Protein 2ABY (pdb70)

Radius of gyration: 14.49 Å; Cα contacts (8 Å, |Δi|>4): 159; chains: 1; bounding box: 36×33×37 Å

CATH classification: 3.30.70.1980

InterPro domains:
  IPR018546 Domain of unknown function DUF2004 [PF09406] (1-122)

Nearest PDB structures (foldseek):
  2aby-assembly1_A  TM=9.372E-01  e=1.321E-19  Thermoplasma acidophilum
  3mcs-assembly1_A  TM=3.144E-01  e=1.150E+00  Fusobacterium nucleatum subsp. nucleatum ATCC 25586
  6wmt-assembly1_A  TM=3.530E-01  e=1.477E+00  Francisella tularensis subsp. holarctica LVS
  5xyi-assembly1_D  TM=4.775E-01  e=3.336E+00  Trichomonas vaginalis
  2bvf-assembly2_B  TM=4.088E-01  e=6.242E+00  Paenarthrobacter nicotinovorans

Structure (mmCIF, N/CA/C/O backbone):
data_2ABY
#
_entry.id   2ABY
#
loop_
_atom_site.group_PDB
_atom_site.id
_atom_site.type_symbol
_atom_site.label_atom_id
_atom_site.label_alt_id
_atom_site.label_comp_id
_atom_site.label_asym_id
_atom_site.label_entity_id
_atom_site.label_seq_id
_atom_site.pdbx_PDB_ins_code
_atom_site.Cartn_x
_atom_site.Cartn_y
_atom_site.Cartn_z
_atom_site.occupancy
_atom_site.B_iso_or_equiv
_atom_site.auth_seq_id
_atom_site.auth_comp_id
_atom_site.auth_asym_id
_atom_site.auth_atom_id
_atom_site.pdbx_PDB_model_num
ATOM 1 N N . MET A 1 23 ? 1.329 0.000 0.000 1.00 0.00 1 MET A N 1
ATOM 2 C CA . MET A 1 23 ? 2.093 -0.001 -1.242 1.00 52.33 1 MET A CA 1
ATOM 3 C C . MET A 1 23 ? 1.710 -1.191 -2.115 1.00 72.53 1 MET A C 1
ATOM 4 O O . MET A 1 23 ? 1.535 -2.304 -1.620 1.00 22.34 1 MET A O 1
ATOM 18 N N . GLN A 1 24 ? 1.581 -0.949 -3.416 1.00 31.13 2 GLN A N 1
ATOM 19 C CA . GLN A 1 24 ? 1.217 -2.002 -4.356 1.00 64.33 2 GLN A CA 1
ATOM 20 C C . GLN A 1 24 ? 1.410 -1.537 -5.796 1.00 13.22 2 GLN A C 1
ATOM 21 O O . GLN A 1 24 ? 1.384 -0.339 -6.081 1.00 72.43 2 GLN A O 1
ATOM 35 N N . LYS A 1 25 ? 1.603 -2.491 -6.700 1.00 43.10 3 LYS A N 1
ATOM 36 C CA . LYS A 1 25 ? 1.799 -2.180 -8.111 1.00 64.10 3 LYS A CA 1
ATOM 37 C C . LYS A 1 25 ? 1.884 -3.456 -8.943 1.00 35.14 3 LYS A C 1
ATOM 38 O O . LYS A 1 25 ? 1.726 -4.559 -8.422 1.00 32.41 3 LYS A O 1
ATOM 57 N N . GLY A 1 26 ? 2.135 -3.297 -10.239 1.00 33.13 4 GLY A N 1
ATOM 58 C CA . GLY A 1 26 ? 2.237 -4.445 -11.121 1.00 31.03 4 GLY A CA 1
ATOM 59 C C . GLY A 1 26 ? 0.881 -4.958 -11.565 1.00 2.44 4 GLY A C 1
ATOM 60 O O . GLY A 1 26 ? 0.765 -6.080 -12.059 1.00 13.13 4 GLY A O 1
ATOM 64 N N . LEU A 1 27 ? -0.147 -4.136 -11.387 1.00 52.44 5 LEU A N 1
ATOM 65 C CA . LEU A 1 27 ? -1.503 -4.512 -11.772 1.00 30.51 5 LEU A CA 1
ATOM 66 C C . LEU A 1 27 ? -2.234 -3.337 -12.412 1.00 52.21 5 LEU A C 1
ATOM 67 O O . LEU A 1 27 ? -1.858 -2.181 -12.220 1.00 21.21 5 LEU A O 1
ATOM 83 N N . GLU A 1 28 ? -3.282 -3.641 -13.172 1.00 1.22 6 GLU A N 1
ATOM 84 C CA . GLU A 1 28 ? -4.066 -2.608 -13.839 1.00 33.33 6 GLU A CA 1
ATOM 85 C C . GLU A 1 28 ? -5.370 -2.347 -13.090 1.00 0.41 6 GLU A C 1
ATOM 86 O O . GLU A 1 28 ? -6.153 -3.265 -12.846 1.00 71.15 6 GLU A O 1
ATOM 98 N N . ILE A 1 29 ? -5.595 -1.088 -12.727 1.00 63.33 7 ILE A N 1
ATOM 99 C CA . ILE A 1 29 ? -6.803 -0.705 -12.007 1.00 23.50 7 ILE A CA 1
ATOM 100 C C . ILE A 1 29 ? -7.317 0.651 -12.477 1.00 44.02 7 ILE A C 1
ATOM 101 O O . ILE A 1 29 ? -6.536 1.529 -12.843 1.00 1.22 7 ILE A O 1
ATOM 117 N N . ALA A 1 30 ? -8.635 0.815 -12.463 1.00 53.24 8 ALA A N 1
ATOM 118 C CA . ALA A 1 30 ? -9.254 2.066 -12.885 1.00 2.14 8 ALA A CA 1
ATOM 119 C C . ALA A 1 30 ? -10.178 2.614 -11.802 1.00 24.41 8 ALA A C 1
ATOM 120 O O . ALA A 1 30 ? -10.821 1.854 -11.078 1.00 74.54 8 ALA A O 1
ATOM 127 N N . PHE A 1 31 ? -10.238 3.937 -11.696 1.00 24.15 9 PHE A N 1
ATOM 128 C CA . PHE A 1 31 ? -11.082 4.586 -10.699 1.00 42.34 9 PHE A CA 1
ATOM 129 C C . PHE A 1 31 ? -12.038 5.576 -11.359 1.00 4.35 9 PHE A C 1
ATOM 130 O O . PHE A 1 31 ? -11.652 6.319 -12.261 1.00 74.54 9 PHE A O 1
ATOM 147 N N . GLN A 1 32 ? -13.285 5.580 -10.900 1.00 72.22 10 GLN A N 1
ATOM 148 C CA . GLN A 1 32 ? -14.297 6.477 -11.446 1.00 45.21 10 GLN A CA 1
ATOM 149 C C . GLN A 1 32 ? -14.666 7.559 -10.437 1.00 34.25 10 GLN A C 1
ATOM 150 O O . GLN A 1 32 ? -14.672 7.320 -9.228 1.00 41.53 10 GLN A O 1
ATOM 164 N N . THR A 1 33 ? -14.975 8.750 -10.939 1.00 52.23 11 THR A N 1
ATOM 165 C CA . THR A 1 33 ? -15.345 9.869 -10.082 1.00 1.21 11 THR A CA 1
ATOM 166 C C . THR A 1 33 ? -16.269 10.838 -10.810 1.00 51.23 11 THR A C 1
ATOM 167 O O . THR A 1 33 ? -15.891 11.428 -11.823 1.00 53.01 11 THR A O 1
ATOM 178 N N . ILE A 1 34 ? -17.480 10.998 -10.289 1.00 15.44 12 ILE A N 1
ATOM 179 C CA . ILE A 1 34 ? -18.458 11.898 -10.889 1.00 65.12 12 ILE A CA 1
ATOM 180 C C . ILE A 1 34 ? -18.911 12.961 -9.894 1.00 62.21 12 ILE A C 1
ATOM 181 O O . ILE A 1 34 ? -19.489 13.977 -10.277 1.00 11.15 12 ILE A O 1
ATOM 197 N N . ASN A 1 35 ? -18.642 12.719 -8.615 1.00 51.11 13 ASN A N 1
ATOM 198 C CA . ASN A 1 35 ? -19.021 13.656 -7.564 1.00 52.51 13 ASN A CA 1
ATOM 199 C C . ASN A 1 35 ? -18.619 13.126 -6.191 1.00 51.23 13 ASN A C 1
ATOM 200 O O . ASN A 1 35 ? -17.873 12.154 -6.084 1.00 1.01 13 ASN A O 1
ATOM 211 N N . GLY A 1 36 ? -19.120 13.773 -5.143 1.00 32.31 14 GLY A N 1
ATOM 212 C CA . GLY A 1 36 ? -18.803 13.352 -3.791 1.00 22.12 14 GLY A CA 1
ATOM 213 C C . GLY A 1 36 ? -17.403 13.756 -3.371 1.00 54.12 14 GLY A C 1
ATOM 214 O O . GLY A 1 36 ? -16.716 13.009 -2.673 1.00 14.42 14 GLY A O 1
ATOM 218 N N . LEU A 1 37 ? -16.978 14.940 -3.799 1.00 32.24 15 LEU A N 1
ATOM 219 C CA . LEU A 1 37 ? -15.650 15.442 -3.464 1.00 50.03 15 LEU A CA 1
ATOM 220 C C . LEU A 1 37 ? -14.579 14.406 -3.788 1.00 23.43 15 LEU A C 1
ATOM 221 O O . LEU A 1 37 ? -13.534 14.354 -3.138 1.00 12.31 15 LEU A O 1
ATOM 237 N N . ASP A 1 38 ? -14.844 13.583 -4.797 1.00 11.15 16 ASP A N 1
ATOM 238 C CA . ASP A 1 38 ? -13.901 12.550 -5.209 1.00 34.31 16 ASP A CA 1
ATOM 239 C C . ASP A 1 38 ? -12.599 13.169 -5.705 1.00 42.34 16 ASP A C 1
ATOM 240 O O . ASP A 1 38 ? -11.539 12.548 -5.634 1.00 40.24 16 ASP A O 1
ATOM 249 N N . GLU A 1 39 ? -12.687 14.397 -6.209 1.00 32.52 17 GLU A N 1
ATOM 250 C CA . GLU A 1 39 ? -11.515 15.098 -6.719 1.00 12.41 17 GLU A CA 1
ATOM 251 C C . GLU A 1 39 ? -10.372 15.053 -5.710 1.00 24.33 17 GLU A C 1
ATOM 252 O O . GLU A 1 39 ? -9.202 14.976 -6.084 1.00 45.14 17 GLU A O 1
ATOM 264 N N . SER A 1 40 ? -10.719 15.101 -4.428 1.00 32.23 18 SER A N 1
ATOM 265 C CA . SER A 1 40 ? -9.723 15.069 -3.364 1.00 4.43 18 SER A CA 1
ATOM 266 C C . SER A 1 40 ? -8.977 13.739 -3.357 1.00 65.43 18 SER A C 1
ATOM 267 O O . SER A 1 40 ? -7.752 13.701 -3.233 1.00 64.44 18 SER A O 1
ATOM 275 N N . LEU A 1 41 ? -9.723 12.648 -3.492 1.00 15.44 19 LEU A N 1
ATOM 276 C CA . LEU A 1 41 ? -9.134 11.314 -3.502 1.00 35.24 19 LEU A CA 1
ATOM 277 C C . LEU A 1 41 ? -8.248 11.119 -4.728 1.00 35.22 19 LEU A C 1
ATOM 278 O O . LEU A 1 41 ? -7.155 10.560 -4.634 1.00 53.45 19 LEU A O 1
ATOM 294 N N . VAL A 1 42 ? -8.727 11.585 -5.877 1.00 63.33 20 VAL A N 1
ATOM 295 C CA . VAL A 1 42 ? -7.977 11.465 -7.122 1.00 21.20 20 VAL A CA 1
ATOM 296 C C . VAL A 1 42 ? -6.642 12.195 -7.032 1.00 24.13 20 VAL A C 1
ATOM 297 O O . VAL A 1 42 ? -5.593 11.630 -7.341 1.00 41.32 20 VAL A O 1
ATOM 310 N N . GLN A 1 43 ? -6.689 13.453 -6.605 1.00 61.22 21 GLN A N 1
ATOM 311 C CA . GLN A 1 43 ? -5.482 14.260 -6.474 1.00 40.53 21 GLN A CA 1
ATOM 312 C C . GLN A 1 43 ? -4.593 13.733 -5.353 1.00 12.33 21 GLN A C 1
ATOM 313 O O . GLN A 1 43 ? -3.373 13.661 -5.496 1.00 52.13 21 GLN A O 1
ATOM 327 N N . ALA A 1 44 ? -5.213 13.367 -4.236 1.00 33.42 22 ALA A N 1
ATOM 328 C CA . ALA A 1 44 ? -4.479 12.845 -3.090 1.00 65.43 22 ALA A CA 1
ATOM 329 C C . ALA A 1 44 ? -3.781 11.534 -3.437 1.00 23.34 22 ALA A C 1
ATOM 330 O O . ALA A 1 44 ? -2.576 11.385 -3.227 1.00 11.43 22 ALA A O 1
ATOM 337 N N . LEU A 1 45 ? -4.544 10.585 -3.967 1.00 71.13 23 LEU A N 1
ATOM 338 C CA . LEU A 1 45 ? -3.999 9.285 -4.342 1.00 61.15 23 LEU A CA 1
ATOM 339 C C . LEU A 1 45 ? -2.942 9.432 -5.433 1.00 32.43 23 LEU A C 1
ATOM 340 O O . LEU A 1 45 ? -1.965 8.685 -5.468 1.00 4.13 23 LEU A O 1
ATOM 356 N N . ALA A 1 46 ? -3.145 10.400 -6.320 1.00 11.34 24 ALA A N 1
ATOM 357 C CA . ALA A 1 46 ? -2.208 10.648 -7.408 1.00 61.02 24 ALA A CA 1
ATOM 358 C C . ALA A 1 46 ? -0.893 11.213 -6.882 1.00 42.24 24 ALA A C 1
ATOM 359 O O . ALA A 1 46 ? 0.177 10.922 -7.416 1.00 72.10 24 ALA A O 1
ATOM 366 N N . GLY A 1 47 ? -0.980 12.024 -5.832 1.00 50.34 25 GLY A N 1
ATOM 367 C CA . GLY A 1 47 ? 0.211 12.618 -5.253 1.00 14.12 25 GLY A CA 1
ATOM 368 C C . GLY A 1 47 ? 1.030 11.619 -4.460 1.00 14.12 25 GLY A C 1
ATOM 369 O O . GLY A 1 47 ? 2.257 11.600 -4.551 1.00 61.11 25 GLY A O 1
ATOM 373 N N . VAL A 1 48 ? 0.349 10.787 -3.677 1.00 45.13 26 VAL A N 1
ATOM 374 C CA . VAL A 1 48 ? 1.022 9.781 -2.864 1.00 72.00 26 VAL A CA 1
ATOM 375 C C . VAL A 1 48 ? 1.655 8.703 -3.736 1.00 44.03 26 VAL A C 1
ATOM 376 O O . VAL A 1 48 ? 2.778 8.264 -3.484 1.00 31.22 26 VAL A O 1
ATOM 389 N N . THR A 1 49 ? 0.929 8.280 -4.766 1.00 33.41 27 THR A N 1
ATOM 390 C CA . THR A 1 49 ? 1.419 7.252 -5.676 1.00 53.42 27 THR A CA 1
ATOM 391 C C . THR A 1 49 ? 2.588 7.767 -6.508 1.00 54.23 27 THR A C 1
ATOM 392 O O . THR A 1 49 ? 3.580 7.066 -6.701 1.00 45.44 27 THR A O 1
ATOM 403 N N . ALA A 1 50 ? 2.463 8.996 -6.998 1.00 40.34 28 ALA A N 1
ATOM 404 C CA . ALA A 1 50 ? 3.511 9.606 -7.808 1.00 30.24 28 ALA A CA 1
ATOM 405 C C . ALA A 1 50 ? 4.773 9.842 -6.985 1.00 30.53 28 ALA A C 1
ATOM 406 O O . ALA A 1 50 ? 5.887 9.637 -7.467 1.00 10.03 28 ALA A O 1
ATOM 413 N N . SER A 1 51 ? 4.591 10.273 -5.741 1.00 12.41 29 SER A N 1
ATOM 414 C CA . SER A 1 51 ? 5.715 10.541 -4.852 1.00 45.43 29 SER A CA 1
ATOM 415 C C . SER A 1 51 ? 6.317 9.240 -4.330 1.00 43.31 29 SER A C 1
ATOM 416 O O . SER A 1 51 ? 7.527 9.142 -4.123 1.00 71.04 29 SER A O 1
ATOM 424 N N . ASP A 1 52 ? 5.464 8.244 -4.119 1.00 40.30 30 ASP A N 1
ATOM 425 C CA . ASP A 1 52 ? 5.910 6.948 -3.622 1.00 30.11 30 ASP A CA 1
ATOM 426 C C . ASP A 1 52 ? 6.611 6.156 -4.721 1.00 44.33 30 ASP A C 1
ATOM 427 O O . ASP A 1 52 ? 7.402 5.255 -4.443 1.00 63.43 30 ASP A O 1
ATOM 436 N N . PHE A 1 53 ? 6.315 6.499 -5.971 1.00 24.23 31 PHE A N 1
ATOM 437 C CA . PHE A 1 53 ? 6.916 5.819 -7.112 1.00 71.15 31 PHE A CA 1
ATOM 438 C C . PHE A 1 53 ? 7.848 6.756 -7.875 1.00 52.01 31 PHE A C 1
ATOM 439 O O . PHE A 1 53 ? 7.532 7.236 -8.964 1.00 70.31 31 PHE A O 1
ATOM 456 N N . PRO A 1 54 ? 9.025 7.024 -7.290 1.00 55.41 32 PRO A N 1
ATOM 457 C CA . PRO A 1 54 ? 10.027 7.906 -7.896 1.00 20.21 32 PRO A CA 1
ATOM 458 C C . PRO A 1 54 ? 10.671 7.288 -9.132 1.00 23.40 32 PRO A C 1
ATOM 459 O O . PRO A 1 54 ? 11.282 7.987 -9.941 1.00 32.32 32 PRO A O 1
ATOM 470 N N . ASP A 1 55 ? 10.531 5.974 -9.272 1.00 51.12 33 ASP A N 1
ATOM 471 C CA . ASP A 1 55 ? 11.098 5.262 -10.411 1.00 62.22 33 ASP A CA 1
ATOM 472 C C . ASP A 1 55 ? 10.403 5.667 -11.707 1.00 14.30 33 ASP A C 1
ATOM 473 O O . ASP A 1 55 ? 10.881 5.366 -12.801 1.00 75.44 33 ASP A O 1
ATOM 482 N N . LEU A 1 56 ? 9.272 6.352 -11.576 1.00 74.40 34 LEU A N 1
ATOM 483 C CA . LEU A 1 56 ? 8.509 6.798 -12.737 1.00 13.14 34 LEU A CA 1
ATOM 484 C C . LEU A 1 56 ? 7.967 5.608 -13.522 1.00 54.44 34 LEU A C 1
ATOM 485 O O . LEU A 1 56 ? 7.552 5.749 -14.673 1.00 61.21 34 LEU A O 1
ATOM 501 N N . ASP A 1 57 ? 7.971 4.439 -12.893 1.00 32.23 35 ASP A N 1
ATOM 502 C CA . ASP A 1 57 ? 7.476 3.225 -13.531 1.00 63.35 35 ASP A CA 1
ATOM 503 C C . ASP A 1 57 ? 5.951 3.190 -13.526 1.00 2.22 35 ASP A C 1
ATOM 504 O O . ASP A 1 57 ? 5.338 2.312 -14.133 1.00 64.24 35 ASP A O 1
ATOM 513 N N . ILE A 1 58 ? 5.345 4.150 -12.835 1.00 44.23 36 ILE A N 1
ATOM 514 C CA . ILE A 1 58 ? 3.892 4.229 -12.751 1.00 4.11 36 ILE A CA 1
ATOM 515 C C . ILE A 1 58 ? 3.293 4.740 -14.057 1.00 32.24 36 ILE A C 1
ATOM 516 O O . ILE A 1 58 ? 3.581 5.855 -14.491 1.00 64.13 36 ILE A O 1
ATOM 532 N N . LYS A 1 59 ? 2.455 3.917 -14.678 1.00 14.11 37 LYS A N 1
ATOM 533 C CA . LYS A 1 59 ? 1.810 4.285 -15.933 1.00 42.01 37 LYS A CA 1
ATOM 534 C C . LYS A 1 59 ? 0.338 4.618 -15.712 1.00 21.41 37 LYS A C 1
ATOM 535 O O . LYS A 1 59 ? -0.546 3.858 -16.109 1.00 52.52 37 LYS A O 1
ATOM 554 N N . TYR A 1 60 ? 0.082 5.756 -15.077 1.00 45.25 38 TYR A N 1
ATOM 555 C CA . TYR A 1 60 ? -1.283 6.188 -14.803 1.00 2.40 38 TYR A CA 1
ATOM 556 C C . TYR A 1 60 ? -1.554 7.559 -15.416 1.00 2.14 38 TYR A C 1
ATOM 557 O O . TYR A 1 60 ? -0.658 8.189 -15.976 1.00 70.34 38 TYR A O 1
ATOM 575 N N . ASN A 1 61 ? -2.797 8.015 -15.303 1.00 32.02 39 ASN A N 1
ATOM 576 C CA . ASN A 1 61 ? -3.188 9.311 -15.845 1.00 12.10 39 ASN A CA 1
ATOM 577 C C . ASN A 1 61 ? -4.656 9.604 -15.550 1.00 73.44 39 ASN A C 1
ATOM 578 O O . ASN A 1 61 ? -5.421 8.703 -15.203 1.00 53.23 39 ASN A O 1
ATOM 589 N N . ILE A 1 62 ? -5.042 10.867 -15.692 1.00 11.11 40 ILE A N 1
ATOM 590 C CA . ILE A 1 62 ? -6.418 11.278 -15.443 1.00 34.52 40 ILE A CA 1
ATOM 591 C C . ILE A 1 62 ? -6.997 12.017 -16.644 1.00 55.11 40 ILE A C 1
ATOM 592 O O . ILE A 1 62 ? -6.414 12.987 -17.130 1.00 35.41 40 ILE A O 1
ATOM 608 N N . PHE A 1 63 ? -8.149 11.554 -17.118 1.00 14.20 41 PHE A N 1
ATOM 609 C CA . PHE A 1 63 ? -8.809 12.172 -18.262 1.00 41.14 41 PHE A CA 1
ATOM 610 C C . PHE A 1 63 ? -10.272 12.472 -17.950 1.00 51.22 41 PHE A C 1
ATOM 611 O O . PHE A 1 63 ? -10.907 11.771 -17.162 1.00 32.24 41 PHE A O 1
ATOM 628 N N . LEU A 1 64 ? -10.801 13.519 -18.574 1.00 1.45 42 LEU A N 1
ATOM 629 C CA . LEU A 1 64 ? -12.189 13.914 -18.363 1.00 14.21 42 LEU A CA 1
ATOM 630 C C . LEU A 1 64 ? -13.031 13.629 -19.603 1.00 22.44 42 LEU A C 1
ATOM 631 O O . LEU A 1 64 ? -12.698 14.062 -20.706 1.00 5.24 42 LEU A O 1
ATOM 647 N N . VAL A 1 65 ? -14.125 12.898 -19.414 1.00 22.55 43 VAL A N 1
ATOM 648 C CA . VAL A 1 65 ? -15.016 12.557 -20.516 1.00 35.34 43 VAL A CA 1
ATOM 649 C C . VAL A 1 65 ? -16.305 13.368 -20.451 1.00 15.13 43 VAL A C 1
ATOM 650 O O . VAL A 1 65 ? -16.861 13.585 -19.374 1.00 32.23 43 VAL A O 1
ATOM 663 N N . ASP A 1 66 ? -16.776 13.814 -21.610 1.00 51.11 44 ASP A N 1
ATOM 664 C CA . ASP A 1 66 ? -18.002 14.601 -21.686 1.00 64.01 44 ASP A CA 1
ATOM 665 C C . ASP A 1 66 ? -18.900 14.101 -22.813 1.00 63.41 44 ASP A C 1
ATOM 666 O O . ASP A 1 66 ? -18.638 14.355 -23.989 1.00 51.35 44 ASP A O 1
ATOM 675 N N . LEU A 1 67 ? -19.958 13.387 -22.446 1.00 73.32 45 LEU A N 1
ATOM 676 C CA . LEU A 1 67 ? -20.896 12.849 -23.426 1.00 45.04 45 LEU A CA 1
ATOM 677 C C . LEU A 1 67 ? -22.286 12.691 -22.820 1.00 73.13 45 LEU A C 1
ATOM 678 O O . LEU A 1 67 ? -22.434 12.570 -21.604 1.00 74.40 45 LEU A O 1
ATOM 694 N N . TYR A 1 68 ? -23.302 12.691 -23.676 1.00 72.10 46 TYR A N 1
ATOM 695 C CA . TYR A 1 68 ? -24.681 12.548 -23.225 1.00 74.31 46 TYR A CA 1
ATOM 696 C C . TYR A 1 68 ? -25.085 13.714 -22.328 1.00 72.21 46 TYR A C 1
ATOM 697 O O . TYR A 1 68 ? -25.886 13.556 -21.408 1.00 22.45 46 TYR A O 1
ATOM 715 N N . GLY A 1 69 ? -24.524 14.887 -22.605 1.00 52.11 47 GLY A N 1
ATOM 716 C CA . GLY A 1 69 ? -24.837 16.064 -21.816 1.00 33.12 47 GLY A CA 1
ATOM 717 C C . GLY A 1 69 ? -24.314 15.966 -20.397 1.00 11.24 47 GLY A C 1
ATOM 718 O O . GLY A 1 69 ? -24.617 16.814 -19.558 1.00 2.14 47 GLY A O 1
ATOM 722 N N . GLN A 1 70 ? -23.528 14.929 -20.127 1.00 73.43 48 GLN A N 1
ATOM 723 C CA . GLN A 1 70 ? -22.964 14.723 -18.799 1.00 33.44 48 GLN A CA 1
ATOM 724 C C . GLN A 1 70 ? -21.469 14.436 -18.880 1.00 63.45 48 GLN A C 1
ATOM 725 O O . GLN A 1 70 ? -21.025 13.623 -19.692 1.00 41.44 48 GLN A O 1
ATOM 739 N N . LYS A 1 71 ? -20.695 15.108 -18.035 1.00 32.34 49 LYS A N 1
ATOM 740 C CA . LYS A 1 71 ? -19.249 14.925 -18.010 1.00 2.14 49 LYS A CA 1
ATOM 741 C C . LYS A 1 71 ? -18.817 14.176 -16.753 1.00 64.34 49 LYS A C 1
ATOM 742 O O . LYS A 1 71 ? -19.216 14.525 -15.642 1.00 70.23 49 LYS A O 1
ATOM 761 N N . TYR A 1 72 ? -17.998 13.146 -16.937 1.00 30.22 50 TYR A N 1
ATOM 762 C CA . TYR A 1 72 ? -17.512 12.347 -15.818 1.00 75.30 50 TYR A CA 1
ATOM 763 C C . TYR A 1 72 ? -15.991 12.242 -15.843 1.00 44.31 50 TYR A C 1
ATOM 764 O O . TYR A 1 72 ? -15.370 12.293 -16.905 1.00 75.05 50 TYR A O 1
ATOM 782 N N . PHE A 1 73 ? -15.395 12.096 -14.664 1.00 63.43 51 PHE A N 1
ATOM 783 C CA . PHE A 1 73 ? -13.945 11.984 -14.549 1.00 53.10 51 PHE A CA 1
ATOM 784 C C . PHE A 1 73 ? -13.525 10.529 -14.360 1.00 11.42 51 PHE A C 1
ATOM 785 O O . PHE A 1 73 ? -14.071 9.819 -13.515 1.00 50.32 51 PHE A O 1
ATOM 802 N N . ARG A 1 74 ? -12.552 10.093 -15.153 1.00 3.14 52 ARG A N 1
ATOM 803 C CA . ARG A 1 74 ? -12.059 8.723 -15.074 1.00 50.24 52 ARG A CA 1
ATOM 804 C C . ARG A 1 74 ? -10.534 8.696 -15.027 1.00 31.24 52 ARG A C 1
ATOM 805 O O . ARG A 1 74 ? -9.867 9.442 -15.745 1.00 35.34 52 ARG A O 1
ATOM 826 N N . ILE A 1 75 ? -9.989 7.832 -14.176 1.00 54.23 53 ILE A N 1
ATOM 827 C CA . ILE A 1 75 ? -8.544 7.708 -14.036 1.00 20.23 53 ILE A CA 1
ATOM 828 C C . ILE A 1 75 ? -8.080 6.291 -14.357 1.00 53.25 53 ILE A C 1
ATOM 829 O O . ILE A 1 75 ? -8.695 5.313 -13.931 1.00 32.22 53 ILE A O 1
ATOM 845 N N . LEU A 1 76 ? -6.991 6.188 -15.111 1.00 52.01 54 LEU A N 1
ATOM 846 C CA . LEU A 1 76 ? -6.443 4.890 -15.489 1.00 45.32 54 LEU A CA 1
ATOM 847 C C . LEU A 1 76 ? -5.040 4.705 -14.918 1.00 35.51 54 LEU A C 1
ATOM 848 O O . LEU A 1 76 ? -4.157 5.536 -15.129 1.00 74.03 54 LEU A O 1
ATOM 864 N N . PHE A 1 77 ? -4.842 3.607 -14.195 1.00 14.44 55 PHE A N 1
ATOM 865 C CA . PHE A 1 77 ? -3.547 3.311 -13.594 1.00 11.43 55 PHE A CA 1
ATOM 866 C C . PHE A 1 77 ? -3.051 1.934 -14.023 1.00 25.22 55 PHE A C 1
ATOM 867 O O . PHE A 1 77 ? -3.715 0.924 -13.791 1.00 42.13 55 PHE A O 1
ATOM 884 N N . GLN A 1 78 ? -1.879 1.903 -14.650 1.00 21.44 56 GLN A N 1
ATOM 885 C CA . GLN A 1 78 ? -1.294 0.650 -15.112 1.00 61.33 56 GLN A CA 1
ATOM 886 C C . GLN A 1 78 ? 0.186 0.573 -14.750 1.00 53.45 56 GLN A C 1
ATOM 887 O O . GLN A 1 78 ? 0.859 1.597 -14.632 1.00 65.33 56 GLN A O 1
ATOM 901 N N . SER A 1 79 ? 0.685 -0.646 -14.575 1.00 71.04 57 SER A N 1
ATOM 902 C CA . SER A 1 79 ? 2.084 -0.856 -14.223 1.00 2.33 57 SER A CA 1
ATOM 903 C C . SER A 1 79 ? 2.896 -1.273 -15.445 1.00 71.42 57 SER A C 1
ATOM 904 O O . SER A 1 79 ? 2.358 -1.414 -16.544 1.00 23.42 57 SER A O 1
ATOM 912 N N . LYS A 1 80 ? 4.195 -1.470 -15.246 1.00 52.10 58 LYS A N 1
ATOM 913 C CA . LYS A 1 80 ? 5.083 -1.873 -16.330 1.00 2.32 58 LYS A CA 1
ATOM 914 C C . LYS A 1 80 ? 5.270 -3.386 -16.346 1.00 22.41 58 LYS A C 1
ATOM 915 O O . LYS A 1 80 ? 5.146 -4.027 -17.390 1.00 53.21 58 LYS A O 1
ATOM 934 N N . LYS A 1 81 ? 5.568 -3.954 -15.182 1.00 4.41 59 LYS A N 1
ATOM 935 C CA . LYS A 1 81 ? 5.770 -5.393 -15.061 1.00 11.53 59 LYS A CA 1
ATOM 936 C C . LYS A 1 81 ? 4.435 -6.130 -15.050 1.00 53.13 59 LYS A C 1
ATOM 937 O O . LYS A 1 81 ? 4.394 -7.361 -15.022 1.00 13.35 59 LYS A O 1
ATOM 956 N N . LEU A 1 82 ? 3.345 -5.371 -15.075 1.00 52.13 60 LEU A N 1
ATOM 957 C CA . LEU A 1 82 ? 2.007 -5.953 -15.070 1.00 50.43 60 LEU A CA 1
ATOM 958 C C . LEU A 1 82 ? 1.930 -7.149 -16.013 1.00 21.41 60 LEU A C 1
ATOM 959 O O . LEU A 1 82 ? 2.246 -7.040 -17.198 1.00 22.44 60 LEU A O 1
ATOM 975 N N . SER A 1 83 ? 1.506 -8.290 -15.479 1.00 61.40 61 SER A N 1
ATOM 976 C CA . SER A 1 83 ? 1.389 -9.508 -16.272 1.00 71.41 61 SER A CA 1
ATOM 977 C C . SER A 1 83 ? -0.076 -9.875 -16.492 1.00 42.42 61 SER A C 1
ATOM 978 O O . SER A 1 83 ? -0.932 -9.580 -15.658 1.00 65.44 61 SER A O 1
ATOM 986 N N . GLU A 1 84 ? -0.355 -10.518 -17.621 1.00 72.32 62 GLU A N 1
ATOM 987 C CA . GLU A 1 84 ? -1.716 -10.924 -17.952 1.00 33.03 62 GLU A CA 1
ATOM 988 C C . GLU A 1 84 ? -2.178 -12.066 -17.051 1.00 4.25 62 GLU A C 1
ATOM 989 O O . GLU A 1 84 ? -3.371 -12.222 -16.789 1.00 31.11 62 GLU A O 1
ATOM 1001 N N . LEU A 1 85 ? -1.224 -12.862 -16.579 1.00 51.33 63 LEU A N 1
ATOM 1002 C CA . LEU A 1 85 ? -1.531 -13.990 -15.707 1.00 71.34 63 LEU A CA 1
ATOM 1003 C C . LEU A 1 85 ? -1.527 -13.564 -14.243 1.00 14.11 63 LEU A C 1
ATOM 1004 O O . LEU A 1 85 ? -1.478 -12.373 -13.932 1.00 75.31 63 LEU A O 1
ATOM 1020 N N . HIS A 1 86 ? -1.577 -14.544 -13.346 1.00 75.14 64 HIS A N 1
ATOM 1021 C CA . HIS A 1 86 ? -1.577 -14.270 -11.914 1.00 30.43 64 HIS A CA 1
ATOM 1022 C C . HIS A 1 86 ? -2.825 -13.492 -11.509 1.00 35.52 64 HIS A C 1
ATOM 1023 O O . HIS A 1 86 ? -2.769 -12.307 -11.182 1.00 41.32 64 HIS A O 1
ATOM 1037 N N . PRO A 1 87 ? -3.981 -14.173 -11.531 1.00 22.54 65 PRO A N 1
ATOM 1038 C CA . PRO A 1 87 ? -5.265 -13.566 -11.169 1.00 1.21 65 PRO A CA 1
ATOM 1039 C C . PRO A 1 87 ? -5.361 -13.258 -9.679 1.00 12.04 65 PRO A C 1
ATOM 1040 O O . PRO A 1 87 ? -6.038 -12.313 -9.274 1.00 25.23 65 PRO A O 1
ATOM 1051 N N . GLU A 1 88 ? -4.680 -14.062 -8.868 1.00 0.53 66 GLU A N 1
ATOM 1052 C CA . GLU A 1 88 ? -4.690 -13.874 -7.422 1.00 12.33 66 GLU A CA 1
ATOM 1053 C C . GLU A 1 88 ? -4.231 -12.466 -7.053 1.00 23.03 66 GLU A C 1
ATOM 1054 O O . GLU A 1 88 ? -4.660 -11.907 -6.044 1.00 24.21 66 GLU A O 1
ATOM 1066 N N . GLU A 1 89 ? -3.355 -11.900 -7.878 1.00 32.33 67 GLU A N 1
ATOM 1067 C CA . GLU A 1 89 ? -2.836 -10.559 -7.637 1.00 55.11 67 GLU A CA 1
ATOM 1068 C C . GLU A 1 89 ? -3.886 -9.502 -7.968 1.00 73.15 67 GLU A C 1
ATOM 1069 O O . GLU A 1 89 ? -3.977 -8.472 -7.301 1.00 13.21 67 GLU A O 1
ATOM 1081 N N . ARG A 1 90 ? -4.676 -9.766 -9.004 1.00 52.42 68 ARG A N 1
ATOM 1082 C CA . ARG A 1 90 ? -5.718 -8.837 -9.426 1.00 33.41 68 ARG A CA 1
ATOM 1083 C C . ARG A 1 90 ? -6.657 -8.511 -8.268 1.00 71.40 68 ARG A C 1
ATOM 1084 O O . ARG A 1 90 ? -6.932 -7.345 -7.986 1.00 42.34 68 ARG A O 1
ATOM 1105 N N . LYS A 1 91 ? -7.147 -9.550 -7.600 1.00 72.31 69 LYS A N 1
ATOM 1106 C CA . LYS A 1 91 ? -8.055 -9.376 -6.472 1.00 64.22 69 LYS A CA 1
ATOM 1107 C C . LYS A 1 91 ? -7.351 -8.683 -5.310 1.00 12.02 69 LYS A C 1
ATOM 1108 O O . LYS A 1 91 ? -7.939 -7.846 -4.624 1.00 74.24 69 LYS A O 1
ATOM 1127 N N . LYS A 1 92 ? -6.088 -9.035 -5.094 1.00 33.13 70 LYS A N 1
ATOM 1128 C CA . LYS A 1 92 ? -5.303 -8.445 -4.016 1.00 63.22 70 LYS A CA 1
ATOM 1129 C C . LYS A 1 92 ? -5.247 -6.927 -4.152 1.00 1.03 70 LYS A C 1
ATOM 1130 O O . LYS A 1 92 ? -5.555 -6.198 -3.209 1.00 10.21 70 LYS A O 1
ATOM 1149 N N . VAL A 1 93 ? -4.853 -6.457 -5.331 1.00 53.41 71 VAL A N 1
ATOM 1150 C CA . VAL A 1 93 ? -4.760 -5.025 -5.591 1.00 1.03 71 VAL A CA 1
ATOM 1151 C C . VAL A 1 93 ? -6.141 -4.379 -5.609 1.00 45.43 71 VAL A C 1
ATOM 1152 O O . VAL A 1 93 ? -6.302 -3.225 -5.211 1.00 55.02 71 VAL A O 1
ATOM 1165 N N . ARG A 1 94 ? -7.133 -5.130 -6.074 1.00 34.11 72 ARG A N 1
ATOM 1166 C CA . ARG A 1 94 ? -8.501 -4.630 -6.145 1.00 71.21 72 ARG A CA 1
ATOM 1167 C C . ARG A 1 94 ? -8.998 -4.209 -4.766 1.00 15.35 72 ARG A C 1
ATOM 1168 O O . ARG A 1 94 ? -9.457 -3.082 -4.579 1.00 33.44 72 ARG A O 1
ATOM 1189 N N . GLU A 1 95 ? -8.904 -5.122 -3.804 1.00 11.43 73 GLU A N 1
ATOM 1190 C CA . GLU A 1 95 ? -9.346 -4.844 -2.442 1.00 70.01 73 GLU A CA 1
ATOM 1191 C C . GLU A 1 95 ? -8.413 -3.848 -1.760 1.00 11.32 73 GLU A C 1
ATOM 1192 O O . GLU A 1 95 ? -8.856 -2.976 -1.012 1.00 34.03 73 GLU A O 1
ATOM 1204 N N . LYS A 1 96 ? -7.118 -3.984 -2.023 1.00 3.44 74 LYS A N 1
ATOM 1205 C CA . LYS A 1 96 ? -6.120 -3.096 -1.436 1.00 33.51 74 LYS A CA 1
ATOM 1206 C C . LYS A 1 96 ? -6.392 -1.645 -1.816 1.00 55.43 74 LYS A C 1
ATOM 1207 O O . LYS A 1 96 ? -6.477 -0.772 -0.952 1.00 53.43 74 LYS A O 1
ATOM 1226 N N . PHE A 1 97 ? -6.530 -1.393 -3.114 1.00 22.40 75 PHE A N 1
ATOM 1227 C CA . PHE A 1 97 ? -6.793 -0.047 -3.608 1.00 71.14 75 PHE A CA 1
ATOM 1228 C C . PHE A 1 97 ? -8.191 0.416 -3.207 1.00 64.04 75 PHE A C 1
ATOM 1229 O O . PHE A 1 97 ? -8.413 1.598 -2.944 1.00 61.11 75 PHE A O 1
ATOM 1246 N N . ASP A 1 98 ? -9.129 -0.524 -3.164 1.00 3.41 76 ASP A N 1
ATOM 1247 C CA . ASP A 1 98 ? -10.505 -0.213 -2.795 1.00 20.52 76 ASP A CA 1
ATOM 1248 C C . ASP A 1 98 ? -10.569 0.389 -1.395 1.00 15.31 76 ASP A C 1
ATOM 1249 O O . ASP A 1 98 ? -11.210 1.418 -1.181 1.00 43.24 76 ASP A O 1
ATOM 1258 N N . GLU A 1 99 ? -9.903 -0.260 -0.445 1.00 42.43 77 GLU A N 1
ATOM 1259 C CA . GLU A 1 99 ? -9.887 0.212 0.934 1.00 2.33 77 GLU A CA 1
ATOM 1260 C C . GLU A 1 99 ? -9.073 1.497 1.061 1.00 62.15 77 GLU A C 1
ATOM 1261 O O . GLU A 1 99 ? -9.520 2.471 1.665 1.00 71.33 77 GLU A O 1
ATOM 1273 N N . ASN A 1 100 ? -7.874 1.490 0.486 1.00 73.20 78 ASN A N 1
ATOM 1274 C CA . ASN A 1 100 ? -6.996 2.653 0.535 1.00 55.53 78 ASN A CA 1
ATOM 1275 C C . ASN A 1 100 ? -7.726 3.906 0.058 1.00 32.31 78 ASN A C 1
ATOM 1276 O O . ASN A 1 100 ? -7.552 4.989 0.617 1.00 62.44 78 ASN A O 1
ATOM 1287 N N . SER A 1 101 ? -8.544 3.749 -0.978 1.00 14.03 79 SER A N 1
ATOM 1288 C CA . SER A 1 101 ? -9.299 4.867 -1.532 1.00 4.20 79 SER A CA 1
ATOM 1289 C C . SER A 1 101 ? -10.483 5.220 -0.637 1.00 42.44 79 SER A C 1
ATOM 1290 O O . SER A 1 101 ? -10.746 6.393 -0.372 1.00 12.31 79 SER A O 1
ATOM 1298 N N . ARG A 1 102 ? -11.194 4.197 -0.176 1.00 25.43 80 ARG A N 1
ATOM 1299 C CA . ARG A 1 102 ? -12.351 4.398 0.688 1.00 23.41 80 ARG A CA 1
ATOM 1300 C C . ARG A 1 102 ? -11.919 4.867 2.074 1.00 13.43 80 ARG A C 1
ATOM 1301 O O . ARG A 1 102 ? -12.751 5.246 2.899 1.00 61.23 80 ARG A O 1
ATOM 1322 N N . MET A 1 103 ? -10.614 4.839 2.323 1.00 12.43 81 MET A N 1
ATOM 1323 C CA . MET A 1 103 ? -10.073 5.263 3.609 1.00 3.04 81 MET A CA 1
ATOM 1324 C C . MET A 1 103 ? -10.763 6.532 4.099 1.00 75.03 81 MET A C 1
ATOM 1325 O O . MET A 1 103 ? -11.148 7.386 3.301 1.00 51.23 81 MET A O 1
ATOM 1339 N N . GLN A 1 104 ? -10.917 6.647 5.414 1.00 52.21 82 GLN A N 1
ATOM 1340 C CA . GLN A 1 104 ? -11.563 7.812 6.008 1.00 62.12 82 GLN A CA 1
ATOM 1341 C C . GLN A 1 104 ? -10.917 9.103 5.515 1.00 74.34 82 GLN A C 1
ATOM 1342 O O . GLN A 1 104 ? -9.769 9.104 5.071 1.00 41.12 82 GLN A O 1
ATOM 1356 N N . TYR A 1 105 ? -11.663 10.199 5.595 1.00 41.12 83 TYR A N 1
ATOM 1357 C CA . TYR A 1 105 ? -11.164 11.496 5.154 1.00 53.41 83 TYR A CA 1
ATOM 1358 C C . TYR A 1 105 ? -9.929 11.905 5.950 1.00 23.53 83 TYR A C 1
ATOM 1359 O O . TYR A 1 105 ? -9.018 12.542 5.421 1.00 21.44 83 TYR A O 1
ATOM 1377 N N . SER A 1 106 ? -9.905 11.532 7.226 1.00 72.31 84 SER A N 1
ATOM 1378 C CA . SER A 1 106 ? -8.784 11.861 8.098 1.00 63.31 84 SER A CA 1
ATOM 1379 C C . SER A 1 106 ? -7.466 11.395 7.487 1.00 64.01 84 SER A C 1
ATOM 1380 O O . SER A 1 106 ? -6.516 12.169 7.371 1.00 61.21 84 SER A O 1
ATOM 1388 N N . GLU A 1 107 ? -7.417 10.125 7.098 1.00 21.41 85 GLU A N 1
ATOM 1389 C CA . GLU A 1 107 ? -6.215 9.555 6.500 1.00 53.12 85 GLU A CA 1
ATOM 1390 C C . GLU A 1 107 ? -6.041 10.039 5.063 1.00 11.11 85 GLU A C 1
ATOM 1391 O O . GLU A 1 107 ? -4.923 10.296 4.614 1.00 54.33 85 GLU A O 1
ATOM 1403 N N . LEU A 1 108 ? -7.153 10.160 4.347 1.00 14.31 86 LEU A N 1
ATOM 1404 C CA . LEU A 1 108 ? -7.125 10.613 2.961 1.00 74.25 86 LEU A CA 1
ATOM 1405 C C . LEU A 1 108 ? -6.533 12.015 2.857 1.00 20.41 86 LEU A C 1
ATOM 1406 O O . LEU A 1 108 ? -5.796 12.320 1.920 1.00 21.21 86 LEU A O 1
ATOM 1422 N N . MET A 1 109 ? -6.859 12.862 3.827 1.00 10.24 87 MET A N 1
ATOM 1423 C CA . MET A 1 109 ? -6.356 14.231 3.847 1.00 70.11 87 MET A CA 1
ATOM 1424 C C . MET A 1 109 ? -4.961 14.289 4.462 1.00 72.25 87 MET A C 1
ATOM 1425 O O . MET A 1 109 ? -4.107 15.058 4.019 1.00 14.21 87 MET A O 1
ATOM 1439 N N . THR A 1 110 ? -4.736 13.470 5.485 1.00 44.43 88 THR A N 1
ATOM 1440 C CA . THR A 1 110 ? -3.445 13.430 6.161 1.00 71.22 88 THR A CA 1
ATOM 1441 C C . THR A 1 110 ? -2.351 12.924 5.227 1.00 11.25 88 THR A C 1
ATOM 1442 O O . THR A 1 110 ? -1.289 13.535 5.111 1.00 44.23 88 THR A O 1
ATOM 1453 N N . LYS A 1 111 ? -2.617 11.805 4.563 1.00 32.33 89 LYS A N 1
ATOM 1454 C CA . LYS A 1 111 ? -1.656 11.217 3.638 1.00 73.25 89 LYS A CA 1
ATOM 1455 C C . LYS A 1 111 ? -1.483 12.095 2.402 1.00 12.15 89 LYS A C 1
ATOM 1456 O O . LYS A 1 111 ? -0.606 11.851 1.573 1.00 35.12 89 LYS A O 1
ATOM 1475 N N . TYR A 1 112 ? -2.323 13.118 2.287 1.00 30.32 90 TYR A N 1
ATOM 1476 C CA . TYR A 1 112 ? -2.263 14.032 1.153 1.00 72.33 90 TYR A CA 1
ATOM 1477 C C . TYR A 1 112 ? -1.524 15.313 1.524 1.00 5.41 90 TYR A C 1
ATOM 1478 O O . TYR A 1 112 ? -0.663 15.786 0.780 1.00 32.52 90 TYR A O 1
ATOM 1496 N N . HIS A 1 113 ? -1.865 15.872 2.681 1.00 22.32 91 HIS A N 1
ATOM 1497 C CA . HIS A 1 113 ? -1.233 17.098 3.154 1.00 51.51 91 HIS A CA 1
ATOM 1498 C C . HIS A 1 113 ? -0.044 16.784 4.057 1.00 13.22 91 HIS A C 1
ATOM 1499 O O . HIS A 1 113 ? 1.077 17.221 3.798 1.00 63.43 91 HIS A O 1
ATOM 1513 N N . ASP A 1 114 ? -0.298 16.026 5.118 1.00 61.11 92 ASP A N 1
ATOM 1514 C CA . ASP A 1 114 ? 0.751 15.653 6.060 1.00 43.03 92 ASP A CA 1
ATOM 1515 C C . ASP A 1 114 ? 1.918 14.987 5.337 1.00 3.14 92 ASP A C 1
ATOM 1516 O O . ASP A 1 114 ? 3.033 14.927 5.859 1.00 15.21 92 ASP A O 1
ATOM 1525 N N . LEU A 1 115 ? 1.655 14.487 4.135 1.00 23.01 93 LEU A N 1
ATOM 1526 C CA . LEU A 1 115 ? 2.684 13.824 3.341 1.00 75.23 93 LEU A CA 1
ATOM 1527 C C . LEU A 1 115 ? 3.739 14.821 2.874 1.00 51.40 93 LEU A C 1
ATOM 1528 O O . LEU A 1 115 ? 4.775 14.437 2.332 1.00 43.35 93 LEU A O 1
ATOM 1544 N N . LYS A 1 116 ? 3.469 16.104 3.090 1.00 4.33 94 LYS A N 1
ATOM 1545 C CA . LYS A 1 116 ? 4.396 17.158 2.696 1.00 43.43 94 LYS A CA 1
ATOM 1546 C C . LYS A 1 116 ? 5.745 16.985 3.388 1.00 74.54 94 LYS A C 1
ATOM 1547 O O . LYS A 1 116 ? 6.753 17.543 2.955 1.00 71.12 94 LYS A O 1
ATOM 1566 N N . LYS A 1 117 ? 5.756 16.206 4.464 1.00 31.30 95 LYS A N 1
ATOM 1567 C CA . LYS A 1 117 ? 6.980 15.955 5.215 1.00 44.30 95 LYS A CA 1
ATOM 1568 C C . LYS A 1 117 ? 8.113 15.533 4.284 1.00 13.32 95 LYS A C 1
ATOM 1569 O O . LYS A 1 117 ? 9.126 16.223 4.173 1.00 12.03 95 LYS A O 1
ATOM 1588 N N . GLN A 1 118 ? 7.932 14.398 3.617 1.00 24.11 96 GLN A N 1
ATOM 1589 C CA . GLN A 1 118 ? 8.940 13.886 2.695 1.00 34.25 96 GLN A CA 1
ATOM 1590 C C . GLN A 1 118 ? 8.353 13.693 1.301 1.00 63.21 96 GLN A C 1
ATOM 1591 O O . GLN A 1 118 ? 9.057 13.810 0.299 1.00 64.11 96 GLN A O 1
ATOM 1605 N N . GLY A 1 119 ? 7.058 13.396 1.244 1.00 24.43 97 GLY A N 1
ATOM 1606 C CA . GLY A 1 119 ? 6.399 13.190 -0.032 1.00 45.53 97 GLY A CA 1
ATOM 1607 C C . GLY A 1 119 ? 5.835 14.475 -0.606 1.00 60.24 97 GLY A C 1
ATOM 1608 O O . GLY A 1 119 ? 5.912 15.531 0.021 1.00 3.32 97 GLY A O 1
ATOM 1612 N N . LYS A 1 120 ? 5.267 14.386 -1.804 1.00 53.01 98 LYS A N 1
ATOM 1613 C CA . LYS A 1 120 ? 4.687 15.550 -2.465 1.00 31.54 98 LYS A CA 1
ATOM 1614 C C . LYS A 1 120 ? 3.534 15.140 -3.375 1.00 73.11 98 LYS A C 1
ATOM 1615 O O . LYS A 1 120 ? 3.185 13.962 -3.458 1.00 60.15 98 LYS A O 1
ATOM 1634 N N . ILE A 1 121 ? 2.947 16.119 -4.056 1.00 63.51 99 ILE A N 1
ATOM 1635 C CA . ILE A 1 121 ? 1.836 15.858 -4.962 1.00 55.31 99 ILE A CA 1
ATOM 1636 C C . ILE A 1 121 ? 1.882 16.788 -6.170 1.00 74.10 99 ILE A C 1
ATOM 1637 O O . ILE A 1 121 ? 2.270 17.951 -6.058 1.00 73.02 99 ILE A O 1
ATOM 1653 N N . LYS A 1 122 ? 1.481 16.268 -7.325 1.00 61.03 100 LYS A N 1
ATOM 1654 C CA . LYS A 1 122 ? 1.473 17.051 -8.555 1.00 70.13 100 LYS A CA 1
ATOM 1655 C C . LYS A 1 122 ? 0.082 17.066 -9.181 1.00 50.52 100 LYS A C 1
ATOM 1656 O O . LYS A 1 122 ? -0.694 16.125 -9.015 1.00 52.43 100 LYS A O 1
ATOM 1675 N N . ASP A 1 123 ? -0.226 18.140 -9.901 1.00 64.53 101 ASP A N 1
ATOM 1676 C CA . ASP A 1 123 ? -1.522 18.276 -10.554 1.00 54.04 101 ASP A CA 1
ATOM 1677 C C . ASP A 1 123 ? -1.360 18.393 -12.067 1.00 4.14 101 ASP A C 1
ATOM 1678 O O . ASP A 1 123 ? -1.358 19.494 -12.617 1.00 54.23 101 ASP A O 1
ATOM 1687 N N . ARG A 1 124 ? -1.221 17.251 -12.732 1.00 34.11 102 ARG A N 1
ATOM 1688 C CA . ARG A 1 124 ? -1.055 17.226 -14.180 1.00 75.42 102 ARG A CA 1
ATOM 1689 C C . ARG A 1 124 ? -2.365 17.570 -14.884 1.00 11.15 102 ARG A C 1
ATOM 1690 O O . ARG A 1 124 ? -3.450 17.478 -14.309 1.00 1.03 102 ARG A O 1
ATOM 1711 N N . PRO A 1 125 ? -2.264 17.977 -16.158 1.00 5.04 103 PRO A N 1
ATOM 1712 C CA . PRO A 1 125 ? -3.430 18.343 -16.967 1.00 4.52 103 PRO A CA 1
ATOM 1713 C C . PRO A 1 125 ? -4.293 17.137 -17.318 1.00 55.13 103 PRO A C 1
ATOM 1714 O O . PRO A 1 125 ? -3.780 16.061 -17.623 1.00 62.32 103 PRO A O 1
ATOM 1725 N N . VAL A 1 126 ? -5.609 17.324 -17.274 1.00 61.02 104 VAL A N 1
ATOM 1726 C CA . VAL A 1 126 ? -6.544 16.251 -17.590 1.00 14.13 104 VAL A CA 1
ATOM 1727 C C . VAL A 1 126 ? -6.702 16.085 -19.097 1.00 12.11 104 VAL A C 1
ATOM 1728 O O . VAL A 1 126 ? -6.823 17.066 -19.832 1.00 31.43 104 VAL A O 1
ATOM 1741 N N . LYS A 1 127 ? -6.701 14.837 -19.552 1.00 61.14 105 LYS A N 1
ATOM 1742 C CA . LYS A 1 127 ? -6.846 14.540 -20.973 1.00 2.14 105 LYS A CA 1
ATOM 1743 C C . LYS A 1 127 ? -8.317 14.429 -21.358 1.00 34.42 105 LYS A C 1
ATOM 1744 O O . LYS A 1 127 ? -9.118 13.849 -20.624 1.00 44.32 105 LYS A O 1
ATOM 1763 N N . GLU A 1 128 ? -8.666 14.986 -22.513 1.00 60.13 106 GLU A N 1
ATOM 1764 C CA . GLU A 1 128 ? -10.042 14.948 -22.995 1.00 22.51 106 GLU A CA 1
ATOM 1765 C C . GLU A 1 128 ? -10.390 13.565 -23.539 1.00 24.23 106 GLU A C 1
ATOM 1766 O O . GLU A 1 128 ? -9.588 12.938 -24.232 1.00 51.52 106 GLU A O 1
ATOM 1778 N N . VAL A 1 129 ? -11.591 13.094 -23.218 1.00 43.11 107 VAL A N 1
ATOM 1779 C CA . VAL A 1 129 ? -12.046 11.786 -23.674 1.00 40.21 107 VAL A CA 1
ATOM 1780 C C . VAL A 1 129 ? -13.145 11.921 -24.722 1.00 42.51 107 VAL A C 1
ATOM 1781 O O . VAL A 1 129 ? -14.018 12.783 -24.614 1.00 43.45 107 VAL A O 1
ATOM 1794 N N . HIS A 1 130 ? -13.096 11.064 -25.736 1.00 74.35 108 HIS A N 1
ATOM 1795 C CA . HIS A 1 130 ? -14.089 11.086 -26.805 1.00 11.41 108 HIS A CA 1
ATOM 1796 C C . HIS A 1 130 ? -14.785 9.734 -26.928 1.00 53.45 108 HIS A C 1
ATOM 1797 O O . HIS A 1 130 ? -14.440 8.782 -26.230 1.00 2.43 108 HIS A O 1
ATOM 1811 N N . GLU A 1 131 ? -15.767 9.659 -27.821 1.00 54.23 109 GLU A N 1
ATOM 1812 C CA . GLU A 1 131 ? -16.512 8.424 -28.034 1.00 74.11 109 GLU A CA 1
ATOM 1813 C C . GLU A 1 131 ? -15.719 7.453 -28.904 1.00 21.13 109 GLU A C 1
ATOM 1814 O O . GLU A 1 131 ? -15.391 7.757 -30.050 1.00 2.00 109 GLU A O 1
ATOM 1826 N N . GLU A 1 132 ? -15.414 6.284 -28.349 1.00 10.03 110 GLU A N 1
ATOM 1827 C CA . GLU A 1 132 ? -14.658 5.269 -29.073 1.00 41.31 110 GLU A CA 1
ATOM 1828 C C . GLU A 1 132 ? -14.250 4.129 -28.145 1.00 24.02 110 GLU A C 1
ATOM 1829 O O . GLU A 1 132 ? -14.727 4.034 -27.014 1.00 21.51 110 GLU A O 1
ATOM 1841 N N . TYR A 1 133 ? -13.364 3.266 -28.631 1.00 53.42 111 TYR A N 1
ATOM 1842 C CA . TYR A 1 133 ? -12.894 2.131 -27.847 1.00 65.44 111 TYR A CA 1
ATOM 1843 C C . TYR A 1 133 ? -11.386 2.208 -27.627 1.00 1.30 111 TYR A C 1
ATOM 1844 O O . TYR A 1 133 ? -10.602 1.714 -28.438 1.00 34.55 111 TYR A O 1
ATOM 1862 N N . ASP A 1 134 ? -10.987 2.832 -26.524 1.00 55.41 112 ASP A N 1
ATOM 1863 C CA . ASP A 1 134 ? -9.574 2.974 -26.194 1.00 51.41 112 ASP A CA 1
ATOM 1864 C C . ASP A 1 134 ? -9.311 2.575 -24.746 1.00 34.44 112 ASP A C 1
ATOM 1865 O O . ASP A 1 134 ? -8.677 1.553 -24.477 1.00 55.14 112 ASP A O 1
ATOM 1874 N N . LEU A 1 135 ? -9.802 3.386 -23.815 1.00 45.21 113 LEU A N 1
ATOM 1875 C CA . LEU A 1 135 ? -9.619 3.118 -22.393 1.00 31.02 113 LEU A CA 1
ATOM 1876 C C . LEU A 1 135 ? -10.238 1.778 -22.008 1.00 2.04 113 LEU A C 1
ATOM 1877 O O . LEU A 1 135 ? -10.616 0.987 -22.871 1.00 61.25 113 LEU A O 1
ATOM 1893 N N . TRP A 1 136 ? -10.339 1.532 -20.707 1.00 35.34 114 TRP A N 1
ATOM 1894 C CA . TRP A 1 136 ? -10.915 0.288 -20.207 1.00 42.01 114 TRP A CA 1
ATOM 1895 C C . TRP A 1 136 ? -12.383 0.170 -20.601 1.00 41.42 114 TRP A C 1
ATOM 1896 O O . TRP A 1 136 ? -12.845 -0.901 -20.993 1.00 40.40 114 TRP A O 1
ATOM 1917 N N . GLU A 1 137 ? -13.110 1.278 -20.495 1.00 35.01 115 GLU A N 1
ATOM 1918 C CA . GLU A 1 137 ? -14.527 1.297 -20.840 1.00 70.34 115 GLU A CA 1
ATOM 1919 C C . GLU A 1 137 ? -15.206 -0.004 -20.423 1.00 31.53 115 GLU A C 1
ATOM 1920 O O . GLU A 1 137 ? -15.572 -0.824 -21.265 1.00 74.21 115 GLU A O 1
ATOM 1932 N N . ASP A 1 138 ? -15.370 -0.187 -19.117 1.00 41.41 116 ASP A N 1
ATOM 1933 C CA . ASP A 1 138 ? -16.005 -1.387 -18.586 1.00 71.34 116 ASP A CA 1
ATOM 1934 C C . ASP A 1 138 ? -16.081 -1.334 -17.064 1.00 13.23 116 ASP A C 1
ATOM 1935 O O . ASP A 1 138 ? -17.160 -1.365 -16.470 1.00 65.42 116 ASP A O 1
ATOM 1944 N N . PRO A 1 139 ? -14.910 -1.252 -16.415 1.00 33.13 117 PRO A N 1
ATOM 1945 C CA . PRO A 1 139 ? -14.818 -1.193 -14.953 1.00 22.21 117 PRO A CA 1
ATOM 1946 C C . PRO A 1 139 ? -15.333 0.128 -14.392 1.00 44.12 117 PRO A C 1
ATOM 1947 O O . PRO A 1 139 ? -16.170 0.146 -13.489 1.00 65.41 117 PRO A O 1
ATOM 1958 N N . ILE A 1 140 ? -14.828 1.232 -14.933 1.00 61.31 118 ILE A N 1
ATOM 1959 C CA . ILE A 1 140 ? -15.239 2.557 -14.487 1.00 44.22 118 ILE A CA 1
ATOM 1960 C C . ILE A 1 140 ? -16.639 2.896 -14.987 1.00 43.24 118 ILE A C 1
ATOM 1961 O O . ILE A 1 140 ? -17.342 3.712 -14.390 1.00 65.43 118 ILE A O 1
ATOM 1977 N N . TRP A 1 141 ? -17.038 2.264 -16.085 1.00 23.21 119 TRP A N 1
ATOM 1978 C CA . TRP A 1 141 ? -18.356 2.497 -16.665 1.00 4.03 119 TRP A CA 1
ATOM 1979 C C . TRP A 1 141 ? -19.447 1.870 -15.805 1.00 34.21 119 TRP A C 1
ATOM 1980 O O . TRP A 1 141 ? -20.578 2.356 -15.771 1.00 24.41 119 TRP A O 1
ATOM 2001 N N . GLN A 1 142 ? -19.102 0.789 -15.112 1.00 42.43 120 GLN A N 1
ATOM 2002 C CA . GLN A 1 142 ? -20.054 0.097 -14.253 1.00 33.51 120 GLN A CA 1
ATOM 2003 C C . GLN A 1 142 ? -19.845 0.477 -12.791 1.00 14.21 120 GLN A C 1
ATOM 2004 O O . GLN A 1 142 ? -20.628 1.236 -12.219 1.00 12.04 120 GLN A O 1
ATOM 2018 N N . TYR A 1 143 ? -18.786 -0.055 -12.192 1.00 43.50 121 TYR A N 1
ATOM 2019 C CA . TYR A 1 143 ? -18.475 0.227 -10.795 1.00 55.35 121 TYR A CA 1
ATOM 2020 C C . TYR A 1 143 ? -17.023 -0.118 -10.480 1.00 13.14 121 TYR A C 1
ATOM 2021 O O . TYR A 1 143 ? -16.414 -0.956 -11.145 1.00 50.34 121 TYR A O 1
ATOM 2039 N N . ILE A 1 144 ? -16.476 0.533 -9.459 1.00 41.51 122 ILE A N 1
ATOM 2040 C CA . ILE A 1 144 ? -15.096 0.295 -9.053 1.00 14.00 122 ILE A CA 1
ATOM 2041 C C . ILE A 1 144 ? -14.841 -1.190 -8.821 1.00 23.23 122 ILE A C 1
ATOM 2042 O O . ILE A 1 144 ? -14.191 -1.853 -9.629 1.00 64.11 122 ILE A O 1
ATOM 2058 N N . MET A 1 23 ? 3.977 0.202 -4.229 1.00 34.24 1 MET A N 2
ATOM 2059 C CA . MET A 1 23 ? 5.351 -0.060 -4.640 1.00 71.11 1 MET A CA 2
ATOM 2060 C C . MET A 1 23 ? 5.388 -0.971 -5.863 1.00 51.34 1 MET A C 2
ATOM 2061 O O . MET A 1 23 ? 5.703 -2.156 -5.756 1.00 54.51 1 MET A O 2
ATOM 2075 N N . GLN A 1 24 ? 5.064 -0.409 -7.024 1.00 4.13 2 GLN A N 2
ATOM 2076 C CA . GLN A 1 24 ? 5.060 -1.172 -8.266 1.00 41.13 2 GLN A CA 2
ATOM 2077 C C . GLN A 1 24 ? 4.237 -2.447 -8.119 1.00 75.03 2 GLN A C 2
ATOM 2078 O O . GLN A 1 24 ? 4.758 -3.555 -8.252 1.00 12.51 2 GLN A O 2
ATOM 2092 N N . LYS A 1 25 ? 2.947 -2.284 -7.844 1.00 71.01 3 LYS A N 2
ATOM 2093 C CA . LYS A 1 25 ? 2.049 -3.421 -7.680 1.00 24.33 3 LYS A CA 2
ATOM 2094 C C . LYS A 1 25 ? 2.154 -4.373 -8.867 1.00 71.01 3 LYS A C 2
ATOM 2095 O O . LYS A 1 25 ? 2.183 -5.591 -8.698 1.00 22.21 3 LYS A O 2
ATOM 2114 N N . GLY A 1 26 ? 2.211 -3.808 -10.069 1.00 63.25 4 GLY A N 2
ATOM 2115 C CA . GLY A 1 26 ? 2.313 -4.622 -11.267 1.00 45.50 4 GLY A CA 2
ATOM 2116 C C . GLY A 1 26 ? 0.957 -5.005 -11.825 1.00 42.52 4 GLY A C 2
ATOM 2117 O O . GLY A 1 26 ? 0.831 -5.998 -12.543 1.00 14.15 4 GLY A O 2
ATOM 2121 N N . LEU A 1 27 ? -0.060 -4.217 -11.495 1.00 53.01 5 LEU A N 2
ATOM 2122 C CA . LEU A 1 27 ? -1.415 -4.480 -11.967 1.00 55.51 5 LEU A CA 2
ATOM 2123 C C . LEU A 1 27 ? -2.059 -3.208 -12.510 1.00 41.33 5 LEU A C 2
ATOM 2124 O O . LEU A 1 27 ? -1.633 -2.099 -12.188 1.00 20.33 5 LEU A O 2
ATOM 2140 N N . GLU A 1 28 ? -3.088 -3.377 -13.335 1.00 11.24 6 GLU A N 2
ATOM 2141 C CA . GLU A 1 28 ? -3.791 -2.242 -13.921 1.00 2.51 6 GLU A CA 2
ATOM 2142 C C . GLU A 1 28 ? -5.153 -2.045 -13.261 1.00 44.20 6 GLU A C 2
ATOM 2143 O O . GLU A 1 28 ? -5.927 -2.992 -13.117 1.00 5.33 6 GLU A O 2
ATOM 2155 N N . ILE A 1 29 ? -5.437 -0.810 -12.862 1.00 53.22 7 ILE A N 2
ATOM 2156 C CA . ILE A 1 29 ? -6.705 -0.489 -12.218 1.00 41.53 7 ILE A CA 2
ATOM 2157 C C . ILE A 1 29 ? -7.218 0.876 -12.665 1.00 1.31 7 ILE A C 2
ATOM 2158 O O . ILE A 1 29 ? -6.436 1.788 -12.932 1.00 24.14 7 ILE A O 2
ATOM 2174 N N . ALA A 1 30 ? -8.538 1.010 -12.742 1.00 60.34 8 ALA A N 2
ATOM 2175 C CA . ALA A 1 30 ? -9.156 2.264 -13.153 1.00 12.44 8 ALA A CA 2
ATOM 2176 C C . ALA A 1 30 ? -10.125 2.772 -12.090 1.00 5.51 8 ALA A C 2
ATOM 2177 O O . ALA A 1 30 ? -10.797 1.987 -11.422 1.00 32.20 8 ALA A O 2
ATOM 2184 N N . PHE A 1 31 ? -10.190 4.091 -11.938 1.00 30.04 9 PHE A N 2
ATOM 2185 C CA . PHE A 1 31 ? -11.075 4.704 -10.954 1.00 73.02 9 PHE A CA 2
ATOM 2186 C C . PHE A 1 31 ? -11.832 5.881 -11.563 1.00 1.24 9 PHE A C 2
ATOM 2187 O O . PHE A 1 31 ? -11.258 6.692 -12.289 1.00 63.42 9 PHE A O 2
ATOM 2204 N N . GLN A 1 32 ? -13.123 5.967 -11.260 1.00 73.21 10 GLN A N 2
ATOM 2205 C CA . GLN A 1 32 ? -13.959 7.044 -11.778 1.00 61.40 10 GLN A CA 2
ATOM 2206 C C . GLN A 1 32 ? -14.276 8.060 -10.686 1.00 30.10 10 GLN A C 2
ATOM 2207 O O . GLN A 1 32 ? -14.163 7.765 -9.496 1.00 24.23 10 GLN A O 2
ATOM 2221 N N . THR A 1 33 ? -14.674 9.260 -11.098 1.00 60.42 11 THR A N 2
ATOM 2222 C CA . THR A 1 33 ? -15.006 10.320 -10.156 1.00 10.34 11 THR A CA 2
ATOM 2223 C C . THR A 1 33 ? -15.877 11.386 -10.811 1.00 71.23 11 THR A C 2
ATOM 2224 O O . THR A 1 33 ? -15.707 11.701 -11.989 1.00 71.25 11 THR A O 2
ATOM 2235 N N . ILE A 1 34 ? -16.809 11.938 -10.041 1.00 61.54 12 ILE A N 2
ATOM 2236 C CA . ILE A 1 34 ? -17.705 12.969 -10.548 1.00 51.32 12 ILE A CA 2
ATOM 2237 C C . ILE A 1 34 ? -17.934 14.059 -9.506 1.00 73.30 12 ILE A C 2
ATOM 2238 O O . ILE A 1 34 ? -17.825 15.248 -9.802 1.00 71.31 12 ILE A O 2
ATOM 2254 N N . ASN A 1 35 ? -18.251 13.644 -8.284 1.00 21.52 13 ASN A N 2
ATOM 2255 C CA . ASN A 1 35 ? -18.494 14.584 -7.196 1.00 52.22 13 ASN A CA 2
ATOM 2256 C C . ASN A 1 35 ? -17.181 15.147 -6.660 1.00 35.35 13 ASN A C 2
ATOM 2257 O O . ASN A 1 35 ? -16.142 14.492 -6.723 1.00 3.25 13 ASN A O 2
ATOM 2268 N N . GLY A 1 36 ? -17.238 16.365 -6.131 1.00 12.35 14 GLY A N 2
ATOM 2269 C CA . GLY A 1 36 ? -16.048 16.995 -5.590 1.00 41.50 14 GLY A CA 2
ATOM 2270 C C . GLY A 1 36 ? -15.421 16.187 -4.472 1.00 21.04 14 GLY A C 2
ATOM 2271 O O . GLY A 1 36 ? -14.248 16.372 -4.144 1.00 11.24 14 GLY A O 2
ATOM 2275 N N . LEU A 1 37 ? -16.203 15.289 -3.883 1.00 22.11 15 LEU A N 2
ATOM 2276 C CA . LEU A 1 37 ? -15.718 14.449 -2.793 1.00 2.52 15 LEU A CA 2
ATOM 2277 C C . LEU A 1 37 ? -14.722 13.413 -3.305 1.00 15.32 15 LEU A C 2
ATOM 2278 O O . LEU A 1 37 ? -13.846 12.962 -2.567 1.00 35.21 15 LEU A O 2
ATOM 2294 N N . ASP A 1 38 ? -14.862 13.043 -4.573 1.00 32.53 16 ASP A N 2
ATOM 2295 C CA . ASP A 1 38 ? -13.973 12.062 -5.185 1.00 32.10 16 ASP A CA 2
ATOM 2296 C C . ASP A 1 38 ? -12.679 12.720 -5.654 1.00 72.21 16 ASP A C 2
ATOM 2297 O O . ASP A 1 38 ? -11.619 12.096 -5.652 1.00 23.34 16 ASP A O 2
ATOM 2306 N N . GLU A 1 39 ? -12.776 13.983 -6.057 1.00 4.12 17 GLU A N 2
ATOM 2307 C CA . GLU A 1 39 ? -11.612 14.724 -6.530 1.00 74.05 17 GLU A CA 2
ATOM 2308 C C . GLU A 1 39 ? -10.466 14.636 -5.528 1.00 23.44 17 GLU A C 2
ATOM 2309 O O . GLU A 1 39 ? -9.321 14.379 -5.899 1.00 25.10 17 GLU A O 2
ATOM 2321 N N . SER A 1 40 ? -10.783 14.851 -4.255 1.00 25.12 18 SER A N 2
ATOM 2322 C CA . SER A 1 40 ? -9.779 14.800 -3.198 1.00 41.21 18 SER A CA 2
ATOM 2323 C C . SER A 1 40 ? -9.016 13.479 -3.236 1.00 51.53 18 SER A C 2
ATOM 2324 O O . SER A 1 40 ? -7.809 13.439 -2.994 1.00 70.22 18 SER A O 2
ATOM 2332 N N . LEU A 1 41 ? -9.729 12.401 -3.542 1.00 64.21 19 LEU A N 2
ATOM 2333 C CA . LEU A 1 41 ? -9.120 11.077 -3.613 1.00 33.34 19 LEU A CA 2
ATOM 2334 C C . LEU A 1 41 ? -8.230 10.951 -4.845 1.00 53.40 19 LEU A C 2
ATOM 2335 O O . LEU A 1 41 ? -7.149 10.365 -4.786 1.00 52.31 19 LEU A O 2
ATOM 2351 N N . VAL A 1 42 ? -8.691 11.508 -5.961 1.00 33.23 20 VAL A N 2
ATOM 2352 C CA . VAL A 1 42 ? -7.936 11.461 -7.207 1.00 2.51 20 VAL A CA 2
ATOM 2353 C C . VAL A 1 42 ? -6.572 12.125 -7.048 1.00 33.21 20 VAL A C 2
ATOM 2354 O O . VAL A 1 42 ? -5.543 11.535 -7.376 1.00 51.40 20 VAL A O 2
ATOM 2367 N N . GLN A 1 43 ? -6.574 13.354 -6.542 1.00 62.12 21 GLN A N 2
ATOM 2368 C CA . GLN A 1 43 ? -5.336 14.098 -6.340 1.00 20.41 21 GLN A CA 2
ATOM 2369 C C . GLN A 1 43 ? -4.493 13.463 -5.239 1.00 32.43 21 GLN A C 2
ATOM 2370 O O . GLN A 1 43 ? -3.290 13.263 -5.402 1.00 1.12 21 GLN A O 2
ATOM 2384 N N . ALA A 1 44 ? -5.133 13.148 -4.118 1.00 35.35 22 ALA A N 2
ATOM 2385 C CA . ALA A 1 44 ? -4.443 12.534 -2.990 1.00 61.11 22 ALA A CA 2
ATOM 2386 C C . ALA A 1 44 ? -3.762 11.234 -3.405 1.00 41.21 22 ALA A C 2
ATOM 2387 O O . ALA A 1 44 ? -2.568 11.045 -3.171 1.00 25.23 22 ALA A O 2
ATOM 2394 N N . LEU A 1 45 ? -4.528 10.341 -4.022 1.00 1.23 23 LEU A N 2
ATOM 2395 C CA . LEU A 1 45 ? -3.998 9.058 -4.469 1.00 72.32 23 LEU A CA 2
ATOM 2396 C C . LEU A 1 45 ? -2.941 9.252 -5.551 1.00 4.40 23 LEU A C 2
ATOM 2397 O O . LEU A 1 45 ? -1.976 8.492 -5.634 1.00 55.32 23 LEU A O 2
ATOM 2413 N N . ALA A 1 46 ? -3.128 10.277 -6.376 1.00 44.14 24 ALA A N 2
ATOM 2414 C CA . ALA A 1 46 ? -2.188 10.574 -7.450 1.00 43.41 24 ALA A CA 2
ATOM 2415 C C . ALA A 1 46 ? -0.828 10.981 -6.892 1.00 62.44 24 ALA A C 2
ATOM 2416 O O . ALA A 1 46 ? 0.210 10.505 -7.352 1.00 54.21 24 ALA A O 2
ATOM 2423 N N . GLY A 1 47 ? -0.840 11.864 -5.899 1.00 14.03 25 GLY A N 2
ATOM 2424 C CA . GLY A 1 47 ? 0.398 12.320 -5.296 1.00 23.24 25 GLY A CA 2
ATOM 2425 C C . GLY A 1 47 ? 1.112 11.220 -4.535 1.00 62.34 25 GLY A C 2
ATOM 2426 O O . GLY A 1 47 ? 2.307 10.995 -4.730 1.00 10.34 25 GLY A O 2
ATOM 2430 N N . VAL A 1 48 ? 0.379 10.532 -3.665 1.00 63.15 26 VAL A N 2
ATOM 2431 C CA . VAL A 1 48 ? 0.950 9.449 -2.873 1.00 12.44 26 VAL A CA 2
ATOM 2432 C C . VAL A 1 48 ? 1.457 8.322 -3.765 1.00 54.43 26 VAL A C 2
ATOM 2433 O O . VAL A 1 48 ? 2.476 7.695 -3.475 1.00 50.21 26 VAL A O 2
ATOM 2446 N N . THR A 1 49 ? 0.738 8.069 -4.855 1.00 43.20 27 THR A N 2
ATOM 2447 C CA . THR A 1 49 ? 1.114 7.017 -5.791 1.00 2.20 27 THR A CA 2
ATOM 2448 C C . THR A 1 49 ? 2.423 7.351 -6.497 1.00 4.23 27 THR A C 2
ATOM 2449 O O . THR A 1 49 ? 3.344 6.536 -6.535 1.00 25.14 27 THR A O 2
ATOM 2460 N N . ALA A 1 50 ? 2.499 8.555 -7.054 1.00 44.20 28 ALA A N 2
ATOM 2461 C CA . ALA A 1 50 ? 3.698 8.998 -7.756 1.00 73.32 28 ALA A CA 2
ATOM 2462 C C . ALA A 1 50 ? 4.910 8.989 -6.832 1.00 24.02 28 ALA A C 2
ATOM 2463 O O . ALA A 1 50 ? 6.008 8.604 -7.236 1.00 11.54 28 ALA A O 2
ATOM 2470 N N . SER A 1 51 ? 4.705 9.416 -5.590 1.00 22.22 29 SER A N 2
ATOM 2471 C CA . SER A 1 51 ? 5.783 9.461 -4.609 1.00 45.32 29 SER A CA 2
ATOM 2472 C C . SER A 1 51 ? 6.121 8.061 -4.107 1.00 74.52 29 SER A C 2
ATOM 2473 O O . SER A 1 51 ? 7.269 7.769 -3.773 1.00 61.42 29 SER A O 2
ATOM 2481 N N . ASP A 1 52 ? 5.111 7.198 -4.057 1.00 3.31 30 ASP A N 2
ATOM 2482 C CA . ASP A 1 52 ? 5.299 5.827 -3.597 1.00 2.31 30 ASP A CA 2
ATOM 2483 C C . ASP A 1 52 ? 5.857 4.951 -4.714 1.00 23.11 30 ASP A C 2
ATOM 2484 O O . ASP A 1 52 ? 6.348 3.849 -4.466 1.00 41.34 30 ASP A O 2
ATOM 2493 N N . PHE A 1 53 ? 5.778 5.447 -5.944 1.00 53.21 31 PHE A N 2
ATOM 2494 C CA . PHE A 1 53 ? 6.273 4.709 -7.100 1.00 31.31 31 PHE A CA 2
ATOM 2495 C C . PHE A 1 53 ? 7.495 5.396 -7.702 1.00 53.41 31 PHE A C 2
ATOM 2496 O O . PHE A 1 53 ? 7.431 6.011 -8.767 1.00 33.10 31 PHE A O 2
ATOM 2513 N N . PRO A 1 54 ? 8.636 5.292 -7.005 1.00 34.14 32 PRO A N 2
ATOM 2514 C CA . PRO A 1 54 ? 9.894 5.897 -7.450 1.00 62.13 32 PRO A CA 2
ATOM 2515 C C . PRO A 1 54 ? 10.468 5.202 -8.680 1.00 72.04 32 PRO A C 2
ATOM 2516 O O . PRO A 1 54 ? 11.334 5.747 -9.366 1.00 33.55 32 PRO A O 2
ATOM 2527 N N . ASP A 1 55 ? 9.980 3.997 -8.955 1.00 13.40 33 ASP A N 2
ATOM 2528 C CA . ASP A 1 55 ? 10.443 3.228 -10.104 1.00 40.42 33 ASP A CA 2
ATOM 2529 C C . ASP A 1 55 ? 10.199 3.991 -11.403 1.00 11.14 33 ASP A C 2
ATOM 2530 O O . ASP A 1 55 ? 10.810 3.698 -12.431 1.00 51.43 33 ASP A O 2
ATOM 2539 N N . LEU A 1 56 ? 9.302 4.969 -11.348 1.00 51.42 34 LEU A N 2
ATOM 2540 C CA . LEU A 1 56 ? 8.976 5.774 -12.520 1.00 54.33 34 LEU A CA 2
ATOM 2541 C C . LEU A 1 56 ? 8.441 4.900 -13.650 1.00 33.33 34 LEU A C 2
ATOM 2542 O O . LEU A 1 56 ? 8.438 5.303 -14.813 1.00 3.31 34 LEU A O 2
ATOM 2558 N N . ASP A 1 57 ? 7.986 3.702 -13.299 1.00 24.22 35 ASP A N 2
ATOM 2559 C CA . ASP A 1 57 ? 7.445 2.771 -14.282 1.00 63.14 35 ASP A CA 2
ATOM 2560 C C . ASP A 1 57 ? 5.920 2.810 -14.286 1.00 43.23 35 ASP A C 2
ATOM 2561 O O . ASP A 1 57 ? 5.272 2.033 -14.988 1.00 13.33 35 ASP A O 2
ATOM 2570 N N . ILE A 1 58 ? 5.355 3.718 -13.498 1.00 50.43 36 ILE A N 2
ATOM 2571 C CA . ILE A 1 58 ? 3.907 3.858 -13.411 1.00 53.34 36 ILE A CA 2
ATOM 2572 C C . ILE A 1 58 ? 3.338 4.485 -14.680 1.00 11.43 36 ILE A C 2
ATOM 2573 O O . ILE A 1 58 ? 3.852 5.489 -15.174 1.00 14.43 36 ILE A O 2
ATOM 2589 N N . LYS A 1 59 ? 2.272 3.888 -15.202 1.00 63.21 37 LYS A N 2
ATOM 2590 C CA . LYS A 1 59 ? 1.630 4.388 -16.411 1.00 52.35 37 LYS A CA 2
ATOM 2591 C C . LYS A 1 59 ? 0.175 4.758 -16.142 1.00 33.45 37 LYS A C 2
ATOM 2592 O O . LYS A 1 59 ? -0.743 4.060 -16.573 1.00 73.31 37 LYS A O 2
ATOM 2611 N N . TYR A 1 60 ? -0.029 5.859 -15.427 1.00 25.31 38 TYR A N 2
ATOM 2612 C CA . TYR A 1 60 ? -1.372 6.320 -15.099 1.00 73.10 38 TYR A CA 2
ATOM 2613 C C . TYR A 1 60 ? -1.602 7.738 -15.613 1.00 11.04 38 TYR A C 2
ATOM 2614 O O . TYR A 1 60 ? -0.690 8.375 -16.138 1.00 73.13 38 TYR A O 2
ATOM 2632 N N . ASN A 1 61 ? -2.828 8.226 -15.455 1.00 73.12 39 ASN A N 2
ATOM 2633 C CA . ASN A 1 61 ? -3.180 9.569 -15.902 1.00 61.24 39 ASN A CA 2
ATOM 2634 C C . ASN A 1 61 ? -4.644 9.875 -15.604 1.00 54.53 39 ASN A C 2
ATOM 2635 O O . ASN A 1 61 ? -5.417 8.983 -15.252 1.00 45.24 39 ASN A O 2
ATOM 2646 N N . ILE A 1 62 ? -5.019 11.142 -15.748 1.00 40.13 40 ILE A N 2
ATOM 2647 C CA . ILE A 1 62 ? -6.391 11.566 -15.496 1.00 63.22 40 ILE A CA 2
ATOM 2648 C C . ILE A 1 62 ? -6.959 12.326 -16.690 1.00 34.42 40 ILE A C 2
ATOM 2649 O O . ILE A 1 62 ? -6.383 13.316 -17.141 1.00 32.30 40 ILE A O 2
ATOM 2665 N N . PHE A 1 63 ? -8.095 11.857 -17.196 1.00 60.42 41 PHE A N 2
ATOM 2666 C CA . PHE A 1 63 ? -8.743 12.492 -18.337 1.00 53.24 41 PHE A CA 2
ATOM 2667 C C . PHE A 1 63 ? -10.219 12.751 -18.050 1.00 12.34 41 PHE A C 2
ATOM 2668 O O . PHE A 1 63 ? -10.863 11.997 -17.318 1.00 42.35 41 PHE A O 2
ATOM 2685 N N . LEU A 1 64 ? -10.749 13.823 -18.629 1.00 33.20 42 LEU A N 2
ATOM 2686 C CA . LEU A 1 64 ? -12.150 14.183 -18.435 1.00 45.33 42 LEU A CA 2
ATOM 2687 C C . LEU A 1 64 ? -12.974 13.848 -19.674 1.00 14.21 42 LEU A C 2
ATOM 2688 O O . LEU A 1 64 ? -12.608 14.208 -20.793 1.00 13.43 42 LEU A O 2
ATOM 2704 N N . VAL A 1 65 ? -14.091 13.158 -19.466 1.00 13.11 43 VAL A N 2
ATOM 2705 C CA . VAL A 1 65 ? -14.970 12.777 -20.565 1.00 15.22 43 VAL A CA 2
ATOM 2706 C C . VAL A 1 65 ? -16.287 13.545 -20.507 1.00 65.40 43 VAL A C 2
ATOM 2707 O O . VAL A 1 65 ? -16.843 13.763 -19.431 1.00 31.33 43 VAL A O 2
ATOM 2720 N N . ASP A 1 66 ? -16.779 13.951 -21.672 1.00 12.43 44 ASP A N 2
ATOM 2721 C CA . ASP A 1 66 ? -18.032 14.694 -21.755 1.00 23.24 44 ASP A CA 2
ATOM 2722 C C . ASP A 1 66 ? -18.930 14.123 -22.847 1.00 74.12 44 ASP A C 2
ATOM 2723 O O . ASP A 1 66 ? -18.591 14.166 -24.031 1.00 13.44 44 ASP A O 2
ATOM 2732 N N . LEU A 1 67 ? -20.077 13.587 -22.443 1.00 42.10 45 LEU A N 2
ATOM 2733 C CA . LEU A 1 67 ? -21.025 13.006 -23.387 1.00 42.15 45 LEU A CA 2
ATOM 2734 C C . LEU A 1 67 ? -22.451 13.099 -22.854 1.00 61.03 45 LEU A C 2
ATOM 2735 O O . LEU A 1 67 ? -22.692 12.910 -21.662 1.00 32.51 45 LEU A O 2
ATOM 2751 N N . TYR A 1 68 ? -23.392 13.389 -23.745 1.00 51.54 46 TYR A N 2
ATOM 2752 C CA . TYR A 1 68 ? -24.795 13.507 -23.365 1.00 3.53 46 TYR A CA 2
ATOM 2753 C C . TYR A 1 68 ? -25.007 14.693 -22.428 1.00 20.44 46 TYR A C 2
ATOM 2754 O O . TYR A 1 68 ? -25.766 14.608 -21.463 1.00 61.01 46 TYR A O 2
ATOM 2772 N N . GLY A 1 69 ? -24.330 15.799 -22.720 1.00 62.13 47 GLY A N 2
ATOM 2773 C CA . GLY A 1 69 ? -24.457 16.987 -21.896 1.00 72.50 47 GLY A CA 2
ATOM 2774 C C . GLY A 1 69 ? -23.950 16.769 -20.484 1.00 53.41 47 GLY A C 2
ATOM 2775 O O . GLY A 1 69 ? -24.169 17.602 -19.605 1.00 13.30 47 GLY A O 2
ATOM 2779 N N . GLN A 1 70 ? -23.273 15.647 -20.266 1.00 62.13 48 GLN A N 2
ATOM 2780 C CA . GLN A 1 70 ? -22.736 15.322 -18.950 1.00 1.40 48 GLN A CA 2
ATOM 2781 C C . GLN A 1 70 ? -21.242 15.026 -19.029 1.00 71.44 48 GLN A C 2
ATOM 2782 O O . GLN A 1 70 ? -20.794 14.266 -19.888 1.00 62.13 48 GLN A O 2
ATOM 2796 N N . LYS A 1 71 ? -20.475 15.630 -18.128 1.00 52.03 49 LYS A N 2
ATOM 2797 C CA . LYS A 1 71 ? -19.031 15.431 -18.095 1.00 32.44 49 LYS A CA 2
ATOM 2798 C C . LYS A 1 71 ? -18.595 14.838 -16.759 1.00 22.14 49 LYS A C 2
ATOM 2799 O O . LYS A 1 71 ? -18.975 15.330 -15.696 1.00 53.32 49 LYS A O 2
ATOM 2818 N N . TYR A 1 72 ? -17.794 13.780 -16.820 1.00 21.15 50 TYR A N 2
ATOM 2819 C CA . TYR A 1 72 ? -17.307 13.120 -15.614 1.00 64.12 50 TYR A CA 2
ATOM 2820 C C . TYR A 1 72 ? -15.792 12.946 -15.663 1.00 63.41 50 TYR A C 2
ATOM 2821 O O . TYR A 1 72 ? -15.174 13.073 -16.721 1.00 11.25 50 TYR A O 2
ATOM 2839 N N . PHE A 1 73 ? -15.199 12.652 -14.510 1.00 40.54 51 PHE A N 2
ATOM 2840 C CA . PHE A 1 73 ? -13.756 12.460 -14.420 1.00 13.53 51 PHE A CA 2
ATOM 2841 C C . PHE A 1 73 ? -13.408 10.976 -14.352 1.00 53.30 51 PHE A C 2
ATOM 2842 O O . PHE A 1 73 ? -13.993 10.226 -13.570 1.00 63.25 51 PHE A O 2
ATOM 2859 N N . ARG A 1 74 ? -12.453 10.561 -15.177 1.00 70.51 52 ARG A N 2
ATOM 2860 C CA . ARG A 1 74 ? -12.028 9.166 -15.213 1.00 1.40 52 ARG A CA 2
ATOM 2861 C C . ARG A 1 74 ? -10.506 9.061 -15.171 1.00 72.23 52 ARG A C 2
ATOM 2862 O O . ARG A 1 74 ? -9.808 9.712 -15.948 1.00 43.43 52 ARG A O 2
ATOM 2883 N N . ILE A 1 75 ? -10.000 8.237 -14.260 1.00 13.12 53 ILE A N 2
ATOM 2884 C CA . ILE A 1 75 ? -8.562 8.046 -14.118 1.00 12.23 53 ILE A CA 2
ATOM 2885 C C . ILE A 1 75 ? -8.156 6.627 -14.499 1.00 64.14 53 ILE A C 2
ATOM 2886 O O . ILE A 1 75 ? -8.807 5.657 -14.110 1.00 22.33 53 ILE A O 2
ATOM 2902 N N . LEU A 1 76 ? -7.074 6.512 -15.262 1.00 53.34 54 LEU A N 2
ATOM 2903 C CA . LEU A 1 76 ? -6.578 5.211 -15.696 1.00 32.30 54 LEU A CA 2
ATOM 2904 C C . LEU A 1 76 ? -5.161 4.970 -15.185 1.00 52.32 54 LEU A C 2
ATOM 2905 O O . LEU A 1 76 ? -4.264 5.785 -15.405 1.00 34.42 54 LEU A O 2
ATOM 2921 N N . PHE A 1 77 ? -4.966 3.846 -14.504 1.00 71.24 55 PHE A N 2
ATOM 2922 C CA . PHE A 1 77 ? -3.658 3.497 -13.963 1.00 64.03 55 PHE A CA 2
ATOM 2923 C C . PHE A 1 77 ? -3.266 2.077 -14.360 1.00 61.34 55 PHE A C 2
ATOM 2924 O O . PHE A 1 77 ? -3.958 1.115 -14.027 1.00 52.41 55 PHE A O 2
ATOM 2941 N N . GLN A 1 78 ? -2.152 1.954 -15.075 1.00 2.42 56 GLN A N 2
ATOM 2942 C CA . GLN A 1 78 ? -1.669 0.652 -15.519 1.00 3.23 56 GLN A CA 2
ATOM 2943 C C . GLN A 1 78 ? -0.169 0.516 -15.276 1.00 11.31 56 GLN A C 2
ATOM 2944 O O . GLN A 1 78 ? 0.560 1.508 -15.261 1.00 15.34 56 GLN A O 2
ATOM 2958 N N . SER A 1 79 ? 0.285 -0.718 -15.086 1.00 62.30 57 SER A N 2
ATOM 2959 C CA . SER A 1 79 ? 1.698 -0.984 -14.840 1.00 13.44 57 SER A CA 2
ATOM 2960 C C . SER A 1 79 ? 2.318 -1.749 -16.005 1.00 10.04 57 SER A C 2
ATOM 2961 O O . SER A 1 79 ? 1.626 -2.143 -16.944 1.00 13.54 57 SER A O 2
ATOM 2969 N N . LYS A 1 80 ? 3.629 -1.957 -15.937 1.00 14.42 58 LYS A N 2
ATOM 2970 C CA . LYS A 1 80 ? 4.345 -2.676 -16.984 1.00 0.53 58 LYS A CA 2
ATOM 2971 C C . LYS A 1 80 ? 4.516 -4.146 -16.615 1.00 12.31 58 LYS A C 2
ATOM 2972 O O . LYS A 1 80 ? 4.681 -5.000 -17.486 1.00 4.00 58 LYS A O 2
ATOM 2991 N N . LYS A 1 81 ? 4.473 -4.435 -15.319 1.00 1.33 59 LYS A N 2
ATOM 2992 C CA . LYS A 1 81 ? 4.620 -5.802 -14.834 1.00 2.12 59 LYS A CA 2
ATOM 2993 C C . LYS A 1 81 ? 3.314 -6.576 -14.983 1.00 1.50 59 LYS A C 2
ATOM 2994 O O . LYS A 1 81 ? 3.248 -7.767 -14.679 1.00 23.33 59 LYS A O 2
ATOM 3013 N N . LEU A 1 82 ? 2.277 -5.892 -15.454 1.00 2.40 60 LEU A N 2
ATOM 3014 C CA . LEU A 1 82 ? 0.972 -6.515 -15.645 1.00 64.32 60 LEU A CA 2
ATOM 3015 C C . LEU A 1 82 ? 1.113 -7.875 -16.322 1.00 31.35 60 LEU A C 2
ATOM 3016 O O . LEU A 1 82 ? 1.399 -7.959 -17.516 1.00 33.21 60 LEU A O 2
ATOM 3032 N N . SER A 1 83 ? 0.908 -8.938 -15.550 1.00 71.10 61 SER A N 2
ATOM 3033 C CA . SER A 1 83 ? 1.013 -10.295 -16.074 1.00 41.21 61 SER A CA 2
ATOM 3034 C C . SER A 1 83 ? -0.362 -10.949 -16.169 1.00 0.14 61 SER A C 2
ATOM 3035 O O . SER A 1 83 ? -1.262 -10.641 -15.388 1.00 22.22 61 SER A O 2
ATOM 3043 N N . GLU A 1 84 ? -0.515 -11.853 -17.131 1.00 55.22 62 GLU A N 2
ATOM 3044 C CA . GLU A 1 84 ? -1.781 -12.550 -17.329 1.00 1.12 62 GLU A CA 2
ATOM 3045 C C . GLU A 1 84 ? -2.039 -13.540 -16.197 1.00 20.31 62 GLU A C 2
ATOM 3046 O O . GLU A 1 84 ? -3.182 -13.748 -15.787 1.00 3.14 62 GLU A O 2
ATOM 3058 N N . LEU A 1 85 ? -0.970 -14.150 -15.697 1.00 3.42 63 LEU A N 2
ATOM 3059 C CA . LEU A 1 85 ? -1.079 -15.119 -14.612 1.00 61.34 63 LEU A CA 2
ATOM 3060 C C . LEU A 1 85 ? -0.955 -14.434 -13.255 1.00 74.40 63 LEU A C 2
ATOM 3061 O O . LEU A 1 85 ? -0.969 -13.206 -13.164 1.00 34.41 63 LEU A O 2
ATOM 3077 N N . HIS A 1 86 ? -0.832 -15.237 -12.202 1.00 55.52 64 HIS A N 2
ATOM 3078 C CA . HIS A 1 86 ? -0.703 -14.708 -10.849 1.00 53.50 64 HIS A CA 2
ATOM 3079 C C . HIS A 1 86 ? -1.966 -13.957 -10.436 1.00 71.32 64 HIS A C 2
ATOM 3080 O O . HIS A 1 86 ? -1.961 -12.740 -10.249 1.00 31.54 64 HIS A O 2
ATOM 3094 N N . PRO A 1 87 ? -3.075 -14.698 -10.292 1.00 22.23 65 PRO A N 2
ATOM 3095 C CA . PRO A 1 87 ? -4.365 -14.124 -9.900 1.00 13.20 65 PRO A CA 2
ATOM 3096 C C . PRO A 1 87 ? -4.374 -13.652 -8.450 1.00 4.20 65 PRO A C 2
ATOM 3097 O O . PRO A 1 87 ? -5.310 -12.986 -8.010 1.00 53.14 65 PRO A O 2
ATOM 3108 N N . GLU A 1 88 ? -3.324 -14.001 -7.713 1.00 20.13 66 GLU A N 2
ATOM 3109 C CA . GLU A 1 88 ? -3.212 -13.612 -6.312 1.00 32.53 66 GLU A CA 2
ATOM 3110 C C . GLU A 1 88 ? -2.954 -12.114 -6.182 1.00 22.24 66 GLU A C 2
ATOM 3111 O O . GLU A 1 88 ? -3.618 -11.425 -5.409 1.00 13.40 66 GLU A O 2
ATOM 3123 N N . GLU A 1 89 ? -1.983 -11.619 -6.943 1.00 12.30 67 GLU A N 2
ATOM 3124 C CA . GLU A 1 89 ? -1.636 -10.203 -6.912 1.00 0.24 67 GLU A CA 2
ATOM 3125 C C . GLU A 1 89 ? -2.802 -9.346 -7.396 1.00 42.25 67 GLU A C 2
ATOM 3126 O O . GLU A 1 89 ? -2.978 -8.211 -6.953 1.00 74.10 67 GLU A O 2
ATOM 3138 N N . ARG A 1 90 ? -3.594 -9.897 -8.310 1.00 60.41 68 ARG A N 2
ATOM 3139 C CA . ARG A 1 90 ? -4.742 -9.184 -8.857 1.00 43.20 68 ARG A CA 2
ATOM 3140 C C . ARG A 1 90 ? -5.743 -8.840 -7.758 1.00 24.32 68 ARG A C 2
ATOM 3141 O O . ARG A 1 90 ? -6.136 -7.684 -7.600 1.00 23.32 68 ARG A O 2
ATOM 3162 N N . LYS A 1 91 ? -6.152 -9.852 -7.000 1.00 60.32 69 LYS A N 2
ATOM 3163 C CA . LYS A 1 91 ? -7.106 -9.659 -5.915 1.00 34.00 69 LYS A CA 2
ATOM 3164 C C . LYS A 1 91 ? -6.494 -8.826 -4.794 1.00 1.33 69 LYS A C 2
ATOM 3165 O O . LYS A 1 91 ? -7.186 -8.050 -4.133 1.00 63.52 69 LYS A O 2
ATOM 3184 N N . LYS A 1 92 ? -5.192 -8.989 -4.585 1.00 30.23 70 LYS A N 2
ATOM 3185 C CA . LYS A 1 92 ? -4.485 -8.250 -3.545 1.00 62.45 70 LYS A CA 2
ATOM 3186 C C . LYS A 1 92 ? -4.579 -6.747 -3.786 1.00 74.24 70 LYS A C 2
ATOM 3187 O O . LYS A 1 92 ? -4.973 -5.990 -2.899 1.00 40.33 70 LYS A O 2
ATOM 3206 N N . VAL A 1 93 ? -4.217 -6.322 -4.993 1.00 13.34 71 VAL A N 2
ATOM 3207 C CA . VAL A 1 93 ? -4.264 -4.909 -5.351 1.00 21.21 71 VAL A CA 2
ATOM 3208 C C . VAL A 1 93 ? -5.703 -4.414 -5.447 1.00 44.13 71 VAL A C 2
ATOM 3209 O O . VAL A 1 93 ? -5.996 -3.262 -5.128 1.00 1.23 71 VAL A O 2
ATOM 3222 N N . ARG A 1 94 ? -6.597 -5.292 -5.890 1.00 25.34 72 ARG A N 2
ATOM 3223 C CA . ARG A 1 94 ? -8.005 -4.944 -6.029 1.00 34.21 72 ARG A CA 2
ATOM 3224 C C . ARG A 1 94 ? -8.591 -4.502 -4.691 1.00 30.00 72 ARG A C 2
ATOM 3225 O O . ARG A 1 94 ? -9.174 -3.424 -4.584 1.00 41.44 72 ARG A O 2
ATOM 3246 N N . GLU A 1 95 ? -8.432 -5.343 -3.674 1.00 63.20 73 GLU A N 2
ATOM 3247 C CA . GLU A 1 95 ? -8.946 -5.039 -2.344 1.00 11.10 73 GLU A CA 2
ATOM 3248 C C . GLU A 1 95 ? -8.128 -3.932 -1.684 1.00 70.43 73 GLU A C 2
ATOM 3249 O O . GLU A 1 95 ? -8.666 -3.092 -0.963 1.00 52.02 73 GLU A O 2
ATOM 3261 N N . LYS A 1 96 ? -6.823 -3.939 -1.936 1.00 34.21 74 LYS A N 2
ATOM 3262 C CA . LYS A 1 96 ? -5.929 -2.937 -1.368 1.00 60.24 74 LYS A CA 2
ATOM 3263 C C . LYS A 1 96 ? -6.308 -1.538 -1.843 1.00 61.25 74 LYS A C 2
ATOM 3264 O O . LYS A 1 96 ? -6.492 -0.626 -1.037 1.00 23.42 74 LYS A O 2
ATOM 3283 N N . PHE A 1 97 ? -6.425 -1.376 -3.157 1.00 44.32 75 PHE A N 2
ATOM 3284 C CA . PHE A 1 97 ? -6.782 -0.087 -3.739 1.00 74.54 75 PHE A CA 2
ATOM 3285 C C . PHE A 1 97 ? -8.233 0.268 -3.425 1.00 23.43 75 PHE A C 2
ATOM 3286 O O . PHE A 1 97 ? -8.568 1.435 -3.223 1.00 45.01 75 PHE A O 2
ATOM 3303 N N . ASP A 1 98 ? -9.089 -0.748 -3.385 1.00 44.53 76 ASP A N 2
ATOM 3304 C CA . ASP A 1 98 ? -10.503 -0.544 -3.095 1.00 32.11 76 ASP A CA 2
ATOM 3305 C C . ASP A 1 98 ? -10.690 0.097 -1.723 1.00 64.21 76 ASP A C 2
ATOM 3306 O O . ASP A 1 98 ? -11.415 1.081 -1.581 1.00 62.32 76 ASP A O 2
ATOM 3315 N N . GLU A 1 99 ? -10.031 -0.469 -0.717 1.00 22.04 77 GLU A N 2
ATOM 3316 C CA . GLU A 1 99 ? -10.126 0.047 0.644 1.00 73.21 77 GLU A CA 2
ATOM 3317 C C . GLU A 1 99 ? -9.420 1.394 0.766 1.00 61.12 77 GLU A C 2
ATOM 3318 O O . GLU A 1 99 ? -9.975 2.351 1.303 1.00 10.22 77 GLU A O 2
ATOM 3330 N N . ASN A 1 100 ? -8.191 1.459 0.263 1.00 33.21 78 ASN A N 2
ATOM 3331 C CA . ASN A 1 100 ? -7.408 2.688 0.316 1.00 24.43 78 ASN A CA 2
ATOM 3332 C C . ASN A 1 100 ? -8.199 3.863 -0.249 1.00 73.34 78 ASN A C 2
ATOM 3333 O O . ASN A 1 100 ? -8.133 4.977 0.270 1.00 33.43 78 ASN A O 2
ATOM 3344 N N . SER A 1 101 ? -8.948 3.605 -1.317 1.00 51.51 79 SER A N 2
ATOM 3345 C CA . SER A 1 101 ? -9.750 4.642 -1.956 1.00 15.23 79 SER A CA 2
ATOM 3346 C C . SER A 1 101 ? -11.008 4.933 -1.143 1.00 54.40 79 SER A C 2
ATOM 3347 O O . SER A 1 101 ? -11.385 6.090 -0.955 1.00 53.33 79 SER A O 2
ATOM 3355 N N . ARG A 1 102 ? -11.653 3.875 -0.663 1.00 54.13 80 ARG A N 2
ATOM 3356 C CA . ARG A 1 102 ? -12.870 4.016 0.128 1.00 24.23 80 ARG A CA 2
ATOM 3357 C C . ARG A 1 102 ? -12.556 4.580 1.511 1.00 52.31 80 ARG A C 2
ATOM 3358 O O . ARG A 1 102 ? -13.460 4.934 2.267 1.00 33.43 80 ARG A O 2
ATOM 3379 N N . MET A 1 103 ? -11.270 4.661 1.833 1.00 5.35 81 MET A N 2
ATOM 3380 C CA . MET A 1 103 ? -10.837 5.183 3.125 1.00 52.43 81 MET A CA 2
ATOM 3381 C C . MET A 1 103 ? -11.600 6.456 3.479 1.00 22.15 81 MET A C 2
ATOM 3382 O O . MET A 1 103 ? -12.133 7.135 2.602 1.00 32.34 81 MET A O 2
ATOM 3396 N N . GLN A 1 104 ? -11.647 6.772 4.770 1.00 70.04 82 GLN A N 2
ATOM 3397 C CA . GLN A 1 104 ? -12.346 7.963 5.239 1.00 63.32 82 GLN A CA 2
ATOM 3398 C C . GLN A 1 104 ? -11.572 9.226 4.876 1.00 54.13 82 GLN A C 2
ATOM 3399 O O . GLN A 1 104 ? -10.370 9.177 4.616 1.00 61.33 82 GLN A O 2
ATOM 3413 N N . TYR A 1 105 ? -12.270 10.356 4.860 1.00 41.44 83 TYR A N 2
ATOM 3414 C CA . TYR A 1 105 ? -11.649 11.633 4.525 1.00 33.25 83 TYR A CA 2
ATOM 3415 C C . TYR A 1 105 ? -10.479 11.930 5.458 1.00 11.31 83 TYR A C 2
ATOM 3416 O O . TYR A 1 105 ? -9.478 12.518 5.048 1.00 31.14 83 TYR A O 2
ATOM 3434 N N . SER A 1 106 ? -10.613 11.519 6.715 1.00 53.11 84 SER A N 2
ATOM 3435 C CA . SER A 1 106 ? -9.570 11.744 7.708 1.00 25.52 84 SER A CA 2
ATOM 3436 C C . SER A 1 106 ? -8.245 11.140 7.250 1.00 12.03 84 SER A C 2
ATOM 3437 O O . SER A 1 106 ? -7.214 11.811 7.246 1.00 11.50 84 SER A O 2
ATOM 3445 N N . GLU A 1 107 ? -8.283 9.868 6.866 1.00 52.14 85 GLU A N 2
ATOM 3446 C CA . GLU A 1 107 ? -7.086 9.173 6.407 1.00 51.43 85 GLU A CA 2
ATOM 3447 C C . GLU A 1 107 ? -6.697 9.629 5.003 1.00 2.33 85 GLU A C 2
ATOM 3448 O O . GLU A 1 107 ? -5.513 9.738 4.680 1.00 54.55 85 GLU A O 2
ATOM 3460 N N . LEU A 1 108 ? -7.700 9.894 4.174 1.00 34.51 86 LEU A N 2
ATOM 3461 C CA . LEU A 1 108 ? -7.465 10.337 2.805 1.00 44.35 86 LEU A CA 2
ATOM 3462 C C . LEU A 1 108 ? -6.768 11.694 2.784 1.00 24.11 86 LEU A C 2
ATOM 3463 O O . LEU A 1 108 ? -5.890 11.939 1.957 1.00 2.12 86 LEU A O 2
ATOM 3479 N N . MET A 1 109 ? -7.163 12.571 3.701 1.00 34.30 87 MET A N 2
ATOM 3480 C CA . MET A 1 109 ? -6.574 13.902 3.790 1.00 22.51 87 MET A CA 2
ATOM 3481 C C . MET A 1 109 ? -5.247 13.859 4.541 1.00 43.00 87 MET A C 2
ATOM 3482 O O . MET A 1 109 ? -4.316 14.600 4.222 1.00 55.31 87 MET A O 2
ATOM 3496 N N . THR A 1 110 ? -5.165 12.987 5.541 1.00 32.11 88 THR A N 2
ATOM 3497 C CA . THR A 1 110 ? -3.953 12.849 6.338 1.00 1.12 88 THR A CA 2
ATOM 3498 C C . THR A 1 110 ? -2.797 12.326 5.494 1.00 25.51 88 THR A C 2
ATOM 3499 O O . THR A 1 110 ? -1.695 12.875 5.522 1.00 30.10 88 THR A O 2
ATOM 3510 N N . LYS A 1 111 ? -3.053 11.260 4.743 1.00 55.22 89 LYS A N 2
ATOM 3511 C CA . LYS A 1 111 ? -2.035 10.662 3.888 1.00 43.51 89 LYS A CA 2
ATOM 3512 C C . LYS A 1 111 ? -1.689 11.588 2.726 1.00 64.54 89 LYS A C 2
ATOM 3513 O O . LYS A 1 111 ? -0.726 11.350 1.996 1.00 63.20 89 LYS A O 2
ATOM 3532 N N . TYR A 1 112 ? -2.478 12.643 2.560 1.00 73.30 90 TYR A N 2
ATOM 3533 C CA . TYR A 1 112 ? -2.256 13.603 1.486 1.00 64.14 90 TYR A CA 2
ATOM 3534 C C . TYR A 1 112 ? -1.494 14.823 1.994 1.00 22.25 90 TYR A C 2
ATOM 3535 O O . TYR A 1 112 ? -0.543 15.284 1.362 1.00 21.02 90 TYR A O 2
ATOM 3553 N N . HIS A 1 113 ? -1.918 15.341 3.143 1.00 74.04 91 HIS A N 2
ATOM 3554 C CA . HIS A 1 113 ? -1.276 16.507 3.739 1.00 54.00 91 HIS A CA 2
ATOM 3555 C C . HIS A 1 113 ? -0.192 16.085 4.725 1.00 25.12 91 HIS A C 2
ATOM 3556 O O . HIS A 1 113 ? 0.972 16.462 4.582 1.00 32.30 91 HIS A O 2
ATOM 3570 N N . ASP A 1 114 ? -0.580 15.302 5.725 1.00 34.04 92 ASP A N 2
ATOM 3571 C CA . ASP A 1 114 ? 0.359 14.828 6.735 1.00 0.44 92 ASP A CA 2
ATOM 3572 C C . ASP A 1 114 ? 1.502 14.049 6.092 1.00 52.42 92 ASP A C 2
ATOM 3573 O O . ASP A 1 114 ? 2.606 13.984 6.634 1.00 33.35 92 ASP A O 2
ATOM 3582 N N . LEU A 1 115 ? 1.230 13.459 4.933 1.00 11.50 93 LEU A N 2
ATOM 3583 C CA . LEU A 1 115 ? 2.235 12.683 4.215 1.00 1.31 93 LEU A CA 2
ATOM 3584 C C . LEU A 1 115 ? 2.889 13.520 3.119 1.00 34.55 93 LEU A C 2
ATOM 3585 O O . LEU A 1 115 ? 3.933 13.151 2.582 1.00 50.14 93 LEU A O 2
ATOM 3601 N N . LYS A 1 116 ? 2.268 14.649 2.795 1.00 71.55 94 LYS A N 2
ATOM 3602 C CA . LYS A 1 116 ? 2.790 15.540 1.766 1.00 52.32 94 LYS A CA 2
ATOM 3603 C C . LYS A 1 116 ? 4.225 15.951 2.079 1.00 51.50 94 LYS A C 2
ATOM 3604 O O . LYS A 1 116 ? 4.991 16.303 1.182 1.00 51.43 94 LYS A O 2
ATOM 3623 N N . LYS A 1 117 ? 4.584 15.903 3.357 1.00 14.54 95 LYS A N 2
ATOM 3624 C CA . LYS A 1 117 ? 5.928 16.268 3.790 1.00 55.13 95 LYS A CA 2
ATOM 3625 C C . LYS A 1 117 ? 6.981 15.600 2.912 1.00 23.24 95 LYS A C 2
ATOM 3626 O O . LYS A 1 117 ? 7.809 16.274 2.300 1.00 22.41 95 LYS A O 2
ATOM 3645 N N . GLN A 1 118 ? 6.943 14.272 2.856 1.00 54.51 96 GLN A N 2
ATOM 3646 C CA . GLN A 1 118 ? 7.894 13.515 2.052 1.00 24.54 96 GLN A CA 2
ATOM 3647 C C . GLN A 1 118 ? 7.265 13.072 0.736 1.00 54.44 96 GLN A C 2
ATOM 3648 O O . GLN A 1 118 ? 7.952 12.922 -0.273 1.00 62.23 96 GLN A O 2
ATOM 3662 N N . GLY A 1 119 ? 5.951 12.865 0.753 1.00 2.53 97 GLY A N 2
ATOM 3663 C CA . GLY A 1 119 ? 5.251 12.442 -0.445 1.00 52.01 97 GLY A CA 2
ATOM 3664 C C . GLY A 1 119 ? 4.647 13.606 -1.206 1.00 3.03 97 GLY A C 2
ATOM 3665 O O . GLY A 1 119 ? 3.447 13.864 -1.112 1.00 20.13 97 GLY A O 2
ATOM 3669 N N . LYS A 1 120 ? 5.481 14.313 -1.961 1.00 50.01 98 LYS A N 2
ATOM 3670 C CA . LYS A 1 120 ? 5.024 15.457 -2.741 1.00 61.13 98 LYS A CA 2
ATOM 3671 C C . LYS A 1 120 ? 3.894 15.056 -3.684 1.00 51.10 98 LYS A C 2
ATOM 3672 O O . LYS A 1 120 ? 3.632 13.870 -3.885 1.00 24.30 98 LYS A O 2
ATOM 3691 N N . ILE A 1 121 ? 3.229 16.052 -4.260 1.00 32.21 99 ILE A N 2
ATOM 3692 C CA . ILE A 1 121 ? 2.129 15.802 -5.183 1.00 70.22 99 ILE A CA 2
ATOM 3693 C C . ILE A 1 121 ? 2.090 16.851 -6.289 1.00 11.43 99 ILE A C 2
ATOM 3694 O O . ILE A 1 121 ? 2.362 18.029 -6.053 1.00 21.34 99 ILE A O 2
ATOM 3710 N N . LYS A 1 122 ? 1.748 16.417 -7.497 1.00 53.41 100 LYS A N 2
ATOM 3711 C CA . LYS A 1 122 ? 1.669 17.319 -8.640 1.00 61.14 100 LYS A CA 2
ATOM 3712 C C . LYS A 1 122 ? 0.301 17.231 -9.310 1.00 22.24 100 LYS A C 2
ATOM 3713 O O . LYS A 1 122 ? -0.345 16.183 -9.287 1.00 40.12 100 LYS A O 2
ATOM 3732 N N . ASP A 1 123 ? -0.133 18.336 -9.905 1.00 71.02 101 ASP A N 2
ATOM 3733 C CA . ASP A 1 123 ? -1.423 18.383 -10.583 1.00 73.53 101 ASP A CA 2
ATOM 3734 C C . ASP A 1 123 ? -1.240 18.485 -12.094 1.00 64.43 101 ASP A C 2
ATOM 3735 O O . ASP A 1 123 ? -1.150 19.582 -12.646 1.00 25.42 101 ASP A O 2
ATOM 3744 N N . ARG A 1 124 ? -1.184 17.334 -12.758 1.00 1.35 102 ARG A N 2
ATOM 3745 C CA . ARG A 1 124 ? -1.008 17.294 -14.204 1.00 55.33 102 ARG A CA 2
ATOM 3746 C C . ARG A 1 124 ? -2.297 17.690 -14.919 1.00 51.03 102 ARG A C 2
ATOM 3747 O O . ARG A 1 124 ? -3.391 17.627 -14.359 1.00 15.42 102 ARG A O 2
ATOM 3768 N N . PRO A 1 125 ? -2.166 18.108 -16.187 1.00 53.11 103 PRO A N 2
ATOM 3769 C CA . PRO A 1 125 ? -3.309 18.522 -17.006 1.00 54.20 103 PRO A CA 2
ATOM 3770 C C . PRO A 1 125 ? -4.208 17.349 -17.382 1.00 52.33 103 PRO A C 2
ATOM 3771 O O . PRO A 1 125 ? -3.726 16.278 -17.752 1.00 12.33 103 PRO A O 2
ATOM 3782 N N . VAL A 1 126 ? -5.517 17.558 -17.287 1.00 14.35 104 VAL A N 2
ATOM 3783 C CA . VAL A 1 126 ? -6.484 16.518 -17.619 1.00 1.44 104 VAL A CA 2
ATOM 3784 C C . VAL A 1 126 ? -6.651 16.385 -19.128 1.00 62.10 104 VAL A C 2
ATOM 3785 O O . VAL A 1 126 ? -6.751 17.382 -19.844 1.00 31.24 104 VAL A O 2
ATOM 3798 N N . LYS A 1 127 ? -6.680 15.146 -19.607 1.00 72.11 105 LYS A N 2
ATOM 3799 C CA . LYS A 1 127 ? -6.837 14.880 -21.032 1.00 62.41 105 LYS A CA 2
ATOM 3800 C C . LYS A 1 127 ? -8.312 14.784 -21.409 1.00 22.22 105 LYS A C 2
ATOM 3801 O O . LYS A 1 127 ? -9.109 14.191 -20.683 1.00 13.31 105 LYS A O 2
ATOM 3820 N N . GLU A 1 128 ? -8.666 15.369 -22.548 1.00 52.45 106 GLU A N 2
ATOM 3821 C CA . GLU A 1 128 ? -10.046 15.348 -23.021 1.00 3.45 106 GLU A CA 2
ATOM 3822 C C . GLU A 1 128 ? -10.404 13.981 -23.595 1.00 24.55 106 GLU A C 2
ATOM 3823 O O . GLU A 1 128 ? -9.631 13.390 -24.350 1.00 11.32 106 GLU A O 2
ATOM 3835 N N . VAL A 1 129 ? -11.581 13.482 -23.230 1.00 24.21 107 VAL A N 2
ATOM 3836 C CA . VAL A 1 129 ? -12.042 12.184 -23.708 1.00 53.12 107 VAL A CA 2
ATOM 3837 C C . VAL A 1 129 ? -13.215 12.338 -24.670 1.00 41.42 107 VAL A C 2
ATOM 3838 O O . VAL A 1 129 ? -14.092 13.178 -24.467 1.00 52.52 107 VAL A O 2
ATOM 3851 N N . HIS A 1 130 ? -13.224 11.522 -25.719 1.00 33.52 108 HIS A N 2
ATOM 3852 C CA . HIS A 1 130 ? -14.291 11.566 -26.713 1.00 44.21 108 HIS A CA 2
ATOM 3853 C C . HIS A 1 130 ? -15.038 10.237 -26.768 1.00 50.23 108 HIS A C 2
ATOM 3854 O O . HIS A 1 130 ? -14.707 9.299 -26.045 1.00 33.44 108 HIS A O 2
ATOM 3868 N N . GLU A 1 131 ? -16.047 10.166 -27.631 1.00 10.41 109 GLU A N 2
ATOM 3869 C CA . GLU A 1 131 ? -16.842 8.953 -27.778 1.00 64.42 109 GLU A CA 2
ATOM 3870 C C . GLU A 1 131 ? -16.097 7.913 -28.611 1.00 31.23 109 GLU A C 2
ATOM 3871 O O . GLU A 1 131 ? -15.738 8.165 -29.760 1.00 43.31 109 GLU A O 2
ATOM 3883 N N . GLU A 1 132 ? -15.869 6.743 -28.021 1.00 14.53 110 GLU A N 2
ATOM 3884 C CA . GLU A 1 132 ? -15.167 5.666 -28.707 1.00 44.14 110 GLU A CA 2
ATOM 3885 C C . GLU A 1 132 ? -14.919 4.491 -27.766 1.00 33.11 110 GLU A C 2
ATOM 3886 O O . GLU A 1 132 ? -15.478 4.431 -26.670 1.00 42.03 110 GLU A O 2
ATOM 3898 N N . TYR A 1 133 ? -14.079 3.559 -28.201 1.00 72.43 111 TYR A N 2
ATOM 3899 C CA . TYR A 1 133 ? -13.760 2.383 -27.400 1.00 4.33 111 TYR A CA 2
ATOM 3900 C C . TYR A 1 133 ? -12.251 2.169 -27.325 1.00 30.22 111 TYR A C 2
ATOM 3901 O O . TYR A 1 133 ? -11.687 1.376 -28.079 1.00 72.03 111 TYR A O 2
ATOM 3919 N N . ASP A 1 134 ? -11.604 2.881 -26.409 1.00 22.20 112 ASP A N 2
ATOM 3920 C CA . ASP A 1 134 ? -10.161 2.768 -26.233 1.00 5.45 112 ASP A CA 2
ATOM 3921 C C . ASP A 1 134 ? -9.813 2.465 -24.778 1.00 42.34 112 ASP A C 2
ATOM 3922 O O . ASP A 1 134 ? -9.049 1.542 -24.491 1.00 14.52 112 ASP A O 2
ATOM 3931 N N . LEU A 1 135 ? -10.377 3.248 -23.865 1.00 45.33 113 LEU A N 2
ATOM 3932 C CA . LEU A 1 135 ? -10.126 3.065 -22.440 1.00 24.30 113 LEU A CA 2
ATOM 3933 C C . LEU A 1 135 ? -10.549 1.671 -21.988 1.00 25.33 113 LEU A C 2
ATOM 3934 O O . LEU A 1 135 ? -10.877 0.814 -22.809 1.00 0.33 113 LEU A O 2
ATOM 3950 N N . TRP A 1 136 ? -10.540 1.452 -20.678 1.00 22.31 114 TRP A N 2
ATOM 3951 C CA . TRP A 1 136 ? -10.925 0.162 -20.116 1.00 62.24 114 TRP A CA 2
ATOM 3952 C C . TRP A 1 136 ? -12.376 -0.165 -20.449 1.00 34.31 114 TRP A C 2
ATOM 3953 O O . TRP A 1 136 ? -12.701 -1.298 -20.802 1.00 63.51 114 TRP A O 2
ATOM 3974 N N . GLU A 1 137 ? -13.245 0.834 -20.334 1.00 13.33 115 GLU A N 2
ATOM 3975 C CA . GLU A 1 137 ? -14.663 0.650 -20.622 1.00 43.42 115 GLU A CA 2
ATOM 3976 C C . GLU A 1 137 ? -15.202 -0.598 -19.929 1.00 3.41 115 GLU A C 2
ATOM 3977 O O . GLU A 1 137 ? -15.545 -1.584 -20.581 1.00 51.42 115 GLU A O 2
ATOM 3989 N N . ASP A 1 138 ? -15.272 -0.547 -18.603 1.00 40.23 116 ASP A N 2
ATOM 3990 C CA . ASP A 1 138 ? -15.769 -1.672 -17.820 1.00 72.24 116 ASP A CA 2
ATOM 3991 C C . ASP A 1 138 ? -15.766 -1.341 -16.331 1.00 75.42 116 ASP A C 2
ATOM 3992 O O . ASP A 1 138 ? -16.807 -1.319 -15.673 1.00 50.44 116 ASP A O 2
ATOM 4001 N N . PRO A 1 139 ? -14.570 -1.080 -15.785 1.00 3.21 117 PRO A N 2
ATOM 4002 C CA . PRO A 1 139 ? -14.402 -0.746 -14.367 1.00 75.23 117 PRO A CA 2
ATOM 4003 C C . PRO A 1 139 ? -14.969 0.627 -14.024 1.00 42.43 117 PRO A C 2
ATOM 4004 O O . PRO A 1 139 ? -15.758 0.768 -13.090 1.00 34.31 117 PRO A O 2
ATOM 4015 N N . ILE A 1 140 ? -14.561 1.637 -14.786 1.00 10.35 118 ILE A N 2
ATOM 4016 C CA . ILE A 1 140 ? -15.030 2.999 -14.562 1.00 43.32 118 ILE A CA 2
ATOM 4017 C C . ILE A 1 140 ? -16.426 3.202 -15.141 1.00 30.15 118 ILE A C 2
ATOM 4018 O O . ILE A 1 140 ? -17.112 4.169 -14.809 1.00 23.01 118 ILE A O 2
ATOM 4034 N N . TRP A 1 141 ? -16.841 2.283 -16.005 1.00 11.21 119 TRP A N 2
ATOM 4035 C CA . TRP A 1 141 ? -18.157 2.360 -16.628 1.00 75.04 119 TRP A CA 2
ATOM 4036 C C . TRP A 1 141 ? -19.241 1.867 -15.675 1.00 42.34 119 TRP A C 2
ATOM 4037 O O . TRP A 1 141 ? -20.393 2.290 -15.761 1.00 12.32 119 TRP A O 2
ATOM 4058 N N . GLN A 1 142 ? -18.863 0.972 -14.769 1.00 21.22 120 GLN A N 2
ATOM 4059 C CA . GLN A 1 142 ? -19.804 0.422 -13.800 1.00 51.13 120 GLN A CA 2
ATOM 4060 C C . GLN A 1 142 ? -19.912 1.323 -12.575 1.00 14.14 120 GLN A C 2
ATOM 4061 O O . GLN A 1 142 ? -20.901 2.036 -12.401 1.00 51.14 120 GLN A O 2
ATOM 4075 N N . TYR A 1 143 ? -18.890 1.286 -11.727 1.00 34.41 121 TYR A N 2
ATOM 4076 C CA . TYR A 1 143 ? -18.872 2.097 -10.515 1.00 71.25 121 TYR A CA 2
ATOM 4077 C C . TYR A 1 143 ? -17.440 2.390 -10.078 1.00 33.14 121 TYR A C 2
ATOM 4078 O O . TYR A 1 143 ? -16.484 2.031 -10.765 1.00 43.20 121 TYR A O 2
ATOM 4096 N N . ILE A 1 144 ? -17.302 3.043 -8.929 1.00 40.41 122 ILE A N 2
ATOM 4097 C CA . ILE A 1 144 ? -15.988 3.383 -8.398 1.00 0.53 122 ILE A CA 2
ATOM 4098 C C . ILE A 1 144 ? -15.138 2.134 -8.191 1.00 53.24 122 ILE A C 2
ATOM 4099 O O . ILE A 1 144 ? -13.949 2.120 -8.509 1.00 21.21 122 ILE A O 2
ATOM 4115 N N . MET A 1 23 ? 2.410 -5.393 -1.490 1.00 64.20 1 MET A N 3
ATOM 4116 C CA . MET A 1 23 ? 2.909 -4.813 -2.732 1.00 33.12 1 MET A CA 3
ATOM 4117 C C . MET A 1 23 ? 1.786 -4.673 -3.755 1.00 43.02 1 MET A C 3
ATOM 4118 O O . MET A 1 23 ? 1.174 -5.662 -4.156 1.00 35.10 1 MET A O 3
ATOM 4132 N N . GLN A 1 24 ? 1.523 -3.439 -4.173 1.00 11.02 2 GLN A N 3
ATOM 4133 C CA . GLN A 1 24 ? 0.473 -3.171 -5.149 1.00 22.03 2 GLN A CA 3
ATOM 4134 C C . GLN A 1 24 ? 1.068 -2.895 -6.526 1.00 12.23 2 GLN A C 3
ATOM 4135 O O . GLN A 1 24 ? 0.403 -3.070 -7.547 1.00 65.44 2 GLN A O 3
ATOM 4149 N N . LYS A 1 25 ? 2.323 -2.461 -6.546 1.00 65.03 3 LYS A N 3
ATOM 4150 C CA . LYS A 1 25 ? 3.009 -2.161 -7.797 1.00 44.14 3 LYS A CA 3
ATOM 4151 C C . LYS A 1 25 ? 3.066 -3.392 -8.696 1.00 23.33 3 LYS A C 3
ATOM 4152 O O . LYS A 1 25 ? 3.409 -4.485 -8.246 1.00 72.14 3 LYS A O 3
ATOM 4171 N N . GLY A 1 26 ? 2.729 -3.207 -9.969 1.00 24.14 4 GLY A N 3
ATOM 4172 C CA . GLY A 1 26 ? 2.750 -4.312 -10.910 1.00 3.52 4 GLY A CA 3
ATOM 4173 C C . GLY A 1 26 ? 1.358 -4.767 -11.300 1.00 43.02 4 GLY A C 3
ATOM 4174 O O . GLY A 1 26 ? 1.177 -5.882 -11.792 1.00 14.24 4 GLY A O 3
ATOM 4178 N N . LEU A 1 27 ? 0.372 -3.905 -11.080 1.00 41.44 5 LEU A N 3
ATOM 4179 C CA . LEU A 1 27 ? -1.012 -4.225 -11.411 1.00 52.33 5 LEU A CA 3
ATOM 4180 C C . LEU A 1 27 ? -1.712 -3.026 -12.043 1.00 53.12 5 LEU A C 3
ATOM 4181 O O . LEU A 1 27 ? -1.275 -1.886 -11.885 1.00 74.44 5 LEU A O 3
ATOM 4197 N N . GLU A 1 28 ? -2.802 -3.292 -12.757 1.00 42.21 6 GLU A N 3
ATOM 4198 C CA . GLU A 1 28 ? -3.563 -2.234 -13.411 1.00 43.22 6 GLU A CA 3
ATOM 4199 C C . GLU A 1 28 ? -4.953 -2.104 -12.796 1.00 53.04 6 GLU A C 3
ATOM 4200 O O . GLU A 1 28 ? -5.698 -3.081 -12.708 1.00 40.33 6 GLU A O 3
ATOM 4212 N N . ILE A 1 29 ? -5.295 -0.892 -12.373 1.00 35.13 7 ILE A N 3
ATOM 4213 C CA . ILE A 1 29 ? -6.596 -0.634 -11.767 1.00 21.12 7 ILE A CA 3
ATOM 4214 C C . ILE A 1 29 ? -7.137 0.729 -12.185 1.00 63.23 7 ILE A C 3
ATOM 4215 O O . ILE A 1 29 ? -6.376 1.677 -12.380 1.00 73.52 7 ILE A O 3
ATOM 4231 N N . ALA A 1 30 ? -8.456 0.820 -12.320 1.00 63.00 8 ALA A N 3
ATOM 4232 C CA . ALA A 1 30 ? -9.099 2.068 -12.711 1.00 72.14 8 ALA A CA 3
ATOM 4233 C C . ALA A 1 30 ? -10.032 2.572 -11.615 1.00 43.13 8 ALA A C 3
ATOM 4234 O O . ALA A 1 30 ? -10.670 1.783 -10.918 1.00 4.34 8 ALA A O 3
ATOM 4241 N N . PHE A 1 31 ? -10.106 3.891 -11.468 1.00 61.32 9 PHE A N 3
ATOM 4242 C CA . PHE A 1 31 ? -10.960 4.500 -10.455 1.00 44.21 9 PHE A CA 3
ATOM 4243 C C . PHE A 1 31 ? -11.905 5.520 -11.083 1.00 13.03 9 PHE A C 3
ATOM 4244 O O . PHE A 1 31 ? -11.505 6.307 -11.940 1.00 21.02 9 PHE A O 3
ATOM 4261 N N . GLN A 1 32 ? -13.162 5.498 -10.649 1.00 45.30 10 GLN A N 3
ATOM 4262 C CA . GLN A 1 32 ? -14.165 6.420 -11.169 1.00 63.11 10 GLN A CA 3
ATOM 4263 C C . GLN A 1 32 ? -14.453 7.533 -10.167 1.00 45.24 10 GLN A C 3
ATOM 4264 O O . GLN A 1 32 ? -14.348 7.336 -8.956 1.00 43.32 10 GLN A O 3
ATOM 4278 N N . THR A 1 33 ? -14.816 8.705 -10.680 1.00 62.21 11 THR A N 3
ATOM 4279 C CA . THR A 1 33 ? -15.117 9.850 -9.831 1.00 52.30 11 THR A CA 3
ATOM 4280 C C . THR A 1 33 ? -16.111 10.789 -10.506 1.00 62.21 11 THR A C 3
ATOM 4281 O O . THR A 1 33 ? -16.083 10.965 -11.725 1.00 31.24 11 THR A O 3
ATOM 4292 N N . ILE A 1 34 ? -16.987 11.389 -9.708 1.00 3.34 12 ILE A N 3
ATOM 4293 C CA . ILE A 1 34 ? -17.988 12.311 -10.229 1.00 41.50 12 ILE A CA 3
ATOM 4294 C C . ILE A 1 34 ? -18.181 13.500 -9.293 1.00 61.12 12 ILE A C 3
ATOM 4295 O O . ILE A 1 34 ? -17.831 14.630 -9.629 1.00 2.42 12 ILE A O 3
ATOM 4311 N N . ASN A 1 35 ? -18.739 13.235 -8.116 1.00 72.25 13 ASN A N 3
ATOM 4312 C CA . ASN A 1 35 ? -18.978 14.283 -7.130 1.00 62.54 13 ASN A CA 3
ATOM 4313 C C . ASN A 1 35 ? -17.710 15.093 -6.880 1.00 42.13 13 ASN A C 3
ATOM 4314 O O . ASN A 1 35 ? -16.601 14.561 -6.925 1.00 54.22 13 ASN A O 3
ATOM 4325 N N . GLY A 1 36 ? -17.882 16.385 -6.616 1.00 21.22 14 GLY A N 3
ATOM 4326 C CA . GLY A 1 36 ? -16.743 17.248 -6.362 1.00 15.22 14 GLY A CA 3
ATOM 4327 C C . GLY A 1 36 ? -15.841 16.712 -5.268 1.00 74.53 14 GLY A C 3
ATOM 4328 O O . GLY A 1 36 ? -14.646 17.008 -5.237 1.00 53.44 14 GLY A O 3
ATOM 4332 N N . LEU A 1 37 ? -16.413 15.920 -4.367 1.00 51.52 15 LEU A N 3
ATOM 4333 C CA . LEU A 1 37 ? -15.653 15.342 -3.265 1.00 22.13 15 LEU A CA 3
ATOM 4334 C C . LEU A 1 37 ? -14.650 14.312 -3.776 1.00 14.10 15 LEU A C 3
ATOM 4335 O O . LEU A 1 37 ? -13.519 14.242 -3.296 1.00 64.55 15 LEU A O 3
ATOM 4351 N N . ASP A 1 38 ? -15.073 13.517 -4.753 1.00 0.23 16 ASP A N 3
ATOM 4352 C CA . ASP A 1 38 ? -14.211 12.493 -5.332 1.00 13.11 16 ASP A CA 3
ATOM 4353 C C . ASP A 1 38 ? -12.889 13.095 -5.796 1.00 64.31 16 ASP A C 3
ATOM 4354 O O . ASP A 1 38 ? -11.845 12.446 -5.733 1.00 72.42 16 ASP A O 3
ATOM 4363 N N . GLU A 1 39 ? -12.941 14.338 -6.263 1.00 12.42 17 GLU A N 3
ATOM 4364 C CA . GLU A 1 39 ? -11.747 15.026 -6.739 1.00 62.13 17 GLU A CA 3
ATOM 4365 C C . GLU A 1 39 ? -10.624 14.944 -5.709 1.00 32.21 17 GLU A C 3
ATOM 4366 O O . GLU A 1 39 ? -9.476 14.656 -6.047 1.00 73.14 17 GLU A O 3
ATOM 4378 N N . SER A 1 40 ? -10.965 15.200 -4.450 1.00 22.32 18 SER A N 3
ATOM 4379 C CA . SER A 1 40 ? -9.986 15.159 -3.370 1.00 2.32 18 SER A CA 3
ATOM 4380 C C . SER A 1 40 ? -9.255 13.820 -3.349 1.00 44.42 18 SER A C 3
ATOM 4381 O O . SER A 1 40 ? -8.047 13.763 -3.115 1.00 64.21 18 SER A O 3
ATOM 4389 N N . LEU A 1 41 ? -9.995 12.745 -3.595 1.00 52.55 19 LEU A N 3
ATOM 4390 C CA . LEU A 1 41 ? -9.419 11.405 -3.606 1.00 1.33 19 LEU A CA 3
ATOM 4391 C C . LEU A 1 41 ? -8.515 11.210 -4.819 1.00 13.30 19 LEU A C 3
ATOM 4392 O O . LEU A 1 41 ? -7.459 10.586 -4.725 1.00 65.13 19 LEU A O 3
ATOM 4408 N N . VAL A 1 42 ? -8.937 11.751 -5.958 1.00 34.23 20 VAL A N 3
ATOM 4409 C CA . VAL A 1 42 ? -8.165 11.639 -7.189 1.00 40.33 20 VAL A CA 3
ATOM 4410 C C . VAL A 1 42 ? -6.790 12.280 -7.036 1.00 31.14 20 VAL A C 3
ATOM 4411 O O . VAL A 1 42 ? -5.768 11.650 -7.305 1.00 20.30 20 VAL A O 3
ATOM 4424 N N . GLN A 1 43 ? -6.774 13.536 -6.600 1.00 63.44 21 GLN A N 3
ATOM 4425 C CA . GLN A 1 43 ? -5.524 14.262 -6.411 1.00 25.30 21 GLN A CA 3
ATOM 4426 C C . GLN A 1 43 ? -4.713 13.660 -5.268 1.00 3.43 21 GLN A C 3
ATOM 4427 O O . GLN A 1 43 ? -3.495 13.516 -5.367 1.00 4.45 21 GLN A O 3
ATOM 4441 N N . ALA A 1 44 ? -5.397 13.312 -4.183 1.00 61.31 22 ALA A N 3
ATOM 4442 C CA . ALA A 1 44 ? -4.740 12.725 -3.022 1.00 34.53 22 ALA A CA 3
ATOM 4443 C C . ALA A 1 44 ? -4.088 11.392 -3.375 1.00 13.11 22 ALA A C 3
ATOM 4444 O O . ALA A 1 44 ? -2.902 11.183 -3.119 1.00 63.24 22 ALA A O 3
ATOM 4451 N N . LEU A 1 45 ? -4.871 10.494 -3.963 1.00 25.53 23 LEU A N 3
ATOM 4452 C CA . LEU A 1 45 ? -4.369 9.180 -4.351 1.00 30.33 23 LEU A CA 3
ATOM 4453 C C . LEU A 1 45 ? -3.264 9.305 -5.395 1.00 10.23 23 LEU A C 3
ATOM 4454 O O . LEU A 1 45 ? -2.323 8.513 -5.415 1.00 61.40 23 LEU A O 3
ATOM 4470 N N . ALA A 1 46 ? -3.385 10.308 -6.259 1.00 24.32 24 ALA A N 3
ATOM 4471 C CA . ALA A 1 46 ? -2.394 10.540 -7.303 1.00 30.33 24 ALA A CA 3
ATOM 4472 C C . ALA A 1 46 ? -1.048 10.935 -6.704 1.00 54.34 24 ALA A C 3
ATOM 4473 O O . ALA A 1 46 ? -0.002 10.442 -7.124 1.00 53.31 24 ALA A O 3
ATOM 4480 N N . GLY A 1 47 ? -1.083 11.830 -5.721 1.00 61.30 25 GLY A N 3
ATOM 4481 C CA . GLY A 1 47 ? 0.141 12.277 -5.082 1.00 32.12 25 GLY A CA 3
ATOM 4482 C C . GLY A 1 47 ? 0.763 11.206 -4.208 1.00 2.21 25 GLY A C 3
ATOM 4483 O O . GLY A 1 47 ? 1.986 11.118 -4.097 1.00 41.03 25 GLY A O 3
ATOM 4487 N N . VAL A 1 48 ? -0.080 10.390 -3.583 1.00 51.22 26 VAL A N 3
ATOM 4488 C CA . VAL A 1 48 ? 0.394 9.320 -2.714 1.00 2.22 26 VAL A CA 3
ATOM 4489 C C . VAL A 1 48 ? 1.112 8.239 -3.514 1.00 54.02 26 VAL A C 3
ATOM 4490 O O . VAL A 1 48 ? 2.234 7.851 -3.189 1.00 5.40 26 VAL A O 3
ATOM 4503 N N . THR A 1 49 ? 0.456 7.755 -4.564 1.00 61.45 27 THR A N 3
ATOM 4504 C CA . THR A 1 49 ? 1.030 6.717 -5.412 1.00 4.30 27 THR A CA 3
ATOM 4505 C C . THR A 1 49 ? 2.290 7.214 -6.112 1.00 52.44 27 THR A C 3
ATOM 4506 O O . THR A 1 49 ? 3.296 6.509 -6.174 1.00 43.04 27 THR A O 3
ATOM 4517 N N . ALA A 1 50 ? 2.227 8.433 -6.638 1.00 51.32 28 ALA A N 3
ATOM 4518 C CA . ALA A 1 50 ? 3.364 9.026 -7.332 1.00 32.41 28 ALA A CA 3
ATOM 4519 C C . ALA A 1 50 ? 4.528 9.263 -6.376 1.00 33.34 28 ALA A C 3
ATOM 4520 O O . ALA A 1 50 ? 5.690 9.086 -6.741 1.00 52.43 28 ALA A O 3
ATOM 4527 N N . SER A 1 51 ? 4.208 9.664 -5.149 1.00 72.05 29 SER A N 3
ATOM 4528 C CA . SER A 1 51 ? 5.228 9.930 -4.142 1.00 33.23 29 SER A CA 3
ATOM 4529 C C . SER A 1 51 ? 5.799 8.627 -3.590 1.00 60.03 29 SER A C 3
ATOM 4530 O O . SER A 1 51 ? 6.982 8.546 -3.258 1.00 52.33 29 SER A O 3
ATOM 4538 N N . ASP A 1 52 ? 4.950 7.610 -3.496 1.00 21.44 30 ASP A N 3
ATOM 4539 C CA . ASP A 1 52 ? 5.369 6.309 -2.985 1.00 41.25 30 ASP A CA 3
ATOM 4540 C C . ASP A 1 52 ? 6.089 5.508 -4.066 1.00 1.03 30 ASP A C 3
ATOM 4541 O O . ASP A 1 52 ? 6.796 4.544 -3.771 1.00 4.41 30 ASP A O 3
ATOM 4550 N N . PHE A 1 53 ? 5.903 5.912 -5.318 1.00 2.41 31 PHE A N 3
ATOM 4551 C CA . PHE A 1 53 ? 6.533 5.231 -6.443 1.00 2.02 31 PHE A CA 3
ATOM 4552 C C . PHE A 1 53 ? 7.582 6.123 -7.101 1.00 11.02 31 PHE A C 3
ATOM 4553 O O . PHE A 1 53 ? 7.376 6.670 -8.184 1.00 44.34 31 PHE A O 3
ATOM 4570 N N . PRO A 1 54 ? 8.734 6.274 -6.431 1.00 11.23 32 PRO A N 3
ATOM 4571 C CA . PRO A 1 54 ? 9.838 7.099 -6.931 1.00 21.34 32 PRO A CA 3
ATOM 4572 C C . PRO A 1 54 ? 10.515 6.483 -8.151 1.00 12.33 32 PRO A C 3
ATOM 4573 O O . PRO A 1 54 ? 11.242 7.161 -8.877 1.00 10.31 32 PRO A O 3
ATOM 4584 N N . ASP A 1 55 ? 10.271 5.196 -8.370 1.00 52.23 33 ASP A N 3
ATOM 4585 C CA . ASP A 1 55 ? 10.856 4.490 -9.504 1.00 73.41 33 ASP A CA 3
ATOM 4586 C C . ASP A 1 55 ? 10.337 5.054 -10.823 1.00 13.42 33 ASP A C 3
ATOM 4587 O O . ASP A 1 55 ? 10.892 4.783 -11.888 1.00 71.42 33 ASP A O 3
ATOM 4596 N N . LEU A 1 56 ? 9.269 5.840 -10.744 1.00 53.41 34 LEU A N 3
ATOM 4597 C CA . LEU A 1 56 ? 8.673 6.443 -11.932 1.00 2.13 34 LEU A CA 3
ATOM 4598 C C . LEU A 1 56 ? 8.085 5.375 -12.848 1.00 63.11 34 LEU A C 3
ATOM 4599 O O . LEU A 1 56 ? 7.779 5.640 -14.011 1.00 3.13 34 LEU A O 3
ATOM 4615 N N . ASP A 1 57 ? 7.928 4.168 -12.316 1.00 63.21 35 ASP A N 3
ATOM 4616 C CA . ASP A 1 57 ? 7.374 3.060 -13.085 1.00 35.31 35 ASP A CA 3
ATOM 4617 C C . ASP A 1 57 ? 5.849 3.122 -13.106 1.00 4.10 35 ASP A C 3
ATOM 4618 O O . ASP A 1 57 ? 5.194 2.298 -13.744 1.00 14.00 35 ASP A O 3
ATOM 4627 N N . ILE A 1 58 ? 5.293 4.103 -12.404 1.00 11.41 36 ILE A N 3
ATOM 4628 C CA . ILE A 1 58 ? 3.846 4.273 -12.342 1.00 65.34 36 ILE A CA 3
ATOM 4629 C C . ILE A 1 58 ? 3.300 4.814 -13.659 1.00 71.21 36 ILE A C 3
ATOM 4630 O O . ILE A 1 58 ? 3.684 5.894 -14.107 1.00 2.53 36 ILE A O 3
ATOM 4646 N N . LYS A 1 59 ? 2.399 4.056 -14.275 1.00 51.13 37 LYS A N 3
ATOM 4647 C CA . LYS A 1 59 ? 1.795 4.460 -15.540 1.00 24.52 37 LYS A CA 3
ATOM 4648 C C . LYS A 1 59 ? 0.306 4.740 -15.367 1.00 30.31 37 LYS A C 3
ATOM 4649 O O . LYS A 1 59 ? -0.536 3.922 -15.739 1.00 15.42 37 LYS A O 3
ATOM 4668 N N . TYR A 1 60 ? -0.011 5.899 -14.802 1.00 54.33 38 TYR A N 3
ATOM 4669 C CA . TYR A 1 60 ? -1.399 6.286 -14.580 1.00 14.54 38 TYR A CA 3
ATOM 4670 C C . TYR A 1 60 ? -1.718 7.601 -15.286 1.00 34.41 38 TYR A C 3
ATOM 4671 O O . TYR A 1 60 ? -0.840 8.233 -15.871 1.00 31.22 38 TYR A O 3
ATOM 4689 N N . ASN A 1 61 ? -2.983 8.005 -15.226 1.00 0.34 39 ASN A N 3
ATOM 4690 C CA . ASN A 1 61 ? -3.420 9.244 -15.859 1.00 0.31 39 ASN A CA 3
ATOM 4691 C C . ASN A 1 61 ? -4.860 9.572 -15.477 1.00 74.43 39 ASN A C 3
ATOM 4692 O O . ASN A 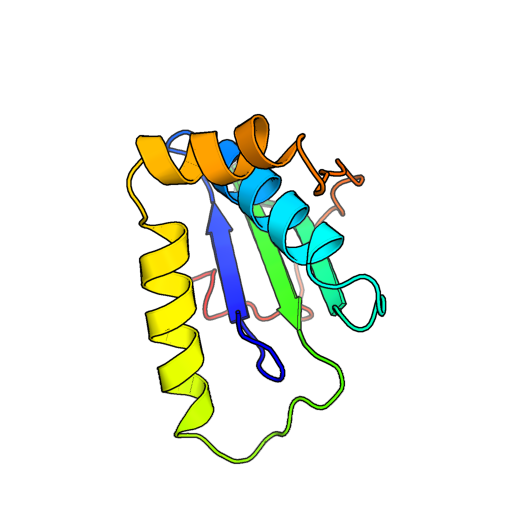1 61 ? -5.618 8.694 -15.062 1.00 3.01 39 ASN A O 3
ATOM 4703 N N . ILE A 1 62 ? -5.231 10.839 -15.622 1.00 14.32 40 ILE A N 3
ATOM 4704 C CA . ILE A 1 62 ? -6.581 11.282 -15.294 1.00 60.21 40 ILE A CA 3
ATOM 4705 C C . ILE A 1 62 ? -7.228 11.995 -16.476 1.00 41.14 40 ILE A C 3
ATOM 4706 O O . ILE A 1 62 ? -6.748 13.036 -16.926 1.00 65.20 40 ILE A O 3
ATOM 4722 N N . PHE A 1 63 ? -8.322 11.429 -16.975 1.00 50.31 41 PHE A N 3
ATOM 4723 C CA . PHE A 1 63 ? -9.036 12.011 -18.105 1.00 55.43 41 PHE A CA 3
ATOM 4724 C C . PHE A 1 63 ? -10.523 12.157 -17.792 1.00 42.52 41 PHE A C 3
ATOM 4725 O O . PHE A 1 63 ? -11.081 11.392 -17.005 1.00 75.14 41 PHE A O 3
ATOM 4742 N N . LEU A 1 64 ? -11.157 13.146 -18.413 1.00 34.22 42 LEU A N 3
ATOM 4743 C CA . LEU A 1 64 ? -12.579 13.394 -18.201 1.00 53.11 42 LEU A CA 3
ATOM 4744 C C . LEU A 1 64 ? -13.378 13.100 -19.467 1.00 22.00 42 LEU A C 3
ATOM 4745 O O . LEU A 1 64 ? -13.002 13.518 -20.562 1.00 43.01 42 LEU A O 3
ATOM 4761 N N . VAL A 1 65 ? -14.484 12.379 -19.309 1.00 4.31 43 VAL A N 3
ATOM 4762 C CA . VAL A 1 65 ? -15.338 12.032 -20.438 1.00 43.04 43 VAL A CA 3
ATOM 4763 C C . VAL A 1 65 ? -16.655 12.799 -20.388 1.00 24.53 43 VAL A C 3
ATOM 4764 O O . VAL A 1 65 ? -17.239 12.978 -19.319 1.00 53.33 43 VAL A O 3
ATOM 4777 N N . ASP A 1 66 ? -17.116 13.248 -21.549 1.00 72.35 44 ASP A N 3
ATOM 4778 C CA . ASP A 1 66 ? -18.366 13.994 -21.639 1.00 2.24 44 ASP A CA 3
ATOM 4779 C C . ASP A 1 66 ? -19.224 13.481 -22.791 1.00 12.24 44 ASP A C 3
ATOM 4780 O O . ASP A 1 66 ? -18.944 13.756 -23.958 1.00 52.51 44 ASP A O 3
ATOM 4789 N N . LEU A 1 67 ? -20.270 12.733 -22.455 1.00 43.41 45 LEU A N 3
ATOM 4790 C CA . LEU A 1 67 ? -21.169 12.180 -23.462 1.00 13.45 45 LEU A CA 3
ATOM 4791 C C . LEU A 1 67 ? -22.581 12.029 -22.905 1.00 75.13 45 LEU A C 3
ATOM 4792 O O . LEU A 1 67 ? -22.775 11.927 -21.694 1.00 23.44 45 LEU A O 3
ATOM 4808 N N . TYR A 1 68 ? -23.565 12.013 -23.798 1.00 43.23 46 TYR A N 3
ATOM 4809 C CA . TYR A 1 68 ? -24.960 11.874 -23.397 1.00 4.11 46 TYR A CA 3
ATOM 4810 C C . TYR A 1 68 ? -25.393 13.043 -22.517 1.00 45.24 46 TYR A C 3
ATOM 4811 O O . TYR A 1 68 ? -26.222 12.888 -21.622 1.00 23.40 46 TYR A O 3
ATOM 4829 N N . GLY A 1 69 ? -24.824 14.216 -22.781 1.00 71.00 47 GLY A N 3
ATOM 4830 C CA . GLY A 1 69 ? -25.163 15.395 -22.006 1.00 50.44 47 GLY A CA 3
ATOM 4831 C C . GLY A 1 69 ? -24.689 15.302 -20.570 1.00 21.53 47 GLY A C 3
ATOM 4832 O O . GLY A 1 69 ? -25.050 16.131 -19.735 1.00 70.05 47 GLY A O 3
ATOM 4836 N N . GLN A 1 70 ? -23.879 14.288 -20.280 1.00 73.15 48 GLN A N 3
ATOM 4837 C CA . GLN A 1 70 ? -23.358 14.088 -18.934 1.00 24.14 48 GLN A CA 3
ATOM 4838 C C . GLN A 1 70 ? -21.851 13.854 -18.963 1.00 3.53 48 GLN A C 3
ATOM 4839 O O . GLN A 1 70 ? -21.348 13.071 -19.769 1.00 12.22 48 GLN A O 3
ATOM 4853 N N . LYS A 1 71 ? -21.134 14.540 -18.078 1.00 62.43 49 LYS A N 3
ATOM 4854 C CA . LYS A 1 71 ? -19.684 14.407 -18.001 1.00 2.11 49 LYS A CA 3
ATOM 4855 C C . LYS A 1 71 ? -19.261 13.831 -16.653 1.00 73.54 49 LYS A C 3
ATOM 4856 O O . LYS A 1 71 ? -19.851 14.146 -15.620 1.00 0.52 49 LYS A O 3
ATOM 4875 N N . TYR A 1 72 ? -18.237 12.985 -16.672 1.00 2.30 50 TYR A N 3
ATOM 4876 C CA . TYR A 1 72 ? -17.736 12.364 -15.451 1.00 52.25 50 TYR A CA 3
ATOM 4877 C C . TYR A 1 72 ? -16.213 12.281 -15.468 1.00 21.41 50 TYR A C 3
ATOM 4878 O O . TYR A 1 72 ? -15.579 12.491 -16.502 1.00 70.23 50 TYR A O 3
ATOM 4896 N N . PHE A 1 73 ? -15.631 11.971 -14.314 1.00 14.43 51 PHE A N 3
ATOM 4897 C CA . PHE A 1 73 ? -14.182 11.860 -14.193 1.00 74.24 51 PHE A CA 3
ATOM 4898 C C . PHE A 1 73 ? -13.751 10.397 -14.156 1.00 61.41 51 PHE A C 3
ATOM 4899 O O . PHE A 1 73 ? -14.305 9.594 -13.405 1.00 2.14 51 PHE A O 3
ATOM 4916 N N . ARG A 1 74 ? -12.759 10.057 -14.973 1.00 50.50 52 ARG A N 3
ATOM 4917 C CA . ARG A 1 74 ? -12.254 8.691 -15.035 1.00 41.34 52 ARG A CA 3
ATOM 4918 C C . ARG A 1 74 ? -10.728 8.675 -15.019 1.00 71.55 52 ARG A C 3
ATOM 4919 O O . ARG A 1 74 ? -10.082 9.373 -15.801 1.00 1.44 52 ARG A O 3
ATOM 4940 N N . ILE A 1 75 ? -10.160 7.873 -14.125 1.00 62.01 53 ILE A N 3
ATOM 4941 C CA . ILE A 1 75 ? -8.711 7.765 -14.008 1.00 41.32 53 ILE A CA 3
ATOM 4942 C C . ILE A 1 75 ? -8.242 6.340 -14.279 1.00 30.30 53 ILE A C 3
ATOM 4943 O O . ILE A 1 75 ? -8.849 5.375 -13.812 1.00 14.31 53 ILE A O 3
ATOM 4959 N N . LEU A 1 76 ? -7.157 6.213 -15.035 1.00 1.42 54 LEU A N 3
ATOM 4960 C CA . LEU A 1 76 ? -6.604 4.905 -15.367 1.00 21.12 54 LEU A CA 3
ATOM 4961 C C . LEU A 1 76 ? -5.196 4.749 -14.800 1.00 74.22 54 LEU A C 3
ATOM 4962 O O . LEU A 1 76 ? -4.300 5.534 -15.111 1.00 32.21 54 LEU A O 3
ATOM 4978 N N . PHE A 1 77 ? -5.008 3.729 -13.969 1.00 15.32 55 PHE A N 3
ATOM 4979 C CA . PHE A 1 77 ? -3.709 3.469 -13.360 1.00 14.05 55 PHE A CA 3
ATOM 4980 C C . PHE A 1 77 ? -3.186 2.093 -13.761 1.00 34.23 55 PHE A C 3
ATOM 4981 O O . PHE A 1 77 ? -3.821 1.074 -13.489 1.00 64.20 55 PHE A O 3
ATOM 4998 N N . GLN A 1 78 ? -2.026 2.073 -14.409 1.00 13.20 56 GLN A N 3
ATOM 4999 C CA . GLN A 1 78 ? -1.419 0.823 -14.849 1.00 23.22 56 GLN A CA 3
ATOM 5000 C C . GLN A 1 78 ? 0.070 0.796 -14.519 1.00 61.51 56 GLN A C 3
ATOM 5001 O O . GLN A 1 78 ? 0.720 1.839 -14.452 1.00 21.35 56 GLN A O 3
ATOM 5015 N N . SER A 1 79 ? 0.604 -0.404 -14.314 1.00 70.44 57 SER A N 3
ATOM 5016 C CA . SER A 1 79 ? 2.016 -0.567 -13.987 1.00 73.35 57 SER A CA 3
ATOM 5017 C C . SER A 1 79 ? 2.831 -0.874 -15.240 1.00 5.13 57 SER A C 3
ATOM 5018 O O . SER A 1 79 ? 2.290 -0.961 -16.342 1.00 43.32 57 SER A O 3
ATOM 5026 N N . LYS A 1 80 ? 4.138 -1.037 -15.062 1.00 1.13 58 LYS A N 3
ATOM 5027 C CA . LYS A 1 80 ? 5.031 -1.335 -16.175 1.00 61.10 58 LYS A CA 3
ATOM 5028 C C . LYS A 1 80 ? 5.291 -2.835 -16.277 1.00 41.44 58 LYS A C 3
ATOM 5029 O O . LYS A 1 80 ? 5.134 -3.431 -17.343 1.00 32.42 58 LYS A O 3
ATOM 5048 N N . LYS A 1 81 ? 5.689 -3.439 -15.163 1.00 35.01 59 LYS A N 3
ATOM 5049 C CA . LYS A 1 81 ? 5.968 -4.870 -15.126 1.00 13.35 59 LYS A CA 3
ATOM 5050 C C . LYS A 1 81 ? 4.675 -5.674 -15.032 1.00 1.05 59 LYS A C 3
ATOM 5051 O O . LYS A 1 81 ? 4.695 -6.905 -15.054 1.00 61.42 59 LYS A O 3
ATOM 5070 N N . LEU A 1 82 ? 3.553 -4.971 -14.927 1.00 73.15 60 LEU A N 3
ATOM 5071 C CA . LEU A 1 82 ? 2.250 -5.620 -14.832 1.00 34.12 60 LEU A CA 3
ATOM 5072 C C . LEU A 1 82 ? 2.135 -6.761 -15.837 1.00 74.33 60 LEU A C 3
ATOM 5073 O O . LEU A 1 82 ? 2.339 -6.569 -17.036 1.00 11.12 60 LEU A O 3
ATOM 5089 N N . SER A 1 83 ? 1.804 -7.949 -15.341 1.00 70.31 61 SER A N 3
ATOM 5090 C CA . SER A 1 83 ? 1.663 -9.122 -16.196 1.00 31.32 61 SER A CA 3
ATOM 5091 C C . SER A 1 83 ? 0.198 -9.528 -16.324 1.00 53.34 61 SER A C 3
ATOM 5092 O O . SER A 1 83 ? -0.598 -9.317 -15.409 1.00 65.43 61 SER A O 3
ATOM 5100 N N . GLU A 1 84 ? -0.151 -10.110 -17.467 1.00 65.25 62 GLU A N 3
ATOM 5101 C CA . GLU A 1 84 ? -1.520 -10.544 -17.717 1.00 31.55 62 GLU A CA 3
ATOM 5102 C C . GLU A 1 84 ? -1.872 -11.754 -16.855 1.00 55.13 62 GLU A C 3
ATOM 5103 O O . GLU A 1 84 ? -3.016 -11.912 -16.425 1.00 23.11 62 GLU A O 3
ATOM 5115 N N . LEU A 1 85 ? -0.883 -12.605 -16.608 1.00 70.24 63 LEU A N 3
ATOM 5116 C CA . LEU A 1 85 ? -1.087 -13.802 -15.799 1.00 11.40 63 LEU A CA 3
ATOM 5117 C C . LEU A 1 85 ? -1.176 -13.448 -14.318 1.00 20.42 63 LEU A C 3
ATOM 5118 O O . LEU A 1 85 ? -1.114 -12.277 -13.943 1.00 44.12 63 LEU A O 3
ATOM 5134 N N . HIS A 1 86 ? -1.320 -14.469 -13.479 1.00 21.42 64 HIS A N 3
ATOM 5135 C CA . HIS A 1 86 ? -1.414 -14.267 -12.037 1.00 53.14 64 HIS A CA 3
ATOM 5136 C C . HIS A 1 86 ? -2.628 -13.411 -11.687 1.00 71.42 64 HIS A C 3
ATOM 5137 O O . HIS A 1 86 ? -2.506 -12.274 -11.232 1.00 41.03 64 HIS A O 3
ATOM 5151 N N . PRO A 1 87 ? -3.828 -13.969 -11.904 1.00 75.33 65 PRO A N 3
ATOM 5152 C CA . PRO A 1 87 ? -5.087 -13.275 -11.619 1.00 14.23 65 PRO A CA 3
ATOM 5153 C C . PRO A 1 87 ? -5.329 -13.103 -10.123 1.00 24.31 65 PRO A C 3
ATOM 5154 O O . PRO A 1 87 ? -6.148 -12.285 -9.707 1.00 72.04 65 PRO A O 3
ATOM 5165 N N . GLU A 1 88 ? -4.609 -13.880 -9.319 1.00 61.11 66 GLU A N 3
ATOM 5166 C CA . GLU A 1 88 ? -4.746 -13.813 -7.869 1.00 32.00 66 GLU A CA 3
ATOM 5167 C C . GLU A 1 88 ? -4.347 -12.436 -7.348 1.00 1.52 66 GLU A C 3
ATOM 5168 O O . GLU A 1 88 ? -4.898 -11.951 -6.360 1.00 22.32 66 GLU A O 3
ATOM 5180 N N . GLU A 1 89 ? -3.385 -11.811 -8.020 1.00 23.12 67 GLU A N 3
ATOM 5181 C CA . GLU A 1 89 ? -2.911 -10.490 -7.624 1.00 24.35 67 GLU A CA 3
ATOM 5182 C C . GLU A 1 89 ? -3.927 -9.414 -7.994 1.00 43.31 67 GLU A C 3
ATOM 5183 O O . GLU A 1 89 ? -4.054 -8.402 -7.305 1.00 2.42 67 GLU A O 3
ATOM 5195 N N . ARG A 1 90 ? -4.647 -9.640 -9.088 1.00 12.12 68 ARG A N 3
ATOM 5196 C CA . ARG A 1 90 ? -5.651 -8.689 -9.552 1.00 24.33 68 ARG A CA 3
ATOM 5197 C C . ARG A 1 90 ? -6.630 -8.344 -8.434 1.00 0.32 68 ARG A C 3
ATOM 5198 O O . ARG A 1 90 ? -6.866 -7.171 -8.140 1.00 63.43 68 ARG A O 3
ATOM 5219 N N . LYS A 1 91 ? -7.198 -9.372 -7.813 1.00 54.03 69 LYS A N 3
ATOM 5220 C CA . LYS A 1 91 ? -8.152 -9.179 -6.727 1.00 42.12 69 LYS A CA 3
ATOM 5221 C C . LYS A 1 91 ? -7.479 -8.529 -5.522 1.00 74.11 69 LYS A C 3
ATOM 5222 O O . LYS A 1 91 ? -8.076 -7.697 -4.838 1.00 74.34 69 LYS A O 3
ATOM 5241 N N . LYS A 1 92 ? -6.233 -8.913 -5.268 1.00 10.25 70 LYS A N 3
ATOM 5242 C CA . LYS A 1 92 ? -5.477 -8.366 -4.147 1.00 34.22 70 LYS A CA 3
ATOM 5243 C C . LYS A 1 92 ? -5.373 -6.848 -4.250 1.00 44.11 70 LYS A C 3
ATOM 5244 O O . LYS A 1 92 ? -5.703 -6.127 -3.308 1.00 62.32 70 LYS A O 3
ATOM 5263 N N . VAL A 1 93 ? -4.912 -6.368 -5.401 1.00 52.01 71 VAL A N 3
ATOM 5264 C CA . VAL A 1 93 ? -4.767 -4.935 -5.628 1.00 64.24 71 VAL A CA 3
ATOM 5265 C C . VAL A 1 93 ? -6.126 -4.251 -5.711 1.00 14.24 71 VAL A C 3
ATOM 5266 O O . VAL A 1 93 ? -6.281 -3.103 -5.293 1.00 53.05 71 VAL A O 3
ATOM 5279 N N . ARG A 1 94 ? -7.110 -4.963 -6.251 1.00 24.41 72 ARG A N 3
ATOM 5280 C CA . ARG A 1 94 ? -8.457 -4.425 -6.389 1.00 12.54 72 ARG A CA 3
ATOM 5281 C C . ARG A 1 94 ? -9.017 -4.007 -5.032 1.00 32.10 72 ARG A C 3
ATOM 5282 O O . ARG A 1 94 ? -9.453 -2.870 -4.853 1.00 72.45 72 ARG A O 3
ATOM 5303 N N . GLU A 1 95 ? -9.002 -4.935 -4.080 1.00 64.01 73 GLU A N 3
ATOM 5304 C CA . GLU A 1 95 ? -9.509 -4.663 -2.741 1.00 13.25 73 GLU A CA 3
ATOM 5305 C C . GLU A 1 95 ? -8.584 -3.708 -1.992 1.00 22.24 73 GLU A C 3
ATOM 5306 O O . GLU A 1 95 ? -9.039 -2.835 -1.252 1.00 74.34 73 GLU A O 3
ATOM 5318 N N . LYS A 1 96 ? -7.281 -3.881 -2.188 1.00 11.03 74 LYS A N 3
ATOM 5319 C CA . LYS A 1 96 ? -6.290 -3.036 -1.533 1.00 25.12 74 LYS A CA 3
ATOM 5320 C C . LYS A 1 96 ? -6.488 -1.572 -1.910 1.00 52.52 74 LYS A C 3
ATOM 5321 O O . LYS A 1 96 ? -6.588 -0.704 -1.042 1.00 20.42 74 LYS A O 3
ATOM 5340 N N . PHE A 1 97 ? -6.546 -1.303 -3.210 1.00 53.23 75 PHE A N 3
ATOM 5341 C CA . PHE A 1 97 ? -6.734 0.057 -3.702 1.00 42.13 75 PHE A CA 3
ATOM 5342 C C . PHE A 1 97 ? -8.131 0.570 -3.365 1.00 23.24 75 PHE A C 3
ATOM 5343 O O . PHE A 1 97 ? -8.318 1.754 -3.084 1.00 71.13 75 PHE A O 3
ATOM 5360 N N . ASP A 1 98 ? -9.108 -0.330 -3.394 1.00 44.12 76 ASP A N 3
ATOM 5361 C CA . ASP A 1 98 ? -10.488 0.030 -3.091 1.00 61.00 76 ASP A CA 3
ATOM 5362 C C . ASP A 1 98 ? -10.601 0.613 -1.686 1.00 35.22 76 ASP A C 3
ATOM 5363 O O . ASP A 1 98 ? -11.198 1.671 -1.489 1.00 42.15 76 ASP A O 3
ATOM 5372 N N . GLU A 1 99 ? -10.026 -0.086 -0.712 1.00 70.14 77 GLU A N 3
ATOM 5373 C CA . GLU A 1 99 ? -10.065 0.362 0.675 1.00 40.13 77 GLU A CA 3
ATOM 5374 C C . GLU A 1 99 ? -9.214 1.614 0.866 1.00 3.01 77 GLU A C 3
ATOM 5375 O O . GLU A 1 99 ? -9.652 2.588 1.476 1.00 30.04 77 GLU A O 3
ATOM 5387 N N . ASN A 1 100 ? -7.994 1.579 0.340 1.00 63.01 78 ASN A N 3
ATOM 5388 C CA . ASN A 1 100 ? -7.080 2.710 0.453 1.00 24.33 78 ASN A CA 3
ATOM 5389 C C . ASN A 1 100 ? -7.745 3.997 -0.023 1.00 52.22 78 ASN A C 3
ATOM 5390 O O . ASN A 1 100 ? -7.551 5.062 0.563 1.00 42.24 78 ASN A O 3
ATOM 5401 N N . SER A 1 101 ? -8.531 3.891 -1.090 1.00 35.24 79 SER A N 3
ATOM 5402 C CA . SER A 1 101 ? -9.224 5.047 -1.647 1.00 63.33 79 SER A CA 3
ATOM 5403 C C . SER A 1 101 ? -10.430 5.422 -0.792 1.00 51.11 79 SER A C 3
ATOM 5404 O O . SER A 1 101 ? -10.676 6.599 -0.529 1.00 2.34 79 SER A O 3
ATOM 5412 N N . ARG A 1 102 ? -11.180 4.412 -0.362 1.00 4.41 80 ARG A N 3
ATOM 5413 C CA . ARG A 1 102 ? -12.361 4.635 0.462 1.00 14.24 80 ARG A CA 3
ATOM 5414 C C . ARG A 1 102 ? -11.967 5.057 1.875 1.00 73.11 80 ARG A C 3
ATOM 5415 O O . ARG A 1 102 ? -12.817 5.443 2.677 1.00 4.24 80 ARG A O 3
ATOM 5436 N N . MET A 1 103 ? -10.674 4.979 2.171 1.00 51.30 81 MET A N 3
ATOM 5437 C CA . MET A 1 103 ? -10.168 5.354 3.486 1.00 22.44 81 MET A CA 3
ATOM 5438 C C . MET A 1 103 ? -10.850 6.621 3.991 1.00 43.43 81 MET A C 3
ATOM 5439 O O . MET A 1 103 ? -11.259 7.472 3.201 1.00 0.12 81 MET A O 3
ATOM 5453 N N . GLN A 1 104 ? -10.968 6.740 5.309 1.00 33.22 82 GLN A N 3
ATOM 5454 C CA . GLN A 1 104 ? -11.602 7.904 5.917 1.00 21.13 82 GLN A CA 3
ATOM 5455 C C . GLN A 1 104 ? -10.970 9.195 5.408 1.00 11.45 82 GLN A C 3
ATOM 5456 O O . GLN A 1 104 ? -9.826 9.201 4.953 1.00 12.21 82 GLN A O 3
ATOM 5470 N N . TYR A 1 105 ? -11.722 10.287 5.489 1.00 52.44 83 TYR A N 3
ATOM 5471 C CA . TYR A 1 105 ? -11.237 11.585 5.034 1.00 63.24 83 TYR A CA 3
ATOM 5472 C C . TYR A 1 105 ? -9.969 11.985 5.782 1.00 12.32 83 TYR A C 3
ATOM 5473 O O . TYR A 1 105 ? -9.027 12.513 5.192 1.00 43.11 83 TYR A O 3
ATOM 5491 N N . SER A 1 106 ? -9.954 11.730 7.086 1.00 33.44 84 SER A N 3
ATOM 5492 C CA . SER A 1 106 ? -8.805 12.066 7.918 1.00 23.42 84 SER A CA 3
ATOM 5493 C C . SER A 1 106 ? -7.522 11.482 7.334 1.00 70.03 84 SER A C 3
ATOM 5494 O O . SER A 1 106 ? -6.529 12.188 7.160 1.00 14.24 84 SER A O 3
ATOM 5502 N N . GLU A 1 107 ? -7.552 10.188 7.032 1.00 20.40 85 GLU A N 3
ATOM 5503 C CA . GLU A 1 107 ? -6.392 9.508 6.468 1.00 44.32 85 GLU A CA 3
ATOM 5504 C C . GLU A 1 107 ? -6.167 9.928 5.018 1.00 53.11 85 GLU A C 3
ATOM 5505 O O . GLU A 1 107 ? -5.029 10.027 4.557 1.00 32.40 85 GLU A O 3
ATOM 5517 N N . LEU A 1 108 ? -7.260 10.174 4.304 1.00 70.44 86 LEU A N 3
ATOM 5518 C CA . LEU A 1 108 ? -7.184 10.582 2.905 1.00 13.43 86 LEU A CA 3
ATOM 5519 C C . LEU A 1 108 ? -6.468 11.922 2.768 1.00 61.04 86 LEU A C 3
ATOM 5520 O O . LEU A 1 108 ? -5.628 12.100 1.886 1.00 71.01 86 LEU A O 3
ATOM 5536 N N . MET A 1 109 ? -6.804 12.860 3.647 1.00 53.13 87 MET A N 3
ATOM 5537 C CA . MET A 1 109 ? -6.190 14.183 3.625 1.00 33.30 87 MET A CA 3
ATOM 5538 C C . MET A 1 109 ? -4.799 14.147 4.250 1.00 33.41 87 MET A C 3
ATOM 5539 O O . MET A 1 109 ? -3.931 14.950 3.907 1.00 55.13 87 MET A O 3
ATOM 5553 N N . THR A 1 110 ? -4.593 13.210 5.170 1.00 21.54 88 THR A N 3
ATOM 5554 C CA . THR A 1 110 ? -3.308 13.070 5.844 1.00 32.12 88 THR A CA 3
ATOM 5555 C C . THR A 1 110 ? -2.264 12.459 4.917 1.00 74.44 88 THR A C 3
ATOM 5556 O O . THR A 1 110 ? -1.153 12.973 4.791 1.00 24.52 88 THR A O 3
ATOM 5567 N N . LYS A 1 111 ? -2.629 11.358 4.267 1.00 1.30 89 LYS A N 3
ATOM 5568 C CA . LYS A 1 111 ? -1.725 10.677 3.348 1.00 22.32 89 LYS A CA 3
ATOM 5569 C C . LYS A 1 111 ? -1.358 11.581 2.176 1.00 64.53 89 LYS A C 3
ATOM 5570 O O . LYS A 1 111 ? -0.449 11.274 1.404 1.00 62.42 89 LYS A O 3
ATOM 5589 N N . TYR A 1 112 ? -2.068 12.696 2.049 1.00 33.40 90 TYR A N 3
ATOM 5590 C CA . TYR A 1 112 ? -1.817 13.643 0.970 1.00 53.51 90 TYR A CA 3
ATOM 5591 C C . TYR A 1 112 ? -1.103 14.886 1.492 1.00 43.33 90 TYR A C 3
ATOM 5592 O O . TYR A 1 112 ? -0.140 15.363 0.889 1.00 72.40 90 TYR A O 3
ATOM 5610 N N . HIS A 1 113 ? -1.581 15.407 2.618 1.00 63.14 91 HIS A N 3
ATOM 5611 C CA . HIS A 1 113 ? -0.988 16.594 3.223 1.00 23.01 91 HIS A CA 3
ATOM 5612 C C . HIS A 1 113 ? 0.218 16.222 4.080 1.00 24.12 91 HIS A C 3
ATOM 5613 O O . HIS A 1 113 ? 0.985 17.089 4.500 1.00 30.01 91 HIS A O 3
ATOM 5627 N N . ASP A 1 114 ? 0.380 14.928 4.336 1.00 15.42 92 ASP A N 3
ATOM 5628 C CA . ASP A 1 114 ? 1.492 14.441 5.143 1.00 5.50 92 ASP A CA 3
ATOM 5629 C C . ASP A 1 114 ? 2.607 13.893 4.257 1.00 12.11 92 ASP A C 3
ATOM 5630 O O . ASP A 1 114 ? 3.778 14.230 4.435 1.00 42.15 92 ASP A O 3
ATOM 5639 N N . LEU A 1 115 ? 2.235 13.046 3.304 1.00 31.20 93 LEU A N 3
ATOM 5640 C CA . LEU A 1 115 ? 3.203 12.449 2.390 1.00 0.23 93 LEU A CA 3
ATOM 5641 C C . LEU A 1 115 ? 3.921 13.524 1.580 1.00 74.33 93 LEU A C 3
ATOM 5642 O O . LEU A 1 115 ? 4.997 13.287 1.030 1.00 11.53 93 LEU A O 3
ATOM 5658 N N . LYS A 1 116 ? 3.319 14.706 1.511 1.00 54.24 94 LYS A N 3
ATOM 5659 C CA . LYS A 1 116 ? 3.901 15.820 0.771 1.00 73.44 94 LYS A CA 3
ATOM 5660 C C . LYS A 1 116 ? 5.164 16.328 1.457 1.00 1.14 94 LYS A C 3
ATOM 5661 O O . LYS A 1 116 ? 5.919 17.116 0.887 1.00 23.21 94 LYS A O 3
ATOM 5680 N N . LYS A 1 117 ? 5.389 15.872 2.685 1.00 63.12 95 LYS A N 3
ATOM 5681 C CA . LYS A 1 117 ? 6.563 16.278 3.449 1.00 32.12 95 LYS A CA 3
ATOM 5682 C C . LYS A 1 117 ? 7.784 15.457 3.048 1.00 43.45 95 LYS A C 3
ATOM 5683 O O . LYS A 1 117 ? 8.856 16.007 2.794 1.00 54.31 95 LYS A O 3
ATOM 5702 N N . GLN A 1 118 ? 7.614 14.140 2.991 1.00 44.42 96 GLN A N 3
ATOM 5703 C CA . GLN A 1 118 ? 8.704 13.245 2.619 1.00 52.51 96 GLN A CA 3
ATOM 5704 C C . GLN A 1 118 ? 8.790 13.092 1.104 1.00 55.40 96 GLN A C 3
ATOM 5705 O O . GLN A 1 118 ? 9.845 12.767 0.562 1.00 74.44 96 GLN A O 3
ATOM 5719 N N . GLY A 1 119 ? 7.671 13.330 0.426 1.00 73.43 97 GLY A N 3
ATOM 5720 C CA . GLY A 1 119 ? 7.641 13.212 -1.021 1.00 10.45 97 GLY A CA 3
ATOM 5721 C C . GLY A 1 119 ? 7.134 14.472 -1.694 1.00 2.30 97 GLY A C 3
ATOM 5722 O O . GLY A 1 119 ? 7.547 15.580 -1.348 1.00 35.41 97 GLY A O 3
ATOM 5726 N N . LYS A 1 120 ? 6.238 14.305 -2.661 1.00 21.04 98 LYS A N 3
ATOM 5727 C CA . LYS A 1 120 ? 5.674 15.437 -3.386 1.00 12.12 98 LYS A CA 3
ATOM 5728 C C . LYS A 1 120 ? 4.463 15.007 -4.209 1.00 3.54 98 LYS A C 3
ATOM 5729 O O . LYS A 1 120 ? 4.201 13.815 -4.368 1.00 21.14 98 LYS A O 3
ATOM 5748 N N . ILE A 1 121 ? 3.731 15.986 -4.730 1.00 33.32 99 ILE A N 3
ATOM 5749 C CA . ILE A 1 121 ? 2.550 15.708 -5.538 1.00 60.42 99 ILE A CA 3
ATOM 5750 C C . ILE A 1 121 ? 2.404 16.724 -6.665 1.00 53.14 99 ILE A C 3
ATOM 5751 O O . ILE A 1 121 ? 2.692 17.908 -6.490 1.00 54.22 99 ILE A O 3
ATOM 5767 N N . LYS A 1 122 ? 1.952 16.254 -7.823 1.00 43.24 100 LYS A N 3
ATOM 5768 C CA . LYS A 1 122 ? 1.764 17.121 -8.980 1.00 53.42 100 LYS A CA 3
ATOM 5769 C C . LYS A 1 122 ? 0.339 17.013 -9.515 1.00 2.21 100 LYS A C 3
ATOM 5770 O O . LYS A 1 122 ? -0.249 15.932 -9.526 1.00 70.24 100 LYS A O 3
ATOM 5789 N N . ASP A 1 123 ? -0.209 18.139 -9.958 1.00 3.53 101 ASP A N 3
ATOM 5790 C CA . ASP A 1 123 ? -1.564 18.170 -10.496 1.00 45.53 101 ASP A CA 3
ATOM 5791 C C . ASP A 1 123 ? -1.543 18.367 -12.009 1.00 24.11 101 ASP A C 3
ATOM 5792 O O . ASP A 1 123 ? -1.621 19.493 -12.500 1.00 14.24 101 ASP A O 3
ATOM 5801 N N . ARG A 1 124 ? -1.435 17.264 -12.742 1.00 62.23 102 ARG A N 3
ATOM 5802 C CA . ARG A 1 124 ? -1.401 17.315 -14.199 1.00 11.01 102 ARG A CA 3
ATOM 5803 C C . ARG A 1 124 ? -2.788 17.608 -14.765 1.00 25.11 102 ARG A C 3
ATOM 5804 O O . ARG A 1 124 ? -3.808 17.423 -14.101 1.00 62.31 102 ARG A O 3
ATOM 5825 N N . PRO A 1 125 ? -2.827 18.077 -16.021 1.00 33.11 103 PRO A N 3
ATOM 5826 C CA . PRO A 1 125 ? -4.082 18.405 -16.704 1.00 10.51 103 PRO A CA 3
ATOM 5827 C C . PRO A 1 125 ? -4.903 17.164 -17.037 1.00 42.31 103 PRO A C 3
ATOM 5828 O O . PRO A 1 125 ? -4.357 16.075 -17.212 1.00 44.14 103 PRO A O 3
ATOM 5839 N N . VAL A 1 126 ? -6.218 17.336 -17.124 1.00 32.02 104 VAL A N 3
ATOM 5840 C CA . VAL A 1 126 ? -7.114 16.230 -17.438 1.00 34.32 104 VAL A CA 3
ATOM 5841 C C . VAL A 1 126 ? -7.239 16.034 -18.945 1.00 12.24 104 VAL A C 3
ATOM 5842 O O . VAL A 1 126 ? -7.388 16.998 -19.697 1.00 25.51 104 VAL A O 3
ATOM 5855 N N . LYS A 1 127 ? -7.179 14.780 -19.380 1.00 2.30 105 LYS A N 3
ATOM 5856 C CA . LYS A 1 127 ? -7.287 14.456 -20.797 1.00 63.04 105 LYS A CA 3
ATOM 5857 C C . LYS A 1 127 ? -8.745 14.273 -21.204 1.00 74.01 105 LYS A C 3
ATOM 5858 O O . LYS A 1 127 ? -9.535 13.684 -20.467 1.00 10.24 105 LYS A O 3
ATOM 5877 N N . GLU A 1 128 ? -9.095 14.780 -22.382 1.00 42.13 106 GLU A N 3
ATOM 5878 C CA . GLU A 1 128 ? -10.459 14.671 -22.886 1.00 21.01 106 GLU A CA 3
ATOM 5879 C C . GLU A 1 128 ? -10.730 13.269 -23.424 1.00 22.24 106 GLU A C 3
ATOM 5880 O O . GLU A 1 128 ? -9.893 12.682 -24.110 1.00 4.25 106 GLU A O 3
ATOM 5892 N N . VAL A 1 129 ? -11.906 12.737 -23.106 1.00 60.33 107 VAL A N 3
ATOM 5893 C CA . VAL A 1 129 ? -12.289 11.404 -23.557 1.00 43.01 107 VAL A CA 3
ATOM 5894 C C . VAL A 1 129 ? -13.386 11.475 -24.613 1.00 42.24 107 VAL A C 3
ATOM 5895 O O . VAL A 1 129 ? -14.305 12.289 -24.516 1.00 20.24 107 VAL A O 3
ATOM 5908 N N . HIS A 1 130 ? -13.284 10.617 -25.624 1.00 5.34 108 HIS A N 3
ATOM 5909 C CA . HIS A 1 130 ? -14.268 10.582 -26.699 1.00 73.20 108 HIS A CA 3
ATOM 5910 C C . HIS A 1 130 ? -14.917 9.204 -26.797 1.00 5.12 108 HIS A C 3
ATOM 5911 O O . HIS A 1 130 ? -14.552 8.284 -26.066 1.00 63.43 108 HIS A O 3
ATOM 5925 N N . GLU A 1 131 ? -15.880 9.071 -27.703 1.00 43.44 109 GLU A N 3
ATOM 5926 C CA . GLU A 1 131 ? -16.579 7.806 -27.894 1.00 51.23 109 GLU A CA 3
ATOM 5927 C C . GLU A 1 131 ? -15.738 6.840 -28.724 1.00 35.34 109 GLU A C 3
ATOM 5928 O O . GLU A 1 131 ? -15.386 7.131 -29.866 1.00 74.11 109 GLU A O 3
ATOM 5940 N N . GLU A 1 132 ? -15.421 5.689 -28.139 1.00 3.04 110 GLU A N 3
ATOM 5941 C CA . GLU A 1 132 ? -14.620 4.680 -28.823 1.00 13.40 110 GLU A CA 3
ATOM 5942 C C . GLU A 1 132 ? -14.235 3.553 -27.870 1.00 23.14 110 GLU A C 3
ATOM 5943 O O . GLU A 1 132 ? -14.759 3.457 -26.760 1.00 13.12 110 GLU A O 3
ATOM 5955 N N . TYR A 1 133 ? -13.315 2.702 -28.311 1.00 35.31 111 TYR A N 3
ATOM 5956 C CA . TYR A 1 133 ? -12.861 1.579 -27.499 1.00 72.22 111 TYR A CA 3
ATOM 5957 C C . TYR A 1 133 ? -11.376 1.707 -27.174 1.00 13.53 111 TYR A C 3
ATOM 5958 O O . TYR A 1 133 ? -10.537 1.040 -27.778 1.00 44.01 111 TYR A O 3
ATOM 5976 N N . ASP A 1 134 ? -11.060 2.570 -26.214 1.00 35.10 112 ASP A N 3
ATOM 5977 C CA . ASP A 1 134 ? -9.677 2.786 -25.805 1.00 55.31 112 ASP A CA 3
ATOM 5978 C C . ASP A 1 134 ? -9.475 2.397 -24.344 1.00 75.11 112 ASP A C 3
ATOM 5979 O O . ASP A 1 134 ? -8.883 1.360 -24.043 1.00 62.10 112 ASP A O 3
ATOM 5988 N N . LEU A 1 135 ? -9.971 3.235 -23.440 1.00 64.10 113 LEU A N 3
ATOM 5989 C CA . LEU A 1 135 ? -9.844 2.979 -22.009 1.00 42.24 113 LEU A CA 3
ATOM 5990 C C . LEU A 1 135 ? -10.463 1.635 -21.639 1.00 43.15 113 LEU A C 3
ATOM 5991 O O . LEU A 1 135 ? -10.905 0.884 -22.509 1.00 11.21 113 LEU A O 3
ATOM 6007 N N . TRP A 1 136 ? -10.492 1.340 -20.345 1.00 70.41 114 TRP A N 3
ATOM 6008 C CA . TRP A 1 136 ? -11.059 0.086 -19.860 1.00 52.40 114 TRP A CA 3
ATOM 6009 C C . TRP A 1 136 ? -12.534 -0.024 -20.232 1.00 44.12 114 TRP A C 3
ATOM 6010 O O . TRP A 1 136 ? -13.000 -1.085 -20.646 1.00 11.24 114 TRP A O 3
ATOM 6031 N N . GLU A 1 137 ? -13.262 1.078 -20.083 1.00 5.42 115 GLU A N 3
ATOM 6032 C CA . GLU A 1 137 ? -14.684 1.103 -20.403 1.00 42.14 115 GLU A CA 3
ATOM 6033 C C . GLU A 1 137 ? -15.400 -0.100 -19.795 1.00 44.42 115 GLU A C 3
ATOM 6034 O O . GLU A 1 137 ? -15.847 -0.996 -20.511 1.00 33.05 115 GLU A O 3
ATOM 6046 N N . ASP A 1 138 ? -15.503 -0.111 -18.471 1.00 24.42 116 ASP A N 3
ATOM 6047 C CA . ASP A 1 138 ? -16.164 -1.203 -17.765 1.00 40.11 116 ASP A CA 3
ATOM 6048 C C . ASP A 1 138 ? -16.129 -0.975 -16.257 1.00 64.31 116 ASP A C 3
ATOM 6049 O O . ASP A 1 138 ? -17.162 -0.877 -15.595 1.00 60.10 116 ASP A O 3
ATOM 6058 N N . PRO A 1 139 ? -14.912 -0.890 -15.700 1.00 23.45 117 PRO A N 3
ATOM 6059 C CA . PRO A 1 139 ? -14.712 -0.674 -14.263 1.00 73.14 117 PRO A CA 3
ATOM 6060 C C . PRO A 1 139 ? -15.118 0.729 -13.827 1.00 1.53 117 PRO A C 3
ATOM 6061 O O . PRO A 1 139 ? -15.863 0.898 -12.861 1.00 22.12 117 PRO A O 3
ATOM 6072 N N . ILE A 1 140 ? -14.624 1.733 -14.544 1.00 11.11 118 ILE A N 3
ATOM 6073 C CA . ILE A 1 140 ? -14.937 3.122 -14.231 1.00 31.35 118 ILE A CA 3
ATOM 6074 C C . ILE A 1 140 ? -16.327 3.499 -14.732 1.00 30.41 118 ILE A C 3
ATOM 6075 O O . ILE A 1 140 ? -16.875 4.534 -14.354 1.00 4.15 118 ILE A O 3
ATOM 6091 N N . TRP A 1 141 ? -16.892 2.651 -15.583 1.00 74.25 119 TRP A N 3
ATOM 6092 C CA . TRP A 1 141 ? -18.220 2.894 -16.136 1.00 33.04 119 TRP A CA 3
ATOM 6093 C C . TRP A 1 141 ? -19.303 2.353 -15.208 1.00 61.34 119 TRP A C 3
ATOM 6094 O O . TRP A 1 141 ? -20.435 2.834 -15.216 1.00 14.11 119 TRP A O 3
ATOM 6115 N N . GLN A 1 142 ? -18.947 1.350 -14.412 1.00 2.34 120 GLN A N 3
ATOM 6116 C CA . GLN A 1 142 ? -19.890 0.744 -13.479 1.00 42.40 120 GLN A CA 3
ATOM 6117 C C . GLN A 1 142 ? -19.884 1.481 -12.144 1.00 15.23 120 GLN A C 3
ATOM 6118 O O . GLN A 1 142 ? -20.811 2.230 -11.833 1.00 32.33 120 GLN A O 3
ATOM 6132 N N . TYR A 1 143 ? -18.836 1.264 -11.358 1.00 64.02 121 TYR A N 3
ATOM 6133 C CA . TYR A 1 143 ? -18.711 1.905 -10.055 1.00 11.33 121 TYR A CA 3
ATOM 6134 C C . TYR A 1 143 ? -17.247 2.168 -9.714 1.00 53.13 121 TYR A C 3
ATOM 6135 O O . TYR A 1 143 ? -16.348 1.819 -10.480 1.00 33.42 121 TYR A O 3
ATOM 6153 N N . ILE A 1 144 ? -17.017 2.785 -8.561 1.00 3.54 122 ILE A N 3
ATOM 6154 C CA . ILE A 1 144 ? -15.663 3.094 -8.117 1.00 61.11 122 ILE A CA 3
ATOM 6155 C C . ILE A 1 144 ? -14.779 1.852 -8.145 1.00 61.30 122 ILE A C 3
ATOM 6156 O O . ILE A 1 144 ? -13.578 1.925 -7.884 1.00 50.11 122 ILE A O 3
ATOM 6172 N N . MET A 1 23 ? 1.089 0.201 -2.643 1.00 24.14 1 MET A N 4
ATOM 6173 C CA . MET A 1 23 ? 1.121 -1.257 -2.630 1.00 12.01 1 MET A CA 4
ATOM 6174 C C . MET A 1 23 ? 0.676 -1.822 -3.975 1.00 33.10 1 MET A C 4
ATOM 6175 O O . MET A 1 23 ? 1.110 -2.900 -4.379 1.00 65.21 1 MET A O 4
ATOM 6189 N N . GLN A 1 24 ? -0.193 -1.087 -4.662 1.00 62.53 2 GLN A N 4
ATOM 6190 C CA . GLN A 1 24 ? -0.697 -1.517 -5.961 1.00 63.43 2 GLN A CA 4
ATOM 6191 C C . GLN A 1 24 ? 0.383 -1.394 -7.032 1.00 34.22 2 GLN A C 4
ATOM 6192 O O . GLN A 1 24 ? 0.416 -0.422 -7.786 1.00 3.51 2 GLN A O 4
ATOM 6206 N N . LYS A 1 25 ? 1.264 -2.386 -7.093 1.00 23.42 3 LYS A N 4
ATOM 6207 C CA . LYS A 1 25 ? 2.345 -2.391 -8.071 1.00 43.22 3 LYS A CA 4
ATOM 6208 C C . LYS A 1 25 ? 2.367 -3.701 -8.852 1.00 50.11 3 LYS A C 4
ATOM 6209 O O . LYS A 1 25 ? 2.586 -4.770 -8.284 1.00 42.11 3 LYS A O 4
ATOM 6228 N N . GLY A 1 26 ? 2.139 -3.610 -10.159 1.00 43.30 4 GLY A N 4
ATOM 6229 C CA . GLY A 1 26 ? 2.139 -4.795 -10.996 1.00 55.04 4 GLY A CA 4
ATOM 6230 C C . GLY A 1 26 ? 0.756 -5.139 -11.513 1.00 53.22 4 GLY A C 4
ATOM 6231 O O . GLY A 1 26 ? 0.499 -6.276 -11.912 1.00 54.51 4 GLY A O 4
ATOM 6235 N N . LEU A 1 27 ? -0.138 -4.156 -11.505 1.00 72.25 5 LEU A N 4
ATOM 6236 C CA . LEU A 1 27 ? -1.504 -4.360 -11.976 1.00 21.52 5 LEU A CA 4
ATOM 6237 C C . LEU A 1 27 ? -2.135 -3.040 -12.406 1.00 31.15 5 LEU A C 4
ATOM 6238 O O . LEU A 1 27 ? -1.866 -1.993 -11.818 1.00 41.13 5 LEU A O 4
ATOM 6254 N N . GLU A 1 28 ? -2.977 -3.099 -13.432 1.00 73.14 6 GLU A N 4
ATOM 6255 C CA . GLU A 1 28 ? -3.648 -1.907 -13.939 1.00 63.41 6 GLU A CA 4
ATOM 6256 C C . GLU A 1 28 ? -5.046 -1.774 -13.342 1.00 5.14 6 GLU A C 4
ATOM 6257 O O . GLU A 1 28 ? -5.861 -2.692 -13.433 1.00 11.00 6 GLU A O 4
ATOM 6269 N N . ILE A 1 29 ? -5.314 -0.625 -12.730 1.00 62.31 7 ILE A N 4
ATOM 6270 C CA . ILE A 1 29 ? -6.612 -0.371 -12.118 1.00 71.31 7 ILE A CA 4
ATOM 6271 C C . ILE A 1 29 ? -7.196 0.953 -12.598 1.00 74.01 7 ILE A C 4
ATOM 6272 O O . ILE A 1 29 ? -6.465 1.908 -12.856 1.00 52.52 7 ILE A O 4
ATOM 6288 N N . ALA A 1 30 ? -8.519 1.002 -12.714 1.00 15.44 8 ALA A N 4
ATOM 6289 C CA . ALA A 1 30 ? -9.203 2.211 -13.159 1.00 22.45 8 ALA A CA 4
ATOM 6290 C C . ALA A 1 30 ? -10.129 2.749 -12.073 1.00 71.33 8 ALA A C 4
ATOM 6291 O O . ALA A 1 30 ? -10.724 1.983 -11.315 1.00 31.41 8 ALA A O 4
ATOM 6298 N N . PHE A 1 31 ? -10.246 4.071 -12.004 1.00 33.42 9 PHE A N 4
ATOM 6299 C CA . PHE A 1 31 ? -11.099 4.711 -11.010 1.00 13.34 9 PHE A CA 4
ATOM 6300 C C . PHE A 1 31 ? -11.867 5.879 -11.623 1.00 22.12 9 PHE A C 4
ATOM 6301 O O . PHE A 1 31 ? -11.310 6.668 -12.386 1.00 73.41 9 PHE A O 4
ATOM 6318 N N . GLN A 1 32 ? -13.148 5.981 -11.283 1.00 23.11 10 GLN A N 4
ATOM 6319 C CA . GLN A 1 32 ? -13.992 7.051 -11.801 1.00 30.11 10 GLN A CA 4
ATOM 6320 C C . GLN A 1 32 ? -14.513 7.930 -10.669 1.00 22.15 10 GLN A C 4
ATOM 6321 O O . GLN A 1 32 ? -14.527 7.522 -9.507 1.00 20.43 10 GLN A O 4
ATOM 6335 N N . THR A 1 33 ? -14.940 9.140 -11.014 1.00 53.42 11 THR A N 4
ATOM 6336 C CA . THR A 1 33 ? -15.460 10.078 -10.027 1.00 54.01 11 THR A CA 4
ATOM 6337 C C . THR A 1 33 ? -16.393 11.096 -10.674 1.00 4.23 11 THR A C 4
ATOM 6338 O O . THR A 1 33 ? -16.041 11.729 -11.670 1.00 23.21 11 THR A O 4
ATOM 6349 N N . ILE A 1 34 ? -17.582 11.250 -10.101 1.00 44.10 12 ILE A N 4
ATOM 6350 C CA . ILE A 1 34 ? -18.563 12.194 -10.621 1.00 73.45 12 ILE A CA 4
ATOM 6351 C C . ILE A 1 34 ? -19.120 13.077 -9.510 1.00 20.20 12 ILE A C 4
ATOM 6352 O O . ILE A 1 34 ? -19.335 14.273 -9.703 1.00 22.44 12 ILE A O 4
ATOM 6368 N N . ASN A 1 35 ? -19.350 12.479 -8.346 1.00 22.35 13 ASN A N 4
ATOM 6369 C CA . ASN A 1 35 ? -19.880 13.211 -7.202 1.00 14.44 13 ASN A CA 4
ATOM 6370 C C . ASN A 1 35 ? -19.055 14.465 -6.929 1.00 14.45 13 ASN A C 4
ATOM 6371 O O . ASN A 1 35 ? -19.565 15.455 -6.404 1.00 31.51 13 ASN A O 4
ATOM 6382 N N . GLY A 1 36 ? -17.777 14.416 -7.289 1.00 45.23 14 GLY A N 4
ATOM 6383 C CA . GLY A 1 36 ? -16.901 15.554 -7.076 1.00 33.10 14 GLY A CA 4
ATOM 6384 C C . GLY A 1 36 ? -16.159 15.475 -5.756 1.00 54.35 14 GLY A C 4
ATOM 6385 O O . GLY A 1 36 ? -15.099 16.080 -5.595 1.00 4.21 14 GLY A O 4
ATOM 6389 N N . LEU A 1 37 ? -16.718 14.730 -4.809 1.00 63.33 15 LEU A N 4
ATOM 6390 C CA . LEU A 1 37 ? -16.103 14.575 -3.495 1.00 41.24 15 LEU A CA 4
ATOM 6391 C C . LEU A 1 37 ? -14.908 13.629 -3.561 1.00 53.01 15 LEU A C 4
ATOM 6392 O O . LEU A 1 37 ? -14.184 13.459 -2.580 1.00 44.35 15 LEU A O 4
ATOM 6408 N N . ASP A 1 38 ? -14.708 13.017 -4.723 1.00 51.21 16 ASP A N 4
ATOM 6409 C CA . ASP A 1 38 ? -13.599 12.091 -4.918 1.00 72.52 16 ASP A CA 4
ATOM 6410 C C . ASP A 1 38 ? -12.382 12.812 -5.489 1.00 31.14 16 ASP A C 4
ATOM 6411 O O . ASP A 1 38 ? -11.310 12.224 -5.628 1.00 1.53 16 ASP A O 4
ATOM 6420 N N . GLU A 1 39 ? -12.557 14.088 -5.818 1.00 32.02 17 GLU A N 4
ATOM 6421 C CA . GLU A 1 39 ? -11.473 14.888 -6.375 1.00 40.20 17 GLU A CA 4
ATOM 6422 C C . GLU A 1 39 ? -10.209 14.755 -5.530 1.00 40.15 17 GLU A C 4
ATOM 6423 O O . GLU A 1 39 ? -9.113 14.570 -6.059 1.00 41.03 17 GLU A O 4
ATOM 6435 N N . SER A 1 40 ? -10.371 14.851 -4.215 1.00 4.33 18 SER A N 4
ATOM 6436 C CA . SER A 1 40 ? -9.243 14.746 -3.296 1.00 41.32 18 SER A CA 4
ATOM 6437 C C . SER A 1 40 ? -8.545 13.398 -3.445 1.00 21.20 18 SER A C 4
ATOM 6438 O O . SER A 1 40 ? -7.317 13.314 -3.408 1.00 24.31 18 SER A O 4
ATOM 6446 N N . LEU A 1 41 ? -9.337 12.345 -3.613 1.00 62.53 19 LEU A N 4
ATOM 6447 C CA . LEU A 1 41 ? -8.797 10.998 -3.768 1.00 4.21 19 LEU A CA 4
ATOM 6448 C C . LEU A 1 41 ? -7.983 10.882 -5.053 1.00 4.33 19 LEU A C 4
ATOM 6449 O O . LEU A 1 41 ? -6.933 10.240 -5.079 1.00 60.42 19 LEU A O 4
ATOM 6465 N N . VAL A 1 42 ? -8.473 11.511 -6.117 1.00 21.34 20 VAL A N 4
ATOM 6466 C CA . VAL A 1 42 ? -7.790 11.481 -7.404 1.00 44.12 20 VAL A CA 4
ATOM 6467 C C . VAL A 1 42 ? -6.434 12.175 -7.323 1.00 74.12 20 VAL A C 4
ATOM 6468 O O . VAL A 1 42 ? -5.414 11.613 -7.721 1.00 55.14 20 VAL A O 4
ATOM 6481 N N . GLN A 1 43 ? -6.432 13.399 -6.805 1.00 33.44 21 GLN A N 4
ATOM 6482 C CA . GLN A 1 43 ? -5.202 14.169 -6.672 1.00 3.33 21 GLN A CA 4
ATOM 6483 C C . GLN A 1 43 ? -4.274 13.540 -5.637 1.00 73.13 21 GLN A C 4
ATOM 6484 O O . GLN A 1 43 ? -3.053 13.563 -5.789 1.00 33.32 21 GLN A O 4
ATOM 6498 N N . ALA A 1 44 ? -4.863 12.979 -4.586 1.00 23.01 22 ALA A N 4
ATOM 6499 C CA . ALA A 1 44 ? -4.089 12.342 -3.527 1.00 72.04 22 ALA A CA 4
ATOM 6500 C C . ALA A 1 44 ? -3.461 11.040 -4.014 1.00 0.43 22 ALA A C 4
ATOM 6501 O O . ALA A 1 44 ? -2.254 10.834 -3.880 1.00 60.24 22 ALA A O 4
ATOM 6508 N N . LEU A 1 45 ? -4.286 10.165 -4.577 1.00 52.11 23 LEU A N 4
ATOM 6509 C CA . LEU A 1 45 ? -3.811 8.882 -5.083 1.00 72.12 23 LEU A CA 4
ATOM 6510 C C . LEU A 1 45 ? -2.781 9.081 -6.191 1.00 35.23 23 LEU A C 4
ATOM 6511 O O . LEU A 1 45 ? -1.828 8.312 -6.311 1.00 0.24 23 LEU A O 4
ATOM 6527 N N . ALA A 1 46 ? -2.980 10.119 -6.997 1.00 20.32 24 ALA A N 4
ATOM 6528 C CA . ALA A 1 46 ? -2.067 10.421 -8.092 1.00 4.34 24 ALA A CA 4
ATOM 6529 C C . ALA A 1 46 ? -0.698 10.840 -7.565 1.00 12.50 24 ALA A C 4
ATOM 6530 O O . ALA A 1 46 ? 0.334 10.424 -8.089 1.00 72.40 24 ALA A O 4
ATOM 6537 N N . GLY A 1 47 ? -0.698 11.669 -6.525 1.00 24.01 25 GLY A N 4
ATOM 6538 C CA . GLY A 1 47 ? 0.550 12.131 -5.946 1.00 0.34 25 GLY A CA 4
ATOM 6539 C C . GLY A 1 47 ? 1.326 11.016 -5.273 1.00 74.13 25 GLY A C 4
ATOM 6540 O O . GLY A 1 47 ? 2.527 10.864 -5.495 1.00 1.44 25 GLY A O 4
ATOM 6544 N N . VAL A 1 48 ? 0.638 10.233 -4.448 1.00 70.10 26 VAL A N 4
ATOM 6545 C CA . VAL A 1 48 ? 1.270 9.126 -3.740 1.00 71.24 26 VAL A CA 4
ATOM 6546 C C . VAL A 1 48 ? 1.810 8.087 -4.716 1.00 70.44 26 VAL A C 4
ATOM 6547 O O . VAL A 1 48 ? 2.881 7.517 -4.505 1.00 62.12 26 VAL A O 4
ATOM 6560 N N . THR A 1 49 ? 1.061 7.844 -5.788 1.00 24.51 27 THR A N 4
ATOM 6561 C CA . THR A 1 49 ? 1.464 6.872 -6.797 1.00 50.43 27 THR A CA 4
ATOM 6562 C C . THR A 1 49 ? 2.729 7.322 -7.520 1.00 12.24 27 THR A C 4
ATOM 6563 O O . THR A 1 49 ? 3.711 6.584 -7.589 1.00 1.22 27 THR A O 4
ATOM 6574 N N . ALA A 1 50 ? 2.698 8.538 -8.056 1.00 32.13 28 ALA A N 4
ATOM 6575 C CA . ALA A 1 50 ? 3.843 9.087 -8.771 1.00 23.14 28 ALA A CA 4
ATOM 6576 C C . ALA A 1 50 ? 5.078 9.133 -7.876 1.00 73.04 28 ALA A C 4
ATOM 6577 O O . ALA A 1 50 ? 6.191 8.858 -8.324 1.00 72.12 28 ALA A O 4
ATOM 6584 N N . SER A 1 51 ? 4.873 9.483 -6.611 1.00 1.14 29 SER A N 4
ATOM 6585 C CA . SER A 1 51 ? 5.971 9.570 -5.654 1.00 73.45 29 SER A CA 4
ATOM 6586 C C . SER A 1 51 ? 6.433 8.179 -5.231 1.00 64.23 29 SER A C 4
ATOM 6587 O O . SER A 1 51 ? 7.611 7.966 -4.941 1.00 33.14 29 SER A O 4
ATOM 6595 N N . ASP A 1 52 ? 5.499 7.236 -5.199 1.00 75.42 30 ASP A N 4
ATOM 6596 C CA . ASP A 1 52 ? 5.809 5.864 -4.813 1.00 11.12 30 ASP A CA 4
ATOM 6597 C C . ASP A 1 52 ? 6.458 5.108 -5.968 1.00 5.04 30 ASP A C 4
ATOM 6598 O O . ASP A 1 52 ? 7.082 4.065 -5.768 1.00 2.41 30 ASP A O 4
ATOM 6607 N N . PHE A 1 53 ? 6.307 5.640 -7.176 1.00 20.20 31 PHE A N 4
ATOM 6608 C CA . PHE A 1 53 ? 6.877 5.014 -8.363 1.00 40.25 31 PHE A CA 4
ATOM 6609 C C . PHE A 1 53 ? 7.975 5.887 -8.964 1.00 41.11 31 PHE A C 4
ATOM 6610 O O . PHE A 1 53 ? 7.812 6.493 -10.023 1.00 53.13 31 PHE A O 4
ATOM 6627 N N . PRO A 1 54 ? 9.122 5.954 -8.272 1.00 10.11 32 PRO A N 4
ATOM 6628 C CA . PRO A 1 54 ? 10.270 6.750 -8.717 1.00 71.40 32 PRO A CA 4
ATOM 6629 C C . PRO A 1 54 ? 10.938 6.162 -9.955 1.00 74.44 32 PRO A C 4
ATOM 6630 O O . PRO A 1 54 ? 11.692 6.844 -10.649 1.00 22.04 32 PRO A O 4
ATOM 6641 N N . ASP A 1 55 ? 10.655 4.893 -10.228 1.00 32.52 33 ASP A N 4
ATOM 6642 C CA . ASP A 1 55 ? 11.227 4.213 -11.384 1.00 60.13 33 ASP A CA 4
ATOM 6643 C C . ASP A 1 55 ? 10.714 4.826 -12.684 1.00 30.24 33 ASP A C 4
ATOM 6644 O O . ASP A 1 55 ? 11.252 4.565 -13.761 1.00 32.24 33 ASP A O 4
ATOM 6653 N N . LEU A 1 56 ? 9.670 5.641 -12.576 1.00 25.24 34 LEU A N 4
ATOM 6654 C CA . LEU A 1 56 ? 9.083 6.291 -13.742 1.00 62.32 34 LEU A CA 4
ATOM 6655 C C . LEU A 1 56 ? 8.457 5.264 -14.680 1.00 32.40 34 LEU A C 4
ATOM 6656 O O . LEU A 1 56 ? 8.144 5.569 -15.831 1.00 34.22 34 LEU A O 4
ATOM 6672 N N . ASP A 1 57 ? 8.275 4.047 -14.179 1.00 62.44 35 ASP A N 4
ATOM 6673 C CA . ASP A 1 57 ? 7.683 2.975 -14.971 1.00 72.22 35 ASP A CA 4
ATOM 6674 C C . ASP A 1 57 ? 6.166 2.952 -14.807 1.00 43.52 35 ASP A C 4
ATOM 6675 O O . ASP A 1 57 ? 5.476 2.148 -15.434 1.00 43.02 35 ASP A O 4
ATOM 6684 N N . ILE A 1 58 ? 5.655 3.839 -13.960 1.00 51.43 36 ILE A N 4
ATOM 6685 C CA . ILE A 1 58 ? 4.221 3.921 -13.714 1.00 75.03 36 ILE A CA 4
ATOM 6686 C C . ILE A 1 58 ? 3.500 4.591 -14.880 1.00 21.44 36 ILE A C 4
ATOM 6687 O O . ILE A 1 58 ? 3.882 5.675 -15.320 1.00 64.22 36 ILE A O 4
ATOM 6703 N N . LYS A 1 59 ? 2.454 3.938 -15.374 1.00 55.33 37 LYS A N 4
ATOM 6704 C CA . LYS A 1 59 ? 1.676 4.471 -16.487 1.00 33.42 37 LYS A CA 4
ATOM 6705 C C . LYS A 1 59 ? 0.281 4.882 -16.028 1.00 35.13 37 LYS A C 4
ATOM 6706 O O . LYS A 1 59 ? -0.697 4.174 -16.271 1.00 53.42 37 LYS A O 4
ATOM 6725 N N . TYR A 1 60 ? 0.196 6.029 -15.364 1.00 55.52 38 TYR A N 4
ATOM 6726 C CA . TYR A 1 60 ? -1.080 6.534 -14.870 1.00 52.24 38 TYR A CA 4
ATOM 6727 C C . TYR A 1 60 ? -1.384 7.911 -15.453 1.00 45.21 38 TYR A C 4
ATOM 6728 O O . TYR A 1 60 ? -0.475 8.683 -15.756 1.00 1.12 38 TYR A O 4
ATOM 6746 N N . ASN A 1 61 ? -2.669 8.211 -15.607 1.00 12.34 39 ASN A N 4
ATOM 6747 C CA . ASN A 1 61 ? -3.094 9.495 -16.153 1.00 34.03 39 ASN A CA 4
ATOM 6748 C C . ASN A 1 61 ? -4.553 9.777 -15.806 1.00 53.15 39 ASN A C 4
ATOM 6749 O O . ASN A 1 61 ? -5.291 8.877 -15.403 1.00 1.53 39 ASN A O 4
ATOM 6760 N N . ILE A 1 62 ? -4.962 11.031 -15.968 1.00 31.11 40 ILE A N 4
ATOM 6761 C CA . ILE A 1 62 ? -6.333 11.431 -15.674 1.00 63.21 40 ILE A CA 4
ATOM 6762 C C . ILE A 1 62 ? -6.948 12.187 -16.847 1.00 2.55 40 ILE A C 4
ATOM 6763 O O . ILE A 1 62 ? -6.344 13.115 -17.386 1.00 14.32 40 ILE A O 4
ATOM 6779 N N . PHE A 1 63 ? -8.153 11.786 -17.235 1.00 74.05 41 PHE A N 4
ATOM 6780 C CA . PHE A 1 63 ? -8.852 12.427 -18.344 1.00 22.42 41 PHE A CA 4
ATOM 6781 C C . PHE A 1 63 ? -10.274 12.807 -17.943 1.00 73.34 41 PHE A C 4
ATOM 6782 O O . PHE A 1 63 ? -10.878 12.172 -17.077 1.00 54.34 41 PHE A O 4
ATOM 6799 N N . LEU A 1 64 ? -10.804 13.846 -18.579 1.00 45.20 42 LEU A N 4
ATOM 6800 C CA . LEU A 1 64 ? -12.155 14.313 -18.290 1.00 32.32 42 LEU A CA 4
ATOM 6801 C C . LEU A 1 64 ? -13.085 14.054 -19.471 1.00 41.01 42 LEU A C 4
ATOM 6802 O O . LEU A 1 64 ? -12.810 14.475 -20.595 1.00 13.53 42 LEU A O 4
ATOM 6818 N N . VAL A 1 65 ? -14.188 13.360 -19.209 1.00 23.24 43 VAL A N 4
ATOM 6819 C CA . VAL A 1 65 ? -15.160 13.048 -20.249 1.00 73.21 43 VAL A CA 4
ATOM 6820 C C . VAL A 1 65 ? -16.404 13.919 -20.118 1.00 13.23 43 VAL A C 4
ATOM 6821 O O . VAL A 1 65 ? -16.877 14.182 -19.012 1.00 4.25 43 VAL A O 4
ATOM 6834 N N . ASP A 1 66 ? -16.931 14.364 -21.253 1.00 43.13 44 ASP A N 4
ATOM 6835 C CA . ASP A 1 66 ? -18.122 15.205 -21.266 1.00 42.30 44 ASP A CA 4
ATOM 6836 C C . ASP A 1 66 ? -19.113 14.728 -22.323 1.00 10.02 44 ASP A C 4
ATOM 6837 O O . ASP A 1 66 ? -18.911 14.940 -23.519 1.00 54.33 44 ASP A O 4
ATOM 6846 N N . LEU A 1 67 ? -20.183 14.082 -21.874 1.00 31.43 45 LEU A N 4
ATOM 6847 C CA . LEU A 1 67 ? -21.206 13.573 -22.781 1.00 31.43 45 LEU A CA 4
ATOM 6848 C C . LEU A 1 67 ? -22.559 13.487 -22.082 1.00 53.02 45 LEU A C 4
ATOM 6849 O O . LEU A 1 67 ? -22.631 13.357 -20.860 1.00 14.11 45 LEU A O 4
ATOM 6865 N N . TYR A 1 68 ? -23.629 13.559 -22.866 1.00 73.31 46 TYR A N 4
ATOM 6866 C CA . TYR A 1 68 ? -24.981 13.490 -22.323 1.00 23.40 46 TYR A CA 4
ATOM 6867 C C . TYR A 1 68 ? -25.263 14.680 -21.411 1.00 23.53 46 TYR A C 4
ATOM 6868 O O . TYR A 1 68 ? -25.984 14.561 -20.421 1.00 63.51 46 TYR A O 4
ATOM 6886 N N . GLY A 1 69 ? -24.688 15.829 -21.753 1.00 20.30 47 GLY A N 4
ATOM 6887 C CA . GLY A 1 69 ? -24.889 17.025 -20.956 1.00 61.21 47 GLY A CA 4
ATOM 6888 C C . GLY A 1 69 ? -24.251 16.922 -19.585 1.00 32.12 47 GLY A C 4
ATOM 6889 O O . GLY A 1 69 ? -24.441 17.795 -18.739 1.00 3.32 47 GLY A O 4
ATOM 6893 N N . GLN A 1 70 ? -23.495 15.851 -19.364 1.00 51.34 48 GLN A N 4
ATOM 6894 C CA . GLN A 1 70 ? -22.830 15.637 -18.085 1.00 22.12 48 GLN A CA 4
ATOM 6895 C C . GLN A 1 70 ? -21.363 15.273 -18.288 1.00 44.42 48 GLN A C 4
ATOM 6896 O O . GLN A 1 70 ? -21.012 14.565 -19.233 1.00 13.53 48 GLN A O 4
ATOM 6910 N N . LYS A 1 71 ? -20.508 15.763 -17.396 1.00 61.24 49 LYS A N 4
ATOM 6911 C CA . LYS A 1 71 ? -19.078 15.490 -17.476 1.00 61.53 49 LYS A CA 4
ATOM 6912 C C . LYS A 1 71 ? -18.610 14.682 -16.270 1.00 30.21 49 LYS A C 4
ATOM 6913 O O . LYS A 1 71 ? -18.914 15.023 -15.127 1.00 30.04 49 LYS A O 4
ATOM 6932 N N . TYR A 1 72 ? -17.869 13.611 -16.532 1.00 45.41 50 TYR A N 4
ATOM 6933 C CA . TYR A 1 72 ? -17.359 12.755 -15.468 1.00 35.14 50 TYR A CA 4
ATOM 6934 C C . TYR A 1 72 ? -15.841 12.629 -15.549 1.00 32.12 50 TYR A C 4
ATOM 6935 O O . TYR A 1 72 ? -15.258 12.694 -16.631 1.00 71.32 50 TYR A O 4
ATOM 6953 N N . PHE A 1 73 ? -15.207 12.448 -14.395 1.00 64.33 51 PHE A N 4
ATOM 6954 C CA . PHE A 1 73 ? -13.756 12.313 -14.334 1.00 20.51 51 PHE A CA 4
ATOM 6955 C C . PHE A 1 73 ? -13.352 10.848 -14.194 1.00 24.14 51 PHE A C 4
ATOM 6956 O O . PHE A 1 73 ? -13.878 10.126 -13.346 1.00 45.21 51 PHE A O 4
ATOM 6973 N N . ARG A 1 74 ? -12.414 10.416 -15.031 1.00 55.22 52 ARG A N 4
ATOM 6974 C CA . ARG A 1 74 ? -11.940 9.038 -15.003 1.00 34.25 52 ARG A CA 4
ATOM 6975 C C . ARG A 1 74 ? -10.415 8.987 -15.001 1.00 53.34 52 ARG A C 4
ATOM 6976 O O . ARG A 1 74 ? -9.757 9.805 -15.645 1.00 11.11 52 ARG A O 4
ATOM 6997 N N . ILE A 1 75 ? -9.861 8.023 -14.275 1.00 30.14 53 ILE A N 4
ATOM 6998 C CA . ILE A 1 75 ? -8.414 7.866 -14.191 1.00 13.05 53 ILE A CA 4
ATOM 6999 C C . ILE A 1 75 ? -7.989 6.461 -14.604 1.00 2.22 53 ILE A C 4
ATOM 7000 O O . ILE A 1 75 ? -8.617 5.473 -14.222 1.00 22.31 53 ILE A O 4
ATOM 7016 N N . LEU A 1 76 ? -6.918 6.379 -15.385 1.00 45.50 54 LEU A N 4
ATOM 7017 C CA . LEU A 1 76 ? -6.405 5.095 -15.849 1.00 74.24 54 LEU A CA 4
ATOM 7018 C C . LEU A 1 76 ? -5.005 4.838 -15.304 1.00 24.55 54 LEU A C 4
ATOM 7019 O O . LEU A 1 76 ? -4.077 5.607 -15.557 1.00 33.14 54 LEU A O 4
ATOM 7035 N N . PHE A 1 77 ? -4.858 3.749 -14.555 1.00 45.30 55 PHE A N 4
ATOM 7036 C CA . PHE A 1 77 ? -3.569 3.389 -13.974 1.00 52.33 55 PHE A CA 4
ATOM 7037 C C . PHE A 1 77 ? -3.132 2.003 -14.439 1.00 5.33 55 PHE A C 4
ATOM 7038 O O . PHE A 1 77 ? -3.832 1.015 -14.220 1.00 44.13 55 PHE A O 4
ATOM 7055 N N . GLN A 1 78 ? -1.969 1.941 -15.081 1.00 34.44 56 GLN A N 4
ATOM 7056 C CA . GLN A 1 78 ? -1.439 0.676 -15.577 1.00 42.52 56 GLN A CA 4
ATOM 7057 C C . GLN A 1 78 ? 0.055 0.564 -15.292 1.00 62.32 56 GLN A C 4
ATOM 7058 O O . GLN A 1 78 ? 0.757 1.571 -15.199 1.00 61.43 56 GLN A O 4
ATOM 7072 N N . SER A 1 79 ? 0.535 -0.668 -15.154 1.00 71.20 57 SER A N 4
ATOM 7073 C CA . SER A 1 79 ? 1.945 -0.913 -14.875 1.00 42.52 57 SER A CA 4
ATOM 7074 C C . SER A 1 79 ? 2.581 -1.749 -15.982 1.00 12.22 57 SER A C 4
ATOM 7075 O O . SER A 1 79 ? 1.887 -2.422 -16.744 1.00 51.45 57 SER A O 4
ATOM 7083 N N . LYS A 1 80 ? 3.906 -1.701 -16.063 1.00 61.33 58 LYS A N 4
ATOM 7084 C CA . LYS A 1 80 ? 4.638 -2.454 -17.075 1.00 24.33 58 LYS A CA 4
ATOM 7085 C C . LYS A 1 80 ? 5.130 -3.784 -16.513 1.00 23.33 58 LYS A C 4
ATOM 7086 O O . LYS A 1 80 ? 5.641 -4.630 -17.247 1.00 43.24 58 LYS A O 4
ATOM 7105 N N . LYS A 1 81 ? 4.972 -3.964 -15.206 1.00 11.03 59 LYS A N 4
ATOM 7106 C CA . LYS A 1 81 ? 5.397 -5.192 -14.545 1.00 20.13 59 LYS A CA 4
ATOM 7107 C C . LYS A 1 81 ? 4.245 -6.188 -14.454 1.00 63.01 59 LYS A C 4
ATOM 7108 O O . LYS A 1 81 ? 4.422 -7.317 -13.994 1.00 11.10 59 LYS A O 4
ATOM 7127 N N . LEU A 1 82 ? 3.067 -5.764 -14.897 1.00 33.23 60 LEU A N 4
ATOM 7128 C CA . LEU A 1 82 ? 1.886 -6.620 -14.867 1.00 55.11 60 LEU A CA 4
ATOM 7129 C C . LEU A 1 82 ? 2.197 -7.998 -15.441 1.00 23.54 60 LEU A C 4
ATOM 7130 O O . LEU A 1 82 ? 2.628 -8.122 -16.587 1.00 52.01 60 LEU A O 4
ATOM 7146 N N . SER A 1 83 ? 1.975 -9.033 -14.636 1.00 0.33 61 SER A N 4
ATOM 7147 C CA . SER A 1 83 ? 2.234 -10.403 -15.062 1.00 53.24 61 SER A CA 4
ATOM 7148 C C . SER A 1 83 ? 0.930 -11.183 -15.203 1.00 23.30 61 SER A C 4
ATOM 7149 O O . SER A 1 83 ? -0.028 -10.947 -14.469 1.00 34.33 61 SER A O 4
ATOM 7157 N N . GLU A 1 84 ? 0.904 -12.114 -16.152 1.00 44.21 62 GLU A N 4
ATOM 7158 C CA . GLU A 1 84 ? -0.281 -12.929 -16.390 1.00 12.32 62 GLU A CA 4
ATOM 7159 C C . GLU A 1 84 ? -0.462 -13.962 -15.282 1.00 32.23 62 GLU A C 4
ATOM 7160 O O . GLU A 1 84 ? -1.580 -14.219 -14.833 1.00 13.42 62 GLU A O 4
ATOM 7172 N N . LEU A 1 85 ? 0.645 -14.553 -14.846 1.00 13.05 63 LEU A N 4
ATOM 7173 C CA . LEU A 1 85 ? 0.610 -15.559 -13.790 1.00 72.51 63 LEU A CA 4
ATOM 7174 C C . LEU A 1 85 ? 0.397 -14.911 -12.426 1.00 3.00 63 LEU A C 4
ATOM 7175 O O . LEU A 1 85 ? 0.296 -13.689 -12.317 1.00 11.50 63 LEU A O 4
ATOM 7191 N N . HIS A 1 86 ? 0.333 -15.738 -11.387 1.00 11.40 64 HIS A N 4
ATOM 7192 C CA . HIS A 1 86 ? 0.136 -15.244 -10.029 1.00 35.34 64 HIS A CA 4
ATOM 7193 C C . HIS A 1 86 ? -1.064 -14.303 -9.961 1.00 63.42 64 HIS A C 4
ATOM 7194 O O . HIS A 1 86 ? -0.924 -13.091 -9.799 1.00 22.03 64 HIS A O 4
ATOM 7208 N N . PRO A 1 87 ? -2.271 -14.873 -10.090 1.00 13.25 65 PRO A N 4
ATOM 7209 C CA . PRO A 1 87 ? -3.518 -14.103 -10.047 1.00 30.04 65 PRO A CA 4
ATOM 7210 C C . PRO A 1 87 ? -3.815 -13.557 -8.654 1.00 61.50 65 PRO A C 4
ATOM 7211 O O . PRO A 1 87 ? -4.722 -12.746 -8.477 1.00 14.34 65 PRO A O 4
ATOM 7222 N N . GLU A 1 88 ? -3.044 -14.009 -7.670 1.00 4.32 66 GLU A N 4
ATOM 7223 C CA . GLU A 1 88 ? -3.226 -13.565 -6.293 1.00 4.12 66 GLU A CA 4
ATOM 7224 C C . GLU A 1 88 ? -3.006 -12.060 -6.173 1.00 5.43 66 GLU A C 4
ATOM 7225 O O . GLU A 1 88 ? -3.580 -11.406 -5.303 1.00 24.05 66 GLU A O 4
ATOM 7237 N N . GLU A 1 89 ? -2.170 -11.518 -7.053 1.00 5.41 67 GLU A N 4
ATOM 7238 C CA . GLU A 1 89 ? -1.872 -10.090 -7.044 1.00 75.04 67 GLU A CA 4
ATOM 7239 C C . GLU A 1 89 ? -3.085 -9.279 -7.492 1.00 34.22 67 GLU A C 4
ATOM 7240 O O . GLU A 1 89 ? -3.373 -8.217 -6.940 1.00 40.10 67 GLU A O 4
ATOM 7252 N N . ARG A 1 90 ? -3.792 -9.788 -8.495 1.00 74.24 68 ARG A N 4
ATOM 7253 C CA . ARG A 1 90 ? -4.973 -9.111 -9.019 1.00 21.33 68 ARG A CA 4
ATOM 7254 C C . ARG A 1 90 ? -5.957 -8.790 -7.898 1.00 32.43 68 ARG A C 4
ATOM 7255 O O . ARG A 1 90 ? -6.363 -7.641 -7.723 1.00 21.22 68 ARG A O 4
ATOM 7276 N N . LYS A 1 91 ? -6.338 -9.814 -7.141 1.00 0.23 69 LYS A N 4
ATOM 7277 C CA . LYS A 1 91 ? -7.274 -9.642 -6.036 1.00 21.41 69 LYS A CA 4
ATOM 7278 C C . LYS A 1 91 ? -6.648 -8.818 -4.915 1.00 62.53 69 LYS A C 4
ATOM 7279 O O . LYS A 1 91 ? -7.320 -8.009 -4.276 1.00 44.41 69 LYS A O 4
ATOM 7298 N N . LYS A 1 92 ? -5.357 -9.029 -4.683 1.00 23.13 70 LYS A N 4
ATOM 7299 C CA . LYS A 1 92 ? -4.638 -8.304 -3.641 1.00 72.33 70 LYS A CA 4
ATOM 7300 C C . LYS A 1 92 ? -4.703 -6.800 -3.882 1.00 12.50 70 LYS A C 4
ATOM 7301 O O . LYS A 1 92 ? -5.101 -6.037 -3.002 1.00 13.54 70 LYS A O 4
ATOM 7320 N N . VAL A 1 93 ? -4.311 -6.379 -5.080 1.00 42.24 71 VAL A N 4
ATOM 7321 C CA . VAL A 1 93 ? -4.327 -4.965 -5.438 1.00 32.44 71 VAL A CA 4
ATOM 7322 C C . VAL A 1 93 ? -5.754 -4.436 -5.521 1.00 75.24 71 VAL A C 4
ATOM 7323 O O . VAL A 1 93 ? -6.015 -3.273 -5.213 1.00 72.14 71 VAL A O 4
ATOM 7336 N N . ARG A 1 94 ? -6.676 -5.298 -5.940 1.00 4.02 72 ARG A N 4
ATOM 7337 C CA . ARG A 1 94 ? -8.077 -4.917 -6.065 1.00 33.21 72 ARG A CA 4
ATOM 7338 C C . ARG A 1 94 ? -8.637 -4.455 -4.723 1.00 30.02 72 ARG A C 4
ATOM 7339 O O . ARG A 1 94 ? -9.249 -3.392 -4.628 1.00 40.33 72 ARG A O 4
ATOM 7360 N N . GLU A 1 95 ? -8.423 -5.262 -3.688 1.00 62.24 73 GLU A N 4
ATOM 7361 C CA . GLU A 1 95 ? -8.907 -4.936 -2.352 1.00 54.34 73 GLU A CA 4
ATOM 7362 C C . GLU A 1 95 ? -8.101 -3.791 -1.746 1.00 30.03 73 GLU A C 4
ATOM 7363 O O . GLU A 1 95 ? -8.645 -2.932 -1.051 1.00 73.51 73 GLU A O 4
ATOM 7375 N N . LYS A 1 96 ? -6.799 -3.786 -2.013 1.00 15.33 74 LYS A N 4
ATOM 7376 C CA . LYS A 1 96 ? -5.916 -2.748 -1.495 1.00 40.31 74 LYS A CA 4
ATOM 7377 C C . LYS A 1 96 ? -6.350 -1.370 -1.985 1.00 12.25 74 LYS A C 4
ATOM 7378 O O . LYS A 1 96 ? -6.533 -0.447 -1.190 1.00 72.12 74 LYS A O 4
ATOM 7397 N N . PHE A 1 97 ? -6.515 -1.238 -3.297 1.00 3.34 75 PHE A N 4
ATOM 7398 C CA . PHE A 1 97 ? -6.928 0.028 -3.892 1.00 32.24 75 PHE A CA 4
ATOM 7399 C C . PHE A 1 97 ? -8.385 0.335 -3.559 1.00 34.21 75 PHE A C 4
ATOM 7400 O O . PHE A 1 97 ? -8.760 1.493 -3.373 1.00 72.31 75 PHE A O 4
ATOM 7417 N N . ASP A 1 98 ? -9.202 -0.710 -3.486 1.00 71.31 76 ASP A N 4
ATOM 7418 C CA . ASP A 1 98 ? -10.618 -0.554 -3.176 1.00 13.15 76 ASP A CA 4
ATOM 7419 C C . ASP A 1 98 ? -10.806 0.078 -1.800 1.00 54.40 76 ASP A C 4
ATOM 7420 O O . ASP A 1 98 ? -11.554 1.044 -1.648 1.00 32.53 76 ASP A O 4
ATOM 7429 N N . GLU A 1 99 ? -10.123 -0.474 -0.802 1.00 52.41 77 GLU A N 4
ATOM 7430 C CA . GLU A 1 99 ? -10.217 0.036 0.561 1.00 73.01 77 GLU A CA 4
ATOM 7431 C C . GLU A 1 99 ? -9.544 1.400 0.679 1.00 11.34 77 GLU A C 4
ATOM 7432 O O . GLU A 1 99 ? -10.123 2.345 1.214 1.00 4.20 77 GLU A O 4
ATOM 7444 N N . ASN A 1 100 ? -8.317 1.494 0.177 1.00 73.23 78 ASN A N 4
ATOM 7445 C CA . ASN A 1 100 ? -7.564 2.742 0.227 1.00 62.52 78 ASN A CA 4
ATOM 7446 C C . ASN A 1 100 ? -8.350 3.878 -0.420 1.00 62.01 78 ASN A C 4
ATOM 7447 O O . ASN A 1 100 ? -8.245 5.033 -0.006 1.00 75.35 78 ASN A O 4
ATOM 7458 N N . SER A 1 101 ? -9.137 3.542 -1.437 1.00 20.10 79 SER A N 4
ATOM 7459 C CA . SER A 1 101 ? -9.939 4.534 -2.144 1.00 4.15 79 SER A CA 4
ATOM 7460 C C . SER A 1 101 ? -11.178 4.907 -1.335 1.00 62.23 79 SER A C 4
ATOM 7461 O O . SER A 1 101 ? -11.524 6.082 -1.216 1.00 51.20 79 SER A O 4
ATOM 7469 N N . ARG A 1 102 ? -11.842 3.897 -0.782 1.00 45.02 80 ARG A N 4
ATOM 7470 C CA . ARG A 1 102 ? -13.043 4.117 0.014 1.00 41.21 80 ARG A CA 4
ATOM 7471 C C . ARG A 1 102 ? -12.689 4.671 1.391 1.00 43.53 80 ARG A C 4
ATOM 7472 O O . ARG A 1 102 ? -13.567 5.075 2.153 1.00 42.34 80 ARG A O 4
ATOM 7493 N N . MET A 1 103 ? -11.397 4.687 1.702 1.00 21.34 81 MET A N 4
ATOM 7494 C CA . MET A 1 103 ? -10.927 5.192 2.987 1.00 30.12 81 MET A CA 4
ATOM 7495 C C . MET A 1 103 ? -11.643 6.487 3.357 1.00 43.45 81 MET A C 4
ATOM 7496 O O . MET A 1 103 ? -12.123 7.211 2.485 1.00 71.02 81 MET A O 4
ATOM 7510 N N . GLN A 1 104 ? -11.709 6.772 4.653 1.00 55.40 82 GLN A N 4
ATOM 7511 C CA . GLN A 1 104 ? -12.368 7.981 5.136 1.00 23.50 82 GLN A CA 4
ATOM 7512 C C . GLN A 1 104 ? -11.592 9.226 4.721 1.00 50.22 82 GLN A C 4
ATOM 7513 O O . GLN A 1 104 ? -10.374 9.182 4.547 1.00 2.15 82 GLN A O 4
ATOM 7527 N N . TYR A 1 105 ? -12.305 10.336 4.562 1.00 32.44 83 TYR A N 4
ATOM 7528 C CA . TYR A 1 105 ? -11.684 11.593 4.165 1.00 51.34 83 TYR A CA 4
ATOM 7529 C C . TYR A 1 105 ? -10.498 11.924 5.065 1.00 11.14 83 TYR A C 4
ATOM 7530 O O . TYR A 1 105 ? -9.500 12.487 4.615 1.00 13.34 83 TYR A O 4
ATOM 7548 N N . SER A 1 106 ? -10.615 11.569 6.341 1.00 52.10 84 SER A N 4
ATOM 7549 C CA . SER A 1 106 ? -9.555 11.830 7.308 1.00 50.35 84 SER A CA 4
ATOM 7550 C C . SER A 1 106 ? -8.259 11.140 6.892 1.00 33.05 84 SER A C 4
ATOM 7551 O O . SER A 1 106 ? -7.207 11.772 6.810 1.00 64.33 84 SER A O 4
ATOM 7559 N N . GLU A 1 107 ? -8.346 9.839 6.633 1.00 50.11 85 GLU A N 4
ATOM 7560 C CA . GLU A 1 107 ? -7.180 9.062 6.227 1.00 15.43 85 GLU A CA 4
ATOM 7561 C C . GLU A 1 107 ? -6.683 9.504 4.854 1.00 52.40 85 GLU A C 4
ATOM 7562 O O . GLU A 1 107 ? -5.481 9.505 4.587 1.00 23.20 85 GLU A O 4
ATOM 7574 N N . LEU A 1 108 ? -7.616 9.879 3.986 1.00 14.51 86 LEU A N 4
ATOM 7575 C CA . LEU A 1 108 ? -7.274 10.324 2.639 1.00 34.43 86 LEU A CA 4
ATOM 7576 C C . LEU A 1 108 ? -6.516 11.647 2.678 1.00 31.52 86 LEU A C 4
ATOM 7577 O O . LEU A 1 108 ? -5.585 11.863 1.903 1.00 74.43 86 LEU A O 4
ATOM 7593 N N . MET A 1 109 ? -6.920 12.527 3.588 1.00 43.41 87 MET A N 4
ATOM 7594 C CA . MET A 1 109 ? -6.276 13.828 3.730 1.00 24.01 87 MET A CA 4
ATOM 7595 C C . MET A 1 109 ? -5.018 13.721 4.587 1.00 13.13 87 MET A C 4
ATOM 7596 O O . MET A 1 109 ? -4.080 14.503 4.432 1.00 2.42 87 MET A O 4
ATOM 7610 N N . THR A 1 110 ? -5.006 12.748 5.493 1.00 64.11 88 THR A N 4
ATOM 7611 C CA . THR A 1 110 ? -3.865 12.540 6.375 1.00 24.05 88 THR A CA 4
ATOM 7612 C C . THR A 1 110 ? -2.656 12.028 5.600 1.00 31.23 88 THR A C 4
ATOM 7613 O O . THR A 1 110 ? -1.551 12.554 5.734 1.00 50.23 88 THR A O 4
ATOM 7624 N N . LYS A 1 111 ? -2.873 10.998 4.789 1.00 45.32 89 LYS A N 4
ATOM 7625 C CA . LYS A 1 111 ? -1.802 10.415 3.989 1.00 5.14 89 LYS A CA 4
ATOM 7626 C C . LYS A 1 111 ? -1.345 11.383 2.902 1.00 31.04 89 LYS A C 4
ATOM 7627 O O . LYS A 1 111 ? -0.321 11.165 2.254 1.00 53.30 89 LYS A O 4
ATOM 7646 N N . TYR A 1 112 ? -2.110 12.452 2.709 1.00 23.15 90 TYR A N 4
ATOM 7647 C CA . TYR A 1 112 ? -1.784 13.453 1.700 1.00 20.52 90 TYR A CA 4
ATOM 7648 C C . TYR A 1 112 ? -1.080 14.651 2.329 1.00 50.21 90 TYR A C 4
ATOM 7649 O O . TYR A 1 112 ? -0.086 15.150 1.800 1.00 51.11 90 TYR A O 4
ATOM 7667 N N . HIS A 1 113 ? -1.603 15.109 3.462 1.00 23.43 91 HIS A N 4
ATOM 7668 C CA . HIS A 1 113 ? -1.025 16.248 4.166 1.00 44.35 91 HIS A CA 4
ATOM 7669 C C . HIS A 1 113 ? -0.021 15.785 5.217 1.00 0.54 91 HIS A C 4
ATOM 7670 O O . HIS A 1 113 ? 1.154 16.150 5.171 1.00 61.33 91 HIS A O 4
ATOM 7684 N N . ASP A 1 114 ? -0.492 14.982 6.165 1.00 52.24 92 ASP A N 4
ATOM 7685 C CA . ASP A 1 114 ? 0.364 14.469 7.228 1.00 51.40 92 ASP A CA 4
ATOM 7686 C C . ASP A 1 114 ? 1.567 13.732 6.649 1.00 43.12 92 ASP A C 4
ATOM 7687 O O . ASP A 1 114 ? 2.618 13.640 7.285 1.00 32.24 92 ASP A O 4
ATOM 7696 N N . LEU A 1 115 ? 1.407 13.208 5.439 1.00 61.22 93 LEU A N 4
ATOM 7697 C CA . LEU A 1 115 ? 2.480 12.477 4.773 1.00 1.13 93 LEU A CA 4
ATOM 7698 C C . LEU A 1 115 ? 3.227 13.378 3.794 1.00 35.33 93 LEU A C 4
ATOM 7699 O O . LEU A 1 115 ? 4.341 13.066 3.373 1.00 13.40 93 LEU A O 4
ATOM 7715 N N . LYS A 1 116 ? 2.606 14.497 3.437 1.00 1.14 94 LYS A N 4
ATOM 7716 C CA . LYS A 1 116 ? 3.212 15.446 2.511 1.00 51.11 94 LYS A CA 4
ATOM 7717 C C . LYS A 1 116 ? 4.587 15.885 3.003 1.00 24.32 94 LYS A C 4
ATOM 7718 O O . LYS A 1 116 ? 5.462 16.230 2.208 1.00 11.12 94 LYS A O 4
ATOM 7737 N N . LYS A 1 117 ? 4.773 15.867 4.319 1.00 42.33 95 LYS A N 4
ATOM 7738 C CA . LYS A 1 117 ? 6.043 16.260 4.918 1.00 40.32 95 LYS A CA 4
ATOM 7739 C C . LYS A 1 117 ? 7.173 15.353 4.441 1.00 2.44 95 LYS A C 4
ATOM 7740 O O . LYS A 1 117 ? 8.334 15.760 4.409 1.00 63.33 95 LYS A O 4
ATOM 7759 N N . GLN A 1 118 ? 6.825 14.125 4.072 1.00 15.11 96 GLN A N 4
ATOM 7760 C CA . GLN A 1 118 ? 7.811 13.162 3.597 1.00 53.02 96 GLN A CA 4
ATOM 7761 C C . GLN A 1 118 ? 7.563 12.806 2.134 1.00 4.44 96 GLN A C 4
ATOM 7762 O O . GLN A 1 118 ? 7.871 11.700 1.694 1.00 62.14 96 GLN A O 4
ATOM 7776 N N . GLY A 1 119 ? 7.005 13.753 1.386 1.00 14.24 97 GLY A N 4
ATOM 7777 C CA . GLY A 1 119 ? 6.725 13.520 -0.018 1.00 71.04 97 GLY A CA 4
ATOM 7778 C C . GLY A 1 119 ? 6.040 14.701 -0.677 1.00 33.11 97 GLY A C 4
ATOM 7779 O O . GLY A 1 119 ? 6.206 15.843 -0.248 1.00 52.25 97 GLY A O 4
ATOM 7783 N N . LYS A 1 120 ? 5.268 14.427 -1.723 1.00 71.02 98 LYS A N 4
ATOM 7784 C CA . LYS A 1 120 ? 4.555 15.475 -2.444 1.00 33.03 98 LYS A CA 4
ATOM 7785 C C . LYS A 1 120 ? 3.581 14.875 -3.454 1.00 5.34 98 LYS A C 4
ATOM 7786 O O . LYS A 1 120 ? 3.353 13.665 -3.466 1.00 50.42 98 LYS A O 4
ATOM 7805 N N . ILE A 1 121 ? 3.013 15.728 -4.299 1.00 12.42 99 ILE A N 4
ATOM 7806 C CA . ILE A 1 121 ? 2.067 15.281 -5.314 1.00 13.35 99 ILE A CA 4
ATOM 7807 C C . ILE A 1 121 ? 2.341 15.953 -6.655 1.00 11.23 99 ILE A C 4
ATOM 7808 O O . ILE A 1 121 ? 3.127 16.897 -6.740 1.00 61.31 99 ILE A O 4
ATOM 7824 N N . LYS A 1 122 ? 1.686 15.462 -7.701 1.00 73.11 100 LYS A N 4
ATOM 7825 C CA . LYS A 1 122 ? 1.855 16.016 -9.039 1.00 62.43 100 LYS A CA 4
ATOM 7826 C C . LYS A 1 122 ? 0.511 16.422 -9.634 1.00 53.02 100 LYS A C 4
ATOM 7827 O O . LYS A 1 122 ? -0.500 15.752 -9.423 1.00 33.11 100 LYS A O 4
ATOM 7846 N N . ASP A 1 123 ? 0.507 17.522 -10.379 1.00 71.22 101 ASP A N 4
ATOM 7847 C CA . ASP A 1 123 ? -0.713 18.016 -11.007 1.00 31.10 101 ASP A CA 4
ATOM 7848 C C . ASP A 1 123 ? -0.584 18.009 -12.527 1.00 25.41 101 ASP A C 4
ATOM 7849 O O . ASP A 1 123 ? -0.423 19.058 -13.151 1.00 61.51 101 ASP A O 4
ATOM 7858 N N . ARG A 1 124 ? -0.653 16.819 -13.116 1.00 12.31 102 ARG A N 4
ATOM 7859 C CA . ARG A 1 124 ? -0.541 16.675 -14.562 1.00 53.44 102 ARG A CA 4
ATOM 7860 C C . ARG A 1 124 ? -1.813 17.155 -15.257 1.00 4.35 102 ARG A C 4
ATOM 7861 O O . ARG A 1 124 ? -2.878 17.265 -14.648 1.00 45.35 102 ARG A O 4
ATOM 7882 N N . PRO A 1 125 ? -1.700 17.449 -16.560 1.00 74.15 103 PRO A N 4
ATOM 7883 C CA . PRO A 1 125 ? -2.831 17.922 -17.366 1.00 25.25 103 PRO A CA 4
ATOM 7884 C C . PRO A 1 125 ? -3.871 16.832 -17.600 1.00 14.41 103 PRO A C 4
ATOM 7885 O O . PRO A 1 125 ? -3.542 15.648 -17.662 1.00 62.13 103 PRO A O 4
ATOM 7896 N N . VAL A 1 126 ? -5.130 17.241 -17.730 1.00 22.44 104 VAL A N 4
ATOM 7897 C CA . VAL A 1 126 ? -6.219 16.299 -17.959 1.00 12.11 104 VAL A CA 4
ATOM 7898 C C . VAL A 1 126 ? -6.489 16.123 -19.449 1.00 40.10 104 VAL A C 4
ATOM 7899 O O . VAL A 1 126 ? -6.529 17.095 -20.203 1.00 40.34 104 VAL A O 4
ATOM 7912 N N . LYS A 1 127 ? -6.674 14.876 -19.868 1.00 32.22 105 LYS A N 4
ATOM 7913 C CA . LYS A 1 127 ? -6.942 14.570 -21.268 1.00 54.20 105 LYS A CA 4
ATOM 7914 C C . LYS A 1 127 ? -8.443 14.541 -21.541 1.00 1.31 105 LYS A C 4
ATOM 7915 O O . LYS A 1 127 ? -9.225 14.085 -20.708 1.00 11.23 105 LYS A O 4
ATOM 7934 N N . GLU A 1 128 ? -8.836 15.030 -22.713 1.00 73.20 106 GLU A N 4
ATOM 7935 C CA . GLU A 1 128 ? -10.243 15.059 -23.094 1.00 74.54 106 GLU A CA 4
ATOM 7936 C C . GLU A 1 128 ? -10.701 13.690 -23.590 1.00 63.24 106 GLU A C 4
ATOM 7937 O O . GLU A 1 128 ? -9.984 13.012 -24.327 1.00 4.42 106 GLU A O 4
ATOM 7949 N N . VAL A 1 129 ? -11.900 13.289 -23.181 1.00 30.34 107 VAL A N 4
ATOM 7950 C CA . VAL A 1 129 ? -12.454 12.002 -23.583 1.00 34.42 107 VAL A CA 4
ATOM 7951 C C . VAL A 1 129 ? -13.599 12.182 -24.574 1.00 22.21 107 VAL A C 4
ATOM 7952 O O . VAL A 1 129 ? -14.420 13.088 -24.432 1.00 52.34 107 VAL A O 4
ATOM 7965 N N . HIS A 1 130 ? -13.647 11.312 -25.578 1.00 33.11 108 HIS A N 4
ATOM 7966 C CA . HIS A 1 130 ? -14.693 11.374 -26.593 1.00 45.04 108 HIS A CA 4
ATOM 7967 C C . HIS A 1 130 ? -15.507 10.084 -26.614 1.00 15.33 108 HIS A C 4
ATOM 7968 O O . HIS A 1 130 ? -15.200 9.134 -25.895 1.00 64.15 108 HIS A O 4
ATOM 7982 N N . GLU A 1 131 ? -16.548 10.060 -27.441 1.00 11.43 109 GLU A N 4
ATOM 7983 C CA . GLU A 1 131 ? -17.407 8.888 -27.552 1.00 75.32 109 GLU A CA 4
ATOM 7984 C C . GLU A 1 131 ? -16.781 7.839 -28.466 1.00 63.24 109 GLU A C 4
ATOM 7985 O O . GLU A 1 131 ? -15.813 8.117 -29.174 1.00 73.22 109 GLU A O 4
ATOM 7997 N N . GLU A 1 132 ? -17.340 6.633 -28.444 1.00 63.12 110 GLU A N 4
ATOM 7998 C CA . GLU A 1 132 ? -16.835 5.542 -29.270 1.00 4.22 110 GLU A CA 4
ATOM 7999 C C . GLU A 1 132 ? -15.367 5.261 -28.961 1.00 42.03 110 GLU A C 4
ATOM 8000 O O . GLU A 1 132 ? -14.547 5.118 -29.869 1.00 2.14 110 GLU A O 4
ATOM 8012 N N . TYR A 1 133 ? -15.043 5.184 -27.675 1.00 72.33 111 TYR A N 4
ATOM 8013 C CA . TYR A 1 133 ? -13.674 4.923 -27.246 1.00 34.10 111 TYR A CA 4
ATOM 8014 C C . TYR A 1 133 ? -13.599 4.766 -25.730 1.00 54.32 111 TYR A C 4
ATOM 8015 O O . TYR A 1 133 ? -13.015 5.599 -25.037 1.00 42.10 111 TYR A O 4
ATOM 8033 N N . ASP A 1 134 ? -14.195 3.693 -25.223 1.00 21.30 112 ASP A N 4
ATOM 8034 C CA . ASP A 1 134 ? -14.195 3.424 -23.790 1.00 12.04 112 ASP A CA 4
ATOM 8035 C C . ASP A 1 134 ? -12.788 3.101 -23.297 1.00 41.30 112 ASP A C 4
ATOM 8036 O O . ASP A 1 134 ? -11.934 2.661 -24.068 1.00 53.23 112 ASP A O 4
ATOM 8045 N N . LEU A 1 135 ? -12.552 3.324 -22.009 1.00 32.43 113 LEU A N 4
ATOM 8046 C CA . LEU A 1 135 ? -11.248 3.057 -21.413 1.00 3.55 113 LEU A CA 4
ATOM 8047 C C . LEU A 1 135 ? -11.031 1.560 -21.223 1.00 62.53 113 LEU A C 4
ATOM 8048 O O . LEU A 1 135 ? -10.593 0.865 -22.141 1.00 12.12 113 LEU A O 4
ATOM 8064 N N . TRP A 1 136 ? -11.342 1.069 -20.029 1.00 64.52 114 TRP A N 4
ATOM 8065 C CA . TRP A 1 136 ? -11.183 -0.348 -19.721 1.00 24.14 114 TRP A CA 4
ATOM 8066 C C . TRP A 1 136 ? -12.446 -1.127 -20.071 1.00 43.34 114 TRP A C 4
ATOM 8067 O O . TRP A 1 136 ? -12.389 -2.324 -20.350 1.00 15.04 114 TRP A O 4
ATOM 8088 N N . GLU A 1 137 ? -13.583 -0.439 -20.056 1.00 53.03 115 GLU A N 4
ATOM 8089 C CA . GLU A 1 137 ? -14.860 -1.068 -20.373 1.00 20.43 115 GLU A CA 4
ATOM 8090 C C . GLU A 1 137 ? -15.233 -2.104 -19.316 1.00 24.21 115 GLU A C 4
ATOM 8091 O O . GLU A 1 137 ? -15.494 -3.265 -19.634 1.00 1.44 115 GLU A O 4
ATOM 8103 N N . ASP A 1 138 ? -15.254 -1.676 -18.058 1.00 71.35 116 ASP A N 4
ATOM 8104 C CA . ASP A 1 138 ? -15.595 -2.565 -16.954 1.00 21.31 116 ASP A CA 4
ATOM 8105 C C . ASP A 1 138 ? -15.548 -1.821 -15.623 1.00 72.11 116 ASP A C 4
ATOM 8106 O O . ASP A 1 138 ? -16.553 -1.683 -14.926 1.00 13.43 116 ASP A O 4
ATOM 8115 N N . PRO A 1 139 ? -14.353 -1.331 -15.260 1.00 55.04 117 PRO A N 4
ATOM 8116 C CA . PRO A 1 139 ? -14.147 -0.593 -14.011 1.00 22.23 117 PRO A CA 4
ATOM 8117 C C . PRO A 1 139 ? -14.813 0.778 -14.030 1.00 51.21 117 PRO A C 4
ATOM 8118 O O . PRO A 1 139 ? -15.713 1.053 -13.235 1.00 61.45 117 PRO A O 4
ATOM 8129 N N . ILE A 1 140 ? -14.366 1.635 -14.942 1.00 54.11 118 ILE A N 4
ATOM 8130 C CA . ILE A 1 140 ? -14.921 2.977 -15.065 1.00 53.30 118 ILE A CA 4
ATOM 8131 C C . ILE A 1 140 ? -16.230 2.961 -15.847 1.00 52.52 118 ILE A C 4
ATOM 8132 O O . ILE A 1 140 ? -16.971 3.945 -15.857 1.00 64.15 118 ILE A O 4
ATOM 8148 N N . TRP A 1 141 ? -16.509 1.839 -16.499 1.00 75.22 119 TRP A N 4
ATOM 8149 C CA . TRP A 1 141 ? -17.731 1.694 -17.283 1.00 40.11 119 TRP A CA 4
ATOM 8150 C C . TRP A 1 141 ? -18.959 1.683 -16.380 1.00 33.21 119 TRP A C 4
ATOM 8151 O O . TRP A 1 141 ? -19.972 2.311 -16.688 1.00 3.24 119 TRP A O 4
ATOM 8172 N N . GLN A 1 142 ? -18.862 0.965 -15.265 1.00 54.33 120 GLN A N 4
ATOM 8173 C CA . GLN A 1 142 ? -19.967 0.873 -14.318 1.00 53.13 120 GLN A CA 4
ATOM 8174 C C . GLN A 1 142 ? -19.683 1.698 -13.068 1.00 3.33 120 GLN A C 4
ATOM 8175 O O . GLN A 1 142 ? -20.255 2.772 -12.877 1.00 21.45 120 GLN A O 4
ATOM 8189 N N . TYR A 1 143 ? -18.796 1.190 -12.219 1.00 50.31 121 TYR A N 4
ATOM 8190 C CA . TYR A 1 143 ? -18.438 1.879 -10.985 1.00 4.00 121 TYR A CA 4
ATOM 8191 C C . TYR A 1 143 ? -17.249 1.202 -10.309 1.00 11.22 121 TYR A C 4
ATOM 8192 O O . TYR A 1 143 ? -16.717 0.212 -10.811 1.00 22.23 121 TYR A O 4
ATOM 8210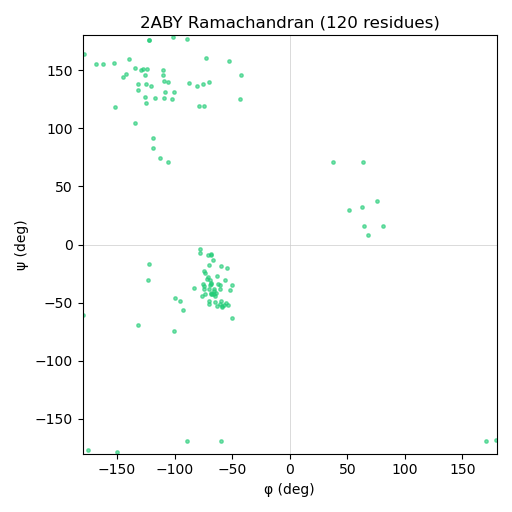 N N . ILE A 1 144 ? -16.839 1.744 -9.167 1.00 34.01 122 ILE A N 4
ATOM 8211 C CA . ILE A 1 144 ? -15.716 1.192 -8.420 1.00 44.42 122 ILE A CA 4
ATOM 8212 C C . ILE A 1 144 ? -15.950 -0.275 -8.078 1.00 61.03 122 ILE A C 4
ATOM 8213 O O . ILE A 1 144 ? -16.068 -0.640 -6.908 1.00 42.15 122 ILE A O 4
ATOM 8229 N N . MET A 1 23 ? 10.221 -0.782 -8.222 1.00 40.15 1 MET A N 5
ATOM 8230 C CA . MET A 1 23 ? 9.071 -0.743 -7.327 1.00 31.13 1 MET A CA 5
ATOM 8231 C C . MET A 1 23 ? 7.773 -0.593 -8.114 1.00 43.33 1 MET A C 5
ATOM 8232 O O . MET A 1 23 ? 7.104 0.437 -8.033 1.00 60.11 1 MET A O 5
ATOM 8246 N N . GLN A 1 24 ? 7.425 -1.625 -8.875 1.00 61.24 2 GLN A N 5
ATOM 8247 C CA . GLN A 1 24 ? 6.208 -1.606 -9.678 1.00 11.20 2 GLN A CA 5
ATOM 8248 C C . GLN A 1 24 ? 5.151 -2.533 -9.086 1.00 40.25 2 GLN A C 5
ATOM 8249 O O . GLN A 1 24 ? 5.465 -3.435 -8.310 1.00 4.23 2 GLN A O 5
ATOM 8263 N N . LYS A 1 25 ? 3.896 -2.305 -9.459 1.00 1.44 3 LYS A N 5
ATOM 8264 C CA . LYS A 1 25 ? 2.791 -3.119 -8.966 1.00 64.13 3 LYS A CA 5
ATOM 8265 C C . LYS A 1 25 ? 2.574 -4.337 -9.858 1.00 61.41 3 LYS A C 5
ATOM 8266 O O . LYS A 1 25 ? 2.755 -5.475 -9.426 1.00 71.13 3 LYS A O 5
ATOM 8285 N N . GLY A 1 26 ? 2.186 -4.090 -11.106 1.00 22.52 4 GLY A N 5
ATOM 8286 C CA . GLY A 1 26 ? 1.952 -5.177 -12.039 1.00 23.23 4 GLY A CA 5
ATOM 8287 C C . GLY A 1 26 ? 0.477 -5.449 -12.254 1.00 33.23 4 GLY A C 5
ATOM 8288 O O . GLY A 1 26 ? 0.096 -6.533 -12.698 1.00 53.15 4 GLY A O 5
ATOM 8292 N N . LEU A 1 27 ? -0.357 -4.465 -11.936 1.00 40.12 5 LEU A N 5
ATOM 8293 C CA . LEU A 1 27 ? -1.800 -4.603 -12.096 1.00 34.44 5 LEU A CA 5
ATOM 8294 C C . LEU A 1 27 ? -2.413 -3.320 -12.648 1.00 61.43 5 LEU A C 5
ATOM 8295 O O . LEU A 1 27 ? -1.820 -2.247 -12.551 1.00 45.24 5 LEU A O 5
ATOM 8311 N N . GLU A 1 28 ? -3.604 -3.440 -13.226 1.00 33.32 6 GLU A N 5
ATOM 8312 C CA . GLU A 1 28 ? -4.297 -2.289 -13.792 1.00 72.12 6 GLU A CA 5
ATOM 8313 C C . GLU A 1 28 ? -5.642 -2.071 -13.105 1.00 1.04 6 GLU A C 5
ATOM 8314 O O . GLU A 1 28 ? -6.426 -3.006 -12.941 1.00 71.21 6 GLU A O 5
ATOM 8326 N N . ILE A 1 29 ? -5.900 -0.831 -12.704 1.00 15.21 7 ILE A N 5
ATOM 8327 C CA . ILE A 1 29 ? -7.150 -0.490 -12.035 1.00 4.53 7 ILE A CA 5
ATOM 8328 C C . ILE A 1 29 ? -7.642 0.889 -12.460 1.00 53.43 7 ILE A C 5
ATOM 8329 O O . ILE A 1 29 ? -6.846 1.788 -12.731 1.00 33.12 7 ILE A O 5
ATOM 8345 N N . ALA A 1 30 ? -8.960 1.050 -12.515 1.00 75.45 8 ALA A N 5
ATOM 8346 C CA . ALA A 1 30 ? -9.560 2.320 -12.904 1.00 41.11 8 ALA A CA 5
ATOM 8347 C C . ALA A 1 30 ? -10.535 2.815 -11.841 1.00 42.11 8 ALA A C 5
ATOM 8348 O O . ALA A 1 30 ? -11.214 2.021 -11.190 1.00 12.43 8 ALA A O 5
ATOM 8355 N N . PHE A 1 31 ? -10.598 4.131 -11.670 1.00 13.40 9 PHE A N 5
ATOM 8356 C CA . PHE A 1 31 ? -11.489 4.732 -10.684 1.00 53.22 9 PHE A CA 5
ATOM 8357 C C . PHE A 1 31 ? -12.236 5.922 -11.280 1.00 1.23 9 PHE A C 5
ATOM 8358 O O . PHE A 1 31 ? -11.655 6.736 -11.998 1.00 31.53 9 PHE A O 5
ATOM 8375 N N . GLN A 1 32 ? -13.527 6.015 -10.976 1.00 45.41 10 GLN A N 5
ATOM 8376 C CA . GLN A 1 32 ? -14.353 7.105 -11.482 1.00 71.22 10 GLN A CA 5
ATOM 8377 C C . GLN A 1 32 ? -14.423 8.248 -10.475 1.00 41.35 10 GLN A C 5
ATOM 8378 O O . GLN A 1 32 ? -14.142 8.065 -9.290 1.00 42.15 10 GLN A O 5
ATOM 8392 N N . THR A 1 33 ? -14.799 9.430 -10.954 1.00 72.05 11 THR A N 5
ATOM 8393 C CA . THR A 1 33 ? -14.904 10.604 -10.097 1.00 74.12 11 THR A CA 5
ATOM 8394 C C . THR A 1 33 ? -15.567 11.764 -10.832 1.00 23.30 11 THR A C 5
ATOM 8395 O O . THR A 1 33 ? -15.642 11.770 -12.061 1.00 34.30 11 THR A O 5
ATOM 8406 N N . ILE A 1 34 ? -16.044 12.744 -10.072 1.00 72.33 12 ILE A N 5
ATOM 8407 C CA . ILE A 1 34 ? -16.699 13.910 -10.653 1.00 25.23 12 ILE A CA 5
ATOM 8408 C C . ILE A 1 34 ? -16.715 15.076 -9.671 1.00 14.24 12 ILE A C 5
ATOM 8409 O O . ILE A 1 34 ? -16.266 14.949 -8.532 1.00 75.14 12 ILE A O 5
ATOM 8425 N N . ASN A 1 35 ? -17.238 16.213 -10.119 1.00 72.23 13 ASN A N 5
ATOM 8426 C CA . ASN A 1 35 ? -17.315 17.403 -9.279 1.00 72.34 13 ASN A CA 5
ATOM 8427 C C . ASN A 1 35 ? -18.001 17.089 -7.953 1.00 72.03 13 ASN A C 5
ATOM 8428 O O . ASN A 1 35 ? -19.225 16.986 -7.885 1.00 32.33 13 ASN A O 5
ATOM 8439 N N . GLY A 1 36 ? -17.203 16.939 -6.901 1.00 5.12 14 GLY A N 5
ATOM 8440 C CA . GLY A 1 36 ? -17.750 16.639 -5.591 1.00 12.33 14 GLY A CA 5
ATOM 8441 C C . GLY A 1 36 ? -16.674 16.474 -4.536 1.00 62.34 14 GLY A C 5
ATOM 8442 O O . GLY A 1 36 ? -15.997 17.436 -4.173 1.00 3.40 14 GLY A O 5
ATOM 8446 N N . LEU A 1 37 ? -16.515 15.251 -4.042 1.00 73.12 15 LEU A N 5
ATOM 8447 C CA . LEU A 1 37 ? -15.514 14.962 -3.021 1.00 51.12 15 LEU A CA 5
ATOM 8448 C C . LEU A 1 37 ? -14.472 13.978 -3.543 1.00 42.44 15 LEU A C 5
ATOM 8449 O O . LEU A 1 37 ? -13.338 13.949 -3.066 1.00 24.44 15 LEU A O 5
ATOM 8465 N N . ASP A 1 38 ? -14.863 13.177 -4.528 1.00 35.34 16 ASP A N 5
ATOM 8466 C CA . ASP A 1 38 ? -13.962 12.194 -5.118 1.00 32.35 16 ASP A CA 5
ATOM 8467 C C . ASP A 1 38 ? -12.653 12.847 -5.550 1.00 53.20 16 ASP A C 5
ATOM 8468 O O . ASP A 1 38 ? -11.601 12.209 -5.550 1.00 51.34 16 ASP A O 5
ATOM 8477 N N . GLU A 1 39 ? -12.728 14.122 -5.919 1.00 2.35 17 GLU A N 5
ATOM 8478 C CA . GLU A 1 39 ? -11.549 14.861 -6.355 1.00 64.31 17 GLU A CA 5
ATOM 8479 C C . GLU A 1 39 ? -10.407 14.703 -5.355 1.00 63.22 17 GLU A C 5
ATOM 8480 O O . GLU A 1 39 ? -9.262 14.459 -5.737 1.00 72.41 17 GLU A O 5
ATOM 8492 N N . SER A 1 40 ? -10.727 14.845 -4.073 1.00 21.31 18 SER A N 5
ATOM 8493 C CA . SER A 1 40 ? -9.728 14.723 -3.018 1.00 31.54 18 SER A CA 5
ATOM 8494 C C . SER A 1 40 ? -9.060 13.352 -3.058 1.00 60.51 18 SER A C 5
ATOM 8495 O O . SER A 1 40 ? -7.848 13.232 -2.871 1.00 53.53 18 SER A O 5
ATOM 8503 N N . LEU A 1 41 ? -9.858 12.319 -3.303 1.00 74.52 19 LEU A N 5
ATOM 8504 C CA . LEU A 1 41 ? -9.346 10.954 -3.369 1.00 11.23 19 LEU A CA 5
ATOM 8505 C C . LEU A 1 41 ? -8.404 10.783 -4.556 1.00 70.30 19 LEU A C 5
ATOM 8506 O O . LEU A 1 41 ? -7.391 10.089 -4.463 1.00 74.34 19 LEU A O 5
ATOM 8522 N N . VAL A 1 42 ? -8.743 11.422 -5.671 1.00 73.42 20 VAL A N 5
ATOM 8523 C CA . VAL A 1 42 ? -7.926 11.343 -6.876 1.00 73.33 20 VAL A CA 5
ATOM 8524 C C . VAL A 1 42 ? -6.559 11.981 -6.656 1.00 73.21 20 VAL A C 5
ATOM 8525 O O . VAL A 1 42 ? -5.527 11.371 -6.935 1.00 34.15 20 VAL A O 5
ATOM 8538 N N . GLN A 1 43 ? -6.561 13.212 -6.154 1.00 62.53 21 GLN A N 5
ATOM 8539 C CA . GLN A 1 43 ? -5.320 13.932 -5.897 1.00 2.51 21 GLN A CA 5
ATOM 8540 C C . GLN A 1 43 ? -4.541 13.286 -4.756 1.00 15.24 21 GLN A C 5
ATOM 8541 O O . GLN A 1 43 ? -3.314 13.361 -4.708 1.00 71.21 21 GLN A O 5
ATOM 8555 N N . ALA A 1 44 ? -5.264 12.652 -3.838 1.00 1.33 22 ALA A N 5
ATOM 8556 C CA . ALA A 1 44 ? -4.641 11.992 -2.698 1.00 21.34 22 ALA A CA 5
ATOM 8557 C C . ALA A 1 44 ? -3.987 10.679 -3.114 1.00 63.30 22 ALA A C 5
ATOM 8558 O O . ALA A 1 44 ? -2.809 10.445 -2.839 1.00 10.14 22 ALA A O 5
ATOM 8565 N N . LEU A 1 45 ? -4.757 9.824 -3.778 1.00 42.12 23 LEU A N 5
ATOM 8566 C CA . LEU A 1 45 ? -4.252 8.533 -4.233 1.00 21.04 23 LEU A CA 5
ATOM 8567 C C . LEU A 1 45 ? -3.122 8.714 -5.241 1.00 3.43 23 LEU A C 5
ATOM 8568 O O . LEU A 1 45 ? -2.166 7.939 -5.263 1.00 10.54 23 LEU A O 5
ATOM 8584 N N . ALA A 1 46 ? -3.237 9.744 -6.072 1.00 54.45 24 ALA A N 5
ATOM 8585 C CA . ALA A 1 46 ? -2.223 10.030 -7.080 1.00 15.31 24 ALA A CA 5
ATOM 8586 C C . ALA A 1 46 ? -0.885 10.367 -6.432 1.00 0.24 24 ALA A C 5
ATOM 8587 O O . ALA A 1 46 ? 0.165 9.902 -6.874 1.00 14.30 24 ALA A O 5
ATOM 8594 N N . GLY A 1 47 ? -0.930 11.180 -5.380 1.00 24.20 25 GLY A N 5
ATOM 8595 C CA . GLY A 1 47 ? 0.287 11.566 -4.689 1.00 35.45 25 GLY A CA 5
ATOM 8596 C C . GLY A 1 47 ? 0.886 10.425 -3.890 1.00 0.31 25 GLY A C 5
ATOM 8597 O O . GLY A 1 47 ? 2.107 10.292 -3.805 1.00 31.41 25 GLY A O 5
ATOM 8601 N N . VAL A 1 48 ? 0.026 9.601 -3.301 1.00 34.23 26 VAL A N 5
ATOM 8602 C CA . VAL A 1 48 ? 0.477 8.466 -2.504 1.00 41.31 26 VAL A CA 5
ATOM 8603 C C . VAL A 1 48 ? 1.192 7.436 -3.371 1.00 34.30 26 VAL A C 5
ATOM 8604 O O . VAL A 1 48 ? 2.311 7.021 -3.067 1.00 73.55 26 VAL A O 5
ATOM 8617 N N . THR A 1 49 ? 0.538 7.026 -4.454 1.00 31.55 27 THR A N 5
ATOM 8618 C CA . THR A 1 49 ? 1.110 6.043 -5.365 1.00 73.31 27 THR A CA 5
ATOM 8619 C C . THR A 1 49 ? 2.372 6.579 -6.031 1.00 0.05 27 THR A C 5
ATOM 8620 O O . THR A 1 49 ? 3.376 5.876 -6.136 1.00 62.50 27 THR A O 5
ATOM 8631 N N . ALA A 1 50 ? 2.314 7.829 -6.477 1.00 43.33 28 ALA A N 5
ATOM 8632 C CA . ALA A 1 50 ? 3.454 8.461 -7.130 1.00 64.31 28 ALA A CA 5
ATOM 8633 C C . ALA A 1 50 ? 4.629 8.601 -6.168 1.00 65.54 28 ALA A C 5
ATOM 8634 O O . ALA A 1 50 ? 5.787 8.467 -6.564 1.00 63.33 28 ALA A O 5
ATOM 8641 N N . SER A 1 51 ? 4.324 8.871 -4.903 1.00 51.14 29 SER A N 5
ATOM 8642 C CA . SER A 1 51 ? 5.356 9.034 -3.886 1.00 34.32 29 SER A CA 5
ATOM 8643 C C . SER A 1 51 ? 5.942 7.683 -3.486 1.00 11.11 29 SER A C 5
ATOM 8644 O O . SER A 1 51 ? 7.122 7.581 -3.151 1.00 1.04 29 SER A O 5
ATOM 8652 N N . ASP A 1 52 ? 5.109 6.649 -3.524 1.00 53.21 30 ASP A N 5
ATOM 8653 C CA . ASP A 1 52 ? 5.543 5.304 -3.167 1.00 61.41 30 ASP A CA 5
ATOM 8654 C C . ASP A 1 52 ? 6.226 4.622 -4.349 1.00 32.55 30 ASP A C 5
ATOM 8655 O O . ASP A 1 52 ? 6.934 3.629 -4.181 1.00 23.30 30 ASP A O 5
ATOM 8664 N N . PHE A 1 53 ? 6.007 5.160 -5.543 1.00 51.34 31 PHE A N 5
ATOM 8665 C CA . PHE A 1 53 ? 6.599 4.603 -6.754 1.00 22.54 31 PHE A CA 5
ATOM 8666 C C . PHE A 1 53 ? 7.642 5.552 -7.336 1.00 23.20 31 PHE A C 5
ATOM 8667 O O . PHE A 1 53 ? 7.408 6.236 -8.332 1.00 44.04 31 PHE A O 5
ATOM 8684 N N . PRO A 1 54 ? 8.822 5.596 -6.700 1.00 23.34 32 PRO A N 5
ATOM 8685 C CA . PRO A 1 54 ? 9.925 6.457 -7.136 1.00 24.00 32 PRO A CA 5
ATOM 8686 C C . PRO A 1 54 ? 10.541 5.990 -8.451 1.00 33.45 32 PRO A C 5
ATOM 8687 O O . PRO A 1 54 ? 11.246 6.745 -9.120 1.00 21.42 32 PRO A O 5
ATOM 8698 N N . ASP A 1 55 ? 10.269 4.741 -8.815 1.00 11.33 33 ASP A N 5
ATOM 8699 C CA . ASP A 1 55 ? 10.795 4.174 -10.051 1.00 32.32 33 ASP A CA 5
ATOM 8700 C C . ASP A 1 55 ? 10.241 4.911 -11.266 1.00 45.30 33 ASP A C 5
ATOM 8701 O O . ASP A 1 55 ? 10.770 4.791 -12.372 1.00 75.23 33 ASP A O 5
ATOM 8710 N N . LEU A 1 56 ? 9.175 5.674 -11.054 1.00 32.15 34 LEU A N 5
ATOM 8711 C CA . LEU A 1 56 ? 8.548 6.431 -12.132 1.00 24.11 34 LEU A CA 5
ATOM 8712 C C . LEU A 1 56 ? 8.015 5.498 -13.214 1.00 64.51 34 LEU A C 5
ATOM 8713 O O . LEU A 1 56 ? 7.749 5.923 -14.339 1.00 24.54 34 LEU A O 5
ATOM 8729 N N . ASP A 1 57 ? 7.860 4.225 -12.866 1.00 72.03 35 ASP A N 5
ATOM 8730 C CA . ASP A 1 57 ? 7.355 3.231 -13.807 1.00 0.40 35 ASP A CA 5
ATOM 8731 C C . ASP A 1 57 ? 5.830 3.199 -13.797 1.00 51.42 35 ASP A C 5
ATOM 8732 O O . ASP A 1 57 ? 5.212 2.403 -14.504 1.00 73.01 35 ASP A O 5
ATOM 8741 N N . ILE A 1 58 ? 5.230 4.069 -12.991 1.00 42.13 36 ILE A N 5
ATOM 8742 C CA . ILE A 1 58 ? 3.778 4.140 -12.890 1.00 32.11 36 ILE A CA 5
ATOM 8743 C C . ILE A 1 58 ? 3.169 4.762 -14.142 1.00 0.32 36 ILE A C 5
ATOM 8744 O O . ILE A 1 58 ? 3.532 5.870 -14.538 1.00 25.10 36 ILE A O 5
ATOM 8760 N N . LYS A 1 59 ? 2.239 4.043 -14.761 1.00 13.32 37 LYS A N 5
ATOM 8761 C CA . LYS A 1 59 ? 1.575 4.525 -15.967 1.00 24.23 37 LYS A CA 5
ATOM 8762 C C . LYS A 1 59 ? 0.116 4.866 -15.685 1.00 53.52 37 LYS A C 5
ATOM 8763 O O . LYS A 1 59 ? -0.794 4.185 -16.159 1.00 2.02 37 LYS A O 5
ATOM 8782 N N . TYR A 1 60 ? -0.101 5.926 -14.913 1.00 62.44 38 TYR A N 5
ATOM 8783 C CA . TYR A 1 60 ? -1.450 6.357 -14.568 1.00 73.15 38 TYR A CA 5
ATOM 8784 C C . TYR A 1 60 ? -1.689 7.800 -15.002 1.00 45.12 38 TYR A C 5
ATOM 8785 O O . TYR A 1 60 ? -0.760 8.502 -15.400 1.00 24.31 38 TYR A O 5
ATOM 8803 N N . ASN A 1 61 ? -2.941 8.236 -14.922 1.00 15.15 39 ASN A N 5
ATOM 8804 C CA . ASN A 1 61 ? -3.304 9.596 -15.305 1.00 61.43 39 ASN A CA 5
ATOM 8805 C C . ASN A 1 61 ? -4.803 9.826 -15.142 1.00 73.53 39 ASN A C 5
ATOM 8806 O O . ASN A 1 61 ? -5.547 8.910 -14.788 1.00 42.03 39 ASN A O 5
ATOM 8817 N N . ILE A 1 62 ? -5.240 11.053 -15.403 1.00 42.03 40 ILE A N 5
ATOM 8818 C CA . ILE A 1 62 ? -6.650 11.402 -15.287 1.00 51.52 40 ILE A CA 5
ATOM 8819 C C . ILE A 1 62 ? -7.152 12.091 -16.552 1.00 61.42 40 ILE A C 5
ATOM 8820 O O . ILE A 1 62 ? -6.512 13.006 -17.069 1.00 42.43 40 ILE A O 5
ATOM 8836 N N . PHE A 1 63 ? -8.302 11.644 -17.045 1.00 55.42 41 PHE A N 5
ATOM 8837 C CA . PHE A 1 63 ? -8.892 12.218 -18.250 1.00 23.33 41 PHE A CA 5
ATOM 8838 C C . PHE A 1 63 ? -10.361 12.563 -18.025 1.00 2.30 41 PHE A C 5
ATOM 8839 O O . PHE A 1 63 ? -11.059 11.892 -17.264 1.00 72.13 41 PHE A O 5
ATOM 8856 N N . LEU A 1 64 ? -10.823 13.615 -18.691 1.00 53.34 42 LEU A N 5
ATOM 8857 C CA . LEU A 1 64 ? -12.209 14.052 -18.565 1.00 55.01 42 LEU A CA 5
ATOM 8858 C C . LEU A 1 64 ? -13.012 13.684 -19.809 1.00 42.11 42 LEU A C 5
ATOM 8859 O O . LEU A 1 64 ? -12.722 14.155 -20.909 1.00 54.01 42 LEU A O 5
ATOM 8875 N N . VAL A 1 65 ? -14.023 12.841 -19.627 1.00 30.21 43 VAL A N 5
ATOM 8876 C CA . VAL A 1 65 ? -14.870 12.412 -20.734 1.00 1.14 43 VAL A CA 5
ATOM 8877 C C . VAL A 1 65 ? -16.177 13.196 -20.761 1.00 32.11 43 VAL A C 5
ATOM 8878 O O . VAL A 1 65 ? -16.758 13.491 -19.716 1.00 72.42 43 VAL A O 5
ATOM 8891 N N . ASP A 1 66 ? -16.635 13.530 -21.962 1.00 41.43 44 ASP A N 5
ATOM 8892 C CA . ASP A 1 66 ? -17.875 14.279 -22.127 1.00 14.24 44 ASP A CA 5
ATOM 8893 C C . ASP A 1 66 ? -18.757 13.642 -23.196 1.00 35.34 44 ASP A C 5
ATOM 8894 O O . ASP A 1 66 ? -18.358 13.521 -24.354 1.00 62.25 44 ASP A O 5
ATOM 8903 N N . LEU A 1 67 ? -19.958 13.234 -22.799 1.00 10.41 45 LEU A N 5
ATOM 8904 C CA . LEU A 1 67 ? -20.897 12.608 -23.723 1.00 33.23 45 LEU A CA 5
ATOM 8905 C C . LEU A 1 67 ? -22.337 12.831 -23.271 1.00 2.43 45 LEU A C 5
ATOM 8906 O O . LEU A 1 67 ? -22.637 12.792 -22.077 1.00 44.31 45 LEU A O 5
ATOM 8922 N N . TYR A 1 68 ? -23.224 13.064 -24.232 1.00 23.31 46 TYR A N 5
ATOM 8923 C CA . TYR A 1 68 ? -24.632 13.294 -23.933 1.00 32.31 46 TYR A CA 5
ATOM 8924 C C . TYR A 1 68 ? -24.814 14.564 -23.107 1.00 64.25 46 TYR A C 5
ATOM 8925 O O . TYR A 1 68 ? -25.775 14.694 -22.351 1.00 3.13 46 TYR A O 5
ATOM 8943 N N . GLY A 1 69 ? -23.881 15.499 -23.260 1.00 52.53 47 GLY A N 5
ATOM 8944 C CA . GLY A 1 69 ? -23.955 16.748 -22.524 1.00 34.20 47 GLY A CA 5
ATOM 8945 C C . GLY A 1 69 ? -23.404 16.625 -21.117 1.00 42.05 47 GLY A C 5
ATOM 8946 O O . GLY A 1 69 ? -23.178 17.630 -20.443 1.00 70.53 47 GLY A O 5
ATOM 8950 N N . GLN A 1 70 ? -23.188 15.391 -20.674 1.00 32.13 48 GLN A N 5
ATOM 8951 C CA . GLN A 1 70 ? -22.662 15.141 -19.337 1.00 0.41 48 GLN A CA 5
ATOM 8952 C C . GLN A 1 70 ? -21.194 14.732 -19.397 1.00 50.33 48 GLN A C 5
ATOM 8953 O O . GLN A 1 70 ? -20.811 13.867 -20.185 1.00 73.02 48 GLN A O 5
ATOM 8967 N N . LYS A 1 71 ? -20.375 15.360 -18.560 1.00 51.24 49 LYS A N 5
ATOM 8968 C CA . LYS A 1 71 ? -18.949 15.062 -18.517 1.00 25.21 49 LYS A CA 5
ATOM 8969 C C . LYS A 1 71 ? -18.551 14.504 -17.154 1.00 44.20 49 LYS A C 5
ATOM 8970 O O . LYS A 1 71 ? -18.928 15.048 -16.116 1.00 3.21 49 LYS A O 5
ATOM 8989 N N . TYR A 1 72 ? -17.786 13.418 -17.165 1.00 31.02 50 TYR A N 5
ATOM 8990 C CA . TYR A 1 72 ? -17.338 12.787 -15.929 1.00 61.43 50 TYR A CA 5
ATOM 8991 C C . TYR A 1 72 ? -15.823 12.609 -15.927 1.00 24.10 50 TYR A C 5
ATOM 8992 O O . TYR A 1 72 ? -15.189 12.568 -16.982 1.00 21.23 50 TYR A O 5
ATOM 9010 N N . PHE A 1 73 ? -15.248 12.503 -14.733 1.00 42.35 51 PHE A N 5
ATOM 9011 C CA . PHE A 1 73 ? -13.807 12.330 -14.592 1.00 2.14 51 PHE A CA 5
ATOM 9012 C C . PHE A 1 73 ? -13.461 10.875 -14.291 1.00 61.40 51 PHE A C 5
ATOM 9013 O O . PHE A 1 73 ? -14.049 10.256 -13.404 1.00 54.01 51 PHE A O 5
ATOM 9030 N N . ARG A 1 74 ? -12.503 10.334 -15.037 1.00 2.22 52 ARG A N 5
ATOM 9031 C CA . ARG A 1 74 ? -12.079 8.951 -14.852 1.00 52.52 52 ARG A CA 5
ATOM 9032 C C . ARG A 1 74 ? -10.558 8.853 -14.784 1.00 50.34 52 ARG A C 5
ATOM 9033 O O . ARG A 1 74 ? -9.850 9.487 -15.568 1.00 21.41 52 ARG A O 5
ATOM 9054 N N . ILE A 1 75 ? -10.063 8.056 -13.843 1.00 52.53 53 ILE A N 5
ATOM 9055 C CA . ILE A 1 75 ? -8.627 7.875 -13.674 1.00 42.50 53 ILE A CA 5
ATOM 9056 C C . ILE A 1 75 ? -8.205 6.456 -14.037 1.00 31.44 53 ILE A C 5
ATOM 9057 O O . ILE A 1 75 ? -8.856 5.485 -13.648 1.00 23.51 53 ILE A O 5
ATOM 9073 N N . LEU A 1 76 ? -7.112 6.341 -14.782 1.00 43.42 54 LEU A N 5
ATOM 9074 C CA . LEU A 1 76 ? -6.601 5.039 -15.196 1.00 44.34 54 LEU A CA 5
ATOM 9075 C C . LEU A 1 76 ? -5.182 4.822 -14.681 1.00 4.13 54 LEU A C 5
ATOM 9076 O O . LEU A 1 76 ? -4.315 5.684 -14.834 1.00 74.52 54 LEU A O 5
ATOM 9092 N N . PHE A 1 77 ? -4.950 3.665 -14.070 1.00 71.44 55 PHE A N 5
ATOM 9093 C CA . PHE A 1 77 ? -3.636 3.333 -13.533 1.00 44.20 55 PHE A CA 5
ATOM 9094 C C . PHE A 1 77 ? -3.163 1.977 -14.049 1.00 34.13 55 PHE A C 5
ATOM 9095 O O . PHE A 1 77 ? -3.812 0.956 -13.822 1.00 22.21 55 PHE A O 5
ATOM 9112 N N . GLN A 1 78 ? -2.030 1.976 -14.744 1.00 15.54 56 GLN A N 5
ATOM 9113 C CA . GLN A 1 78 ? -1.472 0.746 -15.293 1.00 11.54 56 GLN A CA 5
ATOM 9114 C C . GLN A 1 78 ? 0.026 0.660 -15.021 1.00 41.11 56 GLN A C 5
ATOM 9115 O O . GLN A 1 78 ? 0.703 1.680 -14.889 1.00 32.12 56 GLN A O 5
ATOM 9129 N N . SER A 1 79 ? 0.538 -0.564 -14.939 1.00 1.21 57 SER A N 5
ATOM 9130 C CA . SER A 1 79 ? 1.956 -0.783 -14.679 1.00 20.42 57 SER A CA 5
ATOM 9131 C C . SER A 1 79 ? 2.633 -1.440 -15.878 1.00 70.01 57 SER A C 5
ATOM 9132 O O . SER A 1 79 ? 1.970 -2.004 -16.749 1.00 31.44 57 SER A O 5
ATOM 9140 N N . LYS A 1 80 ? 3.959 -1.362 -15.917 1.00 32.11 58 LYS A N 5
ATOM 9141 C CA . LYS A 1 80 ? 4.729 -1.949 -17.007 1.00 54.14 58 LYS A CA 5
ATOM 9142 C C . LYS A 1 80 ? 4.939 -3.443 -16.782 1.00 45.32 58 LYS A C 5
ATOM 9143 O O . LYS A 1 80 ? 4.945 -4.229 -17.729 1.00 60.33 58 LYS A O 5
ATOM 9162 N N . LYS A 1 81 ? 5.111 -3.828 -15.522 1.00 44.12 59 LYS A N 5
ATOM 9163 C CA . LYS A 1 81 ? 5.320 -5.228 -15.171 1.00 52.33 59 LYS A CA 5
ATOM 9164 C C . LYS A 1 81 ? 4.007 -6.003 -15.223 1.00 42.04 59 LYS A C 5
ATOM 9165 O O . LYS A 1 81 ? 3.984 -7.218 -15.025 1.00 71.51 59 LYS A O 5
ATOM 9184 N N . LEU A 1 82 ? 2.917 -5.294 -15.493 1.00 12.54 60 LEU A N 5
ATOM 9185 C CA . LEU A 1 82 ? 1.600 -5.916 -15.573 1.00 13.44 60 LEU A CA 5
ATOM 9186 C C . LEU A 1 82 ? 1.653 -7.201 -16.392 1.00 44.12 60 LEU A C 5
ATOM 9187 O O . LEU A 1 82 ? 1.752 -7.163 -17.619 1.00 22.34 60 LEU A O 5
ATOM 9203 N N . SER A 1 83 ? 1.586 -8.337 -15.706 1.00 74.42 61 SER A N 5
ATOM 9204 C CA . SER A 1 83 ? 1.628 -9.635 -16.370 1.00 41.13 61 SER A CA 5
ATOM 9205 C C . SER A 1 83 ? 0.264 -10.317 -16.318 1.00 44.21 61 SER A C 5
ATOM 9206 O O . SER A 1 83 ? -0.507 -10.113 -15.381 1.00 70.52 61 SER A O 5
ATOM 9214 N N . GLU A 1 84 ? -0.025 -11.127 -17.332 1.00 4.31 62 GLU A N 5
ATOM 9215 C CA . GLU A 1 84 ? -1.295 -11.838 -17.402 1.00 75.21 62 GLU A CA 5
ATOM 9216 C C . GLU A 1 84 ? -1.364 -12.935 -16.343 1.00 15.51 62 GLU A C 5
ATOM 9217 O O . GLU A 1 84 ? -2.448 -13.314 -15.896 1.00 25.34 62 GLU A O 5
ATOM 9229 N N . LEU A 1 85 ? -0.202 -13.440 -15.946 1.00 44.44 63 LEU A N 5
ATOM 9230 C CA . LEU A 1 85 ? -0.128 -14.493 -14.940 1.00 34.10 63 LEU A CA 5
ATOM 9231 C C . LEU A 1 85 ? -0.317 -13.921 -13.539 1.00 34.55 63 LEU A C 5
ATOM 9232 O O . LEU A 1 85 ? -0.477 -12.713 -13.366 1.00 5.41 63 LEU A O 5
ATOM 9248 N N . HIS A 1 86 ? -0.297 -14.798 -12.540 1.00 21.25 64 HIS A N 5
ATOM 9249 C CA . HIS A 1 86 ? -0.463 -14.380 -11.152 1.00 72.30 64 HIS A CA 5
ATOM 9250 C C . HIS A 1 86 ? -1.844 -13.769 -10.930 1.00 64.34 64 HIS A C 5
ATOM 9251 O O . HIS A 1 86 ? -1.997 -12.555 -10.795 1.00 74.24 64 HIS A O 5
ATOM 9265 N N . PRO A 1 87 ? -2.873 -14.629 -10.893 1.00 4.24 65 PRO A N 5
ATOM 9266 C CA . PRO A 1 87 ? -4.258 -14.196 -10.688 1.00 32.11 65 PRO A CA 5
ATOM 9267 C C . PRO A 1 87 ? -4.504 -13.688 -9.271 1.00 45.34 65 PRO A C 5
ATOM 9268 O O . PRO A 1 87 ? -5.411 -12.891 -9.037 1.00 54.24 65 PRO A O 5
ATOM 9279 N N . GLU A 1 88 ? -3.688 -14.154 -8.331 1.00 10.23 66 GLU A N 5
ATOM 9280 C CA . GLU A 1 88 ? -3.818 -13.745 -6.937 1.00 32.41 66 GLU A CA 5
ATOM 9281 C C . GLU A 1 88 ? -3.536 -12.254 -6.778 1.00 61.13 66 GLU A C 5
ATOM 9282 O O . GLU A 1 88 ? -4.052 -11.608 -5.867 1.00 21.31 66 GLU A O 5
ATOM 9294 N N . GLU A 1 89 ? -2.713 -11.715 -7.672 1.00 64.33 67 GLU A N 5
ATOM 9295 C CA . GLU A 1 89 ? -2.361 -10.301 -7.630 1.00 45.15 67 GLU A CA 5
ATOM 9296 C C . GLU A 1 89 ? -3.576 -9.429 -7.930 1.00 52.51 67 GLU A C 5
ATOM 9297 O O . GLU A 1 89 ? -3.754 -8.366 -7.333 1.00 64.43 67 GLU A O 5
ATOM 9309 N N . ARG A 1 90 ? -4.410 -9.885 -8.859 1.00 10.20 68 ARG A N 5
ATOM 9310 C CA . ARG A 1 90 ? -5.608 -9.146 -9.240 1.00 21.03 68 ARG A CA 5
ATOM 9311 C C . ARG A 1 90 ? -6.450 -8.807 -8.013 1.00 74.14 68 ARG A C 5
ATOM 9312 O O . ARG A 1 90 ? -6.765 -7.643 -7.765 1.00 71.01 68 ARG A O 5
ATOM 9333 N N . LYS A 1 91 ? -6.813 -9.832 -7.250 1.00 31.14 69 LYS A N 5
ATOM 9334 C CA . LYS A 1 91 ? -7.618 -9.645 -6.049 1.00 14.44 69 LYS A CA 5
ATOM 9335 C C . LYS A 1 91 ? -6.844 -8.865 -4.991 1.00 13.42 69 LYS A C 5
ATOM 9336 O O . LYS A 1 91 ? -7.416 -8.057 -4.258 1.00 45.53 69 LYS A O 5
ATOM 9355 N N . LYS A 1 92 ? -5.541 -9.110 -4.917 1.00 24.50 70 LYS A N 5
ATOM 9356 C CA . LYS A 1 92 ? -4.687 -8.430 -3.951 1.00 4.40 70 LYS A CA 5
ATOM 9357 C C . LYS A 1 92 ? -4.749 -6.917 -4.140 1.00 70.35 70 LYS A C 5
ATOM 9358 O O . LYS A 1 92 ? -5.018 -6.174 -3.197 1.00 15.02 70 LYS A O 5
ATOM 9377 N N . VAL A 1 93 ? -4.500 -6.468 -5.366 1.00 64.25 71 VAL A N 5
ATOM 9378 C CA . VAL A 1 93 ? -4.530 -5.045 -5.680 1.00 52.31 71 VAL A CA 5
ATOM 9379 C C . VAL A 1 93 ? -5.951 -4.496 -5.606 1.00 63.15 71 VAL A C 5
ATOM 9380 O O . VAL A 1 93 ? -6.161 -3.336 -5.251 1.00 74.40 71 VAL A O 5
ATOM 9393 N N . ARG A 1 94 ? -6.922 -5.337 -5.944 1.00 73.53 72 ARG A N 5
ATOM 9394 C CA . ARG A 1 94 ? -8.324 -4.937 -5.917 1.00 42.32 72 ARG A CA 5
ATOM 9395 C C . ARG A 1 94 ? -8.731 -4.479 -4.520 1.00 14.12 72 ARG A C 5
ATOM 9396 O O . ARG A 1 94 ? -9.263 -3.383 -4.346 1.00 51.14 72 ARG A O 5
ATOM 9417 N N . GLU A 1 95 ? -8.479 -5.327 -3.528 1.00 5.35 73 GLU A N 5
ATOM 9418 C CA . GLU A 1 95 ? -8.821 -5.009 -2.146 1.00 42.12 73 GLU A CA 5
ATOM 9419 C C . GLU A 1 95 ? -7.913 -3.911 -1.600 1.00 2.14 73 GLU A C 5
ATOM 9420 O O . GLU A 1 95 ? -8.339 -3.079 -0.798 1.00 44.55 73 GLU A O 5
ATOM 9432 N N . LYS A 1 96 ? -6.659 -3.916 -2.038 1.00 5.20 74 LYS A N 5
ATOM 9433 C CA . LYS A 1 96 ? -5.689 -2.921 -1.595 1.00 23.31 74 LYS A CA 5
ATOM 9434 C C . LYS A 1 96 ? -6.149 -1.513 -1.958 1.00 62.11 74 LYS A C 5
ATOM 9435 O O . LYS A 1 96 ? -6.231 -0.635 -1.099 1.00 35.32 74 LYS A O 5
ATOM 9454 N N . PHE A 1 97 ? -6.449 -1.305 -3.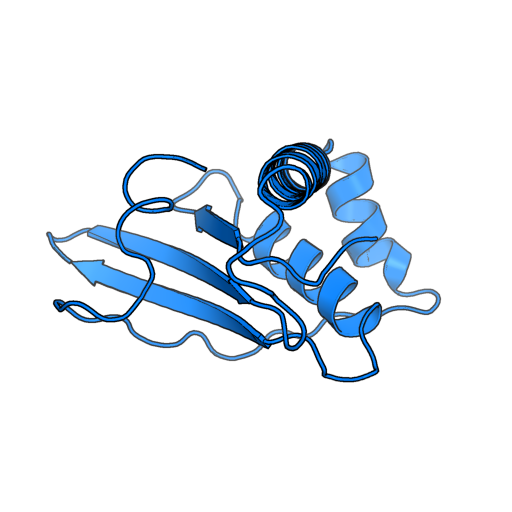236 1.00 4.41 75 PHE A N 5
ATOM 9455 C CA . PHE A 1 97 ? -6.901 -0.003 -3.712 1.00 51.24 75 PHE A CA 5
ATOM 9456 C C . PHE A 1 97 ? -8.321 0.287 -3.236 1.00 13.35 75 PHE A C 5
ATOM 9457 O O . PHE A 1 97 ? -8.672 1.434 -2.959 1.00 15.43 75 PHE A O 5
ATOM 9474 N N . ASP A 1 98 ? -9.133 -0.760 -3.143 1.00 31.02 76 ASP A N 5
ATOM 9475 C CA . ASP A 1 98 ? -10.515 -0.619 -2.699 1.00 72.23 76 ASP A CA 5
ATOM 9476 C C . ASP A 1 98 ? -10.576 -0.064 -1.280 1.00 14.42 76 ASP A C 5
ATOM 9477 O O . ASP A 1 98 ? -11.303 0.892 -1.008 1.00 64.15 76 ASP A O 5
ATOM 9486 N N . GLU A 1 99 ? -9.810 -0.670 -0.379 1.00 21.13 77 GLU A N 5
ATOM 9487 C CA . GLU A 1 99 ? -9.779 -0.236 1.013 1.00 33.41 77 GLU A CA 5
ATOM 9488 C C . GLU A 1 99 ? -9.074 1.110 1.148 1.00 1.10 77 GLU A C 5
ATOM 9489 O O . GLU A 1 99 ? -9.583 2.027 1.791 1.00 43.42 77 GLU A O 5
ATOM 9501 N N . ASN A 1 100 ? -7.899 1.220 0.537 1.00 24.53 78 ASN A N 5
ATOM 9502 C CA . ASN A 1 100 ? -7.122 2.453 0.590 1.00 61.23 78 ASN A CA 5
ATOM 9503 C C . ASN A 1 100 ? -7.970 3.648 0.165 1.00 64.03 78 ASN A C 5
ATOM 9504 O O . ASN A 1 100 ? -7.842 4.740 0.718 1.00 53.44 78 ASN A O 5
ATOM 9515 N N . SER A 1 101 ? -8.835 3.432 -0.821 1.00 12.13 79 SER A N 5
ATOM 9516 C CA . SER A 1 101 ? -9.702 4.492 -1.323 1.00 30.15 79 SER A CA 5
ATOM 9517 C C . SER A 1 101 ? -10.867 4.738 -0.368 1.00 42.44 79 SER A C 5
ATOM 9518 O O . SER A 1 101 ? -11.215 5.883 -0.079 1.00 50.34 79 SER A O 5
ATOM 9526 N N . ARG A 1 102 ? -11.465 3.656 0.117 1.00 21.52 80 ARG A N 5
ATOM 9527 C CA . ARG A 1 102 ? -12.591 3.753 1.038 1.00 73.13 80 ARG A CA 5
ATOM 9528 C C . ARG A 1 102 ? -12.130 4.223 2.414 1.00 24.51 80 ARG A C 5
ATOM 9529 O O . ARG A 1 102 ? -12.946 4.520 3.286 1.00 72.55 80 ARG A O 5
ATOM 9550 N N . MET A 1 103 ? -10.815 4.286 2.602 1.00 55.32 81 MET A N 5
ATOM 9551 C CA . MET A 1 103 ? -10.245 4.720 3.872 1.00 15.40 81 MET A CA 5
ATOM 9552 C C . MET A 1 103 ? -10.991 5.935 4.416 1.00 72.13 81 MET A C 5
ATOM 9553 O O . MET A 1 103 ? -11.582 6.702 3.656 1.00 34.32 81 MET A O 5
ATOM 9567 N N . GLN A 1 104 ? -10.959 6.103 5.734 1.00 64.52 82 GLN A N 5
ATOM 9568 C CA . GLN A 1 104 ? -11.633 7.224 6.378 1.00 62.34 82 GLN A CA 5
ATOM 9569 C C . GLN A 1 104 ? -11.202 8.548 5.755 1.00 35.12 82 GLN A C 5
ATOM 9570 O O . GLN A 1 104 ? -10.117 8.653 5.183 1.00 33.31 82 GLN A O 5
ATOM 9584 N N . TYR A 1 105 ? -12.060 9.556 5.870 1.00 3.02 83 TYR A N 5
ATOM 9585 C CA . TYR A 1 105 ? -11.769 10.873 5.316 1.00 13.12 83 TYR A CA 5
ATOM 9586 C C . TYR A 1 105 ? -10.558 11.497 6.002 1.00 43.44 83 TYR A C 5
ATOM 9587 O O . TYR A 1 105 ? -9.763 12.194 5.370 1.00 71.53 83 TYR A O 5
ATOM 9605 N N . SER A 1 106 ? -10.423 11.242 7.299 1.00 13.11 84 SER A N 5
ATOM 9606 C CA . SER A 1 106 ? -9.311 11.781 8.073 1.00 61.21 84 SER A CA 5
ATOM 9607 C C . SER A 1 106 ? -7.975 11.327 7.492 1.00 10.20 84 SER A C 5
ATOM 9608 O O . SER A 1 106 ? -7.093 12.143 7.226 1.00 13.31 84 SER A O 5
ATOM 9616 N N . GLU A 1 107 ? -7.834 10.020 7.298 1.00 35.43 85 GLU A N 5
ATOM 9617 C CA . GLU A 1 107 ? -6.606 9.457 6.750 1.00 71.02 85 GLU A CA 5
ATOM 9618 C C . GLU A 1 107 ? -6.418 9.877 5.295 1.00 63.32 85 GLU A C 5
ATOM 9619 O O . GLU A 1 107 ? -5.298 10.134 4.851 1.00 62.32 85 GLU A O 5
ATOM 9631 N N . LEU A 1 108 ? -7.520 9.943 4.557 1.00 15.41 86 LEU A N 5
ATOM 9632 C CA . LEU A 1 108 ? -7.478 10.331 3.151 1.00 14.34 86 LEU A CA 5
ATOM 9633 C C . LEU A 1 108 ? -6.912 11.739 2.992 1.00 72.44 86 LEU A C 5
ATOM 9634 O O . LEU A 1 108 ? -6.106 11.996 2.098 1.00 23.14 86 LEU A O 5
ATOM 9650 N N . MET A 1 109 ? -7.339 12.645 3.865 1.00 42.23 87 MET A N 5
ATOM 9651 C CA . MET A 1 109 ? -6.871 14.026 3.822 1.00 33.22 87 MET A CA 5
ATOM 9652 C C . MET A 1 109 ? -5.558 14.179 4.582 1.00 25.41 87 MET A C 5
ATOM 9653 O O . MET A 1 109 ? -4.726 15.021 4.243 1.00 63.14 87 MET A O 5
ATOM 9667 N N . THR A 1 110 ? -5.376 13.359 5.613 1.00 33.10 88 THR A N 5
ATOM 9668 C CA . THR A 1 110 ? -4.165 13.404 6.422 1.00 42.12 88 THR A CA 5
ATOM 9669 C C . THR A 1 110 ? -2.957 12.914 5.631 1.00 72.10 88 THR A C 5
ATOM 9670 O O . THR A 1 110 ? -1.914 13.567 5.602 1.00 51.44 88 THR A O 5
ATOM 9681 N N . LYS A 1 111 ? -3.105 11.760 4.990 1.00 62.43 89 LYS A N 5
ATOM 9682 C CA . LYS A 1 111 ? -2.027 11.182 4.196 1.00 61.41 89 LYS A CA 5
ATOM 9683 C C . LYS A 1 111 ? -1.759 12.020 2.950 1.00 72.42 89 LYS A C 5
ATOM 9684 O O . LYS A 1 111 ? -0.786 11.789 2.232 1.00 23.22 89 LYS A O 5
ATOM 9703 N N . TYR A 1 112 ? -2.628 12.993 2.700 1.00 45.15 90 TYR A N 5
ATOM 9704 C CA . TYR A 1 112 ? -2.485 13.865 1.540 1.00 61.15 90 TYR A CA 5
ATOM 9705 C C . TYR A 1 112 ? -1.902 15.216 1.942 1.00 64.02 90 TYR A C 5
ATOM 9706 O O . TYR A 1 112 ? -1.020 15.750 1.268 1.00 11.40 90 TYR A O 5
ATOM 9724 N N . HIS A 1 113 ? -2.400 15.763 3.046 1.00 2.20 91 HIS A N 5
ATOM 9725 C CA . HIS A 1 113 ? -1.928 17.052 3.541 1.00 71.33 91 HIS A CA 5
ATOM 9726 C C . HIS A 1 113 ? -0.796 16.866 4.547 1.00 40.25 91 HIS A C 5
ATOM 9727 O O . HIS A 1 113 ? 0.301 17.396 4.366 1.00 15.23 91 HIS A O 5
ATOM 9741 N N . ASP A 1 114 ? -1.070 16.112 5.605 1.00 24.31 92 ASP A N 5
ATOM 9742 C CA . ASP A 1 114 ? -0.074 15.856 6.640 1.00 50.14 92 ASP A CA 5
ATOM 9743 C C . ASP A 1 114 ? 1.200 15.273 6.036 1.00 51.23 92 ASP A C 5
ATOM 9744 O O . ASP A 1 114 ? 2.266 15.314 6.651 1.00 44.44 92 ASP A O 5
ATOM 9753 N N . LEU A 1 115 ? 1.082 14.730 4.829 1.00 34.13 93 LEU A N 5
ATOM 9754 C CA . LEU A 1 115 ? 2.224 14.137 4.142 1.00 54.12 93 LEU A CA 5
ATOM 9755 C C . LEU A 1 115 ? 3.113 15.216 3.533 1.00 1.43 93 LEU A C 5
ATOM 9756 O O . LEU A 1 115 ? 4.163 14.922 2.962 1.00 61.12 93 LEU A O 5
ATOM 9772 N N . LYS A 1 116 ? 2.687 16.468 3.662 1.00 43.54 94 LYS A N 5
ATOM 9773 C CA . LYS A 1 116 ? 3.446 17.594 3.128 1.00 32.40 94 LYS A CA 5
ATOM 9774 C C . LYS A 1 116 ? 4.929 17.453 3.453 1.00 24.23 94 LYS A C 5
ATOM 9775 O O . LYS A 1 116 ? 5.787 17.916 2.702 1.00 42.44 94 LYS A O 5
ATOM 9794 N N . LYS A 1 117 ? 5.225 16.809 4.577 1.00 24.12 95 LYS A N 5
ATOM 9795 C CA . LYS A 1 117 ? 6.605 16.604 5.001 1.00 23.14 95 LYS A CA 5
ATOM 9796 C C . LYS A 1 117 ? 7.453 16.064 3.854 1.00 73.22 95 LYS A C 5
ATOM 9797 O O . LYS A 1 117 ? 8.443 16.679 3.460 1.00 60.24 95 LYS A O 5
ATOM 9816 N N . GLN A 1 118 ? 7.056 14.912 3.322 1.00 13.11 96 GLN A N 5
ATOM 9817 C CA . GLN A 1 118 ? 7.779 14.291 2.219 1.00 23.12 96 GLN A CA 5
ATOM 9818 C C . GLN A 1 118 ? 6.848 14.017 1.043 1.00 60.11 96 GLN A C 5
ATOM 9819 O O . GLN A 1 118 ? 7.043 13.061 0.294 1.00 73.24 96 GLN A O 5
ATOM 9833 N N . GLY A 1 119 ? 5.834 14.863 0.887 1.00 3.21 97 GLY A N 5
ATOM 9834 C CA . GLY A 1 119 ? 4.888 14.695 -0.200 1.00 34.33 97 GLY A CA 5
ATOM 9835 C C . GLY A 1 119 ? 5.551 14.754 -1.561 1.00 42.52 97 GLY A C 5
ATOM 9836 O O . GLY A 1 119 ? 5.930 13.726 -2.122 1.00 21.23 97 GLY A O 5
ATOM 9840 N N . LYS A 1 120 ? 5.692 15.962 -2.097 1.00 15.43 98 LYS A N 5
ATOM 9841 C CA . LYS A 1 120 ? 6.313 16.154 -3.402 1.00 24.15 98 LYS A CA 5
ATOM 9842 C C . LYS A 1 120 ? 5.523 15.437 -4.491 1.00 53.45 98 LYS A C 5
ATOM 9843 O O . LYS A 1 120 ? 5.975 14.432 -5.040 1.00 30.22 98 LYS A O 5
ATOM 9862 N N . ILE A 1 121 ? 4.342 15.962 -4.801 1.00 71.23 99 ILE A N 5
ATOM 9863 C CA . ILE A 1 121 ? 3.491 15.373 -5.828 1.00 14.04 99 ILE A CA 5
ATOM 9864 C C . ILE A 1 121 ? 3.402 16.276 -7.053 1.00 41.20 99 ILE A C 5
ATOM 9865 O O . ILE A 1 121 ? 3.832 17.430 -7.021 1.00 30.53 99 ILE A O 5
ATOM 9881 N N . LYS A 1 122 ? 2.840 15.745 -8.133 1.00 72.03 100 LYS A N 5
ATOM 9882 C CA . LYS A 1 122 ? 2.691 16.503 -9.370 1.00 73.20 100 LYS A CA 5
ATOM 9883 C C . LYS A 1 122 ? 1.242 16.487 -9.846 1.00 53.33 100 LYS A C 5
ATOM 9884 O O . LYS A 1 122 ? 0.563 15.463 -9.767 1.00 3.00 100 LYS A O 5
ATOM 9903 N N . ASP A 1 123 ? 0.775 17.628 -10.342 1.00 74.30 101 ASP A N 5
ATOM 9904 C CA . ASP A 1 123 ? -0.593 17.744 -10.834 1.00 14.32 101 ASP A CA 5
ATOM 9905 C C . ASP A 1 123 ? -0.615 17.878 -12.353 1.00 71.23 101 ASP A C 5
ATOM 9906 O O . ASP A 1 123 ? -0.632 18.986 -12.889 1.00 4.34 101 ASP A O 5
ATOM 9915 N N . ARG A 1 124 ? -0.614 16.741 -13.042 1.00 41.21 102 ARG A N 5
ATOM 9916 C CA . ARG A 1 124 ? -0.631 16.731 -14.500 1.00 10.41 102 ARG A CA 5
ATOM 9917 C C . ARG A 1 124 ? -2.000 17.146 -15.030 1.00 74.13 102 ARG A C 5
ATOM 9918 O O . ARG A 1 124 ? -3.020 17.024 -14.350 1.00 44.34 102 ARG A O 5
ATOM 9939 N N . PRO A 1 125 ? -2.026 17.648 -16.274 1.00 14.12 103 PRO A N 5
ATOM 9940 C CA . PRO A 1 125 ? -3.264 18.091 -16.923 1.00 20.20 103 PRO A CA 5
ATOM 9941 C C . PRO A 1 125 ? -4.186 16.926 -17.269 1.00 2.53 103 PRO A C 5
ATOM 9942 O O . PRO A 1 125 ? -3.732 15.799 -17.464 1.00 61.11 103 PRO A O 5
ATOM 9953 N N . VAL A 1 126 ? -5.483 17.207 -17.343 1.00 72.41 104 VAL A N 5
ATOM 9954 C CA . VAL A 1 126 ? -6.469 16.182 -17.667 1.00 11.50 104 VAL A CA 5
ATOM 9955 C C . VAL A 1 126 ? -6.595 15.998 -19.175 1.00 41.21 104 VAL A C 5
ATOM 9956 O O . VAL A 1 126 ? -6.646 16.970 -19.929 1.00 1.53 104 VAL A O 5
ATOM 9969 N N . LYS A 1 127 ? -6.645 14.744 -19.610 1.00 70.31 105 LYS A N 5
ATOM 9970 C CA . LYS A 1 127 ? -6.767 14.430 -21.029 1.00 22.43 105 LYS A CA 5
ATOM 9971 C C . LYS A 1 127 ? -8.232 14.325 -21.439 1.00 13.21 105 LYS A C 5
ATOM 9972 O O . LYS A 1 127 ? -9.054 13.779 -20.704 1.00 10.34 105 LYS A O 5
ATOM 9991 N N . GLU A 1 128 ? -8.551 14.851 -22.618 1.00 32.14 106 GLU A N 5
ATOM 9992 C CA . GLU A 1 128 ? -9.918 14.815 -23.124 1.00 41.35 106 GLU A CA 5
ATOM 9993 C C . GLU A 1 128 ? -10.270 13.424 -23.642 1.00 71.33 106 GLU A C 5
ATOM 9994 O O . GLU A 1 128 ? -9.468 12.779 -24.318 1.00 50.01 106 GLU A O 5
ATOM 10006 N N . VAL A 1 129 ? -11.476 12.966 -23.319 1.00 42.25 107 VAL A N 5
ATOM 10007 C CA . VAL A 1 129 ? -11.936 11.652 -23.752 1.00 24.24 107 VAL A CA 5
ATOM 10008 C C . VAL A 1 129 ? -13.119 11.770 -24.706 1.00 21.25 107 VAL A C 5
ATOM 10009 O O . VAL A 1 129 ? -13.997 12.614 -24.522 1.00 21.44 107 VAL A O 5
ATOM 10022 N N . HIS A 1 130 ? -13.137 10.918 -25.726 1.00 21.12 108 HIS A N 5
ATOM 10023 C CA . HIS A 1 130 ? -14.214 10.926 -26.709 1.00 61.44 108 HIS A CA 5
ATOM 10024 C C . HIS A 1 130 ? -14.929 9.578 -26.742 1.00 15.50 108 HIS A C 5
ATOM 10025 O O . HIS A 1 130 ? -14.559 8.652 -26.022 1.00 72.54 108 HIS A O 5
ATOM 10039 N N . GLU A 1 131 ? -15.956 9.479 -27.581 1.00 10.12 109 GLU A N 5
ATOM 10040 C CA . GLU A 1 131 ? -16.724 8.246 -27.705 1.00 23.41 109 GLU A CA 5
ATOM 10041 C C . GLU A 1 131 ? -15.971 7.219 -28.546 1.00 70.31 109 GLU A C 5
ATOM 10042 O O . GLU A 1 131 ? -15.640 7.473 -29.704 1.00 30.23 109 GLU A O 5
ATOM 10054 N N . GLU A 1 132 ? -15.704 6.059 -27.954 1.00 71.42 110 GLU A N 5
ATOM 10055 C CA . GLU A 1 132 ? -14.989 4.994 -28.649 1.00 14.14 110 GLU A CA 5
ATOM 10056 C C . GLU A 1 132 ? -14.692 3.833 -27.704 1.00 64.14 110 GLU A C 5
ATOM 10057 O O . GLU A 1 132 ? -15.225 3.767 -26.597 1.00 32.42 110 GLU A O 5
ATOM 10069 N N . TYR A 1 133 ? -13.837 2.920 -28.151 1.00 62.50 111 TYR A N 5
ATOM 10070 C CA . TYR A 1 133 ? -13.470 1.759 -27.348 1.00 63.03 111 TYR A CA 5
ATOM 10071 C C . TYR A 1 133 ? -11.957 1.680 -27.165 1.00 32.22 111 TYR A C 5
ATOM 10072 O O . TYR A 1 133 ? -11.255 1.063 -27.966 1.00 42.42 111 TYR A O 5
ATOM 10090 N N . ASP A 1 134 ? -11.463 2.308 -26.104 1.00 32.25 112 ASP A N 5
ATOM 10091 C CA . ASP A 1 134 ? -10.034 2.308 -25.812 1.00 13.11 112 ASP A CA 5
ATOM 10092 C C . ASP A 1 134 ? -9.783 2.083 -24.324 1.00 54.10 112 ASP A C 5
ATOM 10093 O O . ASP A 1 134 ? -9.148 1.104 -23.932 1.00 22.42 112 ASP A O 5
ATOM 10102 N N . LEU A 1 135 ? -10.285 2.996 -23.500 1.00 53.31 113 LEU A N 5
ATOM 10103 C CA . LEU A 1 135 ? -10.115 2.899 -22.055 1.00 21.45 113 LEU A CA 5
ATOM 10104 C C . LEU A 1 135 ? -10.748 1.619 -21.517 1.00 12.42 113 LEU A C 5
ATOM 10105 O O . LEU A 1 135 ? -11.115 0.728 -22.282 1.00 75.11 113 LEU A O 5
ATOM 10121 N N . TRP A 1 136 ? -10.875 1.538 -20.197 1.00 64.34 114 TRP A N 5
ATOM 10122 C CA . TRP A 1 136 ? -11.466 0.368 -19.557 1.00 51.04 114 TRP A CA 5
ATOM 10123 C C . TRP A 1 136 ? -12.913 0.179 -19.999 1.00 61.05 114 TRP A C 5
ATOM 10124 O O . TRP A 1 136 ? -13.326 -0.928 -20.345 1.00 5.34 114 TRP A O 5
ATOM 10145 N N . GLU A 1 137 ? -13.678 1.266 -19.987 1.00 32.04 115 GLU A N 5
ATOM 10146 C CA . GLU A 1 137 ? -15.080 1.217 -20.386 1.00 43.42 115 GLU A CA 5
ATOM 10147 C C . GLU A 1 137 ? -15.716 -0.108 -19.978 1.00 14.24 115 GLU A C 5
ATOM 10148 O O . GLU A 1 137 ? -15.990 -0.963 -20.820 1.00 30.12 115 GLU A O 5
ATOM 10160 N N . ASP A 1 138 ? -15.949 -0.270 -18.680 1.00 23.32 116 ASP A N 5
ATOM 10161 C CA . ASP A 1 138 ? -16.553 -1.490 -18.158 1.00 74.51 116 ASP A CA 5
ATOM 10162 C C . ASP A 1 138 ? -16.665 -1.435 -16.638 1.00 10.43 116 ASP A C 5
ATOM 10163 O O . ASP A 1 138 ? -17.756 -1.480 -16.069 1.00 21.32 116 ASP A O 5
ATOM 10172 N N . PRO A 1 139 ? -15.510 -1.334 -15.963 1.00 34.54 117 PRO A N 5
ATOM 10173 C CA . PRO A 1 139 ? -15.452 -1.271 -14.499 1.00 50.12 117 PRO A CA 5
ATOM 10174 C C . PRO A 1 139 ? -15.998 0.044 -13.954 1.00 13.12 117 PRO A C 5
ATOM 10175 O O . PRO A 1 139 ? -16.965 0.057 -13.192 1.00 33.45 117 PRO A O 5
ATOM 10186 N N . ILE A 1 140 ? -15.374 1.148 -14.349 1.00 43.22 118 ILE A N 5
ATOM 10187 C CA . ILE A 1 140 ? -15.799 2.468 -13.901 1.00 12.23 118 ILE A CA 5
ATOM 10188 C C . ILE A 1 140 ? -16.996 2.963 -14.705 1.00 74.23 118 ILE A C 5
ATOM 10189 O O . ILE A 1 140 ? -17.681 3.904 -14.303 1.00 70.35 118 ILE A O 5
ATOM 10205 N N . TRP A 1 141 ? -17.244 2.321 -15.842 1.00 2.54 119 TRP A N 5
ATOM 10206 C CA . TRP A 1 141 ? -18.360 2.695 -16.702 1.00 54.14 119 TRP A CA 5
ATOM 10207 C C . TRP A 1 141 ? -19.686 2.567 -15.961 1.00 33.43 119 TRP A C 5
ATOM 10208 O O . TRP A 1 141 ? -20.664 3.232 -16.301 1.00 71.20 119 TRP A O 5
ATOM 10229 N N . GLN A 1 142 ? -19.711 1.708 -14.947 1.00 34.15 120 GLN A N 5
ATOM 10230 C CA . GLN A 1 142 ? -20.919 1.493 -14.158 1.00 2.23 120 GLN A CA 5
ATOM 10231 C C . GLN A 1 142 ? -20.618 1.590 -12.666 1.00 35.44 120 GLN A C 5
ATOM 10232 O O . GLN A 1 142 ? -21.067 2.517 -11.991 1.00 25.13 120 GLN A O 5
ATOM 10246 N N . TYR A 1 143 ? -19.858 0.626 -12.157 1.00 14.42 121 TYR A N 5
ATOM 10247 C CA . TYR A 1 143 ? -19.501 0.601 -10.744 1.00 3.35 121 TYR A CA 5
ATOM 10248 C C . TYR A 1 143 ? -18.360 1.572 -10.453 1.00 21.20 121 TYR A C 5
ATOM 10249 O O . TYR A 1 143 ? -17.816 2.198 -11.363 1.00 53.21 121 TYR A O 5
ATOM 10267 N N . ILE A 1 144 ? -18.003 1.690 -9.179 1.00 24.13 122 ILE A N 5
ATOM 10268 C CA . ILE A 1 144 ? -16.926 2.582 -8.767 1.00 42.03 122 ILE A CA 5
ATOM 10269 C C . ILE A 1 144 ? -15.654 2.313 -9.565 1.00 31.13 122 ILE A C 5
ATOM 10270 O O . ILE A 1 144 ? -15.016 1.273 -9.403 1.00 25.11 122 ILE A O 5
ATOM 10286 N N . MET A 1 23 ? 2.944 -6.680 -2.208 1.00 64.22 1 MET A N 6
ATOM 10287 C CA . MET A 1 23 ? 2.320 -7.148 -3.441 1.00 3.24 1 MET A CA 6
ATOM 10288 C C . MET A 1 23 ? 1.140 -6.260 -3.823 1.00 63.12 1 MET A C 6
ATOM 10289 O O . MET A 1 23 ? 0.029 -6.746 -4.032 1.00 22.32 1 MET A O 6
ATOM 10303 N N . GLN A 1 24 ? 1.390 -4.958 -3.913 1.00 12.32 2 GLN A N 6
ATOM 10304 C CA . GLN A 1 24 ? 0.347 -4.003 -4.269 1.00 73.33 2 GLN A CA 6
ATOM 10305 C C . GLN A 1 24 ? 0.586 -3.430 -5.662 1.00 63.01 2 GLN A C 6
ATOM 10306 O O . GLN A 1 24 ? -0.292 -3.477 -6.524 1.00 45.12 2 GLN A O 6
ATOM 10320 N N . LYS A 1 25 ? 1.781 -2.888 -5.876 1.00 74.41 3 LYS A N 6
ATOM 10321 C CA . LYS A 1 25 ? 2.137 -2.306 -7.164 1.00 65.24 3 LYS A CA 6
ATOM 10322 C C . LYS A 1 25 ? 2.397 -3.395 -8.200 1.00 62.14 3 LYS A C 6
ATOM 10323 O O . LYS A 1 25 ? 2.560 -4.565 -7.858 1.00 23.34 3 LYS A O 6
ATOM 10342 N N . GLY A 1 26 ? 2.436 -3.001 -9.470 1.00 32.22 4 GLY A N 6
ATOM 10343 C CA . GLY A 1 26 ? 2.678 -3.956 -10.536 1.00 13.13 4 GLY A CA 6
ATOM 10344 C C . GLY A 1 26 ? 1.394 -4.517 -11.114 1.00 53.43 4 GLY A C 6
ATOM 10345 O O . GLY A 1 26 ? 1.398 -5.576 -11.743 1.00 53.20 4 GLY A O 6
ATOM 10349 N N . LEU A 1 27 ? 0.291 -3.807 -10.901 1.00 43.21 5 LEU A N 6
ATOM 10350 C CA . LEU A 1 27 ? -1.007 -4.240 -11.405 1.00 33.52 5 LEU A CA 6
ATOM 10351 C C . LEU A 1 27 ? -1.775 -3.070 -12.010 1.00 15.34 5 LEU A C 6
ATOM 10352 O O . LEU A 1 27 ? -1.497 -1.910 -11.707 1.00 65.11 5 LEU A O 6
ATOM 10368 N N . GLU A 1 28 ? -2.745 -3.383 -12.864 1.00 1.43 6 GLU A N 6
ATOM 10369 C CA . GLU A 1 28 ? -3.554 -2.356 -13.509 1.00 51.44 6 GLU A CA 6
ATOM 10370 C C . GLU A 1 28 ? -4.874 -2.157 -12.769 1.00 24.20 6 GLU A C 6
ATOM 10371 O O . GLU A 1 28 ? -5.626 -3.108 -12.554 1.00 61.13 6 GLU A O 6
ATOM 10383 N N . ILE A 1 29 ? -5.147 -0.916 -12.381 1.00 64.01 7 ILE A N 6
ATOM 10384 C CA . ILE A 1 29 ? -6.375 -0.593 -11.665 1.00 45.55 7 ILE A CA 6
ATOM 10385 C C . ILE A 1 29 ? -6.974 0.717 -12.167 1.00 75.41 7 ILE A C 6
ATOM 10386 O O . ILE A 1 29 ? -6.252 1.638 -12.546 1.00 25.34 7 ILE A O 6
ATOM 10402 N N . ALA A 1 30 ? -8.301 0.792 -12.165 1.00 53.12 8 ALA A N 6
ATOM 10403 C CA . ALA A 1 30 ? -8.999 1.990 -12.616 1.00 60.23 8 ALA A CA 6
ATOM 10404 C C . ALA A 1 30 ? -9.959 2.501 -11.547 1.00 44.44 8 ALA A C 6
ATOM 10405 O O . ALA A 1 30 ? -10.533 1.720 -10.789 1.00 75.24 8 ALA A O 6
ATOM 10412 N N . PHE A 1 31 ? -10.127 3.818 -11.492 1.00 10.45 9 PHE A N 6
ATOM 10413 C CA . PHE A 1 31 ? -11.016 4.435 -10.514 1.00 32.33 9 PHE A CA 6
ATOM 10414 C C . PHE A 1 31 ? -11.826 5.561 -11.149 1.00 2.42 9 PHE A C 6
ATOM 10415 O O . PHE A 1 31 ? -11.296 6.362 -11.919 1.00 23.30 9 PHE A O 6
ATOM 10432 N N . GLN A 1 32 ? -13.112 5.616 -10.820 1.00 34.31 10 GLN A N 6
ATOM 10433 C CA . GLN A 1 32 ? -13.995 6.643 -11.359 1.00 55.10 10 GLN A CA 6
ATOM 10434 C C . GLN A 1 32 ? -14.462 7.592 -10.260 1.00 24.13 10 GLN A C 6
ATOM 10435 O O . GLN A 1 32 ? -14.404 7.263 -9.074 1.00 73.44 10 GLN A O 6
ATOM 10449 N N . THR A 1 33 ? -14.923 8.773 -10.660 1.00 72.41 11 THR A N 6
ATOM 10450 C CA . THR A 1 33 ? -15.398 9.770 -9.709 1.00 42.14 11 THR A CA 6
ATOM 10451 C C . THR A 1 33 ? -16.531 10.599 -10.302 1.00 52.33 11 THR A C 6
ATOM 10452 O O . THR A 1 33 ? -16.347 11.295 -11.302 1.00 21.42 11 THR A O 6
ATOM 10463 N N . ILE A 1 34 ? -17.703 10.522 -9.680 1.00 62.23 12 ILE A N 6
ATOM 10464 C CA . ILE A 1 34 ? -18.865 11.267 -10.146 1.00 54.34 12 ILE A CA 6
ATOM 10465 C C . ILE A 1 34 ? -19.690 11.788 -8.974 1.00 54.15 12 ILE A C 6
ATOM 10466 O O . ILE A 1 34 ? -19.675 11.213 -7.887 1.00 60.22 12 ILE A O 6
ATOM 10482 N N . ASN A 1 35 ? -20.412 12.880 -9.205 1.00 2.41 13 ASN A N 6
ATOM 10483 C CA . ASN A 1 35 ? -21.245 13.479 -8.168 1.00 71.33 13 ASN A CA 6
ATOM 10484 C C . ASN A 1 35 ? -20.402 13.903 -6.970 1.00 23.02 13 ASN A C 6
ATOM 10485 O O . ASN A 1 35 ? -19.948 13.067 -6.189 1.00 74.03 13 ASN A O 6
ATOM 10496 N N . GLY A 1 36 ? -20.196 15.209 -6.830 1.00 41.24 14 GLY A N 6
ATOM 10497 C CA . GLY A 1 36 ? -19.408 15.722 -5.725 1.00 11.12 14 GLY A CA 6
ATOM 10498 C C . GLY A 1 36 ? -18.040 16.206 -6.163 1.00 52.31 14 GLY A C 6
ATOM 10499 O O . GLY A 1 36 ? -17.873 16.687 -7.285 1.00 14.12 14 GLY A O 6
ATOM 10503 N N . LEU A 1 37 ? -17.058 16.081 -5.277 1.00 54.40 15 LEU A N 6
ATOM 10504 C CA . LEU A 1 37 ? -15.697 16.512 -5.578 1.00 32.44 15 LEU A CA 6
ATOM 10505 C C . LEU A 1 37 ? -14.683 15.467 -5.123 1.00 71.35 15 LEU A C 6
ATOM 10506 O O . LEU A 1 37 ? -13.993 15.651 -4.121 1.00 12.44 15 LEU A O 6
ATOM 10522 N N . ASP A 1 38 ? -14.597 14.371 -5.869 1.00 23.40 16 ASP A N 6
ATOM 10523 C CA . ASP A 1 38 ? -13.664 13.297 -5.545 1.00 53.12 16 ASP A CA 6
ATOM 10524 C C . ASP A 1 38 ? -12.232 13.702 -5.879 1.00 40.41 16 ASP A C 6
ATOM 10525 O O . ASP A 1 38 ? -11.289 12.958 -5.614 1.00 21.21 16 ASP A O 6
ATOM 10534 N N . GLU A 1 39 ? -12.078 14.887 -6.463 1.00 72.31 17 GLU A N 6
ATOM 10535 C CA . GLU A 1 39 ? -10.761 15.389 -6.835 1.00 4.03 17 GLU A CA 6
ATOM 10536 C C . GLU A 1 39 ? -9.776 15.242 -5.678 1.00 72.00 17 GLU A C 6
ATOM 10537 O O . GLU A 1 39 ? -8.578 15.054 -5.889 1.00 31.23 17 GLU A O 6
ATOM 10549 N N . SER A 1 40 ? -10.291 15.330 -4.456 1.00 20.23 18 SER A N 6
ATOM 10550 C CA . SER A 1 40 ? -9.458 15.211 -3.265 1.00 3.10 18 SER A CA 6
ATOM 10551 C C . SER A 1 40 ? -8.768 13.851 -3.218 1.00 43.21 18 SER A C 6
ATOM 10552 O O . SER A 1 40 ? -7.569 13.759 -2.948 1.00 74.34 18 SER A O 6
ATOM 10560 N N . LEU A 1 41 ? -9.533 12.798 -3.482 1.00 64.33 19 LEU A N 6
ATOM 10561 C CA . LEU A 1 41 ? -8.997 11.441 -3.471 1.00 25.12 19 LEU A CA 6
ATOM 10562 C C . LEU A 1 41 ? -8.110 11.195 -4.688 1.00 14.23 19 LEU A C 6
ATOM 10563 O O . LEU A 1 41 ? -7.026 10.624 -4.574 1.00 20.50 19 LEU A O 6
ATOM 10579 N N . VAL A 1 42 ? -8.578 11.633 -5.852 1.00 75.13 20 VAL A N 6
ATOM 10580 C CA . VAL A 1 42 ? -7.827 11.464 -7.090 1.00 73.44 20 VAL A CA 6
ATOM 10581 C C . VAL A 1 42 ? -6.478 12.170 -7.016 1.00 32.44 20 VAL A C 6
ATOM 10582 O O . VAL A 1 42 ? -5.450 11.604 -7.385 1.00 62.24 20 VAL A O 6
ATOM 10595 N N . GLN A 1 43 ? -6.491 13.408 -6.534 1.00 43.42 21 GLN A N 6
ATOM 10596 C CA . GLN A 1 43 ? -5.267 14.192 -6.411 1.00 72.01 21 GLN A CA 6
ATOM 10597 C C . GLN A 1 43 ? -4.379 13.644 -5.299 1.00 32.40 21 GLN A C 6
ATOM 10598 O O . GLN A 1 43 ? -3.158 13.579 -5.441 1.00 15.41 21 GLN A O 6
ATOM 10612 N N . ALA A 1 44 ? -5.001 13.250 -4.192 1.00 64.32 22 ALA A N 6
ATOM 10613 C CA . ALA A 1 44 ? -4.267 12.705 -3.057 1.00 2.34 22 ALA A CA 6
ATOM 10614 C C . ALA A 1 44 ? -3.580 11.395 -3.424 1.00 65.33 22 ALA A C 6
ATOM 10615 O O . ALA A 1 44 ? -2.376 11.233 -3.217 1.00 11.20 22 ALA A O 6
ATOM 10622 N N . LEU A 1 45 ? -4.351 10.461 -3.970 1.00 64.23 23 LEU A N 6
ATOM 10623 C CA . LEU A 1 45 ? -3.816 9.163 -4.367 1.00 22.34 23 LEU A CA 6
ATOM 10624 C C . LEU A 1 45 ? -2.793 9.314 -5.488 1.00 2.52 23 LEU A C 6
ATOM 10625 O O . LEU A 1 45 ? -1.798 8.592 -5.536 1.00 31.50 23 LEU A O 6
ATOM 10641 N N . ALA A 1 46 ? -3.044 10.261 -6.386 1.00 64.15 24 ALA A N 6
ATOM 10642 C CA . ALA A 1 46 ? -2.142 10.511 -7.505 1.00 35.34 24 ALA A CA 6
ATOM 10643 C C . ALA A 1 46 ? -0.790 11.019 -7.017 1.00 11.32 24 ALA A C 6
ATOM 10644 O O . ALA A 1 46 ? 0.256 10.599 -7.509 1.00 3.14 24 ALA A O 6
ATOM 10651 N N . GLY A 1 47 ? -0.820 11.928 -6.046 1.00 65.23 25 GLY A N 6
ATOM 10652 C CA . GLY A 1 47 ? 0.411 12.479 -5.509 1.00 54.41 25 GLY A CA 6
ATOM 10653 C C . GLY A 1 47 ? 1.216 11.454 -4.736 1.00 5.50 25 GLY A C 6
ATOM 10654 O O . GLY A 1 47 ? 2.418 11.302 -4.959 1.00 34.12 25 GLY A O 6
ATOM 10658 N N . VAL A 1 48 ? 0.555 10.750 -3.823 1.00 3.33 26 VAL A N 6
ATOM 10659 C CA . VAL A 1 48 ? 1.218 9.735 -3.013 1.00 71.21 26 VAL A CA 6
ATOM 10660 C C . VAL A 1 48 ? 1.807 8.634 -3.887 1.00 63.42 26 VAL A C 6
ATOM 10661 O O . VAL A 1 48 ? 2.896 8.125 -3.616 1.00 34.02 26 VAL A O 6
ATOM 10674 N N . THR A 1 49 ? 1.082 8.269 -4.940 1.00 35.44 27 THR A N 6
ATOM 10675 C CA . THR A 1 49 ? 1.531 7.227 -5.854 1.00 65.12 27 THR A CA 6
ATOM 10676 C C . THR A 1 49 ? 2.775 7.666 -6.619 1.00 53.31 27 THR A C 6
ATOM 10677 O O . THR A 1 49 ? 3.791 6.973 -6.620 1.00 44.04 27 THR A O 6
ATOM 10688 N N . ALA A 1 50 ? 2.687 8.823 -7.268 1.00 74.32 28 ALA A N 6
ATOM 10689 C CA . ALA A 1 50 ? 3.806 9.356 -8.035 1.00 30.33 28 ALA A CA 6
ATOM 10690 C C . ALA A 1 50 ? 5.030 9.561 -7.149 1.00 20.44 28 ALA A C 6
ATOM 10691 O O . ALA A 1 50 ? 6.166 9.416 -7.600 1.00 1.00 28 ALA A O 6
ATOM 10698 N N . SER A 1 51 ? 4.791 9.899 -5.886 1.00 33.24 29 SER A N 6
ATOM 10699 C CA . SER A 1 51 ? 5.874 10.128 -4.937 1.00 43.12 29 SER A CA 6
ATOM 10700 C C . SER A 1 51 ? 6.507 8.809 -4.505 1.00 74.43 29 SER A C 6
ATOM 10701 O O . SER A 1 51 ? 7.727 8.702 -4.386 1.00 3.35 29 SER A O 6
ATOM 10709 N N . ASP A 1 52 ? 5.667 7.806 -4.273 1.00 31.21 30 ASP A N 6
ATOM 10710 C CA . ASP A 1 52 ? 6.142 6.492 -3.855 1.00 61.11 30 ASP A CA 6
ATOM 10711 C C . ASP A 1 52 ? 6.779 5.747 -5.024 1.00 52.24 30 ASP A C 6
ATOM 10712 O O . ASP A 1 52 ? 7.510 4.775 -4.831 1.00 55.30 30 ASP A O 6
ATOM 10721 N N . PHE A 1 53 ? 6.496 6.209 -6.238 1.00 34.11 31 PHE A N 6
ATOM 10722 C CA . PHE A 1 53 ? 7.039 5.585 -7.439 1.00 51.40 31 PHE A CA 6
ATOM 10723 C C . PHE A 1 53 ? 8.010 6.525 -8.148 1.00 24.24 31 PHE A C 6
ATOM 10724 O O . PHE A 1 53 ? 7.721 7.071 -9.212 1.00 74.34 31 PHE A O 6
ATOM 10741 N N . PRO A 1 54 ? 9.192 6.719 -7.543 1.00 51.01 32 PRO A N 6
ATOM 10742 C CA . PRO A 1 54 ? 10.231 7.592 -8.098 1.00 13.14 32 PRO A CA 6
ATOM 10743 C C . PRO A 1 54 ? 10.861 7.014 -9.360 1.00 52.01 32 PRO A C 6
ATOM 10744 O O . PRO A 1 54 ? 11.511 7.728 -10.124 1.00 14.11 32 PRO A O 6
ATOM 10755 N N . ASP A 1 55 ? 10.664 5.718 -9.573 1.00 62.34 33 ASP A N 6
ATOM 10756 C CA . ASP A 1 55 ? 11.212 5.044 -10.745 1.00 23.22 33 ASP A CA 6
ATOM 10757 C C . ASP A 1 55 ? 10.671 5.662 -12.030 1.00 43.31 33 ASP A C 6
ATOM 10758 O O . ASP A 1 55 ? 11.238 5.476 -13.108 1.00 32.21 33 ASP A O 6
ATOM 10767 N N . LEU A 1 56 ? 9.572 6.398 -11.909 1.00 73.24 34 LEU A N 6
ATOM 10768 C CA . LEU A 1 56 ? 8.953 7.043 -13.062 1.00 13.52 34 LEU A CA 6
ATOM 10769 C C . LEU A 1 56 ? 8.415 6.007 -14.043 1.00 71.20 34 LEU A C 6
ATOM 10770 O O . LEU A 1 56 ? 8.093 6.329 -15.187 1.00 21.40 34 LEU A O 6
ATOM 10786 N N . ASP A 1 57 ? 8.318 4.763 -13.587 1.00 63.22 35 ASP A N 6
ATOM 10787 C CA . ASP A 1 57 ? 7.816 3.679 -14.424 1.00 30.14 35 ASP A CA 6
ATOM 10788 C C . ASP A 1 57 ? 6.304 3.535 -14.277 1.00 4.12 35 ASP A C 6
ATOM 10789 O O . ASP A 1 57 ? 5.686 2.687 -14.921 1.00 65.11 35 ASP A O 6
ATOM 10798 N N . ILE A 1 58 ? 5.716 4.368 -13.425 1.00 51.02 36 ILE A N 6
ATOM 10799 C CA . ILE A 1 58 ? 4.277 4.333 -13.194 1.00 41.23 36 ILE A CA 6
ATOM 10800 C C . ILE A 1 58 ? 3.515 4.891 -14.391 1.00 54.31 36 ILE A C 6
ATOM 10801 O O . ILE A 1 58 ? 3.837 5.964 -14.902 1.00 2.22 36 ILE A O 6
ATOM 10817 N N . LYS A 1 59 ? 2.500 4.157 -14.834 1.00 15.04 37 LYS A N 6
ATOM 10818 C CA . LYS A 1 59 ? 1.687 4.579 -15.969 1.00 22.43 37 LYS A CA 6
ATOM 10819 C C . LYS A 1 59 ? 0.280 4.958 -15.519 1.00 73.04 37 LYS A C 6
ATOM 10820 O O . LYS A 1 59 ? -0.675 4.212 -15.740 1.00 41.44 37 LYS A O 6
ATOM 10839 N N . TYR A 1 60 ? 0.158 6.121 -14.890 1.00 2.24 38 TYR A N 6
ATOM 10840 C CA . TYR A 1 60 ? -1.133 6.599 -14.409 1.00 22.32 38 TYR A CA 6
ATOM 10841 C C . TYR A 1 60 ? -1.477 7.951 -15.025 1.00 14.10 38 TYR A C 6
ATOM 10842 O O . TYR A 1 60 ? -0.593 8.746 -15.339 1.00 3.24 38 TYR A O 6
ATOM 10860 N N . ASN A 1 61 ? -2.771 8.204 -15.195 1.00 11.34 39 ASN A N 6
ATOM 10861 C CA . ASN A 1 61 ? -3.235 9.460 -15.773 1.00 43.31 39 ASN A CA 6
ATOM 10862 C C . ASN A 1 61 ? -4.693 9.721 -15.410 1.00 75.31 39 ASN A C 6
ATOM 10863 O O . ASN A 1 61 ? -5.449 8.790 -15.128 1.00 50.14 39 ASN A O 6
ATOM 10874 N N . ILE A 1 62 ? -5.082 10.991 -15.420 1.00 10.33 40 ILE A N 6
ATOM 10875 C CA . ILE A 1 62 ? -6.450 11.374 -15.093 1.00 72.34 40 ILE A CA 6
ATOM 10876 C C . ILE A 1 62 ? -7.099 12.131 -16.247 1.00 33.11 40 ILE A C 6
ATOM 10877 O O . ILE A 1 62 ? -6.618 13.186 -16.660 1.00 64.35 40 ILE A O 6
ATOM 10893 N N . PHE A 1 63 ? -8.197 11.586 -16.762 1.00 1.45 41 PHE A N 6
ATOM 10894 C CA . PHE A 1 63 ? -8.914 12.211 -17.867 1.00 62.23 41 PHE A CA 6
ATOM 10895 C C . PHE A 1 63 ? -10.400 12.340 -17.548 1.00 33.01 41 PHE A C 6
ATOM 10896 O O . PHE A 1 63 ? -10.967 11.513 -16.832 1.00 55.33 41 PHE A O 6
ATOM 10913 N N . LEU A 1 64 ? -11.026 13.383 -18.083 1.00 25.22 42 LEU A N 6
ATOM 10914 C CA . LEU A 1 64 ? -12.446 13.622 -17.855 1.00 55.23 42 LEU A CA 6
ATOM 10915 C C . LEU A 1 64 ? -13.255 13.341 -19.118 1.00 31.23 42 LEU A C 6
ATOM 10916 O O . LEU A 1 64 ? -12.944 13.852 -20.194 1.00 14.45 42 LEU A O 6
ATOM 10932 N N . VAL A 1 65 ? -14.296 12.525 -18.978 1.00 44.54 43 VAL A N 6
ATOM 10933 C CA . VAL A 1 65 ? -15.151 12.179 -20.107 1.00 35.43 43 VAL A CA 6
ATOM 10934 C C . VAL A 1 65 ? -16.454 12.969 -20.072 1.00 15.34 43 VAL A C 6
ATOM 10935 O O . VAL A 1 65 ? -17.058 13.145 -19.013 1.00 22.52 43 VAL A O 6
ATOM 10948 N N . ASP A 1 66 ? -16.883 13.444 -21.236 1.00 12.23 44 ASP A N 6
ATOM 10949 C CA . ASP A 1 66 ? -18.116 14.216 -21.339 1.00 75.43 44 ASP A CA 6
ATOM 10950 C C . ASP A 1 66 ? -18.984 13.703 -22.485 1.00 24.22 44 ASP A C 6
ATOM 10951 O O . ASP A 1 66 ? -18.632 13.847 -23.657 1.00 13.55 44 ASP A O 6
ATOM 10960 N N . LEU A 1 67 ? -20.117 13.102 -22.139 1.00 10.40 45 LEU A N 6
ATOM 10961 C CA . LEU A 1 67 ? -21.035 12.567 -23.138 1.00 62.53 45 LEU A CA 6
ATOM 10962 C C . LEU A 1 67 ? -22.471 12.583 -22.624 1.00 5.15 45 LEU A C 6
ATOM 10963 O O . LEU A 1 67 ? -22.708 12.538 -21.416 1.00 55.33 45 LEU A O 6
ATOM 10979 N N . TYR A 1 68 ? -23.424 12.646 -23.547 1.00 23.44 46 TYR A N 6
ATOM 10980 C CA . TYR A 1 68 ? -24.836 12.668 -23.186 1.00 53.03 46 TYR A CA 6
ATOM 10981 C C . TYR A 1 68 ? -25.176 13.926 -22.393 1.00 53.10 46 TYR A C 6
ATOM 10982 O O . TYR A 1 68 ? -26.050 13.911 -21.527 1.00 74.15 46 TYR A O 6
ATOM 11000 N N . GLY A 1 69 ? -24.478 15.016 -22.696 1.00 43.14 47 GLY A N 6
ATOM 11001 C CA . GLY A 1 69 ? -24.719 16.269 -22.004 1.00 73.52 47 GLY A CA 6
ATOM 11002 C C . GLY A 1 69 ? -24.365 16.195 -20.532 1.00 50.12 47 GLY A C 6
ATOM 11003 O O . GLY A 1 69 ? -24.867 16.979 -19.727 1.00 71.13 47 GLY A O 6
ATOM 11007 N N . GLN A 1 70 ? -23.499 15.250 -20.180 1.00 14.11 48 GLN A N 6
ATOM 11008 C CA . GLN A 1 70 ? -23.081 15.076 -18.794 1.00 10.30 48 GLN A CA 6
ATOM 11009 C C . GLN A 1 70 ? -21.562 14.979 -18.692 1.00 15.12 48 GLN A C 6
ATOM 11010 O O . GLN A 1 70 ? -20.885 14.636 -19.661 1.00 22.43 48 GLN A O 6
ATOM 11024 N N . LYS A 1 71 ? -21.033 15.284 -17.512 1.00 11.31 49 LYS A N 6
ATOM 11025 C CA . LYS A 1 71 ? -19.594 15.231 -17.281 1.00 74.14 49 LYS A CA 6
ATOM 11026 C C . LYS A 1 71 ? -19.253 14.204 -16.207 1.00 33.33 49 LYS A C 6
ATOM 11027 O O . LYS A 1 71 ? -19.986 14.047 -15.230 1.00 21.34 49 LYS A O 6
ATOM 11046 N N . TYR A 1 72 ? -18.137 13.508 -16.393 1.00 11.02 50 TYR A N 6
ATOM 11047 C CA . TYR A 1 72 ? -17.700 12.495 -15.439 1.00 42.24 50 TYR A CA 6
ATOM 11048 C C . TYR A 1 72 ? -16.177 12.440 -15.363 1.00 50.41 50 TYR A C 6
ATOM 11049 O O . TYR A 1 72 ? -15.485 12.685 -16.352 1.00 21.34 50 TYR A O 6
ATOM 11067 N N . PHE A 1 73 ? -15.662 12.117 -14.182 1.00 3.14 51 PHE A N 6
ATOM 11068 C CA . PHE A 1 73 ? -14.221 12.030 -13.974 1.00 20.21 51 PHE A CA 6
ATOM 11069 C C . PHE A 1 73 ? -13.762 10.575 -13.949 1.00 72.32 51 PHE A C 6
ATOM 11070 O O . PHE A 1 73 ? -14.341 9.742 -13.251 1.00 3.12 51 PHE A O 6
ATOM 11087 N N . ARG A 1 74 ? -12.719 10.276 -14.717 1.00 12.31 52 ARG A N 6
ATOM 11088 C CA . ARG A 1 74 ? -12.183 8.922 -14.785 1.00 54.11 52 ARG A CA 6
ATOM 11089 C C . ARG A 1 74 ? -10.661 8.934 -14.675 1.00 75.53 52 ARG A C 6
ATOM 11090 O O . ARG A 1 74 ? -9.999 9.834 -15.191 1.00 50.22 52 ARG A O 6
ATOM 11111 N N . ILE A 1 75 ? -10.115 7.928 -14.000 1.00 3.30 53 ILE A N 6
ATOM 11112 C CA . ILE A 1 75 ? -8.672 7.823 -13.823 1.00 63.13 53 ILE A CA 6
ATOM 11113 C C . ILE A 1 75 ? -8.176 6.423 -14.172 1.00 10.53 53 ILE A C 6
ATOM 11114 O O . ILE A 1 75 ? -8.771 5.424 -13.768 1.00 31.54 53 ILE A O 6
ATOM 11130 N N . LEU A 1 76 ? -7.082 6.359 -14.922 1.00 50.35 54 LEU A N 6
ATOM 11131 C CA . LEU A 1 76 ? -6.504 5.082 -15.324 1.00 63.33 54 LEU A CA 6
ATOM 11132 C C . LEU A 1 76 ? -5.092 4.924 -14.769 1.00 0.15 54 LEU A C 6
ATOM 11133 O O . LEU A 1 76 ? -4.194 5.700 -15.097 1.00 31.03 54 LEU A O 6
ATOM 11149 N N . PHE A 1 77 ? -4.903 3.913 -13.927 1.00 5.53 55 PHE A N 6
ATOM 11150 C CA . PHE A 1 77 ? -3.600 3.653 -13.326 1.00 25.10 55 PHE A CA 6
ATOM 11151 C C . PHE A 1 77 ? -3.125 2.239 -13.648 1.00 71.13 55 PHE A C 6
ATOM 11152 O O . PHE A 1 77 ? -3.769 1.258 -13.278 1.00 13.03 55 PHE A O 6
ATOM 11169 N N . GLN A 1 78 ? -1.995 2.144 -14.341 1.00 61.02 56 GLN A N 6
ATOM 11170 C CA . GLN A 1 78 ? -1.435 0.851 -14.715 1.00 22.42 56 GLN A CA 6
ATOM 11171 C C . GLN A 1 78 ? 0.073 0.823 -14.485 1.00 14.24 56 GLN A C 6
ATOM 11172 O O . GLN A 1 78 ? 0.739 1.856 -14.547 1.00 12.52 56 GLN A O 6
ATOM 11186 N N . SER A 1 79 ? 0.604 -0.366 -14.218 1.00 42.42 57 SER A N 6
ATOM 11187 C CA . SER A 1 79 ? 2.033 -0.527 -13.974 1.00 52.14 57 SER A CA 6
ATOM 11188 C C . SER A 1 79 ? 2.707 -1.238 -15.144 1.00 75.10 57 SER A C 6
ATOM 11189 O O . SER A 1 79 ? 2.051 -1.628 -16.110 1.00 73.13 57 SER A O 6
ATOM 11197 N N . LYS A 1 80 ? 4.021 -1.404 -15.049 1.00 45.33 58 LYS A N 6
ATOM 11198 C CA . LYS A 1 80 ? 4.787 -2.069 -16.097 1.00 52.42 58 LYS A CA 6
ATOM 11199 C C . LYS A 1 80 ? 5.001 -3.542 -15.763 1.00 55.44 58 LYS A C 6
ATOM 11200 O O . LYS A 1 80 ? 5.422 -4.327 -16.613 1.00 53.21 58 LYS A O 6
ATOM 11219 N N . LYS A 1 81 ? 4.706 -3.911 -14.521 1.00 43.24 59 LYS A N 6
ATOM 11220 C CA . LYS A 1 81 ? 4.863 -5.290 -14.075 1.00 62.13 59 LYS A CA 6
ATOM 11221 C C . LYS A 1 81 ? 3.556 -6.062 -14.225 1.00 64.53 59 LYS A C 6
ATOM 11222 O O . LYS A 1 81 ? 3.502 -7.266 -13.968 1.00 53.13 59 LYS A O 6
ATOM 11241 N N . LEU A 1 82 ? 2.507 -5.364 -14.644 1.00 33.31 60 LEU A N 6
ATOM 11242 C CA . LEU A 1 82 ? 1.200 -5.985 -14.830 1.00 72.20 60 LEU A CA 6
ATOM 11243 C C . LEU A 1 82 ? 1.320 -7.278 -15.631 1.00 21.05 60 LEU A C 6
ATOM 11244 O O . LEU A 1 82 ? 1.804 -7.276 -16.762 1.00 60.34 60 LEU A O 6
ATOM 11260 N N . SER A 1 83 ? 0.875 -8.380 -15.036 1.00 33.04 61 SER A N 6
ATOM 11261 C CA . SER A 1 83 ? 0.934 -9.681 -15.692 1.00 51.45 61 SER A CA 6
ATOM 11262 C C . SER A 1 83 ? -0.463 -10.159 -16.077 1.00 21.24 61 SER A C 6
ATOM 11263 O O . SER A 1 83 ? -1.445 -9.842 -15.407 1.00 1.44 61 SER A O 6
ATOM 11271 N N . GLU A 1 84 ? -0.542 -10.925 -17.160 1.00 70.22 62 GLU A N 6
ATOM 11272 C CA . GLU A 1 84 ? -1.818 -11.447 -17.634 1.00 74.14 62 GLU A CA 6
ATOM 11273 C C . GLU A 1 84 ? -2.342 -12.535 -16.701 1.00 63.11 62 GLU A C 6
ATOM 11274 O O . GLU A 1 84 ? -3.539 -12.606 -16.421 1.00 72.05 62 GLU A O 6
ATOM 11286 N N . LEU A 1 85 ? -1.436 -13.382 -16.223 1.00 14.52 63 LEU A N 6
ATOM 11287 C CA . LEU A 1 85 ? -1.805 -14.467 -15.321 1.00 74.31 63 LEU A CA 6
ATOM 11288 C C . LEU A 1 85 ? -1.936 -13.964 -13.887 1.00 51.32 63 LEU A C 6
ATOM 11289 O O . LEU A 1 85 ? -1.948 -12.757 -13.640 1.00 64.34 63 LEU A O 6
ATOM 11305 N N . HIS A 1 86 ? -2.032 -14.896 -12.944 1.00 53.14 64 HIS A N 6
ATOM 11306 C CA . HIS A 1 86 ? -2.159 -14.546 -11.534 1.00 32.50 64 HIS A CA 6
ATOM 11307 C C . HIS A 1 86 ? -3.471 -13.813 -11.272 1.00 32.32 64 HIS A C 6
ATOM 11308 O O . HIS A 1 86 ? -3.504 -12.597 -11.085 1.00 11.12 64 HIS A O 6
ATOM 11322 N N . PRO A 1 87 ? -4.579 -14.569 -11.258 1.00 55.22 65 PRO A N 6
ATOM 11323 C CA . PRO A 1 87 ? -5.914 -14.012 -11.020 1.00 54.32 65 PRO A CA 6
ATOM 11324 C C . PRO A 1 87 ? -6.099 -13.542 -9.581 1.00 65.31 65 PRO A C 6
ATOM 11325 O O . PRO A 1 87 ? -6.669 -12.481 -9.334 1.00 14.32 65 PRO A O 6
ATOM 11336 N N . GLU A 1 88 ? -5.611 -14.340 -8.636 1.00 70.22 66 GLU A N 6
ATOM 11337 C CA . GLU A 1 88 ? -5.723 -14.005 -7.222 1.00 11.25 66 GLU A CA 6
ATOM 11338 C C . GLU A 1 88 ? -5.079 -12.653 -6.930 1.00 42.52 66 GLU A C 6
ATOM 11339 O O . GLU A 1 88 ? -5.471 -11.956 -5.995 1.00 52.30 66 GLU A O 6
ATOM 11351 N N . GLU A 1 89 ? -4.087 -12.290 -7.738 1.00 54.41 67 GLU A N 6
ATOM 11352 C CA . GLU A 1 89 ? -3.388 -11.022 -7.566 1.00 42.20 67 GLU A CA 6
ATOM 11353 C C . GLU A 1 89 ? -4.267 -9.852 -7.998 1.00 74.01 67 GLU A C 6
ATOM 11354 O O . GLU A 1 89 ? -4.304 -8.813 -7.339 1.00 41.32 67 GLU A O 6
ATOM 11366 N N . ARG A 1 90 ? -4.974 -10.030 -9.110 1.00 1.44 68 ARG A N 6
ATOM 11367 C CA . ARG A 1 90 ? -5.852 -8.989 -9.631 1.00 61.12 68 ARG A CA 6
ATOM 11368 C C . ARG A 1 90 ? -6.849 -8.536 -8.569 1.00 4.44 68 ARG A C 6
ATOM 11369 O O . ARG A 1 90 ? -6.958 -7.346 -8.272 1.00 10.33 68 ARG A O 6
ATOM 11390 N N . LYS A 1 91 ? -7.574 -9.492 -7.999 1.00 53.21 69 LYS A N 6
ATOM 11391 C CA . LYS A 1 91 ? -8.562 -9.193 -6.969 1.00 41.40 69 LYS A CA 6
ATOM 11392 C C . LYS A 1 91 ? -7.893 -8.616 -5.725 1.00 72.31 69 LYS A C 6
ATOM 11393 O O . LYS A 1 91 ? -8.461 -7.766 -5.040 1.00 13.15 69 LYS A O 6
ATOM 11412 N N . LYS A 1 92 ? -6.682 -9.083 -5.440 1.00 34.22 70 LYS A N 6
ATOM 11413 C CA . LYS A 1 92 ? -5.934 -8.613 -4.280 1.00 51.22 70 LYS A CA 6
ATOM 11414 C C . LYS A 1 92 ? -5.659 -7.116 -4.381 1.00 43.11 70 LYS A C 6
ATOM 11415 O O . LYS A 1 92 ? -5.970 -6.354 -3.465 1.00 70.15 70 LYS A O 6
ATOM 11434 N N . VAL A 1 93 ? -5.074 -6.700 -5.500 1.00 73.34 71 VAL A N 6
ATOM 11435 C CA . VAL A 1 93 ? -4.760 -5.294 -5.722 1.00 24.01 71 VAL A CA 6
ATOM 11436 C C . VAL A 1 93 ? -6.029 -4.460 -5.846 1.00 55.33 71 VAL A C 6
ATOM 11437 O O . VAL A 1 93 ? -6.062 -3.296 -5.445 1.00 63.22 71 VAL A O 6
ATOM 11450 N N . ARG A 1 94 ? -7.074 -5.062 -6.404 1.00 75.23 72 ARG A N 6
ATOM 11451 C CA . ARG A 1 94 ? -8.348 -4.374 -6.582 1.00 64.43 72 ARG A CA 6
ATOM 11452 C C . ARG A 1 94 ? -8.930 -3.951 -5.237 1.00 22.53 72 ARG A C 6
ATOM 11453 O O . ARG A 1 94 ? -9.329 -2.801 -5.057 1.00 23.52 72 ARG A O 6
ATOM 11474 N N . GLU A 1 95 ? -8.975 -4.890 -4.296 1.00 53.21 73 GLU A N 6
ATOM 11475 C CA . GLU A 1 95 ? -9.510 -4.614 -2.968 1.00 11.31 73 GLU A CA 6
ATOM 11476 C C . GLU A 1 95 ? -8.559 -3.724 -2.173 1.00 31.05 73 GLU A C 6
ATOM 11477 O O . GLU A 1 95 ? -8.991 -2.881 -1.386 1.00 43.43 73 GLU A O 6
ATOM 11489 N N . LYS A 1 96 ? -7.262 -3.919 -2.382 1.00 64.02 74 LYS A N 6
ATOM 11490 C CA . LYS A 1 96 ? -6.247 -3.136 -1.687 1.00 14.52 74 LYS A CA 6
ATOM 11491 C C . LYS A 1 96 ? -6.386 -1.652 -2.015 1.00 61.41 74 LYS A C 6
ATOM 11492 O O . LYS A 1 96 ? -6.473 -0.813 -1.118 1.00 63.33 74 LYS A O 6
ATOM 11511 N N . PHE A 1 97 ? -6.407 -1.336 -3.306 1.00 32.24 75 PHE A N 6
ATOM 11512 C CA . PHE A 1 97 ? -6.536 0.046 -3.752 1.00 41.10 75 PHE A CA 6
ATOM 11513 C C . PHE A 1 97 ? -7.939 0.578 -3.476 1.00 51.43 75 PHE A C 6
ATOM 11514 O O . PHE A 1 97 ? -8.118 1.756 -3.164 1.00 22.32 75 PHE A O 6
ATOM 11531 N N . ASP A 1 98 ? -8.931 -0.297 -3.595 1.00 31.22 76 ASP A N 6
ATOM 11532 C CA . ASP A 1 98 ? -10.319 0.083 -3.358 1.00 41.21 76 ASP A CA 6
ATOM 11533 C C . ASP A 1 98 ? -10.506 0.598 -1.934 1.00 71.43 76 ASP A C 6
ATOM 11534 O O . ASP A 1 98 ? -11.088 1.661 -1.720 1.00 61.53 76 ASP A O 6
ATOM 11543 N N . GLU A 1 99 ? -10.010 -0.165 -0.965 1.00 1.22 77 GLU A N 6
ATOM 11544 C CA . GLU A 1 99 ? -10.125 0.214 0.439 1.00 42.04 77 GLU A CA 6
ATOM 11545 C C . GLU A 1 99 ? -9.244 1.421 0.750 1.00 30.43 77 GLU A C 6
ATOM 11546 O O . GLU A 1 99 ? -9.692 2.386 1.367 1.00 41.44 77 GLU A O 6
ATOM 11558 N N . ASN A 1 100 ? -7.988 1.356 0.320 1.00 72.11 78 ASN A N 6
ATOM 11559 C CA . ASN A 1 100 ? -7.043 2.442 0.554 1.00 53.03 78 ASN A CA 6
ATOM 11560 C C . ASN A 1 100 ? -7.623 3.776 0.092 1.00 24.22 78 ASN A C 6
ATOM 11561 O O . ASN A 1 100 ? -7.429 4.805 0.738 1.00 3.44 78 ASN A O 6
ATOM 11572 N N . SER A 1 101 ? -8.335 3.749 -1.030 1.00 30.13 79 SER A N 6
ATOM 11573 C CA . SER A 1 101 ? -8.940 4.956 -1.580 1.00 13.00 79 SER A CA 6
ATOM 11574 C C . SER A 1 101 ? -10.190 5.343 -0.795 1.00 53.15 79 SER A C 6
ATOM 11575 O O . SER A 1 101 ? -10.411 6.517 -0.497 1.00 44.14 79 SER A O 6
ATOM 11583 N N . ARG A 1 102 ? -11.005 4.347 -0.464 1.00 55.05 80 ARG A N 6
ATOM 11584 C CA . ARG A 1 102 ? -12.234 4.582 0.284 1.00 13.11 80 ARG A CA 6
ATOM 11585 C C . ARG A 1 102 ? -11.927 4.929 1.738 1.00 52.11 80 ARG A C 6
ATOM 11586 O O . ARG A 1 102 ? -12.817 5.315 2.495 1.00 32.54 80 ARG A O 6
ATOM 11607 N N . MET A 1 103 ? -10.662 4.789 2.120 1.00 71.21 81 MET A N 6
ATOM 11608 C CA . MET A 1 103 ? -10.238 5.088 3.483 1.00 40.23 81 MET A CA 6
ATOM 11609 C C . MET A 1 103 ? -10.884 6.376 3.983 1.00 54.24 81 MET A C 6
ATOM 11610 O O . MET A 1 103 ? -11.246 7.247 3.191 1.00 23.34 81 MET A O 6
ATOM 11624 N N . GLN A 1 104 ? -11.027 6.489 5.299 1.00 4.33 82 GLN A N 6
ATOM 11625 C CA . GLN A 1 104 ? -11.631 7.671 5.903 1.00 3.11 82 GLN A CA 6
ATOM 11626 C C . GLN A 1 104 ? -10.971 8.945 5.385 1.00 24.22 82 GLN A C 6
ATOM 11627 O O . GLN A 1 104 ? -9.806 8.934 4.985 1.00 73.22 82 GLN A O 6
ATOM 11641 N N . TYR A 1 105 ? -11.721 10.040 5.396 1.00 54.44 83 TYR A N 6
ATOM 11642 C CA . TYR A 1 105 ? -11.210 11.322 4.924 1.00 30.12 83 TYR A CA 6
ATOM 11643 C C . TYR A 1 105 ? -10.000 11.760 5.743 1.00 25.10 83 TYR A C 6
ATOM 11644 O O . TYR A 1 105 ? -9.036 12.305 5.205 1.00 62.54 83 TYR A O 6
ATOM 11662 N N . SER A 1 106 ? -10.057 11.517 7.049 1.00 71.14 84 SER A N 6
ATOM 11663 C CA . SER A 1 106 ? -8.968 11.888 7.944 1.00 2.40 84 SER A CA 6
ATOM 11664 C C . SER A 1 106 ? -7.642 11.315 7.453 1.00 2.42 84 SER A C 6
ATOM 11665 O O . SER A 1 106 ? -6.652 12.035 7.328 1.00 43.15 84 SER A O 6
ATOM 11673 N N . GLU A 1 107 ? -7.632 10.015 7.178 1.00 60.13 85 GLU A N 6
ATOM 11674 C CA . GLU A 1 107 ? -6.428 9.345 6.701 1.00 24.35 85 GLU A CA 6
ATOM 11675 C C . GLU A 1 107 ? -6.127 9.729 5.256 1.00 44.23 85 GLU A C 6
ATOM 11676 O O . GLU A 1 107 ? -4.966 9.818 4.854 1.00 63.44 85 GLU A O 6
ATOM 11688 N N . LEU A 1 108 ? -7.180 9.956 4.479 1.00 61.03 86 LEU A N 6
ATOM 11689 C CA . LEU A 1 108 ? -7.030 10.331 3.077 1.00 61.42 86 LEU A CA 6
ATOM 11690 C C . LEU A 1 108 ? -6.338 11.684 2.946 1.00 72.33 86 LEU A C 6
ATOM 11691 O O . LEU A 1 108 ? -5.464 11.865 2.099 1.00 53.45 86 LEU A O 6
ATOM 11707 N N . MET A 1 109 ? -6.734 12.629 3.791 1.00 11.35 87 MET A N 6
ATOM 11708 C CA . MET A 1 109 ? -6.149 13.965 3.772 1.00 13.10 87 MET A CA 6
ATOM 11709 C C . MET A 1 109 ? -4.802 13.979 4.486 1.00 25.12 87 MET A C 6
ATOM 11710 O O . MET A 1 109 ? -3.948 14.822 4.209 1.00 53.54 87 MET A O 6
ATOM 11724 N N . THR A 1 110 ? -4.615 13.039 5.408 1.00 15.32 88 THR A N 6
ATOM 11725 C CA . THR A 1 110 ? -3.372 12.945 6.163 1.00 34.30 88 THR A CA 6
ATOM 11726 C C . THR A 1 110 ? -2.269 12.305 5.328 1.00 53.03 88 THR A C 6
ATOM 11727 O O . THR A 1 110 ? -1.153 12.819 5.257 1.00 64.32 88 THR A O 6
ATOM 11738 N N . LYS A 1 111 ? -2.589 11.181 4.695 1.00 2.03 89 LYS A N 6
ATOM 11739 C CA . LYS A 1 111 ? -1.626 10.471 3.862 1.00 4.01 89 LYS A CA 6
ATOM 11740 C C . LYS A 1 111 ? -1.218 11.317 2.660 1.00 75.22 89 LYS A C 6
ATOM 11741 O O . LYS A 1 111 ? -0.278 10.979 1.941 1.00 72.55 89 LYS A O 6
ATOM 11760 N N . TYR A 1 112 ? -1.931 12.418 2.449 1.00 63.14 90 TYR A N 6
ATOM 11761 C CA . TYR A 1 112 ? -1.644 13.312 1.333 1.00 63.42 90 TYR A CA 6
ATOM 11762 C C . TYR A 1 112 ? -1.026 14.617 1.825 1.00 23.31 90 TYR A C 6
ATOM 11763 O O . TYR A 1 112 ? -0.033 15.094 1.274 1.00 31.13 90 TYR A O 6
ATOM 11781 N N . HIS A 1 113 ? -1.620 15.189 2.867 1.00 11.22 91 HIS A N 6
ATOM 11782 C CA . HIS A 1 113 ? -1.128 16.439 3.436 1.00 34.02 91 HIS A CA 6
ATOM 11783 C C . HIS A 1 113 ? 0.067 16.187 4.350 1.00 33.55 91 HIS A C 6
ATOM 11784 O O . HIS A 1 113 ? 0.828 17.103 4.661 1.00 15.31 91 HIS A O 6
ATOM 11798 N N . ASP A 1 114 ? 0.225 14.939 4.778 1.00 32.14 92 ASP A N 6
ATOM 11799 C CA . ASP A 1 114 ? 1.327 14.566 5.657 1.00 64.21 92 ASP A CA 6
ATOM 11800 C C . ASP A 1 114 ? 2.494 13.999 4.854 1.00 1.00 92 ASP A C 6
ATOM 11801 O O . ASP A 1 114 ? 3.641 14.415 5.026 1.00 14.24 92 ASP A O 6
ATOM 11810 N N . LEU A 1 115 ? 2.195 13.047 3.977 1.00 31.13 93 LEU A N 6
ATOM 11811 C CA . LEU A 1 115 ? 3.219 12.422 3.148 1.00 61.53 93 LEU A CA 6
ATOM 11812 C C . LEU A 1 115 ? 3.975 13.468 2.335 1.00 24.42 93 LEU A C 6
ATOM 11813 O O . LEU A 1 115 ? 5.138 13.272 1.979 1.00 14.00 93 LEU A O 6
ATOM 11829 N N . LYS A 1 116 ? 3.309 14.580 2.047 1.00 40.34 94 LYS A N 6
ATOM 11830 C CA . LYS A 1 116 ? 3.918 15.660 1.279 1.00 1.22 94 LYS A CA 6
ATOM 11831 C C . LYS A 1 116 ? 5.033 16.331 2.075 1.00 44.04 94 LYS A C 6
ATOM 11832 O O . LYS A 1 116 ? 5.804 17.126 1.535 1.00 34.31 94 LYS A O 6
ATOM 11851 N N . LYS A 1 117 ? 5.116 16.005 3.360 1.00 14.11 95 LYS A N 6
ATOM 11852 C CA . LYS A 1 117 ? 6.138 16.573 4.230 1.00 3.42 95 LYS A CA 6
ATOM 11853 C C . LYS A 1 117 ? 7.525 16.415 3.615 1.00 2.11 95 LYS A C 6
ATOM 11854 O O . LYS A 1 117 ? 8.300 17.369 3.558 1.00 45.11 95 LYS A O 6
ATOM 11873 N N . GLN A 1 118 ? 7.829 15.206 3.156 1.00 62.43 96 GLN A N 6
ATOM 11874 C CA . GLN A 1 118 ? 9.123 14.924 2.544 1.00 13.13 96 GLN A CA 6
ATOM 11875 C C . GLN A 1 118 ? 8.948 14.341 1.146 1.00 44.12 96 GLN A C 6
ATOM 11876 O O . GLN A 1 118 ? 9.779 13.562 0.679 1.00 14.31 96 GLN A O 6
ATOM 11890 N N . GLY A 1 119 ? 7.862 14.724 0.481 1.00 31.35 97 GLY A N 6
ATOM 11891 C CA . GLY A 1 119 ? 7.598 14.229 -0.857 1.00 22.40 97 GLY A CA 6
ATOM 11892 C C . GLY A 1 119 ? 6.479 14.985 -1.545 1.00 2.11 97 GLY A C 6
ATOM 11893 O O . GLY A 1 119 ? 5.334 14.533 -1.565 1.00 62.00 97 GLY A O 6
ATOM 11897 N N . LYS A 1 120 ? 6.809 16.142 -2.109 1.00 60.25 98 LYS A N 6
ATOM 11898 C CA . LYS A 1 120 ? 5.824 16.964 -2.802 1.00 11.34 98 LYS A CA 6
ATOM 11899 C C . LYS A 1 120 ? 5.169 16.187 -3.939 1.00 12.11 98 LYS A C 6
ATOM 11900 O O . LYS A 1 120 ? 5.524 15.038 -4.203 1.00 43.23 98 LYS A O 6
ATOM 11919 N N . ILE A 1 121 ? 4.212 16.821 -4.609 1.00 4.33 99 ILE A N 6
ATOM 11920 C CA . ILE A 1 121 ? 3.510 16.189 -5.719 1.00 44.50 99 ILE A CA 6
ATOM 11921 C C . ILE A 1 121 ? 3.249 17.186 -6.843 1.00 10.52 99 ILE A C 6
ATOM 11922 O O . ILE A 1 121 ? 3.458 18.389 -6.682 1.00 42.13 99 ILE A O 6
ATOM 11938 N N . LYS A 1 122 ? 2.788 16.679 -7.981 1.00 42.11 100 LYS A N 6
ATOM 11939 C CA . LYS A 1 122 ? 2.494 17.524 -9.132 1.00 41.14 100 LYS A CA 6
ATOM 11940 C C . LYS A 1 122 ? 1.051 17.337 -9.590 1.00 1.21 100 LYS A C 6
ATOM 11941 O O . LYS A 1 122 ? 0.524 16.225 -9.573 1.00 34.03 100 LYS A O 6
ATOM 11960 N N . ASP A 1 123 ? 0.419 18.431 -10.000 1.00 11.33 101 ASP A N 6
ATOM 11961 C CA . ASP A 1 123 ? -0.963 18.387 -10.465 1.00 4.34 101 ASP A CA 6
ATOM 11962 C C . ASP A 1 123 ? -1.033 18.567 -11.978 1.00 2.52 101 ASP A C 6
ATOM 11963 O O . ASP A 1 123 ? -1.171 19.686 -12.474 1.00 23.31 101 ASP A O 6
ATOM 11972 N N . ARG A 1 124 ? -0.936 17.460 -12.706 1.00 22.34 102 ARG A N 6
ATOM 11973 C CA . ARG A 1 124 ? -0.986 17.496 -14.162 1.00 62.32 102 ARG A CA 6
ATOM 11974 C C . ARG A 1 124 ? -2.402 17.784 -14.651 1.00 14.35 102 ARG A C 6
ATOM 11975 O O . ARG A 1 124 ? -3.386 17.572 -13.941 1.00 25.35 102 ARG A O 6
ATOM 11996 N N . PRO A 1 125 ? -2.511 18.281 -15.892 1.00 30.03 103 PRO A N 6
ATOM 11997 C CA . PRO A 1 125 ? -3.802 18.609 -16.503 1.00 14.43 103 PRO A CA 6
ATOM 11998 C C . PRO A 1 125 ? -4.625 17.366 -16.823 1.00 13.23 103 PRO A C 6
ATOM 11999 O O . PRO A 1 125 ? -4.078 16.283 -17.030 1.00 44.45 103 PRO A O 6
ATOM 12010 N N . VAL A 1 126 ? -5.944 17.529 -16.861 1.00 71.33 104 VAL A N 6
ATOM 12011 C CA . VAL A 1 126 ? -6.843 16.419 -17.158 1.00 3.53 104 VAL A CA 6
ATOM 12012 C C . VAL A 1 126 ? -7.023 16.245 -18.661 1.00 65.35 104 VAL A C 6
ATOM 12013 O O . VAL A 1 126 ? -7.197 17.218 -19.395 1.00 14.34 104 VAL A O 6
ATOM 12026 N N . LYS A 1 127 ? -6.979 14.997 -19.116 1.00 20.12 105 LYS A N 6
ATOM 12027 C CA . LYS A 1 127 ? -7.139 14.692 -20.533 1.00 2.03 105 LYS A CA 6
ATOM 12028 C C . LYS A 1 127 ? -8.612 14.519 -20.889 1.00 42.02 105 LYS A C 6
ATOM 12029 O O . LYS A 1 127 ? -9.392 13.987 -20.100 1.00 63.43 105 LYS A O 6
ATOM 12048 N N . GLU A 1 128 ? -8.984 14.971 -22.083 1.00 14.25 106 GLU A N 6
ATOM 12049 C CA . GLU A 1 128 ? -10.364 14.865 -22.542 1.00 71.02 106 GLU A CA 6
ATOM 12050 C C . GLU A 1 128 ? -10.642 13.477 -23.113 1.00 12.25 106 GLU A C 6
ATOM 12051 O O . GLU A 1 128 ? -9.830 12.924 -23.853 1.00 65.24 106 GLU A O 6
ATOM 12063 N N . VAL A 1 129 ? -11.797 12.920 -22.761 1.00 63.21 107 VAL A N 6
ATOM 12064 C CA . VAL A 1 129 ? -12.184 11.597 -23.237 1.00 45.24 107 VAL A CA 6
ATOM 12065 C C . VAL A 1 129 ? -13.319 11.688 -24.250 1.00 53.43 107 VAL A C 6
ATOM 12066 O O . VAL A 1 129 ? -14.238 12.494 -24.098 1.00 34.30 107 VAL A O 6
ATOM 12079 N N . HIS A 1 130 ? -13.250 10.857 -25.285 1.00 73.11 108 HIS A N 6
ATOM 12080 C CA . HIS A 1 130 ? -14.274 10.843 -26.324 1.00 30.50 108 HIS A CA 6
ATOM 12081 C C . HIS A 1 130 ? -14.911 9.461 -26.440 1.00 14.14 108 HIS A C 6
ATOM 12082 O O . HIS A 1 130 ? -14.511 8.524 -25.751 1.00 21.43 108 HIS A O 6
ATOM 12096 N N . GLU A 1 131 ? -15.905 9.345 -27.315 1.00 35.45 109 GLU A N 6
ATOM 12097 C CA . GLU A 1 131 ? -16.598 8.078 -27.518 1.00 74.21 109 GLU A CA 6
ATOM 12098 C C . GLU A 1 131 ? -15.780 7.146 -28.407 1.00 44.53 109 GLU A C 6
ATOM 12099 O O . GLU A 1 131 ? -15.453 7.486 -29.544 1.00 73.01 109 GLU A O 6
ATOM 12111 N N . GLU A 1 132 ? -15.451 5.971 -27.880 1.00 11.33 110 GLU A N 6
ATOM 12112 C CA . GLU A 1 132 ? -14.669 4.992 -28.625 1.00 72.20 110 GLU A CA 6
ATOM 12113 C C . GLU A 1 132 ? -14.358 3.773 -27.761 1.00 45.21 110 GLU A C 6
ATOM 12114 O O . GLU A 1 132 ? -14.940 3.592 -26.692 1.00 21.45 110 GLU A O 6
ATOM 12126 N N . TYR A 1 133 ? -13.436 2.941 -28.233 1.00 1.20 111 TYR A N 6
ATOM 12127 C CA . TYR A 1 133 ? -13.048 1.738 -27.506 1.00 54.02 111 TYR A CA 6
ATOM 12128 C C . TYR A 1 133 ? -11.531 1.648 -27.371 1.00 14.32 111 TYR A C 6
ATOM 12129 O O . TYR A 1 133 ? -10.860 1.023 -28.191 1.00 64.32 111 TYR A O 6
ATOM 12147 N N . ASP A 1 134 ? -10.999 2.277 -26.329 1.00 41.50 112 ASP A N 6
ATOM 12148 C CA . ASP A 1 134 ? -9.562 2.268 -26.083 1.00 45.42 112 ASP A CA 6
ATOM 12149 C C . ASP A 1 134 ? -9.264 1.996 -24.612 1.00 65.42 112 ASP A C 6
ATOM 12150 O O . ASP A 1 134 ? -8.507 1.082 -24.280 1.00 1.21 112 ASP A O 6
ATOM 12159 N N . LEU A 1 135 ? -9.862 2.794 -23.735 1.00 21.31 113 LEU A N 6
ATOM 12160 C CA . LEU A 1 135 ? -9.660 2.639 -22.298 1.00 51.54 113 LEU A CA 6
ATOM 12161 C C . LEU A 1 135 ? -10.120 1.263 -21.829 1.00 24.13 113 LEU A C 6
ATOM 12162 O O . LEU A 1 135 ? -10.394 0.379 -22.640 1.00 54.24 113 LEU A O 6
ATOM 12178 N N . TRP A 1 136 ? -10.202 1.089 -20.515 1.00 15.54 114 TRP A N 6
ATOM 12179 C CA . TRP A 1 136 ? -10.631 -0.179 -19.937 1.00 33.31 114 TRP A CA 6
ATOM 12180 C C . TRP A 1 136 ? -12.081 -0.480 -20.300 1.00 33.15 114 TRP A C 6
ATOM 12181 O O . TRP A 1 136 ? -12.435 -1.625 -20.580 1.00 0.12 114 TRP A O 6
ATOM 12202 N N . GLU A 1 137 ? -12.916 0.555 -20.292 1.00 62.31 115 GLU A N 6
ATOM 12203 C CA . GLU A 1 137 ? -14.328 0.399 -20.620 1.00 70.20 115 GLU A CA 6
ATOM 12204 C C . GLU A 1 137 ? -14.876 -0.909 -20.057 1.00 70.51 115 GLU A C 6
ATOM 12205 O O . GLU A 1 137 ? -15.144 -1.853 -20.801 1.00 33.45 115 GLU A O 6
ATOM 12217 N N . ASP A 1 138 ? -15.039 -0.957 -18.740 1.00 21.44 116 ASP A N 6
ATOM 12218 C CA . ASP A 1 138 ? -15.555 -2.149 -18.076 1.00 11.22 116 ASP A CA 6
ATOM 12219 C C . ASP A 1 138 ? -15.641 -1.936 -16.568 1.00 31.44 116 ASP A C 6
ATOM 12220 O O . ASP A 1 138 ? -16.715 -1.995 -15.968 1.00 22.51 116 ASP A O 6
ATOM 12229 N N . PRO A 1 139 ? -14.484 -1.684 -15.938 1.00 62.13 117 PRO A N 6
ATOM 12230 C CA . PRO A 1 139 ? -14.402 -1.458 -14.492 1.00 60.42 117 PRO A CA 6
ATOM 12231 C C . PRO A 1 139 ? -15.031 -0.133 -14.076 1.00 5.02 117 PRO A C 6
ATOM 12232 O O . PRO A 1 139 ? -15.864 -0.088 -13.170 1.00 61.04 117 PRO A O 6
ATOM 12243 N N . ILE A 1 140 ? -14.626 0.943 -14.742 1.00 14.30 118 ILE A N 6
ATOM 12244 C CA . ILE A 1 140 ? -15.152 2.269 -14.441 1.00 41.23 118 ILE A CA 6
ATOM 12245 C C . ILE A 1 140 ? -16.535 2.464 -15.053 1.00 11.00 118 ILE A C 6
ATOM 12246 O O . ILE A 1 140 ? -17.236 3.425 -14.735 1.00 45.11 118 ILE A O 6
ATOM 12262 N N . TRP A 1 141 ? -16.922 1.545 -15.930 1.00 54.21 119 TRP A N 6
ATOM 12263 C CA . TRP A 1 141 ? -18.224 1.615 -16.585 1.00 63.04 119 TRP A CA 6
ATOM 12264 C C . TRP A 1 141 ? -19.312 1.019 -15.699 1.00 50.41 119 TRP A C 6
ATOM 12265 O O . TRP A 1 141 ? -20.488 1.353 -15.838 1.00 74.22 119 TRP A O 6
ATOM 12286 N N . GLN A 1 142 ? -18.911 0.138 -14.789 1.00 35.31 120 GLN A N 6
ATOM 12287 C CA . GLN A 1 142 ? -19.855 -0.504 -13.881 1.00 4.14 120 GLN A CA 6
ATOM 12288 C C . GLN A 1 142 ? -19.754 0.093 -12.481 1.00 21.23 120 GLN A C 6
ATOM 12289 O O . GLN A 1 142 ? -20.700 0.707 -11.987 1.00 40.34 120 GLN A O 6
ATOM 12303 N N . TYR A 1 143 ? -18.602 -0.093 -11.846 1.00 11.44 121 TYR A N 6
ATOM 12304 C CA . TYR A 1 143 ? -18.379 0.425 -10.501 1.00 22.01 121 TYR A CA 6
ATOM 12305 C C . TYR A 1 143 ? -16.887 0.520 -10.194 1.00 53.35 121 TYR A C 6
ATOM 12306 O O . TYR A 1 143 ? -16.106 -0.350 -10.581 1.00 13.24 121 TYR A O 6
ATOM 12324 N N . ILE A 1 144 ? -16.500 1.583 -9.498 1.00 11.24 122 ILE A N 6
ATOM 12325 C CA . ILE A 1 144 ? -15.103 1.792 -9.137 1.00 53.42 122 ILE A CA 6
ATOM 12326 C C . ILE A 1 144 ? -14.214 1.822 -10.376 1.00 35.31 122 ILE A C 6
ATOM 12327 O O . ILE A 1 144 ? -13.770 0.780 -10.859 1.00 4.32 122 ILE A O 6
ATOM 12343 N N . MET A 1 23 ? 2.891 -2.518 -1.128 1.00 34.24 1 MET A N 7
ATOM 12344 C CA . MET A 1 23 ? 3.782 -1.464 -1.598 1.00 53.10 1 MET A CA 7
ATOM 12345 C C . MET A 1 23 ? 3.612 -1.238 -3.097 1.00 4.40 1 MET A C 7
ATOM 12346 O O . MET A 1 23 ? 3.156 -0.178 -3.525 1.00 70.04 1 MET A O 7
ATOM 12360 N N . GLN A 1 24 ? 3.983 -2.239 -3.888 1.00 21.31 2 GLN A N 7
ATOM 12361 C CA . GLN A 1 24 ? 3.873 -2.148 -5.339 1.00 14.51 2 GLN A CA 7
ATOM 12362 C C . GLN A 1 24 ? 2.516 -2.657 -5.815 1.00 23.52 2 GLN A C 7
ATOM 12363 O O . GLN A 1 24 ? 1.806 -3.344 -5.080 1.00 11.54 2 GLN A O 7
ATOM 12377 N N . LYS A 1 25 ? 2.162 -2.318 -7.050 1.00 2.34 3 LYS A N 7
ATOM 12378 C CA . LYS A 1 25 ? 0.891 -2.741 -7.625 1.00 64.25 3 LYS A CA 7
ATOM 12379 C C . LYS A 1 25 ? 1.113 -3.740 -8.757 1.00 32.23 3 LYS A C 7
ATOM 12380 O O . LYS A 1 25 ? 0.761 -4.913 -8.640 1.00 34.11 3 LYS A O 7
ATOM 12399 N N . GLY A 1 26 ? 1.700 -3.267 -9.852 1.00 22.02 4 GLY A N 7
ATOM 12400 C CA . GLY A 1 26 ? 1.960 -4.133 -10.987 1.00 54.44 4 GLY A CA 7
ATOM 12401 C C . GLY A 1 26 ? 0.687 -4.571 -11.685 1.00 21.03 4 GLY A C 7
ATOM 12402 O O . GLY A 1 26 ? 0.690 -5.537 -12.449 1.00 22.33 4 GLY A O 7
ATOM 12406 N N . LEU A 1 27 ? -0.404 -3.861 -11.421 1.00 75.43 5 LEU A N 7
ATOM 12407 C CA . LEU A 1 27 ? -1.691 -4.184 -12.028 1.00 54.51 5 LEU A CA 7
ATOM 12408 C C . LEU A 1 27 ? -2.391 -2.922 -12.523 1.00 41.24 5 LEU A C 7
ATOM 12409 O O . LEU A 1 27 ? -2.085 -1.816 -12.078 1.00 71.21 5 LEU A O 7
ATOM 12425 N N . GLU A 1 28 ? -3.332 -3.096 -13.446 1.00 34.44 6 GLU A N 7
ATOM 12426 C CA . GLU A 1 28 ? -4.076 -1.971 -14.000 1.00 31.23 6 GLU A CA 7
ATOM 12427 C C . GLU A 1 28 ? -5.444 -1.843 -13.336 1.00 32.41 6 GLU A C 7
ATOM 12428 O O . GLU A 1 28 ? -6.180 -2.823 -13.214 1.00 54.12 6 GLU A O 7
ATOM 12440 N N . ILE A 1 29 ? -5.777 -0.630 -12.908 1.00 64.12 7 ILE A N 7
ATOM 12441 C CA . ILE A 1 29 ? -7.055 -0.374 -12.257 1.00 54.14 7 ILE A CA 7
ATOM 12442 C C . ILE A 1 29 ? -7.614 0.987 -12.660 1.00 30.25 7 ILE A C 7
ATOM 12443 O O . ILE A 1 29 ? -6.863 1.933 -12.894 1.00 23.12 7 ILE A O 7
ATOM 12459 N N . ALA A 1 30 ? -8.938 1.078 -12.736 1.00 23.13 8 ALA A N 7
ATOM 12460 C CA . ALA A 1 30 ? -9.598 2.324 -13.106 1.00 23.25 8 ALA A CA 7
ATOM 12461 C C . ALA A 1 30 ? -10.418 2.876 -11.945 1.00 1.14 8 ALA A C 7
ATOM 12462 O O . ALA A 1 30 ? -10.990 2.119 -11.160 1.00 51.22 8 ALA A O 7
ATOM 12469 N N . PHE A 1 31 ? -10.470 4.200 -11.840 1.00 74.14 9 PHE A N 7
ATOM 12470 C CA . PHE A 1 31 ? -11.220 4.854 -10.774 1.00 25.43 9 PHE A CA 7
ATOM 12471 C C . PHE A 1 31 ? -12.226 5.848 -11.346 1.00 65.00 9 PHE A C 7
ATOM 12472 O O . PHE A 1 31 ? -11.919 6.586 -12.282 1.00 14.43 9 PHE A O 7
ATOM 12489 N N . GLN A 1 32 ? -13.427 5.859 -10.777 1.00 5.42 10 GLN A N 7
ATOM 12490 C CA . GLN A 1 32 ? -14.478 6.762 -11.231 1.00 71.41 10 GLN A CA 7
ATOM 12491 C C . GLN A 1 32 ? -14.643 7.933 -10.269 1.00 13.31 10 GLN A C 7
ATOM 12492 O O . GLN A 1 32 ? -14.432 7.796 -9.063 1.00 62.14 10 GLN A O 7
ATOM 12506 N N . THR A 1 33 ? -15.023 9.087 -10.809 1.00 4.40 11 THR A N 7
ATOM 12507 C CA . THR A 1 33 ? -15.215 10.284 -9.999 1.00 63.30 11 THR A CA 7
ATOM 12508 C C . THR A 1 33 ? -16.097 11.298 -10.718 1.00 4.44 11 THR A C 7
ATOM 12509 O O . THR A 1 33 ? -15.829 11.666 -11.862 1.00 14.50 11 THR A O 7
ATOM 12520 N N . ILE A 1 34 ? -17.147 11.747 -10.039 1.00 53.45 12 ILE A N 7
ATOM 12521 C CA . ILE A 1 34 ? -18.067 12.721 -10.614 1.00 11.53 12 ILE A CA 7
ATOM 12522 C C . ILE A 1 34 ? -18.444 13.790 -9.593 1.00 43.01 12 ILE A C 7
ATOM 12523 O O . ILE A 1 34 ? -18.398 14.984 -9.884 1.00 51.34 12 ILE A O 7
ATOM 12539 N N . ASN A 1 35 ? -18.814 13.351 -8.394 1.00 53.35 13 ASN A N 7
ATOM 12540 C CA . ASN A 1 35 ? -19.198 14.270 -7.329 1.00 42.41 13 ASN A CA 7
ATOM 12541 C C . ASN A 1 35 ? -18.764 13.736 -5.967 1.00 41.24 13 ASN A C 7
ATOM 12542 O O . ASN A 1 35 ? -18.342 12.587 -5.845 1.00 40.14 13 ASN A O 7
ATOM 12553 N N . GLY A 1 36 ? -18.872 14.580 -4.945 1.00 63.40 14 GLY A N 7
ATOM 12554 C CA . GLY A 1 36 ? -18.487 14.174 -3.606 1.00 13.44 14 GLY A CA 7
ATOM 12555 C C . GLY A 1 36 ? -17.027 14.453 -3.312 1.00 44.32 14 GLY A C 7
ATOM 12556 O O . GLY A 1 36 ? -16.453 15.412 -3.831 1.00 53.13 14 GLY A O 7
ATOM 12560 N N . LEU A 1 37 ? -16.422 13.616 -2.477 1.00 32.40 15 LEU A N 7
ATOM 12561 C CA . LEU A 1 37 ? -15.019 13.777 -2.113 1.00 43.34 15 LEU A CA 7
ATOM 12562 C C . LEU A 1 37 ? -14.116 13.006 -3.071 1.00 21.23 15 LEU A C 7
ATOM 12563 O O . LEU A 1 37 ? -12.925 12.832 -2.812 1.00 62.01 15 LEU A O 7
ATOM 12579 N N . ASP A 1 38 ? -14.690 12.547 -4.177 1.00 53.53 16 ASP A N 7
ATOM 12580 C CA . ASP A 1 38 ? -13.937 11.797 -5.175 1.00 41.45 16 ASP A CA 7
ATOM 12581 C C . ASP A 1 38 ? -12.712 12.582 -5.635 1.00 12.31 16 ASP A C 7
ATOM 12582 O O . ASP A 1 38 ? -11.598 12.061 -5.646 1.00 22.21 16 ASP A O 7
ATOM 12591 N N . GLU A 1 39 ? -12.928 13.838 -6.014 1.00 53.01 17 GLU A N 7
ATOM 12592 C CA . GLU A 1 39 ? -11.842 14.693 -6.476 1.00 44.53 17 GLU A CA 7
ATOM 12593 C C . GLU A 1 39 ? -10.678 14.677 -5.489 1.00 33.31 17 GLU A C 7
ATOM 12594 O O . GLU A 1 39 ? -9.516 14.580 -5.884 1.00 14.33 17 GLU A O 7
ATOM 12606 N N . SER A 1 40 ? -11.000 14.772 -4.203 1.00 31.13 18 SER A N 7
ATOM 12607 C CA . SER A 1 40 ? -9.983 14.772 -3.158 1.00 44.22 18 SER A CA 7
ATOM 12608 C C . SER A 1 40 ? -9.169 13.482 -3.192 1.00 32.12 18 SER A C 7
ATOM 12609 O O . SER A 1 40 ? -7.946 13.501 -3.051 1.00 4.51 18 SER A O 7
ATOM 12617 N N . LEU A 1 41 ? -9.857 12.361 -3.379 1.00 53.13 19 LEU A N 7
ATOM 12618 C CA . LEU A 1 41 ? -9.200 11.060 -3.432 1.00 33.32 19 LEU A CA 7
ATOM 12619 C C . LEU A 1 41 ? -8.328 10.940 -4.677 1.00 61.13 19 LEU A C 7
ATOM 12620 O O . LEU A 1 41 ? -7.236 10.373 -4.631 1.00 72.33 19 LEU A O 7
ATOM 12636 N N . VAL A 1 42 ? -8.816 11.480 -5.790 1.00 21.04 20 VAL A N 7
ATOM 12637 C CA . VAL A 1 42 ? -8.080 11.437 -7.047 1.00 64.23 20 VAL A CA 7
ATOM 12638 C C . VAL A 1 42 ? -6.753 12.179 -6.933 1.00 62.00 20 VAL A C 7
ATOM 12639 O O . VAL A 1 42 ? -5.696 11.631 -7.244 1.00 23.23 20 VAL A O 7
ATOM 12652 N N . GLN A 1 43 ? -6.817 13.429 -6.485 1.00 22.40 21 GLN A N 7
ATOM 12653 C CA . GLN A 1 43 ? -5.619 14.246 -6.330 1.00 15.31 21 GLN A CA 7
ATOM 12654 C C . GLN A 1 43 ? -4.726 13.699 -5.222 1.00 31.33 21 GLN A C 7
ATOM 12655 O O . GLN A 1 43 ? -3.502 13.685 -5.348 1.00 31.31 21 GLN A O 7
ATOM 12669 N N . ALA A 1 44 ? -5.347 13.249 -4.136 1.00 62.10 22 ALA A N 7
ATOM 12670 C CA . ALA A 1 44 ? -4.608 12.699 -3.006 1.00 60.14 22 ALA A CA 7
ATOM 12671 C C . ALA A 1 44 ? -3.881 11.417 -3.398 1.00 3.01 22 ALA A C 7
ATOM 12672 O O . ALA A 1 44 ? -2.675 11.284 -3.182 1.00 12.20 22 ALA A O 7
ATOM 12679 N N . LEU A 1 45 ? -4.620 10.475 -3.974 1.00 2.33 23 LEU A N 7
ATOM 12680 C CA . LEU A 1 45 ? -4.045 9.202 -4.395 1.00 50.51 23 LEU A CA 7
ATOM 12681 C C . LEU A 1 45 ? -3.006 9.411 -5.492 1.00 72.24 23 LEU A C 7
ATOM 12682 O O . LEU A 1 45 ? -2.011 8.690 -5.563 1.00 50.45 23 LEU A O 7
ATOM 12698 N N . ALA A 1 46 ? -3.244 10.402 -6.345 1.00 11.33 24 ALA A N 7
ATOM 12699 C CA . ALA A 1 46 ? -2.327 10.708 -7.436 1.00 12.43 24 ALA A CA 7
ATOM 12700 C C . ALA A 1 46 ? -0.930 11.018 -6.908 1.00 72.43 24 ALA A C 7
ATOM 12701 O O . ALA A 1 46 ? 0.052 10.409 -7.330 1.00 20.50 24 ALA A O 7
ATOM 12708 N N . GLY A 1 47 ? -0.849 11.969 -5.983 1.00 42.32 25 GLY A N 7
ATOM 12709 C CA . GLY A 1 47 ? 0.433 12.343 -5.414 1.00 52.13 25 GLY A CA 7
ATOM 12710 C C . GLY A 1 47 ? 1.039 11.237 -4.574 1.00 31.22 25 GLY A C 7
ATOM 12711 O O . GLY A 1 47 ? 2.218 10.913 -4.717 1.00 41.40 25 GLY A O 7
ATOM 12715 N N . VAL A 1 48 ? 0.231 10.655 -3.692 1.00 44.25 26 VAL A N 7
ATOM 12716 C CA . VAL A 1 48 ? 0.695 9.579 -2.825 1.00 0.01 26 VAL A CA 7
ATOM 12717 C C . VAL A 1 48 ? 1.270 8.426 -3.639 1.00 70.43 26 VAL A C 7
ATOM 12718 O O . VAL A 1 48 ? 2.383 7.965 -3.385 1.00 23.34 26 VAL A O 7
ATOM 12731 N N . THR A 1 49 ? 0.504 7.962 -4.622 1.00 13.30 27 THR A N 7
ATOM 12732 C CA . THR A 1 49 ? 0.936 6.862 -5.474 1.00 71.03 27 THR A CA 7
ATOM 12733 C C . THR A 1 49 ? 2.228 7.207 -6.205 1.00 44.50 27 THR A C 7
ATOM 12734 O O . THR A 1 49 ? 3.209 6.467 -6.135 1.00 52.04 27 THR A O 7
ATOM 12745 N N . ALA A 1 50 ? 2.223 8.337 -6.905 1.00 40.11 28 ALA A N 7
ATOM 12746 C CA . ALA A 1 50 ? 3.397 8.782 -7.647 1.00 34.24 28 ALA A CA 7
ATOM 12747 C C . ALA A 1 50 ? 4.616 8.881 -6.736 1.00 61.54 28 ALA A C 7
ATOM 12748 O O . ALA A 1 50 ? 5.736 8.581 -7.149 1.00 64.31 28 ALA A O 7
ATOM 12755 N N . SER A 1 51 ? 4.391 9.303 -5.497 1.00 13.35 29 SER A N 7
ATOM 12756 C CA . SER A 1 51 ? 5.472 9.446 -4.529 1.00 65.11 29 SER A CA 7
ATOM 12757 C C . SER A 1 51 ? 5.921 8.083 -4.011 1.00 33.15 29 SER A C 7
ATOM 12758 O O . SER A 1 51 ? 7.092 7.884 -3.687 1.00 72.23 29 SER A O 7
ATOM 12766 N N . ASP A 1 52 ? 4.980 7.148 -3.934 1.00 62.20 30 ASP A N 7
ATOM 12767 C CA . ASP A 1 52 ? 5.277 5.802 -3.456 1.00 12.41 30 ASP A CA 7
ATOM 12768 C C . ASP A 1 52 ? 5.921 4.964 -4.556 1.00 54.31 30 ASP A C 7
ATOM 12769 O O . ASP A 1 52 ? 6.528 3.928 -4.286 1.00 44.24 30 ASP A O 7
ATOM 12778 N N . PHE A 1 53 ? 5.782 5.419 -5.797 1.00 50.20 31 PHE A N 7
ATOM 12779 C CA . PHE A 1 53 ? 6.348 4.710 -6.939 1.00 1.32 31 PHE A CA 7
ATOM 12780 C C . PHE A 1 53 ? 7.481 5.514 -7.571 1.00 11.13 31 PHE A C 7
ATOM 12781 O O . PHE A 1 53 ? 7.333 6.109 -8.638 1.00 42.32 31 PHE A O 7
ATOM 12798 N N . PRO A 1 54 ? 8.640 5.533 -6.896 1.00 61.01 32 PRO A N 7
ATOM 12799 C CA . PRO A 1 54 ? 9.821 6.260 -7.372 1.00 20.42 32 PRO A CA 7
ATOM 12800 C C . PRO A 1 54 ? 10.438 5.616 -8.609 1.00 3.03 32 PRO A C 7
ATOM 12801 O O . PRO A 1 54 ? 11.241 6.235 -9.307 1.00 52.44 32 PRO A O 7
ATOM 12812 N N . ASP A 1 55 ? 10.059 4.371 -8.874 1.00 31.13 33 ASP A N 7
ATOM 12813 C CA . ASP A 1 55 ? 10.574 3.644 -10.028 1.00 24.30 33 ASP A CA 7
ATOM 12814 C C . ASP A 1 55 ? 10.261 4.387 -11.323 1.00 4.33 33 ASP A C 7
ATOM 12815 O O . ASP A 1 55 ? 10.890 4.149 -12.355 1.00 54.52 33 ASP A O 7
ATOM 12824 N N . LEU A 1 56 ? 9.286 5.287 -11.261 1.00 42.20 34 LEU A N 7
ATOM 12825 C CA . LEU A 1 56 ? 8.888 6.066 -12.429 1.00 64.40 34 LEU A CA 7
ATOM 12826 C C . LEU A 1 56 ? 8.257 5.171 -13.490 1.00 72.44 34 LEU A C 7
ATOM 12827 O O . LEU A 1 56 ? 8.073 5.583 -14.636 1.00 5.43 34 LEU A O 7
ATOM 12843 N N . ASP A 1 57 ? 7.924 3.945 -13.102 1.00 23.35 35 ASP A N 7
ATOM 12844 C CA . ASP A 1 57 ? 7.310 2.992 -14.019 1.00 33.14 35 ASP A CA 7
ATOM 12845 C C . ASP A 1 57 ? 5.788 3.042 -13.915 1.00 45.24 35 ASP A C 7
ATOM 12846 O O . ASP A 1 57 ? 5.085 2.308 -14.610 1.00 41.23 35 ASP A O 7
ATOM 12855 N N . ILE A 1 58 ? 5.288 3.911 -13.044 1.00 1.31 36 ILE A N 7
ATOM 12856 C CA . ILE A 1 58 ? 3.851 4.057 -12.850 1.00 72.22 36 ILE A CA 7
ATOM 12857 C C . ILE A 1 58 ? 3.205 4.761 -14.038 1.00 55.23 36 ILE A C 7
ATOM 12858 O O . ILE A 1 58 ? 3.606 5.862 -14.416 1.00 4.14 36 ILE A O 7
ATOM 12874 N N . LYS A 1 59 ? 2.199 4.120 -14.624 1.00 21.30 37 LYS A N 7
ATOM 12875 C CA . LYS A 1 59 ? 1.493 4.685 -15.768 1.00 22.32 37 LYS A CA 7
ATOM 12876 C C . LYS A 1 59 ? 0.067 5.073 -15.390 1.00 22.42 37 LYS A C 7
ATOM 12877 O O . LYS A 1 59 ? -0.885 4.358 -15.704 1.00 22.20 37 LYS A O 7
ATOM 12896 N N . TYR A 1 60 ? -0.073 6.209 -14.716 1.00 21.53 38 TYR A N 7
ATOM 12897 C CA . TYR A 1 60 ? -1.383 6.691 -14.294 1.00 61.43 38 TYR A CA 7
ATOM 12898 C C . TYR A 1 60 ? -1.662 8.078 -14.864 1.00 70.04 38 TYR A C 7
ATOM 12899 O O . TYR A 1 60 ? -0.746 8.873 -15.068 1.00 42.23 38 TYR A O 7
ATOM 12917 N N . ASN A 1 61 ? -2.936 8.361 -15.119 1.00 25.32 39 ASN A N 7
ATOM 12918 C CA . ASN A 1 61 ? -3.337 9.652 -15.665 1.00 74.33 39 ASN A CA 7
ATOM 12919 C C . ASN A 1 61 ? -4.814 9.922 -15.392 1.00 41.22 39 ASN A C 7
ATOM 12920 O O . ASN A 1 61 ? -5.591 8.997 -15.153 1.00 3.31 39 ASN A O 7
ATOM 12931 N N . ILE A 1 62 ? -5.193 11.195 -15.430 1.00 53.02 40 ILE A N 7
ATOM 12932 C CA . ILE A 1 62 ? -6.576 11.587 -15.189 1.00 33.14 40 ILE A CA 7
ATOM 12933 C C . ILE A 1 62 ? -7.155 12.328 -16.389 1.00 13.33 40 ILE A C 7
ATOM 12934 O O . ILE A 1 62 ? -6.600 13.330 -16.840 1.00 12.41 40 ILE A O 7
ATOM 12950 N N . PHE A 1 63 ? -8.276 11.830 -16.901 1.00 1.13 41 PHE A N 7
ATOM 12951 C CA . PHE A 1 63 ? -8.932 12.446 -18.049 1.00 23.34 41 PHE A CA 7
ATOM 12952 C C . PHE A 1 63 ? -10.416 12.669 -17.772 1.00 64.30 41 PHE A C 7
ATOM 12953 O O . PHE A 1 63 ? -11.019 11.971 -16.956 1.00 24.24 41 PHE A O 7
ATOM 12970 N N . LEU A 1 64 ? -10.998 13.646 -18.457 1.00 54.32 42 LEU A N 7
ATOM 12971 C CA . LEU A 1 64 ? -12.412 13.963 -18.286 1.00 51.12 42 LEU A CA 7
ATOM 12972 C C . LEU A 1 64 ? -13.198 13.649 -19.555 1.00 41.02 42 LEU A C 7
ATOM 12973 O O . LEU A 1 64 ? -12.876 14.143 -20.636 1.00 2.01 42 LEU A O 7
ATOM 12989 N N . VAL A 1 65 ? -14.232 12.826 -19.416 1.00 72.42 43 VAL A N 7
ATOM 12990 C CA . VAL A 1 65 ? -15.067 12.448 -20.551 1.00 3.15 43 VAL A CA 7
ATOM 12991 C C . VAL A 1 65 ? -16.403 13.180 -20.517 1.00 54.52 43 VAL A C 7
ATOM 12992 O O . VAL A 1 65 ? -17.043 13.278 -19.470 1.00 55.11 43 VAL A O 7
ATOM 13005 N N . ASP A 1 66 ? -16.819 13.693 -21.670 1.00 15.31 44 ASP A N 7
ATOM 13006 C CA . ASP A 1 66 ? -18.082 14.416 -21.774 1.00 2.12 44 ASP A CA 7
ATOM 13007 C C . ASP A 1 66 ? -18.862 13.973 -23.008 1.00 22.24 44 ASP A C 7
ATOM 13008 O O . ASP A 1 66 ? -18.542 14.363 -24.131 1.00 44.11 44 ASP A O 7
ATOM 13017 N N . LEU A 1 67 ? -19.886 13.155 -22.791 1.00 62.32 45 LEU A N 7
ATOM 13018 C CA . LEU A 1 67 ? -20.712 12.657 -23.886 1.00 22.22 45 LEU A CA 7
ATOM 13019 C C . LEU A 1 67 ? -22.159 12.480 -23.439 1.00 15.41 45 LEU A C 7
ATOM 13020 O O . LEU A 1 67 ? -22.441 12.353 -22.247 1.00 63.40 45 LEU A O 7
ATOM 13036 N N . TYR A 1 68 ? -23.074 12.472 -24.402 1.00 43.45 46 TYR A N 7
ATOM 13037 C CA . TYR A 1 68 ? -24.493 12.312 -24.108 1.00 63.44 46 TYR A CA 7
ATOM 13038 C C . TYR A 1 68 ? -25.007 13.469 -23.258 1.00 55.23 46 TYR A C 7
ATOM 13039 O O . TYR A 1 68 ? -26.026 13.351 -22.579 1.00 74.32 46 TYR A O 7
ATOM 13057 N N . GLY A 1 69 ? -24.294 14.590 -23.302 1.00 41.43 47 GLY A N 7
ATOM 13058 C CA . GLY A 1 69 ? -24.693 15.754 -22.533 1.00 10.40 47 GLY A CA 7
ATOM 13059 C C . GLY A 1 69 ? -24.183 15.709 -21.106 1.00 41.23 47 GLY A C 7
ATOM 13060 O O . GLY A 1 69 ? -24.254 16.703 -20.384 1.00 21.00 47 GLY A O 7
ATOM 13064 N N . GLN A 1 70 ? -23.669 14.553 -20.700 1.00 31.24 48 GLN A N 7
ATOM 13065 C CA . GLN A 1 70 ? -23.148 14.382 -19.349 1.00 3.34 48 GLN A CA 7
ATOM 13066 C C . GLN A 1 70 ? -21.625 14.293 -19.360 1.00 72.50 48 GLN A C 7
ATOM 13067 O O . GLN A 1 70 ? -21.032 13.739 -20.286 1.00 50.11 48 GLN A O 7
ATOM 13081 N N . LYS A 1 71 ? -20.997 14.841 -18.325 1.00 75.22 49 LYS A N 7
ATOM 13082 C CA . LYS A 1 71 ? -19.544 14.823 -18.214 1.00 63.55 49 LYS A CA 7
ATOM 13083 C C . LYS A 1 71 ? -19.106 14.174 -16.905 1.00 1.31 49 LYS A C 7
ATOM 13084 O O . LYS A 1 71 ? -19.602 14.522 -15.833 1.00 23.11 49 LYS A O 7
ATOM 13103 N N . TYR A 1 72 ? -18.174 13.232 -16.999 1.00 50.51 50 TYR A N 7
ATOM 13104 C CA . TYR A 1 72 ? -17.670 12.535 -15.822 1.00 13.33 50 TYR A CA 7
ATOM 13105 C C . TYR A 1 72 ? -16.148 12.443 -15.853 1.00 62.33 50 TYR A C 7
ATOM 13106 O O . TYR A 1 72 ? -15.535 12.468 -16.921 1.00 25.14 50 TYR A O 7
ATOM 13124 N N . PHE A 1 73 ? -15.544 12.335 -14.675 1.00 23.34 51 PHE A N 7
ATOM 13125 C CA . PHE A 1 73 ? -14.093 12.238 -14.565 1.00 43.42 51 PHE A CA 7
ATOM 13126 C C . PHE A 1 73 ? -13.664 10.806 -14.258 1.00 53.42 51 PHE A C 7
ATOM 13127 O O . PHE A 1 73 ? -14.214 10.161 -13.366 1.00 21.42 51 PHE A O 7
ATOM 13144 N N . ARG A 1 74 ? -12.680 10.317 -15.005 1.00 23.13 52 ARG A N 7
ATOM 13145 C CA . ARG A 1 74 ? -12.178 8.961 -14.814 1.00 53.24 52 ARG A CA 7
ATOM 13146 C C . ARG A 1 74 ? -10.653 8.939 -14.825 1.00 44.43 52 ARG A C 7
ATOM 13147 O O . ARG A 1 74 ? -10.016 9.743 -15.506 1.00 45.55 52 ARG A O 7
ATOM 13168 N N . ILE A 1 75 ? -10.074 8.015 -14.067 1.00 22.15 53 ILE A N 7
ATOM 13169 C CA . ILE A 1 75 ? -8.624 7.889 -13.990 1.00 23.53 53 ILE A CA 7
ATOM 13170 C C . ILE A 1 75 ? -8.170 6.495 -14.411 1.00 73.12 53 ILE A C 7
ATOM 13171 O O . ILE A 1 75 ? -8.775 5.492 -14.031 1.00 34.30 53 ILE A O 7
ATOM 13187 N N . LEU A 1 76 ? -7.101 6.439 -15.197 1.00 41.53 54 LEU A N 7
ATOM 13188 C CA . LEU A 1 76 ? -6.564 5.168 -15.670 1.00 3.14 54 LEU A CA 7
ATOM 13189 C C . LEU A 1 76 ? -5.163 4.929 -15.115 1.00 41.11 54 LEU A C 7
ATOM 13190 O O . LEU A 1 76 ? -4.237 5.692 -15.389 1.00 43.44 54 LEU A O 7
ATOM 13206 N N . PHE A 1 77 ? -5.015 3.863 -14.335 1.00 42.32 55 PHE A N 7
ATOM 13207 C CA . PHE A 1 77 ? -3.727 3.523 -13.743 1.00 25.40 55 PHE A CA 7
ATOM 13208 C C . PHE A 1 77 ? -3.282 2.128 -14.173 1.00 33.51 55 PHE A C 7
ATOM 13209 O O . PHE A 1 77 ? -3.976 1.141 -13.926 1.00 41.35 55 PHE A O 7
ATOM 13226 N N . GLN A 1 78 ? -2.122 2.055 -14.817 1.00 60.21 56 GLN A N 7
ATOM 13227 C CA . GLN A 1 78 ? -1.586 0.781 -15.283 1.00 3.35 56 GLN A CA 7
ATOM 13228 C C . GLN A 1 78 ? -0.103 0.659 -14.946 1.00 13.21 56 GLN A C 7
ATOM 13229 O O . GLN A 1 78 ? 0.602 1.662 -14.831 1.00 33.34 56 GLN A O 7
ATOM 13243 N N . SER A 1 79 ? 0.363 -0.575 -14.789 1.00 22.51 57 SER A N 7
ATOM 13244 C CA . SER A 1 79 ? 1.761 -0.829 -14.461 1.00 44.51 57 SER A CA 7
ATOM 13245 C C . SER A 1 79 ? 2.443 -1.627 -15.568 1.00 41.44 57 SER A C 7
ATOM 13246 O O . SER A 1 79 ? 1.811 -2.012 -16.552 1.00 33.32 57 SER A O 7
ATOM 13254 N N . LYS A 1 80 ? 3.738 -1.871 -15.401 1.00 44.22 58 LYS A N 7
ATOM 13255 C CA . LYS A 1 80 ? 4.509 -2.624 -16.384 1.00 54.30 58 LYS A CA 7
ATOM 13256 C C . LYS A 1 80 ? 4.592 -4.097 -15.998 1.00 14.04 58 LYS A C 7
ATOM 13257 O O . LYS A 1 80 ? 4.808 -4.961 -16.847 1.00 74.34 58 LYS A O 7
ATOM 13276 N N . LYS A 1 81 ? 4.417 -4.377 -14.711 1.00 23.05 59 LYS A N 7
ATOM 13277 C CA . LYS A 1 81 ? 4.470 -5.746 -14.211 1.00 15.11 59 LYS A CA 7
ATOM 13278 C C . LYS A 1 81 ? 3.168 -6.483 -14.508 1.00 32.41 59 LYS A C 7
ATOM 13279 O O . LYS A 1 81 ? 3.041 -7.677 -14.229 1.00 52.51 59 LYS A O 7
ATOM 13298 N N . LEU A 1 82 ? 2.204 -5.767 -15.076 1.00 71.40 60 LEU A N 7
ATOM 13299 C CA . LEU A 1 82 ? 0.912 -6.355 -15.413 1.00 14.33 60 LEU A CA 7
ATOM 13300 C C . LEU A 1 82 ? 1.090 -7.665 -16.172 1.00 64.33 60 LEU A C 7
ATOM 13301 O O . LEU A 1 82 ? 1.407 -7.667 -17.362 1.00 0.32 60 LEU A O 7
ATOM 13317 N N . SER A 1 83 ? 0.883 -8.779 -15.477 1.00 64.22 61 SER A N 7
ATOM 13318 C CA . SER A 1 83 ? 1.023 -10.097 -16.086 1.00 2.04 61 SER A CA 7
ATOM 13319 C C . SER A 1 83 ? -0.337 -10.769 -16.245 1.00 13.10 61 SER A C 7
ATOM 13320 O O . SER A 1 83 ? -1.251 -10.539 -15.453 1.00 62.22 61 SER A O 7
ATOM 13328 N N . GLU A 1 84 ? -0.463 -11.600 -17.275 1.00 1.10 62 GLU A N 7
ATOM 13329 C CA . GLU A 1 84 ? -1.712 -12.305 -17.539 1.00 42.31 62 GLU A CA 7
ATOM 13330 C C . GLU A 1 84 ? -1.955 -13.391 -16.495 1.00 11.51 62 GLU A C 7
ATOM 13331 O O . GLU A 1 84 ? -3.087 -13.606 -16.059 1.00 23.22 62 GLU A O 7
ATOM 13343 N N . LEU A 1 85 ? -0.886 -14.072 -16.099 1.00 2.25 63 LEU A N 7
ATOM 13344 C CA . LEU A 1 85 ? -0.982 -15.136 -15.106 1.00 25.43 63 LEU A CA 7
ATOM 13345 C C . LEU A 1 85 ? -1.032 -14.561 -13.694 1.00 32.41 63 LEU A C 7
ATOM 13346 O O . LEU A 1 85 ? -1.015 -13.344 -13.507 1.00 25.32 63 LEU A O 7
ATOM 13362 N N . HIS A 1 86 ? -1.093 -15.445 -12.702 1.00 53.34 64 HIS A N 7
ATOM 13363 C CA . HIS A 1 86 ? -1.143 -15.025 -11.306 1.00 55.14 64 HIS A CA 7
ATOM 13364 C C . HIS A 1 86 ? -2.416 -14.232 -11.023 1.00 21.21 64 HIS A C 7
ATOM 13365 O O . HIS A 1 86 ? -2.392 -13.013 -10.850 1.00 65.42 64 HIS A O 7
ATOM 13379 N N . PRO A 1 87 ? -3.555 -14.938 -10.974 1.00 72.42 65 PRO A N 7
ATOM 13380 C CA . PRO A 1 87 ? -4.859 -14.321 -10.712 1.00 43.12 65 PRO A CA 7
ATOM 13381 C C . PRO A 1 87 ? -4.988 -13.828 -9.275 1.00 51.42 65 PRO A C 7
ATOM 13382 O O . PRO A 1 87 ? -5.722 -12.880 -8.999 1.00 53.51 65 PRO A O 7
ATOM 13393 N N . GLU A 1 88 ? -4.270 -14.477 -8.364 1.00 62.13 66 GLU A N 7
ATOM 13394 C CA . GLU A 1 88 ? -4.306 -14.103 -6.955 1.00 61.24 66 GLU A CA 7
ATOM 13395 C C . GLU A 1 88 ? -3.893 -12.646 -6.768 1.00 53.04 66 GLU A C 7
ATOM 13396 O O . GLU A 1 88 ? -4.316 -11.988 -5.818 1.00 64.22 66 GLU A O 7
ATOM 13408 N N . GLU A 1 89 ? -3.065 -12.150 -7.682 1.00 41.31 67 GLU A N 7
ATOM 13409 C CA . GLU A 1 89 ? -2.594 -10.771 -7.617 1.00 31.11 67 GLU A CA 7
ATOM 13410 C C . GLU A 1 89 ? -3.722 -9.795 -7.940 1.00 22.20 67 GLU A C 7
ATOM 13411 O O . GLU A 1 89 ? -3.829 -8.731 -7.331 1.00 12.31 67 GLU A O 7
ATOM 13423 N N . ARG A 1 90 ? -4.560 -10.166 -8.903 1.00 24.03 68 ARG A N 7
ATOM 13424 C CA . ARG A 1 90 ? -5.678 -9.323 -9.309 1.00 30.54 68 ARG A CA 7
ATOM 13425 C C . ARG A 1 90 ? -6.531 -8.934 -8.104 1.00 63.44 68 ARG A C 7
ATOM 13426 O O . ARG A 1 90 ? -6.801 -7.755 -7.876 1.00 23.21 68 ARG A O 7
ATOM 13447 N N . LYS A 1 91 ? -6.952 -9.934 -7.337 1.00 55.21 69 LYS A N 7
ATOM 13448 C CA . LYS A 1 91 ? -7.774 -9.698 -6.156 1.00 1.03 69 LYS A CA 7
ATOM 13449 C C . LYS A 1 91 ? -6.996 -8.920 -5.099 1.00 14.10 69 LYS A C 7
ATOM 13450 O O . LYS A 1 91 ? -7.553 -8.070 -4.404 1.00 33.03 69 LYS A O 7
ATOM 13469 N N . LYS A 1 92 ? -5.706 -9.215 -4.984 1.00 41.40 70 LYS A N 7
ATOM 13470 C CA . LYS A 1 92 ? -4.850 -8.541 -4.014 1.00 72.23 70 LYS A CA 7
ATOM 13471 C C . LYS A 1 92 ? -4.828 -7.036 -4.261 1.00 20.11 70 LYS A C 7
ATOM 13472 O O . LYS A 1 92 ? -5.091 -6.245 -3.355 1.00 45.43 70 LYS A O 7
ATOM 13491 N N . VAL A 1 93 ? -4.514 -6.647 -5.493 1.00 34.32 71 VAL A N 7
ATOM 13492 C CA . VAL A 1 93 ? -4.461 -5.237 -5.859 1.00 63.10 71 VAL A CA 7
ATOM 13493 C C . VAL A 1 93 ? -5.844 -4.600 -5.795 1.00 11.43 71 VAL A C 7
ATOM 13494 O O . VAL A 1 93 ? -5.981 -3.422 -5.462 1.00 33.30 71 VAL A O 7
ATOM 13507 N N . ARG A 1 94 ? -6.867 -5.385 -6.115 1.00 31.32 72 ARG A N 7
ATOM 13508 C CA . ARG A 1 94 ? -8.241 -4.897 -6.094 1.00 62.41 72 ARG A CA 7
ATOM 13509 C C . ARG A 1 94 ? -8.627 -4.419 -4.698 1.00 3.44 72 ARG A C 7
ATOM 13510 O O . ARG A 1 94 ? -9.156 -3.320 -4.532 1.00 43.04 72 ARG A O 7
ATOM 13531 N N . GLU A 1 95 ? -8.358 -5.251 -3.697 1.00 33.43 73 GLU A N 7
ATOM 13532 C CA . GLU A 1 95 ? -8.679 -4.913 -2.315 1.00 50.22 73 GLU A CA 7
ATOM 13533 C C . GLU A 1 95 ? -7.733 -3.839 -1.784 1.00 70.44 73 GLU A C 7
ATOM 13534 O O . GLU A 1 95 ? -8.128 -2.985 -0.991 1.00 43.41 73 GLU A O 7
ATOM 13546 N N . LYS A 1 96 ? -6.481 -3.891 -2.227 1.00 55.25 74 LYS A N 7
ATOM 13547 C CA . LYS A 1 96 ? -5.477 -2.924 -1.799 1.00 74.03 74 LYS A CA 7
ATOM 13548 C C . LYS A 1 96 ? -5.894 -1.505 -2.173 1.00 70.13 74 LYS A C 7
ATOM 13549 O O . LYS A 1 96 ? -5.940 -0.616 -1.323 1.00 23.35 74 LYS A O 7
ATOM 13568 N N . PHE A 1 97 ? -6.198 -1.300 -3.450 1.00 54.14 75 PHE A N 7
ATOM 13569 C CA . PHE A 1 97 ? -6.612 0.011 -3.937 1.00 1.33 75 PHE A CA 7
ATOM 13570 C C . PHE A 1 97 ? -8.017 0.354 -3.449 1.00 64.11 75 PHE A C 7
ATOM 13571 O O . PHE A 1 97 ? -8.326 1.515 -3.181 1.00 32.24 75 PHE A O 7
ATOM 13588 N N . ASP A 1 98 ? -8.862 -0.664 -3.338 1.00 34.42 76 ASP A N 7
ATOM 13589 C CA . ASP A 1 98 ? -10.234 -0.473 -2.882 1.00 54.43 76 ASP A CA 7
ATOM 13590 C C . ASP A 1 98 ? -10.263 0.089 -1.464 1.00 43.23 76 ASP A C 7
ATOM 13591 O O . ASP A 1 98 ? -10.953 1.070 -1.189 1.00 74.42 76 ASP A O 7
ATOM 13600 N N . GLU A 1 99 ? -9.508 -0.540 -0.569 1.00 11.13 77 GLU A N 7
ATOM 13601 C CA . GLU A 1 99 ? -9.449 -0.103 0.821 1.00 31.13 77 GLU A CA 7
ATOM 13602 C C . GLU A 1 99 ? -8.722 1.233 0.941 1.00 14.41 77 GLU A C 7
ATOM 13603 O O . GLU A 1 99 ? -9.211 2.162 1.584 1.00 63.21 77 GLU A O 7
ATOM 13615 N N . ASN A 1 100 ? -7.552 1.322 0.317 1.00 30.15 78 ASN A N 7
ATOM 13616 C CA . ASN A 1 100 ? -6.757 2.544 0.355 1.00 64.23 78 ASN A CA 7
ATOM 13617 C C . ASN A 1 100 ? -7.594 3.751 -0.056 1.00 72.14 78 ASN A C 7
ATOM 13618 O O . ASN A 1 100 ? -7.454 4.837 0.505 1.00 1.14 78 ASN A O 7
ATOM 13629 N N . SER A 1 101 ? -8.466 3.552 -1.040 1.00 42.11 79 SER A N 7
ATOM 13630 C CA . SER A 1 101 ? -9.324 4.625 -1.529 1.00 72.31 79 SER A CA 7
ATOM 13631 C C . SER A 1 101 ? -10.460 4.901 -0.549 1.00 1.44 79 SER A C 7
ATOM 13632 O O . SER A 1 101 ? -10.775 6.055 -0.256 1.00 4.02 79 SER A O 7
ATOM 13640 N N . ARG A 1 102 ? -11.071 3.834 -0.045 1.00 13.33 80 ARG A N 7
ATOM 13641 C CA . ARG A 1 102 ? -12.173 3.961 0.902 1.00 61.11 80 ARG A CA 7
ATOM 13642 C C . ARG A 1 102 ? -11.670 4.439 2.261 1.00 63.41 80 ARG A C 7
ATOM 13643 O O . ARG A 1 102 ? -12.460 4.761 3.148 1.00 64.12 80 ARG A O 7
ATOM 13664 N N . MET A 1 103 ? -10.350 4.481 2.416 1.00 35.33 81 MET A N 7
ATOM 13665 C CA . MET A 1 103 ? -9.742 4.920 3.667 1.00 73.40 81 MET A CA 7
ATOM 13666 C C . MET A 1 103 ? -10.484 6.124 4.239 1.00 63.03 81 MET A C 7
ATOM 13667 O O . MET A 1 103 ? -11.059 6.919 3.496 1.00 4.20 81 MET A O 7
ATOM 13681 N N . GLN A 1 104 ? -10.466 6.251 5.562 1.00 61.24 82 GLN A N 7
ATOM 13682 C CA . GLN A 1 104 ? -11.138 7.358 6.231 1.00 2.04 82 GLN A CA 7
ATOM 13683 C C . GLN A 1 104 ? -10.665 8.698 5.677 1.00 65.41 82 GLN A C 7
ATOM 13684 O O . GLN A 1 104 ? -9.644 8.772 4.993 1.00 64.34 82 GLN A O 7
ATOM 13698 N N . TYR A 1 105 ? -11.413 9.754 5.976 1.00 22.50 83 TYR A N 7
ATOM 13699 C CA . TYR A 1 105 ? -11.071 11.090 5.505 1.00 52.51 83 TYR A CA 7
ATOM 13700 C C . TYR A 1 105 ? -9.756 11.564 6.117 1.00 52.25 83 TYR A C 7
ATOM 13701 O O . TYR A 1 105 ? -8.974 12.262 5.471 1.00 71.21 83 TYR A O 7
ATOM 13719 N N . SER A 1 106 ? -9.520 11.179 7.366 1.00 22.15 84 SER A N 7
ATOM 13720 C CA . SER A 1 106 ? -8.302 11.566 8.068 1.00 25.22 84 SER A CA 7
ATOM 13721 C C . SER A 1 106 ? -7.065 11.065 7.327 1.00 55.50 84 SER A C 7
ATOM 13722 O O . SER A 1 106 ? -6.151 11.835 7.033 1.00 15.24 84 SER A O 7
ATOM 13730 N N . GLU A 1 107 ? -7.046 9.770 7.028 1.00 52.30 85 GLU A N 7
ATOM 13731 C CA . GLU A 1 107 ? -5.922 9.167 6.322 1.00 73.42 85 GLU A CA 7
ATOM 13732 C C . GLU A 1 107 ? -5.826 9.700 4.895 1.00 32.03 85 GLU A C 7
ATOM 13733 O O . GLU A 1 107 ? -4.732 9.921 4.376 1.00 44.54 85 GLU A O 7
ATOM 13745 N N . LEU A 1 108 ? -6.979 9.904 4.267 1.00 20.54 86 LEU A N 7
ATOM 13746 C CA . LEU A 1 108 ? -7.026 10.410 2.900 1.00 14.53 86 LEU A CA 7
ATOM 13747 C C . LEU A 1 108 ? -6.352 11.775 2.802 1.00 52.21 86 LEU A C 7
ATOM 13748 O O . LEU A 1 108 ? -5.582 12.032 1.878 1.00 44.34 86 LEU A O 7
ATOM 13764 N N . MET A 1 109 ? -6.647 12.645 3.762 1.00 5.42 87 MET A N 7
ATOM 13765 C CA . MET A 1 109 ? -6.066 13.983 3.785 1.00 22.12 87 MET A CA 7
ATOM 13766 C C . MET A 1 109 ? -4.688 13.966 4.439 1.00 3.01 87 MET A C 7
ATOM 13767 O O . MET A 1 109 ? -3.824 14.781 4.113 1.00 62.12 87 MET A O 7
ATOM 13781 N N . THR A 1 110 ? -4.488 13.033 5.365 1.00 61.34 88 THR A N 7
ATOM 13782 C CA . THR A 1 110 ? -3.216 12.911 6.065 1.00 23.01 88 THR A CA 7
ATOM 13783 C C . THR A 1 110 ? -2.112 12.443 5.123 1.00 11.14 88 THR A C 7
ATOM 13784 O O . THR A 1 110 ? -1.029 13.027 5.080 1.00 11.23 88 THR A O 7
ATOM 13795 N N . LYS A 1 111 ? -2.393 11.386 4.369 1.00 52.10 89 LYS A N 7
ATOM 13796 C CA . LYS A 1 111 ? -1.425 10.840 3.425 1.00 32.23 89 LYS A CA 7
ATOM 13797 C C . LYS A 1 111 ? -1.173 11.814 2.279 1.00 1.43 89 LYS A C 7
ATOM 13798 O O . LYS A 1 111 ? -0.237 11.640 1.498 1.00 12.32 89 LYS A O 7
ATOM 13817 N N . TYR A 1 112 ? -2.012 12.840 2.186 1.00 62.04 90 TYR A N 7
ATOM 13818 C CA . TYR A 1 112 ? -1.880 13.842 1.134 1.00 22.34 90 TYR A CA 7
ATOM 13819 C C . TYR A 1 112 ? -1.152 15.080 1.650 1.00 60.43 90 TYR A C 7
ATOM 13820 O O . TYR A 1 112 ? -0.273 15.622 0.979 1.00 72.13 90 TYR A O 7
ATOM 13838 N N . HIS A 1 113 ? -1.524 15.521 2.847 1.00 0.21 91 HIS A N 7
ATOM 13839 C CA . HIS A 1 113 ? -0.906 16.695 3.455 1.00 75.41 91 HIS A CA 7
ATOM 13840 C C . HIS A 1 113 ? 0.268 16.292 4.341 1.00 4.43 91 HIS A C 7
ATOM 13841 O O . HIS A 1 113 ? 1.403 16.711 4.112 1.00 63.22 91 HIS A O 7
ATOM 13855 N N . ASP A 1 114 ? -0.012 15.480 5.354 1.00 61.31 92 ASP A N 7
ATOM 13856 C CA . ASP A 1 114 ? 1.022 15.021 6.275 1.00 74.12 92 ASP A CA 7
ATOM 13857 C C . ASP A 1 114 ? 2.173 14.366 5.517 1.00 14.23 92 ASP A C 7
ATOM 13858 O O . ASP A 1 114 ? 3.311 14.352 5.987 1.00 1.34 92 ASP A O 7
ATOM 13867 N N . LEU A 1 115 ? 1.869 13.824 4.343 1.00 33.14 93 LEU A N 7
ATOM 13868 C CA . LEU A 1 115 ? 2.878 13.166 3.520 1.00 13.03 93 LEU A CA 7
ATOM 13869 C C . LEU A 1 115 ? 3.427 14.121 2.465 1.00 31.12 93 LEU A C 7
ATOM 13870 O O . LEU A 1 115 ? 4.511 13.907 1.923 1.00 43.23 93 LEU A O 7
ATOM 13886 N N . LYS A 1 116 ? 2.672 15.177 2.180 1.00 22.40 94 LYS A N 7
ATOM 13887 C CA . LYS A 1 116 ? 3.084 16.168 1.193 1.00 74.43 94 LYS A CA 7
ATOM 13888 C C . LYS A 1 116 ? 4.473 16.710 1.512 1.00 31.05 94 LYS A C 7
ATOM 13889 O O . LYS A 1 116 ? 5.210 17.126 0.618 1.00 73.21 94 LYS A O 7
ATOM 13908 N N . LYS A 1 117 ? 4.826 16.702 2.793 1.00 31.24 95 LYS A N 7
ATOM 13909 C CA . LYS A 1 117 ? 6.128 17.190 3.232 1.00 51.10 95 LYS A CA 7
ATOM 13910 C C . LYS A 1 117 ? 7.213 16.149 2.977 1.00 3.15 95 LYS A C 7
ATOM 13911 O O . LYS A 1 117 ? 8.266 16.461 2.422 1.00 3.22 95 LYS A O 7
ATOM 13930 N N . GLN A 1 118 ? 6.948 14.912 3.386 1.00 42.32 96 GLN A N 7
ATOM 13931 C CA . GLN A 1 118 ? 7.903 13.826 3.201 1.00 41.15 96 GLN A CA 7
ATOM 13932 C C . GLN A 1 118 ? 8.131 13.548 1.718 1.00 11.43 96 GLN A C 7
ATOM 13933 O O . GLN A 1 118 ? 9.181 13.042 1.326 1.00 42.35 96 GLN A O 7
ATOM 13947 N N . GLY A 1 119 ? 7.139 13.883 0.899 1.00 15.00 97 GLY A N 7
ATOM 13948 C CA . GLY A 1 119 ? 7.250 13.662 -0.531 1.00 24.41 97 GLY A CA 7
ATOM 13949 C C . GLY A 1 119 ? 6.842 14.877 -1.339 1.00 43.04 97 GLY A C 7
ATOM 13950 O O . GLY A 1 119 ? 7.015 16.013 -0.897 1.00 51.14 97 GLY A O 7
ATOM 13954 N N . LYS A 1 120 ? 6.301 14.640 -2.529 1.00 74.52 98 LYS A N 7
ATOM 13955 C CA . LYS A 1 120 ? 5.867 15.723 -3.403 1.00 52.10 98 LYS A CA 7
ATOM 13956 C C . LYS A 1 120 ? 4.702 15.280 -4.282 1.00 72.12 98 LYS A C 7
ATOM 13957 O O . LYS A 1 120 ? 4.514 14.087 -4.525 1.00 43.31 98 LYS A O 7
ATOM 13976 N N . ILE A 1 121 ? 3.924 16.247 -4.757 1.00 73.51 99 ILE A N 7
ATOM 13977 C CA . ILE A 1 121 ? 2.779 15.955 -5.611 1.00 62.04 99 ILE A CA 7
ATOM 13978 C C . ILE A 1 121 ? 2.610 17.023 -6.687 1.00 35.14 99 ILE A C 7
ATOM 13979 O O . ILE A 1 121 ? 2.842 18.207 -6.443 1.00 54.33 99 ILE A O 7
ATOM 13995 N N . LYS A 1 122 ? 2.201 16.597 -7.877 1.00 23.41 100 LYS A N 7
ATOM 13996 C CA . LYS A 1 122 ? 1.996 17.515 -8.990 1.00 45.44 100 LYS A CA 7
ATOM 13997 C C . LYS A 1 122 ? 0.586 17.380 -9.555 1.00 12.52 100 LYS A C 7
ATOM 13998 O O . LYS A 1 122 ? 0.058 16.275 -9.674 1.00 31.31 100 LYS A O 7
ATOM 14017 N N . ASP A 1 123 ? -0.018 18.512 -9.902 1.00 32.43 101 ASP A N 7
ATOM 14018 C CA . ASP A 1 123 ? -1.367 18.519 -10.456 1.00 40.22 101 ASP A CA 7
ATOM 14019 C C . ASP A 1 123 ? -1.335 18.780 -11.959 1.00 32.10 101 ASP A C 7
ATOM 14020 O O . ASP A 1 123 ? -1.399 19.927 -12.401 1.00 44.13 101 ASP A O 7
ATOM 14029 N N . ARG A 1 124 ? -1.235 17.708 -12.738 1.00 54.14 102 ARG A N 7
ATOM 14030 C CA . ARG A 1 124 ? -1.193 17.821 -14.191 1.00 42.32 102 ARG A CA 7
ATOM 14031 C C . ARG A 1 124 ? -2.580 18.115 -14.755 1.00 0.53 102 ARG A C 7
ATOM 14032 O O . ARG A 1 124 ? -3.602 17.881 -14.109 1.00 3.21 102 ARG A O 7
ATOM 14053 N N . PRO A 1 125 ? -2.619 18.642 -15.988 1.00 23.23 103 PRO A N 7
ATOM 14054 C CA . PRO A 1 125 ? -3.874 18.979 -16.665 1.00 51.43 103 PRO A CA 7
ATOM 14055 C C . PRO A 1 125 ? -4.670 17.741 -17.063 1.00 25.21 103 PRO A C 7
ATOM 14056 O O . PRO A 1 125 ? -4.102 16.742 -17.507 1.00 53.50 103 PRO A O 7
ATOM 14067 N N . VAL A 1 126 ? -5.987 17.812 -16.901 1.00 30.10 104 VAL A N 7
ATOM 14068 C CA . VAL A 1 126 ? -6.861 16.697 -17.245 1.00 22.53 104 VAL A CA 7
ATOM 14069 C C . VAL A 1 126 ? -6.959 16.521 -18.756 1.00 13.01 104 VAL A C 7
ATOM 14070 O O . VAL A 1 126 ? -7.103 17.493 -19.497 1.00 52.42 104 VAL A O 7
ATOM 14083 N N . LYS A 1 127 ? -6.881 15.274 -19.207 1.00 72.24 105 LYS A N 7
ATOM 14084 C CA . LYS A 1 127 ? -6.963 14.968 -20.631 1.00 12.33 105 LYS A CA 7
ATOM 14085 C C . LYS A 1 127 ? -8.414 14.787 -21.066 1.00 1.24 105 LYS A C 7
ATOM 14086 O O . LYS A 1 127 ? -9.206 14.156 -20.367 1.00 10.01 105 LYS A O 7
ATOM 14105 N N . GLU A 1 128 ? -8.754 15.344 -22.224 1.00 63.11 106 GLU A N 7
ATOM 14106 C CA . GLU A 1 128 ? -10.110 15.242 -22.751 1.00 45.21 106 GLU A CA 7
ATOM 14107 C C . GLU A 1 128 ? -10.360 13.859 -23.345 1.00 41.24 106 GLU A C 7
ATOM 14108 O O . GLU A 1 128 ? -9.505 13.303 -24.034 1.00 64.04 106 GLU A O 7
ATOM 14120 N N . VAL A 1 129 ? -11.539 13.309 -23.073 1.00 50.11 107 VAL A N 7
ATOM 14121 C CA . VAL A 1 129 ? -11.904 11.992 -23.580 1.00 65.35 107 VAL A CA 7
ATOM 14122 C C . VAL A 1 129 ? -12.968 12.096 -24.667 1.00 11.53 107 VAL A C 7
ATOM 14123 O O . VAL A 1 129 ? -13.894 12.902 -24.568 1.00 40.42 107 VAL A O 7
ATOM 14136 N N . HIS A 1 130 ? -12.831 11.276 -25.703 1.00 63.15 108 HIS A N 7
ATOM 14137 C CA . HIS A 1 130 ? -13.782 11.275 -26.809 1.00 41.12 108 HIS A CA 7
ATOM 14138 C C . HIS A 1 130 ? -14.354 9.878 -27.033 1.00 1.43 108 HIS A C 7
ATOM 14139 O O . HIS A 1 130 ? -13.956 8.922 -26.369 1.00 63.44 108 HIS A O 7
ATOM 14153 N N . GLU A 1 131 ? -15.290 9.771 -27.971 1.00 20.45 109 GLU A N 7
ATOM 14154 C CA . GLU A 1 131 ? -15.917 8.491 -28.279 1.00 71.13 109 GLU A CA 7
ATOM 14155 C C . GLU A 1 131 ? -15.011 7.641 -29.166 1.00 34.24 109 GLU A C 7
ATOM 14156 O O . GLU A 1 131 ? -14.627 8.058 -30.258 1.00 23.34 109 GLU A O 7
ATOM 14168 N N . GLU A 1 132 ? -14.675 6.447 -28.686 1.00 41.41 110 GLU A N 7
ATOM 14169 C CA . GLU A 1 132 ? -13.813 5.540 -29.434 1.00 73.43 110 GLU A CA 7
ATOM 14170 C C . GLU A 1 132 ? -13.494 4.293 -28.614 1.00 73.34 110 GLU A C 7
ATOM 14171 O O . GLU A 1 132 ? -14.117 4.038 -27.583 1.00 53.44 110 GLU A O 7
ATOM 14183 N N . TYR A 1 133 ? -12.520 3.519 -29.080 1.00 75.24 111 TYR A N 7
ATOM 14184 C CA . TYR A 1 133 ? -12.120 2.297 -28.393 1.00 71.10 111 TYR A CA 7
ATOM 14185 C C . TYR A 1 133 ? -10.649 2.353 -27.994 1.00 44.40 111 TYR A C 7
ATOM 14186 O O . TYR A 1 133 ? -9.766 2.027 -28.788 1.00 3.34 111 TYR A O 7
ATOM 14204 N N . ASP A 1 134 ? -10.393 2.769 -26.758 1.00 53.25 112 ASP A N 7
ATOM 14205 C CA . ASP A 1 134 ? -9.029 2.867 -26.251 1.00 55.43 112 ASP A CA 7
ATOM 14206 C C . ASP A 1 134 ? -8.982 2.563 -24.757 1.00 51.42 112 ASP A C 7
ATOM 14207 O O . ASP A 1 134 ? -8.411 1.557 -24.335 1.00 44.04 112 ASP A O 7
ATOM 14216 N N . LEU A 1 135 ? -9.585 3.439 -23.961 1.00 41.41 113 LEU A N 7
ATOM 14217 C CA . LEU A 1 135 ? -9.611 3.266 -22.513 1.00 21.41 113 LEU A CA 7
ATOM 14218 C C . LEU A 1 135 ? -10.237 1.927 -22.136 1.00 71.33 113 LEU A C 7
ATOM 14219 O O . LEU A 1 135 ? -10.584 1.127 -23.005 1.00 74.30 113 LEU A O 7
ATOM 14235 N N . TRP A 1 136 ? -10.380 1.691 -20.837 1.00 42.12 114 TRP A N 7
ATOM 14236 C CA . TRP A 1 136 ? -10.967 0.450 -20.346 1.00 23.53 114 TRP A CA 7
ATOM 14237 C C . TRP A 1 136 ? -12.431 0.339 -20.757 1.00 2.54 114 TRP A C 7
ATOM 14238 O O . TRP A 1 136 ? -12.905 -0.739 -21.110 1.00 73.42 114 TRP A O 7
ATOM 14259 N N . GLU A 1 137 ? -13.141 1.462 -20.708 1.00 1.24 115 GLU A N 7
ATOM 14260 C CA . GLU A 1 137 ? -14.552 1.489 -21.075 1.00 1.52 115 GLU A CA 7
ATOM 14261 C C . GLU A 1 137 ? -15.260 0.220 -20.610 1.00 3.13 115 GLU A C 7
ATOM 14262 O O . GLU A 1 137 ? -15.639 -0.625 -21.421 1.00 3.21 115 GLU A O 7
ATOM 14274 N N . ASP A 1 138 ? -15.434 0.094 -19.299 1.00 23.42 116 ASP A N 7
ATOM 14275 C CA . ASP A 1 138 ? -16.096 -1.072 -18.724 1.00 51.34 116 ASP A CA 7
ATOM 14276 C C . ASP A 1 138 ? -16.171 -0.960 -17.205 1.00 21.22 116 ASP A C 7
ATOM 14277 O O . ASP A 1 138 ? -17.250 -0.932 -16.612 1.00 42.23 116 ASP A O 7
ATOM 14286 N N . PRO A 1 139 ? -14.998 -0.897 -16.557 1.00 40.54 117 PRO A N 7
ATOM 14287 C CA . PRO A 1 139 ? -14.904 -0.788 -15.099 1.00 1.25 117 PRO A CA 7
ATOM 14288 C C . PRO A 1 139 ? -15.372 0.570 -14.587 1.00 44.41 117 PRO A C 7
ATOM 14289 O O . PRO A 1 139 ? -16.269 0.653 -13.748 1.00 75.44 117 PRO A O 7
ATOM 14300 N N . ILE A 1 140 ? -14.758 1.633 -15.097 1.00 70.23 118 ILE A N 7
ATOM 14301 C CA . ILE A 1 140 ? -15.113 2.987 -14.693 1.00 15.34 118 ILE A CA 7
ATOM 14302 C C . ILE A 1 140 ? -16.310 3.502 -15.486 1.00 31.34 118 ILE A C 7
ATOM 14303 O O . ILE A 1 140 ? -16.884 4.541 -15.159 1.00 24.22 118 ILE A O 7
ATOM 14319 N N . TRP A 1 141 ? -16.682 2.767 -16.527 1.00 74.12 119 TRP A N 7
ATOM 14320 C CA . TRP A 1 141 ? -17.813 3.148 -17.366 1.00 41.03 119 TRP A CA 7
ATOM 14321 C C . TRP A 1 141 ? -19.100 3.206 -16.551 1.00 52.55 119 TRP A C 7
ATOM 14322 O O . TRP A 1 141 ? -20.030 3.935 -16.896 1.00 51.14 119 TRP A O 7
ATOM 14343 N N . GLN A 1 142 ? -19.147 2.435 -15.470 1.00 4.30 120 GLN A N 7
ATOM 14344 C CA . GLN A 1 142 ? -20.321 2.400 -14.607 1.00 55.41 120 GLN A CA 7
ATOM 14345 C C . GLN A 1 142 ? -20.039 3.087 -13.275 1.00 11.20 120 GLN A C 7
ATOM 14346 O O . GLN A 1 142 ? -20.556 4.171 -13.002 1.00 42.02 120 GLN A O 7
ATOM 14360 N N . TYR A 1 143 ? -19.217 2.450 -12.449 1.00 61.21 121 TYR A N 7
ATOM 14361 C CA . TYR A 1 143 ? -18.868 2.998 -11.144 1.00 11.11 121 TYR A CA 7
ATOM 14362 C C . TYR A 1 143 ? -17.395 2.759 -10.829 1.00 5.41 121 TYR A C 7
ATOM 14363 O O . TYR A 1 143 ? -16.651 2.226 -11.653 1.00 2.32 121 TYR A O 7
ATOM 14381 N N . ILE A 1 144 ? -16.981 3.158 -9.631 1.00 25.53 122 ILE A N 7
ATOM 14382 C CA . ILE A 1 144 ? -15.597 2.986 -9.205 1.00 71.21 122 ILE A CA 7
ATOM 14383 C C . ILE A 1 144 ? -15.154 1.533 -9.347 1.00 15.51 122 ILE A C 7
ATOM 14384 O O . ILE A 1 144 ? -15.977 0.618 -9.331 1.00 55.13 122 ILE A O 7
ATOM 14400 N N . MET A 1 23 ? 7.485 -1.469 -7.358 1.00 32.33 1 MET A N 8
ATOM 14401 C CA . MET A 1 23 ? 7.700 -2.778 -7.964 1.00 40.25 1 MET A CA 8
ATOM 14402 C C . MET A 1 23 ? 6.544 -3.145 -8.890 1.00 44.41 1 MET A C 8
ATOM 14403 O O . MET A 1 23 ? 5.417 -2.688 -8.700 1.00 64.32 1 MET A O 8
ATOM 14417 N N . GLN A 1 24 ? 6.833 -3.970 -9.891 1.00 33.32 2 GLN A N 8
ATOM 14418 C CA . GLN A 1 24 ? 5.817 -4.397 -10.846 1.00 14.52 2 GLN A CA 8
ATOM 14419 C C . GLN A 1 24 ? 4.610 -4.991 -10.127 1.00 54.35 2 GLN A C 8
ATOM 14420 O O . GLN A 1 24 ? 4.682 -5.332 -8.947 1.00 22.32 2 GLN A O 8
ATOM 14434 N N . LYS A 1 25 ? 3.499 -5.111 -10.847 1.00 63.23 3 LYS A N 8
ATOM 14435 C CA . LYS A 1 25 ? 2.275 -5.665 -10.280 1.00 45.11 3 LYS A CA 8
ATOM 14436 C C . LYS A 1 25 ? 1.756 -6.820 -11.130 1.00 52.22 3 LYS A C 8
ATOM 14437 O O . LYS A 1 25 ? 1.775 -7.974 -10.705 1.00 63.11 3 LYS A O 8
ATOM 14456 N N . GLY A 1 26 ? 1.292 -6.500 -12.335 1.00 23.51 4 GLY A N 8
ATOM 14457 C CA . GLY A 1 26 ? 0.775 -7.523 -13.226 1.00 5.22 4 GLY A CA 8
ATOM 14458 C C . GLY A 1 26 ? -0.723 -7.415 -13.424 1.00 75.21 4 GLY A C 8
ATOM 14459 O O . GLY A 1 26 ? -1.374 -8.378 -13.834 1.00 1.32 4 GLY A O 8
ATOM 14463 N N . LEU A 1 27 ? -1.274 -6.242 -13.132 1.00 35.31 5 LEU A N 8
ATOM 14464 C CA . LEU A 1 27 ? -2.708 -6.012 -13.279 1.00 25.42 5 LEU A CA 8
ATOM 14465 C C . LEU A 1 27 ? -3.004 -4.529 -13.475 1.00 3.00 5 LEU A C 8
ATOM 14466 O O . LEU A 1 27 ? -2.174 -3.675 -13.164 1.00 54.22 5 LEU A O 8
ATOM 14482 N N . GLU A 1 28 ? -4.192 -4.231 -13.991 1.00 33.24 6 GLU A N 8
ATOM 14483 C CA . GLU A 1 28 ? -4.598 -2.850 -14.226 1.00 63.53 6 GLU A CA 8
ATOM 14484 C C . GLU A 1 28 ? -5.868 -2.516 -13.450 1.00 73.40 6 GLU A C 8
ATOM 14485 O O . GLU A 1 28 ? -6.798 -3.322 -13.384 1.00 44.41 6 GLU A O 8
ATOM 14497 N N . ILE A 1 29 ? -5.900 -1.324 -12.864 1.00 31.41 7 ILE A N 8
ATOM 14498 C CA . ILE A 1 29 ? -7.056 -0.883 -12.093 1.00 22.42 7 ILE A CA 8
ATOM 14499 C C . ILE A 1 29 ? -7.556 0.472 -12.579 1.00 53.40 7 ILE A C 8
ATOM 14500 O O . ILE A 1 29 ? -6.771 1.320 -13.002 1.00 2.23 7 ILE A O 8
ATOM 14516 N N . ALA A 1 30 ? -8.869 0.670 -12.514 1.00 41.53 8 ALA A N 8
ATOM 14517 C CA . ALA A 1 30 ? -9.474 1.925 -12.944 1.00 73.22 8 ALA A CA 8
ATOM 14518 C C . ALA A 1 30 ? -10.374 2.501 -11.856 1.00 43.52 8 ALA A C 8
ATOM 14519 O O . ALA A 1 30 ? -11.027 1.762 -11.120 1.00 73.23 8 ALA A O 8
ATOM 14526 N N . PHE A 1 31 ? -10.402 3.827 -11.759 1.00 71.52 9 PHE A N 8
ATOM 14527 C CA . PHE A 1 31 ? -11.220 4.503 -10.759 1.00 75.43 9 PHE A CA 8
ATOM 14528 C C . PHE A 1 31 ? -11.974 5.677 -11.377 1.00 2.12 9 PHE A C 8
ATOM 14529 O O . PHE A 1 31 ? -11.416 6.438 -12.167 1.00 53.10 9 PHE A O 8
ATOM 14546 N N . GLN A 1 32 ? -13.244 5.816 -11.010 1.00 42.23 10 GLN A N 8
ATOM 14547 C CA . GLN A 1 32 ? -14.074 6.897 -11.529 1.00 71.30 10 GLN A CA 8
ATOM 14548 C C . GLN A 1 32 ? -14.257 7.993 -10.484 1.00 62.42 10 GLN A C 8
ATOM 14549 O O . GLN A 1 32 ? -14.063 7.765 -9.289 1.00 51.34 10 GLN A O 8
ATOM 14563 N N . THR A 1 33 ? -14.631 9.183 -10.942 1.00 1.53 11 THR A N 8
ATOM 14564 C CA . THR A 1 33 ? -14.838 10.315 -10.047 1.00 53.23 11 THR A CA 8
ATOM 14565 C C . THR A 1 33 ? -15.738 11.366 -10.689 1.00 23.51 11 THR A C 8
ATOM 14566 O O . THR A 1 33 ? -15.831 11.452 -11.914 1.00 22.33 11 THR A O 8
ATOM 14577 N N . ILE A 1 34 ? -16.397 12.162 -9.855 1.00 12.22 12 ILE A N 8
ATOM 14578 C CA . ILE A 1 34 ? -17.288 13.208 -10.342 1.00 42.20 12 ILE A CA 8
ATOM 14579 C C . ILE A 1 34 ? -17.038 14.525 -9.616 1.00 1.45 12 ILE A C 8
ATOM 14580 O O . ILE A 1 34 ? -16.710 15.536 -10.236 1.00 74.32 12 ILE A O 8
ATOM 14596 N N . ASN A 1 35 ? -17.193 14.506 -8.296 1.00 34.33 13 ASN A N 8
ATOM 14597 C CA . ASN A 1 35 ? -16.983 15.699 -7.483 1.00 73.34 13 ASN A CA 8
ATOM 14598 C C . ASN A 1 35 ? -17.038 15.361 -5.997 1.00 23.14 13 ASN A C 8
ATOM 14599 O O . ASN A 1 35 ? -17.676 14.390 -5.593 1.00 24.42 13 ASN A O 8
ATOM 14610 N N . GLY A 1 36 ? -16.364 16.171 -5.186 1.00 45.20 14 GLY A N 8
ATOM 14611 C CA . GLY A 1 36 ? -16.348 15.942 -3.753 1.00 52.31 14 GLY A CA 8
ATOM 14612 C C . GLY A 1 36 ? -15.200 15.052 -3.320 1.00 74.24 14 GLY A C 8
ATOM 14613 O O . GLY A 1 36 ? -14.039 15.332 -3.621 1.00 54.45 14 GLY A O 8
ATOM 14617 N N . LEU A 1 37 ? -15.523 13.976 -2.611 1.00 13.10 15 LEU A N 8
ATOM 14618 C CA . LEU A 1 37 ? -14.510 13.042 -2.134 1.00 63.51 15 LEU A CA 8
ATOM 14619 C C . LEU A 1 37 ? -13.830 12.333 -3.301 1.00 73.24 15 LEU A C 8
ATOM 14620 O O . LEU A 1 37 ? -12.705 11.848 -3.177 1.00 14.24 15 LEU A O 8
ATOM 14636 N N . ASP A 1 38 ? -14.520 12.278 -4.436 1.00 3.14 16 ASP A N 8
ATOM 14637 C CA . ASP A 1 38 ? -13.982 11.632 -5.627 1.00 23.40 16 ASP A CA 8
ATOM 14638 C C . ASP A 1 38 ? -12.771 12.392 -6.158 1.00 43.41 16 ASP A C 8
ATOM 14639 O O . ASP A 1 38 ? -11.659 11.866 -6.186 1.00 70.42 16 ASP A O 8
ATOM 14648 N N . GLU A 1 39 ? -12.995 13.633 -6.579 1.00 15.21 17 GLU A N 8
ATOM 14649 C CA . GLU A 1 39 ? -11.922 14.465 -7.111 1.00 34.21 17 GLU A CA 8
ATOM 14650 C C . GLU A 1 39 ? -10.727 14.484 -6.162 1.00 73.31 17 GLU A C 8
ATOM 14651 O O . GLU A 1 39 ? -9.586 14.292 -6.581 1.00 23.13 17 GLU A O 8
ATOM 14663 N N . SER A 1 40 ? -10.999 14.717 -4.882 1.00 72.01 18 SER A N 8
ATOM 14664 C CA . SER A 1 40 ? -9.947 14.766 -3.874 1.00 21.33 18 SER A CA 8
ATOM 14665 C C . SER A 1 40 ? -9.180 13.448 -3.825 1.00 21.31 18 SER A C 8
ATOM 14666 O O . SER A 1 40 ? -7.950 13.434 -3.760 1.00 61.40 18 SER A O 8
ATOM 14674 N N . LEU A 1 41 ? -9.915 12.342 -3.857 1.00 22.55 19 LEU A N 8
ATOM 14675 C CA . LEU A 1 41 ? -9.305 11.017 -3.816 1.00 73.30 19 LEU A CA 8
ATOM 14676 C C . LEU A 1 41 ? -8.408 10.793 -5.029 1.00 72.31 19 LEU A C 8
ATOM 14677 O O . LEU A 1 41 ? -7.386 10.113 -4.941 1.00 63.33 19 LEU A O 8
ATOM 14693 N N . VAL A 1 42 ? -8.797 11.371 -6.161 1.00 70.02 20 VAL A N 8
ATOM 14694 C CA . VAL A 1 42 ? -8.027 11.237 -7.392 1.00 5.53 20 VAL A CA 8
ATOM 14695 C C . VAL A 1 42 ? -6.696 11.974 -7.290 1.00 2.44 20 VAL A C 8
ATOM 14696 O O . VAL A 1 42 ? -5.634 11.390 -7.502 1.00 31.43 20 VAL A O 8
ATOM 14709 N N . GLN A 1 43 ? -6.762 13.261 -6.963 1.00 2.11 21 GLN A N 8
ATOM 14710 C CA . GLN A 1 43 ? -5.561 14.078 -6.833 1.00 12.22 21 GLN A CA 8
ATOM 14711 C C . GLN A 1 43 ? -4.698 13.596 -5.671 1.00 50.44 21 GLN A C 8
ATOM 14712 O O . GLN A 1 43 ? -3.484 13.798 -5.662 1.00 52.30 21 GLN A O 8
ATOM 14726 N N . ALA A 1 44 ? -5.333 12.959 -4.693 1.00 71.13 22 ALA A N 8
ATOM 14727 C CA . ALA A 1 44 ? -4.623 12.447 -3.528 1.00 21.01 22 ALA A CA 8
ATOM 14728 C C . ALA A 1 44 ? -3.932 11.124 -3.843 1.00 15.30 22 ALA A C 8
ATOM 14729 O O . ALA A 1 44 ? -2.735 10.964 -3.602 1.00 51.42 22 ALA A O 8
ATOM 14736 N N . LEU A 1 45 ? -4.694 10.179 -4.382 1.00 20.42 23 LEU A N 8
ATOM 14737 C CA . LEU A 1 45 ? -4.155 8.868 -4.730 1.00 12.34 23 LEU A CA 8
ATOM 14738 C C . LEU A 1 45 ? -3.039 8.995 -5.761 1.00 61.22 23 LEU A C 8
ATOM 14739 O O . LEU A 1 45 ? -2.079 8.225 -5.749 1.00 2.10 23 LEU A O 8
ATOM 14755 N N . ALA A 1 46 ? -3.171 9.972 -6.652 1.00 11.53 24 ALA A N 8
ATOM 14756 C CA . ALA A 1 46 ? -2.172 10.203 -7.687 1.00 62.35 24 ALA A CA 8
ATOM 14757 C C . ALA A 1 46 ? -0.806 10.499 -7.077 1.00 32.44 24 ALA A C 8
ATOM 14758 O O . ALA A 1 46 ? 0.185 9.848 -7.404 1.00 43.13 24 ALA A O 8
ATOM 14765 N N . GLY A 1 47 ? -0.762 11.486 -6.187 1.00 31.42 25 GLY A N 8
ATOM 14766 C CA . GLY A 1 47 ? 0.487 11.851 -5.545 1.00 63.32 25 GLY A CA 8
ATOM 14767 C C . GLY A 1 47 ? 1.026 10.748 -4.655 1.00 14.31 25 GLY A C 8
ATOM 14768 O O . GLY A 1 47 ? 2.227 10.478 -4.646 1.00 12.41 25 GLY A O 8
ATOM 14772 N N . VAL A 1 48 ? 0.135 10.110 -3.902 1.00 63.31 26 VAL A N 8
ATOM 14773 C CA . VAL A 1 48 ? 0.528 9.031 -3.003 1.00 74.24 26 VAL A CA 8
ATOM 14774 C C . VAL A 1 48 ? 1.100 7.850 -3.779 1.00 44.14 26 VAL A C 8
ATOM 14775 O O . VAL A 1 48 ? 2.108 7.262 -3.384 1.00 35.12 26 VAL A O 8
ATOM 14788 N N . THR A 1 49 ? 0.452 7.507 -4.888 1.00 42.23 27 THR A N 8
ATOM 14789 C CA . THR A 1 49 ? 0.896 6.396 -5.721 1.00 0.14 27 THR A CA 8
ATOM 14790 C C . THR A 1 49 ? 2.266 6.677 -6.327 1.00 62.40 27 THR A C 8
ATOM 14791 O O . THR A 1 49 ? 3.194 5.882 -6.181 1.00 5.02 27 THR A O 8
ATOM 14802 N N . ALA A 1 50 ? 2.386 7.812 -7.008 1.00 32.23 28 ALA A N 8
ATOM 14803 C CA . ALA A 1 50 ? 3.644 8.198 -7.634 1.00 0.01 28 ALA A CA 8
ATOM 14804 C C . ALA A 1 50 ? 4.765 8.289 -6.604 1.00 13.32 28 ALA A C 8
ATOM 14805 O O . ALA A 1 50 ? 5.910 7.937 -6.886 1.00 30.14 28 ALA A O 8
ATOM 14812 N N . SER A 1 51 ? 4.427 8.765 -5.410 1.00 1.15 29 SER A N 8
ATOM 14813 C CA . SER A 1 51 ? 5.407 8.907 -4.339 1.00 15.05 29 SER A CA 8
ATOM 14814 C C . SER A 1 51 ? 5.758 7.548 -3.740 1.00 52.31 29 SER A C 8
ATOM 14815 O O . SER A 1 51 ? 6.904 7.300 -3.367 1.00 23.24 29 SER A O 8
ATOM 14823 N N . ASP A 1 52 ? 4.763 6.673 -3.652 1.00 72.45 30 ASP A N 8
ATOM 14824 C CA . ASP A 1 52 ? 4.965 5.338 -3.101 1.00 21.03 30 ASP A CA 8
ATOM 14825 C C . ASP A 1 52 ? 5.637 4.424 -4.121 1.00 1.31 30 ASP A C 8
ATOM 14826 O O . ASP A 1 52 ? 6.171 3.371 -3.770 1.00 54.54 30 ASP A O 8
ATOM 14835 N N . PHE A 1 53 ? 5.606 4.834 -5.385 1.00 23.52 31 PHE A N 8
ATOM 14836 C CA . PHE A 1 53 ? 6.210 4.051 -6.457 1.00 24.13 31 PHE A CA 8
ATOM 14837 C C . PHE A 1 53 ? 7.411 4.781 -7.053 1.00 33.51 31 PHE A C 8
ATOM 14838 O O . PHE A 1 53 ? 7.360 5.307 -8.165 1.00 14.14 31 PHE A O 8
ATOM 14855 N N . PRO A 1 54 ? 8.518 4.814 -6.296 1.00 72.34 32 PRO A N 8
ATOM 14856 C CA . PRO A 1 54 ? 9.752 5.476 -6.729 1.00 23.44 32 PRO A CA 8
ATOM 14857 C C . PRO A 1 54 ? 10.437 4.735 -7.872 1.00 5.11 32 PRO A C 8
ATOM 14858 O O . PRO A 1 54 ? 11.289 5.294 -8.564 1.00 31.41 32 PRO A O 8
ATOM 14869 N N . ASP A 1 55 ? 10.061 3.476 -8.065 1.00 34.11 33 ASP A N 8
ATOM 14870 C CA . ASP A 1 55 ? 10.638 2.659 -9.126 1.00 40.10 33 ASP A CA 8
ATOM 14871 C C . ASP A 1 55 ? 10.184 3.150 -10.497 1.00 63.34 33 ASP A C 8
ATOM 14872 O O . ASP A 1 55 ? 10.705 2.718 -11.527 1.00 4.13 33 ASP A O 8
ATOM 14881 N N . LEU A 1 56 ? 9.210 4.053 -10.504 1.00 62.13 34 LEU A N 8
ATOM 14882 C CA . LEU A 1 56 ? 8.685 4.602 -11.750 1.00 11.15 34 LEU A CA 8
ATOM 14883 C C . LEU A 1 56 ? 7.996 3.520 -12.574 1.00 63.55 34 LEU A C 8
ATOM 14884 O O . LEU A 1 56 ? 7.907 3.621 -13.798 1.00 75.51 34 LEU A O 8
ATOM 14900 N N . ASP A 1 57 ? 7.510 2.486 -11.896 1.00 62.13 35 ASP A N 8
ATOM 14901 C CA . ASP A 1 57 ? 6.826 1.386 -12.566 1.00 22.31 35 ASP A CA 8
ATOM 14902 C C . ASP A 1 57 ? 5.313 1.569 -12.505 1.00 30.35 35 ASP A C 8
ATOM 14903 O O . ASP A 1 57 ? 4.555 0.618 -12.697 1.00 72.22 35 ASP A O 8
ATOM 14912 N N . ILE A 1 58 ? 4.881 2.796 -12.234 1.00 61.12 36 ILE A N 8
ATOM 14913 C CA . ILE A 1 58 ? 3.459 3.103 -12.147 1.00 71.25 36 ILE A CA 8
ATOM 14914 C C . ILE A 1 58 ? 3.006 3.948 -13.333 1.00 13.42 36 ILE A C 8
ATOM 14915 O O . ILE A 1 58 ? 3.540 5.030 -13.578 1.00 53.34 36 ILE A O 8
ATOM 14931 N N . LYS A 1 59 ? 2.016 3.449 -14.065 1.00 33.13 37 LYS A N 8
ATOM 14932 C CA . LYS A 1 59 ? 1.487 4.159 -15.223 1.00 73.43 37 LYS A CA 8
ATOM 14933 C C . LYS A 1 59 ? 0.031 4.555 -15.001 1.00 34.25 37 LYS A C 8
ATOM 14934 O O . LYS A 1 59 ? -0.880 3.751 -15.203 1.00 65.15 37 LYS A O 8
ATOM 14953 N N . TYR A 1 60 ? -0.182 5.798 -14.584 1.00 31.03 38 TYR A N 8
ATOM 14954 C CA . TYR A 1 60 ? -1.528 6.300 -14.333 1.00 2.23 38 TYR A CA 8
ATOM 14955 C C . TYR A 1 60 ? -1.820 7.527 -15.191 1.00 53.10 38 TYR A C 8
ATOM 14956 O O . TYR A 1 60 ? -0.906 8.184 -15.686 1.00 62.05 38 TYR A O 8
ATOM 14974 N N . ASN A 1 61 ? -3.103 7.830 -15.361 1.00 72.33 39 ASN A N 8
ATOM 14975 C CA . ASN A 1 61 ? -3.518 8.978 -16.159 1.00 73.44 39 ASN A CA 8
ATOM 14976 C C . ASN A 1 61 ? -4.951 9.383 -15.825 1.00 44.21 39 ASN A C 8
ATOM 14977 O O . ASN A 1 61 ? -5.814 8.531 -15.614 1.00 53.30 39 ASN A O 8
ATOM 14988 N N . ILE A 1 62 ? -5.195 10.689 -15.780 1.00 24.55 40 ILE A N 8
ATOM 14989 C CA . ILE A 1 62 ? -6.522 11.207 -15.473 1.00 31.31 40 ILE A CA 8
ATOM 14990 C C . ILE A 1 62 ? -7.099 11.975 -16.657 1.00 11.32 40 ILE A C 8
ATOM 14991 O O . ILE A 1 62 ? -6.511 12.951 -17.124 1.00 1.05 40 ILE A O 8
ATOM 15007 N N . PHE A 1 63 ? -8.255 11.530 -17.137 1.00 53.13 41 PHE A N 8
ATOM 15008 C CA . PHE A 1 63 ? -8.913 12.176 -18.267 1.00 15.42 41 PHE A CA 8
ATOM 15009 C C . PHE A 1 63 ? -10.371 12.490 -17.940 1.00 44.32 41 PHE A C 8
ATOM 15010 O O . PHE A 1 63 ? -11.029 11.748 -17.211 1.00 33.31 41 PHE A O 8
ATOM 15027 N N . LEU A 1 64 ? -10.868 13.596 -18.484 1.00 65.44 42 LEU A N 8
ATOM 15028 C CA . LEU A 1 64 ? -12.247 14.010 -18.251 1.00 62.34 42 LEU A CA 8
ATOM 15029 C C . LEU A 1 64 ? -13.120 13.700 -19.463 1.00 34.42 42 LEU A C 8
ATOM 15030 O O . LEU A 1 64 ? -12.879 14.202 -20.561 1.00 23.44 42 LEU A O 8
ATOM 15046 N N . VAL A 1 65 ? -14.139 12.871 -19.255 1.00 64.41 43 VAL A N 8
ATOM 15047 C CA . VAL A 1 65 ? -15.051 12.496 -20.329 1.00 2.10 43 VAL A CA 8
ATOM 15048 C C . VAL A 1 65 ? -16.385 13.222 -20.195 1.00 62.11 43 VAL A C 8
ATOM 15049 O O . VAL A 1 65 ? -16.956 13.297 -19.107 1.00 3.31 43 VAL A O 8
ATOM 15062 N N . ASP A 1 66 ? -16.877 13.754 -21.308 1.00 44.34 44 ASP A N 8
ATOM 15063 C CA . ASP A 1 66 ? -18.145 14.473 -21.316 1.00 52.44 44 ASP A CA 8
ATOM 15064 C C . ASP A 1 66 ? -19.007 14.043 -22.499 1.00 64.45 44 ASP A C 8
ATOM 15065 O O . ASP A 1 66 ? -18.756 14.436 -23.639 1.00 53.45 44 ASP A O 8
ATOM 15074 N N . LEU A 1 67 ? -20.021 13.231 -22.222 1.00 10.25 45 LEU A N 8
ATOM 15075 C CA . LEU A 1 67 ? -20.920 12.745 -23.263 1.00 3.41 45 LEU A CA 8
ATOM 15076 C C . LEU A 1 67 ? -22.319 12.505 -22.706 1.00 53.30 45 LEU A C 8
ATOM 15077 O O . LEU A 1 67 ? -22.496 12.323 -21.501 1.00 72.23 45 LEU A O 8
ATOM 15093 N N . TYR A 1 68 ? -23.310 12.505 -23.591 1.00 31.14 46 TYR A N 8
ATOM 15094 C CA . TYR A 1 68 ? -24.694 12.287 -23.188 1.00 14.24 46 TYR A CA 8
ATOM 15095 C C . TYR A 1 68 ? -25.187 13.423 -22.297 1.00 15.33 46 TYR A C 8
ATOM 15096 O O . TYR A 1 68 ? -26.012 13.217 -21.408 1.00 13.14 46 TYR A O 8
ATOM 15114 N N . GLY A 1 69 ? -24.675 14.625 -22.543 1.00 51.33 47 GLY A N 8
ATOM 15115 C CA . GLY A 1 69 ? -25.074 15.778 -21.757 1.00 33.44 47 GLY A CA 8
ATOM 15116 C C . GLY A 1 69 ? -24.654 15.662 -20.305 1.00 2.22 47 GLY A C 8
ATOM 15117 O O . GLY A 1 69 ? -25.137 16.406 -19.452 1.00 5.41 47 GLY A O 8
ATOM 15121 N N . GLN A 1 70 ? -23.753 14.726 -20.024 1.00 32.12 48 GLN A N 8
ATOM 15122 C CA . GLN A 1 70 ? -23.270 14.515 -18.664 1.00 74.33 48 GLN A CA 8
ATOM 15123 C C . GLN A 1 70 ? -21.747 14.450 -18.632 1.00 20.14 48 GLN A C 8
ATOM 15124 O O . GLN A 1 70 ? -21.125 13.786 -19.462 1.00 0.44 48 GLN A O 8
ATOM 15138 N N . LYS A 1 71 ? -21.151 15.143 -17.668 1.00 2.43 49 LYS A N 8
ATOM 15139 C CA . LYS A 1 71 ? -19.700 15.165 -17.525 1.00 61.31 49 LYS A CA 8
ATOM 15140 C C . LYS A 1 71 ? -19.255 14.293 -16.355 1.00 13.10 49 LYS A C 8
ATOM 15141 O O . LYS A 1 71 ? -19.861 14.319 -15.283 1.00 52.55 49 LYS A O 8
ATOM 15160 N N . TYR A 1 72 ? -18.194 13.523 -16.567 1.00 3.34 50 TYR A N 8
ATOM 15161 C CA . TYR A 1 72 ? -17.669 12.643 -15.529 1.00 42.24 50 TYR A CA 8
ATOM 15162 C C . TYR A 1 72 ? -16.154 12.502 -15.649 1.00 54.44 50 TYR A C 8
ATOM 15163 O O . TYR A 1 72 ? -15.595 12.600 -16.742 1.00 24.33 50 TYR A O 8
ATOM 15181 N N . PHE A 1 73 ? -15.497 12.272 -14.518 1.00 23.01 51 PHE A N 8
ATOM 15182 C CA . PHE A 1 73 ? -14.047 12.118 -14.494 1.00 62.32 51 PHE A CA 8
ATOM 15183 C C . PHE A 1 73 ? -13.658 10.647 -14.376 1.00 33.22 51 PHE A C 8
ATOM 15184 O O . PHE A 1 73 ? -14.183 9.921 -13.531 1.00 12.30 51 PHE A O 8
ATOM 15201 N N . ARG A 1 74 ? -12.736 10.214 -15.229 1.00 3.21 52 ARG A N 8
ATOM 15202 C CA . ARG A 1 74 ? -12.278 8.830 -15.222 1.00 4.22 52 ARG A CA 8
ATOM 15203 C C . ARG A 1 74 ? -10.754 8.762 -15.173 1.00 30.04 52 ARG A C 8
ATOM 15204 O O . ARG A 1 74 ? -10.067 9.516 -15.862 1.00 63.23 52 ARG A O 8
ATOM 15225 N N . ILE A 1 75 ? -10.234 7.855 -14.353 1.00 22.30 53 ILE A N 8
ATOM 15226 C CA . ILE A 1 75 ? -8.792 7.688 -14.215 1.00 14.34 53 ILE A CA 8
ATOM 15227 C C . ILE A 1 75 ? -8.371 6.258 -14.532 1.00 72.43 53 ILE A C 8
ATOM 15228 O O . ILE A 1 75 ? -9.015 5.299 -14.103 1.00 52.23 53 ILE A O 8
ATOM 15244 N N . LEU A 1 76 ? -7.285 6.120 -15.285 1.00 74.12 54 LEU A N 8
ATOM 15245 C CA . LEU A 1 76 ? -6.776 4.805 -15.660 1.00 3.34 54 LEU A CA 8
ATOM 15246 C C . LEU A 1 76 ? -5.389 4.571 -15.070 1.00 24.01 54 LEU A C 8
ATOM 15247 O O . LEU A 1 76 ? -4.456 5.331 -15.329 1.00 43.52 54 LEU A O 8
ATOM 15263 N N . PHE A 1 77 ? -5.260 3.512 -14.277 1.00 45.31 55 PHE A N 8
ATOM 15264 C CA . PHE A 1 77 ? -3.986 3.177 -13.651 1.00 62.44 55 PHE A CA 8
ATOM 15265 C C . PHE A 1 77 ? -3.590 1.736 -13.963 1.00 3.30 55 PHE A C 8
ATOM 15266 O O . PHE A 1 77 ? -4.318 0.798 -13.639 1.00 43.34 55 PHE A O 8
ATOM 15283 N N . GLN A 1 78 ? -2.432 1.571 -14.594 1.00 24.33 56 GLN A N 8
ATOM 15284 C CA . GLN A 1 78 ? -1.939 0.245 -14.950 1.00 53.44 56 GLN A CA 8
ATOM 15285 C C . GLN A 1 78 ? -0.481 0.077 -14.538 1.00 4.41 56 GLN A C 8
ATOM 15286 O O . GLN A 1 78 ? 0.272 1.049 -14.472 1.00 50.23 56 GLN A O 8
ATOM 15300 N N . SER A 1 79 ? -0.088 -1.162 -14.261 1.00 11.14 57 SER A N 8
ATOM 15301 C CA . SER A 1 79 ? 1.280 -1.457 -13.850 1.00 53.23 57 SER A CA 8
ATOM 15302 C C . SER A 1 79 ? 2.242 -1.318 -15.026 1.00 74.04 57 SER A C 8
ATOM 15303 O O . SER A 1 79 ? 1.835 -0.990 -16.141 1.00 71.44 57 SER A O 8
ATOM 15311 N N . LYS A 1 80 ? 3.521 -1.570 -14.769 1.00 54.23 58 LYS A N 8
ATOM 15312 C CA . LYS A 1 80 ? 4.543 -1.475 -15.805 1.00 33.02 58 LYS A CA 8
ATOM 15313 C C . LYS A 1 80 ? 4.448 -2.650 -16.772 1.00 75.35 58 LYS A C 8
ATOM 15314 O O . LYS A 1 80 ? 4.370 -2.463 -17.987 1.00 20.40 58 LYS A O 8
ATOM 15333 N N . LYS A 1 81 ? 4.452 -3.862 -16.227 1.00 4.20 59 LYS A N 8
ATOM 15334 C CA . LYS A 1 81 ? 4.364 -5.068 -17.041 1.00 33.30 59 LYS A CA 8
ATOM 15335 C C . LYS A 1 81 ? 2.917 -5.534 -17.167 1.00 72.50 59 LYS A C 8
ATOM 15336 O O . LYS A 1 81 ? 2.531 -6.128 -18.175 1.00 32.42 59 LYS A O 8
ATOM 15355 N N . LEU A 1 82 ? 2.120 -5.261 -16.140 1.00 4.23 60 LEU A N 8
ATOM 15356 C CA . LEU A 1 82 ? 0.715 -5.651 -16.136 1.00 53.03 60 LEU A CA 8
ATOM 15357 C C . LEU A 1 82 ? 0.517 -6.980 -16.858 1.00 73.01 60 LEU A C 8
ATOM 15358 O O . LEU A 1 82 ? -0.400 -7.128 -17.666 1.00 63.25 60 LEU A O 8
ATOM 15374 N N . SER A 1 83 ? 1.381 -7.945 -16.559 1.00 12.42 61 SER A N 8
ATOM 15375 C CA . SER A 1 83 ? 1.302 -9.261 -17.180 1.00 70.43 61 SER A CA 8
ATOM 15376 C C . SER A 1 83 ? 0.357 -10.173 -16.404 1.00 31.05 61 SER A C 8
ATOM 15377 O O . SER A 1 83 ? 0.143 -9.986 -15.206 1.00 74.33 61 SER A O 8
ATOM 15385 N N . GLU A 1 84 ? -0.205 -11.160 -17.095 1.00 11.40 62 GLU A N 8
ATOM 15386 C CA . GLU A 1 84 ? -1.128 -12.100 -16.470 1.00 70.04 62 GLU A CA 8
ATOM 15387 C C . GLU A 1 84 ? -0.518 -12.704 -15.208 1.00 54.25 62 GLU A C 8
ATOM 15388 O O . GLU A 1 84 ? -1.231 -13.051 -14.266 1.00 32.03 62 GLU A O 8
ATOM 15400 N N . LEU A 1 85 ? 0.804 -12.826 -15.198 1.00 63.50 63 LEU A N 8
ATOM 15401 C CA . LEU A 1 85 ? 1.511 -13.389 -14.053 1.00 5.33 63 LEU A CA 8
ATOM 15402 C C . LEU A 1 85 ? 1.101 -12.688 -12.762 1.00 4.54 63 LEU A C 8
ATOM 15403 O O . LEU A 1 85 ? 0.509 -11.608 -12.790 1.00 62.21 63 LEU A O 8
ATOM 15419 N N . HIS A 1 86 ? 1.422 -13.307 -11.630 1.00 60.11 64 HIS A N 8
ATOM 15420 C CA . HIS A 1 86 ? 1.089 -12.741 -10.328 1.00 4.23 64 HIS A CA 8
ATOM 15421 C C . HIS A 1 86 ? -0.423 -12.651 -10.145 1.00 4.15 64 HIS A C 8
ATOM 15422 O O . HIS A 1 86 ? -1.002 -11.566 -10.089 1.00 32.11 64 HIS A O 8
ATOM 15436 N N . PRO A 1 87 ? -1.078 -13.817 -10.049 1.00 72.32 65 PRO A N 8
ATOM 15437 C CA . PRO A 1 87 ? -2.531 -13.896 -9.871 1.00 71.53 65 PRO A CA 8
ATOM 15438 C C . PRO A 1 87 ? -2.973 -13.423 -8.491 1.00 23.24 65 PRO A C 8
ATOM 15439 O O . PRO A 1 87 ? -3.968 -12.712 -8.358 1.00 2.21 65 PRO A O 8
ATOM 15450 N N . GLU A 1 88 ? -2.226 -13.823 -7.466 1.00 44.31 66 GLU A N 8
ATOM 15451 C CA . GLU A 1 88 ? -2.542 -13.439 -6.095 1.00 41.34 66 GLU A CA 8
ATOM 15452 C C . GLU A 1 88 ? -2.355 -11.938 -5.894 1.00 53.42 66 GLU A C 8
ATOM 15453 O O . GLU A 1 88 ? -3.012 -11.328 -5.051 1.00 31.22 66 GLU A O 8
ATOM 15465 N N . GLU A 1 89 ? -1.455 -11.349 -6.675 1.00 64.10 67 GLU A N 8
ATOM 15466 C CA . GLU A 1 89 ? -1.181 -9.920 -6.581 1.00 44.04 67 GLU A CA 8
ATOM 15467 C C . GLU A 1 89 ? -2.388 -9.104 -7.034 1.00 42.23 67 GLU A C 8
ATOM 15468 O O . GLU A 1 89 ? -2.638 -8.011 -6.526 1.00 5.23 67 GLU A O 8
ATOM 15480 N N . ARG A 1 90 ? -3.133 -9.643 -7.994 1.00 45.41 68 ARG A N 8
ATOM 15481 C CA . ARG A 1 90 ? -4.312 -8.964 -8.517 1.00 72.44 68 ARG A CA 8
ATOM 15482 C C . ARG A 1 90 ? -5.297 -8.645 -7.397 1.00 13.31 68 ARG A C 8
ATOM 15483 O O . ARG A 1 90 ? -5.710 -7.497 -7.227 1.00 34.41 68 ARG A O 8
ATOM 15504 N N . LYS A 1 91 ? -5.671 -9.667 -6.635 1.00 23.12 69 LYS A N 8
ATOM 15505 C CA . LYS A 1 91 ? -6.607 -9.497 -5.530 1.00 5.32 69 LYS A CA 8
ATOM 15506 C C . LYS A 1 91 ? -6.000 -8.628 -4.432 1.00 53.35 69 LYS A C 8
ATOM 15507 O O . LYS A 1 91 ? -6.695 -7.829 -3.804 1.00 21.04 69 LYS A O 8
ATOM 15526 N N . LYS A 1 92 ? -4.700 -8.787 -4.208 1.00 74.31 70 LYS A N 8
ATOM 15527 C CA . LYS A 1 92 ? -3.999 -8.016 -3.189 1.00 11.21 70 LYS A CA 8
ATOM 15528 C C . LYS A 1 92 ? -4.180 -6.519 -3.419 1.00 12.20 70 LYS A C 8
ATOM 15529 O O . LYS A 1 92 ? -4.610 -5.790 -2.524 1.00 64.52 70 LYS A O 8
ATOM 15548 N N . VAL A 1 93 ? -3.851 -6.066 -4.625 1.00 14.13 71 VAL A N 8
ATOM 15549 C CA . VAL A 1 93 ? -3.980 -4.656 -4.973 1.00 74.12 71 VAL A CA 8
ATOM 15550 C C . VAL A 1 93 ? -5.445 -4.242 -5.054 1.00 53.21 71 VAL A C 8
ATOM 15551 O O . VAL A 1 93 ? -5.802 -3.114 -4.711 1.00 60.43 71 VAL A O 8
ATOM 15564 N N . ARG A 1 94 ? -6.290 -5.161 -5.509 1.00 72.13 72 ARG A N 8
ATOM 15565 C CA . ARG A 1 94 ? -7.717 -4.891 -5.636 1.00 73.20 72 ARG A CA 8
ATOM 15566 C C . ARG A 1 94 ? -8.301 -4.416 -4.309 1.00 3.24 72 ARG A C 8
ATOM 15567 O O . ARG A 1 94 ? -8.958 -3.377 -4.246 1.00 24.35 72 ARG A O 8
ATOM 15588 N N . GLU A 1 95 ? -8.056 -5.184 -3.251 1.00 41.35 73 GLU A N 8
ATOM 15589 C CA . GLU A 1 95 ? -8.558 -4.841 -1.926 1.00 55.13 73 GLU A CA 8
ATOM 15590 C C . GLU A 1 95 ? -7.817 -3.634 -1.359 1.00 11.13 73 GLU A C 8
ATOM 15591 O O . GLU A 1 95 ? -8.424 -2.736 -0.775 1.00 11.12 73 GLU A O 8
ATOM 15603 N N . LYS A 1 96 ? -6.500 -3.620 -1.534 1.00 51.11 74 LYS A N 8
ATOM 15604 C CA . LYS A 1 96 ? -5.674 -2.524 -1.041 1.00 63.51 74 LYS A CA 8
ATOM 15605 C C . LYS A 1 96 ? -6.157 -1.187 -1.593 1.00 71.20 74 LYS A C 8
ATOM 15606 O O . LYS A 1 96 ? -6.395 -0.243 -0.840 1.00 11.13 74 LYS A O 8
ATOM 15625 N N . PHE A 1 97 ? -6.302 -1.114 -2.912 1.00 63.10 75 PHE A N 8
ATOM 15626 C CA . PHE A 1 97 ? -6.758 0.108 -3.565 1.00 24.24 75 PHE A CA 8
ATOM 15627 C C . PHE A 1 97 ? -8.212 0.404 -3.209 1.00 44.21 75 PHE A C 8
ATOM 15628 O O . PHE A 1 97 ? -8.608 1.563 -3.088 1.00 12.44 75 PHE A O 8
ATOM 15645 N N . ASP A 1 98 ? -9.001 -0.651 -3.044 1.00 61.44 76 ASP A N 8
ATOM 15646 C CA . ASP A 1 98 ? -10.411 -0.506 -2.702 1.00 51.24 76 ASP A CA 8
ATOM 15647 C C . ASP A 1 98 ? -10.577 0.279 -1.405 1.00 53.30 76 ASP A C 8
ATOM 15648 O O . ASP A 1 98 ? -11.317 1.261 -1.354 1.00 1.33 76 ASP A O 8
ATOM 15657 N N . GLU A 1 99 ? -9.885 -0.162 -0.359 1.00 50.13 77 GLU A N 8
ATOM 15658 C CA . GLU A 1 99 ? -9.958 0.499 0.938 1.00 13.13 77 GLU A CA 8
ATOM 15659 C C . GLU A 1 99 ? -9.294 1.872 0.888 1.00 24.21 77 GLU A C 8
ATOM 15660 O O . GLU A 1 99 ? -9.849 2.860 1.365 1.00 34.05 77 GLU A O 8
ATOM 15672 N N . ASN A 1 100 ? -8.100 1.924 0.306 1.00 24.45 78 ASN A N 8
ATOM 15673 C CA . ASN A 1 100 ? -7.358 3.174 0.194 1.00 4.14 78 ASN A CA 8
ATOM 15674 C C . ASN A 1 100 ? -8.227 4.270 -0.414 1.00 73.02 78 ASN A C 8
ATOM 15675 O O . ASN A 1 100 ? -8.155 5.430 -0.010 1.00 2.40 78 ASN A O 8
ATOM 15686 N N . SER A 1 101 ? -9.050 3.893 -1.388 1.00 23.21 79 SER A N 8
ATOM 15687 C CA . SER A 1 101 ? -9.931 4.844 -2.055 1.00 35.41 79 SER A CA 8
ATOM 15688 C C . SER A 1 101 ? -11.146 5.159 -1.187 1.00 72.13 79 SER A C 8
ATOM 15689 O O . SER A 1 101 ? -11.599 6.302 -1.125 1.00 44.23 79 SER A O 8
ATOM 15697 N N . ARG A 1 102 ? -11.669 4.136 -0.519 1.00 13.32 80 ARG A N 8
ATOM 15698 C CA . ARG A 1 102 ? -12.832 4.303 0.345 1.00 72.34 80 ARG A CA 8
ATOM 15699 C C . ARG A 1 102 ? -12.452 5.021 1.636 1.00 12.10 80 ARG A C 8
ATOM 15700 O O . ARG A 1 102 ? -13.318 5.402 2.424 1.00 43.25 80 ARG A O 8
ATOM 15721 N N . MET A 1 103 ? -11.152 5.202 1.846 1.00 34.32 81 MET A N 8
ATOM 15722 C CA . MET A 1 103 ? -10.658 5.875 3.042 1.00 72.23 81 MET A CA 8
ATOM 15723 C C . MET A 1 103 ? -11.532 7.076 3.390 1.00 71.41 81 MET A C 8
ATOM 15724 O O . MET A 1 103 ? -12.113 7.708 2.508 1.00 22.30 81 MET A O 8
ATOM 15738 N N . GLN A 1 104 ? -11.620 7.383 4.680 1.00 54.41 82 GLN A N 8
ATOM 15739 C CA . GLN A 1 104 ? -12.425 8.508 5.143 1.00 23.01 82 GLN A CA 8
ATOM 15740 C C . GLN A 1 104 ? -11.824 9.832 4.684 1.00 1.50 82 GLN A C 8
ATOM 15741 O O . GLN A 1 104 ? -10.619 9.931 4.451 1.00 51.43 82 GLN A O 8
ATOM 15755 N N . TYR A 1 105 ? -12.671 10.848 4.556 1.00 20.41 83 TYR A N 8
ATOM 15756 C CA . TYR A 1 105 ? -12.224 12.166 4.122 1.00 30.11 83 TYR A CA 8
ATOM 15757 C C . TYR A 1 105 ? -11.097 12.680 5.013 1.00 34.12 83 TYR A C 8
ATOM 15758 O O . TYR A 1 105 ? -10.145 13.296 4.535 1.00 23.24 83 TYR A O 8
ATOM 15776 N N . SER A 1 106 ? -11.214 12.421 6.312 1.00 51.32 84 SER A N 8
ATOM 15777 C CA . SER A 1 106 ? -10.208 12.860 7.272 1.00 70.21 84 SER A CA 8
ATOM 15778 C C . SER A 1 106 ? -8.855 12.223 6.970 1.00 30.42 84 SER A C 8
ATOM 15779 O O . SER A 1 106 ? -7.842 12.913 6.862 1.00 15.44 84 SER A O 8
ATOM 15787 N N . GLU A 1 107 ? -8.848 10.900 6.835 1.00 4.03 85 GLU A N 8
ATOM 15788 C CA . GLU A 1 107 ? -7.619 10.169 6.547 1.00 53.10 85 GLU A CA 8
ATOM 15789 C C . GLU A 1 107 ? -7.098 10.509 5.154 1.00 53.15 85 GLU A C 8
ATOM 15790 O O . GLU A 1 107 ? -5.889 10.535 4.919 1.00 32.34 85 GLU A O 8
ATOM 15802 N N . LEU A 1 108 ? -8.019 10.769 4.232 1.00 64.05 86 LEU A N 8
ATOM 15803 C CA . LEU A 1 108 ? -7.654 11.107 2.860 1.00 3.12 86 LEU A CA 8
ATOM 15804 C C . LEU A 1 108 ? -6.962 12.465 2.800 1.00 43.11 86 LEU A C 8
ATOM 15805 O O . LEU A 1 108 ? -5.925 12.616 2.155 1.00 64.11 86 LEU A O 8
ATOM 15821 N N . MET A 1 109 ? -7.542 13.450 3.478 1.00 30.30 87 MET A N 8
ATOM 15822 C CA . MET A 1 109 ? -6.979 14.795 3.504 1.00 23.41 87 MET A CA 8
ATOM 15823 C C . MET A 1 109 ? -5.722 14.841 4.368 1.00 54.21 87 MET A C 8
ATOM 15824 O O . MET A 1 109 ? -4.858 15.698 4.180 1.00 13.43 87 MET A O 8
ATOM 15838 N N . THR A 1 110 ? -5.627 13.914 5.316 1.00 5.10 88 THR A N 8
ATOM 15839 C CA . THR A 1 110 ? -4.477 13.851 6.209 1.00 22.54 88 THR A CA 8
ATOM 15840 C C . THR A 1 110 ? -3.275 13.219 5.515 1.00 13.53 88 THR A C 8
ATOM 15841 O O . THR A 1 110 ? -2.137 13.646 5.711 1.00 30.24 88 THR A O 8
ATOM 15852 N N . LYS A 1 111 ? -3.535 12.201 4.702 1.00 12.32 89 LYS A N 8
ATOM 15853 C CA . LYS A 1 111 ? -2.475 11.512 3.976 1.00 34.52 89 LYS A CA 8
ATOM 15854 C C . LYS A 1 111 ? -1.995 12.345 2.793 1.00 50.24 89 LYS A C 8
ATOM 15855 O O . LYS A 1 111 ? -0.988 12.023 2.162 1.00 5.23 89 LYS A O 8
ATOM 15874 N N . TYR A 1 112 ? -2.721 13.418 2.497 1.00 22.31 90 TYR A N 8
ATOM 15875 C CA . TYR A 1 112 ? -2.369 14.297 1.389 1.00 42.14 90 TYR A CA 8
ATOM 15876 C C . TYR A 1 112 ? -1.863 15.642 1.900 1.00 42.51 90 TYR A C 8
ATOM 15877 O O . TYR A 1 112 ? -0.993 16.265 1.289 1.00 21.34 90 TYR A O 8
ATOM 15895 N N . HIS A 1 113 ? -2.414 16.086 3.025 1.00 21.34 91 HIS A N 8
ATOM 15896 C CA . HIS A 1 113 ? -2.018 17.357 3.621 1.00 35.14 91 HIS A CA 8
ATOM 15897 C C . HIS A 1 113 ? -0.950 17.147 4.690 1.00 34.15 91 HIS A C 8
ATOM 15898 O O . HIS A 1 113 ? -0.157 18.045 4.974 1.00 34.22 91 HIS A O 8
ATOM 15912 N N . ASP A 1 114 ? -0.937 15.957 5.280 1.00 23.41 92 ASP A N 8
ATOM 15913 C CA . ASP A 1 114 ? 0.034 15.629 6.318 1.00 60.42 92 ASP A CA 8
ATOM 15914 C C . ASP A 1 114 ? 1.193 14.821 5.742 1.00 20.10 92 ASP A C 8
ATOM 15915 O O . ASP A 1 114 ? 2.359 15.181 5.911 1.00 31.31 92 ASP A O 8
ATOM 15924 N N . LEU A 1 115 ? 0.865 13.728 5.062 1.00 23.44 93 LEU A N 8
ATOM 15925 C CA . LEU A 1 115 ? 1.879 12.867 4.462 1.00 41.41 93 LEU A CA 8
ATOM 15926 C C . LEU A 1 115 ? 2.730 13.644 3.463 1.00 42.43 93 LEU A C 8
ATOM 15927 O O . LEU A 1 115 ? 3.834 13.226 3.113 1.00 72.35 93 LEU A O 8
ATOM 15943 N N . LYS A 1 116 ? 2.211 14.780 3.008 1.00 31.22 94 LYS A N 8
ATOM 15944 C CA . LYS A 1 116 ? 2.923 15.619 2.052 1.00 64.21 94 LYS A CA 8
ATOM 15945 C C . LYS A 1 116 ? 4.206 16.174 2.664 1.00 34.52 94 LYS A C 8
ATOM 15946 O O . LYS A 1 116 ? 5.084 16.663 1.954 1.00 51.40 94 LYS A O 8
ATOM 15965 N N . LYS A 1 117 ? 4.308 16.092 3.986 1.00 14.35 95 LYS A N 8
ATOM 15966 C CA . LYS A 1 117 ? 5.483 16.583 4.695 1.00 5.32 95 LYS A CA 8
ATOM 15967 C C . LYS A 1 117 ? 6.757 15.959 4.134 1.00 41.21 95 LYS A C 8
ATOM 15968 O O . LYS A 1 117 ? 7.786 16.625 4.018 1.00 14.03 95 LYS A O 8
ATOM 15987 N N . GLN A 1 118 ? 6.680 14.679 3.786 1.00 33.20 96 GLN A N 8
ATOM 15988 C CA . GLN A 1 118 ? 7.827 13.966 3.236 1.00 10.51 96 GLN A CA 8
ATOM 15989 C C . GLN A 1 118 ? 7.534 13.470 1.824 1.00 34.43 96 GLN A C 8
ATOM 15990 O O . GLN A 1 118 ? 8.438 13.341 1.000 1.00 12.41 96 GLN A O 8
ATOM 16004 N N . GLY A 1 119 ? 6.262 13.191 1.552 1.00 22.35 97 GLY A N 8
ATOM 16005 C CA . GLY A 1 119 ? 5.872 12.710 0.240 1.00 44.43 97 GLY A CA 8
ATOM 16006 C C . GLY A 1 119 ? 5.762 13.829 -0.778 1.00 31.24 97 GLY A C 8
ATOM 16007 O O . GLY A 1 119 ? 6.088 14.979 -0.485 1.00 11.42 97 GLY A O 8
ATOM 16011 N N . LYS A 1 120 ? 5.302 13.491 -1.978 1.00 3.53 98 LYS A N 8
ATOM 16012 C CA . LYS A 1 120 ? 5.150 14.475 -3.043 1.00 73.03 98 LYS A CA 8
ATOM 16013 C C . LYS A 1 120 ? 3.935 14.155 -3.909 1.00 12.53 98 LYS A C 8
ATOM 16014 O O . LYS A 1 120 ? 3.516 13.002 -4.004 1.00 72.45 98 LYS A O 8
ATOM 16033 N N . ILE A 1 121 ? 3.375 15.184 -4.537 1.00 62.43 99 ILE A N 8
ATOM 16034 C CA . ILE A 1 121 ? 2.210 15.011 -5.397 1.00 25.35 99 ILE A CA 8
ATOM 16035 C C . ILE A 1 121 ? 2.258 15.964 -6.586 1.00 3.02 99 ILE A C 8
ATOM 16036 O O . ILE A 1 121 ? 2.710 17.103 -6.465 1.00 51.02 99 ILE A O 8
ATOM 16052 N N . LYS A 1 122 ? 1.788 15.491 -7.735 1.00 13.50 100 LYS A N 8
ATOM 16053 C CA . LYS A 1 122 ? 1.773 16.302 -8.947 1.00 60.42 100 LYS A CA 8
ATOM 16054 C C . LYS A 1 122 ? 0.361 16.405 -9.516 1.00 23.25 100 LYS A C 8
ATOM 16055 O O . LYS A 1 122 ? -0.391 15.430 -9.516 1.00 2.14 100 LYS A O 8
ATOM 16074 N N . ASP A 1 123 ? 0.009 17.590 -10.000 1.00 12.51 101 ASP A N 8
ATOM 16075 C CA . ASP A 1 123 ? -1.312 17.820 -10.574 1.00 30.01 101 ASP A CA 8
ATOM 16076 C C . ASP A 1 123 ? -1.215 18.083 -12.073 1.00 62.14 101 ASP A C 8
ATOM 16077 O O . ASP A 1 123 ? -1.263 19.230 -12.517 1.00 1.43 101 ASP A O 8
ATOM 16086 N N . ARG A 1 124 ? -1.077 17.013 -12.849 1.00 24.51 102 ARG A N 8
ATOM 16087 C CA . ARG A 1 124 ? -0.970 17.128 -14.298 1.00 71.23 102 ARG A CA 8
ATOM 16088 C C . ARG A 1 124 ? -2.317 17.493 -14.915 1.00 50.51 102 ARG A C 8
ATOM 16089 O O . ARG A 1 124 ? -3.373 17.322 -14.306 1.00 53.32 102 ARG A O 8
ATOM 16110 N N . PRO A 1 125 ? -2.281 18.010 -16.152 1.00 61.25 103 PRO A N 8
ATOM 16111 C CA . PRO A 1 125 ? -3.490 18.410 -16.879 1.00 3.53 103 PRO A CA 8
ATOM 16112 C C . PRO A 1 125 ? -4.338 17.214 -17.297 1.00 1.32 103 PRO A C 8
ATOM 16113 O O . PRO A 1 125 ? -3.821 16.224 -17.814 1.00 3.01 103 PRO A O 8
ATOM 16124 N N . VAL A 1 126 ? -5.644 17.313 -17.070 1.00 70.41 104 VAL A N 8
ATOM 16125 C CA . VAL A 1 126 ? -6.565 16.239 -17.425 1.00 5.01 104 VAL A CA 8
ATOM 16126 C C . VAL A 1 126 ? -6.756 16.156 -18.935 1.00 61.11 104 VAL A C 8
ATOM 16127 O O . VAL A 1 126 ? -6.912 17.174 -19.610 1.00 12.05 104 VAL A O 8
ATOM 16140 N N . LYS A 1 127 ? -6.743 14.936 -19.461 1.00 70.12 105 LYS A N 8
ATOM 16141 C CA . LYS A 1 127 ? -6.917 14.717 -20.892 1.00 41.43 105 LYS A CA 8
ATOM 16142 C C . LYS A 1 127 ? -8.395 14.585 -21.247 1.00 5.31 105 LYS A C 8
ATOM 16143 O O . LYS A 1 127 ? -9.160 13.947 -20.526 1.00 21.43 105 LYS A O 8
ATOM 16162 N N . GLU A 1 128 ? -8.787 15.192 -22.363 1.00 14.24 106 GLU A N 8
ATOM 16163 C CA . GLU A 1 128 ? -10.174 15.141 -22.812 1.00 23.31 106 GLU A CA 8
ATOM 16164 C C . GLU A 1 128 ? -10.500 13.777 -23.415 1.00 0.24 106 GLU A C 8
ATOM 16165 O O . GLU A 1 128 ? -9.698 13.203 -24.151 1.00 43.42 106 GLU A O 8
ATOM 16177 N N . VAL A 1 129 ? -11.684 13.264 -23.095 1.00 62.34 107 VAL A N 8
ATOM 16178 C CA . VAL A 1 129 ? -12.118 11.968 -23.605 1.00 3.32 107 VAL A CA 8
ATOM 16179 C C . VAL A 1 129 ? -13.234 12.127 -24.631 1.00 12.23 107 VAL A C 8
ATOM 16180 O O . VAL A 1 129 ? -14.134 12.951 -24.463 1.00 4.51 107 VAL A O 8
ATOM 16193 N N . HIS A 1 130 ? -13.171 11.332 -25.694 1.00 41.11 108 HIS A N 8
ATOM 16194 C CA . HIS A 1 130 ? -14.178 11.383 -26.748 1.00 41.40 108 HIS A CA 8
ATOM 16195 C C . HIS A 1 130 ? -14.831 10.018 -26.943 1.00 2.24 108 HIS A C 8
ATOM 16196 O O . HIS A 1 130 ? -14.459 9.044 -26.289 1.00 51.04 108 HIS A O 8
ATOM 16210 N N . GLU A 1 131 ? -15.806 9.957 -27.844 1.00 63.14 109 GLU A N 8
ATOM 16211 C CA . GLU A 1 131 ? -16.511 8.711 -28.123 1.00 4.13 109 GLU A CA 8
ATOM 16212 C C . GLU A 1 131 ? -15.673 7.800 -29.015 1.00 21.51 109 GLU A C 8
ATOM 16213 O O . GLU A 1 131 ? -15.316 8.167 -30.133 1.00 44.44 109 GLU A O 8
ATOM 16225 N N . GLU A 1 132 ? -15.363 6.609 -28.510 1.00 54.23 110 GLU A N 8
ATOM 16226 C CA . GLU A 1 132 ? -14.567 5.646 -29.261 1.00 24.20 110 GLU A CA 8
ATOM 16227 C C . GLU A 1 132 ? -14.210 4.442 -28.394 1.00 23.11 110 GLU A C 8
ATOM 16228 O O . GLU A 1 132 ? -14.761 4.260 -27.308 1.00 73.44 110 GLU A O 8
ATOM 16240 N N . TYR A 1 133 ? -13.284 3.623 -28.881 1.00 53.14 111 TYR A N 8
ATOM 16241 C CA . TYR A 1 133 ? -12.855 2.435 -28.153 1.00 73.25 111 TYR A CA 8
ATOM 16242 C C . TYR A 1 133 ? -11.389 2.544 -27.748 1.00 45.12 111 TYR A C 8
ATOM 16243 O O . TYR A 1 133 ? -10.516 1.926 -28.359 1.00 13.20 111 TYR A O 8
ATOM 16261 N N . ASP A 1 134 ? -11.125 3.334 -26.713 1.00 51.23 112 ASP A N 8
ATOM 16262 C CA . ASP A 1 134 ? -9.765 3.525 -26.223 1.00 63.55 112 ASP A CA 8
ATOM 16263 C C . ASP A 1 134 ? -9.622 3.001 -24.798 1.00 33.03 112 ASP A C 8
ATOM 16264 O O . ASP A 1 134 ? -9.075 1.920 -24.573 1.00 53.45 112 ASP A O 8
ATOM 16273 N N . LEU A 1 135 ? -10.117 3.774 -23.837 1.00 62.11 113 LEU A N 8
ATOM 16274 C CA . LEU A 1 135 ? -10.044 3.389 -22.432 1.00 20.01 113 LEU A CA 8
ATOM 16275 C C . LEU A 1 135 ? -10.748 2.056 -22.195 1.00 44.52 113 LEU A C 8
ATOM 16276 O O . LEU A 1 135 ? -11.211 1.412 -23.136 1.00 50.53 113 LEU A O 8
ATOM 16292 N N . TRP A 1 136 ? -10.825 1.651 -20.933 1.00 71.41 114 TRP A N 8
ATOM 16293 C CA . TRP A 1 136 ? -11.475 0.395 -20.573 1.00 4.44 114 TRP A CA 8
ATOM 16294 C C . TRP A 1 136 ? -12.946 0.410 -20.971 1.00 71.24 114 TRP A C 8
ATOM 16295 O O . TRP A 1 136 ? -13.471 -0.583 -21.475 1.00 1.31 114 TRP A O 8
ATOM 16316 N N . GLU A 1 137 ? -13.606 1.541 -20.743 1.00 41.10 115 GLU A N 8
ATOM 16317 C CA . GLU A 1 137 ? -15.018 1.682 -21.079 1.00 2.42 115 GLU A CA 8
ATOM 16318 C C . GLU A 1 137 ? -15.831 0.524 -20.509 1.00 71.54 115 GLU A C 8
ATOM 16319 O O . GLU A 1 137 ? -16.419 -0.261 -21.254 1.00 13.11 115 GLU A O 8
ATOM 16331 N N . ASP A 1 138 ? -15.859 0.423 -19.185 1.00 64.41 116 ASP A N 8
ATOM 16332 C CA . ASP A 1 138 ? -16.599 -0.640 -18.514 1.00 55.55 116 ASP A CA 8
ATOM 16333 C C . ASP A 1 138 ? -16.493 -0.503 -16.999 1.00 14.31 116 ASP A C 8
ATOM 16334 O O . ASP A 1 138 ? -17.487 -0.312 -16.297 1.00 41.32 116 ASP A O 8
ATOM 16343 N N . PRO A 1 139 ? -15.261 -0.603 -16.480 1.00 64.41 117 PRO A N 8
ATOM 16344 C CA . PRO A 1 139 ? -14.995 -0.494 -15.043 1.00 33.55 117 PRO A CA 8
ATOM 16345 C C . PRO A 1 139 ? -15.206 0.923 -14.520 1.00 24.50 117 PRO A C 8
ATOM 16346 O O . PRO A 1 139 ? -15.917 1.132 -13.537 1.00 4.23 117 PRO A O 8
ATOM 16357 N N . ILE A 1 140 ? -14.584 1.891 -15.184 1.00 2.24 118 ILE A N 8
ATOM 16358 C CA . ILE A 1 140 ? -14.705 3.288 -14.786 1.00 42.31 118 ILE A CA 8
ATOM 16359 C C . ILE A 1 140 ? -15.993 3.903 -15.323 1.00 60.00 118 ILE A C 8
ATOM 16360 O O . ILE A 1 140 ? -16.374 5.007 -14.935 1.00 51.44 118 ILE A O 8
ATOM 16376 N N . TRP A 1 141 ? -16.660 3.180 -16.215 1.00 63.32 119 TRP A N 8
ATOM 16377 C CA . TRP A 1 141 ? -17.907 3.653 -16.804 1.00 51.34 119 TRP A CA 8
ATOM 16378 C C . TRP A 1 141 ? -19.099 3.276 -15.932 1.00 0.14 119 TRP A C 8
ATOM 16379 O O . TRP A 1 141 ? -20.107 3.982 -15.905 1.00 70.50 119 TRP A O 8
ATOM 16400 N N . GLN A 1 142 ? -18.976 2.161 -15.219 1.00 71.34 120 GLN A N 8
ATOM 16401 C CA . GLN A 1 142 ? -20.045 1.691 -14.346 1.00 21.01 120 GLN A CA 8
ATOM 16402 C C . GLN A 1 142 ? -19.943 2.334 -12.967 1.00 15.40 120 GLN A C 8
ATOM 16403 O O . GLN A 1 142 ? -20.725 3.223 -12.627 1.00 3.14 120 GLN A O 8
ATOM 16417 N N . TYR A 1 143 ? -18.977 1.880 -12.177 1.00 62.14 121 TYR A N 8
ATOM 16418 C CA . TYR A 1 143 ? -18.775 2.409 -10.834 1.00 10.41 121 TYR A CA 8
ATOM 16419 C C . TYR A 1 143 ? -17.371 2.091 -10.328 1.00 35.31 121 TYR A C 8
ATOM 16420 O O . TYR A 1 143 ? -16.575 1.463 -11.027 1.00 13.20 121 TYR A O 8
ATOM 16438 N N . ILE A 1 144 ? -17.076 2.527 -9.108 1.00 53.11 122 ILE A N 8
ATOM 16439 C CA . ILE A 1 144 ? -15.770 2.287 -8.507 1.00 13.42 122 ILE A CA 8
ATOM 16440 C C . ILE A 1 144 ? -15.397 0.810 -8.573 1.00 15.31 122 ILE A C 8
ATOM 16441 O O . ILE A 1 144 ? -15.960 -0.016 -7.854 1.00 2.21 122 ILE A O 8
ATOM 16457 N N . MET A 1 23 ? 4.656 -6.424 -5.737 1.00 73.41 1 MET A N 9
ATOM 16458 C CA . MET A 1 23 ? 3.517 -6.690 -4.866 1.00 74.21 1 MET A CA 9
ATOM 16459 C C . MET A 1 23 ? 2.386 -5.701 -5.132 1.00 63.12 1 MET A C 9
ATOM 16460 O O . MET A 1 23 ? 1.302 -6.087 -5.567 1.00 70.44 1 MET A O 9
ATOM 16474 N N . GLN A 1 24 ? 2.648 -4.425 -4.867 1.00 71.24 2 GLN A N 9
ATOM 16475 C CA . GLN A 1 24 ? 1.651 -3.382 -5.078 1.00 2.12 2 GLN A CA 9
ATOM 16476 C C . GLN A 1 24 ? 1.662 -2.903 -6.526 1.00 1.33 2 GLN A C 9
ATOM 16477 O O . GLN A 1 24 ? 0.618 -2.580 -7.092 1.00 53.20 2 GLN A O 9
ATOM 16491 N N . LYS A 1 25 ? 2.850 -2.858 -7.120 1.00 74.30 3 LYS A N 9
ATOM 16492 C CA . LYS A 1 25 ? 2.998 -2.419 -8.503 1.00 32.45 3 LYS A CA 9
ATOM 16493 C C . LYS A 1 25 ? 2.960 -3.608 -9.458 1.00 25.03 3 LYS A C 9
ATOM 16494 O O . LYS A 1 25 ? 3.284 -4.733 -9.078 1.00 12.53 3 LYS A O 9
ATOM 16513 N N . GLY A 1 26 ? 2.565 -3.351 -10.701 1.00 11.42 4 GLY A N 9
ATOM 16514 C CA . GLY A 1 26 ? 2.494 -4.409 -11.691 1.00 62.11 4 GLY A CA 9
ATOM 16515 C C . GLY A 1 26 ? 1.068 -4.754 -12.070 1.00 53.25 4 GLY A C 9
ATOM 16516 O O . GLY A 1 26 ? 0.801 -5.835 -12.596 1.00 62.42 4 GLY A O 9
ATOM 16520 N N . LEU A 1 27 ? 0.147 -3.834 -11.803 1.00 24.03 5 LEU A N 9
ATOM 16521 C CA . LEU A 1 27 ? -1.261 -4.046 -12.118 1.00 60.41 5 LEU A CA 9
ATOM 16522 C C . LEU A 1 27 ? -1.901 -2.764 -12.641 1.00 33.43 5 LEU A C 9
ATOM 16523 O O . LEU A 1 27 ? -1.397 -1.667 -12.405 1.00 63.21 5 LEU A O 9
ATOM 16539 N N . GLU A 1 28 ? -3.016 -2.912 -13.349 1.00 74.12 6 GLU A N 9
ATOM 16540 C CA . GLU A 1 28 ? -3.726 -1.765 -13.903 1.00 60.15 6 GLU A CA 9
ATOM 16541 C C . GLU A 1 28 ? -5.127 -1.654 -13.310 1.00 14.41 6 GLU A C 9
ATOM 16542 O O . GLU A 1 28 ? -5.857 -2.642 -13.225 1.00 53.33 6 GLU A O 9
ATOM 16554 N N . ILE A 1 29 ? -5.495 -0.444 -12.900 1.00 73.41 7 ILE A N 9
ATOM 16555 C CA . ILE A 1 29 ? -6.808 -0.203 -12.315 1.00 75.42 7 ILE A CA 9
ATOM 16556 C C . ILE A 1 29 ? -7.353 1.159 -12.730 1.00 12.23 7 ILE A C 9
ATOM 16557 O O . ILE A 1 29 ? -6.596 2.112 -12.914 1.00 32.21 7 ILE A O 9
ATOM 16573 N N . ALA A 1 30 ? -8.672 1.245 -12.873 1.00 23.40 8 ALA A N 9
ATOM 16574 C CA . ALA A 1 30 ? -9.319 2.492 -13.262 1.00 23.53 8 ALA A CA 9
ATOM 16575 C C . ALA A 1 30 ? -10.266 2.981 -12.172 1.00 54.20 8 ALA A C 9
ATOM 16576 O O . ALA A 1 30 ? -10.889 2.182 -11.472 1.00 12.50 8 ALA A O 9
ATOM 16583 N N . PHE A 1 31 ? -10.371 4.299 -12.033 1.00 64.31 9 PHE A N 9
ATOM 16584 C CA . PHE A 1 31 ? -11.241 4.895 -11.027 1.00 35.12 9 PHE A CA 9
ATOM 16585 C C . PHE A 1 31 ? -12.020 6.071 -11.609 1.00 71.13 9 PHE A C 9
ATOM 16586 O O . PHE A 1 31 ? -11.471 6.885 -12.350 1.00 43.43 9 PHE A O 9
ATOM 16603 N N . GLN A 1 32 ? -13.302 6.151 -11.268 1.00 72.14 10 GLN A N 9
ATOM 16604 C CA . GLN A 1 32 ? -14.157 7.226 -11.758 1.00 62.04 10 GLN A CA 9
ATOM 16605 C C . GLN A 1 32 ? -14.252 8.354 -10.737 1.00 4.41 10 GLN A C 9
ATOM 16606 O O . GLN A 1 32 ? -14.159 8.124 -9.531 1.00 2.55 10 GLN A O 9
ATOM 16620 N N . THR A 1 33 ? -14.437 9.576 -11.227 1.00 40.23 11 THR A N 9
ATOM 16621 C CA . THR A 1 33 ? -14.543 10.741 -10.358 1.00 22.13 11 THR A CA 9
ATOM 16622 C C . THR A 1 33 ? -15.291 11.876 -11.048 1.00 5.13 11 THR A C 9
ATOM 16623 O O . THR A 1 33 ? -15.259 11.998 -12.273 1.00 33.13 11 THR A O 9
ATOM 16634 N N . ILE A 1 34 ? -15.961 12.705 -10.255 1.00 31.34 12 ILE A N 9
ATOM 16635 C CA . ILE A 1 34 ? -16.715 13.831 -10.790 1.00 52.32 12 ILE A CA 9
ATOM 16636 C C . ILE A 1 34 ? -16.413 15.112 -10.019 1.00 31.52 12 ILE A C 9
ATOM 16637 O O . ILE A 1 34 ? -15.942 16.095 -10.589 1.00 32.14 12 ILE A O 9
ATOM 16653 N N . ASN A 1 35 ? -16.686 15.091 -8.718 1.00 61.42 13 ASN A N 9
ATOM 16654 C CA . ASN A 1 35 ? -16.442 16.250 -7.867 1.00 71.34 13 ASN A CA 9
ATOM 16655 C C . ASN A 1 35 ? -16.840 15.958 -6.424 1.00 1.14 13 ASN A C 9
ATOM 16656 O O . ASN A 1 35 ? -17.494 14.956 -6.139 1.00 62.53 13 ASN A O 9
ATOM 16667 N N . GLY A 1 36 ? -16.441 16.843 -5.515 1.00 24.10 14 GLY A N 9
ATOM 16668 C CA . GLY A 1 36 ? -16.765 16.663 -4.112 1.00 2.21 14 GLY A CA 9
ATOM 16669 C C . GLY A 1 36 ? -15.816 15.708 -3.415 1.00 74.45 14 GLY A C 9
ATOM 16670 O O . GLY A 1 36 ? -14.645 16.026 -3.205 1.00 53.40 14 GLY A O 9
ATOM 16674 N N . LEU A 1 37 ? -16.322 14.533 -3.055 1.00 43.11 15 LEU A N 9
ATOM 16675 C CA . LEU A 1 37 ? -15.512 13.528 -2.376 1.00 64.42 15 LEU A CA 9
ATOM 16676 C C . LEU A 1 37 ? -14.622 12.785 -3.368 1.00 22.22 15 LEU A C 9
ATOM 16677 O O . LEU A 1 37 ? -13.669 12.110 -2.977 1.00 71.25 15 LEU A O 9
ATOM 16693 N N . ASP A 1 38 ? -14.938 12.916 -4.651 1.00 61.24 16 ASP A N 9
ATOM 16694 C CA . ASP A 1 38 ? -14.165 12.260 -5.700 1.00 33.21 16 ASP A CA 9
ATOM 16695 C C . ASP A 1 38 ? -12.900 13.050 -6.018 1.00 1.32 16 ASP A C 9
ATOM 16696 O O . ASP A 1 38 ? -11.796 12.507 -5.995 1.00 0.40 16 ASP A O 9
ATOM 16705 N N . GLU A 1 39 ? -13.070 14.335 -6.315 1.00 63.11 17 GLU A N 9
ATOM 16706 C CA . GLU A 1 39 ? -11.941 15.199 -6.640 1.00 23.24 17 GLU A CA 9
ATOM 16707 C C . GLU A 1 39 ? -10.835 15.063 -5.597 1.00 43.40 17 GLU A C 9
ATOM 16708 O O . GLU A 1 39 ? -9.652 15.006 -5.935 1.00 13.53 17 GLU A O 9
ATOM 16720 N N . SER A 1 40 ? -11.228 15.013 -4.328 1.00 53.04 18 SER A N 9
ATOM 16721 C CA . SER A 1 40 ? -10.271 14.889 -3.235 1.00 70.15 18 SER A CA 9
ATOM 16722 C C . SER A 1 40 ? -9.530 13.557 -3.311 1.00 0.41 18 SER A C 9
ATOM 16723 O O . SER A 1 40 ? -8.311 13.501 -3.140 1.00 35.14 18 SER A O 9
ATOM 16731 N N . LEU A 1 41 ? -10.274 12.487 -3.568 1.00 50.44 19 LEU A N 9
ATOM 16732 C CA . LEU A 1 41 ? -9.689 11.155 -3.667 1.00 72.41 19 LEU A CA 9
ATOM 16733 C C . LEU A 1 41 ? -8.731 11.067 -4.850 1.00 63.24 19 LEU A C 9
ATOM 16734 O O . LEU A 1 41 ? -7.702 10.393 -4.781 1.00 54.53 19 LEU A O 9
ATOM 16750 N N . VAL A 1 42 ? -9.074 11.753 -5.936 1.00 2.54 20 VAL A N 9
ATOM 16751 C CA . VAL A 1 42 ? -8.242 11.756 -7.133 1.00 54.04 20 VAL A CA 9
ATOM 16752 C C . VAL A 1 42 ? -6.923 12.479 -6.885 1.00 54.02 20 VAL A C 9
ATOM 16753 O O . VAL A 1 42 ? -5.850 11.945 -7.165 1.00 53.51 20 VAL A O 9
ATOM 16766 N N . GLN A 1 43 ? -7.012 13.696 -6.358 1.00 20.21 21 GLN A N 9
ATOM 16767 C CA . GLN A 1 43 ? -5.825 14.492 -6.072 1.00 45.32 21 GLN A CA 9
ATOM 16768 C C . GLN A 1 43 ? -5.020 13.879 -4.931 1.00 4.31 21 GLN A C 9
ATOM 16769 O O . GLN A 1 43 ? -3.804 14.055 -4.852 1.00 32.25 21 GLN A O 9
ATOM 16783 N N . ALA A 1 44 ? -5.706 13.160 -4.049 1.00 10.10 22 ALA A N 9
ATOM 16784 C CA . ALA A 1 44 ? -5.055 12.520 -2.913 1.00 64.20 22 ALA A CA 9
ATOM 16785 C C . ALA A 1 44 ? -4.371 11.222 -3.332 1.00 13.54 22 ALA A C 9
ATOM 16786 O O . ALA A 1 44 ? -3.185 11.021 -3.070 1.00 3.14 22 ALA A O 9
ATOM 16793 N N . LEU A 1 45 ? -5.127 10.345 -3.982 1.00 62.25 23 LEU A N 9
ATOM 16794 C CA . LEU A 1 45 ? -4.594 9.065 -4.437 1.00 42.22 23 LEU A CA 9
ATOM 16795 C C . LEU A 1 45 ? -3.502 9.271 -5.482 1.00 63.40 23 LEU A C 9
ATOM 16796 O O . LEU A 1 45 ? -2.549 8.496 -5.558 1.00 65.04 23 LEU A O 9
ATOM 16812 N N . ALA A 1 46 ? -3.647 10.321 -6.284 1.00 23.34 24 ALA A N 9
ATOM 16813 C CA . ALA A 1 46 ? -2.671 10.631 -7.321 1.00 23.51 24 ALA A CA 9
ATOM 16814 C C . ALA A 1 46 ? -1.296 10.900 -6.718 1.00 61.53 24 ALA A C 9
ATOM 16815 O O . ALA A 1 46 ? -0.305 10.282 -7.107 1.00 54.11 24 ALA A O 9
ATOM 16822 N N . GLY A 1 47 ? -1.243 11.826 -5.766 1.00 41.55 25 GLY A N 9
ATOM 16823 C CA . GLY A 1 47 ? 0.016 12.161 -5.126 1.00 53.44 25 GLY A CA 9
ATOM 16824 C C . GLY A 1 47 ? 0.571 11.015 -4.305 1.00 4.11 25 GLY A C 9
ATOM 16825 O O . GLY A 1 47 ? 1.774 10.754 -4.324 1.00 63.55 25 GLY A O 9
ATOM 16829 N N . VAL A 1 48 ? -0.306 10.330 -3.579 1.00 20.52 26 VAL A N 9
ATOM 16830 C CA . VAL A 1 48 ? 0.104 9.205 -2.746 1.00 14.11 26 VAL A CA 9
ATOM 16831 C C . VAL A 1 48 ? 0.694 8.082 -3.591 1.00 21.23 26 VAL A C 9
ATOM 16832 O O . VAL A 1 48 ? 1.693 7.467 -3.216 1.00 63.03 26 VAL A O 9
ATOM 16845 N N . THR A 1 49 ? 0.070 7.818 -4.735 1.00 11.05 27 THR A N 9
ATOM 16846 C CA . THR A 1 49 ? 0.533 6.768 -5.633 1.00 54.23 27 THR A CA 9
ATOM 16847 C C . THR A 1 49 ? 1.889 7.118 -6.235 1.00 31.31 27 THR A C 9
ATOM 16848 O O . THR A 1 49 ? 2.839 6.341 -6.141 1.00 73.24 27 THR A O 9
ATOM 16859 N N . ALA A 1 50 ? 1.973 8.292 -6.852 1.00 35.22 28 ALA A N 9
ATOM 16860 C CA . ALA A 1 50 ? 3.214 8.745 -7.466 1.00 41.13 28 ALA A CA 9
ATOM 16861 C C . ALA A 1 50 ? 4.334 8.839 -6.436 1.00 2.41 28 ALA A C 9
ATOM 16862 O O . ALA A 1 50 ? 5.489 8.533 -6.731 1.00 23.23 28 ALA A O 9
ATOM 16869 N N . SER A 1 51 ? 3.985 9.266 -5.226 1.00 40.24 29 SER A N 9
ATOM 16870 C CA . SER A 1 51 ? 4.962 9.405 -4.153 1.00 44.32 29 SER A CA 9
ATOM 16871 C C . SER A 1 51 ? 5.353 8.041 -3.594 1.00 30.40 29 SER A C 9
ATOM 16872 O O . SER A 1 51 ? 6.509 7.811 -3.239 1.00 62.40 29 SER A O 9
ATOM 16880 N N . ASP A 1 52 ? 4.380 7.139 -3.519 1.00 23.14 30 ASP A N 9
ATOM 16881 C CA . ASP A 1 52 ? 4.621 5.796 -3.004 1.00 31.12 30 ASP A CA 9
ATOM 16882 C C . ASP A 1 52 ? 5.330 4.934 -4.044 1.00 3.23 30 ASP A C 9
ATOM 16883 O O . ASP A 1 52 ? 5.897 3.891 -3.718 1.00 62.14 30 ASP A O 9
ATOM 16892 N N . PHE A 1 53 ? 5.294 5.377 -5.296 1.00 53.11 31 PHE A N 9
ATOM 16893 C CA . PHE A 1 53 ? 5.931 4.646 -6.385 1.00 22.54 31 PHE A CA 9
ATOM 16894 C C . PHE A 1 53 ? 7.124 5.421 -6.936 1.00 51.21 31 PHE A C 9
ATOM 16895 O O . PHE A 1 53 ? 7.066 6.015 -8.013 1.00 64.32 31 PHE A O 9
ATOM 16912 N N . PRO A 1 54 ? 8.232 5.418 -6.180 1.00 71.31 32 PRO A N 9
ATOM 16913 C CA . PRO A 1 54 ? 9.460 6.116 -6.572 1.00 52.01 32 PRO A CA 9
ATOM 16914 C C . PRO A 1 54 ? 10.150 5.453 -7.760 1.00 13.44 32 PRO A C 9
ATOM 16915 O O . PRO A 1 54 ? 11.018 6.049 -8.397 1.00 2.42 32 PRO A O 9
ATOM 16926 N N . ASP A 1 55 ? 9.757 4.218 -8.052 1.00 5.32 33 ASP A N 9
ATOM 16927 C CA . ASP A 1 55 ? 10.337 3.475 -9.164 1.00 64.04 33 ASP A CA 9
ATOM 16928 C C . ASP A 1 55 ? 10.123 4.213 -10.482 1.00 13.51 33 ASP A C 9
ATOM 16929 O O . ASP A 1 55 ? 10.803 3.947 -11.473 1.00 44.04 33 ASP A O 9
ATOM 16938 N N . LEU A 1 56 ? 9.172 5.141 -10.486 1.00 1.42 34 LEU A N 9
ATOM 16939 C CA . LEU A 1 56 ? 8.866 5.918 -11.682 1.00 44.41 34 LEU A CA 9
ATOM 16940 C C . LEU A 1 56 ? 8.280 5.029 -12.774 1.00 44.10 34 LEU A C 9
ATOM 16941 O O . LEU A 1 56 ? 8.188 5.432 -13.934 1.00 14.24 34 LEU A O 9
ATOM 16957 N N . ASP A 1 57 ? 7.885 3.819 -12.395 1.00 73.11 35 ASP A N 9
ATOM 16958 C CA . ASP A 1 57 ? 7.304 2.873 -13.341 1.00 41.22 35 ASP A CA 9
ATOM 16959 C C . ASP A 1 57 ? 5.787 3.023 -13.397 1.00 70.14 35 ASP A C 9
ATOM 16960 O O . ASP A 1 57 ? 5.107 2.288 -14.115 1.00 3.31 35 ASP A O 9
ATOM 16969 N N . ILE A 1 58 ? 5.263 3.977 -12.636 1.00 1.23 36 ILE A N 9
ATOM 16970 C CA . ILE A 1 58 ? 3.827 4.223 -12.599 1.00 72.52 36 ILE A CA 9
ATOM 16971 C C . ILE A 1 58 ? 3.350 4.888 -13.886 1.00 31.13 36 ILE A C 9
ATOM 16972 O O . ILE A 1 58 ? 3.775 5.994 -14.220 1.00 75.04 36 ILE A O 9
ATOM 16988 N N . LYS A 1 59 ? 2.463 4.207 -14.604 1.00 12.24 37 LYS A N 9
ATOM 16989 C CA . LYS A 1 59 ? 1.924 4.732 -15.853 1.00 1.23 37 LYS A CA 9
ATOM 16990 C C . LYS A 1 59 ? 0.437 5.044 -15.715 1.00 43.24 37 LYS A C 9
ATOM 16991 O O . LYS A 1 59 ? -0.409 4.335 -16.261 1.00 44.10 37 LYS A O 9
ATOM 17010 N N . TYR A 1 60 ? 0.126 6.109 -14.985 1.00 41.11 38 TYR A N 9
ATOM 17011 C CA . TYR A 1 60 ? -1.259 6.514 -14.776 1.00 1.12 38 TYR A CA 9
ATOM 17012 C C . TYR A 1 60 ? -1.491 7.938 -15.272 1.00 1.25 38 TYR A C 9
ATOM 17013 O O . TYR A 1 60 ? -0.548 8.648 -15.619 1.00 61.41 38 TYR A O 9
ATOM 17031 N N . ASN A 1 61 ? -2.755 8.349 -15.300 1.00 45.22 39 ASN A N 9
ATOM 17032 C CA . ASN A 1 61 ? -3.112 9.689 -15.753 1.00 75.40 39 ASN A CA 9
ATOM 17033 C C . ASN A 1 61 ? -4.603 9.949 -15.556 1.00 41.04 39 ASN A C 9
ATOM 17034 O O . ASN A 1 61 ? -5.370 9.032 -15.262 1.00 22.12 39 ASN A O 9
ATOM 17045 N N . ILE A 1 62 ? -5.005 11.204 -15.722 1.00 53.41 40 ILE A N 9
ATOM 17046 C CA . ILE A 1 62 ? -6.404 11.585 -15.565 1.00 25.04 40 ILE A CA 9
ATOM 17047 C C . ILE A 1 62 ? -6.900 12.367 -16.776 1.00 10.43 40 ILE A C 9
ATOM 17048 O O . ILE A 1 62 ? -6.280 13.346 -17.193 1.00 31.20 40 ILE A O 9
ATOM 17064 N N . PHE A 1 63 ? -8.023 11.931 -17.335 1.00 75.33 41 PHE A N 9
ATOM 17065 C CA . PHE A 1 63 ? -8.605 12.591 -18.499 1.00 22.54 41 PHE A CA 9
ATOM 17066 C C . PHE A 1 63 ? -10.097 12.835 -18.296 1.00 12.32 41 PHE A C 9
ATOM 17067 O O . PHE A 1 63 ? -10.774 12.076 -17.601 1.00 61.32 41 PHE A O 9
ATOM 17084 N N . LEU A 1 64 ? -10.604 13.901 -18.906 1.00 60.21 42 LEU A N 9
ATOM 17085 C CA . LEU A 1 64 ? -12.016 14.248 -18.793 1.00 75.41 42 LEU A CA 9
ATOM 17086 C C . LEU A 1 64 ? -12.779 13.841 -20.050 1.00 12.10 42 LEU A C 9
ATOM 17087 O O . LEU A 1 64 ? -12.541 14.375 -21.133 1.00 53.33 42 LEU A O 9
ATOM 17103 N N . VAL A 1 65 ? -13.699 12.894 -19.897 1.00 61.55 43 VAL A N 9
ATOM 17104 C CA . VAL A 1 65 ? -14.500 12.418 -21.019 1.00 65.42 43 VAL A CA 9
ATOM 17105 C C . VAL A 1 65 ? -15.891 13.040 -21.004 1.00 33.50 43 VAL A C 9
ATOM 17106 O O . VAL A 1 65 ? -16.496 13.207 -19.945 1.00 11.13 43 VAL A O 9
ATOM 17119 N N . ASP A 1 66 ? -16.394 13.380 -22.186 1.00 32.54 44 ASP A N 9
ATOM 17120 C CA . ASP A 1 66 ? -17.716 13.982 -22.309 1.00 75.01 44 ASP A CA 9
ATOM 17121 C C . ASP A 1 66 ? -18.533 13.283 -23.392 1.00 10.13 44 ASP A C 9
ATOM 17122 O O . ASP A 1 66 ? -18.306 13.488 -24.585 1.00 13.10 44 ASP A O 9
ATOM 17131 N N . LEU A 1 67 ? -19.483 12.457 -22.968 1.00 63.50 45 LEU A N 9
ATOM 17132 C CA . LEU A 1 67 ? -20.333 11.726 -23.901 1.00 72.32 45 LEU A CA 9
ATOM 17133 C C . LEU A 1 67 ? -21.807 11.917 -23.559 1.00 32.43 45 LEU A C 9
ATOM 17134 O O . LEU A 1 67 ? -22.168 12.077 -22.393 1.00 33.25 45 LEU A O 9
ATOM 17150 N N . TYR A 1 68 ? -22.654 11.896 -24.582 1.00 12.44 46 TYR A N 9
ATOM 17151 C CA . TYR A 1 68 ? -24.089 12.067 -24.389 1.00 54.41 46 TYR A CA 9
ATOM 17152 C C . TYR A 1 68 ? -24.392 13.390 -23.692 1.00 3.14 46 TYR A C 9
ATOM 17153 O O . TYR A 1 68 ? -25.408 13.529 -23.013 1.00 13.11 46 TYR A O 9
ATOM 17171 N N . GLY A 1 69 ? -23.500 14.361 -23.865 1.00 64.22 47 GLY A N 9
ATOM 17172 C CA . GLY A 1 69 ? -23.688 15.660 -23.248 1.00 2.45 47 GLY A CA 9
ATOM 17173 C C . GLY A 1 69 ? -23.202 15.696 -21.812 1.00 72.20 47 GLY A C 9
ATOM 17174 O O . GLY A 1 69 ? -23.096 16.766 -21.213 1.00 63.41 47 GLY A O 9
ATOM 17178 N N . GLN A 1 70 ? -22.909 14.523 -21.259 1.00 40.31 48 GLN A N 9
ATOM 17179 C CA . GLN A 1 70 ? -22.435 14.425 -19.884 1.00 4.22 48 GLN A CA 9
ATOM 17180 C C . GLN A 1 70 ? -20.916 14.294 -19.840 1.00 2.32 48 GLN A C 9
ATOM 17181 O O . GLN A 1 70 ? -20.327 13.512 -20.587 1.00 13.13 48 GLN A O 9
ATOM 17195 N N . LYS A 1 71 ? -20.286 15.065 -18.960 1.00 44.42 49 LYS A N 9
ATOM 17196 C CA . LYS A 1 71 ? -18.835 15.036 -18.817 1.00 61.11 49 LYS A CA 9
ATOM 17197 C C . LYS A 1 71 ? -18.434 14.515 -17.441 1.00 34.52 49 LYS A C 9
ATOM 17198 O O . LYS A 1 71 ? -18.944 14.976 -16.419 1.00 44.02 49 LYS A O 9
ATOM 17217 N N . TYR A 1 72 ? -17.519 13.552 -17.421 1.00 50.22 50 TYR A N 9
ATOM 17218 C CA . TYR A 1 72 ? -17.051 12.968 -16.170 1.00 70.21 50 TYR A CA 9
ATOM 17219 C C . TYR A 1 72 ? -15.540 12.759 -16.198 1.00 20.01 50 TYR A C 9
ATOM 17220 O O . TYR A 1 72 ? -14.939 12.632 -17.265 1.00 24.43 50 TYR A O 9
ATOM 17238 N N . PHE A 1 73 ? -14.932 12.724 -15.017 1.00 13.44 51 PHE A N 9
ATOM 17239 C CA . PHE A 1 73 ? -13.491 12.531 -14.904 1.00 12.34 51 PHE A CA 9
ATOM 17240 C C . PHE A 1 73 ? -13.161 11.075 -14.590 1.00 45.11 51 PHE A C 9
ATOM 17241 O O . PHE A 1 73 ? -13.743 10.476 -13.686 1.00 3.02 51 PHE A O 9
ATOM 17258 N N . ARG A 1 74 ? -12.222 10.512 -15.345 1.00 14.04 52 ARG A N 9
ATOM 17259 C CA . ARG A 1 74 ? -11.815 9.126 -15.149 1.00 61.13 52 ARG A CA 9
ATOM 17260 C C . ARG A 1 74 ? -10.294 9.007 -15.106 1.00 13.34 52 ARG A C 9
ATOM 17261 O O . ARG A 1 74 ? -9.590 9.631 -15.900 1.00 53.21 52 ARG A O 9
ATOM 17282 N N . ILE A 1 75 ? -9.795 8.204 -14.172 1.00 73.45 53 ILE A N 9
ATOM 17283 C CA . ILE A 1 75 ? -8.359 8.003 -14.026 1.00 50.20 53 ILE A CA 9
ATOM 17284 C C . ILE A 1 75 ? -7.956 6.592 -14.440 1.00 21.15 53 ILE A C 9
ATOM 17285 O O . ILE A 1 75 ? -8.595 5.613 -14.052 1.00 31.02 53 ILE A O 9
ATOM 17301 N N . LEU A 1 76 ? -6.891 6.494 -15.227 1.00 62.23 54 LEU A N 9
ATOM 17302 C CA . LEU A 1 76 ? -6.400 5.201 -15.693 1.00 2.33 54 LEU A CA 9
ATOM 17303 C C . LEU A 1 76 ? -4.964 4.968 -15.235 1.00 24.40 54 LEU A C 9
ATOM 17304 O O . LEU A 1 76 ? -4.064 5.745 -15.556 1.00 72.44 54 LEU A O 9
ATOM 17320 N N . PHE A 1 77 ? -4.755 3.891 -14.484 1.00 71.15 55 PHE A N 9
ATOM 17321 C CA . PHE A 1 77 ? -3.428 3.554 -13.983 1.00 62.35 55 PHE A CA 9
ATOM 17322 C C . PHE A 1 77 ? -2.962 2.211 -14.539 1.00 43.11 55 PHE A C 9
ATOM 17323 O O . PHE A 1 77 ? -3.656 1.202 -14.415 1.00 44.40 55 PHE A O 9
ATOM 17340 N N . GLN A 1 78 ? -1.782 2.208 -15.152 1.00 54.51 56 GLN A N 9
ATOM 17341 C CA . GLN A 1 78 ? -1.224 0.991 -15.728 1.00 71.20 56 GLN A CA 9
ATOM 17342 C C . GLN A 1 78 ? 0.238 0.820 -15.328 1.00 52.23 56 GLN A C 9
ATOM 17343 O O . GLN A 1 78 ? 0.943 1.799 -15.083 1.00 51.04 56 GLN A O 9
ATOM 17357 N N . SER A 1 79 ? 0.687 -0.429 -15.264 1.00 33.30 57 SER A N 9
ATOM 17358 C CA . SER A 1 79 ? 2.064 -0.728 -14.890 1.00 31.53 57 SER A CA 9
ATOM 17359 C C . SER A 1 79 ? 2.844 -1.277 -16.081 1.00 34.12 57 SER A C 9
ATOM 17360 O O . SER A 1 79 ? 2.271 -1.571 -17.131 1.00 24.14 57 SER A O 9
ATOM 17368 N N . LYS A 1 80 ? 4.154 -1.413 -15.910 1.00 43.51 58 LYS A N 9
ATOM 17369 C CA . LYS A 1 80 ? 5.015 -1.927 -16.969 1.00 1.33 58 LYS A CA 9
ATOM 17370 C C . LYS A 1 80 ? 5.248 -3.425 -16.801 1.00 54.13 58 LYS A C 9
ATOM 17371 O O . LYS A 1 80 ? 5.266 -4.174 -17.778 1.00 74.02 58 LYS A O 9
ATOM 17390 N N . LYS A 1 81 ? 5.424 -3.856 -15.557 1.00 20.20 59 LYS A N 9
ATOM 17391 C CA . LYS A 1 81 ? 5.653 -5.265 -15.260 1.00 75.43 59 LYS A CA 9
ATOM 17392 C C . LYS A 1 81 ? 4.347 -6.052 -15.318 1.00 61.33 59 LYS A C 9
ATOM 17393 O O . LYS A 1 81 ? 4.338 -7.272 -15.150 1.00 71.51 59 LYS A O 9
ATOM 17412 N N . LEU A 1 82 ? 3.247 -5.347 -15.559 1.00 21.44 60 LEU A N 9
ATOM 17413 C CA . LEU A 1 82 ? 1.935 -5.981 -15.641 1.00 4.43 60 LEU A CA 9
ATOM 17414 C C . LEU A 1 82 ? 1.996 -7.253 -16.480 1.00 24.04 60 LEU A C 9
ATOM 17415 O O . LEU A 1 82 ? 2.150 -7.197 -17.700 1.00 22.34 60 LEU A O 9
ATOM 17431 N N . SER A 1 83 ? 1.873 -8.399 -15.817 1.00 52.23 61 SER A N 9
ATOM 17432 C CA . SER A 1 83 ? 1.916 -9.686 -16.502 1.00 15.23 61 SER A CA 9
ATOM 17433 C C . SER A 1 83 ? 0.538 -10.342 -16.511 1.00 62.00 61 SER A C 9
ATOM 17434 O O . SER A 1 83 ? -0.262 -10.141 -15.598 1.00 73.34 61 SER A O 9
ATOM 17442 N N . GLU A 1 84 ? 0.271 -11.127 -17.550 1.00 33.10 62 GLU A N 9
ATOM 17443 C CA . GLU A 1 84 ? -1.010 -11.812 -17.679 1.00 21.41 62 GLU A CA 9
ATOM 17444 C C . GLU A 1 84 ? -1.133 -12.933 -16.650 1.00 54.24 62 GLU A C 9
ATOM 17445 O O . GLU A 1 84 ? -2.232 -13.258 -16.198 1.00 52.41 62 GLU A O 9
ATOM 17457 N N . LEU A 1 85 ? 0.001 -13.520 -16.286 1.00 33.44 63 LEU A N 9
ATOM 17458 C CA . LEU A 1 85 ? 0.021 -14.605 -15.311 1.00 21.44 63 LEU A CA 9
ATOM 17459 C C . LEU A 1 85 ? -0.216 -14.075 -13.900 1.00 51.24 63 LEU A C 9
ATOM 17460 O O . LEU A 1 85 ? -0.276 -12.864 -13.683 1.00 63.10 63 LEU A O 9
ATOM 17476 N N . HIS A 1 86 ? -0.349 -14.989 -12.944 1.00 43.32 64 HIS A N 9
ATOM 17477 C CA . HIS A 1 86 ? -0.576 -14.613 -11.553 1.00 54.45 64 HIS A CA 9
ATOM 17478 C C . HIS A 1 86 ? -1.906 -13.881 -11.399 1.00 52.13 64 HIS A C 9
ATOM 17479 O O . HIS A 1 86 ? -1.955 -12.665 -11.211 1.00 34.23 64 HIS A O 9
ATOM 17493 N N . PRO A 1 87 ? -3.011 -14.637 -11.482 1.00 13.41 65 PRO A N 9
ATOM 17494 C CA . PRO A 1 87 ? -4.362 -14.081 -11.355 1.00 3.24 65 PRO A CA 9
ATOM 17495 C C . PRO A 1 87 ? -4.666 -13.617 -9.934 1.00 74.51 65 PRO A C 9
ATOM 17496 O O . PRO A 1 87 ? -5.629 -12.886 -9.704 1.00 21.44 65 PRO A O 9
ATOM 17507 N N . GLU A 1 88 ? -3.840 -14.048 -8.986 1.00 44.40 66 GLU A N 9
ATOM 17508 C CA . GLU A 1 88 ? -4.022 -13.676 -7.588 1.00 14.01 66 GLU A CA 9
ATOM 17509 C C . GLU A 1 88 ? -3.632 -12.219 -7.357 1.00 21.04 66 GLU A C 9
ATOM 17510 O O . GLU A 1 88 ? -4.158 -11.560 -6.460 1.00 63.22 66 GLU A O 9
ATOM 17522 N N . GLU A 1 89 ? -2.706 -11.724 -8.172 1.00 23.12 67 GLU A N 9
ATOM 17523 C CA . GLU A 1 89 ? -2.244 -10.346 -8.055 1.00 2.01 67 GLU A CA 9
ATOM 17524 C C . GLU A 1 89 ? -3.351 -9.367 -8.434 1.00 52.04 67 GLU A C 9
ATOM 17525 O O . GLU A 1 89 ? -3.428 -8.262 -7.898 1.00 3.42 67 GLU A O 9
ATOM 17537 N N . ARG A 1 90 ? -4.207 -9.781 -9.363 1.00 64.42 68 ARG A N 9
ATOM 17538 C CA . ARG A 1 90 ? -5.309 -8.941 -9.816 1.00 63.43 68 ARG A CA 9
ATOM 17539 C C . ARG A 1 90 ? -6.248 -8.607 -8.661 1.00 43.31 68 ARG A C 9
ATOM 17540 O O . ARG A 1 90 ? -6.568 -7.442 -8.424 1.00 51.34 68 ARG A O 9
ATOM 17561 N N . LYS A 1 91 ? -6.686 -9.636 -7.945 1.00 34.22 69 LYS A N 9
ATOM 17562 C CA . LYS A 1 91 ? -7.588 -9.453 -6.814 1.00 31.12 69 LYS A CA 9
ATOM 17563 C C . LYS A 1 91 ? -6.887 -8.725 -5.671 1.00 51.04 69 LYS A C 9
ATOM 17564 O O . LYS A 1 91 ? -7.495 -7.915 -4.972 1.00 13.24 69 LYS A O 9
ATOM 17583 N N . LYS A 1 92 ? -5.604 -9.017 -5.489 1.00 20.45 70 LYS A N 9
ATOM 17584 C CA . LYS A 1 92 ? -4.818 -8.389 -4.433 1.00 54.01 70 LYS A CA 9
ATOM 17585 C C . LYS A 1 92 ? -4.818 -6.871 -4.585 1.00 71.24 70 LYS A C 9
ATOM 17586 O O . LYS A 1 92 ? -5.148 -6.143 -3.649 1.00 72.30 70 LYS A O 9
ATOM 17605 N N . VAL A 1 93 ? -4.447 -6.400 -5.772 1.00 22.04 71 VAL A N 9
ATOM 17606 C CA . VAL A 1 93 ? -4.406 -4.969 -6.047 1.00 54.11 71 VAL A CA 9
ATOM 17607 C C . VAL A 1 93 ? -5.806 -4.366 -6.028 1.00 14.33 71 VAL A C 9
ATOM 17608 O O . VAL A 1 93 ? -5.994 -3.221 -5.616 1.00 14.12 71 VAL A O 9
ATOM 17621 N N . ARG A 1 94 ? -6.786 -5.144 -6.475 1.00 53.14 72 ARG A N 9
ATOM 17622 C CA . ARG A 1 94 ? -8.170 -4.686 -6.510 1.00 71.31 72 ARG A CA 9
ATOM 17623 C C . ARG A 1 94 ? -8.641 -4.274 -5.119 1.00 14.13 72 ARG A C 9
ATOM 17624 O O . ARG A 1 94 ? -9.189 -3.187 -4.936 1.00 31.43 72 ARG A O 9
ATOM 17645 N N . GLU A 1 95 ? -8.425 -5.150 -4.142 1.00 43.33 73 GLU A N 9
ATOM 17646 C CA . GLU A 1 95 ? -8.829 -4.876 -2.768 1.00 61.32 73 GLU A CA 9
ATOM 17647 C C . GLU A 1 95 ? -7.927 -3.820 -2.136 1.00 20.44 73 GLU A C 9
ATOM 17648 O O . GLU A 1 95 ? -8.382 -2.987 -1.352 1.00 52.33 73 GLU A O 9
ATOM 17660 N N . LYS A 1 96 ? -6.645 -3.863 -2.481 1.00 4.43 74 LYS A N 9
ATOM 17661 C CA . LYS A 1 96 ? -5.677 -2.911 -1.949 1.00 2.53 74 LYS A CA 9
ATOM 17662 C C . LYS A 1 96 ? -6.057 -1.482 -2.324 1.00 4.41 74 LYS A C 9
ATOM 17663 O O . LYS A 1 96 ? -6.150 -0.607 -1.462 1.00 40.04 74 LYS A O 9
ATOM 17682 N N . PHE A 1 97 ? -6.276 -1.252 -3.614 1.00 41.13 75 PHE A N 9
ATOM 17683 C CA . PHE A 1 97 ? -6.646 0.071 -4.103 1.00 53.11 75 PHE A CA 9
ATOM 17684 C C . PHE A 1 97 ? -8.062 0.435 -3.666 1.00 53.55 75 PHE A C 9
ATOM 17685 O O . PHE A 1 97 ? -8.351 1.593 -3.361 1.00 22.30 75 PHE A O 9
ATOM 17702 N N . ASP A 1 98 ? -8.941 -0.560 -3.640 1.00 73.13 76 ASP A N 9
ATOM 17703 C CA . ASP A 1 98 ? -10.327 -0.346 -3.241 1.00 35.00 76 ASP A CA 9
ATOM 17704 C C . ASP A 1 98 ? -10.406 0.188 -1.814 1.00 44.32 76 ASP A C 9
ATOM 17705 O O . ASP A 1 98 ? -11.081 1.182 -1.550 1.00 52.12 76 ASP A O 9
ATOM 17714 N N . GLU A 1 99 ? -9.710 -0.480 -0.899 1.00 15.53 77 GLU A N 9
ATOM 17715 C CA . GLU A 1 99 ? -9.703 -0.072 0.501 1.00 35.14 77 GLU A CA 9
ATOM 17716 C C . GLU A 1 99 ? -8.969 1.254 0.679 1.00 61.34 77 GLU A C 9
ATOM 17717 O O . GLU A 1 99 ? -9.474 2.174 1.320 1.00 25.15 77 GLU A O 9
ATOM 17729 N N . ASN A 1 100 ? -7.773 1.342 0.105 1.00 54.44 78 ASN A N 9
ATOM 17730 C CA . ASN A 1 100 ? -6.968 2.554 0.200 1.00 40.54 78 ASN A CA 9
ATOM 17731 C C . ASN A 1 100 ? -7.782 3.781 -0.201 1.00 43.13 78 ASN A C 9
ATOM 17732 O O . ASN A 1 100 ? -7.651 4.848 0.398 1.00 51.41 78 ASN A O 9
ATOM 17743 N N . SER A 1 101 ? -8.622 3.620 -1.219 1.00 11.44 79 SER A N 9
ATOM 17744 C CA . SER A 1 101 ? -9.455 4.715 -1.702 1.00 52.21 79 SER A CA 9
ATOM 17745 C C . SER A 1 101 ? -10.634 4.956 -0.764 1.00 73.33 79 SER A C 9
ATOM 17746 O O . SER A 1 101 ? -11.014 6.098 -0.508 1.00 14.23 79 SER A O 9
ATOM 17754 N N . ARG A 1 102 ? -11.209 3.870 -0.256 1.00 2.50 80 ARG A N 9
ATOM 17755 C CA . ARG A 1 102 ? -12.345 3.962 0.652 1.00 15.14 80 ARG A CA 9
ATOM 17756 C C . ARG A 1 102 ? -11.901 4.438 2.033 1.00 75.54 80 ARG A C 9
ATOM 17757 O O . ARG A 1 102 ? -12.729 4.739 2.892 1.00 52.42 80 ARG A O 9
ATOM 17778 N N . MET A 1 103 ? -10.590 4.501 2.237 1.00 22.44 81 MET A N 9
ATOM 17779 C CA . MET A 1 103 ? -10.036 4.940 3.513 1.00 32.10 81 MET A CA 9
ATOM 17780 C C . MET A 1 103 ? -10.809 6.137 4.058 1.00 43.25 81 MET A C 9
ATOM 17781 O O . MET A 1 103 ? -11.380 6.917 3.295 1.00 23.43 81 MET A O 9
ATOM 17795 N N . GLN A 1 104 ? -10.822 6.276 5.379 1.00 22.03 82 GLN A N 9
ATOM 17796 C CA . GLN A 1 104 ? -11.525 7.378 6.024 1.00 15.22 82 GLN A CA 9
ATOM 17797 C C . GLN A 1 104 ? -10.976 8.722 5.558 1.00 43.21 82 GLN A C 9
ATOM 17798 O O . GLN A 1 104 ? -9.964 8.781 4.859 1.00 41.52 82 GLN A O 9
ATOM 17812 N N . TYR A 1 105 ? -11.649 9.799 5.949 1.00 63.43 83 TYR A N 9
ATOM 17813 C CA . TYR A 1 105 ? -11.229 11.142 5.568 1.00 11.22 83 TYR A CA 9
ATOM 17814 C C . TYR A 1 105 ? -9.888 11.495 6.204 1.00 63.52 83 TYR A C 9
ATOM 17815 O O . TYR A 1 105 ? -9.068 12.190 5.605 1.00 42.33 83 TYR A O 9
ATOM 17833 N N . SER A 1 106 ? -9.671 11.008 7.422 1.00 74.13 84 SER A N 9
ATOM 17834 C CA . SER A 1 106 ? -8.431 11.273 8.142 1.00 73.04 84 SER A CA 9
ATOM 17835 C C . SER A 1 106 ? -7.221 10.875 7.303 1.00 45.01 84 SER A C 9
ATOM 17836 O O . SER A 1 106 ? -6.303 11.670 7.103 1.00 22.12 84 SER A O 9
ATOM 17844 N N . GLU A 1 107 ? -7.227 9.638 6.815 1.00 51.41 85 GLU A N 9
ATOM 17845 C CA . GLU A 1 107 ? -6.129 9.134 5.998 1.00 12.35 85 GLU A CA 9
ATOM 17846 C C . GLU A 1 107 ? -6.127 9.793 4.622 1.00 15.21 85 GLU A C 9
ATOM 17847 O O . GLU A 1 107 ? -5.070 10.071 4.055 1.00 23.51 85 GLU A O 9
ATOM 17859 N N . LEU A 1 108 ? -7.319 10.041 4.090 1.00 72.31 86 LEU A N 9
ATOM 17860 C CA . LEU A 1 108 ? -7.457 10.667 2.779 1.00 21.34 86 LEU A CA 9
ATOM 17861 C C . LEU A 1 108 ? -6.854 12.068 2.779 1.00 21.22 86 LEU A C 9
ATOM 17862 O O . LEU A 1 108 ? -6.204 12.474 1.816 1.00 13.32 86 LEU A O 9
ATOM 17878 N N . MET A 1 109 ? -7.072 12.800 3.866 1.00 1.43 87 MET A N 9
ATOM 17879 C CA . MET A 1 109 ? -6.547 14.155 3.992 1.00 2.05 87 MET A CA 9
ATOM 17880 C C . MET A 1 109 ? -5.105 14.135 4.489 1.00 24.12 87 MET A C 9
ATOM 17881 O O . MET A 1 109 ? -4.303 15.000 4.136 1.00 42.23 87 MET A O 9
ATOM 17895 N N . THR A 1 110 ? -4.780 13.142 5.312 1.00 73.15 88 THR A N 9
ATOM 17896 C CA . THR A 1 110 ? -3.436 13.010 5.858 1.00 44.32 88 THR A CA 9
ATOM 17897 C C . THR A 1 110 ? -2.438 12.617 4.774 1.00 30.03 88 THR A C 9
ATOM 17898 O O . THR A 1 110 ? -1.362 13.205 4.664 1.00 62.45 88 THR A O 9
ATOM 17909 N N . LYS A 1 111 ? -2.802 11.620 3.975 1.00 20.45 89 LYS A N 9
ATOM 17910 C CA . LYS A 1 111 ? -1.940 11.148 2.898 1.00 10.01 89 LYS A CA 9
ATOM 17911 C C . LYS A 1 111 ? -1.901 12.154 1.753 1.00 42.54 89 LYS A C 9
ATOM 17912 O O . LYS A 1 111 ? -1.146 11.990 0.794 1.00 24.43 89 LYS A O 9
ATOM 17931 N N . TYR A 1 112 ? -2.717 13.197 1.859 1.00 73.21 90 TYR A N 9
ATOM 17932 C CA . TYR A 1 112 ? -2.776 14.229 0.831 1.00 13.53 90 TYR A CA 9
ATOM 17933 C C . TYR A 1 112 ? -2.057 15.495 1.289 1.00 73.13 90 TYR A C 9
ATOM 17934 O O . TYR A 1 112 ? -1.306 16.106 0.528 1.00 72.02 90 TYR A O 9
ATOM 17952 N N . HIS A 1 113 ? -2.293 15.883 2.538 1.00 22.42 91 HIS A N 9
ATOM 17953 C CA . HIS A 1 113 ? -1.667 17.075 3.100 1.00 73.24 91 HIS A CA 9
ATOM 17954 C C . HIS A 1 113 ? -0.371 16.719 3.821 1.00 10.55 91 HIS A C 9
ATOM 17955 O O . HIS A 1 113 ? 0.658 17.366 3.624 1.00 30.02 91 HIS A O 9
ATOM 17969 N N . ASP A 1 114 ? -0.429 15.689 4.658 1.00 1.32 92 ASP A N 9
ATOM 17970 C CA . ASP A 1 114 ? 0.740 15.248 5.409 1.00 25.15 92 ASP A CA 9
ATOM 17971 C C . ASP A 1 114 ? 1.727 14.521 4.501 1.00 4.22 92 ASP A C 9
ATOM 17972 O O . ASP A 1 114 ? 2.841 14.193 4.913 1.00 10.00 92 ASP A O 9
ATOM 17981 N N . LEU A 1 115 ? 1.312 14.272 3.264 1.00 31.23 93 LEU A N 9
ATOM 17982 C CA . LEU A 1 115 ? 2.159 13.583 2.297 1.00 71.40 93 LEU A CA 9
ATOM 17983 C C . LEU A 1 115 ? 3.433 14.376 2.026 1.00 52.43 93 LEU A C 9
ATOM 17984 O O . LEU A 1 115 ? 4.542 13.863 2.177 1.00 34.00 93 LEU A O 9
ATOM 18000 N N . LYS A 1 116 ? 3.267 15.633 1.626 1.00 60.43 94 LYS A N 9
ATOM 18001 C CA . LYS A 1 116 ? 4.403 16.500 1.336 1.00 13.15 94 LYS A CA 9
ATOM 18002 C C . LYS A 1 116 ? 5.439 16.430 2.453 1.00 3.12 94 LYS A C 9
ATOM 18003 O O . LYS A 1 116 ? 6.628 16.656 2.226 1.00 0.43 94 LYS A O 9
ATOM 18022 N N . LYS A 1 117 ? 4.982 16.114 3.660 1.00 73.21 95 LYS A N 9
ATOM 18023 C CA . LYS A 1 117 ? 5.869 16.011 4.812 1.00 20.33 95 LYS A CA 9
ATOM 18024 C C . LYS A 1 117 ? 7.062 15.112 4.502 1.00 34.31 95 LYS A C 9
ATOM 18025 O O . LYS A 1 117 ? 8.174 15.360 4.967 1.00 71.23 95 LYS A O 9
ATOM 18044 N N . GLN A 1 118 ? 6.822 14.069 3.714 1.00 74.03 96 GLN A N 9
ATOM 18045 C CA . GLN A 1 118 ? 7.877 13.134 3.342 1.00 41.45 96 GLN A CA 9
ATOM 18046 C C . GLN A 1 118 ? 7.974 12.998 1.826 1.00 73.24 96 GLN A C 9
ATOM 18047 O O . GLN A 1 118 ? 8.854 12.311 1.309 1.00 50.00 96 GLN A O 9
ATOM 18061 N N . GLY A 1 119 ? 7.061 13.657 1.117 1.00 23.25 97 GLY A N 9
ATOM 18062 C CA . GLY A 1 119 ? 7.061 13.595 -0.332 1.00 42.34 97 GLY A CA 9
ATOM 18063 C C . GLY A 1 119 ? 5.937 14.405 -0.947 1.00 34.11 97 GLY A C 9
ATOM 18064 O O . GLY A 1 119 ? 4.764 14.052 -0.817 1.00 62.24 97 GLY A O 9
ATOM 18068 N N . LYS A 1 120 ? 6.293 15.496 -1.617 1.00 73.51 98 LYS A N 9
ATOM 18069 C CA . LYS A 1 120 ? 5.306 16.359 -2.254 1.00 55.02 98 LYS A CA 9
ATOM 18070 C C . LYS A 1 120 ? 4.505 15.591 -3.301 1.00 21.42 98 LYS A C 9
ATOM 18071 O O . LYS A 1 120 ? 4.731 14.400 -3.517 1.00 64.33 98 LYS A O 9
ATOM 18090 N N . ILE A 1 121 ? 3.571 16.279 -3.948 1.00 11.34 99 ILE A N 9
ATOM 18091 C CA . ILE A 1 121 ? 2.740 15.661 -4.973 1.00 54.32 99 ILE A CA 9
ATOM 18092 C C . ILE A 1 121 ? 2.887 16.383 -6.309 1.00 22.53 99 ILE A C 9
ATOM 18093 O O . ILE A 1 121 ? 3.489 17.454 -6.385 1.00 61.25 99 ILE A O 9
ATOM 18109 N N . LYS A 1 122 ? 2.332 15.789 -7.360 1.00 20.12 100 LYS A N 9
ATOM 18110 C CA . LYS A 1 122 ? 2.398 16.375 -8.693 1.00 60.13 100 LYS A CA 9
ATOM 18111 C C . LYS A 1 122 ? 1.003 16.527 -9.290 1.00 73.25 100 LYS A C 9
ATOM 18112 O O . LYS A 1 122 ? 0.155 15.646 -9.143 1.00 51.41 100 LYS A O 9
ATOM 18131 N N . ASP A 1 123 ? 0.772 17.647 -9.966 1.00 10.45 101 ASP A N 9
ATOM 18132 C CA . ASP A 1 123 ? -0.520 17.913 -10.587 1.00 50.24 101 ASP A CA 9
ATOM 18133 C C . ASP A 1 123 ? -0.404 17.901 -12.108 1.00 43.44 101 ASP A C 9
ATOM 18134 O O . ASP A 1 123 ? -0.222 18.945 -12.735 1.00 50.40 101 ASP A O 9
ATOM 18143 N N . ARG A 1 124 ? -0.508 16.714 -12.696 1.00 35.34 102 ARG A N 9
ATOM 18144 C CA . ARG A 1 124 ? -0.413 16.566 -14.143 1.00 24.22 102 ARG A CA 9
ATOM 18145 C C . ARG A 1 124 ? -1.663 17.109 -14.829 1.00 21.32 102 ARG A C 9
ATOM 18146 O O . ARG A 1 124 ? -2.741 17.185 -14.239 1.00 21.10 102 ARG A O 9
ATOM 18167 N N . PRO A 1 125 ? -1.517 17.496 -16.105 1.00 12.04 103 PRO A N 9
ATOM 18168 C CA . PRO A 1 125 ? -2.624 18.039 -16.898 1.00 63.45 103 PRO A CA 9
ATOM 18169 C C . PRO A 1 125 ? -3.668 16.980 -17.236 1.00 52.33 103 PRO A C 9
ATOM 18170 O O . PRO A 1 125 ? -3.363 15.789 -17.295 1.00 13.01 103 PRO A O 9
ATOM 18181 N N . VAL A 1 126 ? -4.902 17.423 -17.459 1.00 21.35 104 VAL A N 9
ATOM 18182 C CA . VAL A 1 126 ? -5.992 16.513 -17.792 1.00 44.43 104 VAL A CA 9
ATOM 18183 C C . VAL A 1 126 ? -6.128 16.350 -19.302 1.00 15.51 104 VAL A C 9
ATOM 18184 O O . VAL A 1 126 ? -6.070 17.326 -20.051 1.00 33.10 104 VAL A O 9
ATOM 18197 N N . LYS A 1 127 ? -6.311 15.111 -19.743 1.00 72.44 105 LYS A N 9
ATOM 18198 C CA . LYS A 1 127 ? -6.459 14.818 -21.164 1.00 64.22 105 LYS A CA 9
ATOM 18199 C C . LYS A 1 127 ? -7.930 14.788 -21.564 1.00 34.23 105 LYS A C 9
ATOM 18200 O O . LYS A 1 127 ? -8.782 14.345 -20.794 1.00 13.41 105 LYS A O 9
ATOM 18219 N N . GLU A 1 128 ? -8.221 15.260 -22.772 1.00 62.21 106 GLU A N 9
ATOM 18220 C CA . GLU A 1 128 ? -9.590 15.286 -23.273 1.00 31.45 106 GLU A CA 9
ATOM 18221 C C . GLU A 1 128 ? -9.964 13.948 -23.904 1.00 20.42 106 GLU A C 9
ATOM 18222 O O . GLU A 1 128 ? -9.178 13.357 -24.645 1.00 31.33 106 GLU A O 9
ATOM 18234 N N . VAL A 1 129 ? -11.170 13.475 -23.604 1.00 62.13 107 VAL A N 9
ATOM 18235 C CA . VAL A 1 129 ? -11.649 12.207 -24.142 1.00 53.40 107 VAL A CA 9
ATOM 18236 C C . VAL A 1 129 ? -12.941 12.398 -24.928 1.00 74.44 107 VAL A C 9
ATOM 18237 O O . VAL A 1 129 ? -13.818 13.164 -24.527 1.00 60.13 107 VAL A O 9
ATOM 18250 N N . HIS A 1 130 ? -13.054 11.695 -26.051 1.00 24.40 108 HIS A N 9
ATOM 18251 C CA . HIS A 1 130 ? -14.240 11.785 -26.894 1.00 72.04 108 HIS A CA 9
ATOM 18252 C C . HIS A 1 130 ? -15.209 10.646 -26.592 1.00 54.13 108 HIS A C 9
ATOM 18253 O O . HIS A 1 130 ? -14.924 9.779 -25.767 1.00 70.14 108 HIS A O 9
ATOM 18267 N N . GLU A 1 131 ? -16.356 10.657 -27.266 1.00 23.54 109 GLU A N 9
ATOM 18268 C CA . GLU A 1 131 ? -17.367 9.625 -27.067 1.00 61.10 109 GLU A CA 9
ATOM 18269 C C . GLU A 1 131 ? -16.988 8.343 -27.803 1.00 31.10 109 GLU A C 9
ATOM 18270 O O . GLU A 1 131 ? -16.856 8.334 -29.026 1.00 74.23 109 GLU A O 9
ATOM 18282 N N . GLU A 1 132 ? -16.814 7.263 -27.047 1.00 41.03 110 GLU A N 9
ATOM 18283 C CA . GLU A 1 132 ? -16.449 5.976 -27.628 1.00 2.22 110 GLU A CA 9
ATOM 18284 C C . GLU A 1 132 ? -16.096 4.968 -26.538 1.00 2.22 110 GLU A C 9
ATOM 18285 O O . GLU A 1 132 ? -16.339 5.207 -25.355 1.00 23.45 110 GLU A O 9
ATOM 18297 N N . TYR A 1 133 ? -15.522 3.842 -26.946 1.00 33.44 111 TYR A N 9
ATOM 18298 C CA . TYR A 1 133 ? -15.138 2.796 -26.005 1.00 74.53 111 TYR A CA 9
ATOM 18299 C C . TYR A 1 133 ? -13.663 2.438 -26.160 1.00 12.40 111 TYR A C 9
ATOM 18300 O O . TYR A 1 133 ? -13.308 1.535 -26.917 1.00 23.33 111 TYR A O 9
ATOM 18318 N N . ASP A 1 134 ? -12.809 3.154 -25.437 1.00 13.40 112 ASP A N 9
ATOM 18319 C CA . ASP A 1 134 ? -11.372 2.913 -25.491 1.00 50.51 112 ASP A CA 9
ATOM 18320 C C . ASP A 1 134 ? -10.826 2.572 -24.108 1.00 42.13 112 ASP A C 9
ATOM 18321 O O . ASP A 1 134 ? -9.925 1.743 -23.972 1.00 70.01 112 ASP A O 9
ATOM 18330 N N . LEU A 1 135 ? -11.375 3.217 -23.085 1.00 74.21 113 LEU A N 9
ATOM 18331 C CA . LEU A 1 135 ? -10.943 2.983 -21.712 1.00 22.52 113 LEU A CA 9
ATOM 18332 C C . LEU A 1 135 ? -11.126 1.518 -21.325 1.00 42.35 113 LEU A C 9
ATOM 18333 O O . LEU A 1 135 ? -11.456 0.681 -22.166 1.00 0.35 113 LEU A O 9
ATOM 18349 N N . TRP A 1 136 ? -10.911 1.217 -20.050 1.00 14.51 114 TRP A N 9
ATOM 18350 C CA . TRP A 1 136 ? -11.055 -0.146 -19.552 1.00 10.22 114 TRP A CA 9
ATOM 18351 C C . TRP A 1 136 ? -12.468 -0.667 -19.792 1.00 65.20 114 TRP A C 9
ATOM 18352 O O . TRP A 1 136 ? -12.655 -1.821 -20.176 1.00 71.02 114 TRP A O 9
ATOM 18373 N N . GLU A 1 137 ? -13.457 0.190 -19.563 1.00 53.45 115 GLU A N 9
ATOM 18374 C CA . GLU A 1 137 ? -14.853 -0.186 -19.755 1.00 61.22 115 GLU A CA 9
ATOM 18375 C C . GLU A 1 137 ? -15.157 -1.515 -19.069 1.00 52.20 115 GLU A C 9
ATOM 18376 O O . GLU A 1 137 ? -15.322 -2.542 -19.727 1.00 61.11 115 GLU A O 9
ATOM 18388 N N . ASP A 1 138 ? -15.230 -1.486 -17.743 1.00 4.21 116 ASP A N 9
ATOM 18389 C CA . ASP A 1 138 ? -15.514 -2.687 -16.966 1.00 54.23 116 ASP A CA 9
ATOM 18390 C C . ASP A 1 138 ? -15.562 -2.371 -15.475 1.00 5.14 116 ASP A C 9
ATOM 18391 O O . ASP A 1 138 ? -16.580 -2.555 -14.808 1.00 53.41 116 ASP A O 9
ATOM 18400 N N . PRO A 1 139 ? -14.433 -1.885 -14.936 1.00 71.23 117 PRO A N 9
ATOM 18401 C CA . PRO A 1 139 ? -14.320 -1.534 -13.518 1.00 31.14 117 PRO A CA 9
ATOM 18402 C C . PRO A 1 139 ? -15.139 -0.299 -13.159 1.00 41.31 117 PRO A C 9
ATOM 18403 O O . PRO A 1 139 ? -16.091 -0.378 -12.382 1.00 52.25 117 PRO A O 9
ATOM 18414 N N . ILE A 1 140 ? -14.763 0.841 -13.730 1.00 25.24 118 ILE A N 9
ATOM 18415 C CA . ILE A 1 140 ? -15.464 2.092 -13.471 1.00 3.23 118 ILE A CA 9
ATOM 18416 C C . ILE A 1 140 ? -16.725 2.201 -14.320 1.00 54.32 118 ILE A C 9
ATOM 18417 O O . ILE A 1 140 ? -17.581 3.052 -14.073 1.00 24.51 118 ILE A O 9
ATOM 18433 N N . TRP A 1 141 ? -16.835 1.335 -15.320 1.00 60.53 119 TRP A N 9
ATOM 18434 C CA . TRP A 1 141 ? -17.994 1.332 -16.206 1.00 1.20 119 TRP A CA 9
ATOM 18435 C C . TRP A 1 141 ? -19.281 1.120 -15.417 1.00 73.43 119 TRP A C 9
ATOM 18436 O O . TRP A 1 141 ? -20.357 1.539 -15.844 1.00 64.23 119 TRP A O 9
ATOM 18457 N N . GLN A 1 142 ? -19.164 0.467 -14.266 1.00 22.34 120 GLN A N 9
ATOM 18458 C CA . GLN A 1 142 ? -20.320 0.199 -13.418 1.00 61.14 120 GLN A CA 9
ATOM 18459 C C . GLN A 1 142 ? -20.239 0.994 -12.120 1.00 1.24 120 GLN A C 9
ATOM 18460 O O . GLN A 1 142 ? -20.944 1.988 -11.944 1.00 10.14 120 GLN A O 9
ATOM 18474 N N . TYR A 1 143 ? -19.376 0.550 -11.213 1.00 3.31 121 TYR A N 9
ATOM 18475 C CA . TYR A 1 143 ? -19.205 1.219 -9.929 1.00 4.04 121 TYR A CA 9
ATOM 18476 C C . TYR A 1 143 ? -17.752 1.635 -9.720 1.00 43.23 121 TYR A C 9
ATOM 18477 O O . TYR A 1 143 ? -16.884 1.331 -10.539 1.00 41.03 121 TYR A O 9
ATOM 18495 N N . ILE A 1 144 ? -17.495 2.332 -8.618 1.00 60.14 122 ILE A N 9
ATOM 18496 C CA . ILE A 1 144 ? -16.148 2.789 -8.301 1.00 22.45 122 ILE A CA 9
ATOM 18497 C C . ILE A 1 144 ? -15.149 1.638 -8.361 1.00 43.23 122 ILE A C 9
ATOM 18498 O O . ILE A 1 144 ? -14.081 1.760 -8.962 1.00 50.00 122 ILE A O 9
ATOM 18514 N N . MET A 1 23 ? 7.535 -5.145 -5.798 1.00 51.30 1 MET A N 10
ATOM 18515 C CA . MET A 1 23 ? 6.968 -6.457 -5.512 1.00 71.41 1 MET A CA 10
ATOM 18516 C C . MET A 1 23 ? 5.460 -6.365 -5.304 1.00 54.42 1 MET A C 10
ATOM 18517 O O . MET A 1 23 ? 4.957 -5.369 -4.785 1.00 15.22 1 MET A O 10
ATOM 18531 N N . GLN A 1 24 ? 4.745 -7.408 -5.713 1.00 51.22 2 GLN A N 10
ATOM 18532 C CA . GLN A 1 24 ? 3.294 -7.442 -5.572 1.00 0.11 2 GLN A CA 10
ATOM 18533 C C . GLN A 1 24 ? 2.641 -6.340 -6.399 1.00 55.21 2 GLN A C 10
ATOM 18534 O O . GLN A 1 24 ? 1.755 -5.631 -5.920 1.00 72.32 2 GLN A O 10
ATOM 18548 N N . LYS A 1 25 ? 3.083 -6.200 -7.644 1.00 43.10 3 LYS A N 10
ATOM 18549 C CA . LYS A 1 25 ? 2.542 -5.185 -8.540 1.00 13.33 3 LYS A CA 10
ATOM 18550 C C . LYS A 1 25 ? 2.476 -5.703 -9.973 1.00 3.31 3 LYS A C 10
ATOM 18551 O O . LYS A 1 25 ? 2.843 -6.844 -10.248 1.00 30.30 3 LYS A O 10
ATOM 18570 N N . GLY A 1 26 ? 2.008 -4.854 -10.883 1.00 72.34 4 GLY A N 10
ATOM 18571 C CA . GLY A 1 26 ? 1.905 -5.245 -12.277 1.00 54.43 4 GLY A CA 10
ATOM 18572 C C . GLY A 1 26 ? 0.467 -5.396 -12.732 1.00 35.00 4 GLY A C 10
ATOM 18573 O O . GLY A 1 26 ? 0.189 -6.070 -13.725 1.00 41.43 4 GLY A O 10
ATOM 18577 N N . LEU A 1 27 ? -0.451 -4.770 -12.004 1.00 34.12 5 LEU A N 10
ATOM 18578 C CA . LEU A 1 27 ? -1.870 -4.839 -12.337 1.00 31.52 5 LEU A CA 10
ATOM 18579 C C . LEU A 1 27 ? -2.405 -3.466 -12.729 1.00 71.01 5 LEU A C 10
ATOM 18580 O O . LEU A 1 27 ? -1.807 -2.441 -12.405 1.00 4.00 5 LEU A O 10
ATOM 18596 N N . GLU A 1 28 ? -3.537 -3.454 -13.427 1.00 24.51 6 GLU A N 10
ATOM 18597 C CA . GLU A 1 28 ? -4.152 -2.206 -13.862 1.00 34.33 6 GLU A CA 10
ATOM 18598 C C . GLU A 1 28 ? -5.527 -2.027 -13.224 1.00 52.12 6 GLU A C 10
ATOM 18599 O O . GLU A 1 28 ? -6.312 -2.972 -13.139 1.00 64.42 6 GLU A O 10
ATOM 18611 N N . ILE A 1 29 ? -5.811 -0.808 -12.778 1.00 32.24 7 ILE A N 10
ATOM 18612 C CA . ILE A 1 29 ? -7.091 -0.505 -12.149 1.00 4.45 7 ILE A CA 10
ATOM 18613 C C . ILE A 1 29 ? -7.594 0.874 -12.563 1.00 45.01 7 ILE A C 10
ATOM 18614 O O . ILE A 1 29 ? -6.806 1.795 -12.776 1.00 2.21 7 ILE A O 10
ATOM 18630 N N . ALA A 1 30 ? -8.911 1.008 -12.674 1.00 11.40 8 ALA A N 10
ATOM 18631 C CA . ALA A 1 30 ? -9.520 2.276 -13.059 1.00 21.40 8 ALA A CA 10
ATOM 18632 C C . ALA A 1 30 ? -10.518 2.747 -12.007 1.00 75.23 8 ALA A C 10
ATOM 18633 O O . ALA A 1 30 ? -11.190 1.937 -11.368 1.00 13.23 8 ALA A O 10
ATOM 18640 N N . PHE A 1 31 ? -10.611 4.061 -11.832 1.00 63.04 9 PHE A N 10
ATOM 18641 C CA . PHE A 1 31 ? -11.526 4.640 -10.856 1.00 75.14 9 PHE A CA 10
ATOM 18642 C C . PHE A 1 31 ? -12.387 5.726 -11.495 1.00 43.34 9 PHE A C 10
ATOM 18643 O O . PHE A 1 31 ? -11.895 6.543 -12.274 1.00 32.11 9 PHE A O 10
ATOM 18660 N N . GLN A 1 32 ? -13.673 5.728 -11.160 1.00 61.33 10 GLN A N 10
ATOM 18661 C CA . GLN A 1 32 ? -14.602 6.712 -11.702 1.00 41.32 10 GLN A CA 10
ATOM 18662 C C . GLN A 1 32 ? -14.964 7.755 -10.650 1.00 54.32 10 GLN A C 10
ATOM 18663 O O . GLN A 1 32 ? -15.227 7.422 -9.494 1.00 1.10 10 GLN A O 10
ATOM 18677 N N . THR A 1 33 ? -14.977 9.021 -11.058 1.00 60.40 11 THR A N 10
ATOM 18678 C CA . THR A 1 33 ? -15.306 10.113 -10.151 1.00 23.22 11 THR A CA 10
ATOM 18679 C C . THR A 1 33 ? -16.179 11.155 -10.839 1.00 51.42 11 THR A C 10
ATOM 18680 O O . THR A 1 33 ? -16.408 11.087 -12.047 1.00 71.11 11 THR A O 10
ATOM 18691 N N . ILE A 1 34 ? -16.664 12.120 -10.064 1.00 24.41 12 ILE A N 10
ATOM 18692 C CA . ILE A 1 34 ? -17.511 13.178 -10.601 1.00 25.44 12 ILE A CA 10
ATOM 18693 C C . ILE A 1 34 ? -17.580 14.364 -9.645 1.00 73.10 12 ILE A C 10
ATOM 18694 O O . ILE A 1 34 ? -17.067 14.305 -8.528 1.00 55.24 12 ILE A O 10
ATOM 18710 N N . ASN A 1 35 ? -18.220 15.440 -10.092 1.00 34.33 13 ASN A N 10
ATOM 18711 C CA . ASN A 1 35 ? -18.359 16.640 -9.276 1.00 1.44 13 ASN A CA 10
ATOM 18712 C C . ASN A 1 35 ? -19.053 16.323 -7.955 1.00 14.23 13 ASN A C 10
ATOM 18713 O O . ASN A 1 35 ? -20.275 16.187 -7.901 1.00 1.15 13 ASN A O 10
ATOM 18724 N N . GLY A 1 36 ? -18.265 16.207 -6.890 1.00 42.24 14 GLY A N 10
ATOM 18725 C CA . GLY A 1 36 ? -18.821 15.907 -5.584 1.00 53.50 14 GLY A CA 10
ATOM 18726 C C . GLY A 1 36 ? -17.793 16.020 -4.476 1.00 41.41 14 GLY A C 10
ATOM 18727 O O . GLY A 1 36 ? -17.657 17.072 -3.850 1.00 11.24 14 GLY A O 10
ATOM 18731 N N . LEU A 1 37 ? -17.068 14.935 -4.232 1.00 24.34 15 LEU A N 10
ATOM 18732 C CA . LEU A 1 37 ? -16.047 14.915 -3.190 1.00 4.33 15 LEU A CA 10
ATOM 18733 C C . LEU A 1 37 ? -15.006 13.835 -3.467 1.00 41.33 15 LEU A C 10
ATOM 18734 O O . LEU A 1 37 ? -14.343 13.348 -2.551 1.00 42.25 15 LEU A O 10
ATOM 18750 N N . ASP A 1 38 ? -14.867 13.467 -4.736 1.00 42.41 16 ASP A N 10
ATOM 18751 C CA . ASP A 1 38 ? -13.904 12.447 -5.135 1.00 50.33 16 ASP A CA 10
ATOM 18752 C C . ASP A 1 38 ? -12.632 13.086 -5.684 1.00 23.15 16 ASP A C 10
ATOM 18753 O O . ASP A 1 38 ? -11.560 12.483 -5.650 1.00 62.43 16 ASP A O 10
ATOM 18762 N N . GLU A 1 39 ? -12.759 14.309 -6.188 1.00 54.12 17 GLU A N 10
ATOM 18763 C CA . GLU A 1 39 ? -11.619 15.028 -6.745 1.00 75.33 17 GL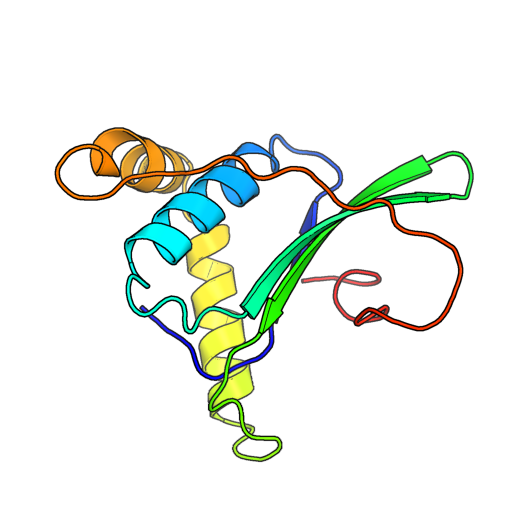U A CA 10
ATOM 18764 C C . GLU A 1 39 ? -10.443 15.020 -5.773 1.00 33.20 17 GLU A C 10
ATOM 18765 O O . GLU A 1 39 ? -9.285 14.949 -6.184 1.00 11.53 17 GLU A O 10
ATOM 18777 N N . SER A 1 40 ? -10.750 15.093 -4.482 1.00 11.03 18 SER A N 10
ATOM 18778 C CA . SER A 1 40 ? -9.719 15.099 -3.450 1.00 73.23 18 SER A CA 10
ATOM 18779 C C . SER A 1 40 ? -8.978 13.766 -3.415 1.00 73.43 18 SER A C 10
ATOM 18780 O O . SER A 1 40 ? -7.747 13.726 -3.420 1.00 32.23 18 SER A O 10
ATOM 18788 N N . LEU A 1 41 ? -9.737 12.675 -3.381 1.00 4.54 19 LEU A N 10
ATOM 18789 C CA . LEU A 1 41 ? -9.153 11.339 -3.345 1.00 35.32 19 LEU A CA 10
ATOM 18790 C C . LEU A 1 41 ? -8.316 11.076 -4.592 1.00 41.54 19 LEU A C 10
ATOM 18791 O O . LEU A 1 41 ? -7.293 10.393 -4.534 1.00 53.52 19 LEU A O 10
ATOM 18807 N N . VAL A 1 42 ? -8.755 11.626 -5.720 1.00 75.33 20 VAL A N 10
ATOM 18808 C CA . VAL A 1 42 ? -8.045 11.454 -6.982 1.00 2.22 20 VAL A CA 10
ATOM 18809 C C . VAL A 1 42 ? -6.716 12.201 -6.970 1.00 24.34 20 VAL A C 10
ATOM 18810 O O . VAL A 1 42 ? -5.661 11.614 -7.213 1.00 15.01 20 VAL A O 10
ATOM 18823 N N . GLN A 1 43 ? -6.774 13.497 -6.684 1.00 50.52 21 GLN A N 10
ATOM 18824 C CA . GLN A 1 43 ? -5.574 14.324 -6.641 1.00 1.45 21 GLN A CA 10
ATOM 18825 C C . GLN A 1 43 ? -4.659 13.896 -5.498 1.00 12.33 21 GLN A C 10
ATOM 18826 O O . GLN A 1 43 ? -3.449 14.116 -5.543 1.00 32.31 21 GLN A O 10
ATOM 18840 N N . ALA A 1 44 ? -5.246 13.285 -4.474 1.00 20.10 22 ALA A N 10
ATOM 18841 C CA . ALA A 1 44 ? -4.484 12.825 -3.320 1.00 65.31 22 ALA A CA 10
ATOM 18842 C C . ALA A 1 44 ? -3.784 11.502 -3.616 1.00 52.32 22 ALA A C 10
ATOM 18843 O O . ALA A 1 44 ? -2.577 11.367 -3.410 1.00 73.25 22 ALA A O 10
ATOM 18850 N N . LEU A 1 45 ? -4.549 10.529 -4.099 1.00 42.42 23 LEU A N 10
ATOM 18851 C CA . LEU A 1 45 ? -4.002 9.216 -4.423 1.00 53.12 23 LEU A CA 10
ATOM 18852 C C . LEU A 1 45 ? -2.952 9.320 -5.525 1.00 35.11 23 LEU A C 10
ATOM 18853 O O . LEU A 1 45 ? -1.976 8.572 -5.538 1.00 24.35 23 LEU A O 10
ATOM 18869 N N . ALA A 1 46 ? -3.160 10.254 -6.447 1.00 54.01 24 ALA A N 10
ATOM 18870 C CA . ALA A 1 46 ? -2.230 10.459 -7.550 1.00 70.24 24 ALA A CA 10
ATOM 18871 C C . ALA A 1 46 ? -0.839 10.814 -7.037 1.00 22.44 24 ALA A C 10
ATOM 18872 O O . ALA A 1 46 ? 0.149 10.176 -7.400 1.00 11.51 24 ALA A O 10
ATOM 18879 N N . GLY A 1 47 ? -0.769 11.836 -6.189 1.00 64.11 25 GLY A N 10
ATOM 18880 C CA . GLY A 1 47 ? 0.507 12.258 -5.640 1.00 54.01 25 GLY A CA 10
ATOM 18881 C C . GLY A 1 47 ? 1.098 11.233 -4.694 1.00 24.54 25 GLY A C 10
ATOM 18882 O O . GLY A 1 47 ? 2.308 11.004 -4.692 1.00 30.51 25 GLY A O 10
ATOM 18886 N N . VAL A 1 48 ? 0.244 10.614 -3.884 1.00 62.15 26 VAL A N 10
ATOM 18887 C CA . VAL A 1 48 ? 0.689 9.607 -2.928 1.00 43.50 26 VAL A CA 10
ATOM 18888 C C . VAL A 1 48 ? 1.262 8.387 -3.641 1.00 11.44 26 VAL A C 10
ATOM 18889 O O . VAL A 1 48 ? 2.368 7.939 -3.337 1.00 31.31 26 VAL A O 10
ATOM 18902 N N . THR A 1 49 ? 0.502 7.853 -4.592 1.00 11.52 27 THR A N 10
ATOM 18903 C CA . THR A 1 49 ? 0.933 6.685 -5.348 1.00 74.51 27 THR A CA 10
ATOM 18904 C C . THR A 1 49 ? 2.190 6.985 -6.156 1.00 20.02 27 THR A C 10
ATOM 18905 O O . THR A 1 49 ? 3.149 6.214 -6.138 1.00 42.24 27 THR A O 10
ATOM 18916 N N . ALA A 1 50 ? 2.179 8.110 -6.863 1.00 11.55 28 ALA A N 10
ATOM 18917 C CA . ALA A 1 50 ? 3.320 8.514 -7.675 1.00 21.23 28 ALA A CA 10
ATOM 18918 C C . ALA A 1 50 ? 4.553 8.753 -6.809 1.00 74.12 28 ALA A C 10
ATOM 18919 O O . ALA A 1 50 ? 5.672 8.422 -7.201 1.00 53.22 28 ALA A O 10
ATOM 18926 N N . SER A 1 51 ? 4.340 9.330 -5.631 1.00 12.11 29 SER A N 10
ATOM 18927 C CA . SER A 1 51 ? 5.435 9.618 -4.712 1.00 33.42 29 SER A CA 10
ATOM 18928 C C . SER A 1 51 ? 5.925 8.341 -4.034 1.00 54.52 29 SER A C 10
ATOM 18929 O O . SER A 1 51 ? 7.115 8.189 -3.759 1.00 12.55 29 SER A O 10
ATOM 18937 N N . ASP A 1 52 ? 4.998 7.427 -3.769 1.00 2.21 30 ASP A N 10
ATOM 18938 C CA . ASP A 1 52 ? 5.334 6.163 -3.125 1.00 22.25 30 ASP A CA 10
ATOM 18939 C C . ASP A 1 52 ? 5.883 5.165 -4.139 1.00 64.12 30 ASP A C 10
ATOM 18940 O O . ASP A 1 52 ? 6.485 4.156 -3.770 1.00 74.23 30 ASP A O 10
ATOM 18949 N N . PHE A 1 53 ? 5.672 5.453 -5.419 1.00 51.21 31 PHE A N 10
ATOM 18950 C CA . PHE A 1 53 ? 6.144 4.580 -6.488 1.00 10.15 31 PHE A CA 10
ATOM 18951 C C . PHE A 1 53 ? 7.080 5.331 -7.430 1.00 53.22 31 PHE A C 10
ATOM 18952 O O . PHE A 1 53 ? 6.822 5.463 -8.627 1.00 30.31 31 PHE A O 10
ATOM 18969 N N . PRO A 1 54 ? 8.193 5.837 -6.879 1.00 50.00 32 PRO A N 10
ATOM 18970 C CA . PRO A 1 54 ? 9.190 6.584 -7.652 1.00 20.32 32 PRO A CA 10
ATOM 18971 C C . PRO A 1 54 ? 9.958 5.692 -8.622 1.00 52.51 32 PRO A C 10
ATOM 18972 O O . PRO A 1 54 ? 10.279 6.105 -9.737 1.00 23.33 32 PRO A O 10
ATOM 18983 N N . ASP A 1 55 ? 10.248 4.470 -8.192 1.00 21.35 33 ASP A N 10
ATOM 18984 C CA . ASP A 1 55 ? 10.977 3.519 -9.023 1.00 41.33 33 ASP A CA 10
ATOM 18985 C C . ASP A 1 55 ? 10.027 2.501 -9.645 1.00 54.04 33 ASP A C 10
ATOM 18986 O O . ASP A 1 55 ? 10.358 1.853 -10.639 1.00 70.30 33 ASP A O 10
ATOM 18995 N N . LEU A 1 56 ? 8.845 2.365 -9.054 1.00 72.54 34 LEU A N 10
ATOM 18996 C CA . LEU A 1 56 ? 7.846 1.424 -9.550 1.00 33.02 34 LEU A CA 10
ATOM 18997 C C . LEU A 1 56 ? 7.319 1.857 -10.914 1.00 45.23 34 LEU A C 10
ATOM 18998 O O . LEU A 1 56 ? 6.618 1.102 -11.589 1.00 5.44 34 LEU A O 10
ATOM 19014 N N . ASP A 1 57 ? 7.664 3.076 -11.316 1.00 31.33 35 ASP A N 10
ATOM 19015 C CA . ASP A 1 57 ? 7.229 3.609 -12.602 1.00 20.43 35 ASP A CA 10
ATOM 19016 C C . ASP A 1 57 ? 5.716 3.492 -12.755 1.00 33.14 35 ASP A C 10
ATOM 19017 O O . ASP A 1 57 ? 5.224 2.787 -13.636 1.00 52.15 35 ASP A O 10
ATOM 19026 N N . ILE A 1 58 ? 4.984 4.186 -11.890 1.00 14.10 36 ILE A N 10
ATOM 19027 C CA . ILE A 1 58 ? 3.527 4.160 -11.929 1.00 72.14 36 ILE A CA 10
ATOM 19028 C C . ILE A 1 58 ? 2.996 4.909 -13.147 1.00 63.01 36 ILE A C 10
ATOM 19029 O O . ILE A 1 58 ? 3.475 5.993 -13.481 1.00 2.14 36 ILE A O 10
ATOM 19045 N N . LYS A 1 59 ? 2.002 4.325 -13.808 1.00 24.44 37 LYS A N 10
ATOM 19046 C CA . LYS A 1 59 ? 1.403 4.937 -14.987 1.00 72.12 37 LYS A CA 10
ATOM 19047 C C . LYS A 1 59 ? -0.061 5.284 -14.735 1.00 40.44 37 LYS A C 10
ATOM 19048 O O . LYS A 1 59 ? -0.955 4.484 -15.011 1.00 53.31 37 LYS A O 10
ATOM 19067 N N . TYR A 1 60 ? -0.298 6.482 -14.212 1.00 31.12 38 TYR A N 10
ATOM 19068 C CA . TYR A 1 60 ? -1.654 6.935 -13.922 1.00 64.42 38 TYR A CA 10
ATOM 19069 C C . TYR A 1 60 ? -1.966 8.230 -14.665 1.00 63.01 38 TYR A C 10
ATOM 19070 O O . TYR A 1 60 ? -1.064 8.989 -15.018 1.00 31.04 38 TYR A O 10
ATOM 19088 N N . ASN A 1 61 ? -3.251 8.475 -14.899 1.00 1.53 39 ASN A N 10
ATOM 19089 C CA . ASN A 1 61 ? -3.684 9.679 -15.600 1.00 31.14 39 ASN A CA 10
ATOM 19090 C C . ASN A 1 61 ? -5.154 9.975 -15.315 1.00 64.45 39 ASN A C 10
ATOM 19091 O O . ASN A 1 61 ? -5.923 9.076 -14.972 1.00 42.44 39 ASN A O 10
ATOM 19102 N N . ILE A 1 62 ? -5.536 11.239 -15.461 1.00 62.23 40 ILE A N 10
ATOM 19103 C CA . ILE A 1 62 ? -6.913 11.652 -15.222 1.00 41.32 40 ILE A CA 10
ATOM 19104 C C . ILE A 1 62 ? -7.489 12.374 -16.436 1.00 2.22 40 ILE A C 10
ATOM 19105 O O . ILE A 1 62 ? -6.967 13.403 -16.865 1.00 44.20 40 ILE A O 10
ATOM 19121 N N . PHE A 1 63 ? -8.569 11.829 -16.984 1.00 35.30 41 PHE A N 10
ATOM 19122 C CA . PHE A 1 63 ? -9.218 12.421 -18.148 1.00 61.12 41 PHE A CA 10
ATOM 19123 C C . PHE A 1 63 ? -10.718 12.575 -17.915 1.00 40.34 41 PHE A C 10
ATOM 19124 O O . PHE A 1 63 ? -11.334 11.775 -17.210 1.00 51.21 41 PHE A O 10
ATOM 19141 N N . LEU A 1 64 ? -11.300 13.610 -18.512 1.00 63.45 42 LEU A N 10
ATOM 19142 C CA . LEU A 1 64 ? -12.728 13.871 -18.371 1.00 21.22 42 LEU A CA 10
ATOM 19143 C C . LEU A 1 64 ? -13.480 13.492 -19.643 1.00 24.43 42 LEU A C 10
ATOM 19144 O O . LEU A 1 64 ? -13.191 14.005 -20.724 1.00 3.03 42 LEU A O 10
ATOM 19160 N N . VAL A 1 65 ? -14.447 12.591 -19.506 1.00 34.33 43 VAL A N 10
ATOM 19161 C CA . VAL A 1 65 ? -15.243 12.145 -20.643 1.00 35.10 43 VAL A CA 10
ATOM 19162 C C . VAL A 1 65 ? -16.616 12.808 -20.647 1.00 11.33 43 VAL A C 10
ATOM 19163 O O . VAL A 1 65 ? -17.245 12.963 -19.600 1.00 32.33 43 VAL A O 10
ATOM 19176 N N . ASP A 1 66 ? -17.075 13.198 -21.831 1.00 12.54 44 ASP A N 10
ATOM 19177 C CA . ASP A 1 66 ? -18.375 13.844 -21.972 1.00 0.43 44 ASP A CA 10
ATOM 19178 C C . ASP A 1 66 ? -19.161 13.237 -23.129 1.00 70.33 44 ASP A C 10
ATOM 19179 O O . ASP A 1 66 ? -18.865 13.493 -24.297 1.00 41.02 44 ASP A O 10
ATOM 19188 N N . LEU A 1 67 ? -20.163 12.430 -22.798 1.00 60.21 45 LEU A N 10
ATOM 19189 C CA . LEU A 1 67 ? -20.992 11.784 -23.810 1.00 42.01 45 LEU A CA 10
ATOM 19190 C C . LEU A 1 67 ? -22.470 11.878 -23.445 1.00 23.35 45 LEU A C 10
ATOM 19191 O O . LEU A 1 67 ? -22.842 11.736 -22.279 1.00 45.43 45 LEU A O 10
ATOM 19207 N N . TYR A 1 68 ? -23.308 12.115 -24.447 1.00 62.34 46 TYR A N 10
ATOM 19208 C CA . TYR A 1 68 ? -24.745 12.227 -24.232 1.00 14.34 46 TYR A CA 10
ATOM 19209 C C . TYR A 1 68 ? -25.070 13.421 -23.339 1.00 55.32 46 TYR A C 10
ATOM 19210 O O . TYR A 1 68 ? -25.965 13.356 -22.497 1.00 52.44 46 TYR A O 10
ATOM 19228 N N . GLY A 1 69 ? -24.336 14.513 -23.531 1.00 62.12 47 GLY A N 10
ATOM 19229 C CA . GLY A 1 69 ? -24.560 15.707 -22.738 1.00 13.12 47 GLY A CA 10
ATOM 19230 C C . GLY A 1 69 ? -24.263 15.490 -21.267 1.00 52.53 47 GLY A C 10
ATOM 19231 O O . GLY A 1 69 ? -24.605 16.325 -20.430 1.00 34.43 47 GLY A O 10
ATOM 19235 N N . GLN A 1 70 ? -23.626 14.367 -20.953 1.00 53.11 48 GLN A N 10
ATOM 19236 C CA . GLN A 1 70 ? -23.286 14.043 -19.573 1.00 30.12 48 GLN A CA 10
ATOM 19237 C C . GLN A 1 70 ? -21.780 14.134 -19.347 1.00 54.54 48 GLN A C 10
ATOM 19238 O O . GLN A 1 70 ? -20.991 13.611 -20.134 1.00 40.21 48 GLN A O 10
ATOM 19252 N N . LYS A 1 71 ? -21.388 14.803 -18.268 1.00 53.12 49 LYS A N 10
ATOM 19253 C CA . LYS A 1 71 ? -19.977 14.963 -17.937 1.00 53.35 49 LYS A CA 10
ATOM 19254 C C . LYS A 1 71 ? -19.588 14.069 -16.765 1.00 33.40 49 LYS A C 10
ATOM 19255 O O . LYS A 1 71 ? -20.257 14.058 -15.731 1.00 3.30 49 LYS A O 10
ATOM 19274 N N . TYR A 1 72 ? -18.504 13.320 -16.932 1.00 44.33 50 TYR A N 10
ATOM 19275 C CA . TYR A 1 72 ? -18.026 12.422 -15.888 1.00 34.31 50 TYR A CA 10
ATOM 19276 C C . TYR A 1 72 ? -16.502 12.378 -15.861 1.00 44.34 50 TYR A C 10
ATOM 19277 O O . TYR A 1 72 ? -15.845 12.576 -16.884 1.00 73.42 50 TYR A O 10
ATOM 19295 N N . PHE A 1 73 ? -15.944 12.118 -14.684 1.00 31.35 51 PHE A N 10
ATOM 19296 C CA . PHE A 1 73 ? -14.497 12.048 -14.522 1.00 4.14 51 PHE A CA 10
ATOM 19297 C C . PHE A 1 73 ? -14.029 10.599 -14.422 1.00 75.13 51 PHE A C 10
ATOM 19298 O O . PHE A 1 73 ? -14.572 9.812 -13.646 1.00 54.33 51 PHE A O 10
ATOM 19315 N N . ARG A 1 74 ? -13.020 10.253 -15.214 1.00 44.53 52 ARG A N 10
ATOM 19316 C CA . ARG A 1 74 ? -12.480 8.899 -15.218 1.00 11.13 52 ARG A CA 10
ATOM 19317 C C . ARG A 1 74 ? -10.958 8.920 -15.105 1.00 75.34 52 ARG A C 10
ATOM 19318 O O . ARG A 1 74 ? -10.288 9.714 -15.766 1.00 14.11 52 ARG A O 10
ATOM 19339 N N . ILE A 1 75 ? -10.420 8.042 -14.265 1.00 55.22 53 ILE A N 10
ATOM 19340 C CA . ILE A 1 75 ? -8.979 7.960 -14.067 1.00 63.33 53 ILE A CA 10
ATOM 19341 C C . ILE A 1 75 ? -8.459 6.562 -14.386 1.00 32.11 53 ILE A C 10
ATOM 19342 O O . ILE A 1 75 ? -9.064 5.560 -14.002 1.00 14.11 53 ILE A O 10
ATOM 19358 N N . LEU A 1 76 ? -7.334 6.501 -15.089 1.00 5.24 54 LEU A N 10
ATOM 19359 C CA . LEU A 1 76 ? -6.730 5.225 -15.458 1.00 1.43 54 LEU A CA 10
ATOM 19360 C C . LEU A 1 76 ? -5.359 5.063 -14.808 1.00 52.45 54 LEU A C 10
ATOM 19361 O O . LEU A 1 76 ? -4.446 5.851 -15.057 1.00 20.12 54 LEU A O 10
ATOM 19377 N N . PHE A 1 77 ? -5.222 4.036 -13.977 1.00 62.21 55 PHE A N 10
ATOM 19378 C CA . PHE A 1 77 ? -3.962 3.769 -13.293 1.00 1.21 55 PHE A CA 10
ATOM 19379 C C . PHE A 1 77 ? -3.506 2.333 -13.533 1.00 20.10 55 PHE A C 10
ATOM 19380 O O . PHE A 1 77 ? -4.195 1.383 -13.164 1.00 34.31 55 PHE A O 10
ATOM 19397 N N . GLN A 1 78 ? -2.340 2.184 -14.154 1.00 54.52 56 GLN A N 10
ATOM 19398 C CA . GLN A 1 78 ? -1.793 0.865 -14.445 1.00 21.32 56 GLN A CA 10
ATOM 19399 C C . GLN A 1 78 ? -0.309 0.802 -14.098 1.00 50.51 56 GLN A C 10
ATOM 19400 O O . GLN A 1 78 ? 0.390 1.815 -14.136 1.00 64.34 56 GLN A O 10
ATOM 19414 N N . SER A 1 79 ? 0.165 -0.392 -13.759 1.00 71.34 57 SER A N 10
ATOM 19415 C CA . SER A 1 79 ? 1.565 -0.586 -13.402 1.00 3.24 57 SER A CA 10
ATOM 19416 C C . SER A 1 79 ? 2.437 -0.676 -14.650 1.00 65.20 57 SER A C 10
ATOM 19417 O O . SER A 1 79 ? 1.947 -0.570 -15.774 1.00 74.22 57 SER A O 10
ATOM 19425 N N . LYS A 1 80 ? 3.735 -0.873 -14.444 1.00 43.23 58 LYS A N 10
ATOM 19426 C CA . LYS A 1 80 ? 4.679 -0.979 -15.551 1.00 75.21 58 LYS A CA 10
ATOM 19427 C C . LYS A 1 80 ? 4.364 -2.193 -16.419 1.00 61.41 58 LYS A C 10
ATOM 19428 O O . LYS A 1 80 ? 4.231 -2.081 -17.638 1.00 11.21 58 LYS A O 10
ATOM 19447 N N . LYS A 1 81 ? 4.245 -3.354 -15.784 1.00 20.32 59 LYS A N 10
ATOM 19448 C CA . LYS A 1 81 ? 3.943 -4.590 -16.497 1.00 2.22 59 LYS A CA 10
ATOM 19449 C C . LYS A 1 81 ? 2.459 -4.673 -16.836 1.00 75.25 59 LYS A C 10
ATOM 19450 O O . LYS A 1 81 ? 2.077 -5.240 -17.861 1.00 54.03 59 LYS A O 10
ATOM 19469 N N . LEU A 1 82 ? 1.626 -4.105 -15.972 1.00 13.52 60 LEU A N 10
ATOM 19470 C CA . LEU A 1 82 ? 0.182 -4.113 -16.181 1.00 60.12 60 LEU A CA 10
ATOM 19471 C C . LEU A 1 82 ? -0.256 -5.382 -16.906 1.00 24.24 60 LEU A C 10
ATOM 19472 O O . LEU A 1 82 ? -0.996 -5.325 -17.887 1.00 15.41 60 LEU A O 10
ATOM 19488 N N . SER A 1 83 ? 0.206 -6.527 -16.414 1.00 23.43 61 SER A N 10
ATOM 19489 C CA . SER A 1 83 ? -0.136 -7.811 -17.015 1.00 51.11 61 SER A CA 10
ATOM 19490 C C . SER A 1 83 ? -1.250 -8.499 -16.231 1.00 4.52 61 SER A C 10
ATOM 19491 O O . SER A 1 83 ? -1.369 -8.322 -15.019 1.00 32.10 61 SER A O 10
ATOM 19499 N N . GLU A 1 84 ? -2.062 -9.283 -16.933 1.00 1.34 62 GLU A N 10
ATOM 19500 C CA . GLU A 1 84 ? -3.166 -9.996 -16.302 1.00 74.34 62 GLU A CA 10
ATOM 19501 C C . GLU A 1 84 ? -2.650 -11.133 -15.425 1.00 3.11 62 GLU A C 10
ATOM 19502 O O . GLU A 1 84 ? -3.360 -11.629 -14.549 1.00 50.41 62 GLU A O 10
ATOM 19514 N N . LEU A 1 85 ? -1.409 -11.541 -15.666 1.00 60.54 63 LEU A N 10
ATOM 19515 C CA . LEU A 1 85 ? -0.796 -12.620 -14.899 1.00 63.22 63 LEU A CA 10
ATOM 19516 C C . LEU A 1 85 ? -0.921 -12.362 -13.401 1.00 71.41 63 LEU A C 10
ATOM 19517 O O . LEU A 1 85 ? -1.323 -11.278 -12.978 1.00 43.35 63 LEU A O 10
ATOM 19533 N N . HIS A 1 86 ? -0.573 -13.366 -12.602 1.00 1.01 64 HIS A N 10
ATOM 19534 C CA . HIS A 1 86 ? -0.644 -13.247 -11.150 1.00 3.01 64 HIS A CA 10
ATOM 19535 C C . HIS A 1 86 ? -2.087 -13.066 -10.689 1.00 70.05 64 HIS A C 10
ATOM 19536 O O . HIS A 1 86 ? -2.542 -11.955 -10.414 1.00 63.51 64 HIS A O 10
ATOM 19550 N N . PRO A 1 87 ? -2.826 -14.182 -10.604 1.00 61.21 65 PRO A N 10
ATOM 19551 C CA . PRO A 1 87 ? -4.228 -14.172 -10.178 1.00 34.44 65 PRO A CA 10
ATOM 19552 C C . PRO A 1 87 ? -4.382 -13.840 -8.697 1.00 62.32 65 PRO A C 10
ATOM 19553 O O . PRO A 1 87 ? -5.393 -13.276 -8.281 1.00 4.25 65 PRO A O 10
ATOM 19564 N N . GLU A 1 88 ? -3.372 -14.194 -7.908 1.00 70.12 66 GLU A N 10
ATOM 19565 C CA . GLU A 1 88 ? -3.397 -13.933 -6.474 1.00 24.02 66 GLU A CA 10
ATOM 19566 C C . GLU A 1 88 ? -3.111 -12.462 -6.183 1.00 72.35 66 GLU A C 10
ATOM 19567 O O . GLU A 1 88 ? -3.577 -11.915 -5.185 1.00 31.13 66 GLU A O 10
ATOM 19579 N N . GLU A 1 89 ? -2.342 -11.830 -7.064 1.00 50.31 67 GLU A N 10
ATOM 19580 C CA . GLU A 1 89 ? -1.993 -10.423 -6.901 1.00 74.23 67 GLU A CA 10
ATOM 19581 C C . GLU A 1 89 ? -3.177 -9.525 -7.251 1.00 22.41 67 GLU A C 10
ATOM 19582 O O . GLU A 1 89 ? -3.331 -8.439 -6.693 1.00 13.10 67 GLU A O 10
ATOM 19594 N N . ARG A 1 90 ? -4.009 -9.988 -8.178 1.00 41.44 68 ARG A N 10
ATOM 19595 C CA . ARG A 1 90 ? -5.177 -9.227 -8.604 1.00 52.53 68 ARG A CA 10
ATOM 19596 C C . ARG A 1 90 ? -6.015 -8.799 -7.403 1.00 32.22 68 ARG A C 10
ATOM 19597 O O . ARG A 1 90 ? -6.346 -7.623 -7.249 1.00 63.21 68 ARG A O 10
ATOM 19618 N N . LYS A 1 91 ? -6.356 -9.762 -6.553 1.00 73.34 69 LYS A N 10
ATOM 19619 C CA . LYS A 1 91 ? -7.155 -9.487 -5.365 1.00 31.41 69 LYS A CA 10
ATOM 19620 C C . LYS A 1 91 ? -6.403 -8.572 -4.404 1.00 55.42 69 LYS A C 10
ATOM 19621 O O . LYS A 1 91 ? -7.000 -7.713 -3.754 1.00 1.11 69 LYS A O 10
ATOM 19640 N N . LYS A 1 92 ? -5.091 -8.759 -4.320 1.00 43.04 70 LYS A N 10
ATOM 19641 C CA . LYS A 1 92 ? -4.256 -7.948 -3.441 1.00 72.35 70 LYS A CA 10
ATOM 19642 C C . LYS A 1 92 ? -4.328 -6.475 -3.829 1.00 53.14 70 LYS A C 10
ATOM 19643 O O . LYS A 1 92 ? -4.621 -5.617 -2.997 1.00 10.14 70 LYS A O 10
ATOM 19662 N N . VAL A 1 93 ? -4.061 -6.188 -5.100 1.00 22.24 71 VAL A N 10
ATOM 19663 C CA . VAL A 1 93 ? -4.098 -4.819 -5.598 1.00 41.34 71 VAL A CA 10
ATOM 19664 C C . VAL A 1 93 ? -5.514 -4.255 -5.553 1.00 21.43 71 VAL A C 10
ATOM 19665 O O . VAL A 1 93 ? -5.711 -3.061 -5.330 1.00 3.23 71 VAL A O 10
ATOM 19678 N N . ARG A 1 94 ? -6.497 -5.124 -5.765 1.00 13.32 72 ARG A N 10
ATOM 19679 C CA . ARG A 1 94 ? -7.896 -4.713 -5.749 1.00 11.25 72 ARG A CA 10
ATOM 19680 C C . ARG A 1 94 ? -8.278 -4.139 -4.387 1.00 74.51 72 ARG A C 10
ATOM 19681 O O . ARG A 1 94 ? -8.858 -3.057 -4.300 1.00 22.52 72 ARG A O 10
ATOM 19702 N N . GLU A 1 95 ? -7.950 -4.873 -3.328 1.00 73.33 73 GLU A N 10
ATOM 19703 C CA . GLU A 1 95 ? -8.261 -4.438 -1.972 1.00 0.42 73 GLU A CA 10
ATOM 19704 C C . GLU A 1 95 ? -7.374 -3.266 -1.560 1.00 23.41 73 GLU A C 10
ATOM 19705 O O . GLU A 1 95 ? -7.803 -2.375 -0.828 1.00 10.53 73 GLU A O 10
ATOM 19717 N N . LYS A 1 96 ? -6.133 -3.276 -2.035 1.00 70.03 74 LYS A N 10
ATOM 19718 C CA . LYS A 1 96 ? -5.184 -2.216 -1.719 1.00 5.25 74 LYS A CA 10
ATOM 19719 C C . LYS A 1 96 ? -5.695 -0.864 -2.205 1.00 54.21 74 LYS A C 10
ATOM 19720 O O . LYS A 1 96 ? -5.774 0.095 -1.436 1.00 71.33 74 LYS A O 10
ATOM 19739 N N . PHE A 1 97 ? -6.044 -0.794 -3.486 1.00 23.13 75 PHE A N 10
ATOM 19740 C CA . PHE A 1 97 ? -6.549 0.441 -4.074 1.00 62.24 75 PHE A CA 10
ATOM 19741 C C . PHE A 1 97 ? -7.958 0.745 -3.574 1.00 41.13 75 PHE A C 10
ATOM 19742 O O . PHE A 1 97 ? -8.325 1.905 -3.389 1.00 12.44 75 PHE A O 10
ATOM 19759 N N . ASP A 1 98 ? -8.742 -0.305 -3.359 1.00 73.20 76 ASP A N 10
ATOM 19760 C CA . ASP A 1 98 ? -10.111 -0.152 -2.880 1.00 52.21 76 ASP A CA 10
ATOM 19761 C C . ASP A 1 98 ? -10.133 0.458 -1.482 1.00 45.30 76 ASP A C 10
ATOM 19762 O O . ASP A 1 98 ? -10.857 1.419 -1.226 1.00 2.45 76 ASP A O 10
ATOM 19771 N N . GLU A 1 99 ? -9.334 -0.108 -0.582 1.00 53.04 77 GLU A N 10
ATOM 19772 C CA . GLU A 1 99 ? -9.264 0.380 0.790 1.00 61.20 77 GLU A CA 10
ATOM 19773 C C . GLU A 1 99 ? -8.632 1.768 0.842 1.00 32.13 77 GLU A C 10
ATOM 19774 O O . GLU A 1 99 ? -9.155 2.675 1.487 1.00 13.44 77 GLU A O 10
ATOM 19786 N N . ASN A 1 100 ? -7.503 1.924 0.158 1.00 33.04 78 ASN A N 10
ATOM 19787 C CA . ASN A 1 100 ? -6.799 3.201 0.127 1.00 23.54 78 ASN A CA 10
ATOM 19788 C C . ASN A 1 100 ? -7.699 4.306 -0.416 1.00 33.15 78 ASN A C 10
ATOM 19789 O O . ASN A 1 100 ? -7.602 5.460 0.000 1.00 10.35 78 ASN A O 10
ATOM 19800 N N . SER A 1 101 ? -8.576 3.944 -1.347 1.00 21.44 79 SER A N 10
ATOM 19801 C CA . SER A 1 101 ? -9.492 4.905 -1.949 1.00 72.32 79 SER A CA 10
ATOM 19802 C C . SER A 1 101 ? -10.638 5.233 -0.997 1.00 53.22 79 SER A C 10
ATOM 19803 O O . SER A 1 101 ? -11.059 6.385 -0.889 1.00 74.04 79 SER A O 10
ATOM 19811 N N . ARG A 1 102 ? -11.138 4.212 -0.309 1.00 13.33 80 ARG A N 10
ATOM 19812 C CA . ARG A 1 102 ? -12.236 4.391 0.633 1.00 33.15 80 ARG A CA 10
ATOM 19813 C C . ARG A 1 102 ? -11.725 4.918 1.971 1.00 42.11 80 ARG A C 10
ATOM 19814 O O . ARG A 1 102 ? -12.509 5.273 2.850 1.00 12.22 80 ARG A O 10
ATOM 19835 N N . MET A 1 103 ? -10.405 4.965 2.117 1.00 44.34 81 MET A N 10
ATOM 19836 C CA . MET A 1 103 ? -9.789 5.450 3.347 1.00 63.44 81 MET A CA 10
ATOM 19837 C C . MET A 1 103 ? -10.528 6.672 3.880 1.00 53.51 81 MET A C 10
ATOM 19838 O O . MET A 1 103 ? -11.060 7.471 3.109 1.00 0.45 81 MET A O 10
ATOM 19852 N N . GLN A 1 104 ? -10.558 6.811 5.201 1.00 23.04 82 GLN A N 10
ATOM 19853 C CA . GLN A 1 104 ? -11.233 7.936 5.836 1.00 14.42 82 GLN A CA 10
ATOM 19854 C C . GLN A 1 104 ? -10.565 9.255 5.460 1.00 33.13 82 GLN A C 10
ATOM 19855 O O . GLN A 1 104 ? -9.416 9.276 5.019 1.00 0.20 82 GLN A O 10
ATOM 19869 N N . TYR A 1 105 ? -11.292 10.352 5.637 1.00 14.35 83 TYR A N 10
ATOM 19870 C CA . TYR A 1 105 ? -10.771 11.675 5.314 1.00 10.01 83 TYR A CA 10
ATOM 19871 C C . TYR A 1 105 ? -9.518 11.981 6.128 1.00 25.53 83 TYR A C 10
ATOM 19872 O O . TYR A 1 105 ? -8.593 12.634 5.644 1.00 31.53 83 TYR A O 10
ATOM 19890 N N . SER A 1 106 ? -9.494 11.502 7.368 1.00 12.54 84 SER A N 10
ATOM 19891 C CA . SER A 1 106 ? -8.356 11.726 8.253 1.00 55.24 84 SER A CA 10
ATOM 19892 C C . SER A 1 106 ? -7.056 11.290 7.585 1.00 23.12 84 SER A C 10
ATOM 19893 O O . SER A 1 106 ? -6.091 12.051 7.527 1.00 25.22 84 SER A O 10
ATOM 19901 N N . GLU A 1 107 ? -7.039 10.059 7.083 1.00 14.11 85 GLU A N 10
ATOM 19902 C CA . GLU A 1 107 ? -5.857 9.521 6.420 1.00 32.24 85 GLU A CA 10
ATOM 19903 C C . GLU A 1 107 ? -5.714 10.094 5.013 1.00 30.43 85 GLU A C 10
ATOM 19904 O O . GLU A 1 107 ? -4.603 10.259 4.508 1.00 1.11 85 GLU A O 10
ATOM 19916 N N . LEU A 1 108 ? -6.845 10.394 4.385 1.00 35.24 86 LEU A N 10
ATOM 19917 C CA . LEU A 1 108 ? -6.848 10.948 3.036 1.00 62.22 86 LEU A CA 10
ATOM 19918 C C . LEU A 1 108 ? -6.134 12.295 2.999 1.00 0.32 86 LEU A C 10
ATOM 19919 O O . LEU A 1 108 ? -5.363 12.575 2.082 1.00 41.41 86 LEU A O 10
ATOM 19935 N N . MET A 1 109 ? -6.395 13.125 4.004 1.00 31.00 87 MET A N 10
ATOM 19936 C CA . MET A 1 109 ? -5.775 14.442 4.088 1.00 25.01 87 MET A CA 10
ATOM 19937 C C . MET A 1 109 ? -4.384 14.349 4.709 1.00 15.43 87 MET A C 10
ATOM 19938 O O . MET A 1 109 ? -3.498 15.144 4.395 1.00 42.12 87 MET A O 10
ATOM 19952 N N . THR A 1 110 ? -4.200 13.374 5.594 1.00 50.11 88 THR A N 10
ATOM 19953 C CA . THR A 1 110 ? -2.919 13.179 6.260 1.00 23.22 88 THR A CA 10
ATOM 19954 C C . THR A 1 110 ? -1.862 12.677 5.283 1.00 22.21 88 THR A C 10
ATOM 19955 O O . THR A 1 110 ? -0.759 13.219 5.212 1.00 1.52 88 THR A O 10
ATOM 19966 N N . LYS A 1 111 ? -2.205 11.637 4.530 1.00 51.40 89 LYS A N 10
ATOM 19967 C CA . LYS A 1 111 ? -1.287 11.062 3.554 1.00 2.33 89 LYS A CA 10
ATOM 19968 C C . LYS A 1 111 ? -1.068 12.017 2.385 1.00 62.32 89 LYS A C 10
ATOM 19969 O O . LYS A 1 111 ? -0.209 11.784 1.534 1.00 5.40 89 LYS A O 10
ATOM 19988 N N . TYR A 1 112 ? -1.849 13.091 2.349 1.00 24.35 90 TYR A N 10
ATOM 19989 C CA . TYR A 1 112 ? -1.740 14.080 1.284 1.00 72.34 90 TYR A CA 10
ATOM 19990 C C . TYR A 1 112 ? -0.955 15.301 1.751 1.00 25.14 90 TYR A C 10
ATOM 19991 O O . TYR A 1 112 ? -0.092 15.810 1.036 1.00 45.24 90 TYR A O 10
ATOM 20009 N N . HIS A 1 113 ? -1.260 15.766 2.959 1.00 64.22 91 HIS A N 10
ATOM 20010 C CA . HIS A 1 113 ? -0.582 16.927 3.525 1.00 62.23 91 HIS A CA 10
ATOM 20011 C C . HIS A 1 113 ? 0.606 16.498 4.382 1.00 53.44 91 HIS A C 10
ATOM 20012 O O . HIS A 1 113 ? 1.736 16.929 4.152 1.00 22.44 91 HIS A O 10
ATOM 20026 N N . ASP A 1 114 ? 0.341 15.650 5.369 1.00 50.10 92 ASP A N 10
ATOM 20027 C CA . ASP A 1 114 ? 1.388 15.163 6.260 1.00 13.31 92 ASP A CA 10
ATOM 20028 C C . ASP A 1 114 ? 2.512 14.503 5.468 1.00 32.22 92 ASP A C 10
ATOM 20029 O O . ASP A 1 114 ? 3.637 14.376 5.954 1.00 14.10 92 ASP A O 10
ATOM 20038 N N . LEU A 1 115 ? 2.200 14.083 4.247 1.00 25.30 93 LEU A N 10
ATOM 20039 C CA . LEU A 1 115 ? 3.184 13.434 3.387 1.00 21.32 93 LEU A CA 10
ATOM 20040 C C . LEU A 1 115 ? 4.267 14.419 2.959 1.00 61.32 93 LEU A C 10
ATOM 20041 O O . LEU A 1 115 ? 5.272 14.032 2.362 1.00 5.42 93 LEU A O 10
ATOM 20057 N N . LYS A 1 116 ? 4.056 15.693 3.269 1.00 43.41 94 LYS A N 10
ATOM 20058 C CA . LYS A 1 116 ? 5.015 16.735 2.920 1.00 62.11 94 LYS A CA 10
ATOM 20059 C C . LYS A 1 116 ? 6.441 16.285 3.222 1.00 41.10 94 LYS A C 10
ATOM 20060 O O . LYS A 1 116 ? 7.365 16.560 2.456 1.00 23.33 94 LYS A O 10
ATOM 20079 N N . LYS A 1 117 ? 6.613 15.591 4.342 1.00 51.11 95 LYS A N 10
ATOM 20080 C CA . LYS A 1 117 ? 7.925 15.100 4.745 1.00 44.14 95 LYS A CA 10
ATOM 20081 C C . LYS A 1 117 ? 8.593 14.335 3.606 1.00 34.55 95 LYS A C 10
ATOM 20082 O O . LYS A 1 117 ? 9.733 14.619 3.240 1.00 14.05 95 LYS A O 10
ATOM 20101 N N . GLN A 1 118 ? 7.874 13.364 3.051 1.00 41.21 96 GLN A N 10
ATOM 20102 C CA . GLN A 1 118 ? 8.398 12.559 1.954 1.00 54.13 96 GLN A CA 10
ATOM 20103 C C . GLN A 1 118 ? 8.525 13.390 0.681 1.00 34.11 96 GLN A C 10
ATOM 20104 O O . GLN A 1 118 ? 9.387 13.132 -0.157 1.00 63.01 96 GLN A O 10
ATOM 20118 N N . GLY A 1 119 ? 7.658 14.389 0.543 1.00 1.14 97 GLY A N 10
ATOM 20119 C CA . GLY A 1 119 ? 7.690 15.242 -0.630 1.00 40.31 97 GLY A CA 10
ATOM 20120 C C . GLY A 1 119 ? 6.344 15.873 -0.925 1.00 74.12 97 GLY A C 10
ATOM 20121 O O . GLY A 1 119 ? 5.427 15.811 -0.105 1.00 60.25 97 GLY A O 10
ATOM 20125 N N . LYS A 1 120 ? 6.223 16.484 -2.099 1.00 32.11 98 LYS A N 10
ATOM 20126 C CA . LYS A 1 120 ? 4.979 17.130 -2.501 1.00 61.23 98 LYS A CA 10
ATOM 20127 C C . LYS A 1 120 ? 4.273 16.323 -3.586 1.00 64.15 98 LYS A C 10
ATOM 20128 O O . LYS A 1 120 ? 4.655 15.188 -3.876 1.00 54.30 98 LYS A O 10
ATOM 20147 N N . ILE A 1 121 ? 3.245 16.916 -4.184 1.00 30.54 99 ILE A N 10
ATOM 20148 C CA . ILE A 1 121 ? 2.489 16.252 -5.238 1.00 52.04 99 ILE A CA 10
ATOM 20149 C C . ILE A 1 121 ? 2.452 17.100 -6.505 1.00 54.30 99 ILE A C 10
ATOM 20150 O O . ILE A 1 121 ? 2.860 18.262 -6.500 1.00 62.33 99 ILE A O 10
ATOM 20166 N N . LYS A 1 122 ? 1.957 16.513 -7.589 1.00 41.05 100 LYS A N 10
ATOM 20167 C CA . LYS A 1 122 ? 1.863 17.214 -8.864 1.00 55.43 100 LYS A CA 10
ATOM 20168 C C . LYS A 1 122 ? 0.436 17.175 -9.402 1.00 52.14 100 LYS A C 10
ATOM 20169 O O . LYS A 1 122 ? -0.246 16.154 -9.307 1.00 43.20 100 LYS A O 10
ATOM 20188 N N . ASP A 1 123 ? -0.009 18.291 -9.969 1.00 0.55 101 ASP A N 10
ATOM 20189 C CA . ASP A 1 123 ? -1.354 18.383 -10.524 1.00 50.54 101 ASP A CA 10
ATOM 20190 C C . ASP A 1 123 ? -1.309 18.459 -12.047 1.00 44.44 101 ASP A C 10
ATOM 20191 O O . ASP A 1 123 ? -1.279 19.547 -12.624 1.00 31.22 101 ASP A O 10
ATOM 20200 N N . ARG A 1 124 ? -1.302 17.298 -12.693 1.00 32.43 102 ARG A N 10
ATOM 20201 C CA . ARG A 1 124 ? -1.258 17.233 -14.148 1.00 61.45 102 ARG A CA 10
ATOM 20202 C C . ARG A 1 124 ? -2.595 17.652 -14.752 1.00 70.24 102 ARG A C 10
ATOM 20203 O O . ARG A 1 124 ? -3.649 17.538 -14.127 1.00 75.22 102 ARG A O 10
ATOM 20224 N N . PRO A 1 125 ? -2.552 18.149 -15.997 1.00 53.33 103 PRO A N 10
ATOM 20225 C CA . PRO A 1 125 ? -3.751 18.596 -16.713 1.00 33.31 103 PRO A CA 10
ATOM 20226 C C . PRO A 1 125 ? -4.660 17.435 -17.103 1.00 25.51 103 PRO A C 10
ATOM 20227 O O . PRO A 1 125 ? -4.186 16.358 -17.467 1.00 30.01 103 PRO A O 10
ATOM 20238 N N . VAL A 1 126 ? -5.967 17.660 -17.025 1.00 32.10 104 VAL A N 10
ATOM 20239 C CA . VAL A 1 126 ? -6.942 16.633 -17.372 1.00 31.44 104 VAL A CA 10
ATOM 20240 C C . VAL A 1 126 ? -7.076 16.489 -18.883 1.00 45.45 104 VAL A C 10
ATOM 20241 O O . VAL A 1 126 ? -7.141 17.482 -19.609 1.00 71.22 104 VAL A O 10
ATOM 20254 N N . LYS A 1 127 ? -7.116 15.247 -19.353 1.00 43.12 105 LYS A N 10
ATOM 20255 C CA . LYS A 1 127 ? -7.243 14.972 -20.779 1.00 73.43 105 LYS A CA 10
ATOM 20256 C C . LYS A 1 127 ? -8.705 14.766 -21.165 1.00 63.11 105 LYS A C 10
ATOM 20257 O O . LYS A 1 127 ? -9.482 14.193 -20.403 1.00 21.44 105 LYS A O 10
ATOM 20276 N N . GLU A 1 128 ? -9.070 15.236 -22.354 1.00 13.25 106 GLU A N 10
ATOM 20277 C CA . GLU A 1 128 ? -10.439 15.102 -22.839 1.00 44.33 106 GLU A CA 10
ATOM 20278 C C . GLU A 1 128 ? -10.668 13.720 -23.444 1.00 54.32 106 GLU A C 10
ATOM 20279 O O . GLU A 1 128 ? -9.819 13.197 -24.165 1.00 60.32 106 GLU A O 10
ATOM 20291 N N . VAL A 1 129 ? -11.823 13.134 -23.145 1.00 13.25 107 VAL A N 10
ATOM 20292 C CA . VAL A 1 129 ? -12.166 11.814 -23.658 1.00 74.53 107 VAL A CA 10
ATOM 20293 C C . VAL A 1 129 ? -13.317 11.894 -24.655 1.00 62.54 107 VAL A C 10
ATOM 20294 O O . VAL A 1 129 ? -14.261 12.663 -24.471 1.00 24.34 107 VAL A O 10
ATOM 20307 N N . HIS A 1 130 ? -13.232 11.093 -25.714 1.00 13.45 108 HIS A N 10
ATOM 20308 C CA . HIS A 1 130 ? -14.268 11.072 -26.741 1.00 4.52 108 HIS A CA 10
ATOM 20309 C C . HIS A 1 130 ? -14.781 9.654 -26.966 1.00 32.52 108 HIS A C 10
ATOM 20310 O O . HIS A 1 130 ? -14.293 8.703 -26.355 1.00 15.43 108 HIS A O 10
ATOM 20324 N N . GLU A 1 131 ? -15.769 9.519 -27.846 1.00 5.22 109 GLU A N 10
ATOM 20325 C CA . GLU A 1 131 ? -16.348 8.216 -28.149 1.00 54.11 109 GLU A CA 10
ATOM 20326 C C . GLU A 1 131 ? -15.452 7.430 -29.102 1.00 12.20 109 GLU A C 10
ATOM 20327 O O . GLU A 1 131 ? -15.163 7.880 -30.210 1.00 70.22 109 GLU A O 10
ATOM 20339 N N . GLU A 1 132 ? -15.016 6.255 -28.661 1.00 31.54 110 GLU A N 10
ATOM 20340 C CA . GLU A 1 132 ? -14.152 5.407 -29.473 1.00 62.05 110 GLU A CA 10
ATOM 20341 C C . GLU A 1 132 ? -13.695 4.182 -28.686 1.00 42.04 110 GLU A C 10
ATOM 20342 O O . GLU A 1 132 ? -14.226 3.885 -27.616 1.00 62.11 110 GLU A O 10
ATOM 20354 N N . TYR A 1 133 ? -12.708 3.475 -29.225 1.00 4.02 111 TYR A N 10
ATOM 20355 C CA . TYR A 1 133 ? -12.181 2.281 -28.575 1.00 64.45 111 TYR A CA 10
ATOM 20356 C C . TYR A 1 133 ? -10.717 2.471 -28.190 1.00 63.00 111 TYR A C 10
ATOM 20357 O O . TYR A 1 133 ? -9.820 2.319 -29.020 1.00 1.43 111 TYR A O 10
ATOM 20375 N N . ASP A 1 134 ? -10.483 2.803 -26.925 1.00 55.52 112 ASP A N 10
ATOM 20376 C CA . ASP A 1 134 ? -9.129 3.013 -26.427 1.00 50.31 112 ASP A CA 10
ATOM 20377 C C . ASP A 1 134 ? -9.042 2.692 -24.938 1.00 43.04 112 ASP A C 10
ATOM 20378 O O . ASP A 1 134 ? -8.480 1.669 -24.545 1.00 71.31 112 ASP A O 10
ATOM 20387 N N . LEU A 1 135 ? -9.599 3.573 -24.115 1.00 33.52 113 LEU A N 10
ATOM 20388 C CA . LEU A 1 135 ? -9.584 3.384 -22.668 1.00 62.43 113 LEU A CA 10
ATOM 20389 C C . LEU A 1 135 ? -10.238 2.060 -22.285 1.00 61.00 113 LEU A C 10
ATOM 20390 O O . LEU A 1 135 ? -10.602 1.263 -23.150 1.00 13.33 113 LEU A O 10
ATOM 20406 N N . TRP A 1 136 ? -10.385 1.834 -20.985 1.00 20.23 114 TRP A N 10
ATOM 20407 C CA . TRP A 1 136 ? -10.998 0.607 -20.487 1.00 44.20 114 TRP A CA 10
ATOM 20408 C C . TRP A 1 136 ? -12.437 0.481 -20.974 1.00 62.04 114 TRP A C 10
ATOM 20409 O O . TRP A 1 136 ? -12.860 -0.587 -21.416 1.00 2.21 114 TRP A O 10
ATOM 20430 N N . GLU A 1 137 ? -13.184 1.578 -20.891 1.00 63.43 115 GLU A N 10
ATOM 20431 C CA . GLU A 1 137 ? -14.576 1.587 -21.324 1.00 51.20 115 GLU A CA 10
ATOM 20432 C C . GLU A 1 137 ? -15.212 0.212 -21.143 1.00 64.41 115 GLU A C 10
ATOM 20433 O O . GLU A 1 137 ? -15.450 -0.507 -22.114 1.00 43.53 115 GLU A O 10
ATOM 20445 N N . ASP A 1 138 ? -15.483 -0.148 -19.894 1.00 22.35 116 ASP A N 10
ATOM 20446 C CA . ASP A 1 138 ? -16.091 -1.437 -19.584 1.00 20.11 116 ASP A CA 10
ATOM 20447 C C . ASP A 1 138 ? -16.298 -1.593 -18.081 1.00 25.44 116 ASP A C 10
ATOM 20448 O O . ASP A 1 138 ? -17.419 -1.748 -17.596 1.00 63.30 116 ASP A O 10
ATOM 20457 N N . PRO A 1 139 ? -15.191 -1.553 -17.324 1.00 30.34 117 PRO A N 10
ATOM 20458 C CA . PRO A 1 139 ? -15.225 -1.689 -15.864 1.00 62.23 117 PRO A CA 10
ATOM 20459 C C . PRO A 1 139 ? -15.853 -0.478 -15.184 1.00 3.33 117 PRO A C 10
ATOM 20460 O O . PRO A 1 139 ? -16.852 -0.601 -14.475 1.00 20.12 117 PRO A O 10
ATOM 20471 N N . ILE A 1 140 ? -15.261 0.691 -15.404 1.00 11.40 118 ILE A N 10
ATOM 20472 C CA . ILE A 1 140 ? -15.764 1.925 -14.813 1.00 14.04 118 ILE A CA 10
ATOM 20473 C C . ILE A 1 140 ? -16.939 2.479 -15.612 1.00 61.31 118 ILE A C 10
ATOM 20474 O O . ILE A 1 140 ? -17.662 3.358 -15.144 1.00 44.51 118 ILE A O 10
ATOM 20490 N N . TRP A 1 141 ? -17.124 1.956 -16.819 1.00 12.40 119 TRP A N 10
ATOM 20491 C CA . TRP A 1 141 ? -18.213 2.397 -17.684 1.00 10.35 119 TRP A CA 10
ATOM 20492 C C . TRP A 1 141 ? -19.563 2.191 -17.006 1.00 74.25 119 TRP A C 10
ATOM 20493 O O . TRP A 1 141 ? -20.535 2.877 -17.320 1.00 55.21 119 TRP A O 10
ATOM 20514 N N . GLN A 1 142 ? -19.616 1.242 -16.077 1.00 62.24 120 GLN A N 10
ATOM 20515 C CA . GLN A 1 142 ? -20.849 0.946 -15.357 1.00 64.11 120 GLN A CA 10
ATOM 20516 C C . GLN A 1 142 ? -20.663 1.144 -13.856 1.00 60.32 120 GLN A C 10
ATOM 20517 O O . GLN A 1 142 ? -21.212 2.077 -13.270 1.00 42.34 120 GLN A O 10
ATOM 20531 N N . TYR A 1 143 ? -19.887 0.259 -13.240 1.00 2.43 121 TYR A N 10
ATOM 20532 C CA . TYR A 1 143 ? -19.631 0.335 -11.806 1.00 51.23 121 TYR A CA 10
ATOM 20533 C C . TYR A 1 143 ? -18.448 1.253 -11.512 1.00 33.44 121 TYR A C 10
ATOM 20534 O O . TYR A 1 143 ? -17.914 1.903 -12.411 1.00 22.45 121 TYR A O 10
ATOM 20552 N N . ILE A 1 144 ? -18.045 1.299 -10.246 1.00 51.14 122 ILE A N 10
ATOM 20553 C CA . ILE A 1 144 ? -16.925 2.135 -9.832 1.00 62.25 122 ILE A CA 10
ATOM 20554 C C . ILE A 1 144 ? -15.638 1.718 -10.537 1.00 54.55 122 ILE A C 10
ATOM 20555 O O . ILE A 1 144 ? -15.077 2.477 -11.328 1.00 54.40 122 ILE A O 10
ATOM 20571 N N . MET A 1 23 ? 1.042 -2.858 -1.234 1.00 72.35 1 MET A N 11
ATOM 20572 C CA . MET A 1 23 ? 1.765 -3.648 -2.224 1.00 42.14 1 MET A CA 11
ATOM 20573 C C . MET A 1 23 ? 0.959 -3.775 -3.513 1.00 41.21 1 MET A C 11
ATOM 20574 O O . MET A 1 23 ? 1.009 -4.803 -4.187 1.00 71.04 1 MET A O 11
ATOM 20588 N N . GLN A 1 24 ? 0.218 -2.724 -3.848 1.00 54.21 2 GLN A N 11
ATOM 20589 C CA . GLN A 1 24 ? -0.600 -2.720 -5.056 1.00 5.33 2 GLN A CA 11
ATOM 20590 C C . GLN A 1 24 ? 0.214 -2.262 -6.262 1.00 20.31 2 GLN A C 11
ATOM 20591 O O . GLN A 1 24 ? -0.179 -1.340 -6.976 1.00 55.12 2 GLN A O 11
ATOM 20605 N N . LYS A 1 25 ? 1.351 -2.913 -6.483 1.00 42.14 3 LYS A N 11
ATOM 20606 C CA . LYS A 1 25 ? 2.221 -2.575 -7.604 1.00 1.54 3 LYS A CA 11
ATOM 20607 C C . LYS A 1 25 ? 2.295 -3.725 -8.602 1.00 71.30 3 LYS A C 11
ATOM 20608 O O . LYS A 1 25 ? 2.187 -4.892 -8.228 1.00 71.30 3 LYS A O 11
ATOM 20627 N N . GLY A 1 26 ? 2.481 -3.388 -9.875 1.00 10.13 4 GLY A N 11
ATOM 20628 C CA . GLY A 1 26 ? 2.567 -4.405 -10.907 1.00 5.44 4 GLY A CA 11
ATOM 20629 C C . GLY A 1 26 ? 1.209 -4.785 -11.461 1.00 50.34 4 GLY A C 11
ATOM 20630 O O . GLY A 1 26 ? 1.068 -5.808 -12.132 1.00 61.21 4 GLY A O 11
ATOM 20634 N N . LEU A 1 27 ? 0.206 -3.961 -11.181 1.00 14.44 5 LEU A N 11
ATOM 20635 C CA . LEU A 1 27 ? -1.150 -4.216 -11.655 1.00 71.40 5 LEU A CA 11
ATOM 20636 C C . LEU A 1 27 ? -1.797 -2.935 -12.171 1.00 32.11 5 LEU A C 11
ATOM 20637 O O . LEU A 1 27 ? -1.377 -1.833 -11.822 1.00 10.44 5 LEU A O 11
ATOM 20653 N N . GLU A 1 28 ? -2.823 -3.089 -13.002 1.00 70.43 6 GLU A N 11
ATOM 20654 C CA . GLU A 1 28 ? -3.529 -1.944 -13.565 1.00 3.04 6 GLU A CA 11
ATOM 20655 C C . GLU A 1 28 ? -4.981 -1.917 -13.098 1.00 33.20 6 GLU A C 11
ATOM 20656 O O . GLU A 1 28 ? -5.679 -2.931 -13.148 1.00 0.40 6 GLU A O 11
ATOM 20668 N N . ILE A 1 29 ? -5.429 -0.751 -12.644 1.00 73.52 7 ILE A N 11
ATOM 20669 C CA . ILE A 1 29 ? -6.798 -0.592 -12.169 1.00 71.31 7 ILE A CA 11
ATOM 20670 C C . ILE A 1 29 ? -7.368 0.761 -12.579 1.00 54.22 7 ILE A C 11
ATOM 20671 O O . ILE A 1 29 ? -6.640 1.748 -12.680 1.00 52.11 7 ILE A O 11
ATOM 20687 N N . ALA A 1 30 ? -8.676 0.800 -12.813 1.00 31.12 8 ALA A N 11
ATOM 20688 C CA . ALA A 1 30 ? -9.345 2.033 -13.208 1.00 53.00 8 ALA A CA 11
ATOM 20689 C C . ALA A 1 30 ? -10.331 2.490 -12.138 1.00 2.12 8 ALA A C 11
ATOM 20690 O O . ALA A 1 30 ? -10.952 1.670 -11.461 1.00 53.42 8 ALA A O 11
ATOM 20697 N N . PHE A 1 31 ? -10.469 3.803 -11.989 1.00 44.41 9 PHE A N 11
ATOM 20698 C CA . PHE A 1 31 ? -11.378 4.370 -10.999 1.00 63.53 9 PHE A CA 11
ATOM 20699 C C . PHE A 1 31 ? -12.195 5.510 -11.600 1.00 64.55 9 PHE A C 11
ATOM 20700 O O . PHE A 1 31 ? -11.671 6.333 -12.351 1.00 32.24 9 PHE A O 11
ATOM 20717 N N . GLN A 1 32 ? -13.480 5.549 -11.265 1.00 52.03 10 GLN A N 11
ATOM 20718 C CA . GLN A 1 32 ? -14.370 6.587 -11.773 1.00 21.22 10 GLN A CA 11
ATOM 20719 C C . GLN A 1 32 ? -14.483 7.740 -10.781 1.00 61.11 10 GLN A C 11
ATOM 20720 O O . GLN A 1 32 ? -14.172 7.590 -9.599 1.00 23.40 10 GLN A O 11
ATOM 20734 N N . THR A 1 33 ? -14.930 8.893 -11.270 1.00 31.44 11 THR A N 11
ATOM 20735 C CA . THR A 1 33 ? -15.083 10.072 -10.427 1.00 63.00 11 THR A CA 11
ATOM 20736 C C . THR A 1 33 ? -15.904 11.147 -11.130 1.00 2.14 11 THR A C 11
ATOM 20737 O O . THR A 1 33 ? -15.748 11.375 -12.330 1.00 33.42 11 THR A O 11
ATOM 20748 N N . ILE A 1 34 ? -16.777 11.806 -10.375 1.00 21.30 12 ILE A N 11
ATOM 20749 C CA . ILE A 1 34 ? -17.621 12.858 -10.926 1.00 40.42 12 ILE A CA 11
ATOM 20750 C C . ILE A 1 34 ? -17.624 14.089 -10.025 1.00 61.24 12 ILE A C 11
ATOM 20751 O O . ILE A 1 34 ? -18.664 14.707 -9.806 1.00 14.40 12 ILE A O 11
ATOM 20767 N N . ASN A 1 35 ? -16.451 14.439 -9.507 1.00 50.14 13 ASN A N 11
ATOM 20768 C CA . ASN A 1 35 ? -16.318 15.597 -8.631 1.00 3.10 13 ASN A CA 11
ATOM 20769 C C . ASN A 1 35 ? -17.311 15.522 -7.476 1.00 14.14 13 ASN A C 11
ATOM 20770 O O . ASN A 1 35 ? -17.755 16.546 -6.957 1.00 70.32 13 ASN A O 11
ATOM 20781 N N . GLY A 1 36 ? -17.656 14.301 -7.077 1.00 11.42 14 GLY A N 11
ATOM 20782 C CA . GLY A 1 36 ? -18.594 14.115 -5.985 1.00 73.14 14 GLY A CA 11
ATOM 20783 C C . GLY A 1 36 ? -17.905 14.018 -4.639 1.00 32.42 14 GLY A C 11
ATOM 20784 O O . GLY A 1 36 ? -18.018 14.920 -3.808 1.00 53.33 14 GLY A O 11
ATOM 20788 N N . LEU A 1 37 ? -17.190 12.919 -4.420 1.00 14.51 15 LEU A N 11
ATOM 20789 C CA . LEU A 1 37 ? -16.481 12.706 -3.163 1.00 51.11 15 LEU A CA 11
ATOM 20790 C C . LEU A 1 37 ? -15.202 11.907 -3.389 1.00 5.22 15 LEU A C 11
ATOM 20791 O O . LEU A 1 37 ? -14.624 11.363 -2.448 1.00 23.31 15 LEU A O 11
ATOM 20807 N N . ASP A 1 38 ? -14.763 11.843 -4.641 1.00 55.33 16 ASP A N 11
ATOM 20808 C CA . ASP A 1 38 ? -13.550 11.114 -4.991 1.00 20.24 16 ASP A CA 11
ATOM 20809 C C . ASP A 1 38 ? -12.496 12.056 -5.564 1.00 23.23 16 ASP A C 11
ATOM 20810 O O . ASP A 1 38 ? -11.330 11.687 -5.702 1.00 31.31 16 ASP A O 11
ATOM 20819 N N . GLU A 1 39 ? -12.915 13.273 -5.896 1.00 64.10 17 GLU A N 11
ATOM 20820 C CA . GLU A 1 39 ? -12.006 14.266 -6.456 1.00 40.30 17 GLU A CA 11
ATOM 20821 C C . GLU A 1 39 ? -10.735 14.375 -5.618 1.00 72.22 17 GLU A C 11
ATOM 20822 O O . GLU A 1 39 ? -9.625 14.349 -6.149 1.00 41.41 17 GLU A O 11
ATOM 20834 N N . SER A 1 40 ? -10.907 14.497 -4.306 1.00 32.51 18 SER A N 11
ATOM 20835 C CA . SER A 1 40 ? -9.775 14.613 -3.394 1.00 52.51 18 SER A CA 11
ATOM 20836 C C . SER A 1 40 ? -8.921 13.350 -3.423 1.00 72.45 18 SER A C 11
ATOM 20837 O O . SER A 1 40 ? -7.691 13.417 -3.448 1.00 15.50 18 SER A O 11
ATOM 20845 N N . LEU A 1 41 ? -9.582 12.197 -3.421 1.00 25.02 19 LEU A N 11
ATOM 20846 C CA . LEU A 1 41 ? -8.884 10.916 -3.447 1.00 74.22 19 LEU A CA 11
ATOM 20847 C C . LEU A 1 41 ? -8.082 10.759 -4.735 1.00 22.12 19 LEU A C 11
ATOM 20848 O O . LEU A 1 41 ? -7.004 10.165 -4.738 1.00 64.12 19 LEU A O 11
ATOM 20864 N N . VAL A 1 42 ? -8.614 11.298 -5.827 1.00 72.42 20 VAL A N 11
ATOM 20865 C CA . VAL A 1 42 ? -7.946 11.221 -7.121 1.00 32.31 20 VAL A CA 11
ATOM 20866 C C . VAL A 1 42 ? -6.684 12.075 -7.139 1.00 42.13 20 VAL A C 11
ATOM 20867 O O . VAL A 1 42 ? -5.597 11.586 -7.446 1.00 2.32 20 VAL A O 11
ATOM 20880 N N . GLN A 1 43 ? -6.836 13.353 -6.808 1.00 51.45 21 GLN A N 11
ATOM 20881 C CA . GLN A 1 43 ? -5.707 14.276 -6.787 1.00 54.23 21 GLN A CA 11
ATOM 20882 C C . GLN A 1 43 ? -4.710 13.892 -5.699 1.00 35.01 21 GLN A C 11
ATOM 20883 O O . GLN A 1 43 ? -3.525 14.210 -5.789 1.00 71.12 21 GLN A O 11
ATOM 20897 N N . ALA A 1 44 ? -5.200 13.207 -4.671 1.00 25.34 22 ALA A N 11
ATOM 20898 C CA . ALA A 1 44 ? -4.351 12.778 -3.566 1.00 31.23 22 ALA A CA 11
ATOM 20899 C C . ALA A 1 44 ? -3.562 11.526 -3.933 1.00 71.23 22 ALA A C 11
ATOM 20900 O O . ALA A 1 44 ? -2.339 11.485 -3.789 1.00 15.22 22 ALA A O 11
ATOM 20907 N N . LEU A 1 45 ? -4.268 10.506 -4.408 1.00 60.44 23 LEU A N 11
ATOM 20908 C CA . LEU A 1 45 ? -3.633 9.251 -4.796 1.00 72.25 23 LEU A CA 11
ATOM 20909 C C . LEU A 1 45 ? -2.651 9.469 -5.943 1.00 1.22 23 LEU A C 11
ATOM 20910 O O . LEU A 1 45 ? -1.629 8.790 -6.036 1.00 32.44 23 LEU A O 11
ATOM 20926 N N . ALA A 1 46 ? -2.967 10.423 -6.812 1.00 41.33 24 ALA A N 11
ATOM 20927 C CA . ALA A 1 46 ? -2.110 10.734 -7.950 1.00 12.31 24 ALA A CA 11
ATOM 20928 C C . ALA A 1 46 ? -0.697 11.081 -7.494 1.00 61.22 24 ALA A C 11
ATOM 20929 O O . ALA A 1 46 ? 0.278 10.490 -7.958 1.00 34.14 24 ALA A O 11
ATOM 20936 N N . GLY A 1 47 ? -0.593 12.044 -6.583 1.00 61.22 25 GLY A N 11
ATOM 20937 C CA . GLY A 1 47 ? 0.706 12.453 -6.081 1.00 32.20 25 GLY A CA 11
ATOM 20938 C C . GLY A 1 47 ? 1.318 11.424 -5.151 1.00 62.15 25 GLY A C 11
ATOM 20939 O O . GLY A 1 47 ? 2.493 11.081 -5.281 1.00 64.22 25 GLY A O 11
ATOM 20943 N N . VAL A 1 48 ? 0.521 10.931 -4.209 1.00 73.22 26 VAL A N 11
ATOM 20944 C CA . VAL A 1 48 ? 0.991 9.935 -3.253 1.00 42.44 26 VAL A CA 11
ATOM 20945 C C . VAL A 1 48 ? 1.533 8.702 -3.967 1.00 22.24 26 VAL A C 11
ATOM 20946 O O . VAL A 1 48 ? 2.660 8.271 -3.717 1.00 74.32 26 VAL A O 11
ATOM 20959 N N . THR A 1 49 ? 0.724 8.136 -4.857 1.00 50.31 27 THR A N 11
ATOM 20960 C CA . THR A 1 49 ? 1.121 6.951 -5.607 1.00 3.51 27 THR A CA 11
ATOM 20961 C C . THR A 1 49 ? 2.326 7.241 -6.495 1.00 51.21 27 THR A C 11
ATOM 20962 O O . THR A 1 49 ? 3.344 6.554 -6.420 1.00 72.32 27 THR A O 11
ATOM 20973 N N . ALA A 1 50 ? 2.203 8.264 -7.335 1.00 65.31 28 ALA A N 11
ATOM 20974 C CA . ALA A 1 50 ? 3.284 8.646 -8.236 1.00 31.11 28 ALA A CA 11
ATOM 20975 C C . ALA A 1 50 ? 4.572 8.916 -7.465 1.00 74.21 28 ALA A C 11
ATOM 20976 O O . ALA A 1 50 ? 5.666 8.617 -7.942 1.00 62.41 28 ALA A O 11
ATOM 20983 N N . SER A 1 51 ? 4.433 9.484 -6.271 1.00 64.23 29 SER A N 11
ATOM 20984 C CA . SER A 1 51 ? 5.587 9.798 -5.436 1.00 53.43 29 SER A CA 11
ATOM 20985 C C . SER A 1 51 ? 6.148 8.537 -4.787 1.00 73.22 29 SER A C 11
ATOM 20986 O O . SER A 1 51 ? 7.349 8.434 -4.540 1.00 45.24 29 SER A O 11
ATOM 20994 N N . ASP A 1 52 ? 5.269 7.579 -4.513 1.00 53.14 30 ASP A N 11
ATOM 20995 C CA . ASP A 1 52 ? 5.675 6.323 -3.894 1.00 33.01 30 ASP A CA 11
ATOM 20996 C C . ASP A 1 52 ? 6.298 5.386 -4.924 1.00 24.15 30 ASP A C 11
ATOM 20997 O O . ASP A 1 52 ? 6.981 4.424 -4.570 1.00 44.40 30 ASP A O 11
ATOM 21006 N N . PHE A 1 53 ? 6.058 5.672 -6.199 1.00 11.12 31 PHE A N 11
ATOM 21007 C CA . PHE A 1 53 ? 6.594 4.854 -7.280 1.00 61.12 31 PHE A CA 11
ATOM 21008 C C . PHE A 1 53 ? 7.467 5.689 -8.212 1.00 61.15 31 PHE A C 11
ATOM 21009 O O . PHE A 1 53 ? 7.186 5.835 -9.402 1.00 60.12 31 PHE A O 11
ATOM 21026 N N . PRO A 1 54 ? 8.552 6.251 -7.660 1.00 44.22 32 PRO A N 11
ATOM 21027 C CA . PRO A 1 54 ? 9.489 7.081 -8.423 1.00 40.34 32 PRO A CA 11
ATOM 21028 C C . PRO A 1 54 ? 10.300 6.268 -9.426 1.00 62.31 32 PRO A C 11
ATOM 21029 O O . PRO A 1 54 ? 10.565 6.723 -10.539 1.00 24.41 32 PRO A O 11
ATOM 21040 N N . ASP A 1 55 ? 10.691 5.063 -9.025 1.00 40.10 33 ASP A N 11
ATOM 21041 C CA . ASP A 1 55 ? 11.471 4.185 -9.890 1.00 0.24 33 ASP A CA 11
ATOM 21042 C C . ASP A 1 55 ? 10.589 3.102 -10.502 1.00 73.02 33 ASP A C 11
ATOM 21043 O O . ASP A 1 55 ? 10.957 2.475 -11.496 1.00 70.05 33 ASP A O 11
ATOM 21052 N N . LEU A 1 56 ? 9.423 2.886 -9.902 1.00 44.13 34 LEU A N 11
ATOM 21053 C CA . LEU A 1 56 ? 8.488 1.877 -10.388 1.00 40.40 34 LEU A CA 11
ATOM 21054 C C . LEU A 1 56 ? 7.886 2.293 -11.726 1.00 71.25 34 LEU A C 11
ATOM 21055 O O . LEU A 1 56 ? 7.202 1.506 -12.382 1.00 0.13 34 LEU A O 11
ATOM 21071 N N . ASP A 1 57 ? 8.146 3.532 -12.127 1.00 43.22 35 ASP A N 11
ATOM 21072 C CA . ASP A 1 57 ? 7.633 4.051 -13.389 1.00 51.55 35 ASP A CA 11
ATOM 21073 C C . ASP A 1 57 ? 6.132 3.803 -13.509 1.00 45.50 35 ASP A C 11
ATOM 21074 O O . ASP A 1 57 ? 5.685 3.052 -14.376 1.00 51.31 35 ASP A O 11
ATOM 21083 N N . ILE A 1 58 ? 5.361 4.438 -12.633 1.00 4.33 36 ILE A N 11
ATOM 21084 C CA . ILE A 1 58 ? 3.912 4.286 -12.641 1.00 12.24 36 ILE A CA 11
ATOM 21085 C C . ILE A 1 58 ? 3.294 4.972 -13.854 1.00 74.13 36 ILE A C 11
ATOM 21086 O O . ILE A 1 58 ? 3.700 6.070 -14.235 1.00 62.24 36 ILE A O 11
ATOM 21102 N N . LYS A 1 59 ? 2.307 4.318 -14.457 1.00 53.05 37 LYS A N 11
ATOM 21103 C CA . LYS A 1 59 ? 1.628 4.865 -15.627 1.00 25.43 37 LYS A CA 11
ATOM 21104 C C . LYS A 1 59 ? 0.174 5.194 -15.307 1.00 74.45 37 LYS A C 11
ATOM 21105 O O . LYS A 1 59 ? -0.737 4.453 -15.681 1.00 4.33 37 LYS A O 11
ATOM 21124 N N . TYR A 1 60 ? -0.038 6.308 -14.617 1.00 11.24 38 TYR A N 11
ATOM 21125 C CA . TYR A 1 60 ? -1.382 6.734 -14.247 1.00 15.53 38 TYR A CA 11
ATOM 21126 C C . TYR A 1 60 ? -1.696 8.111 -14.825 1.00 1.23 38 TYR A C 11
ATOM 21127 O O . TYR A 1 60 ? -0.806 8.944 -14.991 1.00 61.11 38 TYR A O 11
ATOM 21145 N N . ASN A 1 61 ? -2.969 8.342 -15.128 1.00 51.32 39 ASN A N 11
ATOM 21146 C CA . ASN A 1 61 ? -3.402 9.618 -15.688 1.00 30.34 39 ASN A CA 11
ATOM 21147 C C . ASN A 1 61 ? -4.891 9.842 -15.442 1.00 1.11 39 ASN A C 11
ATOM 21148 O O . ASN A 1 61 ? -5.615 8.918 -15.070 1.00 0.23 39 ASN A O 11
ATOM 21159 N N . ILE A 1 62 ? -5.341 11.074 -15.653 1.00 44.51 40 ILE A N 11
ATOM 21160 C CA . ILE A 1 62 ? -6.743 11.420 -15.456 1.00 71.53 40 ILE A CA 11
ATOM 21161 C C . ILE A 1 62 ? -7.293 12.189 -16.652 1.00 42.43 40 ILE A C 11
ATOM 21162 O O . ILE A 1 62 ? -6.710 13.184 -17.085 1.00 70.34 40 ILE A O 11
ATOM 21178 N N . PHE A 1 63 ? -8.420 11.724 -17.181 1.00 43.22 41 PHE A N 11
ATOM 21179 C CA . PHE A 1 63 ? -9.050 12.369 -18.327 1.00 43.32 41 PHE A CA 11
ATOM 21180 C C . PHE A 1 63 ? -10.527 12.639 -18.055 1.00 42.14 41 PHE A C 11
ATOM 21181 O O . PHE A 1 63 ? -11.175 11.909 -17.304 1.00 10.51 41 PHE A O 11
ATOM 21198 N N . LEU A 1 64 ? -11.053 13.692 -18.671 1.00 44.22 42 LEU A N 11
ATOM 21199 C CA . LEU A 1 64 ? -12.453 14.060 -18.496 1.00 53.22 42 LEU A CA 11
ATOM 21200 C C . LEU A 1 64 ? -13.258 13.755 -19.756 1.00 1.23 42 LEU A C 11
ATOM 21201 O O . LEU A 1 64 ? -12.888 14.165 -20.856 1.00 42.10 42 LEU A O 11
ATOM 21217 N N . VAL A 1 65 ? -14.362 13.035 -19.586 1.00 60.45 43 VAL A N 11
ATOM 21218 C CA . VAL A 1 65 ? -15.221 12.677 -20.709 1.00 13.42 43 VAL A CA 11
ATOM 21219 C C . VAL A 1 65 ? -16.527 13.464 -20.674 1.00 22.04 43 VAL A C 11
ATOM 21220 O O . VAL A 1 65 ? -17.127 13.643 -19.614 1.00 1.43 43 VAL A O 11
ATOM 21233 N N . ASP A 1 66 ? -16.961 13.931 -21.839 1.00 33.21 44 ASP A N 11
ATOM 21234 C CA . ASP A 1 66 ? -18.197 14.698 -21.942 1.00 74.54 44 ASP A CA 11
ATOM 21235 C C . ASP A 1 66 ? -19.036 14.219 -23.123 1.00 52.35 44 ASP A C 11
ATOM 21236 O O . ASP A 1 66 ? -18.730 14.520 -24.278 1.00 71.42 44 ASP A O 11
ATOM 21245 N N . LEU A 1 67 ? -20.094 13.473 -22.827 1.00 74.11 45 LEU A N 11
ATOM 21246 C CA . LEU A 1 67 ? -20.978 12.952 -23.865 1.00 23.45 45 LEU A CA 11
ATOM 21247 C C . LEU A 1 67 ? -22.388 12.739 -23.323 1.00 43.30 45 LEU A C 11
ATOM 21248 O O . LEU A 1 67 ? -22.583 12.572 -22.119 1.00 24.31 45 LEU A O 11
ATOM 21264 N N . TYR A 1 68 ? -23.367 12.746 -24.220 1.00 74.31 46 TYR A N 11
ATOM 21265 C CA . TYR A 1 68 ? -24.760 12.554 -23.833 1.00 1.15 46 TYR A CA 11
ATOM 21266 C C . TYR A 1 68 ? -25.234 13.687 -22.928 1.00 13.05 46 TYR A C 11
ATOM 21267 O O . TYR A 1 68 ? -26.212 13.544 -22.195 1.00 22.55 46 TYR A O 11
ATOM 21285 N N . GLY A 1 69 ? -24.533 14.815 -22.986 1.00 13.52 47 GLY A N 11
ATOM 21286 C CA . GLY A 1 69 ? -24.897 15.958 -22.168 1.00 20.32 47 GLY A CA 11
ATOM 21287 C C . GLY A 1 69 ? -24.340 15.865 -20.761 1.00 63.43 47 GLY A C 11
ATOM 21288 O O . GLY A 1 69 ? -24.385 16.834 -20.004 1.00 65.13 47 GLY A O 11
ATOM 21292 N N . GLN A 1 70 ? -23.815 14.695 -20.411 1.00 22.14 48 GLN A N 11
ATOM 21293 C CA . GLN A 1 70 ? -23.249 14.479 -19.084 1.00 41.03 48 GLN A CA 11
ATOM 21294 C C . GLN A 1 70 ? -21.739 14.279 -19.163 1.00 30.34 48 GLN A C 11
ATOM 21295 O O . GLN A 1 70 ? -21.246 13.507 -19.986 1.00 10.32 48 GLN A O 11
ATOM 21309 N N . LYS A 1 71 ? -21.009 14.979 -18.301 1.00 21.30 49 LYS A N 11
ATOM 21310 C CA . LYS A 1 71 ? -19.555 14.878 -18.271 1.00 4.00 49 LYS A CA 11
ATOM 21311 C C . LYS A 1 71 ? -19.084 14.169 -17.005 1.00 73.20 49 LYS A C 11
ATOM 21312 O O . LYS A 1 71 ? -19.494 14.518 -15.898 1.00 32.13 49 LYS A O 11
ATOM 21331 N N . TYR A 1 72 ? -18.222 13.173 -17.176 1.00 43.30 50 TYR A N 11
ATOM 21332 C CA . TYR A 1 72 ? -17.696 12.415 -16.047 1.00 75.30 50 TYR A CA 11
ATOM 21333 C C . TYR A 1 72 ? -16.178 12.293 -16.132 1.00 30.04 50 TYR A C 11
ATOM 21334 O O . TYR A 1 72 ? -15.602 12.309 -17.220 1.00 2.55 50 TYR A O 11
ATOM 21352 N N . PHE A 1 73 ? -15.536 12.170 -14.975 1.00 24.01 51 PHE A N 11
ATOM 21353 C CA . PHE A 1 73 ? -14.084 12.045 -14.916 1.00 42.51 51 PHE A CA 11
ATOM 21354 C C . PHE A 1 73 ? -13.672 10.599 -14.657 1.00 10.34 51 PHE A C 11
ATOM 21355 O O . PHE A 1 73 ? -14.228 9.931 -13.784 1.00 41.45 51 PHE A O 11
ATOM 21372 N N . ARG A 1 74 ? -12.695 10.123 -15.421 1.00 23.54 52 ARG A N 11
ATOM 21373 C CA . ARG A 1 74 ? -12.209 8.756 -15.275 1.00 71.53 52 ARG A CA 11
ATOM 21374 C C . ARG A 1 74 ? -10.689 8.729 -15.150 1.00 45.14 52 ARG A C 11
ATOM 21375 O O . ARG A 1 74 ? -9.986 9.461 -15.848 1.00 61.14 52 ARG A O 11
ATOM 21396 N N . ILE A 1 75 ? -10.188 7.882 -14.257 1.00 51.22 53 ILE A N 11
ATOM 21397 C CA . ILE A 1 75 ? -8.752 7.761 -14.042 1.00 23.43 53 ILE A CA 11
ATOM 21398 C C . ILE A 1 75 ? -8.257 6.365 -14.408 1.00 51.40 53 ILE A C 11
ATOM 21399 O O . ILE A 1 75 ? -8.881 5.362 -14.060 1.00 12.11 53 ILE A O 11
ATOM 21415 N N . LEU A 1 76 ? -7.131 6.309 -15.111 1.00 74.40 54 LEU A N 11
ATOM 21416 C CA . LEU A 1 76 ? -6.550 5.036 -15.524 1.00 34.34 54 LEU A CA 11
ATOM 21417 C C . LEU A 1 76 ? -5.145 4.869 -14.955 1.00 20.32 54 LEU A C 11
ATOM 21418 O O . LEU A 1 76 ? -4.246 5.655 -15.253 1.00 1.23 54 LEU A O 11
ATOM 21434 N N . PHE A 1 77 ? -4.962 3.838 -14.136 1.00 72.01 55 PHE A N 11
ATOM 21435 C CA . PHE A 1 77 ? -3.666 3.567 -13.526 1.00 63.54 55 PHE A CA 11
ATOM 21436 C C . PHE A 1 77 ? -3.163 2.179 -13.913 1.00 23.31 55 PHE A C 11
ATOM 21437 O O . PHE A 1 77 ? -3.797 1.170 -13.606 1.00 14.14 55 PHE A O 11
ATOM 21454 N N . GLN A 1 78 ? -2.019 2.137 -14.589 1.00 11.41 56 GLN A N 11
ATOM 21455 C CA . GLN A 1 78 ? -1.432 0.874 -15.019 1.00 24.03 56 GLN A CA 11
ATOM 21456 C C . GLN A 1 78 ? 0.070 0.853 -14.751 1.00 73.21 56 GLN A C 11
ATOM 21457 O O . GLN A 1 78 ? 0.720 1.897 -14.726 1.00 4.43 56 GLN A O 11
ATOM 21471 N N . SER A 1 79 ? 0.613 -0.344 -14.552 1.00 5.55 57 SER A N 11
ATOM 21472 C CA . SER A 1 79 ? 2.038 -0.500 -14.282 1.00 32.35 57 SER A CA 11
ATOM 21473 C C . SER A 1 79 ? 2.808 -0.778 -15.569 1.00 54.42 57 SER A C 11
ATOM 21474 O O . SER A 1 79 ? 2.218 -0.920 -16.641 1.00 2.12 57 SER A O 11
ATOM 21482 N N . LYS A 1 80 ? 4.129 -0.853 -15.456 1.00 63.23 58 LYS A N 11
ATOM 21483 C CA . LYS A 1 80 ? 4.983 -1.115 -16.609 1.00 55.44 58 LYS A CA 11
ATOM 21484 C C . LYS A 1 80 ? 5.332 -2.596 -16.703 1.00 31.40 58 LYS A C 11
ATOM 21485 O O . LYS A 1 80 ? 5.465 -3.146 -17.797 1.00 14.12 58 LYS A O 11
ATOM 21504 N N . LYS A 1 81 ? 5.478 -3.239 -15.549 1.00 64.13 59 LYS A N 11
ATOM 21505 C CA . LYS A 1 81 ? 5.809 -4.658 -15.500 1.00 64.21 59 LYS A CA 11
ATOM 21506 C C . LYS A 1 81 ? 4.547 -5.508 -15.388 1.00 4.31 59 LYS A C 11
ATOM 21507 O O . LYS A 1 81 ? 4.613 -6.738 -15.388 1.00 53.34 59 LYS A O 11
ATOM 21526 N N . LEU A 1 82 ? 3.400 -4.845 -15.293 1.00 41.24 60 LEU A N 11
ATOM 21527 C CA . LEU A 1 82 ? 2.122 -5.539 -15.182 1.00 61.43 60 LEU A CA 11
ATOM 21528 C C . LEU A 1 82 ? 2.044 -6.698 -16.171 1.00 42.15 60 LEU A C 11
ATOM 21529 O O . LEU A 1 82 ? 2.233 -6.514 -17.374 1.00 34.20 60 LEU A O 11
ATOM 21545 N N . SER A 1 83 ? 1.763 -7.891 -15.657 1.00 3.22 61 SER A N 11
ATOM 21546 C CA . SER A 1 83 ? 1.662 -9.080 -16.495 1.00 33.04 61 SER A CA 11
ATOM 21547 C C . SER A 1 83 ? 0.213 -9.545 -16.604 1.00 32.43 61 SER A C 11
ATOM 21548 O O . SER A 1 83 ? -0.583 -9.351 -15.686 1.00 20.14 61 SER A O 11
ATOM 21556 N N . GLU A 1 84 ? -0.121 -10.161 -17.734 1.00 1.12 62 GLU A N 11
ATOM 21557 C CA . GLU A 1 84 ? -1.474 -10.653 -17.964 1.00 30.42 62 GLU A CA 11
ATOM 21558 C C . GLU A 1 84 ? -1.772 -11.860 -17.078 1.00 43.12 62 GLU A C 11
ATOM 21559 O O . GLU A 1 84 ? -2.932 -12.192 -16.830 1.00 41.55 62 GLU A O 11
ATOM 21571 N N . LEU A 1 85 ? -0.716 -12.513 -16.604 1.00 75.03 63 LEU A N 11
ATOM 21572 C CA . LEU A 1 85 ? -0.863 -13.684 -15.746 1.00 52.32 63 LEU A CA 11
ATOM 21573 C C . LEU A 1 85 ? -0.947 -13.276 -14.279 1.00 30.22 63 LEU A C 11
ATOM 21574 O O . LEU A 1 85 ? -1.086 -12.095 -13.958 1.00 75.34 63 LEU A O 11
ATOM 21590 N N . HIS A 1 86 ? -0.859 -14.261 -13.390 1.00 71.14 64 HIS A N 11
ATOM 21591 C CA . HIS A 1 86 ? -0.922 -14.005 -11.956 1.00 11.41 64 HIS A CA 11
ATOM 21592 C C . HIS A 1 86 ? -2.282 -13.432 -11.566 1.00 25.55 64 HIS A C 11
ATOM 21593 O O . HIS A 1 86 ? -2.419 -12.248 -11.261 1.00 12.42 64 HIS A O 11
ATOM 21607 N N . PRO A 1 87 ? -3.311 -14.292 -11.575 1.00 60.30 65 PRO A N 11
ATOM 21608 C CA . PRO A 1 87 ? -4.678 -13.895 -11.225 1.00 3.33 65 PRO A CA 11
ATOM 21609 C C . PRO A 1 87 ? -4.827 -13.580 -9.740 1.00 54.23 65 PRO A C 11
ATOM 21610 O O . PRO A 1 87 ? -5.617 -12.718 -9.356 1.00 54.05 65 PRO A O 11
ATOM 21621 N N . GLU A 1 88 ? -4.063 -14.284 -8.911 1.00 14.54 66 GLU A N 11
ATOM 21622 C CA . GLU A 1 88 ? -4.113 -14.078 -7.468 1.00 4.21 66 GLU A CA 11
ATOM 21623 C C . GLU A 1 88 ? -3.731 -12.645 -7.109 1.00 44.43 66 GLU A C 11
ATOM 21624 O O . GLU A 1 88 ? -4.182 -12.106 -6.099 1.00 41.23 66 GLU A O 11
ATOM 21636 N N . GLU A 1 89 ? -2.896 -12.034 -7.945 1.00 24.34 67 GLU A N 11
ATOM 21637 C CA . GLU A 1 89 ? -2.452 -10.664 -7.715 1.00 22.43 67 GLU A CA 11
ATOM 21638 C C . GLU A 1 89 ? -3.561 -9.670 -8.047 1.00 21.24 67 GLU A C 11
ATOM 21639 O O . GLU A 1 89 ? -3.666 -8.612 -7.426 1.00 53.15 67 GLU A O 11
ATOM 21651 N N . ARG A 1 90 ? -4.385 -10.019 -9.029 1.00 51.42 68 ARG A N 11
ATOM 21652 C CA . ARG A 1 90 ? -5.485 -9.157 -9.445 1.00 51.13 68 ARG A CA 11
ATOM 21653 C C . ARG A 1 90 ? -6.388 -8.818 -8.263 1.00 23.14 68 ARG A C 11
ATOM 21654 O O . ARG A 1 90 ? -6.691 -7.651 -8.013 1.00 60.21 68 ARG A O 11
ATOM 21675 N N . LYS A 1 91 ? -6.815 -9.846 -7.537 1.00 64.22 69 LYS A N 11
ATOM 21676 C CA . LYS A 1 91 ? -7.682 -9.659 -6.380 1.00 62.21 69 LYS A CA 11
ATOM 21677 C C . LYS A 1 91 ? -6.961 -8.889 -5.278 1.00 64.53 69 LYS A C 11
ATOM 21678 O O . LYS A 1 91 ? -7.555 -8.050 -4.602 1.00 41.40 69 LYS A O 11
ATOM 21697 N N . LYS A 1 92 ? -5.676 -9.180 -5.104 1.00 1.04 70 LYS A N 11
ATOM 21698 C CA . LYS A 1 92 ? -4.872 -8.514 -4.086 1.00 2.40 70 LYS A CA 11
ATOM 21699 C C . LYS A 1 92 ? -4.882 -7.002 -4.288 1.00 42.24 70 LYS A C 11
ATOM 21700 O O . LYS A 1 92 ? -5.180 -6.244 -3.365 1.00 41.24 70 LYS A O 11
ATOM 21719 N N . VAL A 1 93 ? -4.555 -6.570 -5.502 1.00 54.44 71 VAL A N 11
ATOM 21720 C CA . VAL A 1 93 ? -4.529 -5.148 -5.827 1.00 35.44 71 VAL A CA 11
ATOM 21721 C C . VAL A 1 93 ? -5.936 -4.560 -5.831 1.00 1.14 71 VAL A C 11
ATOM 21722 O O . VAL A 1 93 ? -6.133 -3.395 -5.484 1.00 73.14 71 VAL A O 11
ATOM 21735 N N . ARG A 1 94 ? -6.910 -5.373 -6.224 1.00 75.13 72 ARG A N 11
ATOM 21736 C CA . ARG A 1 94 ? -8.299 -4.933 -6.274 1.00 55.12 72 ARG A CA 11
ATOM 21737 C C . ARG A 1 94 ? -8.769 -4.459 -4.902 1.00 32.01 72 ARG A C 11
ATOM 21738 O O . ARG A 1 94 ? -9.269 -3.344 -4.758 1.00 34.10 72 ARG A O 11
ATOM 21759 N N . GLU A 1 95 ? -8.605 -5.315 -3.898 1.00 4.53 73 GLU A N 11
ATOM 21760 C CA . GLU A 1 95 ? -9.013 -4.983 -2.538 1.00 14.11 73 GLU A CA 11
ATOM 21761 C C . GLU A 1 95 ? -8.068 -3.956 -1.921 1.00 31.13 73 GLU A C 11
ATOM 21762 O O . GLU A 1 95 ? -8.488 -3.094 -1.148 1.00 43.04 73 GLU A O 11
ATOM 21774 N N . LYS A 1 96 ? -6.789 -4.055 -2.267 1.00 31.34 74 LYS A N 11
ATOM 21775 C CA . LYS A 1 96 ? -5.782 -3.136 -1.749 1.00 35.33 74 LYS A CA 11
ATOM 21776 C C . LYS A 1 96 ? -6.081 -1.704 -2.178 1.00 52.45 74 LYS A C 11
ATOM 21777 O O . LYS A 1 96 ? -6.134 -0.794 -1.350 1.00 25.51 74 LYS A O 11
ATOM 21796 N N . PHE A 1 97 ? -6.278 -1.509 -3.478 1.00 61.43 75 PHE A N 11
ATOM 21797 C CA . PHE A 1 97 ? -6.572 -0.187 -4.018 1.00 12.12 75 PHE A CA 11
ATOM 21798 C C . PHE A 1 97 ? -7.974 0.264 -3.617 1.00 42.24 75 PHE A C 11
ATOM 21799 O O . PHE A 1 97 ? -8.212 1.449 -3.381 1.00 34.42 75 PHE A O 11
ATOM 21816 N N . ASP A 1 98 ? -8.897 -0.688 -3.544 1.00 61.23 76 ASP A N 11
ATOM 21817 C CA . ASP A 1 98 ? -10.275 -0.390 -3.172 1.00 71.33 76 ASP A CA 11
ATOM 21818 C C . ASP A 1 98 ? -10.343 0.200 -1.767 1.00 73.31 76 ASP A C 11
ATOM 21819 O O . ASP A 1 98 ? -10.976 1.232 -1.548 1.00 1.02 76 ASP A O 11
ATOM 21828 N N . GLU A 1 99 ? -9.688 -0.464 -0.820 1.00 34.14 77 GLU A N 11
ATOM 21829 C CA . GLU A 1 99 ? -9.677 -0.005 0.565 1.00 71.54 77 GLU A CA 11
ATOM 21830 C C . GLU A 1 99 ? -8.867 1.280 0.705 1.00 0.02 77 GLU A C 11
ATOM 21831 O O . GLU A 1 99 ? -9.323 2.250 1.308 1.00 2.44 77 GLU A O 11
ATOM 21843 N N . ASN A 1 100 ? -7.662 1.278 0.144 1.00 72.40 78 ASN A N 11
ATOM 21844 C CA . ASN A 1 100 ? -6.787 2.443 0.207 1.00 32.33 78 ASN A CA 11
ATOM 21845 C C . ASN A 1 100 ? -7.511 3.694 -0.280 1.00 73.01 78 ASN A C 11
ATOM 21846 O O . ASN A 1 100 ? -7.326 4.783 0.264 1.00 63.52 78 ASN A O 11
ATOM 21857 N N . SER A 1 101 ? -8.337 3.530 -1.308 1.00 54.25 79 SER A N 11
ATOM 21858 C CA . SER A 1 101 ? -9.087 4.647 -1.872 1.00 34.32 79 SER A CA 11
ATOM 21859 C C . SER A 1 101 ? -10.251 5.033 -0.963 1.00 44.23 79 SER A C 11
ATOM 21860 O O . SER A 1 101 ? -10.496 6.215 -0.720 1.00 33.32 79 SER A O 11
ATOM 21868 N N . ARG A 1 102 ? -10.963 4.028 -0.465 1.00 12.10 80 ARG A N 11
ATOM 21869 C CA . ARG A 1 102 ? -12.101 4.261 0.416 1.00 54.44 80 ARG A CA 11
ATOM 21870 C C . ARG A 1 102 ? -11.636 4.707 1.799 1.00 53.53 80 ARG A C 11
ATOM 21871 O O . ARG A 1 102 ? -12.446 5.092 2.642 1.00 4.41 80 ARG A O 11
ATOM 21892 N N . MET A 1 103 ? -10.328 4.652 2.024 1.00 44.03 81 MET A N 11
ATOM 21893 C CA . MET A 1 103 ? -9.755 5.051 3.304 1.00 31.02 81 MET A CA 11
ATOM 21894 C C . MET A 1 103 ? -10.454 6.292 3.849 1.00 12.51 81 MET A C 11
ATOM 21895 O O . MET A 1 103 ? -10.910 7.143 3.086 1.00 41.52 81 MET A O 11
ATOM 21909 N N . GLN A 1 104 ? -10.535 6.388 5.172 1.00 2.03 82 GLN A N 11
ATOM 21910 C CA . GLN A 1 104 ? -11.180 7.525 5.818 1.00 44.54 82 GLN A CA 11
ATOM 21911 C C . GLN A 1 104 ? -10.628 8.841 5.279 1.00 2.53 82 GLN A C 11
ATOM 21912 O O . GLN A 1 104 ? -9.554 8.876 4.678 1.00 2.33 82 GLN A O 11
ATOM 21926 N N . TYR A 1 105 ? -11.369 9.922 5.498 1.00 32.44 83 TYR A N 11
ATOM 21927 C CA . TYR A 1 105 ? -10.955 11.240 5.033 1.00 74.12 83 TYR A CA 11
ATOM 21928 C C . TYR A 1 105 ? -9.715 11.718 5.782 1.00 70.33 83 TYR A C 11
ATOM 21929 O O . TYR A 1 105 ? -8.850 12.383 5.212 1.00 31.00 83 TYR A O 11
ATOM 21947 N N . SER A 1 106 ? -9.636 11.372 7.063 1.00 43.42 84 SER A N 11
ATOM 21948 C CA . SER A 1 106 ? -8.504 11.768 7.892 1.00 25.23 84 SER A CA 11
ATOM 21949 C C . SER A 1 106 ? -7.192 11.268 7.295 1.00 24.00 84 SER A C 11
ATOM 21950 O O . SER A 1 106 ? -6.260 12.043 7.081 1.00 12.02 84 SER A O 11
ATOM 21958 N N . GLU A 1 107 ? -7.128 9.967 7.028 1.00 3.15 85 GLU A N 11
ATOM 21959 C CA . GLU A 1 107 ? -5.930 9.363 6.457 1.00 41.23 85 GLU A CA 11
ATOM 21960 C C . GLU A 1 107 ? -5.684 9.877 5.041 1.00 12.20 85 GLU A C 11
ATOM 21961 O O . GLU A 1 107 ? -4.539 10.054 4.622 1.00 13.24 85 GLU A O 11
ATOM 21973 N N . LEU A 1 108 ? -6.766 10.115 4.308 1.00 34.42 86 LEU A N 11
ATOM 21974 C CA . LEU A 1 108 ? -6.670 10.608 2.939 1.00 70.13 86 LEU A CA 11
ATOM 21975 C C . LEU A 1 108 ? -6.070 12.010 2.906 1.00 61.21 86 LEU A C 11
ATOM 21976 O O . LEU A 1 108 ? -5.216 12.311 2.072 1.00 75.21 86 LEU A O 11
ATOM 21992 N N . MET A 1 109 ? -6.521 12.862 3.820 1.00 3.43 87 MET A N 11
ATOM 21993 C CA . MET A 1 109 ? -6.025 14.232 3.898 1.00 72.21 87 MET A CA 11
ATOM 21994 C C . MET A 1 109 ? -4.723 14.295 4.690 1.00 61.35 87 MET A C 11
ATOM 21995 O O . MET A 1 109 ? -3.942 15.237 4.547 1.00 32.53 87 MET A O 11
ATOM 22009 N N . THR A 1 110 ? -4.494 13.286 5.525 1.00 43.12 88 THR A N 11
ATOM 22010 C CA . THR A 1 110 ? -3.287 13.228 6.340 1.00 60.10 88 THR A CA 11
ATOM 22011 C C . THR A 1 110 ? -2.085 12.787 5.512 1.00 33.54 88 THR A C 11
ATOM 22012 O O . THR A 1 110 ? -0.982 13.309 5.673 1.00 51.14 88 THR A O 11
ATOM 22023 N N . LYS A 1 111 ? -2.305 11.821 4.626 1.00 15.41 89 LYS A N 11
ATOM 22024 C CA . LYS A 1 111 ? -1.241 11.310 3.771 1.00 52.13 89 LYS A CA 11
ATOM 22025 C C . LYS A 1 111 ? -0.924 12.295 2.650 1.00 64.22 89 LYS A C 11
ATOM 22026 O O . LYS A 1 111 ? 0.054 12.126 1.921 1.00 4.30 89 LYS A O 11
ATOM 22045 N N . TYR A 1 112 ? -1.755 13.323 2.519 1.00 64.34 90 TYR A N 11
ATOM 22046 C CA . TYR A 1 112 ? -1.563 14.334 1.486 1.00 64.11 90 TYR A CA 11
ATOM 22047 C C . TYR A 1 112 ? -1.119 15.659 2.097 1.00 1.41 90 TYR A C 11
ATOM 22048 O O . TYR A 1 112 ? -0.334 16.399 1.502 1.00 15.33 90 TYR A O 11
ATOM 22066 N N . HIS A 1 113 ? -1.627 15.953 3.290 1.00 24.21 91 HIS A N 11
ATOM 22067 C CA . HIS A 1 113 ? -1.283 17.189 3.984 1.00 23.44 91 HIS A CA 11
ATOM 22068 C C . HIS A 1 113 ? -0.132 16.961 4.961 1.00 54.24 91 HIS A C 11
ATOM 22069 O O . HIS A 1 113 ? 0.602 17.890 5.296 1.00 4.24 91 HIS A O 11
ATOM 22083 N N . ASP A 1 114 ? 0.017 15.721 5.413 1.00 50.14 92 ASP A N 11
ATOM 22084 C CA . ASP A 1 114 ? 1.078 15.372 6.350 1.00 31.51 92 ASP A CA 11
ATOM 22085 C C . ASP A 1 114 ? 2.256 14.730 5.623 1.00 35.54 92 ASP A C 11
ATOM 22086 O O . ASP A 1 114 ? 3.399 15.165 5.766 1.00 20.32 92 ASP A O 11
ATOM 22095 N N . LEU A 1 115 ? 1.969 13.692 4.845 1.00 40.02 93 LEU A N 11
ATOM 22096 C CA . LEU A 1 115 ? 3.005 12.988 4.096 1.00 55.52 93 LEU A CA 11
ATOM 22097 C C . LEU A 1 115 ? 3.719 13.934 3.135 1.00 31.40 93 LEU A C 11
ATOM 22098 O O . LEU A 1 115 ? 4.822 13.646 2.669 1.00 11.45 93 LEU A O 11
ATOM 22114 N N . LYS A 1 116 ? 3.084 15.064 2.843 1.00 32.35 94 LYS A N 11
ATOM 22115 C CA . LYS A 1 116 ? 3.659 16.054 1.941 1.00 12.21 94 LYS A CA 11
ATOM 22116 C C . LYS A 1 116 ? 4.919 16.670 2.541 1.00 71.02 94 LYS A C 11
ATOM 22117 O O . LYS A 1 116 ? 5.694 17.326 1.845 1.00 51.04 94 LYS A O 11
ATOM 22136 N N . LYS A 1 117 ? 5.119 16.453 3.836 1.00 13.44 95 LYS A N 11
ATOM 22137 C CA . LYS A 1 117 ? 6.286 16.984 4.530 1.00 1.32 95 LYS A CA 11
ATOM 22138 C C . LYS A 1 117 ? 7.575 16.539 3.846 1.00 33.13 95 LYS A C 11
ATOM 22139 O O . LYS A 1 117 ? 8.508 17.326 3.690 1.00 70.45 95 LYS A O 11
ATOM 22158 N N . GLN A 1 118 ? 7.617 15.274 3.441 1.00 63.15 96 GLN A N 11
ATOM 22159 C CA . GLN A 1 118 ? 8.792 14.726 2.773 1.00 72.44 96 GLN A CA 11
ATOM 22160 C C . GLN A 1 118 ? 8.418 14.120 1.424 1.00 73.11 96 GLN A C 11
ATOM 22161 O O . GLN A 1 118 ? 9.091 13.216 0.930 1.00 52.32 96 GLN A O 11
ATOM 22175 N N . GLY A 1 119 ? 7.339 14.624 0.833 1.00 54.02 97 GLY A N 11
ATOM 22176 C CA . GLY A 1 119 ? 6.893 14.120 -0.453 1.00 45.12 97 GLY A CA 11
ATOM 22177 C C . GLY A 1 119 ? 6.587 15.232 -1.437 1.00 31.30 97 GLY A C 11
ATOM 22178 O O . GLY A 1 119 ? 6.663 16.412 -1.095 1.00 50.25 97 GLY A O 11
ATOM 22182 N N . LYS A 1 120 ? 6.240 14.856 -2.663 1.00 65.53 98 LYS A N 11
ATOM 22183 C CA . LYS A 1 120 ? 5.921 15.829 -3.701 1.00 65.43 98 LYS A CA 11
ATOM 22184 C C . LYS A 1 120 ? 4.734 15.363 -4.537 1.00 73.22 98 LYS A C 11
ATOM 22185 O O . LYS A 1 120 ? 4.515 14.163 -4.706 1.00 75.14 98 LYS A O 11
ATOM 22204 N N . ILE A 1 121 ? 3.972 16.318 -5.058 1.00 53.53 99 ILE A N 11
ATOM 22205 C CA . ILE A 1 121 ? 2.808 16.005 -5.879 1.00 3.04 99 ILE A CA 11
ATOM 22206 C C . ILE A 1 121 ? 2.620 17.039 -6.984 1.00 23.22 99 ILE A C 11
ATOM 22207 O O . ILE A 1 121 ? 2.815 18.236 -6.770 1.00 30.52 99 ILE A O 11
ATOM 22223 N N . LYS A 1 122 ? 2.239 16.569 -8.167 1.00 14.33 100 LYS A N 11
ATOM 22224 C CA . LYS A 1 122 ? 2.020 17.452 -9.307 1.00 23.05 100 LYS A CA 11
ATOM 22225 C C . LYS A 1 122 ? 0.627 17.248 -9.893 1.00 42.44 100 LYS A C 11
ATOM 22226 O O . LYS A 1 122 ? 0.145 16.120 -9.996 1.00 45.13 100 LYS A O 11
ATOM 22245 N N . ASP A 1 123 ? -0.014 18.346 -10.278 1.00 11.53 101 ASP A N 11
ATOM 22246 C CA . ASP A 1 123 ? -1.351 18.288 -10.857 1.00 31.11 101 ASP A CA 11
ATOM 22247 C C . ASP A 1 123 ? -1.296 18.470 -12.370 1.00 51.25 101 ASP A C 11
ATOM 22248 O O . ASP A 1 123 ? -1.340 19.594 -12.872 1.00 75.43 101 ASP A O 11
ATOM 22257 N N . ARG A 1 124 ? -1.198 17.359 -13.092 1.00 71.51 102 ARG A N 11
ATOM 22258 C CA . ARG A 1 124 ? -1.135 17.396 -14.548 1.00 64.12 102 ARG A CA 11
ATOM 22259 C C . ARG A 1 124 ? -2.496 17.744 -15.143 1.00 60.10 102 ARG A C 11
ATOM 22260 O O . ARG A 1 124 ? -3.539 17.576 -14.510 1.00 64.02 102 ARG A O 11
ATOM 22281 N N . PRO A 1 125 ? -2.488 18.241 -16.389 1.00 31.02 103 PRO A N 11
ATOM 22282 C CA . PRO A 1 125 ? -3.714 18.623 -17.096 1.00 62.04 103 PRO A CA 11
ATOM 22283 C C . PRO A 1 125 ? -4.563 17.415 -17.479 1.00 2.44 103 PRO A C 11
ATOM 22284 O O . PRO A 1 125 ? -4.045 16.405 -17.955 1.00 42.41 103 PRO A O 11
ATOM 22295 N N . VAL A 1 126 ? -5.870 17.526 -17.267 1.00 15.30 104 VAL A N 11
ATOM 22296 C CA . VAL A 1 126 ? -6.792 16.444 -17.591 1.00 21.21 104 VAL A CA 11
ATOM 22297 C C . VAL A 1 126 ? -6.922 16.266 -19.099 1.00 60.24 104 VAL A C 11
ATOM 22298 O O . VAL A 1 126 ? -7.035 17.240 -19.844 1.00 12.25 104 VAL A O 11
ATOM 22311 N N . LYS A 1 127 ? -6.906 15.014 -19.546 1.00 4.35 105 LYS A N 11
ATOM 22312 C CA . LYS A 1 127 ? -7.024 14.706 -20.966 1.00 5.22 105 LYS A CA 11
ATOM 22313 C C . LYS A 1 127 ? -8.488 14.601 -21.380 1.00 2.30 105 LYS A C 11
ATOM 22314 O O . LYS A 1 127 ? -9.322 14.106 -20.623 1.00 2.22 105 LYS A O 11
ATOM 22333 N N . GLU A 1 128 ? -8.792 15.069 -22.587 1.00 1.14 106 GLU A N 11
ATOM 22334 C CA . GLU A 1 128 ? -10.156 15.026 -23.100 1.00 41.52 106 GLU A CA 11
ATOM 22335 C C . GLU A 1 128 ? -10.490 13.640 -23.643 1.00 43.04 106 GLU A C 11
ATOM 22336 O O . GLU A 1 128 ? -9.672 13.010 -24.314 1.00 4.11 106 GLU A O 11
ATOM 22348 N N . VAL A 1 129 ? -11.698 13.170 -23.348 1.00 44.21 107 VAL A N 11
ATOM 22349 C CA . VAL A 1 129 ? -12.141 11.859 -23.806 1.00 50.15 107 VAL A CA 11
ATOM 22350 C C . VAL A 1 129 ? -13.193 11.987 -24.902 1.00 71.24 107 VAL A C 11
ATOM 22351 O O . VAL A 1 129 ? -14.071 12.848 -24.838 1.00 43.31 107 VAL A O 11
ATOM 22364 N N . HIS A 1 130 ? -13.100 11.123 -25.908 1.00 44.15 108 HIS A N 11
ATOM 22365 C CA . HIS A 1 130 ? -14.045 11.138 -27.019 1.00 43.34 108 HIS A CA 11
ATOM 22366 C C . HIS A 1 130 ? -14.854 9.845 -27.062 1.00 43.51 108 HIS A C 11
ATOM 22367 O O . HIS A 1 130 ? -14.626 8.934 -26.267 1.00 54.22 108 HIS A O 11
ATOM 22381 N N . GLU A 1 131 ? -15.799 9.775 -27.995 1.00 24.34 109 GLU A N 11
ATOM 22382 C CA . GLU A 1 131 ? -16.642 8.594 -28.139 1.00 22.13 109 GLU A CA 11
ATOM 22383 C C . GLU A 1 131 ? -15.908 7.490 -28.894 1.00 64.13 109 GLU A C 11
ATOM 22384 O O . GLU A 1 131 ? -14.928 7.748 -29.593 1.00 0.14 109 GLU A O 11
ATOM 22396 N N . GLU A 1 132 ? -16.389 6.259 -28.748 1.00 12.50 110 GLU A N 11
ATOM 22397 C CA . GLU A 1 132 ? -15.778 5.116 -29.415 1.00 43.24 110 GLU A CA 11
ATOM 22398 C C . GLU A 1 132 ? -14.319 4.957 -28.996 1.00 12.42 110 GLU A C 11
ATOM 22399 O O . GLU A 1 132 ? -13.439 4.761 -29.834 1.00 3.12 110 GLU A O 11
ATOM 22411 N N . TYR A 1 133 ? -14.072 5.044 -27.694 1.00 3.43 111 TYR A N 11
ATOM 22412 C CA . TYR A 1 133 ? -12.720 4.914 -27.162 1.00 73.41 111 TYR A CA 11
ATOM 22413 C C . TYR A 1 133 ? -12.750 4.503 -25.693 1.00 71.31 111 TYR A C 11
ATOM 22414 O O . TYR A 1 133 ? -12.051 5.081 -24.861 1.00 22.21 111 TYR A O 11
ATOM 22432 N N . ASP A 1 134 ? -13.564 3.500 -25.383 1.00 13.13 112 ASP A N 11
ATOM 22433 C CA . ASP A 1 134 ? -13.685 3.009 -24.015 1.00 34.01 112 ASP A CA 11
ATOM 22434 C C . ASP A 1 134 ? -12.312 2.711 -23.421 1.00 12.52 112 ASP A C 11
ATOM 22435 O O . ASP A 1 134 ? -11.374 2.367 -24.141 1.00 30.55 112 ASP A O 11
ATOM 22444 N N . LEU A 1 135 ? -12.201 2.848 -22.104 1.00 41.11 113 LEU A N 11
ATOM 22445 C CA . LEU A 1 135 ? -10.942 2.595 -21.412 1.00 64.05 113 LEU A CA 11
ATOM 22446 C C . LEU A 1 135 ? -10.822 1.126 -21.020 1.00 21.04 113 LEU A C 11
ATOM 22447 O O . LEU A 1 135 ? -10.282 0.315 -21.771 1.00 64.43 113 LEU A O 11
ATOM 22463 N N . TRP A 1 136 ? -11.331 0.791 -19.840 1.00 2.55 114 TRP A N 11
ATOM 22464 C CA . TRP A 1 136 ? -11.283 -0.581 -19.348 1.00 3.10 114 TRP A CA 11
ATOM 22465 C C . TRP A 1 136 ? -12.529 -1.353 -19.766 1.00 15.23 114 TRP A C 11
ATOM 22466 O O . TRP A 1 136 ? -12.455 -2.534 -20.102 1.00 25.12 114 TRP A O 11
ATOM 22487 N N . GLU A 1 137 ? -13.674 -0.677 -19.742 1.00 72.32 115 GLU A N 11
ATOM 22488 C CA . GLU A 1 137 ? -14.937 -1.302 -20.119 1.00 21.15 115 GLU A CA 11
ATOM 22489 C C . GLU A 1 137 ? -15.317 -2.400 -19.129 1.00 65.34 115 GLU A C 11
ATOM 22490 O O . GLU A 1 137 ? -15.427 -3.570 -19.497 1.00 34.12 115 GLU A O 11
ATOM 22502 N N . ASP A 1 138 ? -15.514 -2.015 -17.874 1.00 3.24 116 ASP A N 11
ATOM 22503 C CA . ASP A 1 138 ? -15.881 -2.965 -16.831 1.00 33.44 116 ASP A CA 11
ATOM 22504 C C . ASP A 1 138 ? -15.933 -2.283 -15.467 1.00 62.31 116 ASP A C 11
ATOM 22505 O O . ASP A 1 138 ? -16.977 -2.215 -14.819 1.00 54.20 116 ASP A O 11
ATOM 22514 N N . PRO A 1 139 ? -14.779 -1.767 -15.019 1.00 43.14 117 PRO A N 11
ATOM 22515 C CA . PRO A 1 139 ? -14.666 -1.081 -13.729 1.00 31.44 117 PRO A CA 11
ATOM 22516 C C . PRO A 1 139 ? -15.384 0.264 -13.722 1.00 61.10 117 PRO A C 11
ATOM 22517 O O . PRO A 1 139 ? -16.394 0.435 -13.039 1.00 53.43 117 PRO A O 11
ATOM 22528 N N . ILE A 1 140 ? -14.856 1.214 -14.486 1.00 14.40 118 ILE A N 11
ATOM 22529 C CA . ILE A 1 140 ? -15.449 2.544 -14.569 1.00 25.33 118 ILE A CA 11
ATOM 22530 C C . ILE A 1 140 ? -16.641 2.556 -15.518 1.00 54.05 118 ILE A C 11
ATOM 22531 O O . ILE A 1 140 ? -17.411 3.517 -15.553 1.00 25.44 118 ILE A O 11
ATOM 22547 N N . TRP A 1 141 ? -16.790 1.483 -16.286 1.00 62.25 119 TRP A N 11
ATOM 22548 C CA . TRP A 1 141 ? -17.891 1.369 -17.236 1.00 40.22 119 TRP A CA 11
ATOM 22549 C C . TRP A 1 141 ? -19.236 1.481 -16.526 1.00 63.34 119 TRP A C 11
ATOM 22550 O O . TRP A 1 141 ? -20.246 1.819 -17.143 1.00 3.34 119 TRP A O 11
ATOM 22571 N N . GLN A 1 142 ? -19.241 1.194 -15.229 1.00 4.25 120 GLN A N 11
ATOM 22572 C CA . GLN A 1 142 ? -20.463 1.262 -14.436 1.00 43.52 120 GLN A CA 11
ATOM 22573 C C . GLN A 1 142 ? -20.312 2.253 -13.287 1.00 4.15 120 GLN A C 11
ATOM 22574 O O . GLN A 1 142 ? -20.880 3.345 -13.316 1.00 34.34 120 GLN A O 11
ATOM 22588 N N . TYR A 1 143 ? -19.542 1.865 -12.276 1.00 12.34 121 TYR A N 11
ATOM 22589 C CA . TYR A 1 143 ? -19.319 2.718 -11.114 1.00 45.34 121 TYR A CA 11
ATOM 22590 C C . TYR A 1 143 ? -18.029 2.334 -10.396 1.00 63.41 121 TYR A C 11
ATOM 22591 O O . TYR A 1 143 ? -17.308 1.435 -10.831 1.00 23.24 121 TYR A O 11
ATOM 22609 N N . ILE A 1 144 ? -17.745 3.020 -9.294 1.00 54.25 122 ILE A N 11
ATOM 22610 C CA . ILE A 1 144 ? -16.544 2.750 -8.514 1.00 52.13 122 ILE A CA 11
ATOM 22611 C C . ILE A 1 144 ? -16.426 1.267 -8.182 1.00 74.51 122 ILE A C 11
ATOM 22612 O O . ILE A 1 144 ? -15.388 0.648 -8.414 1.00 63.12 122 ILE A O 11
ATOM 22628 N N . MET A 1 23 ? 0.609 -2.444 0.636 1.00 24.31 1 MET A N 12
ATOM 22629 C CA . MET A 1 23 ? 0.446 -1.791 -0.657 1.00 74.35 1 MET A CA 12
ATOM 22630 C C . MET A 1 23 ? 1.395 -2.387 -1.692 1.00 25.44 1 MET A C 12
ATOM 22631 O O . MET A 1 23 ? 2.597 -2.500 -1.451 1.00 1.42 1 MET A O 12
ATOM 22645 N N . GLN A 1 24 ? 0.848 -2.768 -2.841 1.00 41.24 2 GLN A N 12
ATOM 22646 C CA . GLN A 1 24 ? 1.648 -3.353 -3.911 1.00 30.32 2 GLN A CA 12
ATOM 22647 C C . GLN A 1 24 ? 1.353 -2.676 -5.245 1.00 14.11 2 GLN A C 12
ATOM 22648 O O . GLN A 1 24 ? 0.467 -1.825 -5.339 1.00 62.52 2 GLN A O 12
ATOM 22662 N N . LYS A 1 25 ? 2.100 -3.058 -6.275 1.00 11.20 3 LYS A N 12
ATOM 22663 C CA . LYS A 1 25 ? 1.919 -2.489 -7.605 1.00 54.31 3 LYS A CA 12
ATOM 22664 C C . LYS A 1 25 ? 2.130 -3.547 -8.683 1.00 53.01 3 LYS A C 12
ATOM 22665 O O . LYS A 1 25 ? 2.381 -4.713 -8.381 1.00 41.23 3 LYS A O 12
ATOM 22684 N N . GLY A 1 26 ? 2.027 -3.132 -9.942 1.00 41.22 4 GLY A N 12
ATOM 22685 C CA . GLY A 1 26 ? 2.211 -4.056 -11.045 1.00 60.35 4 GLY A CA 12
ATOM 22686 C C . GLY A 1 26 ? 0.896 -4.568 -11.599 1.00 12.40 4 GLY A C 12
ATOM 22687 O O . GLY A 1 26 ? 0.854 -5.605 -12.263 1.00 12.55 4 GLY A O 12
ATOM 22691 N N . LEU A 1 27 ? -0.182 -3.841 -11.325 1.00 42.53 5 LEU A N 12
ATOM 22692 C CA . LEU A 1 27 ? -1.506 -4.227 -11.799 1.00 72.13 5 LEU A CA 12
ATOM 22693 C C . LEU A 1 27 ? -2.261 -3.021 -12.349 1.00 34.22 5 LEU A C 12
ATOM 22694 O O . LEU A 1 27 ? -1.938 -1.877 -12.031 1.00 31.43 5 LEU A O 12
ATOM 22710 N N . GLU A 1 28 ? -3.270 -3.286 -13.174 1.00 22.35 6 GLU A N 12
ATOM 22711 C CA . GLU A 1 28 ? -4.072 -2.222 -13.766 1.00 5.14 6 GLU A CA 12
ATOM 22712 C C . GLU A 1 28 ? -5.403 -2.073 -13.035 1.00 2.33 6 GLU A C 12
ATOM 22713 O O . GLU A 1 28 ? -6.099 -3.057 -12.784 1.00 60.04 6 GLU A O 12
ATOM 22725 N N . ILE A 1 29 ? -5.749 -0.836 -12.695 1.00 50.31 7 ILE A N 12
ATOM 22726 C CA . ILE A 1 29 ? -6.996 -0.557 -11.994 1.00 31.33 7 ILE A CA 12
ATOM 22727 C C . ILE A 1 29 ? -7.624 0.743 -12.483 1.00 43.42 7 ILE A C 12
ATOM 22728 O O . ILE A 1 29 ? -6.920 1.690 -12.836 1.00 33.35 7 ILE A O 12
ATOM 22744 N N . ALA A 1 30 ? -8.952 0.783 -12.501 1.00 1.23 8 ALA A N 12
ATOM 22745 C CA . ALA A 1 30 ? -9.675 1.969 -12.943 1.00 41.10 8 ALA A CA 12
ATOM 22746 C C . ALA A 1 30 ? -10.539 2.535 -11.822 1.00 14.14 8 ALA A C 12
ATOM 22747 O O . ALA A 1 30 ? -11.073 1.790 -11.000 1.00 14.24 8 ALA A O 12
ATOM 22754 N N . PHE A 1 31 ? -10.673 3.857 -11.793 1.00 42.04 9 PHE A N 12
ATOM 22755 C CA . PHE A 1 31 ? -11.472 4.523 -10.771 1.00 44.12 9 PHE A CA 12
ATOM 22756 C C . PHE A 1 31 ? -12.413 5.547 -11.398 1.00 41.43 9 PHE A C 12
ATOM 22757 O O . PHE A 1 31 ? -12.028 6.284 -12.306 1.00 75.33 9 PHE A O 12
ATOM 22774 N N . GLN A 1 32 ? -13.647 5.587 -10.907 1.00 32.41 10 GLN A N 12
ATOM 22775 C CA . GLN A 1 32 ? -14.644 6.519 -11.420 1.00 2.12 10 GLN A CA 12
ATOM 22776 C C . GLN A 1 32 ? -14.930 7.622 -10.406 1.00 41.11 10 GLN A C 12
ATOM 22777 O O . GLN A 1 32 ? -14.974 7.376 -9.200 1.00 52.21 10 GLN A O 12
ATOM 22791 N N . THR A 1 33 ? -15.123 8.840 -10.903 1.00 14.13 11 THR A N 12
ATOM 22792 C CA . THR A 1 33 ? -15.404 9.981 -10.041 1.00 4.33 11 THR A CA 12
ATOM 22793 C C . THR A 1 33 ? -16.246 11.024 -10.766 1.00 15.22 11 THR A C 12
ATOM 22794 O O . THR A 1 33 ? -16.199 11.131 -11.992 1.00 33.43 11 THR A O 12
ATOM 22805 N N . ILE A 1 34 ? -17.016 11.792 -10.001 1.00 60.34 12 ILE A N 12
ATOM 22806 C CA . ILE A 1 34 ? -17.868 12.828 -10.572 1.00 61.42 12 ILE A CA 12
ATOM 22807 C C . ILE A 1 34 ? -18.201 13.897 -9.538 1.00 10.23 12 ILE A C 12
ATOM 22808 O O . ILE A 1 34 ? -18.278 15.082 -9.858 1.00 42.42 12 ILE A O 12
ATOM 22824 N N . ASN A 1 35 ? -18.396 13.470 -8.294 1.00 72.34 13 ASN A N 12
ATOM 22825 C CA . ASN A 1 35 ? -18.720 14.391 -7.211 1.00 41.23 13 ASN A CA 12
ATOM 22826 C C . ASN A 1 35 ? -18.795 13.657 -5.876 1.00 60.43 13 ASN A C 12
ATOM 22827 O O . ASN A 1 35 ? -19.220 12.504 -5.813 1.00 64.32 13 ASN A O 12
ATOM 22838 N N . GLY A 1 36 ? -18.380 14.334 -4.810 1.00 24.20 14 GLY A N 12
ATOM 22839 C CA . GLY A 1 36 ? -18.408 13.730 -3.490 1.00 52.35 14 GLY A CA 12
ATOM 22840 C C . GLY A 1 36 ? -17.026 13.605 -2.880 1.00 74.11 14 GLY A C 12
ATOM 22841 O O . GLY A 1 36 ? -16.618 12.518 -2.468 1.00 43.50 14 GLY A O 12
ATOM 22845 N N . LEU A 1 37 ? -16.304 14.718 -2.823 1.00 3.02 15 LEU A N 12
ATOM 22846 C CA . LEU A 1 37 ? -14.958 14.728 -2.260 1.00 0.43 15 LEU A CA 12
ATOM 22847 C C . LEU A 1 37 ? -14.089 13.655 -2.906 1.00 62.43 15 LEU A C 12
ATOM 22848 O O . LEU A 1 37 ? -13.161 13.136 -2.285 1.00 71.42 15 LEU A O 12
ATOM 22864 N N . ASP A 1 38 ? -14.394 13.328 -4.157 1.00 71.12 16 ASP A N 12
ATOM 22865 C CA . ASP A 1 38 ? -13.639 12.318 -4.890 1.00 2.31 16 ASP A CA 12
ATOM 22866 C C . ASP A 1 38 ? -12.302 12.879 -5.365 1.00 62.52 16 ASP A C 12
ATOM 22867 O O . ASP A 1 38 ? -11.275 12.205 -5.291 1.00 62.11 16 ASP A O 12
ATOM 22876 N N . GLU A 1 39 ? -12.324 14.115 -5.854 1.00 70.41 17 GLU A N 12
ATOM 22877 C CA . GLU A 1 39 ? -11.113 14.764 -6.343 1.00 74.33 17 GLU A CA 12
ATOM 22878 C C . GLU A 1 39 ? -9.997 14.687 -5.305 1.00 74.23 17 GLU A C 12
ATOM 22879 O O . GLU A 1 39 ? -8.818 14.622 -5.650 1.00 64.13 17 GLU A O 12
ATOM 22891 N N . SER A 1 40 ? -10.380 14.695 -4.032 1.00 43.23 18 SER A N 12
ATOM 22892 C CA . SER A 1 40 ? -9.412 14.631 -2.943 1.00 53.01 18 SER A CA 12
ATOM 22893 C C . SER A 1 40 ? -8.661 13.303 -2.961 1.00 52.13 18 SER A C 12
ATOM 22894 O O . SER A 1 40 ? -7.435 13.269 -2.854 1.00 24.54 18 SER A O 12
ATOM 22902 N N . LEU A 1 41 ? -9.406 12.212 -3.098 1.00 62.41 19 LEU A N 12
ATOM 22903 C CA . LEU A 1 41 ? -8.812 10.879 -3.131 1.00 10.54 19 LEU A CA 12
ATOM 22904 C C . LEU A 1 41 ? -7.943 10.701 -4.371 1.00 62.13 19 LEU A C 12
ATOM 22905 O O . LEU A 1 41 ? -6.854 10.130 -4.303 1.00 10.55 19 LEU A O 12
ATOM 22921 N N . VAL A 1 42 ? -8.430 11.194 -5.505 1.00 54.32 20 VAL A N 12
ATOM 22922 C CA . VAL A 1 42 ? -7.697 11.092 -6.761 1.00 42.51 20 VAL A CA 12
ATOM 22923 C C . VAL A 1 42 ? -6.395 11.884 -6.703 1.00 53.32 20 VAL A C 12
ATOM 22924 O O . VAL A 1 42 ? -5.331 11.373 -7.050 1.00 51.14 20 VAL A O 12
ATOM 22937 N N . GLN A 1 43 ? -6.489 13.134 -6.262 1.00 2.43 21 GLN A N 12
ATOM 22938 C CA . GLN A 1 43 ? -5.318 13.997 -6.159 1.00 1.14 21 GLN A CA 12
ATOM 22939 C C . GLN A 1 43 ? -4.385 13.518 -5.052 1.00 4.04 21 GLN A C 12
ATOM 22940 O O . GLN A 1 43 ? -3.174 13.731 -5.112 1.00 30.13 21 GLN A O 12
ATOM 22954 N N . ALA A 1 44 ? -4.956 12.870 -4.042 1.00 11.55 22 ALA A N 12
ATOM 22955 C CA . ALA A 1 44 ? -4.175 12.360 -2.922 1.00 20.22 22 ALA A CA 12
ATOM 22956 C C . ALA A 1 44 ? -3.398 11.109 -3.320 1.00 1.55 22 ALA A C 12
ATOM 22957 O O . ALA A 1 44 ? -2.183 11.034 -3.128 1.00 74.23 22 ALA A O 12
ATOM 22964 N N . LEU A 1 45 ? -4.105 10.130 -3.873 1.00 1.33 23 LEU A N 12
ATOM 22965 C CA . LEU A 1 45 ? -3.481 8.882 -4.297 1.00 71.31 23 LEU A CA 12
ATOM 22966 C C . LEU A 1 45 ? -2.441 9.134 -5.384 1.00 2.54 23 LEU A C 12
ATOM 22967 O O . LEU A 1 45 ? -1.401 8.478 -5.425 1.00 44.34 23 LEU A O 12
ATOM 22983 N N . ALA A 1 46 ? -2.728 10.092 -6.260 1.00 34.52 24 ALA A N 12
ATOM 22984 C CA . ALA A 1 46 ? -1.816 10.434 -7.344 1.00 11.13 24 ALA A CA 12
ATOM 22985 C C . ALA A 1 46 ? -0.544 11.082 -6.807 1.00 14.02 24 ALA A C 12
ATOM 22986 O O . ALA A 1 46 ? 0.552 10.824 -7.302 1.00 10.32 24 ALA A O 12
ATOM 22993 N N . GLY A 1 47 ? -0.699 11.926 -5.791 1.00 22.33 25 GLY A N 12
ATOM 22994 C CA . GLY A 1 47 ? 0.446 12.598 -5.204 1.00 53.12 25 GLY A CA 12
ATOM 22995 C C . GLY A 1 47 ? 1.358 11.645 -4.458 1.00 1.24 25 GLY A C 12
ATOM 22996 O O . GLY A 1 47 ? 2.580 11.709 -4.593 1.00 50.45 25 GLY A O 12
ATOM 23000 N N . VAL A 1 48 ? 0.764 10.759 -3.665 1.00 22.23 26 VAL A N 12
ATOM 23001 C CA . VAL A 1 48 ? 1.532 9.789 -2.893 1.00 34.32 26 VAL A CA 12
ATOM 23002 C C . VAL A 1 48 ? 2.257 8.808 -3.808 1.00 13.32 26 VAL A C 12
ATOM 23003 O O . VAL A 1 48 ? 3.414 8.459 -3.571 1.00 13.22 26 VAL A O 12
ATOM 23016 N N . THR A 1 49 ? 1.569 8.366 -4.856 1.00 41.44 27 THR A N 12
ATOM 23017 C CA . THR A 1 49 ? 2.147 7.425 -5.808 1.00 13.44 27 THR A CA 12
ATOM 23018 C C . THR A 1 49 ? 3.333 8.042 -6.539 1.00 63.04 27 THR A C 12
ATOM 23019 O O . THR A 1 49 ? 4.395 7.429 -6.648 1.00 35.50 27 THR A O 12
ATOM 23030 N N . ALA A 1 50 ? 3.147 9.259 -7.039 1.00 53.15 28 ALA A N 12
ATOM 23031 C CA . ALA A 1 50 ? 4.203 9.960 -7.759 1.00 23.32 28 ALA A CA 12
ATOM 23032 C C . ALA A 1 50 ? 5.324 10.382 -6.814 1.00 73.34 28 ALA A C 12
ATOM 23033 O O . ALA A 1 50 ? 6.503 10.199 -7.115 1.00 24.35 28 ALA A O 12
ATOM 23040 N N . SER A 1 51 ? 4.947 10.948 -5.672 1.00 70.03 29 SER A N 12
ATOM 23041 C CA . SER A 1 51 ? 5.921 11.400 -4.686 1.00 12.33 29 SER A CA 12
ATOM 23042 C C . SER A 1 51 ? 6.878 10.273 -4.311 1.00 32.15 29 SER A C 12
ATOM 23043 O O . SER A 1 51 ? 8.096 10.448 -4.325 1.00 24.32 29 SER A O 12
ATOM 23051 N N . ASP A 1 52 ? 6.317 9.116 -3.975 1.00 52.41 30 ASP A N 12
ATOM 23052 C CA . ASP A 1 52 ? 7.119 7.959 -3.597 1.00 31.23 30 ASP A CA 12
ATOM 23053 C C . ASP A 1 52 ? 7.883 7.411 -4.798 1.00 4.30 30 ASP A C 12
ATOM 23054 O O . ASP A 1 52 ? 9.078 7.128 -4.710 1.00 44.10 30 ASP A O 12
ATOM 23063 N N . PHE A 1 53 ? 7.186 7.264 -5.919 1.00 70.35 31 PHE A N 12
ATOM 23064 C CA . PHE A 1 53 ? 7.798 6.748 -7.138 1.00 64.03 31 PHE A CA 12
ATOM 23065 C C . PHE A 1 53 ? 8.725 5.576 -6.828 1.00 2.44 31 PHE A C 12
ATOM 23066 O O . PHE A 1 53 ? 9.907 5.578 -7.174 1.00 73.30 31 PHE A O 12
ATOM 23083 N N . PRO A 1 54 ? 8.178 4.551 -6.158 1.00 0.35 32 PRO A N 12
ATOM 23084 C CA . PRO A 1 54 ? 8.937 3.354 -5.785 1.00 21.13 32 PRO A CA 12
ATOM 23085 C C . PRO A 1 54 ? 9.300 2.498 -6.993 1.00 71.14 32 PRO A C 12
ATOM 23086 O O . PRO A 1 54 ? 10.361 1.874 -7.028 1.00 51.43 32 PRO A O 12
ATOM 23097 N N . ASP A 1 55 ? 8.413 2.473 -7.982 1.00 62.22 33 ASP A N 12
ATOM 23098 C CA . ASP A 1 55 ? 8.641 1.694 -9.194 1.00 1.20 33 ASP A CA 12
ATOM 23099 C C . ASP A 1 55 ? 9.184 2.577 -10.313 1.00 53.23 33 ASP A C 12
ATOM 23100 O O . ASP A 1 55 ? 9.953 2.122 -11.160 1.00 63.54 33 ASP A O 12
ATOM 23109 N N . LEU A 1 56 ? 8.777 3.842 -10.312 1.00 24.13 34 LEU A N 12
ATOM 23110 C CA . LEU A 1 56 ? 9.222 4.790 -11.328 1.00 31.41 34 LEU A CA 12
ATOM 23111 C C . LEU A 1 56 ? 8.676 4.411 -12.701 1.00 44.31 34 LEU A C 12
ATOM 23112 O O . LEU A 1 56 ? 9.124 4.932 -13.723 1.00 13.51 34 LEU A O 12
ATOM 23128 N N . ASP A 1 57 ? 7.707 3.503 -12.717 1.00 52.41 35 ASP A N 12
ATOM 23129 C CA . ASP A 1 57 ? 7.097 3.058 -13.965 1.00 23.53 35 ASP A CA 12
ATOM 23130 C C . ASP A 1 57 ? 5.576 3.131 -13.883 1.00 12.12 35 ASP A C 12
ATOM 23131 O O . ASP A 1 57 ? 4.871 2.437 -14.616 1.00 51.12 35 ASP A O 12
ATOM 23140 N N . ILE A 1 58 ? 5.077 3.975 -12.986 1.00 33.10 36 ILE A N 12
ATOM 23141 C CA . ILE A 1 58 ? 3.639 4.138 -12.809 1.00 2.52 36 ILE A CA 12
ATOM 23142 C C . ILE A 1 58 ? 3.024 4.896 -13.980 1.00 74.24 36 ILE A C 12
ATOM 23143 O O . ILE A 1 58 ? 3.385 6.041 -14.253 1.00 63.44 36 ILE A O 12
ATOM 23159 N N . LYS A 1 59 ? 2.089 4.250 -14.670 1.00 23.31 37 LYS A N 12
ATOM 23160 C CA . LYS A 1 59 ? 1.419 4.862 -15.811 1.00 64.11 37 LYS A CA 12
ATOM 23161 C C . LYS A 1 59 ? -0.047 5.139 -15.496 1.00 51.45 37 LYS A C 12
ATOM 23162 O O . LYS A 1 59 ? -0.939 4.448 -15.989 1.00 12.21 37 LYS A O 12
ATOM 23181 N N . TYR A 1 60 ? -0.289 6.155 -14.675 1.00 52.03 38 TYR A N 12
ATOM 23182 C CA . TYR A 1 60 ? -1.648 6.523 -14.295 1.00 3.04 38 TYR A CA 12
ATOM 23183 C C . TYR A 1 60 ? -1.940 7.976 -14.657 1.00 75.21 38 TYR A C 12
ATOM 23184 O O . TYR A 1 60 ? -1.038 8.811 -14.695 1.00 54.42 38 TYR A O 12
ATOM 23202 N N . ASN A 1 61 ? -3.210 8.268 -14.922 1.00 45.52 39 ASN A N 12
ATOM 23203 C CA . ASN A 1 61 ? -3.623 9.620 -15.282 1.00 32.03 39 ASN A CA 12
ATOM 23204 C C . ASN A 1 61 ? -5.128 9.795 -15.100 1.00 60.45 39 ASN A C 12
ATOM 23205 O O . ASN A 1 61 ? -5.848 8.830 -14.840 1.00 1.23 39 ASN A O 12
ATOM 23216 N N . ILE A 1 62 ? -5.596 11.030 -15.241 1.00 2.30 40 ILE A N 12
ATOM 23217 C CA . ILE A 1 62 ? -7.015 11.331 -15.095 1.00 25.35 40 ILE A CA 12
ATOM 23218 C C . ILE A 1 62 ? -7.552 12.058 -16.322 1.00 40.13 40 ILE A C 12
ATOM 23219 O O . ILE A 1 62 ? -6.959 13.031 -16.790 1.00 34.31 40 ILE A O 12
ATOM 23235 N N . PHE A 1 63 ? -8.679 11.581 -16.839 1.00 54.14 41 PHE A N 12
ATOM 23236 C CA . PHE A 1 63 ? -9.298 12.186 -18.013 1.00 14.41 41 PHE A CA 12
ATOM 23237 C C . PHE A 1 63 ? -10.788 12.423 -17.781 1.00 41.11 41 PHE A C 12
ATOM 23238 O O . PHE A 1 63 ? -11.449 11.654 -17.082 1.00 0.33 41 PHE A O 12
ATOM 23255 N N . LEU A 1 64 ? -11.310 13.492 -18.372 1.00 43.21 42 LEU A N 12
ATOM 23256 C CA . LEU A 1 64 ? -12.721 13.832 -18.231 1.00 13.14 42 LEU A CA 12
ATOM 23257 C C . LEU A 1 64 ? -13.490 13.510 -19.508 1.00 43.33 42 LEU A C 12
ATOM 23258 O O . LEU A 1 64 ? -13.172 14.022 -20.582 1.00 14.51 42 LEU A O 12
ATOM 23274 N N . VAL A 1 65 ? -14.504 12.660 -19.385 1.00 24.43 43 VAL A N 12
ATOM 23275 C CA . VAL A 1 65 ? -15.320 12.272 -20.529 1.00 31.23 43 VAL A CA 12
ATOM 23276 C C . VAL A 1 65 ? -16.655 13.008 -20.526 1.00 11.01 43 VAL A C 12
ATOM 23277 O O . VAL A 1 65 ? -17.276 13.184 -19.478 1.00 13.22 43 VAL A O 12
ATOM 23290 N N . ASP A 1 66 ? -17.091 13.436 -21.706 1.00 21.43 44 ASP A N 12
ATOM 23291 C CA . ASP A 1 66 ? -18.354 14.152 -21.840 1.00 61.05 44 ASP A CA 12
ATOM 23292 C C . ASP A 1 66 ? -19.169 13.602 -23.007 1.00 21.02 44 ASP A C 12
ATOM 23293 O O . ASP A 1 66 ? -18.865 13.868 -24.171 1.00 22.34 44 ASP A O 12
ATOM 23302 N N . LEU A 1 67 ? -20.205 12.834 -22.688 1.00 25.31 45 LEU A N 12
ATOM 23303 C CA . LEU A 1 67 ? -21.064 12.245 -23.709 1.00 64.33 45 LEU A CA 12
ATOM 23304 C C . LEU A 1 67 ? -22.475 12.025 -23.174 1.00 23.15 45 LEU A C 12
ATOM 23305 O O . LEU A 1 67 ? -22.681 11.917 -21.964 1.00 42.34 45 LEU A O 12
ATOM 23321 N N . TYR A 1 68 ? -23.442 11.957 -24.081 1.00 14.21 46 TYR A N 12
ATOM 23322 C CA . TYR A 1 68 ? -24.834 11.750 -23.700 1.00 14.22 46 TYR A CA 12
ATOM 23323 C C . TYR A 1 68 ? -25.340 12.902 -22.836 1.00 62.20 46 TYR A C 12
ATOM 23324 O O . TYR A 1 68 ? -26.130 12.702 -21.915 1.00 33.41 46 TYR A O 12
ATOM 23342 N N . GLY A 1 69 ? -24.877 14.110 -23.142 1.00 42.11 47 GLY A N 12
ATOM 23343 C CA . GLY A 1 69 ? -25.292 15.277 -22.386 1.00 10.10 47 GLY A CA 12
ATOM 23344 C C . GLY A 1 69 ? -24.812 15.238 -20.949 1.00 23.32 47 GLY A C 12
ATOM 23345 O O . GLY A 1 69 ? -25.226 16.055 -20.127 1.00 42.35 47 GLY A O 12
ATOM 23349 N N . GLN A 1 70 ? -23.937 14.284 -20.645 1.00 15.04 48 GLN A N 12
ATOM 23350 C CA . GLN A 1 70 ? -23.403 14.141 -19.296 1.00 21.54 48 GLN A CA 12
ATOM 23351 C C . GLN A 1 70 ? -21.885 13.992 -19.324 1.00 53.24 48 GLN A C 12
ATOM 23352 O O . GLN A 1 70 ? -21.325 13.408 -20.253 1.00 11.55 48 GLN A O 12
ATOM 23366 N N . LYS A 1 71 ? -21.224 14.525 -18.302 1.00 72.41 49 LYS A N 12
ATOM 23367 C CA . LYS A 1 71 ? -19.771 14.451 -18.209 1.00 10.34 49 LYS A CA 12
ATOM 23368 C C . LYS A 1 71 ? -19.343 13.763 -16.917 1.00 20.25 49 LYS A C 12
ATOM 23369 O O . LYS A 1 71 ? -19.820 14.103 -15.833 1.00 62.44 49 LYS A O 12
ATOM 23388 N N . TYR A 1 72 ? -18.441 12.796 -17.038 1.00 22.51 50 TYR A N 12
ATOM 23389 C CA . TYR A 1 72 ? -17.949 12.059 -15.880 1.00 33.15 50 TYR A CA 12
ATOM 23390 C C . TYR A 1 72 ? -16.426 11.979 -15.891 1.00 2.53 50 TYR A C 12
ATOM 23391 O O . TYR A 1 72 ? -15.799 11.997 -16.950 1.00 52.34 50 TYR A O 12
ATOM 23409 N N . PHE A 1 73 ? -15.836 11.891 -14.703 1.00 41.02 51 PHE A N 12
ATOM 23410 C CA . PHE A 1 73 ? -14.386 11.809 -14.574 1.00 64.13 51 PHE A CA 12
ATOM 23411 C C . PHE A 1 73 ? -13.946 10.378 -14.281 1.00 21.43 51 PHE A C 12
ATOM 23412 O O . PHE A 1 73 ? -14.500 9.714 -13.404 1.00 4.22 51 PHE A O 12
ATOM 23429 N N . ARG A 1 74 ? -12.947 9.908 -15.021 1.00 51.22 52 ARG A N 12
ATOM 23430 C CA . ARG A 1 74 ? -12.434 8.555 -14.842 1.00 44.44 52 ARG A CA 12
ATOM 23431 C C . ARG A 1 74 ? -10.908 8.551 -14.822 1.00 41.32 52 ARG A C 12
ATOM 23432 O O . ARG A 1 74 ? -10.266 9.303 -15.556 1.00 43.30 52 ARG A O 12
ATOM 23453 N N . ILE A 1 75 ? -10.335 7.701 -13.978 1.00 21.54 53 ILE A N 12
ATOM 23454 C CA . ILE A 1 75 ? -8.885 7.599 -13.863 1.00 34.43 53 ILE A CA 12
ATOM 23455 C C . ILE A 1 75 ? -8.394 6.226 -14.309 1.00 23.33 53 ILE A C 12
ATOM 23456 O O . ILE A 1 75 ? -8.987 5.201 -13.969 1.00 52.12 53 ILE A O 12
ATOM 23472 N N . LEU A 1 76 ? -7.305 6.212 -15.070 1.00 31.13 54 LEU A N 12
ATOM 23473 C CA . LEU A 1 76 ? -6.731 4.964 -15.561 1.00 50.24 54 LEU A CA 12
ATOM 23474 C C . LEU A 1 76 ? -5.331 4.749 -14.995 1.00 71.44 54 LEU A C 12
ATOM 23475 O O . LEU A 1 76 ? -4.425 5.549 -15.230 1.00 71.52 54 LEU A O 12
ATOM 23491 N N . PHE A 1 77 ? -5.161 3.661 -14.250 1.00 43.43 55 PHE A N 12
ATOM 23492 C CA . PHE A 1 77 ? -3.871 3.339 -13.652 1.00 4.43 55 PHE A CA 12
ATOM 23493 C C . PHE A 1 77 ? -3.355 1.997 -14.161 1.00 21.54 55 PHE A C 12
ATOM 23494 O O . PHE A 1 77 ? -3.996 0.963 -13.972 1.00 65.11 55 PHE A O 12
ATOM 23511 N N . GLN A 1 78 ? -2.194 2.022 -14.807 1.00 24.34 56 GLN A N 12
ATOM 23512 C CA . GLN A 1 78 ? -1.592 0.807 -15.344 1.00 34.21 56 GLN A CA 12
ATOM 23513 C C . GLN A 1 78 ? -0.095 0.766 -15.055 1.00 15.32 56 GLN A C 12
ATOM 23514 O O . GLN A 1 78 ? 0.552 1.806 -14.934 1.00 14.45 56 GLN A O 12
ATOM 23528 N N . SER A 1 79 ? 0.449 -0.441 -14.945 1.00 74.51 57 SER A N 12
ATOM 23529 C CA . SER A 1 79 ? 1.869 -0.618 -14.666 1.00 10.51 57 SER A CA 12
ATOM 23530 C C . SER A 1 79 ? 2.605 -1.136 -15.898 1.00 13.40 57 SER A C 12
ATOM 23531 O O . SER A 1 79 ? 2.002 -1.359 -16.948 1.00 13.40 57 SER A O 12
ATOM 23539 N N . LYS A 1 80 ? 3.913 -1.325 -15.762 1.00 33.11 58 LYS A N 12
ATOM 23540 C CA . LYS A 1 80 ? 4.733 -1.818 -16.862 1.00 4.03 58 LYS A CA 12
ATOM 23541 C C . LYS A 1 80 ? 4.921 -3.329 -16.766 1.00 53.32 58 LYS A C 12
ATOM 23542 O O . LYS A 1 80 ? 4.849 -4.038 -17.770 1.00 22.42 58 LYS A O 12
ATOM 23561 N N . LYS A 1 81 ? 5.159 -3.815 -15.553 1.00 64.21 59 LYS A N 12
ATOM 23562 C CA . LYS A 1 81 ? 5.354 -5.242 -15.325 1.00 62.10 59 LYS A CA 12
ATOM 23563 C C . LYS A 1 81 ? 4.019 -5.980 -15.324 1.00 23.12 59 LYS A C 12
ATOM 23564 O O . LYS A 1 81 ? 3.976 -7.207 -15.218 1.00 4.55 59 LYS A O 12
ATOM 23583 N N . LEU A 1 82 ? 2.932 -5.227 -15.444 1.00 11.40 60 LEU A N 12
ATOM 23584 C CA . LEU A 1 82 ? 1.595 -5.810 -15.458 1.00 52.34 60 LEU A CA 12
ATOM 23585 C C . LEU A 1 82 ? 1.549 -7.045 -16.352 1.00 50.11 60 LEU A C 12
ATOM 23586 O O . LEU A 1 82 ? 1.902 -6.985 -17.530 1.00 12.31 60 LEU A O 12
ATOM 23602 N N . SER A 1 83 ? 1.110 -8.164 -15.784 1.00 50.25 61 SER A N 12
ATOM 23603 C CA . SER A 1 83 ? 1.019 -9.414 -16.529 1.00 62.13 61 SER A CA 12
ATOM 23604 C C . SER A 1 83 ? -0.437 -9.794 -16.777 1.00 74.23 61 SER A C 12
ATOM 23605 O O . SER A 1 83 ? -1.316 -9.482 -15.975 1.00 12.23 61 SER A O 12
ATOM 23613 N N . GLU A 1 84 ? -0.684 -10.470 -17.895 1.00 20.40 62 GLU A N 12
ATOM 23614 C CA . GLU A 1 84 ? -2.034 -10.893 -18.250 1.00 1.55 62 GLU A CA 12
ATOM 23615 C C . GLU A 1 84 ? -2.504 -12.028 -17.345 1.00 12.12 62 GLU A C 12
ATOM 23616 O O . GLU A 1 84 ? -3.674 -12.089 -16.964 1.00 20.53 62 GLU A O 12
ATOM 23628 N N . LEU A 1 85 ? -1.585 -12.925 -17.005 1.00 52.11 63 LEU A N 12
ATOM 23629 C CA . LEU A 1 85 ? -1.904 -14.059 -16.145 1.00 75.55 63 LEU A CA 12
ATOM 23630 C C . LEU A 1 85 ? -1.844 -13.662 -14.674 1.00 52.22 63 LEU A C 12
ATOM 23631 O O . LEU A 1 85 ? -1.677 -12.487 -14.344 1.00 33.20 63 LEU A O 12
ATOM 23647 N N . HIS A 1 86 ? -1.979 -14.648 -13.794 1.00 33.53 64 HIS A N 12
ATOM 23648 C CA . HIS A 1 86 ? -1.937 -14.402 -12.357 1.00 13.13 64 HIS A CA 12
ATOM 23649 C C . HIS A 1 86 ? -3.116 -13.537 -11.919 1.00 62.32 64 HIS A C 12
ATOM 23650 O O . HIS A 1 86 ? -2.965 -12.361 -11.588 1.00 21.12 64 HIS A O 12
ATOM 23664 N N . PRO A 1 87 ? -4.318 -14.132 -11.918 1.00 53.41 65 PRO A N 12
ATOM 23665 C CA . PRO A 1 87 ? -5.546 -13.434 -11.524 1.00 3.11 65 PRO A CA 12
ATOM 23666 C C . PRO A 1 87 ? -5.586 -13.130 -10.030 1.00 64.11 65 PRO A C 12
ATOM 23667 O O . PRO A 1 87 ? -6.213 -12.162 -9.601 1.00 72.54 65 PRO A O 12
ATOM 23678 N N . GLU A 1 88 ? -4.911 -13.963 -9.243 1.00 54.12 66 GLU A N 12
ATOM 23679 C CA . GLU A 1 88 ? -4.871 -13.782 -7.797 1.00 32.01 66 GLU A CA 12
ATOM 23680 C C . GLU A 1 88 ? -4.355 -12.392 -7.437 1.00 25.15 66 GLU A C 12
ATOM 23681 O O . GLU A 1 88 ? -4.703 -11.841 -6.393 1.00 55.23 66 GLU A O 12
ATOM 23693 N N . GLU A 1 89 ? -3.521 -11.833 -8.308 1.00 4.22 67 GLU A N 12
ATOM 23694 C CA . GLU A 1 89 ? -2.955 -10.508 -8.081 1.00 22.35 67 GLU A CA 12
ATOM 23695 C C . GLU A 1 89 ? -3.999 -9.422 -8.323 1.00 45.22 67 GLU A C 12
ATOM 23696 O O . GLU A 1 89 ? -4.058 -8.430 -7.596 1.00 34.31 67 GLU A O 12
ATOM 23708 N N . ARG A 1 90 ? -4.819 -9.616 -9.351 1.00 24.32 68 ARG A N 12
ATOM 23709 C CA . ARG A 1 90 ? -5.859 -8.653 -9.691 1.00 63.11 68 ARG A CA 12
ATOM 23710 C C . ARG A 1 90 ? -6.752 -8.369 -8.487 1.00 31.50 68 ARG A C 12
ATOM 23711 O O . ARG A 1 90 ? -7.003 -7.214 -8.145 1.00 14.21 68 ARG A O 12
ATOM 23732 N N . LYS A 1 91 ? -7.230 -9.432 -7.848 1.00 23.01 69 LYS A N 12
ATOM 23733 C CA . LYS A 1 91 ? -8.094 -9.299 -6.681 1.00 75.15 69 LYS A CA 12
ATOM 23734 C C . LYS A 1 91 ? -7.342 -8.666 -5.515 1.00 61.24 69 LYS A C 12
ATOM 23735 O O . LYS A 1 91 ? -7.887 -7.835 -4.789 1.00 31.33 69 LYS A O 12
ATOM 23754 N N . LYS A 1 92 ? -6.086 -9.063 -5.343 1.00 24.12 70 LYS A N 12
ATOM 23755 C CA . LYS A 1 92 ? -5.256 -8.533 -4.267 1.00 73.10 70 LYS A CA 12
ATOM 23756 C C . LYS A 1 92 ? -5.175 -7.012 -4.341 1.00 54.34 70 LYS A C 12
ATOM 23757 O O . LYS A 1 92 ? -5.443 -6.317 -3.361 1.00 73.10 70 LYS A O 12
ATOM 23776 N N . VAL A 1 93 ? -4.806 -6.500 -5.511 1.00 44.31 71 VAL A N 12
ATOM 23777 C CA . VAL A 1 93 ? -4.692 -5.060 -5.714 1.00 72.41 71 VAL A CA 12
ATOM 23778 C C . VAL A 1 93 ? -6.060 -4.389 -5.662 1.00 42.35 71 VAL A C 12
ATOM 23779 O O . VAL A 1 93 ? -6.188 -3.253 -5.206 1.00 2.51 71 VAL A O 12
ATOM 23792 N N . ARG A 1 94 ? -7.080 -5.099 -6.133 1.00 42.22 72 ARG A N 12
ATOM 23793 C CA . ARG A 1 94 ? -8.439 -4.571 -6.141 1.00 62.04 72 ARG A CA 12
ATOM 23794 C C . ARG A 1 94 ? -8.879 -4.181 -4.733 1.00 73.44 72 ARG A C 12
ATOM 23795 O O . ARG A 1 94 ? -9.311 -3.054 -4.498 1.00 55.43 72 ARG A O 12
ATOM 23816 N N . GLU A 1 95 ? -8.767 -5.123 -3.802 1.00 24.03 73 GLU A N 12
ATOM 23817 C CA . GLU A 1 95 ? -9.155 -4.878 -2.418 1.00 3.33 73 GLU A CA 12
ATOM 23818 C C . GLU A 1 95 ? -8.179 -3.919 -1.741 1.00 32.11 73 GLU A C 12
ATOM 23819 O O . GLU A 1 95 ? -8.581 -3.045 -0.972 1.00 74.52 73 GLU A O 12
ATOM 23831 N N . LYS A 1 96 ? -6.894 -4.089 -2.032 1.00 21.43 74 LYS A N 12
ATOM 23832 C CA . LYS A 1 96 ? -5.859 -3.241 -1.453 1.00 51.42 74 LYS A CA 12
ATOM 23833 C C . LYS A 1 96 ? -6.106 -1.774 -1.792 1.00 13.04 74 LYS A C 12
ATOM 23834 O O . LYS A 1 96 ? -6.147 -0.920 -0.905 1.00 71.43 74 LYS A O 12
ATOM 23853 N N . PHE A 1 97 ? -6.272 -1.488 -3.079 1.00 30.32 75 PHE A N 12
ATOM 23854 C CA . PHE A 1 97 ? -6.516 -0.125 -3.534 1.00 1.50 75 PHE A CA 12
ATOM 23855 C C . PHE A 1 97 ? -7.886 0.366 -3.074 1.00 24.35 75 PHE A C 12
ATOM 23856 O O . PHE A 1 97 ? -8.067 1.547 -2.777 1.00 62.14 75 PHE A O 12
ATOM 23873 N N . ASP A 1 98 ? -8.846 -0.550 -3.017 1.00 14.24 76 ASP A N 12
ATOM 23874 C CA . ASP A 1 98 ? -10.200 -0.212 -2.592 1.00 71.21 76 ASP A CA 12
ATOM 23875 C C . ASP A 1 98 ? -10.200 0.351 -1.174 1.00 75.23 76 ASP A C 12
ATOM 23876 O O . ASP A 1 98 ? -10.845 1.362 -0.899 1.00 1.23 76 ASP A O 12
ATOM 23885 N N . GLU A 1 99 ? -9.475 -0.312 -0.279 1.00 64.15 77 GLU A N 12
ATOM 23886 C CA . GLU A 1 99 ? -9.394 0.122 1.110 1.00 5.02 77 GLU A CA 12
ATOM 23887 C C . GLU A 1 99 ? -8.554 1.390 1.236 1.00 53.31 77 GLU A C 12
ATOM 23888 O O . GLU A 1 99 ? -8.948 2.344 1.906 1.00 54.15 77 GLU A O 12
ATOM 23900 N N . ASN A 1 100 ? -7.394 1.392 0.587 1.00 54.11 78 ASN A N 12
ATOM 23901 C CA . ASN A 1 100 ? -6.498 2.542 0.626 1.00 32.14 78 ASN A CA 12
ATOM 23902 C C . ASN A 1 100 ? -7.224 3.813 0.195 1.00 70.51 78 ASN A C 12
ATOM 23903 O O . ASN A 1 100 ? -7.027 4.880 0.775 1.00 22.13 78 ASN A O 12
ATOM 23914 N N . SER A 1 101 ? -8.065 3.689 -0.827 1.00 41.12 79 SER A N 12
ATOM 23915 C CA . SER A 1 101 ? -8.818 4.828 -1.339 1.00 72.21 79 SER A CA 12
ATOM 23916 C C . SER A 1 101 ? -9.982 5.170 -0.413 1.00 63.12 79 SER A C 12
ATOM 23917 O O . SER A 1 101 ? -10.223 6.338 -0.107 1.00 72.35 79 SER A O 12
ATOM 23925 N N . ARG A 1 102 ? -10.699 4.143 0.029 1.00 32.54 80 ARG A N 12
ATOM 23926 C CA . ARG A 1 102 ? -11.838 4.333 0.919 1.00 12.12 80 ARG A CA 12
ATOM 23927 C C . ARG A 1 102 ? -11.377 4.762 2.309 1.00 24.41 80 ARG A C 12
ATOM 23928 O O . ARG A 1 102 ? -12.189 5.130 3.157 1.00 24.02 80 ARG A O 12
ATOM 23949 N N . MET A 1 103 ? -10.068 4.710 2.534 1.00 21.34 81 MET A N 12
ATOM 23950 C CA . MET A 1 103 ? -9.499 5.093 3.821 1.00 4.11 81 MET A CA 12
ATOM 23951 C C . MET A 1 103 ? -10.188 6.338 4.372 1.00 70.55 81 MET A C 12
ATOM 23952 O O . MET A 1 103 ? -10.663 7.181 3.612 1.00 43.41 81 MET A O 12
ATOM 23966 N N . GLN A 1 104 ? -10.239 6.444 5.695 1.00 32.34 82 GLN A N 12
ATOM 23967 C CA . GLN A 1 104 ? -10.872 7.585 6.346 1.00 61.01 82 GLN A CA 12
ATOM 23968 C C . GLN A 1 104 ? -10.335 8.898 5.785 1.00 20.30 82 GLN A C 12
ATOM 23969 O O . GLN A 1 104 ? -9.184 8.976 5.354 1.00 32.22 82 GLN A O 12
ATOM 23983 N N . TYR A 1 105 ? -11.175 9.926 5.793 1.00 14.31 83 TYR A N 12
ATOM 23984 C CA . TYR A 1 105 ? -10.786 11.235 5.282 1.00 11.45 83 TYR A CA 12
ATOM 23985 C C . TYR A 1 105 ? -9.596 11.791 6.059 1.00 14.31 83 TYR A C 12
ATOM 23986 O O . TYR A 1 105 ? -8.697 12.404 5.484 1.00 62.31 83 TYR A O 12
ATOM 24004 N N . SER A 1 106 ? -9.599 11.572 7.370 1.00 14.21 84 SER A N 12
ATOM 24005 C CA . SER A 1 106 ? -8.523 12.053 8.228 1.00 43.31 84 SER A CA 12
ATOM 24006 C C . SER A 1 106 ? -7.166 11.588 7.709 1.00 24.32 84 SER A C 12
ATOM 24007 O O . SER A 1 106 ? -6.252 12.391 7.524 1.00 22.42 84 SER A O 12
ATOM 24015 N N . GLU A 1 107 ? -7.043 10.284 7.477 1.00 52.52 85 GLU A N 12
ATOM 24016 C CA . GLU A 1 107 ? -5.798 9.711 6.980 1.00 3.43 85 GLU A CA 12
ATOM 24017 C C . GLU A 1 107 ? -5.558 10.107 5.526 1.00 15.00 85 GLU A C 12
ATOM 24018 O O . GLU A 1 107 ? -4.425 10.370 5.120 1.00 35.05 85 GLU A O 12
ATOM 24030 N N . LEU A 1 108 ? -6.633 10.147 4.746 1.00 62.54 86 LEU A N 12
ATOM 24031 C CA . LEU A 1 108 ? -6.541 10.509 3.336 1.00 52.44 86 LEU A CA 12
ATOM 24032 C C . LEU A 1 108 ? -5.976 11.916 3.171 1.00 3.40 86 LEU A C 12
ATOM 24033 O O . LEU A 1 108 ? -5.136 12.161 2.306 1.00 63.15 86 LEU A O 12
ATOM 24049 N N . MET A 1 109 ? -6.441 12.837 4.009 1.00 43.20 87 MET A N 12
ATOM 24050 C CA . MET A 1 109 ? -5.978 14.219 3.958 1.00 13.42 87 MET A CA 12
ATOM 24051 C C . MET A 1 109 ? -4.613 14.361 4.624 1.00 32.31 87 MET A C 12
ATOM 24052 O O . MET A 1 109 ? -3.815 15.221 4.252 1.00 42.34 87 MET A O 12
ATOM 24066 N N . THR A 1 110 ? -4.351 13.511 5.612 1.00 24.31 88 THR A N 12
ATOM 24067 C CA . THR A 1 110 ? -3.083 13.542 6.331 1.00 51.13 88 THR A CA 12
ATOM 24068 C C . THR A 1 110 ? -1.947 13.009 5.465 1.00 31.02 88 THR A C 12
ATOM 24069 O O . THR A 1 110 ? -0.829 13.523 5.504 1.00 51.33 88 THR A O 12
ATOM 24080 N N . LYS A 1 111 ? -2.240 11.975 4.684 1.00 60.01 89 LYS A N 12
ATOM 24081 C CA . LYS A 1 111 ? -1.244 11.372 3.806 1.00 2.22 89 LYS A CA 12
ATOM 24082 C C . LYS A 1 111 ? -0.977 12.260 2.595 1.00 55.12 89 LYS A C 12
ATOM 24083 O O . LYS A 1 111 ? -0.057 12.006 1.817 1.00 13.12 89 LYS A O 12
ATOM 24102 N N . TYR A 1 112 ? -1.787 13.302 2.442 1.00 41.14 90 TYR A N 12
ATOM 24103 C CA . TYR A 1 112 ? -1.639 14.227 1.324 1.00 1.12 90 TYR A CA 12
ATOM 24104 C C . TYR A 1 112 ? -1.116 15.579 1.801 1.00 33.34 90 TYR A C 12
ATOM 24105 O O . TYR A 1 112 ? -0.330 16.231 1.115 1.00 44.25 90 TYR A O 12
ATOM 24123 N N . HIS A 1 113 ? -1.559 15.993 2.984 1.00 33.03 91 HIS A N 12
ATOM 24124 C CA . HIS A 1 113 ? -1.136 17.266 3.556 1.00 51.41 91 HIS A CA 12
ATOM 24125 C C . HIS A 1 113 ? 0.061 17.075 4.482 1.00 11.14 91 HIS A C 12
ATOM 24126 O O . HIS A 1 113 ? 0.842 18.001 4.702 1.00 22.22 91 HIS A O 12
ATOM 24140 N N . ASP A 1 114 ? 0.198 15.869 5.023 1.00 55.41 92 ASP A N 12
ATOM 24141 C CA . ASP A 1 114 ? 1.299 15.557 5.926 1.00 63.44 92 ASP A CA 12
ATOM 24142 C C . ASP A 1 114 ? 2.417 14.828 5.186 1.00 5.43 92 ASP A C 12
ATOM 24143 O O . ASP A 1 114 ? 3.575 15.248 5.220 1.00 10.33 92 ASP A O 12
ATOM 24152 N N . LEU A 1 115 ? 2.065 13.735 4.520 1.00 74.22 93 LEU A N 12
ATOM 24153 C CA . LEU A 1 115 ? 3.038 12.947 3.772 1.00 25.44 93 LEU A CA 12
ATOM 24154 C C . LEU A 1 115 ? 3.734 13.800 2.716 1.00 21.44 93 LEU A C 12
ATOM 24155 O O . LEU A 1 115 ? 4.814 13.454 2.236 1.00 0.43 93 LEU A O 12
ATOM 24171 N N . LYS A 1 116 ? 3.109 14.917 2.360 1.00 23.21 94 LYS A N 12
ATOM 24172 C CA . LYS A 1 116 ? 3.669 15.822 1.364 1.00 53.43 94 LYS A CA 12
ATOM 24173 C C . LYS A 1 116 ? 4.971 16.441 1.861 1.00 64.11 94 LYS A C 12
ATOM 24174 O O . LYS A 1 116 ? 5.737 17.011 1.083 1.00 32.02 94 LYS A O 12
ATOM 24193 N N . LYS A 1 117 ? 5.218 16.323 3.161 1.00 2.42 95 LYS A N 12
ATOM 24194 C CA . LYS A 1 117 ? 6.430 16.868 3.763 1.00 54.12 95 LYS A CA 12
ATOM 24195 C C . LYS A 1 117 ? 7.675 16.294 3.094 1.00 14.21 95 LYS A C 12
ATOM 24196 O O . LYS A 1 117 ? 8.610 17.026 2.773 1.00 4.23 95 LYS A O 12
ATOM 24215 N N . GLN A 1 118 ? 7.677 14.981 2.886 1.00 3.41 96 GLN A N 12
ATOM 24216 C CA . GLN A 1 118 ? 8.808 14.311 2.255 1.00 74.24 96 GLN A CA 12
ATOM 24217 C C . GLN A 1 118 ? 8.417 13.755 0.889 1.00 1.01 96 GLN A C 12
ATOM 24218 O O . GLN A 1 118 ? 9.093 12.882 0.347 1.00 61.13 96 GLN A O 12
ATOM 24232 N N . GLY A 1 119 ? 7.321 14.267 0.338 1.00 14.34 97 GLY A N 12
ATOM 24233 C CA . GLY A 1 119 ? 6.859 13.810 -0.959 1.00 72.41 97 GLY A CA 12
ATOM 24234 C C . GLY A 1 119 ? 6.507 14.956 -1.887 1.00 32.44 97 GLY A C 12
ATOM 24235 O O . GLY A 1 119 ? 5.914 15.948 -1.463 1.00 32.01 97 GLY A O 12
ATOM 24239 N N . LYS A 1 120 ? 6.874 14.821 -3.156 1.00 50.14 98 LYS A N 12
ATOM 24240 C CA . LYS A 1 120 ? 6.594 15.853 -4.148 1.00 4.23 98 LYS A CA 12
ATOM 24241 C C . LYS A 1 120 ? 5.373 15.487 -4.985 1.00 12.03 98 LYS A C 12
ATOM 24242 O O . LYS A 1 120 ? 5.394 14.512 -5.737 1.00 10.31 98 LYS A O 12
ATOM 24261 N N . ILE A 1 121 ? 4.311 16.275 -4.850 1.00 22.43 99 ILE A N 12
ATOM 24262 C CA . ILE A 1 121 ? 3.082 16.034 -5.596 1.00 23.13 99 ILE A CA 12
ATOM 24263 C C . ILE A 1 121 ? 2.870 17.101 -6.664 1.00 60.23 99 ILE A C 12
ATOM 24264 O O . ILE A 1 121 ? 3.191 18.272 -6.461 1.00 30.11 99 ILE A O 12
ATOM 24280 N N . LYS A 1 122 ? 2.325 16.689 -7.804 1.00 22.30 100 LYS A N 12
ATOM 24281 C CA . LYS A 1 122 ? 2.066 17.608 -8.905 1.00 50.42 100 LYS A CA 12
ATOM 24282 C C . LYS A 1 122 ? 0.591 17.589 -9.295 1.00 23.03 100 LYS A C 12
ATOM 24283 O O . LYS A 1 122 ? -0.150 16.684 -8.911 1.00 21.10 100 LYS A O 12
ATOM 24302 N N . ASP A 1 123 ? 0.173 18.591 -10.059 1.00 51.43 101 ASP A N 12
ATOM 24303 C CA . ASP A 1 123 ? -1.213 18.688 -10.503 1.00 20.21 101 ASP A CA 12
ATOM 24304 C C . ASP A 1 123 ? -1.314 18.502 -12.014 1.00 32.54 101 ASP A C 12
ATOM 24305 O O . ASP A 1 123 ? -1.294 19.472 -12.771 1.00 61.32 101 ASP A O 12
ATOM 24314 N N . ARG A 1 124 ? -1.422 17.249 -12.444 1.00 71.13 102 ARG A N 12
ATOM 24315 C CA . ARG A 1 124 ? -1.524 16.935 -13.864 1.00 41.44 102 ARG A CA 12
ATOM 24316 C C . ARG A 1 124 ? -2.896 17.320 -14.409 1.00 54.31 102 ARG A C 12
ATOM 24317 O O . ARG A 1 124 ? -3.931 17.059 -13.795 1.00 1.03 102 ARG A O 12
ATOM 24338 N N . PRO A 1 125 ? -2.908 17.957 -15.590 1.00 24.23 103 PRO A N 12
ATOM 24339 C CA . PRO A 1 125 ? -4.146 18.391 -16.243 1.00 42.20 103 PRO A CA 12
ATOM 24340 C C . PRO A 1 125 ? -4.973 17.218 -16.757 1.00 63.40 103 PRO A C 12
ATOM 24341 O O . PRO A 1 125 ? -4.432 16.258 -17.307 1.00 31.24 103 PRO A O 12
ATOM 24352 N N . VAL A 1 126 ? -6.287 17.301 -16.575 1.00 61.13 104 VAL A N 12
ATOM 24353 C CA . VAL A 1 126 ? -7.189 16.246 -17.022 1.00 42.23 104 VAL A CA 12
ATOM 24354 C C . VAL A 1 126 ? -7.272 16.202 -18.544 1.00 2.30 104 VAL A C 12
ATOM 24355 O O . VAL A 1 126 ? -7.380 17.238 -19.201 1.00 64.33 104 VAL A O 12
ATOM 24368 N N . LYS A 1 127 ? -7.221 14.996 -19.099 1.00 52.21 105 LYS A N 12
ATOM 24369 C CA . LYS A 1 127 ? -7.292 14.815 -20.544 1.00 74.02 105 LYS A CA 12
ATOM 24370 C C . LYS A 1 127 ? -8.733 14.594 -20.995 1.00 1.35 105 LYS A C 12
ATOM 24371 O O . LYS A 1 127 ? -9.513 13.937 -20.307 1.00 14.23 105 LYS A O 12
ATOM 24390 N N . GLU A 1 128 ? -9.077 15.147 -22.154 1.00 31.52 106 GLU A N 12
ATOM 24391 C CA . GLU A 1 128 ? -10.424 15.008 -22.695 1.00 11.41 106 GLU A CA 12
ATOM 24392 C C . GLU A 1 128 ? -10.639 13.611 -23.268 1.00 35.41 106 GLU A C 12
ATOM 24393 O O . GLU A 1 128 ? -9.760 13.055 -23.926 1.00 60.21 106 GLU A O 12
ATOM 24405 N N . VAL A 1 129 ? -11.816 13.047 -23.012 1.00 51.42 107 VAL A N 12
ATOM 24406 C CA . VAL A 1 129 ? -12.149 11.715 -23.502 1.00 44.02 107 VAL A CA 12
ATOM 24407 C C . VAL A 1 129 ? -13.198 11.782 -24.606 1.00 64.44 107 VAL A C 12
ATOM 24408 O O . VAL A 1 129 ? -14.137 12.575 -24.538 1.00 42.25 107 VAL A O 12
ATOM 24421 N N . HIS A 1 130 ? -13.032 10.942 -25.624 1.00 0.31 108 HIS A N 12
ATOM 24422 C CA . HIS A 1 130 ? -13.966 10.905 -26.744 1.00 22.33 108 HIS A CA 12
ATOM 24423 C C . HIS A 1 130 ? -14.586 9.518 -26.888 1.00 4.01 108 HIS A C 12
ATOM 24424 O O . HIS A 1 130 ? -14.235 8.593 -26.156 1.00 72.13 108 HIS A O 12
ATOM 24438 N N . GLU A 1 131 ? -15.508 9.383 -27.835 1.00 53.04 109 GLU A N 12
ATOM 24439 C CA . GLU A 1 131 ? -16.177 8.109 -28.073 1.00 53.42 109 GLU A CA 12
ATOM 24440 C C . GLU A 1 131 ? -15.291 7.174 -28.891 1.00 34.23 109 GLU A C 12
ATOM 24441 O O . GLU A 1 131 ? -14.891 7.501 -30.007 1.00 63.33 109 GLU A O 12
ATOM 24453 N N . GLU A 1 132 ? -14.990 6.009 -28.325 1.00 2.21 110 GLU A N 12
ATOM 24454 C CA . GLU A 1 132 ? -14.150 5.027 -29.001 1.00 12.12 110 GLU A CA 12
ATOM 24455 C C . GLU A 1 132 ? -13.812 3.867 -28.069 1.00 4.34 110 GLU A C 12
ATOM 24456 O O . GLU A 1 132 ? -14.385 3.738 -26.987 1.00 15.11 110 GLU A O 12
ATOM 24468 N N . TYR A 1 133 ? -12.877 3.026 -28.496 1.00 44.31 111 TYR A N 12
ATOM 24469 C CA . TYR A 1 133 ? -12.463 1.875 -27.702 1.00 40.42 111 TYR A CA 12
ATOM 24470 C C . TYR A 1 133 ? -10.965 1.921 -27.415 1.00 53.33 111 TYR A C 12
ATOM 24471 O O . TYR A 1 133 ? -10.180 1.205 -28.037 1.00 54.35 111 TYR A O 12
ATOM 24489 N N . ASP A 1 134 ? -10.577 2.768 -26.468 1.00 42.24 112 ASP A N 12
ATOM 24490 C CA . ASP A 1 134 ? -9.174 2.908 -26.096 1.00 63.32 112 ASP A CA 12
ATOM 24491 C C . ASP A 1 134 ? -8.957 2.514 -24.638 1.00 65.05 112 ASP A C 12
ATOM 24492 O O . ASP A 1 134 ? -8.176 1.609 -24.338 1.00 54.22 112 ASP A O 12
ATOM 24501 N N . LEU A 1 135 ? -9.650 3.199 -23.736 1.00 51.33 113 LEU A N 12
ATOM 24502 C CA . LEU A 1 135 ? -9.533 2.922 -22.309 1.00 3.21 113 LEU A CA 12
ATOM 24503 C C . LEU A 1 135 ? -9.901 1.474 -22.003 1.00 70.13 113 LEU A C 12
ATOM 24504 O O . LEU A 1 135 ? -10.140 0.679 -22.912 1.00 64.13 113 LEU A O 12
ATOM 24520 N N . TRP A 1 136 ? -9.947 1.139 -20.719 1.00 14.41 114 TRP A N 12
ATOM 24521 C CA . TRP A 1 136 ? -10.289 -0.213 -20.293 1.00 73.25 114 TRP A CA 12
ATOM 24522 C C . TRP A 1 136 ? -11.704 -0.580 -20.729 1.00 45.15 114 TRP A C 12
ATOM 24523 O O . TRP A 1 136 ? -11.957 -1.704 -21.161 1.00 41.13 114 TRP A O 12
ATOM 24544 N N . GLU A 1 137 ? -12.621 0.376 -20.614 1.00 25.43 115 GLU A N 12
ATOM 24545 C CA . GLU A 1 137 ? -14.010 0.151 -20.996 1.00 64.21 115 GLU A CA 12
ATOM 24546 C C . GLU A 1 137 ? -14.557 -1.113 -20.339 1.00 12.35 115 GLU A C 12
ATOM 24547 O O . GLU A 1 137 ? -14.861 -2.096 -21.015 1.00 1.42 115 GLU A O 12
ATOM 24559 N N . ASP A 1 138 ? -14.680 -1.079 -19.016 1.00 42.42 116 ASP A N 12
ATOM 24560 C CA . ASP A 1 138 ? -15.191 -2.220 -18.266 1.00 50.10 116 ASP A CA 12
ATOM 24561 C C . ASP A 1 138 ? -15.283 -1.895 -16.778 1.00 55.14 116 ASP A C 12
ATOM 24562 O O . ASP A 1 138 ? -16.361 -1.902 -16.182 1.00 43.02 116 ASP A O 12
ATOM 24571 N N . PRO A 1 139 ? -14.128 -1.604 -16.163 1.00 22.11 117 PRO A N 12
ATOM 24572 C CA . PRO A 1 139 ? -14.052 -1.272 -14.737 1.00 41.32 117 PRO A CA 12
ATOM 24573 C C . PRO A 1 139 ? -14.673 0.085 -14.424 1.00 52.25 117 PRO A C 12
ATOM 24574 O O . PRO A 1 139 ? -15.546 0.195 -13.563 1.00 22.25 117 PRO A O 12
ATOM 24585 N N . ILE A 1 140 ? -14.219 1.115 -15.130 1.00 1.51 118 ILE A N 12
ATOM 24586 C CA . ILE A 1 140 ? -14.732 2.465 -14.928 1.00 30.32 118 ILE A CA 12
ATOM 24587 C C . ILE A 1 140 ? -16.024 2.684 -15.708 1.00 43.21 118 ILE A C 12
ATOM 24588 O O . ILE A 1 140 ? -16.715 3.684 -15.514 1.00 75.22 118 ILE A O 12
ATOM 24604 N N . TRP A 1 141 ? -16.343 1.743 -16.589 1.00 11.11 119 TRP A N 12
ATOM 24605 C CA . TRP A 1 141 ? -17.554 1.833 -17.398 1.00 25.32 119 TRP A CA 12
ATOM 24606 C C . TRP A 1 141 ? -18.793 1.549 -16.556 1.00 62.42 119 TRP A C 12
ATOM 24607 O O . TRP A 1 141 ? -19.839 2.168 -16.748 1.00 43.03 119 TRP A O 12
ATOM 24628 N N . GLN A 1 142 ? -18.668 0.609 -15.624 1.00 45.24 120 GLN A N 12
ATOM 24629 C CA . GLN A 1 142 ? -19.779 0.244 -14.754 1.00 71.03 120 GLN A CA 12
ATOM 24630 C C . GLN A 1 142 ? -19.729 1.030 -13.448 1.00 71.13 120 GLN A C 12
ATOM 24631 O O . GLN A 1 142 ? -20.513 1.956 -13.239 1.00 33.21 120 GLN A O 12
ATOM 24645 N N . TYR A 1 143 ? -18.803 0.655 -12.573 1.00 71.30 121 TYR A N 12
ATOM 24646 C CA . TYR A 1 143 ? -18.653 1.323 -11.286 1.00 22.33 121 TYR A CA 12
ATOM 24647 C C . TYR A 1 143 ? -17.291 1.018 -10.670 1.00 22.14 121 TYR A C 12
ATOM 24648 O O . TYR A 1 143 ? -16.577 0.125 -11.126 1.00 64.31 121 TYR A O 12
ATOM 24666 N N . ILE A 1 144 ? -16.938 1.766 -9.630 1.00 15.23 122 ILE A N 12
ATOM 24667 C CA . ILE A 1 144 ? -15.664 1.576 -8.949 1.00 63.21 122 ILE A CA 12
ATOM 24668 C C . ILE A 1 144 ? -15.469 0.119 -8.544 1.00 32.41 122 ILE A C 12
ATOM 24669 O O . ILE A 1 144 ? -14.436 -0.485 -8.834 1.00 74.22 122 ILE A O 12
ATOM 24685 N N . MET A 1 23 ? 6.620 -8.831 -4.582 1.00 51.15 1 MET A N 13
ATOM 24686 C CA . MET A 1 23 ? 5.259 -8.464 -4.208 1.00 41.32 1 MET A CA 13
ATOM 24687 C C . MET A 1 23 ? 4.851 -7.149 -4.865 1.00 12.34 1 MET A C 13
ATOM 24688 O O . MET A 1 23 ? 4.124 -6.350 -4.274 1.00 61.12 1 MET A O 13
ATOM 24702 N N . GLN A 1 24 ? 5.323 -6.931 -6.088 1.00 22.22 2 GLN A N 13
ATOM 24703 C CA . GLN A 1 24 ? 5.007 -5.712 -6.823 1.00 23.14 2 GLN A CA 13
ATOM 24704 C C . GLN A 1 24 ? 3.549 -5.709 -7.271 1.00 25.02 2 GLN A C 13
ATOM 24705 O O . GLN A 1 24 ? 2.770 -6.584 -6.893 1.00 25.33 2 GLN A O 13
ATOM 24719 N N . LYS A 1 25 ? 3.186 -4.719 -8.079 1.00 3.22 3 LYS A N 13
ATOM 24720 C CA . LYS A 1 25 ? 1.822 -4.601 -8.580 1.00 42.02 3 LYS A CA 13
ATOM 24721 C C . LYS A 1 25 ? 1.656 -5.365 -9.890 1.00 0.01 3 LYS A C 13
ATOM 24722 O O . LYS A 1 25 ? 1.058 -6.440 -9.921 1.00 43.23 3 LYS A O 13
ATOM 24741 N N . GLY A 1 26 ? 2.191 -4.803 -10.970 1.00 13.11 4 GLY A N 13
ATOM 24742 C CA . GLY A 1 26 ? 2.092 -5.446 -12.267 1.00 73.10 4 GLY A CA 13
ATOM 24743 C C . GLY A 1 26 ? 0.655 -5.688 -12.686 1.00 42.53 4 GLY A C 13
ATOM 24744 O O . GLY A 1 26 ? 0.384 -6.525 -13.548 1.00 24.33 4 GLY A O 13
ATOM 24748 N N . LEU A 1 27 ? -0.269 -4.954 -12.076 1.00 3.21 5 LEU A N 13
ATOM 24749 C CA . LEU A 1 27 ? -1.687 -5.093 -12.390 1.00 24.25 5 LEU A CA 13
ATOM 24750 C C . LEU A 1 27 ? -2.259 -3.782 -12.919 1.00 23.03 5 LEU A C 13
ATOM 24751 O O . LEU A 1 27 ? -1.699 -2.711 -12.686 1.00 21.31 5 LEU A O 13
ATOM 24767 N N . GLU A 1 28 ? -3.378 -3.875 -13.630 1.00 12.23 6 GLU A N 13
ATOM 24768 C CA . GLU A 1 28 ? -4.026 -2.695 -14.190 1.00 53.02 6 GLU A CA 13
ATOM 24769 C C . GLU A 1 28 ? -5.402 -2.481 -13.565 1.00 61.31 6 GLU A C 13
ATOM 24770 O O . GLU A 1 28 ? -6.261 -3.362 -13.615 1.00 12.24 6 GLU A O 13
ATOM 24782 N N . ILE A 1 29 ? -5.602 -1.307 -12.977 1.00 40.43 7 ILE A N 13
ATOM 24783 C CA . ILE A 1 29 ? -6.872 -0.977 -12.343 1.00 52.21 7 ILE A CA 13
ATOM 24784 C C . ILE A 1 29 ? -7.357 0.405 -12.769 1.00 70.21 7 ILE A C 13
ATOM 24785 O O . ILE A 1 29 ? -6.557 1.311 -13.000 1.00 22.30 7 ILE A O 13
ATOM 24801 N N . ALA A 1 30 ? -8.673 0.559 -12.869 1.00 52.05 8 ALA A N 13
ATOM 24802 C CA . ALA A 1 30 ? -9.265 1.831 -13.264 1.00 14.33 8 ALA A CA 13
ATOM 24803 C C . ALA A 1 30 ? -10.219 2.348 -12.192 1.00 54.22 8 ALA A C 13
ATOM 24804 O O . ALA A 1 30 ? -10.918 1.571 -11.542 1.00 34.12 8 ALA A O 13
ATOM 24811 N N . PHE A 1 31 ? -10.243 3.665 -12.013 1.00 20.31 9 PHE A N 13
ATOM 24812 C CA . PHE A 1 31 ? -11.110 4.285 -11.018 1.00 54.45 9 PHE A CA 13
ATOM 24813 C C . PHE A 1 31 ? -11.887 5.450 -11.625 1.00 50.34 9 PHE A C 13
ATOM 24814 O O . PHE A 1 31 ? -11.335 6.252 -12.378 1.00 63.35 9 PHE A O 13
ATOM 24831 N N . GLN A 1 32 ? -13.171 5.536 -11.292 1.00 23.42 10 GLN A N 13
ATOM 24832 C CA . GLN A 1 32 ? -14.024 6.601 -11.805 1.00 4.22 10 GLN A CA 13
ATOM 24833 C C . GLN A 1 32 ? -14.277 7.658 -10.735 1.00 43.41 10 GLN A C 13
ATOM 24834 O O . GLN A 1 32 ? -14.112 7.402 -9.542 1.00 13.22 10 GLN A O 13
ATOM 24848 N N . THR A 1 33 ? -14.678 8.849 -11.170 1.00 4.11 11 THR A N 13
ATOM 24849 C CA . THR A 1 33 ? -14.952 9.946 -10.250 1.00 61.03 11 THR A CA 13
ATOM 24850 C C . THR A 1 33 ? -15.862 10.987 -10.892 1.00 60.01 11 THR A C 13
ATOM 24851 O O . THR A 1 33 ? -15.734 11.290 -12.079 1.00 3.03 11 THR A O 13
ATOM 24862 N N . ILE A 1 34 ? -16.780 11.531 -10.101 1.00 12.50 12 ILE A N 13
ATOM 24863 C CA . ILE A 1 34 ? -17.710 12.540 -10.593 1.00 13.33 12 ILE A CA 13
ATOM 24864 C C . ILE A 1 34 ? -17.931 13.636 -9.556 1.00 13.33 12 ILE A C 13
ATOM 24865 O O . ILE A 1 34 ? -17.523 14.780 -9.750 1.00 54.45 12 ILE A O 13
ATOM 24881 N N . ASN A 1 35 ? -18.579 13.277 -8.452 1.00 3.01 13 ASN A N 13
ATOM 24882 C CA . ASN A 1 35 ? -18.853 14.230 -7.382 1.00 71.14 13 ASN A CA 13
ATOM 24883 C C . ASN A 1 35 ? -17.564 14.878 -6.888 1.00 2.43 13 ASN A C 13
ATOM 24884 O O . ASN A 1 35 ? -16.486 14.292 -6.980 1.00 53.13 13 ASN A O 13
ATOM 24895 N N . GLY A 1 36 ? -17.683 16.094 -6.361 1.00 31.51 14 GLY A N 13
ATOM 24896 C CA . GLY A 1 36 ? -16.520 16.802 -5.859 1.00 32.22 14 GLY A CA 13
ATOM 24897 C C . GLY A 1 36 ? -15.834 16.062 -4.728 1.00 32.42 14 GLY A C 13
ATOM 24898 O O . GLY A 1 36 ? -14.680 16.342 -4.402 1.00 0.41 14 GLY A O 13
ATOM 24902 N N . LEU A 1 37 ? -16.545 15.114 -4.126 1.00 11.51 15 LEU A N 13
ATOM 24903 C CA . LEU A 1 37 ? -15.998 14.332 -3.023 1.00 12.03 15 LEU A CA 13
ATOM 24904 C C . LEU A 1 37 ? -15.014 13.284 -3.533 1.00 53.34 15 LEU A C 13
ATOM 24905 O O . LEU A 1 37 ? -14.074 12.908 -2.834 1.00 2.24 15 LEU A O 13
ATOM 24921 N N . ASP A 1 38 ? -15.236 12.819 -4.758 1.00 35.24 16 ASP A N 13
ATOM 24922 C CA . ASP A 1 38 ? -14.368 11.817 -5.364 1.00 25.21 16 ASP A CA 13
ATOM 24923 C C . ASP A 1 38 ? -13.118 12.465 -5.951 1.00 4.11 16 ASP A C 13
ATOM 24924 O O . ASP A 1 38 ? -12.026 11.901 -5.886 1.00 71.32 16 ASP A O 13
ATOM 24933 N N . GLU A 1 39 ? -13.286 13.653 -6.524 1.00 34.31 17 GLU A N 13
ATOM 24934 C CA . GLU A 1 39 ? -12.171 14.376 -7.124 1.00 15.01 17 GLU A CA 13
ATOM 24935 C C . GLU A 1 39 ? -10.991 14.452 -6.160 1.00 42.32 17 GLU A C 13
ATOM 24936 O O . GLU A 1 39 ? -9.849 14.193 -6.539 1.00 43.02 17 GLU A O 13
ATOM 24948 N N . SER A 1 40 ? -11.275 14.811 -4.912 1.00 73.42 18 SER A N 13
ATOM 24949 C CA . SER A 1 40 ? -10.237 14.926 -3.894 1.00 74.35 18 SER A CA 13
ATOM 24950 C C . SER A 1 40 ? -9.436 13.632 -3.787 1.00 43.14 18 SER A C 13
ATOM 24951 O O . SER A 1 40 ? -8.208 13.655 -3.696 1.00 25.34 18 SER A O 13
ATOM 24959 N N . LEU A 1 41 ? -10.139 12.505 -3.800 1.00 1.23 19 LEU A N 13
ATOM 24960 C CA . LEU A 1 41 ? -9.494 11.200 -3.704 1.00 52.01 19 LEU A CA 13
ATOM 24961 C C . LEU A 1 41 ? -8.623 10.932 -4.927 1.00 74.14 19 LEU A C 13
ATOM 24962 O O . LEU A 1 41 ? -7.572 10.300 -4.827 1.00 63.24 19 LEU A O 13
ATOM 24978 N N . VAL A 1 42 ? -9.067 11.419 -6.082 1.00 34.22 20 VAL A N 13
ATOM 24979 C CA . VAL A 1 42 ? -8.327 11.235 -7.324 1.00 72.24 20 VAL A CA 13
ATOM 24980 C C . VAL A 1 42 ? -6.994 11.973 -7.284 1.00 51.34 20 VAL A C 13
ATOM 24981 O O . VAL A 1 42 ? -5.937 11.376 -7.487 1.00 51.53 20 VAL A O 13
ATOM 24994 N N . GLN A 1 43 ? -7.052 13.275 -7.021 1.00 34.32 21 GLN A N 13
ATOM 24995 C CA . GLN A 1 43 ? -5.849 14.095 -6.954 1.00 63.23 21 GLN A CA 13
ATOM 24996 C C . GLN A 1 43 ? -4.981 13.693 -5.766 1.00 60.23 21 GLN A C 13
ATOM 24997 O O . GLN A 1 43 ? -3.757 13.811 -5.811 1.00 61.33 21 GLN A O 13
ATOM 25011 N N . ALA A 1 44 ? -5.624 13.218 -4.704 1.00 43.13 22 ALA A N 13
ATOM 25012 C CA . ALA A 1 44 ? -4.910 12.797 -3.505 1.00 14.12 22 ALA A CA 13
ATOM 25013 C C . ALA A 1 44 ? -4.167 11.486 -3.740 1.00 14.35 22 ALA A C 13
ATOM 25014 O O . ALA A 1 44 ? -2.970 11.383 -3.470 1.00 20.41 22 ALA A O 13
ATOM 25021 N N . LEU A 1 45 ? -4.884 10.487 -4.242 1.00 53.33 23 LEU A N 13
ATOM 25022 C CA . LEU A 1 45 ? -4.293 9.182 -4.513 1.00 23.41 23 LEU A CA 13
ATOM 25023 C C . LEU A 1 45 ? -3.191 9.290 -5.562 1.00 60.23 23 LEU A C 13
ATOM 25024 O O . LEU A 1 45 ? -2.192 8.573 -5.504 1.00 74.04 23 LEU A O 13
ATOM 25040 N N . ALA A 1 46 ? -3.379 10.192 -6.520 1.00 13.35 24 ALA A N 13
ATOM 25041 C CA . ALA A 1 46 ? -2.400 10.398 -7.579 1.00 61.43 24 ALA A CA 13
ATOM 25042 C C . ALA A 1 46 ? -1.107 10.988 -7.026 1.00 34.35 24 ALA A C 13
ATOM 25043 O O . ALA A 1 46 ? -0.012 10.580 -7.411 1.00 54.51 24 ALA A O 13
ATOM 25050 N N . GLY A 1 47 ? -1.243 11.951 -6.119 1.00 24.11 25 GLY A N 13
ATOM 25051 C CA . GLY A 1 47 ? -0.077 12.582 -5.528 1.00 32.04 25 GLY A CA 13
ATOM 25052 C C . GLY A 1 47 ? 0.694 11.643 -4.621 1.00 75.22 25 GLY A C 13
ATOM 25053 O O . GLY A 1 47 ? 1.914 11.525 -4.730 1.00 42.51 25 GLY A O 13
ATOM 25057 N N . VAL A 1 48 ? -0.020 10.972 -3.722 1.00 40.40 26 VAL A N 13
ATOM 25058 C CA . VAL A 1 48 ? 0.605 10.039 -2.792 1.00 54.02 26 VAL A CA 13
ATOM 25059 C C . VAL A 1 48 ? 1.240 8.868 -3.533 1.00 30.22 26 VAL A C 13
ATOM 25060 O O . VAL A 1 48 ? 2.320 8.400 -3.169 1.00 52.33 26 VAL A O 13
ATOM 25073 N N . THR A 1 49 ? 0.563 8.397 -4.576 1.00 30.44 27 THR A N 13
ATOM 25074 C CA . THR A 1 49 ? 1.060 7.279 -5.368 1.00 43.20 27 THR A CA 13
ATOM 25075 C C . THR A 1 49 ? 2.341 7.655 -6.105 1.00 73.31 27 THR A C 13
ATOM 25076 O O . THR A 1 49 ? 3.328 6.921 -6.067 1.00 10.01 27 THR A O 13
ATOM 25087 N N . ALA A 1 50 ? 2.317 8.802 -6.775 1.00 45.21 28 ALA A N 13
ATOM 25088 C CA . ALA A 1 50 ? 3.478 9.276 -7.519 1.00 0.22 28 ALA A CA 13
ATOM 25089 C C . ALA A 1 50 ? 4.589 9.725 -6.575 1.00 52.13 28 ALA A C 13
ATOM 25090 O O . ALA A 1 50 ? 5.771 9.634 -6.905 1.00 61.14 28 ALA A O 13
ATOM 25097 N N . SER A 1 51 ? 4.201 10.211 -5.400 1.00 72.44 29 SER A N 13
ATOM 25098 C CA . SER A 1 51 ? 5.164 10.678 -4.411 1.00 2.14 29 SER A CA 13
ATOM 25099 C C . SER A 1 51 ? 5.854 9.502 -3.726 1.00 33.11 29 SER A C 13
ATOM 25100 O O . SER A 1 51 ? 7.018 9.592 -3.335 1.00 15.53 29 SER A O 13
ATOM 25108 N N . ASP A 1 52 ? 5.127 8.399 -3.585 1.00 12.14 30 ASP A N 13
ATOM 25109 C CA . ASP A 1 52 ? 5.667 7.203 -2.948 1.00 43.42 30 ASP A CA 13
ATOM 25110 C C . ASP A 1 52 ? 6.366 6.312 -3.970 1.00 42.54 30 ASP A C 13
ATOM 25111 O O . ASP A 1 52 ? 7.438 5.768 -3.705 1.00 30.21 30 ASP A O 13
ATOM 25120 N N . PHE A 1 53 ? 5.752 6.167 -5.140 1.00 14.54 31 PHE A N 13
ATOM 25121 C CA . PHE A 1 53 ? 6.313 5.341 -6.201 1.00 65.34 31 PHE A CA 13
ATOM 25122 C C . PHE A 1 53 ? 7.055 4.140 -5.621 1.00 1.10 31 PHE A C 13
ATOM 25123 O O . PHE A 1 53 ? 8.258 3.968 -5.817 1.00 24.33 31 PHE A O 13
ATOM 25140 N N . PRO A 1 54 ? 6.321 3.289 -4.888 1.00 40.55 32 PRO A N 13
ATOM 25141 C CA . PRO A 1 54 ? 6.887 2.090 -4.264 1.00 44.21 32 PRO A CA 13
ATOM 25142 C C . PRO A 1 54 ? 7.272 1.029 -5.290 1.00 12.23 32 PRO A C 13
ATOM 25143 O O . PRO A 1 54 ? 8.233 0.284 -5.096 1.00 14.31 32 PRO A O 13
ATOM 25154 N N . ASP A 1 55 ? 6.516 0.966 -6.381 1.00 3.54 33 ASP A N 13
ATOM 25155 C CA . ASP A 1 55 ? 6.779 -0.003 -7.438 1.00 1.20 33 ASP A CA 13
ATOM 25156 C C . ASP A 1 55 ? 7.821 0.530 -8.416 1.00 64.34 33 ASP A C 13
ATOM 25157 O O . ASP A 1 55 ? 8.435 -0.234 -9.163 1.00 25.14 33 ASP A O 13
ATOM 25166 N N . LEU A 1 56 ? 8.016 1.844 -8.409 1.00 34.23 34 LEU A N 13
ATOM 25167 C CA . LEU A 1 56 ? 8.983 2.479 -9.296 1.00 42.53 34 LEU A CA 13
ATOM 25168 C C . LEU A 1 56 ? 8.589 2.289 -10.757 1.00 60.14 34 LEU A C 13
ATOM 25169 O O . LEU A 1 56 ? 9.402 2.484 -11.661 1.00 25.13 34 LEU A O 13
ATOM 25185 N N . ASP A 1 57 ? 7.336 1.909 -10.982 1.00 0.01 35 ASP A N 13
ATOM 25186 C CA . ASP A 1 57 ? 6.832 1.695 -12.334 1.00 4.43 35 ASP A CA 13
ATOM 25187 C C . ASP A 1 57 ? 5.313 1.823 -12.374 1.00 13.01 35 ASP A C 13
ATOM 25188 O O . ASP A 1 57 ? 4.610 0.877 -12.730 1.00 30.41 35 ASP A O 13
ATOM 25197 N N . ILE A 1 58 ? 4.813 2.998 -12.006 1.00 31.21 36 ILE A N 13
ATOM 25198 C CA . ILE A 1 58 ? 3.377 3.248 -12.000 1.00 40.41 36 ILE A CA 13
ATOM 25199 C C . ILE A 1 58 ? 2.975 4.170 -13.147 1.00 22.22 36 ILE A C 13
ATOM 25200 O O . ILE A 1 58 ? 3.518 5.264 -13.298 1.00 42.43 36 ILE A O 13
ATOM 25216 N N . LYS A 1 59 ? 2.019 3.720 -13.952 1.00 53.41 37 LYS A N 13
ATOM 25217 C CA . LYS A 1 59 ? 1.540 4.505 -15.084 1.00 60.54 37 LYS A CA 13
ATOM 25218 C C . LYS A 1 59 ? 0.056 4.826 -14.935 1.00 44.21 37 LYS A C 13
ATOM 25219 O O . LYS A 1 59 ? -0.802 3.996 -15.236 1.00 2.13 37 LYS A O 13
ATOM 25238 N N . TYR A 1 60 ? -0.238 6.035 -14.471 1.00 12.30 38 TYR A N 13
ATOM 25239 C CA . TYR A 1 60 ? -1.618 6.466 -14.281 1.00 73.13 38 TYR A CA 13
ATOM 25240 C C . TYR A 1 60 ? -1.917 7.716 -15.104 1.00 21.24 38 TYR A C 13
ATOM 25241 O O . TYR A 1 60 ? -1.005 8.405 -15.558 1.00 54.43 38 TYR A O 13
ATOM 25259 N N . ASN A 1 61 ? -3.202 8.001 -15.289 1.00 62.23 39 ASN A N 13
ATOM 25260 C CA . ASN A 1 61 ? -3.623 9.168 -16.057 1.00 24.55 39 ASN A CA 13
ATOM 25261 C C . ASN A 1 61 ? -5.072 9.528 -15.746 1.00 52.55 39 ASN A C 13
ATOM 25262 O O . ASN A 1 61 ? -5.895 8.654 -15.472 1.00 2.33 39 ASN A O 13
ATOM 25273 N N . ILE A 1 62 ? -5.377 10.821 -15.793 1.00 73.22 40 ILE A N 13
ATOM 25274 C CA . ILE A 1 62 ? -6.727 11.297 -15.519 1.00 74.11 40 ILE A CA 13
ATOM 25275 C C . ILE A 1 62 ? -7.283 12.084 -16.701 1.00 33.10 40 ILE A C 13
ATOM 25276 O O . ILE A 1 62 ? -6.683 13.062 -17.147 1.00 62.21 40 ILE A O 13
ATOM 25292 N N . PHE A 1 63 ? -8.435 11.652 -17.203 1.00 73.12 41 PHE A N 13
ATOM 25293 C CA . PHE A 1 63 ? -9.074 12.317 -18.333 1.00 62.43 41 PHE A CA 13
ATOM 25294 C C . PHE A 1 63 ? -10.536 12.626 -18.027 1.00 11.42 41 PHE A C 13
ATOM 25295 O O . PHE A 1 63 ? -11.195 11.896 -17.286 1.00 35.30 41 PHE A O 13
ATOM 25312 N N . LEU A 1 64 ? -11.037 13.715 -18.601 1.00 21.40 42 LEU A N 13
ATOM 25313 C CA . LEU A 1 64 ? -12.421 14.123 -18.390 1.00 33.03 42 LEU A CA 13
ATOM 25314 C C . LEU A 1 64 ? -13.269 13.835 -19.625 1.00 24.21 42 LEU A C 13
ATOM 25315 O O . LEU A 1 64 ? -12.947 14.276 -20.728 1.00 64.43 42 LEU A O 13
ATOM 25331 N N . VAL A 1 65 ? -14.355 13.093 -19.431 1.00 41.53 43 VAL A N 13
ATOM 25332 C CA . VAL A 1 65 ? -15.251 12.749 -20.529 1.00 0.13 43 VAL A CA 13
ATOM 25333 C C . VAL A 1 65 ? -16.545 13.552 -20.454 1.00 31.40 43 VAL A C 13
ATOM 25334 O O . VAL A 1 65 ? -17.097 13.759 -19.373 1.00 51.54 43 VAL A O 13
ATOM 25347 N N . ASP A 1 66 ? -17.024 14.000 -21.609 1.00 72.31 44 ASP A N 13
ATOM 25348 C CA . ASP A 1 66 ? -18.255 14.779 -21.676 1.00 33.45 44 ASP A CA 13
ATOM 25349 C C . ASP A 1 66 ? -19.156 14.276 -22.800 1.00 11.44 44 ASP A C 13
ATOM 25350 O O . ASP A 1 66 ? -18.907 14.544 -23.976 1.00 11.02 44 ASP A O 13
ATOM 25359 N N . LEU A 1 67 ? -20.203 13.546 -22.430 1.00 42.44 45 LEU A N 13
ATOM 25360 C CA . LEU A 1 67 ? -21.141 13.005 -23.408 1.00 0.14 45 LEU A CA 13
ATOM 25361 C C . LEU A 1 67 ? -22.523 12.816 -22.789 1.00 44.55 45 LEU A C 13
ATOM 25362 O O . LEU A 1 67 ? -22.656 12.681 -21.573 1.00 55.30 45 LEU A O 13
ATOM 25378 N N . TYR A 1 68 ? -23.547 12.806 -23.635 1.00 41.32 46 TYR A N 13
ATOM 25379 C CA . TYR A 1 68 ? -24.919 12.634 -23.172 1.00 43.22 46 TYR A CA 13
ATOM 25380 C C . TYR A 1 68 ? -25.330 13.779 -22.251 1.00 74.41 46 TYR A C 13
ATOM 25381 O O . TYR A 1 68 ? -26.100 13.588 -21.310 1.00 63.53 46 TYR A O 13
ATOM 25399 N N . GLY A 1 69 ? -24.812 14.971 -22.531 1.00 23.34 47 GLY A N 13
ATOM 25400 C CA . GLY A 1 69 ? -25.136 16.130 -21.720 1.00 32.54 47 GLY A CA 13
ATOM 25401 C C . GLY A 1 69 ? -24.600 16.017 -20.306 1.00 60.33 47 GLY A C 13
ATOM 25402 O O . GLY A 1 69 ? -24.921 16.837 -19.447 1.00 43.53 47 GLY A O 13
ATOM 25406 N N . GLN A 1 70 ? -23.783 14.997 -20.065 1.00 22.32 48 GLN A N 13
ATOM 25407 C CA . GLN A 1 70 ? -23.203 14.779 -18.745 1.00 34.34 48 GLN A CA 13
ATOM 25408 C C . GLN A 1 70 ? -21.701 14.535 -18.843 1.00 32.31 48 GLN A C 13
ATOM 25409 O O . GLN A 1 70 ? -21.242 13.749 -19.672 1.00 63.00 48 GLN A O 13
ATOM 25423 N N . LYS A 1 71 ? -20.940 15.214 -17.992 1.00 24.53 49 LYS A N 13
ATOM 25424 C CA . LYS A 1 71 ? -19.489 15.071 -17.981 1.00 24.20 49 LYS A CA 13
ATOM 25425 C C . LYS A 1 71 ? -19.023 14.345 -16.723 1.00 5.02 49 LYS A C 13
ATOM 25426 O O . LYS A 1 71 ? -19.419 14.694 -15.611 1.00 20.24 49 LYS A O 13
ATOM 25445 N N . TYR A 1 72 ? -18.178 13.336 -16.906 1.00 75.10 50 TYR A N 13
ATOM 25446 C CA . TYR A 1 72 ? -17.659 12.561 -15.786 1.00 33.35 50 TYR A CA 13
ATOM 25447 C C . TYR A 1 72 ? -16.143 12.420 -15.877 1.00 21.41 50 TYR A C 13
ATOM 25448 O O . TYR A 1 72 ? -15.566 12.481 -16.963 1.00 32.20 50 TYR A O 13
ATOM 25466 N N . PHE A 1 73 ? -15.503 12.230 -14.728 1.00 63.40 51 PHE A N 13
ATOM 25467 C CA . PHE A 1 73 ? -14.053 12.080 -14.676 1.00 71.43 51 PHE A CA 13
ATOM 25468 C C . PHE A 1 73 ? -13.664 10.614 -14.508 1.00 24.04 51 PHE A C 13
ATOM 25469 O O . PHE A 1 73 ? -14.206 9.911 -13.655 1.00 75.55 51 PHE A O 13
ATOM 25486 N N . ARG A 1 74 ? -12.720 10.161 -15.326 1.00 62.22 52 ARG A N 13
ATOM 25487 C CA . ARG A 1 74 ? -12.258 8.779 -15.270 1.00 34.05 52 ARG A CA 13
ATOM 25488 C C . ARG A 1 74 ? -10.734 8.716 -15.226 1.00 54.02 52 ARG A C 13
ATOM 25489 O O . ARG A 1 74 ? -10.053 9.438 -15.954 1.00 42.51 52 ARG A O 13
ATOM 25510 N N . ILE A 1 75 ? -10.207 7.849 -14.369 1.00 34.43 53 ILE A N 13
ATOM 25511 C CA . ILE A 1 75 ? -8.765 7.692 -14.231 1.00 62.53 53 ILE A CA 13
ATOM 25512 C C . ILE A 1 75 ? -8.332 6.270 -14.573 1.00 44.05 53 ILE A C 13
ATOM 25513 O O . ILE A 1 75 ? -8.981 5.300 -14.181 1.00 72.20 53 ILE A O 13
ATOM 25529 N N . LEU A 1 76 ? -7.229 6.154 -15.306 1.00 35.42 54 LEU A N 13
ATOM 25530 C CA . LEU A 1 76 ? -6.707 4.850 -15.700 1.00 21.22 54 LEU A CA 13
ATOM 25531 C C . LEU A 1 76 ? -5.323 4.614 -15.102 1.00 55.31 54 LEU A C 13
ATOM 25532 O O . LEU A 1 76 ? -4.394 5.386 -15.339 1.00 2.12 54 LEU A O 13
ATOM 25548 N N . PHE A 1 77 ? -5.194 3.542 -14.328 1.00 2.11 55 PHE A N 13
ATOM 25549 C CA . PHE A 1 77 ? -3.923 3.204 -13.697 1.00 73.30 55 PHE A CA 13
ATOM 25550 C C . PHE A 1 77 ? -3.466 1.807 -14.109 1.00 15.31 55 PHE A C 13
ATOM 25551 O O . PHE A 1 77 ? -4.154 0.819 -13.855 1.00 73.24 55 PHE A O 13
ATOM 25568 N N . GLN A 1 78 ? -2.302 1.736 -14.746 1.00 20.04 56 GLN A N 13
ATOM 25569 C CA . GLN A 1 78 ? -1.754 0.461 -15.194 1.00 2.32 56 GLN A CA 13
ATOM 25570 C C . GLN A 1 78 ? -0.272 0.355 -14.849 1.00 70.30 56 GLN A C 13
ATOM 25571 O O . GLN A 1 78 ? 0.428 1.363 -14.754 1.00 55.14 56 GLN A O 13
ATOM 25585 N N . SER A 1 79 ? 0.200 -0.874 -14.662 1.00 0.31 57 SER A N 13
ATOM 25586 C CA . SER A 1 79 ? 1.598 -1.112 -14.323 1.00 42.03 57 SER A CA 13
ATOM 25587 C C . SER A 1 79 ? 2.465 -1.133 -15.578 1.00 42.35 57 SER A C 13
ATOM 25588 O O . SER A 1 79 ? 1.972 -0.951 -16.692 1.00 13.13 57 SER A O 13
ATOM 25596 N N . LYS A 1 80 ? 3.762 -1.356 -15.391 1.00 14.32 58 LYS A N 13
ATOM 25597 C CA . LYS A 1 80 ? 4.700 -1.402 -16.506 1.00 32.01 58 LYS A CA 13
ATOM 25598 C C . LYS A 1 80 ? 4.546 -2.700 -17.292 1.00 45.04 58 LYS A C 13
ATOM 25599 O O . LYS A 1 80 ? 4.374 -2.683 -18.511 1.00 50.13 58 LYS A O 13
ATOM 25618 N N . LYS A 1 81 ? 4.609 -3.824 -16.587 1.00 70.54 59 LYS A N 13
ATOM 25619 C CA . LYS A 1 81 ? 4.474 -5.132 -17.218 1.00 63.13 59 LYS A CA 13
ATOM 25620 C C . LYS A 1 81 ? 3.006 -5.486 -17.428 1.00 74.32 59 LYS A C 13
ATOM 25621 O O . LYS A 1 81 ? 2.652 -6.168 -18.392 1.00 2.44 59 LYS A O 13
ATOM 25640 N N . LEU A 1 82 ? 2.154 -5.019 -16.522 1.00 71.02 60 LEU A N 13
ATOM 25641 C CA . LEU A 1 82 ? 0.722 -5.285 -16.609 1.00 61.20 60 LEU A CA 13
ATOM 25642 C C . LEU A 1 82 ? 0.458 -6.632 -17.274 1.00 21.53 60 LEU A C 13
ATOM 25643 O O . LEU A 1 82 ? -0.315 -6.725 -18.227 1.00 42.43 60 LEU A O 13
ATOM 25659 N N . SER A 1 83 ? 1.104 -7.676 -16.762 1.00 51.42 61 SER A N 13
ATOM 25660 C CA . SER A 1 83 ? 0.940 -9.018 -17.307 1.00 62.21 61 SER A CA 13
ATOM 25661 C C . SER A 1 83 ? -0.353 -9.654 -16.807 1.00 14.35 61 SER A C 13
ATOM 25662 O O . SER A 1 83 ? -0.809 -9.368 -15.700 1.00 32.32 61 SER A O 13
ATOM 25670 N N . GLU A 1 84 ? -0.939 -10.517 -17.631 1.00 10.32 62 GLU A N 13
ATOM 25671 C CA . GLU A 1 84 ? -2.181 -11.192 -17.272 1.00 64.22 62 GLU A CA 13
ATOM 25672 C C . GLU A 1 84 ? -1.938 -12.238 -16.187 1.00 44.44 62 GLU A C 13
ATOM 25673 O O . GLU A 1 84 ? -2.831 -12.549 -15.398 1.00 64.12 62 GLU A O 13
ATOM 25685 N N . LEU A 1 85 ? -0.724 -12.776 -16.155 1.00 23.24 63 LEU A N 13
ATOM 25686 C CA . LEU A 1 85 ? -0.362 -13.787 -15.167 1.00 63.34 63 LEU A CA 13
ATOM 25687 C C . LEU A 1 85 ? -0.613 -13.280 -13.751 1.00 71.10 63 LEU A C 13
ATOM 25688 O O . LEU A 1 85 ? -1.045 -12.144 -13.555 1.00 12.32 63 LEU A O 13
ATOM 25704 N N . HIS A 1 86 ? -0.338 -14.129 -12.766 1.00 61.41 64 HIS A N 13
ATOM 25705 C CA . HIS A 1 86 ? -0.532 -13.766 -11.367 1.00 25.02 64 HIS A CA 13
ATOM 25706 C C . HIS A 1 86 ? -2.002 -13.479 -11.079 1.00 10.24 64 HIS A C 13
ATOM 25707 O O . HIS A 1 86 ? -2.420 -12.329 -10.945 1.00 55.45 64 HIS A O 13
ATOM 25721 N N . PRO A 1 87 ? -2.806 -14.548 -10.980 1.00 52.15 65 PRO A N 13
ATOM 25722 C CA . PRO A 1 87 ? -4.242 -14.436 -10.707 1.00 51.15 65 PRO A CA 13
ATOM 25723 C C . PRO A 1 87 ? -4.527 -13.969 -9.284 1.00 42.42 65 PRO A C 13
ATOM 25724 O O . PRO A 1 87 ? -5.539 -13.319 -9.026 1.00 54.10 65 PRO A O 13
ATOM 25735 N N . GLU A 1 88 ? -3.627 -14.303 -8.365 1.00 22.51 66 GLU A N 13
ATOM 25736 C CA . GLU A 1 88 ? -3.783 -13.917 -6.967 1.00 71.55 66 GLU A CA 13
ATOM 25737 C C . GLU A 1 88 ? -3.531 -12.424 -6.784 1.00 44.31 66 GLU A C 13
ATOM 25738 O O . GLU A 1 88 ? -4.069 -11.801 -5.870 1.00 13.12 66 GLU A O 13
ATOM 25750 N N . GLU A 1 89 ? -2.707 -11.857 -7.660 1.00 50.23 67 GLU A N 13
ATOM 25751 C CA . GLU A 1 89 ? -2.382 -10.437 -7.594 1.00 1.11 67 GLU A CA 13
ATOM 25752 C C . GLU A 1 89 ? -3.605 -9.583 -7.914 1.00 75.13 67 GLU A C 13
ATOM 25753 O O . GLU A 1 89 ? -3.750 -8.471 -7.406 1.00 42.03 67 GLU A O 13
ATOM 25765 N N . ARG A 1 90 ? -4.483 -10.112 -8.761 1.00 13.43 68 ARG A N 13
ATOM 25766 C CA . ARG A 1 90 ? -5.693 -9.398 -9.151 1.00 34.12 68 ARG A CA 13
ATOM 25767 C C . ARG A 1 90 ? -6.464 -8.923 -7.923 1.00 0.44 68 ARG A C 13
ATOM 25768 O O . ARG A 1 90 ? -6.750 -7.734 -7.777 1.00 51.03 68 ARG A O 13
ATOM 25789 N N . LYS A 1 91 ? -6.798 -9.859 -7.041 1.00 2.00 69 LYS A N 13
ATOM 25790 C CA . LYS A 1 91 ? -7.535 -9.537 -5.825 1.00 25.35 69 LYS A CA 13
ATOM 25791 C C . LYS A 1 91 ? -6.706 -8.645 -4.906 1.00 44.23 69 LYS A C 13
ATOM 25792 O O . LYS A 1 91 ? -7.243 -7.786 -4.207 1.00 33.23 69 LYS A O 13
ATOM 25811 N N . LYS A 1 92 ? -5.393 -8.852 -4.914 1.00 72.05 70 LYS A N 13
ATOM 25812 C CA . LYS A 1 92 ? -4.489 -8.065 -4.085 1.00 3.11 70 LYS A CA 13
ATOM 25813 C C . LYS A 1 92 ? -4.568 -6.585 -4.446 1.00 33.00 70 LYS A C 13
ATOM 25814 O O . LYS A 1 92 ? -4.778 -5.735 -3.581 1.00 4.15 70 LYS A O 13
ATOM 25833 N N . VAL A 1 93 ? -4.401 -6.284 -5.730 1.00 13.00 71 VAL A N 13
ATOM 25834 C CA . VAL A 1 93 ? -4.457 -4.907 -6.206 1.00 0.12 71 VAL A CA 13
ATOM 25835 C C . VAL A 1 93 ? -5.871 -4.347 -6.104 1.00 13.01 71 VAL A C 13
ATOM 25836 O O . VAL A 1 93 ? -6.062 -3.153 -5.870 1.00 21.40 71 VAL A O 13
ATOM 25849 N N . ARG A 1 94 ? -6.860 -5.217 -6.281 1.00 13.15 72 ARG A N 13
ATOM 25850 C CA . ARG A 1 94 ? -8.258 -4.809 -6.209 1.00 73.22 72 ARG A CA 13
ATOM 25851 C C . ARG A 1 94 ? -8.584 -4.221 -4.839 1.00 43.34 72 ARG A C 13
ATOM 25852 O O . ARG A 1 94 ? -9.117 -3.116 -4.739 1.00 62.31 72 ARG A O 13
ATOM 25873 N N . GLU A 1 95 ? -8.259 -4.967 -3.788 1.00 53.11 73 GLU A N 13
ATOM 25874 C CA . GLU A 1 95 ? -8.519 -4.519 -2.425 1.00 2.10 73 GLU A CA 13
ATOM 25875 C C . GLU A 1 95 ? -7.598 -3.362 -2.048 1.00 52.31 73 GLU A C 13
ATOM 25876 O O . GLU A 1 95 ? -7.985 -2.464 -1.300 1.00 2.42 73 GLU A O 13
ATOM 25888 N N . LYS A 1 96 ? -6.377 -3.390 -2.571 1.00 72.34 74 LYS A N 13
ATOM 25889 C CA . LYS A 1 96 ? -5.400 -2.345 -2.292 1.00 1.10 74 LYS A CA 13
ATOM 25890 C C . LYS A 1 96 ? -5.913 -0.984 -2.751 1.00 43.22 74 LYS A C 13
ATOM 25891 O O . LYS A 1 96 ? -5.955 -0.031 -1.973 1.00 54.41 74 LYS A O 13
ATOM 25910 N N . PHE A 1 97 ? -6.303 -0.900 -4.019 1.00 25.31 75 PHE A N 13
ATOM 25911 C CA . PHE A 1 97 ? -6.813 0.344 -4.581 1.00 53.44 75 PHE A CA 13
ATOM 25912 C C . PHE A 1 97 ? -8.207 0.653 -4.042 1.00 40.23 75 PHE A C 13
ATOM 25913 O O . PHE A 1 97 ? -8.567 1.815 -3.851 1.00 70.13 75 PHE A O 13
ATOM 25930 N N . ASP A 1 98 ? -8.986 -0.395 -3.800 1.00 14.21 76 ASP A N 13
ATOM 25931 C CA . ASP A 1 98 ? -10.341 -0.237 -3.283 1.00 23.15 76 ASP A CA 13
ATOM 25932 C C . ASP A 1 98 ? -10.321 0.379 -1.887 1.00 40.01 76 ASP A C 13
ATOM 25933 O O . ASP A 1 98 ? -11.039 1.340 -1.613 1.00 44.20 76 ASP A O 13
ATOM 25942 N N . GLU A 1 99 ? -9.495 -0.182 -1.009 1.00 73.44 77 GLU A N 13
ATOM 25943 C CA . GLU A 1 99 ? -9.384 0.311 0.358 1.00 14.41 77 GLU A CA 13
ATOM 25944 C C . GLU A 1 99 ? -8.694 1.672 0.391 1.00 12.00 77 GLU A C 13
ATOM 25945 O O . GLU A 1 99 ? -9.120 2.579 1.105 1.00 74.23 77 GLU A O 13
ATOM 25957 N N . ASN A 1 100 ? -7.625 1.805 -0.387 1.00 3.32 78 ASN A N 13
ATOM 25958 C CA . ASN A 1 100 ? -6.874 3.054 -0.446 1.00 41.24 78 ASN A CA 13
ATOM 25959 C C . ASN A 1 100 ? -7.772 4.209 -0.880 1.00 32.23 78 ASN A C 13
ATOM 25960 O O . ASN A 1 100 ? -7.646 5.328 -0.382 1.00 21.51 78 ASN A O 13
ATOM 25971 N N . SER A 1 101 ? -8.679 3.929 -1.810 1.00 35.33 79 SER A N 13
ATOM 25972 C CA . SER A 1 101 ? -9.597 4.944 -2.313 1.00 12.23 79 SER A CA 13
ATOM 25973 C C . SER A 1 101 ? -10.717 5.208 -1.311 1.00 75.12 79 SER A C 13
ATOM 25974 O O . SER A 1 101 ? -11.101 6.355 -1.080 1.00 23.33 79 SER A O 13
ATOM 25982 N N . ARG A 1 102 ? -11.238 4.138 -0.720 1.00 73.42 80 ARG A N 13
ATOM 25983 C CA . ARG A 1 102 ? -12.315 4.252 0.256 1.00 75.13 80 ARG A CA 13
ATOM 25984 C C . ARG A 1 102 ? -11.785 4.755 1.595 1.00 43.12 80 ARG A C 13
ATOM 25985 O O . ARG A 1 102 ? -12.556 5.073 2.500 1.00 71.54 80 ARG A O 13
ATOM 26006 N N . MET A 1 103 ? -10.463 4.824 1.713 1.00 2.42 81 MET A N 13
ATOM 26007 C CA . MET A 1 103 ? -9.829 5.289 2.942 1.00 53.54 81 MET A CA 13
ATOM 26008 C C . MET A 1 103 ? -10.568 6.497 3.511 1.00 62.32 81 MET A C 13
ATOM 26009 O O . MET A 1 103 ? -11.025 7.363 2.766 1.00 44.13 81 MET A O 13
ATOM 26023 N N . GLN A 1 104 ? -10.681 6.546 4.834 1.00 22.12 82 GLN A N 13
ATOM 26024 C CA . GLN A 1 104 ? -11.365 7.647 5.502 1.00 71.14 82 GLN A CA 13
ATOM 26025 C C . GLN A 1 104 ? -10.777 8.989 5.079 1.00 53.31 82 GLN A C 13
ATOM 26026 O O . GLN A 1 104 ? -9.613 9.073 4.688 1.00 24.05 82 GLN A O 13
ATOM 26040 N N . TYR A 1 105 ? -11.590 10.037 5.159 1.00 32.20 83 TYR A N 13
ATOM 26041 C CA . TYR A 1 105 ? -11.152 11.375 4.782 1.00 5.20 83 TYR A CA 13
ATOM 26042 C C . TYR A 1 105 ? -9.982 11.830 5.650 1.00 61.23 83 TYR A C 13
ATOM 26043 O O . TYR A 1 105 ? -9.078 12.520 5.180 1.00 5.31 83 TYR A O 13
ATOM 26061 N N . SER A 1 106 ? -10.007 11.436 6.919 1.00 13.21 84 SER A N 13
ATOM 26062 C CA . SER A 1 106 ? -8.952 11.805 7.855 1.00 65.21 84 SER A CA 13
ATOM 26063 C C . SER A 1 106 ? -7.581 11.416 7.308 1.00 11.35 84 SER A C 13
ATOM 26064 O O . SER A 1 106 ? -6.668 12.239 7.253 1.00 23.13 84 SER A O 13
ATOM 26072 N N . GLU A 1 107 ? -7.447 10.156 6.906 1.00 41.40 85 GLU A N 13
ATOM 26073 C CA . GLU A 1 107 ? -6.188 9.658 6.365 1.00 40.14 85 GLU A CA 13
ATOM 26074 C C . GLU A 1 107 ? -5.965 10.171 4.945 1.00 52.22 85 GLU A C 13
ATOM 26075 O O . GLU A 1 107 ? -4.829 10.387 4.521 1.00 22.25 85 GLU A O 13
ATOM 26087 N N . LEU A 1 108 ? -7.058 10.364 4.214 1.00 45.31 86 LEU A N 13
ATOM 26088 C CA . LEU A 1 108 ? -6.983 10.852 2.841 1.00 71.41 86 LEU A CA 13
ATOM 26089 C C . LEU A 1 108 ? -6.374 12.249 2.791 1.00 3.14 86 LEU A C 13
ATOM 26090 O O . LEU A 1 108 ? -5.567 12.554 1.913 1.00 12.35 86 LEU A O 13
ATOM 26106 N N . MET A 1 109 ? -6.764 13.093 3.741 1.00 3.01 87 MET A N 13
ATOM 26107 C CA . MET A 1 109 ? -6.253 14.457 3.807 1.00 1.34 87 MET A CA 13
ATOM 26108 C C . MET A 1 109 ? -4.906 14.499 4.521 1.00 5.24 87 MET A C 13
ATOM 26109 O O . MET A 1 109 ? -4.077 15.372 4.257 1.00 74.41 87 MET A O 13
ATOM 26123 N N . THR A 1 110 ? -4.692 13.551 5.428 1.00 4.15 88 THR A N 13
ATOM 26124 C CA . THR A 1 110 ? -3.446 13.481 6.181 1.00 23.14 88 THR A CA 13
ATOM 26125 C C . THR A 1 110 ? -2.297 13.003 5.301 1.00 72.53 88 THR A C 13
ATOM 26126 O O . THR A 1 110 ? -1.226 13.609 5.275 1.00 20.14 88 THR A O 13
ATOM 26137 N N . LYS A 1 111 ? -2.527 11.911 4.578 1.00 2.41 89 LYS A N 13
ATOM 26138 C CA . LYS A 1 111 ? -1.512 11.352 3.693 1.00 30.43 89 LYS A CA 13
ATOM 26139 C C . LYS A 1 111 ? -1.273 12.264 2.494 1.00 25.43 89 LYS A C 13
ATOM 26140 O O . LYS A 1 111 ? -0.350 12.043 1.709 1.00 54.02 89 LYS A O 13
ATOM 26159 N N . TYR A 1 112 ? -2.107 13.288 2.360 1.00 0.44 90 TYR A N 13
ATOM 26160 C CA . TYR A 1 112 ? -1.986 14.233 1.25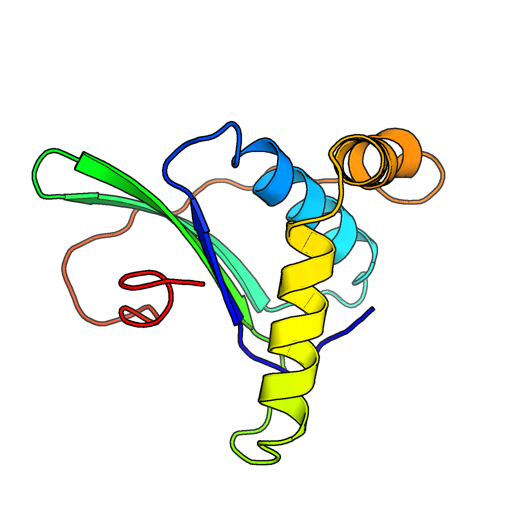7 1.00 51.24 90 TYR A CA 13
ATOM 26161 C C . TYR A 1 112 ? -1.356 15.541 1.725 1.00 0.14 90 TYR A C 13
ATOM 26162 O O . TYR A 1 112 ? -0.487 16.100 1.056 1.00 41.42 90 TYR A O 13
ATOM 26180 N N . HIS A 1 113 ? -1.800 16.023 2.882 1.00 54.43 91 HIS A N 13
ATOM 26181 C CA . HIS A 1 113 ? -1.280 17.265 3.443 1.00 40.23 91 HIS A CA 13
ATOM 26182 C C . HIS A 1 113 ? -0.124 16.987 4.399 1.00 61.14 91 HIS A C 13
ATOM 26183 O O . HIS A 1 113 ? 0.972 17.525 4.237 1.00 74.15 91 HIS A O 13
ATOM 26197 N N . ASP A 1 114 ? -0.376 16.145 5.395 1.00 61.34 92 ASP A N 13
ATOM 26198 C CA . ASP A 1 114 ? 0.644 15.795 6.377 1.00 71.14 92 ASP A CA 13
ATOM 26199 C C . ASP A 1 114 ? 1.841 15.132 5.704 1.00 64.54 92 ASP A C 13
ATOM 26200 O O . ASP A 1 114 ? 2.896 14.962 6.317 1.00 62.44 92 ASP A O 13
ATOM 26209 N N . LEU A 1 115 ? 1.671 14.758 4.440 1.00 23.53 93 LEU A N 13
ATOM 26210 C CA . LEU A 1 115 ? 2.738 14.111 3.683 1.00 10.35 93 LEU A CA 13
ATOM 26211 C C . LEU A 1 115 ? 3.566 15.141 2.922 1.00 43.20 93 LEU A C 13
ATOM 26212 O O . LEU A 1 115 ? 4.581 14.808 2.310 1.00 42.04 93 LEU A O 13
ATOM 26228 N N . LYS A 1 116 ? 3.128 16.395 2.966 1.00 61.20 94 LYS A N 13
ATOM 26229 C CA . LYS A 1 116 ? 3.830 17.476 2.284 1.00 71.53 94 LYS A CA 13
ATOM 26230 C C . LYS A 1 116 ? 5.306 17.492 2.666 1.00 3.44 94 LYS A C 13
ATOM 26231 O O . LYS A 1 116 ? 6.143 18.015 1.930 1.00 24.01 94 LYS A O 13
ATOM 26250 N N . LYS A 1 117 ? 5.620 16.916 3.822 1.00 51.41 95 LYS A N 13
ATOM 26251 C CA . LYS A 1 117 ? 6.996 16.862 4.302 1.00 53.41 95 LYS A CA 13
ATOM 26252 C C . LYS A 1 117 ? 7.927 16.319 3.223 1.00 23.23 95 LYS A C 13
ATOM 26253 O O . LYS A 1 117 ? 8.829 17.017 2.760 1.00 14.34 95 LYS A O 13
ATOM 26272 N N . GLN A 1 118 ? 7.702 15.070 2.828 1.00 42.14 96 GLN A N 13
ATOM 26273 C CA . GLN A 1 118 ? 8.522 14.435 1.803 1.00 72.43 96 GLN A CA 13
ATOM 26274 C C . GLN A 1 118 ? 7.656 13.904 0.665 1.00 71.20 96 GLN A C 13
ATOM 26275 O O . GLN A 1 118 ? 8.000 12.916 0.018 1.00 25.32 96 GLN A O 13
ATOM 26289 N N . GLY A 1 119 ? 6.529 14.567 0.426 1.00 14.53 97 GLY A N 13
ATOM 26290 C CA . GLY A 1 119 ? 5.631 14.147 -0.633 1.00 54.24 97 GLY A CA 13
ATOM 26291 C C . GLY A 1 119 ? 5.586 15.136 -1.782 1.00 31.14 97 GLY A C 13
ATOM 26292 O O . GLY A 1 119 ? 5.265 16.309 -1.589 1.00 71.21 97 GLY A O 13
ATOM 26296 N N . LYS A 1 120 ? 5.910 14.663 -2.980 1.00 41.12 98 LYS A N 13
ATOM 26297 C CA . LYS A 1 120 ? 5.906 15.513 -4.165 1.00 64.11 98 LYS A CA 13
ATOM 26298 C C . LYS A 1 120 ? 4.704 15.205 -5.052 1.00 21.03 98 LYS A C 13
ATOM 26299 O O . LYS A 1 120 ? 4.718 14.243 -5.820 1.00 21.31 98 LYS A O 13
ATOM 26318 N N . ILE A 1 121 ? 3.667 16.028 -4.941 1.00 51.00 99 ILE A N 13
ATOM 26319 C CA . ILE A 1 121 ? 2.458 15.844 -5.735 1.00 3.21 99 ILE A CA 13
ATOM 26320 C C . ILE A 1 121 ? 2.363 16.890 -6.841 1.00 34.04 99 ILE A C 13
ATOM 26321 O O . ILE A 1 121 ? 2.640 18.069 -6.621 1.00 52.31 99 ILE A O 13
ATOM 26337 N N . LYS A 1 122 ? 1.966 16.450 -8.030 1.00 44.53 100 LYS A N 13
ATOM 26338 C CA . LYS A 1 122 ? 1.830 17.348 -9.171 1.00 61.25 100 LYS A CA 13
ATOM 26339 C C . LYS A 1 122 ? 0.436 17.245 -9.781 1.00 73.42 100 LYS A C 13
ATOM 26340 O O . LYS A 1 122 ? -0.134 16.157 -9.870 1.00 72.02 100 LYS A O 13
ATOM 26359 N N . ASP A 1 123 ? -0.107 18.382 -10.201 1.00 11.24 101 ASP A N 13
ATOM 26360 C CA . ASP A 1 123 ? -1.434 18.419 -10.805 1.00 1.23 101 ASP A CA 13
ATOM 26361 C C . ASP A 1 123 ? -1.338 18.595 -12.317 1.00 22.20 101 ASP A C 13
ATOM 26362 O O . ASP A 1 123 ? -1.302 19.718 -12.820 1.00 62.33 101 ASP A O 13
ATOM 26371 N N . ARG A 1 124 ? -1.295 17.478 -13.036 1.00 35.33 102 ARG A N 13
ATOM 26372 C CA . ARG A 1 124 ? -1.201 17.508 -14.490 1.00 50.22 102 ARG A CA 13
ATOM 26373 C C . ARG A 1 124 ? -2.553 17.837 -15.116 1.00 52.21 102 ARG A C 13
ATOM 26374 O O . ARG A 1 124 ? -3.607 17.672 -14.500 1.00 45.23 102 ARG A O 13
ATOM 26395 N N . PRO A 1 125 ? -2.525 18.315 -16.369 1.00 71.42 103 PRO A N 13
ATOM 26396 C CA . PRO A 1 125 ? -3.740 18.677 -17.106 1.00 23.12 103 PRO A CA 13
ATOM 26397 C C . PRO A 1 125 ? -4.573 17.458 -17.484 1.00 74.55 103 PRO A C 13
ATOM 26398 O O . PRO A 1 125 ? -4.045 16.459 -17.974 1.00 41.31 103 PRO A O 13
ATOM 26409 N N . VAL A 1 126 ? -5.880 17.545 -17.255 1.00 42.11 104 VAL A N 13
ATOM 26410 C CA . VAL A 1 126 ? -6.787 16.449 -17.574 1.00 11.31 104 VAL A CA 13
ATOM 26411 C C . VAL A 1 126 ? -6.942 16.285 -19.082 1.00 22.24 104 VAL A C 13
ATOM 26412 O O . VAL A 1 126 ? -7.075 17.265 -19.814 1.00 51.32 104 VAL A O 13
ATOM 26425 N N . LYS A 1 127 ? -6.924 15.038 -19.540 1.00 63.21 105 LYS A N 13
ATOM 26426 C CA . LYS A 1 127 ? -7.064 14.742 -20.961 1.00 43.40 105 LYS A CA 13
ATOM 26427 C C . LYS A 1 127 ? -8.534 14.632 -21.351 1.00 71.34 105 LYS A C 13
ATOM 26428 O O . LYS A 1 127 ? -9.341 14.068 -20.612 1.00 45.43 105 LYS A O 13
ATOM 26447 N N . GLU A 1 128 ? -8.874 15.172 -22.518 1.00 34.34 106 GLU A N 13
ATOM 26448 C CA . GLU A 1 128 ? -10.248 15.132 -23.005 1.00 51.01 106 GLU A CA 13
ATOM 26449 C C . GLU A 1 128 ? -10.595 13.747 -23.543 1.00 63.23 106 GLU A C 13
ATOM 26450 O O . GLU A 1 128 ? -9.791 13.116 -24.230 1.00 43.20 106 GLU A O 13
ATOM 26462 N N . VAL A 1 129 ? -11.798 13.279 -23.226 1.00 24.14 107 VAL A N 13
ATOM 26463 C CA . VAL A 1 129 ? -12.252 11.969 -23.677 1.00 11.01 107 VAL A CA 13
ATOM 26464 C C . VAL A 1 129 ? -13.345 12.100 -24.731 1.00 72.14 107 VAL A C 13
ATOM 26465 O O . VAL A 1 129 ? -14.219 12.962 -24.632 1.00 0.01 107 VAL A O 13
ATOM 26478 N N . HIS A 1 130 ? -13.291 11.238 -25.742 1.00 51.21 108 HIS A N 13
ATOM 26479 C CA . HIS A 1 130 ? -14.278 11.256 -26.816 1.00 40.40 108 HIS A CA 13
ATOM 26480 C C . HIS A 1 130 ? -15.011 9.921 -26.903 1.00 42.11 108 HIS A C 13
ATOM 26481 O O . HIS A 1 130 ? -14.698 8.982 -26.172 1.00 5.41 108 HIS A O 13
ATOM 26495 N N . GLU A 1 131 ? -15.988 9.845 -27.801 1.00 42.15 109 GLU A N 13
ATOM 26496 C CA . GLU A 1 131 ? -16.766 8.625 -27.982 1.00 25.12 109 GLU A CA 13
ATOM 26497 C C . GLU A 1 131 ? -15.999 7.611 -28.826 1.00 22.21 109 GLU A C 13
ATOM 26498 O O . GLU A 1 131 ? -15.636 7.888 -29.969 1.00 22.35 109 GLU A O 13
ATOM 26510 N N . GLU A 1 132 ? -15.756 6.436 -28.253 1.00 72.23 110 GLU A N 13
ATOM 26511 C CA . GLU A 1 132 ? -15.031 5.381 -28.952 1.00 55.25 110 GLU A CA 13
ATOM 26512 C C . GLU A 1 132 ? -14.740 4.210 -28.019 1.00 33.13 110 GLU A C 13
ATOM 26513 O O . GLU A 1 132 ? -15.278 4.134 -26.914 1.00 13.22 110 GLU A O 13
ATOM 26525 N N . TYR A 1 133 ? -13.886 3.299 -28.471 1.00 73.31 111 TYR A N 13
ATOM 26526 C CA . TYR A 1 133 ? -13.525 2.129 -27.679 1.00 14.35 111 TYR A CA 13
ATOM 26527 C C . TYR A 1 133 ? -12.013 2.036 -27.503 1.00 22.10 111 TYR A C 13
ATOM 26528 O O . TYR A 1 133 ? -11.333 1.330 -28.247 1.00 65.35 111 TYR A O 13
ATOM 26546 N N . ASP A 1 134 ? -11.494 2.753 -26.513 1.00 5.13 112 ASP A N 13
ATOM 26547 C CA . ASP A 1 134 ? -10.062 2.751 -26.236 1.00 44.13 112 ASP A CA 13
ATOM 26548 C C . ASP A 1 134 ? -9.790 2.400 -24.777 1.00 34.22 112 ASP A C 13
ATOM 26549 O O . ASP A 1 134 ? -9.036 1.472 -24.480 1.00 41.51 112 ASP A O 13
ATOM 26558 N N . LEU A 1 135 ? -10.409 3.147 -23.869 1.00 71.22 113 LEU A N 13
ATOM 26559 C CA . LEU A 1 135 ? -10.234 2.915 -22.439 1.00 40.45 113 LEU A CA 13
ATOM 26560 C C . LEU A 1 135 ? -10.640 1.494 -22.064 1.00 62.33 113 LEU A C 13
ATOM 26561 O O . LEU A 1 135 ? -10.958 0.680 -22.931 1.00 34.41 113 LEU A O 13
ATOM 26577 N N . TRP A 1 136 ? -10.628 1.203 -20.768 1.00 43.45 114 TRP A N 13
ATOM 26578 C CA . TRP A 1 136 ? -10.997 -0.120 -20.278 1.00 42.14 114 TRP A CA 13
ATOM 26579 C C . TRP A 1 136 ? -12.445 -0.445 -20.628 1.00 23.40 114 TRP A C 13
ATOM 26580 O O . TRP A 1 136 ? -12.760 -1.568 -21.021 1.00 24.23 114 TRP A O 13
ATOM 26601 N N . GLU A 1 137 ? -13.321 0.544 -20.483 1.00 31.44 115 GLU A N 13
ATOM 26602 C CA . GLU A 1 137 ? -14.736 0.360 -20.783 1.00 71.11 115 GLU A CA 13
ATOM 26603 C C . GLU A 1 137 ? -15.305 -0.831 -20.017 1.00 64.45 115 GLU A C 13
ATOM 26604 O O . GLU A 1 137 ? -15.700 -1.834 -20.613 1.00 0.03 115 GLU A O 13
ATOM 26616 N N . ASP A 1 138 ? -15.342 -0.714 -18.695 1.00 3.22 116 ASP A N 13
ATOM 26617 C CA . ASP A 1 138 ? -15.862 -1.780 -17.847 1.00 1.14 116 ASP A CA 13
ATOM 26618 C C . ASP A 1 138 ? -15.807 -1.380 -16.376 1.00 11.44 116 ASP A C 13
ATOM 26619 O O . ASP A 1 138 ? -16.828 -1.286 -15.694 1.00 51.30 116 ASP A O 13
ATOM 26628 N N . PRO A 1 139 ? -14.587 -1.139 -15.873 1.00 12.25 117 PRO A N 13
ATOM 26629 C CA . PRO A 1 139 ? -14.370 -0.745 -14.477 1.00 61.42 117 PRO A CA 13
ATOM 26630 C C . PRO A 1 139 ? -14.875 0.664 -14.187 1.00 32.32 117 PRO A C 13
ATOM 26631 O O . PRO A 1 139 ? -15.628 0.880 -13.236 1.00 64.43 117 PRO A O 13
ATOM 26642 N N . ILE A 1 140 ? -14.457 1.619 -15.011 1.00 34.41 118 ILE A N 13
ATOM 26643 C CA . ILE A 1 140 ? -14.870 3.007 -14.842 1.00 64.55 118 ILE A CA 13
ATOM 26644 C C . ILE A 1 140 ? -16.277 3.232 -15.384 1.00 71.42 118 ILE A C 13
ATOM 26645 O O . ILE A 1 140 ? -16.905 4.253 -15.105 1.00 4.23 118 ILE A O 13
ATOM 26661 N N . TRP A 1 141 ? -16.767 2.271 -16.159 1.00 34.43 119 TRP A N 13
ATOM 26662 C CA . TRP A 1 141 ? -18.103 2.363 -16.738 1.00 45.15 119 TRP A CA 13
ATOM 26663 C C . TRP A 1 141 ? -19.154 1.828 -15.773 1.00 23.15 119 TRP A C 13
ATOM 26664 O O . TRP A 1 141 ? -20.286 2.310 -15.745 1.00 23.10 119 TRP A O 13
ATOM 26685 N N . GLN A 1 142 ? -18.772 0.830 -14.982 1.00 64.13 120 GLN A N 13
ATOM 26686 C CA . GLN A 1 142 ? -19.683 0.230 -14.015 1.00 72.13 120 GLN A CA 13
ATOM 26687 C C . GLN A 1 142 ? -19.779 1.084 -12.755 1.00 60.51 120 GLN A C 13
ATOM 26688 O O . GLN A 1 142 ? -20.820 1.677 -12.473 1.00 33.33 120 GLN A O 13
ATOM 26702 N N . TYR A 1 143 ? -18.687 1.141 -12.001 1.00 61.31 121 TYR A N 13
ATOM 26703 C CA . TYR A 1 143 ? -18.649 1.920 -10.769 1.00 63.41 121 TYR A CA 13
ATOM 26704 C C . TYR A 1 143 ? -17.266 1.857 -10.127 1.00 60.24 121 TYR A C 13
ATOM 26705 O O . TYR A 1 143 ? -16.345 1.245 -10.670 1.00 32.12 121 TYR A O 13
ATOM 26723 N N . ILE A 1 144 ? -17.129 2.493 -8.969 1.00 50.42 122 ILE A N 13
ATOM 26724 C CA . ILE A 1 144 ? -15.860 2.509 -8.252 1.00 72.10 122 ILE A CA 13
ATOM 26725 C C . ILE A 1 144 ? -15.330 1.095 -8.042 1.00 70.40 122 ILE A C 13
ATOM 26726 O O . ILE A 1 144 ? -16.101 0.152 -7.862 1.00 63.53 122 ILE A O 13
ATOM 26742 N N . MET A 1 23 ? 3.826 -6.916 -4.697 1.00 12.14 1 MET A N 14
ATOM 26743 C CA . MET A 1 23 ? 2.790 -7.293 -3.741 1.00 64.14 1 MET A CA 14
ATOM 26744 C C . MET A 1 23 ? 1.553 -6.416 -3.906 1.00 4.13 1 MET A C 14
ATOM 26745 O O . MET A 1 23 ? 0.429 -6.914 -3.940 1.00 32.54 1 MET A O 14
ATOM 26759 N N . GLN A 1 24 ? 1.770 -5.108 -4.007 1.00 32.42 2 GLN A N 14
ATOM 26760 C CA . GLN A 1 24 ? 0.671 -4.163 -4.166 1.00 43.15 2 GLN A CA 14
ATOM 26761 C C . GLN A 1 24 ? 0.833 -3.352 -5.448 1.00 73.33 2 GLN A C 14
ATOM 26762 O O . GLN A 1 24 ? 0.551 -2.154 -5.478 1.00 32.23 2 GLN A O 14
ATOM 26776 N N . LYS A 1 25 ? 1.288 -4.013 -6.507 1.00 24.31 3 LYS A N 14
ATOM 26777 C CA . LYS A 1 25 ? 1.487 -3.356 -7.793 1.00 1.40 3 LYS A CA 14
ATOM 26778 C C . LYS A 1 25 ? 1.710 -4.381 -8.900 1.00 33.10 3 LYS A C 14
ATOM 26779 O O . LYS A 1 25 ? 2.071 -5.527 -8.635 1.00 3.44 3 LYS A O 14
ATOM 26798 N N . GLY A 1 26 ? 1.492 -3.961 -10.143 1.00 4.34 4 GLY A N 14
ATOM 26799 C CA . GLY A 1 26 ? 1.676 -4.855 -11.271 1.00 12.21 4 GLY A CA 14
ATOM 26800 C C . GLY A 1 26 ? 0.366 -5.218 -11.942 1.00 30.35 4 GLY A C 14
ATOM 26801 O O . GLY A 1 26 ? 0.280 -6.222 -12.650 1.00 20.52 4 GLY A O 14
ATOM 26805 N N . LEU A 1 27 ? -0.658 -4.402 -11.718 1.00 3.21 5 LEU A N 14
ATOM 26806 C CA . LEU A 1 27 ? -1.971 -4.643 -12.305 1.00 33.22 5 LEU A CA 14
ATOM 26807 C C . LEU A 1 27 ? -2.577 -3.348 -12.836 1.00 42.01 5 LEU A C 14
ATOM 26808 O O . LEU A 1 27 ? -2.189 -2.256 -12.423 1.00 42.31 5 LEU A O 14
ATOM 26824 N N . GLU A 1 28 ? -3.531 -3.479 -13.752 1.00 41.14 6 GLU A N 14
ATOM 26825 C CA . GLU A 1 28 ? -4.191 -2.318 -14.339 1.00 24.05 6 GLU A CA 14
ATOM 26826 C C . GLU A 1 28 ? -5.522 -2.042 -13.646 1.00 53.14 6 GLU A C 14
ATOM 26827 O O . GLU A 1 28 ? -6.435 -2.868 -13.682 1.00 10.32 6 GLU A O 14
ATOM 26839 N N . ILE A 1 29 ? -5.625 -0.876 -13.017 1.00 43.04 7 ILE A N 14
ATOM 26840 C CA . ILE A 1 29 ? -6.844 -0.491 -12.318 1.00 1.34 7 ILE A CA 14
ATOM 26841 C C . ILE A 1 29 ? -7.285 0.914 -12.714 1.00 41.14 7 ILE A C 14
ATOM 26842 O O . ILE A 1 29 ? -6.456 1.784 -12.981 1.00 31.22 7 ILE A O 14
ATOM 26858 N N . ALA A 1 30 ? -8.596 1.129 -12.750 1.00 20.10 8 ALA A N 14
ATOM 26859 C CA . ALA A 1 30 ? -9.148 2.429 -13.110 1.00 44.12 8 ALA A CA 14
ATOM 26860 C C . ALA A 1 30 ? -10.143 2.913 -12.061 1.00 4.11 8 ALA A C 14
ATOM 26861 O O . ALA A 1 30 ? -10.845 2.114 -11.442 1.00 33.11 8 ALA A O 14
ATOM 26868 N N . PHE A 1 31 ? -10.197 4.226 -11.865 1.00 41.40 9 PHE A N 14
ATOM 26869 C CA . PHE A 1 31 ? -11.105 4.817 -10.889 1.00 31.22 9 PHE A CA 14
ATOM 26870 C C . PHE A 1 31 ? -11.894 5.968 -11.506 1.00 71.44 9 PHE A C 14
ATOM 26871 O O . PHE A 1 31 ? -11.316 6.910 -12.047 1.00 22.12 9 PHE A O 14
ATOM 26888 N N . GLN A 1 32 ? -13.218 5.882 -11.422 1.00 62.11 10 GLN A N 14
ATOM 26889 C CA . GLN A 1 32 ? -14.086 6.915 -11.974 1.00 13.13 10 GLN A CA 14
ATOM 26890 C C . GLN A 1 32 ? -14.642 7.807 -10.868 1.00 65.01 10 GLN A C 14
ATOM 26891 O O . GLN A 1 32 ? -14.878 7.352 -9.748 1.00 55.24 10 GLN A O 14
ATOM 26905 N N . THR A 1 33 ? -14.847 9.081 -11.189 1.00 71.41 11 THR A N 14
ATOM 26906 C CA . THR A 1 33 ? -15.373 10.037 -10.223 1.00 61.01 11 THR A CA 14
ATOM 26907 C C . THR A 1 33 ? -16.586 10.772 -10.782 1.00 4.42 11 THR A C 14
ATOM 26908 O O . THR A 1 33 ? -16.474 11.527 -11.748 1.00 54.14 11 THR A O 14
ATOM 26919 N N . ILE A 1 34 ? -17.742 10.548 -10.168 1.00 13.25 12 ILE A N 14
ATOM 26920 C CA . ILE A 1 34 ? -18.975 11.192 -10.603 1.00 74.23 12 ILE A CA 14
ATOM 26921 C C . ILE A 1 34 ? -19.586 12.026 -9.482 1.00 70.14 12 ILE A C 14
ATOM 26922 O O . ILE A 1 34 ? -20.518 12.797 -9.706 1.00 10.10 12 ILE A O 14
ATOM 26938 N N . ASN A 1 35 ? -19.052 11.867 -8.276 1.00 33.34 13 ASN A N 14
ATOM 26939 C CA . ASN A 1 35 ? -19.544 12.606 -7.119 1.00 0.32 13 ASN A CA 14
ATOM 26940 C C . ASN A 1 35 ? -19.295 14.102 -7.284 1.00 11.52 13 ASN A C 14
ATOM 26941 O O . ASN A 1 35 ? -19.990 14.927 -6.692 1.00 54.12 13 ASN A O 14
ATOM 26952 N N . GLY A 1 36 ? -18.298 14.445 -8.094 1.00 4.45 14 GLY A N 14
ATOM 26953 C CA . GLY A 1 36 ? -17.975 15.842 -8.323 1.00 23.53 14 GLY A CA 14
ATOM 26954 C C . GLY A 1 36 ? -16.937 16.364 -7.349 1.00 64.23 14 GLY A C 14
ATOM 26955 O O . GLY A 1 36 ? -15.978 17.027 -7.749 1.00 33.35 14 GLY A O 14
ATOM 26959 N N . LEU A 1 37 ? -17.127 16.067 -6.069 1.00 22.14 15 LEU A N 14
ATOM 26960 C CA . LEU A 1 37 ? -16.200 16.512 -5.034 1.00 43.51 15 LEU A CA 14
ATOM 26961 C C . LEU A 1 37 ? -15.157 15.439 -4.738 1.00 51.12 15 LEU A C 14
ATOM 26962 O O . LEU A 1 37 ? -14.517 15.454 -3.686 1.00 53.35 15 LEU A O 14
ATOM 26978 N N . ASP A 1 38 ? -14.990 14.510 -5.673 1.00 52.31 16 ASP A N 14
ATOM 26979 C CA . ASP A 1 38 ? -14.023 13.431 -5.514 1.00 64.14 16 ASP A CA 14
ATOM 26980 C C . ASP A 1 38 ? -12.625 13.890 -5.920 1.00 34.40 16 ASP A C 14
ATOM 26981 O O . ASP A 1 38 ? -11.664 13.126 -5.838 1.00 43.34 16 ASP A O 14
ATOM 26990 N N . GLU A 1 39 ? -12.522 15.141 -6.358 1.00 75.50 17 GLU A N 14
ATOM 26991 C CA . GLU A 1 39 ? -11.243 15.699 -6.778 1.00 42.31 17 GLU A CA 14
ATOM 26992 C C . GLU A 1 39 ? -10.173 15.470 -5.714 1.00 73.41 17 GLU A C 14
ATOM 26993 O O . GLU A 1 39 ? -9.000 15.273 -6.030 1.00 71.34 17 GLU A O 14
ATOM 27005 N N . SER A 1 40 ? -10.588 15.497 -4.451 1.00 44.15 18 SER A N 14
ATOM 27006 C CA . SER A 1 40 ? -9.665 15.297 -3.340 1.00 34.42 18 SER A CA 14
ATOM 27007 C C . SER A 1 40 ? -9.026 13.913 -3.407 1.00 40.03 18 SER A C 14
ATOM 27008 O O . SER A 1 40 ? -7.809 13.772 -3.284 1.00 24.04 18 SER A O 14
ATOM 27016 N N . LEU A 1 41 ? -9.855 12.894 -3.604 1.00 53.12 19 LEU A N 14
ATOM 27017 C CA . LEU A 1 41 ? -9.373 11.520 -3.688 1.00 43.04 19 LEU A CA 14
ATOM 27018 C C . LEU A 1 41 ? -8.491 11.327 -4.918 1.00 2.11 19 LEU A C 14
ATOM 27019 O O . LEU A 1 41 ? -7.424 10.718 -4.840 1.00 60.43 19 LEU A O 14
ATOM 27035 N N . VAL A 1 42 ? -8.943 11.852 -6.052 1.00 43.44 20 VAL A N 14
ATOM 27036 C CA . VAL A 1 42 ? -8.193 11.741 -7.298 1.00 54.12 20 VAL A CA 14
ATOM 27037 C C . VAL A 1 42 ? -6.801 12.346 -7.158 1.00 53.41 20 VAL A C 14
ATOM 27038 O O . VAL A 1 42 ? -5.800 11.704 -7.474 1.00 54.14 20 VAL A O 14
ATOM 27051 N N . GLN A 1 43 ? -6.746 13.586 -6.682 1.00 32.03 21 GLN A N 14
ATOM 27052 C CA . GLN A 1 43 ? -5.476 14.278 -6.500 1.00 2.20 21 GLN A CA 14
ATOM 27053 C C . GLN A 1 43 ? -4.646 13.615 -5.405 1.00 53.33 21 GLN A C 14
ATOM 27054 O O . GLN A 1 43 ? -3.458 13.351 -5.587 1.00 74.34 21 GLN A O 14
ATOM 27068 N N . ALA A 1 44 ? -5.281 13.350 -4.268 1.00 24.21 22 ALA A N 14
ATOM 27069 C CA . ALA A 1 44 ? -4.602 12.716 -3.144 1.00 44.35 22 ALA A CA 14
ATOM 27070 C C . ALA A 1 44 ? -3.997 11.377 -3.553 1.00 4.52 22 ALA A C 14
ATOM 27071 O O . ALA A 1 44 ? -2.808 11.131 -3.342 1.00 51.52 22 ALA A O 14
ATOM 27078 N N . LEU A 1 45 ? -4.821 10.515 -4.137 1.00 63.21 23 LEU A N 14
ATOM 27079 C CA . LEU A 1 45 ? -4.367 9.199 -4.575 1.00 3.42 23 LEU A CA 14
ATOM 27080 C C . LEU A 1 45 ? -3.304 9.324 -5.662 1.00 23.15 23 LEU A C 14
ATOM 27081 O O . LEU A 1 45 ? -2.400 8.495 -5.757 1.00 65.41 23 LEU A O 14
ATOM 27097 N N . ALA A 1 46 ? -3.418 10.367 -6.477 1.00 71.01 24 ALA A N 14
ATOM 27098 C CA . ALA A 1 46 ? -2.465 10.603 -7.554 1.00 64.32 24 ALA A CA 14
ATOM 27099 C C . ALA A 1 46 ? -1.064 10.848 -7.004 1.00 22.45 24 ALA A C 14
ATOM 27100 O O . ALA A 1 46 ? -0.107 10.181 -7.395 1.00 30.31 24 ALA A O 14
ATOM 27107 N N . GLY A 1 47 ? -0.951 11.810 -6.093 1.00 24.11 25 GLY A N 14
ATOM 27108 C CA . GLY A 1 47 ? 0.338 12.126 -5.504 1.00 55.21 25 GLY A CA 14
ATOM 27109 C C . GLY A 1 47 ? 0.891 10.986 -4.673 1.00 61.54 25 GLY A C 14
ATOM 27110 O O . GLY A 1 47 ? 2.072 10.653 -4.771 1.00 64.00 25 GLY A O 14
ATOM 27114 N N . VAL A 1 48 ? 0.036 10.385 -3.852 1.00 22.24 26 VAL A N 14
ATOM 27115 C CA . VAL A 1 48 ? 0.446 9.275 -3.000 1.00 5.04 26 VAL A CA 14
ATOM 27116 C C . VAL A 1 48 ? 0.986 8.115 -3.829 1.00 51.43 26 VAL A C 14
ATOM 27117 O O . VAL A 1 48 ? 1.994 7.501 -3.478 1.00 41.51 26 VAL A O 14
ATOM 27130 N N . THR A 1 49 ? 0.308 7.819 -4.934 1.00 51.40 27 THR A N 14
ATOM 27131 C CA . THR A 1 49 ? 0.718 6.733 -5.814 1.00 60.15 27 THR A CA 14
ATOM 27132 C C . THR A 1 49 ? 2.067 7.028 -6.460 1.00 22.30 27 THR A C 14
ATOM 27133 O O . THR A 1 49 ? 2.995 6.223 -6.377 1.00 55.11 27 THR A O 14
ATOM 27144 N N . ALA A 1 50 ? 2.170 8.187 -7.102 1.00 70.43 28 ALA A N 14
ATOM 27145 C CA . ALA A 1 50 ? 3.407 8.589 -7.760 1.00 23.44 28 ALA A CA 14
ATOM 27146 C C . ALA A 1 50 ? 4.562 8.649 -6.766 1.00 23.02 28 ALA A C 14
ATOM 27147 O O . ALA A 1 50 ? 5.692 8.283 -7.090 1.00 20.35 28 ALA A O 14
ATOM 27154 N N . SER A 1 51 ? 4.272 9.114 -5.555 1.00 55.11 29 SER A N 14
ATOM 27155 C CA . SER A 1 51 ? 5.287 9.227 -4.515 1.00 65.31 29 SER A CA 14
ATOM 27156 C C . SER A 1 51 ? 5.627 7.856 -3.937 1.00 2.41 29 SER A C 14
ATOM 27157 O O . SER A 1 51 ? 6.761 7.607 -3.528 1.00 63.42 29 SER A O 14
ATOM 27165 N N . ASP A 1 52 ? 4.636 6.972 -3.906 1.00 42.31 30 ASP A N 14
ATOM 27166 C CA . ASP A 1 52 ? 4.829 5.626 -3.379 1.00 55.12 30 ASP A CA 14
ATOM 27167 C C . ASP A 1 52 ? 5.525 4.736 -4.404 1.00 21.03 30 ASP A C 14
ATOM 27168 O O . ASP A 1 52 ? 6.067 3.685 -4.062 1.00 25.04 30 ASP A O 14
ATOM 27177 N N . PHE A 1 53 ? 5.505 5.163 -5.662 1.00 3.31 31 PHE A N 14
ATOM 27178 C CA . PHE A 1 53 ? 6.133 4.404 -6.737 1.00 41.11 31 PHE A CA 14
ATOM 27179 C C . PHE A 1 53 ? 7.333 5.156 -7.305 1.00 51.34 31 PHE A C 14
ATOM 27180 O O . PHE A 1 53 ? 7.295 5.690 -8.414 1.00 53.02 31 PHE A O 14
ATOM 27197 N N . PRO A 1 54 ? 8.425 5.201 -6.528 1.00 11.12 32 PRO A N 14
ATOM 27198 C CA . PRO A 1 54 ? 9.657 5.885 -6.932 1.00 31.01 32 PRO A CA 14
ATOM 27199 C C . PRO A 1 54 ? 10.375 5.163 -8.067 1.00 51.21 32 PRO A C 14
ATOM 27200 O O . PRO A 1 54 ? 11.245 5.733 -8.726 1.00 54.51 32 PRO A O 14
ATOM 27211 N N . ASP A 1 55 ? 10.005 3.907 -8.290 1.00 64.14 33 ASP A N 14
ATOM 27212 C CA . ASP A 1 55 ? 10.614 3.108 -9.348 1.00 35.53 33 ASP A CA 14
ATOM 27213 C C . ASP A 1 55 ? 10.188 3.611 -10.723 1.00 53.41 33 ASP A C 14
ATOM 27214 O O . ASP A 1 55 ? 10.718 3.178 -11.747 1.00 22.33 33 ASP A O 14
ATOM 27223 N N . LEU A 1 56 ? 9.227 4.528 -10.740 1.00 55.20 34 LEU A N 14
ATOM 27224 C CA . LEU A 1 56 ? 8.728 5.091 -11.990 1.00 51.02 34 LEU A CA 14
ATOM 27225 C C . LEU A 1 56 ? 8.014 4.028 -12.819 1.00 54.41 34 LEU A C 14
ATOM 27226 O O . LEU A 1 56 ? 7.842 4.182 -14.029 1.00 22.24 34 LEU A O 14
ATOM 27242 N N . ASP A 1 57 ? 7.597 2.953 -12.160 1.00 64.43 35 ASP A N 14
ATOM 27243 C CA . ASP A 1 57 ? 6.898 1.865 -12.835 1.00 42.45 35 ASP A CA 14
ATOM 27244 C C . ASP A 1 57 ? 5.388 2.070 -12.775 1.00 13.41 35 ASP A C 14
ATOM 27245 O O . ASP A 1 57 ? 4.616 1.144 -13.025 1.00 15.35 35 ASP A O 14
ATOM 27254 N N . ILE A 1 58 ? 4.974 3.288 -12.441 1.00 10.11 36 ILE A N 14
ATOM 27255 C CA . ILE A 1 58 ? 3.556 3.614 -12.348 1.00 23.24 36 ILE A CA 14
ATOM 27256 C C . ILE A 1 58 ? 3.126 4.528 -13.490 1.00 31.31 36 ILE A C 14
ATOM 27257 O O . ILE A 1 58 ? 3.749 5.559 -13.744 1.00 21.23 36 ILE A O 14
ATOM 27273 N N . LYS A 1 59 ? 2.055 4.144 -14.176 1.00 33.21 37 LYS A N 14
ATOM 27274 C CA . LYS A 1 59 ? 1.537 4.929 -15.290 1.00 0.20 37 LYS A CA 14
ATOM 27275 C C . LYS A 1 59 ? 0.071 5.286 -15.069 1.00 54.10 37 LYS A C 14
ATOM 27276 O O . LYS A 1 59 ? -0.823 4.493 -15.367 1.00 40.33 37 LYS A O 14
ATOM 27295 N N . TYR A 1 60 ? -0.170 6.483 -14.546 1.00 43.44 38 TYR A N 14
ATOM 27296 C CA . TYR A 1 60 ? -1.528 6.945 -14.285 1.00 70.40 38 TYR A CA 14
ATOM 27297 C C . TYR A 1 60 ? -1.823 8.232 -15.048 1.00 44.25 38 TYR A C 14
ATOM 27298 O O . TYR A 1 60 ? -0.910 8.962 -15.432 1.00 4.22 38 TYR A O 14
ATOM 27316 N N . ASN A 1 61 ? -3.106 8.504 -15.265 1.00 25.23 39 ASN A N 14
ATOM 27317 C CA . ASN A 1 61 ? -3.522 9.703 -15.982 1.00 55.22 39 ASN A CA 14
ATOM 27318 C C . ASN A 1 61 ? -4.965 10.066 -15.643 1.00 1.33 39 ASN A C 14
ATOM 27319 O O . ASN A 1 61 ? -5.769 9.200 -15.299 1.00 72.51 39 ASN A O 14
ATOM 27330 N N . ILE A 1 62 ? -5.285 11.352 -15.742 1.00 45.10 40 ILE A N 14
ATOM 27331 C CA . ILE A 1 62 ? -6.630 11.829 -15.447 1.00 41.34 40 ILE A CA 14
ATOM 27332 C C . ILE A 1 62 ? -7.196 12.633 -16.613 1.00 60.33 40 ILE A C 14
ATOM 27333 O O . ILE A 1 62 ? -6.615 13.635 -17.031 1.00 13.05 40 ILE A O 14
ATOM 27349 N N . PHE A 1 63 ? -8.334 12.187 -17.135 1.00 32.15 41 PHE A N 14
ATOM 27350 C CA . PHE A 1 63 ? -8.980 12.865 -18.252 1.00 73.34 41 PHE A CA 14
ATOM 27351 C C . PHE A 1 63 ? -10.459 13.104 -17.962 1.00 51.01 41 PHE A C 14
ATOM 27352 O O . PHE A 1 63 ? -11.089 12.346 -17.223 1.00 11.41 41 PHE A O 14
ATOM 27369 N N . LEU A 1 64 ? -11.007 14.163 -18.548 1.00 60.34 42 LEU A N 14
ATOM 27370 C CA . LEU A 1 64 ? -12.412 14.504 -18.353 1.00 61.32 42 LEU A CA 14
ATOM 27371 C C . LEU A 1 64 ? -13.237 14.135 -19.582 1.00 14.22 42 LEU A C 14
ATOM 27372 O O . LEU A 1 64 ? -12.918 14.537 -20.701 1.00 23.42 42 LEU A O 14
ATOM 27388 N N . VAL A 1 65 ? -14.303 13.370 -19.365 1.00 4.10 43 VAL A N 14
ATOM 27389 C CA . VAL A 1 65 ? -15.177 12.950 -20.454 1.00 4.12 43 VAL A CA 14
ATOM 27390 C C . VAL A 1 65 ? -16.530 13.648 -20.373 1.00 24.01 43 VAL A C 14
ATOM 27391 O O . VAL A 1 65 ? -17.110 13.776 -19.295 1.00 10.02 43 VAL A O 14
ATOM 27404 N N . ASP A 1 66 ? -17.027 14.097 -21.520 1.00 2.11 44 ASP A N 14
ATOM 27405 C CA . ASP A 1 66 ? -18.313 14.781 -21.580 1.00 13.21 44 ASP A CA 14
ATOM 27406 C C . ASP A 1 66 ? -19.153 14.258 -22.741 1.00 35.24 44 ASP A C 14
ATOM 27407 O O . ASP A 1 66 ? -18.855 14.522 -23.906 1.00 51.40 44 ASP A O 14
ATOM 27416 N N . LEU A 1 67 ? -20.204 13.513 -22.415 1.00 12.11 45 LEU A N 14
ATOM 27417 C CA . LEU A 1 67 ? -21.088 12.951 -23.430 1.00 61.03 45 LEU A CA 14
ATOM 27418 C C . LEU A 1 67 ? -22.535 12.939 -22.947 1.00 24.31 45 LEU A C 14
ATOM 27419 O O . LEU A 1 67 ? -22.804 12.708 -21.768 1.00 22.12 45 LEU A O 14
ATOM 27435 N N . TYR A 1 68 ? -23.462 13.186 -23.865 1.00 43.33 46 TYR A N 14
ATOM 27436 C CA . TYR A 1 68 ? -24.881 13.204 -23.533 1.00 33.02 46 TYR A CA 14
ATOM 27437 C C . TYR A 1 68 ? -25.196 14.324 -22.546 1.00 2.10 46 TYR A C 14
ATOM 27438 O O . TYR A 1 68 ? -25.978 14.144 -21.613 1.00 42.25 46 TYR A O 14
ATOM 27456 N N . GLY A 1 69 ? -24.580 15.483 -22.760 1.00 23.11 47 GLY A N 14
ATOM 27457 C CA . GLY A 1 69 ? -24.806 16.617 -21.883 1.00 32.54 47 GLY A CA 14
ATOM 27458 C C . GLY A 1 69 ? -24.339 16.355 -20.465 1.00 21.45 47 GLY A C 14
ATOM 27459 O O . GLY A 1 69 ? -24.628 17.133 -19.556 1.00 61.21 47 GLY A O 14
ATOM 27463 N N . GLN A 1 70 ? -23.617 15.255 -20.275 1.00 5.33 48 GLN A N 14
ATOM 27464 C CA . GLN A 1 70 ? -23.111 14.892 -18.956 1.00 40.21 48 GLN A CA 14
ATOM 27465 C C . GLN A 1 70 ? -21.598 14.699 -18.987 1.00 75.23 48 GLN A C 14
ATOM 27466 O O . GLN A 1 70 ? -21.068 14.010 -19.858 1.00 64.44 48 GLN A O 14
ATOM 27480 N N . LYS A 1 71 ? -20.909 15.312 -18.031 1.00 62.03 49 LYS A N 14
ATOM 27481 C CA . LYS A 1 71 ? -19.457 15.207 -17.948 1.00 1.45 49 LYS A CA 14
ATOM 27482 C C . LYS A 1 71 ? -19.029 14.653 -16.593 1.00 24.24 49 LYS A C 14
ATOM 27483 O O . LYS A 1 71 ? -19.648 14.943 -15.569 1.00 21.53 49 LYS A O 14
ATOM 27502 N N . TYR A 1 72 ? -17.966 13.856 -16.594 1.00 21.00 50 TYR A N 14
ATOM 27503 C CA . TYR A 1 72 ? -17.456 13.260 -15.365 1.00 4.42 50 TYR A CA 14
ATOM 27504 C C . TYR A 1 72 ? -15.940 13.096 -15.427 1.00 72.35 50 TYR A C 14
ATOM 27505 O O . TYR A 1 72 ? -15.323 13.314 -16.470 1.00 3.20 50 TYR A O 14
ATOM 27523 N N . PHE A 1 73 ? -15.347 12.708 -14.303 1.00 62.14 51 PHE A N 14
ATOM 27524 C CA . PHE A 1 73 ? -13.904 12.514 -14.229 1.00 25.55 51 PHE A CA 14
ATOM 27525 C C . PHE A 1 73 ? -13.551 11.030 -14.288 1.00 43.25 51 PHE A C 14
ATOM 27526 O O . PHE A 1 73 ? -14.181 10.204 -13.628 1.00 53.14 51 PHE A O 14
ATOM 27543 N N . ARG A 1 74 ? -12.539 10.700 -15.085 1.00 12.40 52 ARG A N 14
ATOM 27544 C CA . ARG A 1 74 ? -12.103 9.317 -15.233 1.00 51.23 52 ARG A CA 14
ATOM 27545 C C . ARG A 1 74 ? -10.582 9.217 -15.173 1.00 43.54 52 ARG A C 14
ATOM 27546 O O . ARG A 1 74 ? -9.876 9.883 -15.932 1.00 10.11 52 ARG A O 14
ATOM 27567 N N . ILE A 1 75 ? -10.084 8.383 -14.267 1.00 61.13 53 ILE A N 14
ATOM 27568 C CA . ILE A 1 75 ? -8.647 8.196 -14.109 1.00 41.13 53 ILE A CA 14
ATOM 27569 C C . ILE A 1 75 ? -8.234 6.775 -14.476 1.00 63.13 53 ILE A C 14
ATOM 27570 O O . ILE A 1 75 ? -8.881 5.806 -14.078 1.00 73.31 53 ILE A O 14
ATOM 27586 N N . LEU A 1 76 ? -7.151 6.657 -15.236 1.00 44.44 54 LEU A N 14
ATOM 27587 C CA . LEU A 1 76 ? -6.648 5.354 -15.656 1.00 73.33 54 LEU A CA 14
ATOM 27588 C C . LEU A 1 76 ? -5.253 5.101 -15.094 1.00 32.32 54 LEU A C 14
ATOM 27589 O O . LEU A 1 76 ? -4.321 5.863 -15.352 1.00 20.55 54 LEU A O 14
ATOM 27605 N N . PHE A 1 77 ? -5.117 4.025 -14.326 1.00 24.30 55 PHE A N 14
ATOM 27606 C CA . PHE A 1 77 ? -3.835 3.670 -13.728 1.00 2.11 55 PHE A CA 14
ATOM 27607 C C . PHE A 1 77 ? -3.398 2.275 -14.165 1.00 70.03 55 PHE A C 14
ATOM 27608 O O . PHE A 1 77 ? -4.093 1.290 -13.917 1.00 52.25 55 PHE A O 14
ATOM 27625 N N . GLN A 1 78 ? -2.242 2.201 -14.817 1.00 73.43 56 GLN A N 14
ATOM 27626 C CA . GLN A 1 78 ? -1.713 0.927 -15.290 1.00 73.25 56 GLN A CA 14
ATOM 27627 C C . GLN A 1 78 ? -0.230 0.797 -14.960 1.00 71.11 56 GLN A C 14
ATOM 27628 O O . GLN A 1 78 ? 0.483 1.795 -14.860 1.00 23.01 56 GLN A O 14
ATOM 27642 N N . SER A 1 79 ? 0.228 -0.440 -14.791 1.00 55.45 57 SER A N 14
ATOM 27643 C CA . SER A 1 79 ? 1.625 -0.700 -14.468 1.00 44.10 57 SER A CA 14
ATOM 27644 C C . SER A 1 79 ? 2.443 -0.926 -15.736 1.00 4.41 57 SER A C 14
ATOM 27645 O O . SER A 1 79 ? 1.920 -0.855 -16.848 1.00 33.10 57 SER A O 14
ATOM 27653 N N . LYS A 1 80 ? 3.732 -1.197 -15.560 1.00 61.43 58 LYS A N 14
ATOM 27654 C CA . LYS A 1 80 ? 4.625 -1.435 -16.688 1.00 60.13 58 LYS A CA 14
ATOM 27655 C C . LYS A 1 80 ? 4.817 -2.930 -16.925 1.00 10.24 58 LYS A C 14
ATOM 27656 O O . LYS A 1 80 ? 4.911 -3.381 -18.066 1.00 63.51 58 LYS A O 14
ATOM 27675 N N . LYS A 1 81 ? 4.873 -3.693 -15.839 1.00 33.53 59 LYS A N 14
ATOM 27676 C CA . LYS A 1 81 ? 5.050 -5.138 -15.927 1.00 4.00 59 LYS A CA 14
ATOM 27677 C C . LYS A 1 81 ? 3.703 -5.853 -15.922 1.00 61.24 59 LYS A C 14
ATOM 27678 O O . LYS A 1 81 ? 3.639 -7.079 -16.024 1.00 22.22 59 LYS A O 14
ATOM 27697 N N . LEU A 1 82 ? 2.629 -5.081 -15.806 1.00 12.42 60 LEU A N 14
ATOM 27698 C CA . LEU A 1 82 ? 1.282 -5.641 -15.790 1.00 12.51 60 LEU A CA 14
ATOM 27699 C C . LEU A 1 82 ? 1.230 -6.956 -16.560 1.00 31.32 60 LEU A C 14
ATOM 27700 O O . LEU A 1 82 ? 1.302 -6.971 -17.789 1.00 21.25 60 LEU A O 14
ATOM 27716 N N . SER A 1 83 ? 1.102 -8.059 -15.829 1.00 21.11 61 SER A N 14
ATOM 27717 C CA . SER A 1 83 ? 1.042 -9.380 -16.443 1.00 32.32 61 SER A CA 14
ATOM 27718 C C . SER A 1 83 ? -0.364 -9.964 -16.339 1.00 40.01 61 SER A C 14
ATOM 27719 O O . SER A 1 83 ? -1.096 -9.682 -15.391 1.00 43.50 61 SER A O 14
ATOM 27727 N N . GLU A 1 84 ? -0.733 -10.779 -17.322 1.00 34.42 62 GLU A N 14
ATOM 27728 C CA . GLU A 1 84 ? -2.052 -11.402 -17.342 1.00 23.33 62 GLU A CA 14
ATOM 27729 C C . GLU A 1 84 ? -2.162 -12.477 -16.264 1.00 10.01 62 GLU A C 14
ATOM 27730 O O . GLU A 1 84 ? -3.215 -12.649 -15.648 1.00 4.45 62 GLU A O 14
ATOM 27742 N N . LEU A 1 85 ? -1.069 -13.198 -16.042 1.00 62.32 63 LEU A N 14
ATOM 27743 C CA . LEU A 1 85 ? -1.041 -14.257 -15.039 1.00 73.43 63 LEU A CA 14
ATOM 27744 C C . LEU A 1 85 ? -0.958 -13.673 -13.633 1.00 23.33 63 LEU A C 14
ATOM 27745 O O . LEU A 1 85 ? -1.071 -12.462 -13.445 1.00 10.55 63 LEU A O 14
ATOM 27761 N N . HIS A 1 86 ? -0.757 -14.543 -12.647 1.00 44.44 64 HIS A N 14
ATOM 27762 C CA . HIS A 1 86 ? -0.655 -14.113 -11.257 1.00 43.44 64 HIS A CA 14
ATOM 27763 C C . HIS A 1 86 ? -1.965 -13.492 -10.783 1.00 75.40 64 HIS A C 14
ATOM 27764 O O . HIS A 1 86 ? -2.043 -12.301 -10.481 1.00 33.42 64 HIS A O 14
ATOM 27778 N N . PRO A 1 87 ? -3.021 -14.317 -10.716 1.00 70.23 65 PRO A N 14
ATOM 27779 C CA . PRO A 1 87 ? -4.348 -13.872 -10.280 1.00 4.52 65 PRO A CA 14
ATOM 27780 C C . PRO A 1 87 ? -4.388 -13.541 -8.792 1.00 24.23 65 PRO A C 14
ATOM 27781 O O . PRO A 1 87 ? -5.196 -12.726 -8.350 1.00 11.33 65 PRO A O 14
ATOM 27792 N N . GLU A 1 88 ? -3.509 -14.180 -8.025 1.00 14.25 66 GLU A N 14
ATOM 27793 C CA . GLU A 1 88 ? -3.446 -13.953 -6.586 1.00 10.35 66 GLU A CA 14
ATOM 27794 C C . GLU A 1 88 ? -3.136 -12.490 -6.279 1.00 22.54 66 GLU A C 14
ATOM 27795 O O . GLU A 1 88 ? -3.526 -11.969 -5.235 1.00 13.12 66 GLU A O 14
ATOM 27807 N N . GLU A 1 89 ? -2.430 -11.836 -7.196 1.00 34.01 67 GLU A N 14
ATOM 27808 C CA . GLU A 1 89 ? -2.067 -10.435 -7.022 1.00 45.35 67 GLU A CA 14
ATOM 27809 C C . GLU A 1 89 ? -3.257 -9.524 -7.308 1.00 51.05 67 GLU A C 14
ATOM 27810 O O . GLU A 1 89 ? -3.380 -8.444 -6.729 1.00 65.54 67 GLU A O 14
ATOM 27822 N N . ARG A 1 90 ? -4.131 -9.967 -8.206 1.00 35.32 68 ARG A N 14
ATOM 27823 C CA . ARG A 1 90 ? -5.311 -9.192 -8.571 1.00 33.35 68 ARG A CA 14
ATOM 27824 C C . ARG A 1 90 ? -6.152 -8.870 -7.339 1.00 0.43 68 ARG A C 14
ATOM 27825 O O . ARG A 1 90 ? -6.530 -7.719 -7.115 1.00 72.44 68 ARG A O 14
ATOM 27846 N N . LYS A 1 91 ? -6.442 -9.893 -6.542 1.00 4.31 69 LYS A N 14
ATOM 27847 C CA . LYS A 1 91 ? -7.237 -9.720 -5.332 1.00 43.40 69 LYS A CA 14
ATOM 27848 C C . LYS A 1 91 ? -6.548 -8.767 -4.360 1.00 51.10 69 LYS A C 14
ATOM 27849 O O . LYS A 1 91 ? -7.201 -7.960 -3.698 1.00 22.04 69 LYS A O 14
ATOM 27868 N N . LYS A 1 92 ? -5.225 -8.864 -4.280 1.00 73.43 70 LYS A N 14
ATOM 27869 C CA . LYS A 1 92 ? -4.447 -8.010 -3.392 1.00 2.14 70 LYS A CA 14
ATOM 27870 C C . LYS A 1 92 ? -4.493 -6.557 -3.855 1.00 33.40 70 LYS A C 14
ATOM 27871 O O . LYS A 1 92 ? -4.829 -5.659 -3.083 1.00 34.43 70 LYS A O 14
ATOM 27890 N N . VAL A 1 93 ? -4.155 -6.334 -5.121 1.00 12.51 71 VAL A N 14
ATOM 27891 C CA . VAL A 1 93 ? -4.161 -4.990 -5.688 1.00 30.23 71 VAL A CA 14
ATOM 27892 C C . VAL A 1 93 ? -5.570 -4.409 -5.708 1.00 51.53 71 VAL A C 14
ATOM 27893 O O . VAL A 1 93 ? -5.756 -3.200 -5.562 1.00 30.41 71 VAL A O 14
ATOM 27906 N N . ARG A 1 94 ? -6.560 -5.276 -5.890 1.00 60.44 72 ARG A N 14
ATOM 27907 C CA . ARG A 1 94 ? -7.953 -4.849 -5.931 1.00 12.22 72 ARG A CA 14
ATOM 27908 C C . ARG A 1 94 ? -8.398 -4.316 -4.572 1.00 30.33 72 ARG A C 14
ATOM 27909 O O . ARG A 1 94 ? -8.915 -3.204 -4.470 1.00 31.43 72 ARG A O 14
ATOM 27930 N N . GLU A 1 95 ? -8.193 -5.118 -3.532 1.00 33.54 73 GLU A N 14
ATOM 27931 C CA . GLU A 1 95 ? -8.575 -4.728 -2.180 1.00 1.44 73 GLU A CA 14
ATOM 27932 C C . GLU A 1 95 ? -7.666 -3.619 -1.657 1.00 53.50 73 GLU A C 14
ATOM 27933 O O . GLU A 1 95 ? -8.104 -2.739 -0.915 1.00 32.33 73 GLU A O 14
ATOM 27945 N N . LYS A 1 96 ? -6.398 -3.667 -2.050 1.00 1.24 74 LYS A N 14
ATOM 27946 C CA . LYS A 1 96 ? -5.426 -2.667 -1.623 1.00 22.41 74 LYS A CA 14
ATOM 27947 C C . LYS A 1 96 ? -5.825 -1.278 -2.109 1.00 11.22 74 LYS A C 14
ATOM 27948 O O . LYS A 1 96 ? -5.909 -0.334 -1.322 1.00 63.41 74 LYS A O 14
ATOM 27967 N N . PHE A 1 97 ? -6.072 -1.159 -3.409 1.00 52.01 75 PHE A N 14
ATOM 27968 C CA . PHE A 1 97 ? -6.464 0.116 -4.000 1.00 25.34 75 PHE A CA 14
ATOM 27969 C C . PHE A 1 97 ? -7.884 0.492 -3.588 1.00 42.43 75 PHE A C 14
ATOM 27970 O O . PHE A 1 97 ? -8.197 1.669 -3.403 1.00 24.41 75 PHE A O 14
ATOM 27987 N N . ASP A 1 98 ? -8.739 -0.514 -3.448 1.00 72.33 76 ASP A N 14
ATOM 27988 C CA . ASP A 1 98 ? -10.127 -0.290 -3.059 1.00 25.24 76 ASP A CA 14
ATOM 27989 C C . ASP A 1 98 ? -10.206 0.345 -1.674 1.00 52.21 76 ASP A C 14
ATOM 27990 O O . ASP A 1 98 ? -10.919 1.328 -1.472 1.00 71.43 76 ASP A O 14
ATOM 27999 N N . GLU A 1 99 ? -9.470 -0.224 -0.724 1.00 54.41 77 GLU A N 14
ATOM 28000 C CA . GLU A 1 99 ? -9.460 0.287 0.642 1.00 72.03 77 GLU A CA 14
ATOM 28001 C C . GLU A 1 99 ? -8.746 1.634 0.714 1.00 61.42 77 GLU A C 14
ATOM 28002 O O . GLU A 1 99 ? -9.260 2.591 1.290 1.00 35.33 77 GLU A O 14
ATOM 28014 N N . ASN A 1 100 ? -7.556 1.698 0.124 1.00 14.14 78 ASN A N 14
ATOM 28015 C CA . ASN A 1 100 ? -6.770 2.926 0.122 1.00 10.34 78 ASN A CA 14
ATOM 28016 C C . ASN A 1 100 ? -7.598 4.102 -0.388 1.00 71.53 78 ASN A C 14
ATOM 28017 O O . ASN A 1 100 ? -7.499 5.215 0.128 1.00 71.33 78 ASN A O 14
ATOM 28028 N N . SER A 1 101 ? -8.415 3.845 -1.405 1.00 10.30 79 SER A N 14
ATOM 28029 C CA . SER A 1 101 ? -9.258 4.882 -1.988 1.00 54.21 79 SER A CA 14
ATOM 28030 C C . SER A 1 101 ? -10.464 5.167 -1.097 1.00 61.42 79 SER A C 14
ATOM 28031 O O . SER A 1 101 ? -10.846 6.320 -0.901 1.00 2.43 79 SER A O 14
ATOM 28039 N N . ARG A 1 102 ? -11.059 4.106 -0.561 1.00 3.10 80 ARG A N 14
ATOM 28040 C CA . ARG A 1 102 ? -12.222 4.240 0.308 1.00 4.30 80 ARG A CA 14
ATOM 28041 C C . ARG A 1 102 ? -11.822 4.804 1.669 1.00 65.45 80 ARG A C 14
ATOM 28042 O O . ARG A 1 102 ? -12.676 5.144 2.486 1.00 72.11 80 ARG A O 14
ATOM 28063 N N . MET A 1 103 ? -10.517 4.898 1.904 1.00 41.35 81 MET A N 14
ATOM 28064 C CA . MET A 1 103 ? -10.004 5.421 3.165 1.00 61.14 81 MET A CA 14
ATOM 28065 C C . MET A 1 103 ? -10.785 6.657 3.599 1.00 73.10 81 MET A C 14
ATOM 28066 O O . MET A 1 103 ? -11.153 7.491 2.772 1.00 34.22 81 MET A O 14
ATOM 28080 N N . GLN A 1 104 ? -11.035 6.767 4.900 1.00 62.02 82 GLN A N 14
ATOM 28081 C CA . GLN A 1 104 ? -11.774 7.901 5.442 1.00 5.11 82 GLN A CA 14
ATOM 28082 C C . GLN A 1 104 ? -11.121 9.219 5.038 1.00 11.12 82 GLN A C 14
ATOM 28083 O O . GLN A 1 104 ? -9.928 9.266 4.738 1.00 51.23 82 GLN A O 14
ATOM 28097 N N . TYR A 1 105 ? -11.911 10.287 5.033 1.00 1.10 83 TYR A N 14
ATOM 28098 C CA . TYR A 1 105 ? -11.411 11.606 4.663 1.00 23.21 83 TYR A CA 14
ATOM 28099 C C . TYR A 1 105 ? -10.206 11.991 5.517 1.00 70.55 83 TYR A C 14
ATOM 28100 O O . TYR A 1 105 ? -9.226 12.541 5.015 1.00 70.03 83 TYR A O 14
ATOM 28118 N N . SER A 1 106 ? -10.287 11.696 6.810 1.00 31.31 84 SER A N 14
ATOM 28119 C CA . SER A 1 106 ? -9.206 12.013 7.736 1.00 62.15 84 SER A CA 14
ATOM 28120 C C . SER A 1 106 ? -7.879 11.453 7.233 1.00 45.24 84 SER A C 14
ATOM 28121 O O . SER A 1 106 ? -6.883 12.171 7.149 1.00 25.11 84 SER A O 14
ATOM 28129 N N . GLU A 1 107 ? -7.874 10.166 6.899 1.00 55.40 85 GLU A N 14
ATOM 28130 C CA . GLU A 1 107 ? -6.670 9.510 6.405 1.00 22.21 85 GLU A CA 14
ATOM 28131 C C . GLU A 1 107 ? -6.357 9.949 4.978 1.00 51.25 85 GLU A C 14
ATOM 28132 O O . GLU A 1 107 ? -5.193 10.073 4.595 1.00 62.53 85 GLU A O 14
ATOM 28144 N N . LEU A 1 108 ? -7.404 10.183 4.194 1.00 11.43 86 LEU A N 14
ATOM 28145 C CA . LEU A 1 108 ? -7.243 10.609 2.808 1.00 22.32 86 LEU A CA 14
ATOM 28146 C C . LEU A 1 108 ? -6.522 11.951 2.731 1.00 72.22 86 LEU A C 14
ATOM 28147 O O . LEU A 1 108 ? -5.644 12.147 1.891 1.00 11.24 86 LEU A O 14
ATOM 28163 N N . MET A 1 109 ? -6.899 12.870 3.613 1.00 5.44 87 MET A N 14
ATOM 28164 C CA . MET A 1 109 ? -6.285 14.193 3.647 1.00 53.12 87 MET A CA 14
ATOM 28165 C C . MET A 1 109 ? -4.947 14.154 4.378 1.00 60.44 87 MET A C 14
ATOM 28166 O O . MET A 1 109 ? -4.033 14.916 4.063 1.00 44.14 87 MET A O 14
ATOM 28180 N N . THR A 1 110 ? -4.838 13.260 5.356 1.00 61.11 88 THR A N 14
ATOM 28181 C CA . THR A 1 110 ? -3.612 13.122 6.132 1.00 12.31 88 THR A CA 14
ATOM 28182 C C . THR A 1 110 ? -2.477 12.575 5.275 1.00 42.44 88 THR A C 14
ATOM 28183 O O . THR A 1 110 ? -1.373 13.120 5.267 1.00 64.02 88 THR A O 14
ATOM 28194 N N . LYS A 1 111 ? -2.755 11.496 4.552 1.00 64.50 89 LYS A N 14
ATOM 28195 C CA . LYS A 1 111 ? -1.757 10.875 3.688 1.00 33.22 89 LYS A CA 14
ATOM 28196 C C . LYS A 1 111 ? -1.428 11.776 2.502 1.00 1.15 89 LYS A C 14
ATOM 28197 O O . LYS A 1 111 ? -0.473 11.526 1.767 1.00 70.24 89 LYS A O 14
ATOM 28216 N N . TYR A 1 112 ? -2.223 12.825 2.324 1.00 1.21 90 TYR A N 14
ATOM 28217 C CA . TYR A 1 112 ? -2.016 13.763 1.227 1.00 0.10 90 TYR A CA 14
ATOM 28218 C C . TYR A 1 112 ? -1.263 15.002 1.704 1.00 72.53 90 TYR A C 14
ATOM 28219 O O . TYR A 1 112 ? -0.339 15.474 1.042 1.00 65.35 90 TYR A O 14
ATOM 28237 N N . HIS A 1 113 ? -1.666 15.523 2.858 1.00 31.02 91 HIS A N 14
ATOM 28238 C CA . HIS A 1 113 ? -1.030 16.706 3.426 1.00 3.21 91 HIS A CA 14
ATOM 28239 C C . HIS A 1 113 ? 0.079 16.313 4.398 1.00 51.31 91 HIS A C 14
ATOM 28240 O O . HIS A 1 113 ? 1.240 16.676 4.209 1.00 22.04 91 HIS A O 14
ATOM 28254 N N . ASP A 1 114 ? -0.288 15.571 5.437 1.00 44.21 92 ASP A N 14
ATOM 28255 C CA . ASP A 1 114 ? 0.676 15.129 6.438 1.00 31.13 92 ASP A CA 14
ATOM 28256 C C . ASP A 1 114 ? 1.821 14.358 5.788 1.00 55.21 92 ASP A C 14
ATOM 28257 O O . ASP A 1 114 ? 2.934 14.319 6.313 1.00 30.53 92 ASP A O 14
ATOM 28266 N N . LEU A 1 115 ? 1.539 13.746 4.643 1.00 44.21 93 LEU A N 14
ATOM 28267 C CA . LEU A 1 115 ? 2.545 12.975 3.920 1.00 2.15 93 LEU A CA 14
ATOM 28268 C C . LEU A 1 115 ? 3.194 13.817 2.826 1.00 23.44 93 LEU A C 14
ATOM 28269 O O . LEU A 1 115 ? 4.257 13.471 2.310 1.00 23.12 93 LEU A O 14
ATOM 28285 N N . LYS A 1 116 ? 2.549 14.925 2.478 1.00 31.41 94 LYS A N 14
ATOM 28286 C CA . LYS A 1 116 ? 3.064 15.819 1.448 1.00 72.20 94 LYS A CA 14
ATOM 28287 C C . LYS A 1 116 ? 4.448 16.339 1.821 1.00 3.04 94 LYS A C 14
ATOM 28288 O O . LYS A 1 116 ? 5.255 16.667 0.951 1.00 2.34 94 LYS A O 14
ATOM 28307 N N . LYS A 1 117 ? 4.718 16.411 3.121 1.00 72.45 95 LYS A N 14
ATOM 28308 C CA . LYS A 1 117 ? 6.006 16.888 3.610 1.00 34.11 95 LYS A CA 14
ATOM 28309 C C . LYS A 1 117 ? 7.099 15.853 3.365 1.00 73.25 95 LYS A C 14
ATOM 28310 O O . LYS A 1 117 ? 8.224 16.199 3.007 1.00 40.23 95 LYS A O 14
ATOM 28329 N N . GLN A 1 118 ? 6.759 14.583 3.558 1.00 73.51 96 GLN A N 14
ATOM 28330 C CA . GLN A 1 118 ? 7.712 13.498 3.356 1.00 21.12 96 GLN A CA 14
ATOM 28331 C C . GLN A 1 118 ? 7.822 13.138 1.878 1.00 24.23 96 GLN A C 14
ATOM 28332 O O . GLN A 1 118 ? 8.870 12.689 1.415 1.00 50.21 96 GLN A O 14
ATOM 28346 N N . GLY A 1 119 ? 6.733 13.337 1.143 1.00 51.24 97 GLY A N 14
ATOM 28347 C CA . GLY A 1 119 ? 6.728 13.028 -0.275 1.00 63.42 97 GLY A CA 14
ATOM 28348 C C . GLY A 1 119 ? 6.450 14.246 -1.134 1.00 22.53 97 GLY A C 14
ATOM 28349 O O . GLY A 1 119 ? 6.721 15.376 -0.728 1.00 34.14 97 GLY A O 14
ATOM 28353 N N . LYS A 1 120 ? 5.910 14.016 -2.326 1.00 13.34 98 LYS A N 14
ATOM 28354 C CA . LYS A 1 120 ? 5.595 15.103 -3.245 1.00 52.03 98 LYS A CA 14
ATOM 28355 C C . LYS A 1 120 ? 4.408 14.739 -4.131 1.00 54.32 98 LYS A C 14
ATOM 28356 O O . LYS A 1 120 ? 4.104 13.562 -4.325 1.00 32.21 98 LYS A O 14
ATOM 28375 N N . ILE A 1 121 ? 3.742 15.756 -4.667 1.00 54.42 99 ILE A N 14
ATOM 28376 C CA . ILE A 1 121 ? 2.590 15.542 -5.535 1.00 12.54 99 ILE A CA 14
ATOM 28377 C C . ILE A 1 121 ? 2.525 16.598 -6.633 1.00 1.31 99 ILE A C 14
ATOM 28378 O O . ILE A 1 121 ? 2.848 17.765 -6.408 1.00 51.01 99 ILE A O 14
ATOM 28394 N N . LYS A 1 122 ? 2.104 16.182 -7.822 1.00 61.33 100 LYS A N 14
ATOM 28395 C CA . LYS A 1 122 ? 1.993 17.091 -8.957 1.00 20.13 100 LYS A CA 14
ATOM 28396 C C . LYS A 1 122 ? 0.589 17.049 -9.552 1.00 44.02 100 LYS A C 14
ATOM 28397 O O . LYS A 1 122 ? -0.037 15.991 -9.616 1.00 64.24 100 LYS A O 14
ATOM 28416 N N . ASP A 1 123 ? 0.102 18.205 -9.988 1.00 13.55 101 ASP A N 14
ATOM 28417 C CA . ASP A 1 123 ? -1.227 18.300 -10.580 1.00 53.24 101 ASP A CA 14
ATOM 28418 C C . ASP A 1 123 ? -1.136 18.493 -12.091 1.00 1.21 101 ASP A C 14
ATOM 28419 O O . ASP A 1 123 ? -1.094 19.622 -12.581 1.00 30.11 101 ASP A O 14
ATOM 28428 N N . ARG A 1 124 ? -1.104 17.385 -12.823 1.00 74.42 102 ARG A N 14
ATOM 28429 C CA . ARG A 1 124 ? -1.015 17.432 -14.278 1.00 35.04 102 ARG A CA 14
ATOM 28430 C C . ARG A 1 124 ? -2.347 17.857 -14.890 1.00 61.11 102 ARG A C 14
ATOM 28431 O O . ARG A 1 124 ? -3.404 17.764 -14.265 1.00 64.02 102 ARG A O 14
ATOM 28452 N N . PRO A 1 125 ? -2.297 18.335 -16.142 1.00 44.32 103 PRO A N 14
ATOM 28453 C CA . PRO A 1 125 ? -3.489 18.784 -16.867 1.00 14.14 103 PRO A CA 14
ATOM 28454 C C . PRO A 1 125 ? -4.410 17.627 -17.241 1.00 2.41 103 PRO A C 14
ATOM 28455 O O . PRO A 1 125 ? -3.948 16.533 -17.564 1.00 30.35 103 PRO A O 14
ATOM 28466 N N . VAL A 1 126 ? -5.715 17.877 -17.196 1.00 63.02 104 VAL A N 14
ATOM 28467 C CA . VAL A 1 126 ? -6.700 16.856 -17.532 1.00 52.43 104 VAL A CA 14
ATOM 28468 C C . VAL A 1 126 ? -6.864 16.727 -19.042 1.00 53.14 104 VAL A C 14
ATOM 28469 O O . VAL A 1 126 ? -6.944 17.726 -19.758 1.00 11.14 104 VAL A O 14
ATOM 28482 N N . LYS A 1 127 ? -6.915 15.489 -19.523 1.00 5.24 105 LYS A N 14
ATOM 28483 C CA . LYS A 1 127 ? -7.071 15.227 -20.948 1.00 70.13 105 LYS A CA 14
ATOM 28484 C C . LYS A 1 127 ? -8.546 15.129 -21.325 1.00 0.31 105 LYS A C 14
ATOM 28485 O O . LYS A 1 127 ? -9.358 14.614 -20.558 1.00 14.14 105 LYS A O 14
ATOM 28504 N N . GLU A 1 128 ? -8.884 15.626 -22.511 1.00 25.11 106 GLU A N 14
ATOM 28505 C CA . GLU A 1 128 ? -10.261 15.593 -22.988 1.00 50.20 106 GLU A CA 14
ATOM 28506 C C . GLU A 1 128 ? -10.604 14.224 -23.567 1.00 62.34 106 GLU A C 14
ATOM 28507 O O . GLU A 1 128 ? -9.812 13.632 -24.302 1.00 15.12 106 GLU A O 14
ATOM 28519 N N . VAL A 1 129 ? -11.789 13.725 -23.231 1.00 12.12 107 VAL A N 14
ATOM 28520 C CA . VAL A 1 129 ? -12.238 12.426 -23.717 1.00 71.11 107 VAL A CA 14
ATOM 28521 C C . VAL A 1 129 ? -13.380 12.578 -24.716 1.00 21.42 107 VAL A C 14
ATOM 28522 O O . VAL A 1 129 ? -14.267 13.413 -24.539 1.00 11.22 107 VAL A O 14
ATOM 28535 N N . HIS A 1 130 ? -13.352 11.763 -25.766 1.00 51.53 108 HIS A N 14
ATOM 28536 C CA . HIS A 1 130 ? -14.386 11.806 -26.794 1.00 52.10 108 HIS A CA 14
ATOM 28537 C C . HIS A 1 130 ? -15.046 10.440 -26.958 1.00 1.21 108 HIS A C 14
ATOM 28538 O O . HIS A 1 130 ? -14.683 9.480 -26.279 1.00 2.40 108 HIS A O 14
ATOM 28552 N N . GLU A 1 131 ? -16.017 10.362 -27.863 1.00 21.15 109 GLU A N 14
ATOM 28553 C CA . GLU A 1 131 ? -16.728 9.114 -28.113 1.00 64.42 109 GLU A CA 14
ATOM 28554 C C . GLU A 1 131 ? -15.882 8.167 -28.961 1.00 33.04 109 GLU A C 14
ATOM 28555 O O . GLU A 1 131 ? -15.526 8.484 -30.095 1.00 13.21 109 GLU A O 14
ATOM 28567 N N . GLU A 1 132 ? -15.565 7.004 -28.400 1.00 40.02 110 GLU A N 14
ATOM 28568 C CA . GLU A 1 132 ? -14.760 6.012 -29.104 1.00 14.12 110 GLU A CA 14
ATOM 28569 C C . GLU A 1 132 ? -14.341 4.886 -28.164 1.00 21.34 110 GLU A C 14
ATOM 28570 O O . GLU A 1 132 ? -14.837 4.782 -27.041 1.00 62.15 110 GLU A O 14
ATOM 28582 N N . TYR A 1 133 ? -13.425 4.044 -28.630 1.00 50.21 111 TYR A N 14
ATOM 28583 C CA . TYR A 1 133 ? -12.940 2.923 -27.833 1.00 55.43 111 TYR A CA 14
ATOM 28584 C C . TYR A 1 133 ? -11.449 3.064 -27.546 1.00 23.11 111 TYR A C 14
ATOM 28585 O O . TYR A 1 133 ? -10.611 2.567 -28.298 1.00 64.24 111 TYR A O 14
ATOM 28603 N N . ASP A 1 134 ? -11.125 3.744 -26.452 1.00 14.23 112 ASP A N 14
ATOM 28604 C CA . ASP A 1 134 ? -9.735 3.950 -26.062 1.00 33.20 112 ASP A CA 14
ATOM 28605 C C . ASP A 1 134 ? -9.474 3.393 -24.666 1.00 13.43 112 ASP A C 14
ATOM 28606 O O . ASP A 1 134 ? -8.863 2.335 -24.512 1.00 1.34 112 ASP A O 14
ATOM 28615 N N . LEU A 1 135 ? -9.941 4.113 -23.651 1.00 45.12 113 LEU A N 14
ATOM 28616 C CA . LEU A 1 135 ? -9.757 3.692 -22.266 1.00 40.35 113 LEU A CA 14
ATOM 28617 C C . LEU A 1 135 ? -10.348 2.305 -22.036 1.00 41.11 113 LEU A C 14
ATOM 28618 O O . LEU A 1 135 ? -10.830 1.662 -22.969 1.00 3.32 113 LEU A O 14
ATOM 28634 N N . TRP A 1 136 ? -10.309 1.851 -20.789 1.00 11.34 114 TRP A N 14
ATOM 28635 C CA . TRP A 1 136 ? -10.843 0.541 -20.435 1.00 71.33 114 TRP A CA 14
ATOM 28636 C C . TRP A 1 136 ? -12.332 0.456 -20.753 1.00 21.13 114 TRP A C 14
ATOM 28637 O O . TRP A 1 136 ? -12.799 -0.533 -21.316 1.00 75.00 114 TRP A O 14
ATOM 28658 N N . GLU A 1 137 ? -13.071 1.499 -20.388 1.00 20.14 115 GLU A N 14
ATOM 28659 C CA . GLU A 1 137 ? -14.508 1.540 -20.634 1.00 4.01 115 GLU A CA 14
ATOM 28660 C C . GLU A 1 137 ? -15.138 0.169 -20.405 1.00 13.53 115 GLU A C 14
ATOM 28661 O O . GLU A 1 137 ? -15.416 -0.564 -21.353 1.00 70.44 115 GLU A O 14
ATOM 28673 N N . ASP A 1 138 ? -15.361 -0.168 -19.139 1.00 62.54 116 ASP A N 14
ATOM 28674 C CA . ASP A 1 138 ? -15.959 -1.450 -18.784 1.00 60.12 116 ASP A CA 14
ATOM 28675 C C . ASP A 1 138 ? -16.084 -1.590 -17.270 1.00 72.43 116 ASP A C 14
ATOM 28676 O O . ASP A 1 138 ? -17.176 -1.753 -16.726 1.00 13.35 116 ASP A O 14
ATOM 28685 N N . PRO A 1 139 ? -14.940 -1.528 -16.573 1.00 40.32 117 PRO A N 14
ATOM 28686 C CA . PRO A 1 139 ? -14.895 -1.646 -15.113 1.00 33.12 117 PRO A CA 14
ATOM 28687 C C . PRO A 1 139 ? -15.502 -0.434 -14.414 1.00 43.01 117 PRO A C 14
ATOM 28688 O O . PRO A 1 139 ? -16.393 -0.571 -13.575 1.00 43.12 117 PRO A O 14
ATOM 28699 N N . ILE A 1 140 ? -15.014 0.751 -14.765 1.00 60.04 118 ILE A N 14
ATOM 28700 C CA . ILE A 1 140 ? -15.510 1.987 -14.173 1.00 22.25 118 ILE A CA 14
ATOM 28701 C C . ILE A 1 140 ? -16.824 2.417 -14.816 1.00 22.41 118 ILE A C 14
ATOM 28702 O O . ILE A 1 140 ? -17.552 3.245 -14.270 1.00 11.24 118 ILE A O 14
ATOM 28718 N N . TRP A 1 141 ? -17.121 1.847 -15.978 1.00 70.20 119 TRP A N 14
ATOM 28719 C CA . TRP A 1 141 ? -18.349 2.170 -16.695 1.00 72.25 119 TRP A CA 14
ATOM 28720 C C . TRP A 1 141 ? -19.575 1.849 -15.848 1.00 12.13 119 TRP A C 14
ATOM 28721 O O . TRP A 1 141 ? -20.636 2.447 -16.025 1.00 51.01 119 TRP A O 14
ATOM 28742 N N . GLN A 1 142 ? -19.422 0.903 -14.927 1.00 62.21 120 GLN A N 14
ATOM 28743 C CA . GLN A 1 142 ? -20.518 0.504 -14.053 1.00 32.44 120 GLN A CA 14
ATOM 28744 C C . GLN A 1 142 ? -20.129 0.658 -12.586 1.00 42.22 120 GLN A C 14
ATOM 28745 O O . GLN A 1 142 ? -20.568 1.590 -11.912 1.00 34.33 120 GLN A O 14
ATOM 28759 N N . TYR A 1 143 ? -19.302 -0.260 -12.099 1.00 34.42 121 TYR A N 14
ATOM 28760 C CA . TYR A 1 143 ? -18.856 -0.228 -10.711 1.00 41.21 121 TYR A CA 14
ATOM 28761 C C . TYR A 1 143 ? -17.668 0.715 -10.543 1.00 13.00 121 TYR A C 14
ATOM 28762 O O . TYR A 1 143 ? -16.721 0.683 -11.328 1.00 45.34 121 TYR A O 14
ATOM 28780 N N . ILE A 1 144 ? -17.728 1.552 -9.513 1.00 45.51 122 ILE A N 14
ATOM 28781 C CA . ILE A 1 144 ? -16.657 2.503 -9.240 1.00 10.22 122 ILE A CA 14
ATOM 28782 C C . ILE A 1 144 ? -16.371 3.374 -10.458 1.00 41.14 122 ILE A C 14
ATOM 28783 O O . ILE A 1 144 ? -15.431 3.118 -11.211 1.00 5.44 122 ILE A O 14
ATOM 28799 N N . MET A 1 23 ? 4.352 -5.024 -3.036 1.00 1.53 1 MET A N 15
ATOM 28800 C CA . MET A 1 23 ? 3.329 -6.027 -3.308 1.00 42.52 1 MET A CA 15
ATOM 28801 C C . MET A 1 23 ? 2.061 -5.376 -3.853 1.00 4.04 1 MET A C 15
ATOM 28802 O O . MET A 1 23 ? 1.478 -5.853 -4.825 1.00 74.02 1 MET A O 15
ATOM 28816 N N . GLN A 1 24 ? 1.642 -4.286 -3.219 1.00 11.34 2 GLN A N 15
ATOM 28817 C CA . GLN A 1 24 ? 0.443 -3.572 -3.640 1.00 14.50 2 GLN A CA 15
ATOM 28818 C C . GLN A 1 24 ? 0.742 -2.652 -4.819 1.00 65.34 2 GLN A C 15
ATOM 28819 O O . GLN A 1 24 ? 0.564 -1.437 -4.734 1.00 62.04 2 GLN A O 15
ATOM 28833 N N . LYS A 1 25 ? 1.199 -3.240 -5.920 1.00 25.11 3 LYS A N 15
ATOM 28834 C CA . LYS A 1 25 ? 1.524 -2.475 -7.118 1.00 71.11 3 LYS A CA 15
ATOM 28835 C C . LYS A 1 25 ? 1.937 -3.400 -8.259 1.00 11.23 3 LYS A C 15
ATOM 28836 O O . LYS A 1 25 ? 2.437 -4.500 -8.029 1.00 1.03 3 LYS A O 15
ATOM 28855 N N . GLY A 1 26 ? 1.725 -2.945 -9.490 1.00 43.40 4 GLY A N 15
ATOM 28856 C CA . GLY A 1 26 ? 2.083 -3.743 -10.648 1.00 32.33 4 GLY A CA 15
ATOM 28857 C C . GLY A 1 26 ? 0.868 -4.249 -11.400 1.00 63.35 4 GLY A C 15
ATOM 28858 O O . GLY A 1 26 ? 0.955 -5.221 -12.153 1.00 41.51 4 GLY A O 15
ATOM 28862 N N . LEU A 1 27 ? -0.268 -3.592 -11.197 1.00 41.42 5 LEU A N 15
ATOM 28863 C CA . LEU A 1 27 ? -1.507 -3.981 -11.862 1.00 22.35 5 LEU A CA 15
ATOM 28864 C C . LEU A 1 27 ? -2.245 -2.759 -12.398 1.00 1.02 5 LEU A C 15
ATOM 28865 O O . LEU A 1 27 ? -2.014 -1.637 -11.949 1.00 43.22 5 LEU A O 15
ATOM 28881 N N . GLU A 1 28 ? -3.135 -2.986 -13.359 1.00 11.12 6 GLU A N 15
ATOM 28882 C CA . GLU A 1 28 ? -3.908 -1.902 -13.955 1.00 20.45 6 GLU A CA 15
ATOM 28883 C C . GLU A 1 28 ? -5.279 -1.785 -13.294 1.00 43.13 6 GLU A C 15
ATOM 28884 O O . GLU A 1 28 ? -5.999 -2.774 -13.156 1.00 54.32 6 GLU A O 15
ATOM 28896 N N . ILE A 1 29 ? -5.631 -0.570 -12.888 1.00 50.22 7 ILE A N 15
ATOM 28897 C CA . ILE A 1 29 ? -6.915 -0.323 -12.243 1.00 44.32 7 ILE A CA 15
ATOM 28898 C C . ILE A 1 29 ? -7.490 1.025 -12.663 1.00 53.52 7 ILE A C 15
ATOM 28899 O O . ILE A 1 29 ? -6.751 1.974 -12.924 1.00 24.32 7 ILE A O 15
ATOM 28915 N N . ALA A 1 30 ? -8.816 1.103 -12.725 1.00 4.42 8 ALA A N 15
ATOM 28916 C CA . ALA A 1 30 ? -9.491 2.336 -13.109 1.00 13.50 8 ALA A CA 15
ATOM 28917 C C . ALA A 1 30 ? -10.319 2.892 -11.955 1.00 24.34 8 ALA A C 15
ATOM 28918 O O . ALA A 1 30 ? -10.864 2.137 -11.149 1.00 62.00 8 ALA A O 15
ATOM 28925 N N . PHE A 1 31 ? -10.408 4.216 -11.880 1.00 23.53 9 PHE A N 15
ATOM 28926 C CA . PHE A 1 31 ? -11.168 4.872 -10.822 1.00 45.03 9 PHE A CA 15
ATOM 28927 C C . PHE A 1 31 ? -12.198 5.833 -11.409 1.00 24.21 9 PHE A C 15
ATOM 28928 O O . PHE A 1 31 ? -11.907 6.570 -12.350 1.00 54.15 9 PHE A O 15
ATOM 28945 N N . GLN A 1 32 ? -13.401 5.817 -10.845 1.00 71.02 10 GLN A N 15
ATOM 28946 C CA . GLN A 1 32 ? -14.475 6.686 -11.313 1.00 62.40 10 GLN A CA 15
ATOM 28947 C C . GLN A 1 32 ? -14.794 7.761 -10.280 1.00 12.11 10 GLN A C 15
ATOM 28948 O O . GLN A 1 32 ? -15.236 7.460 -9.170 1.00 43.32 10 GLN A O 15
ATOM 28962 N N . THR A 1 33 ? -14.568 9.017 -10.651 1.00 43.42 11 THR A N 15
ATOM 28963 C CA . THR A 1 33 ? -14.830 10.138 -9.757 1.00 23.23 11 THR A CA 15
ATOM 28964 C C . THR A 1 33 ? -15.692 11.195 -10.437 1.00 74.50 11 THR A C 15
ATOM 28965 O O . THR A 1 33 ? -15.785 11.238 -11.664 1.00 61.52 11 THR A O 15
ATOM 28976 N N . ILE A 1 34 ? -16.321 12.045 -9.633 1.00 53.33 12 ILE A N 15
ATOM 28977 C CA . ILE A 1 34 ? -17.175 13.103 -10.159 1.00 40.32 12 ILE A CA 15
ATOM 28978 C C . ILE A 1 34 ? -17.396 14.199 -9.121 1.00 64.54 12 ILE A C 15
ATOM 28979 O O . ILE A 1 34 ? -16.892 14.117 -8.002 1.00 14.12 12 ILE A O 15
ATOM 28995 N N . ASN A 1 35 ? -18.153 15.222 -9.501 1.00 51.44 13 ASN A N 15
ATOM 28996 C CA . ASN A 1 35 ? -18.442 16.334 -8.603 1.00 51.30 13 ASN A CA 15
ATOM 28997 C C . ASN A 1 35 ? -18.929 15.827 -7.249 1.00 53.21 13 ASN A C 15
ATOM 28998 O O . ASN A 1 35 ? -20.074 15.397 -7.111 1.00 3.44 13 ASN A O 15
ATOM 29009 N N . GLY A 1 36 ? -18.051 15.881 -6.252 1.00 14.51 14 GLY A N 15
ATOM 29010 C CA . GLY A 1 36 ? -18.411 15.425 -4.922 1.00 5.32 14 GLY A CA 15
ATOM 29011 C C . GLY A 1 36 ? -17.247 15.490 -3.953 1.00 24.21 14 GLY A C 15
ATOM 29012 O O . GLY A 1 36 ? -16.687 16.561 -3.713 1.00 33.20 14 GLY A O 15
ATOM 29016 N N . LEU A 1 37 ? -16.881 14.342 -3.393 1.00 10.13 15 LEU A N 15
ATOM 29017 C CA . LEU A 1 37 ? -15.776 14.272 -2.442 1.00 55.23 15 LEU A CA 15
ATOM 29018 C C . LEU A 1 37 ? -14.719 13.277 -2.909 1.00 20.13 15 LEU A C 15
ATOM 29019 O O . LEU A 1 37 ? -13.967 12.731 -2.101 1.00 42.21 15 LEU A O 15
ATOM 29035 N N . ASP A 1 38 ? -14.666 13.047 -4.216 1.00 11.10 16 ASP A N 15
ATOM 29036 C CA . ASP A 1 38 ? -13.698 12.120 -4.791 1.00 33.12 16 ASP A CA 15
ATOM 29037 C C . ASP A 1 38 ? -12.489 12.869 -5.342 1.00 52.12 16 ASP A C 15
ATOM 29038 O O . ASP A 1 38 ? -11.403 12.305 -5.469 1.00 11.01 16 ASP A O 15
ATOM 29047 N N . GLU A 1 39 ? -12.687 14.142 -5.669 1.00 41.50 17 GLU A N 15
ATOM 29048 C CA . GLU A 1 39 ? -11.613 14.968 -6.209 1.00 25.53 17 GLU A CA 15
ATOM 29049 C C . GLU A 1 39 ? -10.362 14.869 -5.340 1.00 11.34 17 GLU A C 15
ATOM 29050 O O . GLU A 1 39 ? -9.255 14.681 -5.845 1.00 14.15 17 GLU A O 15
ATOM 29062 N N . SER A 1 40 ? -10.547 14.999 -4.030 1.00 33.13 18 SER A N 15
ATOM 29063 C CA . SER A 1 40 ? -9.435 14.929 -3.090 1.00 4.42 18 SER A CA 15
ATOM 29064 C C . SER A 1 40 ? -8.719 13.586 -3.194 1.00 2.12 18 SER A C 15
ATOM 29065 O O . SER A 1 40 ? -7.489 13.521 -3.171 1.00 1.23 18 SER A O 15
ATOM 29073 N N . LEU A 1 41 ? -9.497 12.516 -3.308 1.00 70.44 19 LEU A N 15
ATOM 29074 C CA . LEU A 1 41 ? -8.939 11.172 -3.416 1.00 50.02 19 LEU A CA 15
ATOM 29075 C C . LEU A 1 41 ? -8.098 11.031 -4.681 1.00 53.42 19 LEU A C 15
ATOM 29076 O O . LEU A 1 41 ? -7.075 10.347 -4.686 1.00 73.34 19 LEU A O 15
ATOM 29092 N N . VAL A 1 42 ? -8.536 11.686 -5.752 1.00 42.21 20 VAL A N 15
ATOM 29093 C CA . VAL A 1 42 ? -7.822 11.637 -7.023 1.00 10.25 20 VAL A CA 15
ATOM 29094 C C . VAL A 1 42 ? -6.483 12.360 -6.929 1.00 10.11 20 VAL A C 15
ATOM 29095 O O . VAL A 1 42 ? -5.436 11.790 -7.235 1.00 35.42 20 VAL A O 15
ATOM 29108 N N . GLN A 1 43 ? -6.525 13.619 -6.504 1.00 22.45 21 GLN A N 15
ATOM 29109 C CA . GLN A 1 43 ? -5.314 14.420 -6.370 1.00 21.22 21 GLN A CA 15
ATOM 29110 C C . GLN A 1 43 ? -4.398 13.846 -5.294 1.00 2.23 21 GLN A C 15
ATOM 29111 O O . GLN A 1 43 ? -3.182 14.035 -5.334 1.00 55.41 21 GLN A O 15
ATOM 29125 N N . ALA A 1 44 ? -4.989 13.145 -4.332 1.00 73.02 22 ALA A N 15
ATOM 29126 C CA . ALA A 1 44 ? -4.226 12.543 -3.246 1.00 72.52 22 ALA A CA 15
ATOM 29127 C C . ALA A 1 44 ? -3.570 11.241 -3.693 1.00 24.30 22 ALA A C 15
ATOM 29128 O O . ALA A 1 44 ? -2.362 11.055 -3.533 1.00 15.33 22 ALA A O 15
ATOM 29135 N N . LEU A 1 45 ? -4.371 10.341 -4.253 1.00 41.41 23 LEU A N 15
ATOM 29136 C CA . LEU A 1 45 ? -3.867 9.055 -4.723 1.00 15.31 23 LEU A CA 15
ATOM 29137 C C . LEU A 1 45 ? -2.792 9.247 -5.787 1.00 43.41 23 LEU A C 15
ATOM 29138 O O . LEU A 1 45 ? -1.832 8.480 -5.860 1.00 14.24 23 LEU A O 15
ATOM 29154 N N . ALA A 1 46 ? -2.958 10.278 -6.610 1.00 2.04 24 ALA A N 15
ATOM 29155 C CA . ALA A 1 46 ? -1.999 10.574 -7.667 1.00 31.30 24 ALA A CA 15
ATOM 29156 C C . ALA A 1 46 ? -0.645 10.967 -7.086 1.00 51.11 24 ALA A C 15
ATOM 29157 O O . ALA A 1 46 ? 0.399 10.543 -7.578 1.00 64.42 24 ALA A O 15
ATOM 29164 N N . GLY A 1 47 ? -0.671 11.782 -6.036 1.00 0.31 25 GLY A N 15
ATOM 29165 C CA . GLY A 1 47 ? 0.561 12.220 -5.406 1.00 60.11 25 GLY A CA 15
ATOM 29166 C C . GLY A 1 47 ? 1.292 11.087 -4.713 1.00 12.33 25 GLY A C 15
ATOM 29167 O O . GLY A 1 47 ? 2.494 10.904 -4.906 1.00 32.11 25 GLY A O 15
ATOM 29171 N N . VAL A 1 48 ? 0.565 10.325 -3.901 1.00 4.51 26 VAL A N 15
ATOM 29172 C CA . VAL A 1 48 ? 1.152 9.205 -3.176 1.00 0.05 26 VAL A CA 15
ATOM 29173 C C . VAL A 1 48 ? 1.700 8.155 -4.136 1.00 3.43 26 VAL A C 15
ATOM 29174 O O . VAL A 1 48 ? 2.751 7.561 -3.891 1.00 12.24 26 VAL A O 15
ATOM 29187 N N . THR A 1 49 ? 0.982 7.931 -5.232 1.00 2.22 27 THR A N 15
ATOM 29188 C CA . THR A 1 49 ? 1.396 6.953 -6.230 1.00 33.34 27 THR A CA 15
ATOM 29189 C C . THR A 1 49 ? 2.693 7.376 -6.910 1.00 33.42 27 THR A C 15
ATOM 29190 O O . THR A 1 49 ? 3.655 6.611 -6.962 1.00 23.31 27 THR A O 15
ATOM 29201 N N . ALA A 1 50 ? 2.711 8.599 -7.430 1.00 24.44 28 ALA A N 15
ATOM 29202 C CA . ALA A 1 50 ? 3.892 9.124 -8.104 1.00 71.12 28 ALA A CA 15
ATOM 29203 C C . ALA A 1 50 ? 5.101 9.125 -7.175 1.00 32.53 28 ALA A C 15
ATOM 29204 O O . ALA A 1 50 ? 6.217 8.819 -7.593 1.00 24.42 28 ALA A O 15
ATOM 29211 N N . SER A 1 51 ? 4.871 9.471 -5.912 1.00 75.22 29 SER A N 15
ATOM 29212 C CA . SER A 1 51 ? 5.942 9.516 -4.924 1.00 61.43 29 SER A CA 15
ATOM 29213 C C . SER A 1 51 ? 6.349 8.108 -4.500 1.00 64.34 29 SER A C 15
ATOM 29214 O O . SER A 1 51 ? 7.511 7.856 -4.179 1.00 32.12 29 SER A O 15
ATOM 29222 N N . ASP A 1 52 ? 5.385 7.194 -4.503 1.00 22.03 30 ASP A N 15
ATOM 29223 C CA . ASP A 1 52 ? 5.642 5.810 -4.120 1.00 11.53 30 ASP A CA 15
ATOM 29224 C C . ASP A 1 52 ? 6.265 5.033 -5.275 1.00 51.42 30 ASP A C 15
ATOM 29225 O O . ASP A 1 52 ? 6.832 3.958 -5.080 1.00 4.44 30 ASP A O 15
ATOM 29234 N N . PHE A 1 53 ? 6.154 5.584 -6.480 1.00 20.14 31 PHE A N 15
ATOM 29235 C CA . PHE A 1 53 ? 6.705 4.941 -7.667 1.00 55.54 31 PHE A CA 15
ATOM 29236 C C . PHE A 1 53 ? 7.862 5.755 -8.239 1.00 53.50 31 PHE A C 15
ATOM 29237 O O . PHE A 1 53 ? 7.743 6.406 -9.277 1.00 52.33 31 PHE A O 15
ATOM 29254 N N . PRO A 1 54 ? 9.009 5.720 -7.545 1.00 61.54 32 PRO A N 15
ATOM 29255 C CA . PRO A 1 54 ? 10.210 6.448 -7.964 1.00 64.22 32 PRO A CA 15
ATOM 29256 C C . PRO A 1 54 ? 10.838 5.856 -9.222 1.00 0.33 32 PRO A C 15
ATOM 29257 O O . PRO A 1 54 ? 11.621 6.516 -9.906 1.00 12.24 32 PRO A O 15
ATOM 29268 N N . ASP A 1 55 ? 10.489 4.610 -9.521 1.00 65.10 33 ASP A N 15
ATOM 29269 C CA . ASP A 1 55 ? 11.018 3.930 -10.698 1.00 32.10 33 ASP A CA 15
ATOM 29270 C C . ASP A 1 55 ? 10.486 4.567 -11.978 1.00 72.20 33 ASP A C 15
ATOM 29271 O O . ASP A 1 55 ? 10.977 4.289 -13.073 1.00 73.30 33 ASP A O 15
ATOM 29280 N N . LEU A 1 56 ? 9.479 5.421 -11.833 1.00 42.43 34 LEU A N 15
ATOM 29281 C CA . LEU A 1 56 ? 8.879 6.098 -12.978 1.00 61.32 34 LEU A CA 15
ATOM 29282 C C . LEU A 1 56 ? 8.198 5.097 -13.906 1.00 64.15 34 LEU A C 15
ATOM 29283 O O . LEU A 1 56 ? 7.876 5.416 -15.051 1.00 12.52 34 LEU A O 15
ATOM 29299 N N . ASP A 1 57 ? 7.981 3.886 -13.405 1.00 64.02 35 ASP A N 15
ATOM 29300 C CA . ASP A 1 57 ? 7.336 2.839 -14.188 1.00 73.22 35 ASP A CA 15
ATOM 29301 C C . ASP A 1 57 ? 5.817 2.952 -14.099 1.00 30.42 35 ASP A C 15
ATOM 29302 O O . ASP A 1 57 ? 5.090 2.205 -14.755 1.00 12.40 35 ASP A O 15
ATOM 29311 N N . ILE A 1 58 ? 5.345 3.888 -13.282 1.00 65.14 36 ILE A N 15
ATOM 29312 C CA . ILE A 1 58 ? 3.914 4.098 -13.108 1.00 33.24 36 ILE A CA 15
ATOM 29313 C C . ILE A 1 58 ? 3.302 4.764 -14.335 1.00 72.12 36 ILE A C 15
ATOM 29314 O O . ILE A 1 58 ? 3.691 5.869 -14.715 1.00 33.41 36 ILE A O 15
ATOM 29330 N N . LYS A 1 59 ? 2.340 4.085 -14.952 1.00 1.51 37 LYS A N 15
ATOM 29331 C CA . LYS A 1 59 ? 1.670 4.611 -16.136 1.00 3.45 37 LYS A CA 15
ATOM 29332 C C . LYS A 1 59 ? 0.211 4.940 -15.834 1.00 65.34 37 LYS A C 15
ATOM 29333 O O . LYS A 1 59 ? -0.688 4.162 -16.152 1.00 73.41 37 LYS A O 15
ATOM 29352 N N . TYR A 1 60 ? -0.015 6.096 -15.222 1.00 15.14 38 TYR A N 15
ATOM 29353 C CA . TYR A 1 60 ? -1.365 6.527 -14.877 1.00 73.41 38 TYR A CA 15
ATOM 29354 C C . TYR A 1 60 ? -1.687 7.875 -15.515 1.00 23.31 38 TYR A C 15
ATOM 29355 O O . TYR A 1 60 ? -0.799 8.565 -16.014 1.00 72.12 38 TYR A O 15
ATOM 29373 N N . ASN A 1 61 ? -2.964 8.243 -15.493 1.00 64.10 39 ASN A N 15
ATOM 29374 C CA . ASN A 1 61 ? -3.404 9.508 -16.069 1.00 11.43 39 ASN A CA 15
ATOM 29375 C C . ASN A 1 61 ? -4.850 9.807 -15.685 1.00 33.53 39 ASN A C 15
ATOM 29376 O O . ASN A 1 61 ? -5.622 8.897 -15.379 1.00 61.10 39 ASN A O 15
ATOM 29387 N N . ILE A 1 62 ? -5.210 11.085 -15.704 1.00 1.55 40 ILE A N 15
ATOM 29388 C CA . ILE A 1 62 ? -6.563 11.503 -15.359 1.00 53.02 40 ILE A CA 15
ATOM 29389 C C . ILE A 1 62 ? -7.229 12.227 -16.525 1.00 62.51 40 ILE A C 15
ATOM 29390 O O . ILE A 1 62 ? -6.722 13.237 -17.014 1.00 20.35 40 ILE A O 15
ATOM 29406 N N . PHE A 1 63 ? -8.368 11.704 -16.966 1.00 33.13 41 PHE A N 15
ATOM 29407 C CA . PHE A 1 63 ? -9.105 12.300 -18.074 1.00 42.21 41 PHE A CA 15
ATOM 29408 C C . PHE A 1 63 ? -10.575 12.486 -17.712 1.00 54.43 41 PHE A C 15
ATOM 29409 O O . PHE A 1 63 ? -11.110 11.781 -16.856 1.00 11.25 41 PHE A O 15
ATOM 29426 N N . LEU A 1 64 ? -11.224 13.441 -18.370 1.00 61.15 42 LEU A N 15
ATOM 29427 C CA . LEU A 1 64 ? -12.633 13.722 -18.119 1.00 32.40 42 LEU A CA 15
ATOM 29428 C C . LEU A 1 64 ? -13.478 13.415 -19.351 1.00 60.43 42 LEU A C 15
ATOM 29429 O O . LEU A 1 64 ? -13.232 13.947 -20.434 1.00 15.12 42 LEU A O 15
ATOM 29445 N N . VAL A 1 65 ? -14.476 12.554 -19.179 1.00 21.51 43 VAL A N 15
ATOM 29446 C CA . VAL A 1 65 ? -15.360 12.178 -20.276 1.00 22.11 43 VAL A CA 15
ATOM 29447 C C . VAL A 1 65 ? -16.705 12.886 -20.165 1.00 34.24 43 VAL A C 15
ATOM 29448 O O . VAL A 1 65 ? -17.267 13.006 -19.076 1.00 2.24 43 VAL A O 15
ATOM 29461 N N . ASP A 1 66 ? -17.218 13.352 -21.298 1.00 43.10 44 ASP A N 15
ATOM 29462 C CA . ASP A 1 66 ? -18.499 14.047 -21.329 1.00 13.32 44 ASP A CA 15
ATOM 29463 C C . ASP A 1 66 ? -19.374 13.524 -22.464 1.00 12.12 44 ASP A C 15
ATOM 29464 O O . ASP A 1 66 ? -19.130 13.816 -23.635 1.00 61.33 44 ASP A O 15
ATOM 29473 N N . LEU A 1 67 ? -20.393 12.749 -22.109 1.00 53.41 45 LEU A N 15
ATOM 29474 C CA . LEU A 1 67 ? -21.305 12.184 -23.098 1.00 22.11 45 LEU A CA 15
ATOM 29475 C C . LEU A 1 67 ? -22.680 11.932 -22.489 1.00 74.11 45 LEU A C 15
ATOM 29476 O O . LEU A 1 67 ? -22.813 11.764 -21.277 1.00 4.05 45 LEU A O 15
ATOM 29492 N N . TYR A 1 68 ? -23.701 11.905 -23.338 1.00 74.44 46 TYR A N 15
ATOM 29493 C CA . TYR A 1 68 ? -25.067 11.673 -22.884 1.00 54.02 46 TYR A CA 15
ATOM 29494 C C . TYR A 1 68 ? -25.545 12.813 -21.990 1.00 41.21 46 TYR A C 15
ATOM 29495 O O . TYR A 1 68 ? -26.282 12.597 -21.029 1.00 23.11 46 TYR A O 15
ATOM 29513 N N . GLY A 1 69 ? -25.119 14.030 -22.316 1.00 11.15 47 GLY A N 15
ATOM 29514 C CA . GLY A 1 69 ? -25.513 15.188 -21.534 1.00 24.55 47 GLY A CA 15
ATOM 29515 C C . GLY A 1 69 ? -24.963 15.147 -20.121 1.00 54.13 47 GLY A C 15
ATOM 29516 O O . GLY A 1 69 ? -25.344 15.959 -19.278 1.00 24.41 47 GLY A O 15
ATOM 29520 N N . GLN A 1 70 ? -24.068 14.199 -19.863 1.00 52.21 48 GLN A N 15
ATOM 29521 C CA . GLN A 1 70 ? -23.468 14.055 -18.542 1.00 11.40 48 GLN A CA 15
ATOM 29522 C C . GLN A 1 70 ? -21.953 13.915 -18.645 1.00 1.34 48 GLN A C 15
ATOM 29523 O O . GLN A 1 70 ? -21.441 13.220 -19.522 1.00 42.24 48 GLN A O 15
ATOM 29537 N N . LYS A 1 71 ? -21.240 14.580 -17.742 1.00 42.41 49 LYS A N 15
ATOM 29538 C CA . LYS A 1 71 ? -19.783 14.530 -17.729 1.00 44.24 49 LYS A CA 15
ATOM 29539 C C . LYS A 1 71 ? -19.271 13.904 -16.436 1.00 71.53 49 LYS A C 15
ATOM 29540 O O . LYS A 1 71 ? -19.692 14.282 -15.343 1.00 31.12 49 LYS A O 15
ATOM 29559 N N . TYR A 1 72 ? -18.361 12.945 -16.568 1.00 42.25 50 TYR A N 15
ATOM 29560 C CA . TYR A 1 72 ? -17.793 12.266 -15.410 1.00 63.33 50 TYR A CA 15
ATOM 29561 C C . TYR A 1 72 ? -16.271 12.206 -15.506 1.00 12.33 50 TYR A C 15
ATOM 29562 O O . TYR A 1 72 ? -15.703 12.268 -16.596 1.00 42.11 50 TYR A O 15
ATOM 29580 N N . PHE A 1 73 ? -15.617 12.085 -14.355 1.00 51.52 51 PHE A N 15
ATOM 29581 C CA . PHE A 1 73 ? -14.161 12.018 -14.307 1.00 32.20 51 PHE A CA 15
ATOM 29582 C C . PHE A 1 73 ? -13.691 10.585 -14.072 1.00 2.44 51 PHE A C 15
ATOM 29583 O O . PHE A 1 73 ? -14.185 9.897 -13.179 1.00 14.24 51 PHE A O 15
ATOM 29600 N N . ARG A 1 74 ? -12.733 10.143 -14.880 1.00 2.34 52 ARG A N 15
ATOM 29601 C CA . ARG A 1 74 ? -12.196 8.793 -14.761 1.00 74.22 52 ARG A CA 15
ATOM 29602 C C . ARG A 1 74 ? -10.673 8.804 -14.844 1.00 22.21 52 ARG A C 15
ATOM 29603 O O . ARG A 1 74 ? -10.087 9.609 -15.568 1.00 64.12 52 ARG A O 15
ATOM 29624 N N . ILE A 1 75 ? -10.038 7.906 -14.097 1.00 55.15 53 ILE A N 15
ATOM 29625 C CA . ILE A 1 75 ? -8.584 7.813 -14.087 1.00 61.52 53 ILE A CA 15
ATOM 29626 C C . ILE A 1 75 ? -8.119 6.422 -14.508 1.00 14.25 53 ILE A C 15
ATOM 29627 O O . ILE A 1 75 ? -8.672 5.412 -14.070 1.00 11.22 53 ILE A O 15
ATOM 29643 N N . LEU A 1 76 ? -7.100 6.377 -15.358 1.00 3.23 54 LEU A N 15
ATOM 29644 C CA . LEU A 1 76 ? -6.558 5.110 -15.837 1.00 12.14 54 LEU A CA 15
ATOM 29645 C C . LEU A 1 76 ? -5.138 4.896 -15.323 1.00 32.34 54 LEU A C 15
ATOM 29646 O O . LEU A 1 76 ? -4.229 5.663 -15.641 1.00 32.24 54 LEU A O 15
ATOM 29662 N N . PHE A 1 77 ? -4.954 3.847 -14.528 1.00 33.33 55 PHE A N 15
ATOM 29663 C CA . PHE A 1 77 ? -3.644 3.530 -13.970 1.00 54.24 55 PHE A CA 15
ATOM 29664 C C . PHE A 1 77 ? -3.201 2.130 -14.384 1.00 72.04 55 PHE A C 15
ATOM 29665 O O . PHE A 1 77 ? -3.900 1.148 -14.136 1.00 12.35 55 PHE A O 15
ATOM 29682 N N . GLN A 1 78 ? -2.036 2.048 -15.018 1.00 24.13 56 GLN A N 15
ATOM 29683 C CA . GLN A 1 78 ? -1.500 0.769 -15.468 1.00 24.45 56 GLN A CA 15
ATOM 29684 C C . GLN A 1 78 ? -0.019 0.647 -15.123 1.00 41.41 56 GLN A C 15
ATOM 29685 O O . GLN A 1 78 ? 0.692 1.649 -15.033 1.00 74.42 56 GLN A O 15
ATOM 29699 N N . SER A 1 79 ? 0.440 -0.585 -14.931 1.00 20.21 57 SER A N 15
ATOM 29700 C CA . SER A 1 79 ? 1.836 -0.837 -14.592 1.00 72.00 57 SER A CA 15
ATOM 29701 C C . SER A 1 79 ? 2.558 -1.531 -15.743 1.00 53.32 57 SER A C 15
ATOM 29702 O O . SER A 1 79 ? 1.932 -1.977 -16.705 1.00 43.13 57 SER A O 15
ATOM 29710 N N . LYS A 1 80 ? 3.879 -1.618 -15.638 1.00 3.24 58 LYS A N 15
ATOM 29711 C CA . LYS A 1 80 ? 4.689 -2.258 -16.668 1.00 2.45 58 LYS A CA 15
ATOM 29712 C C . LYS A 1 80 ? 4.976 -3.712 -16.308 1.00 63.05 58 LYS A C 15
ATOM 29713 O O . LYS A 1 80 ? 5.083 -4.570 -17.185 1.00 40.44 58 LYS A O 15
ATOM 29732 N N . LYS A 1 81 ? 5.099 -3.984 -15.014 1.00 1.13 59 LYS A N 15
ATOM 29733 C CA . LYS A 1 81 ? 5.371 -5.335 -14.537 1.00 51.14 59 LYS A CA 15
ATOM 29734 C C . LYS A 1 81 ? 4.108 -6.190 -14.577 1.00 25.01 59 LYS A C 15
ATOM 29735 O O . LYS A 1 81 ? 4.148 -7.387 -14.290 1.00 61.43 59 LYS A O 15
ATOM 29754 N N . LEU A 1 82 ? 2.990 -5.569 -14.935 1.00 31.23 60 LEU A N 15
ATOM 29755 C CA . LEU A 1 82 ? 1.715 -6.274 -15.013 1.00 62.14 60 LEU A CA 15
ATOM 29756 C C . LEU A 1 82 ? 1.870 -7.597 -15.756 1.00 74.33 60 LEU A C 15
ATOM 29757 O O . LEU A 1 82 ? 2.366 -7.634 -16.882 1.00 25.41 60 LEU A O 15
ATOM 29773 N N . SER A 1 83 ? 1.439 -8.681 -15.119 1.00 74.54 61 SER A N 15
ATOM 29774 C CA . SER A 1 83 ? 1.530 -10.007 -15.719 1.00 64.51 61 SER A CA 15
ATOM 29775 C C . SER A 1 83 ? 0.148 -10.527 -16.104 1.00 3.51 61 SER A C 15
ATOM 29776 O O . SER A 1 83 ? -0.850 -10.197 -15.464 1.00 62.10 61 SER A O 15
ATOM 29784 N N . GLU A 1 84 ? 0.100 -11.340 -17.154 1.00 71.30 62 GLU A N 15
ATOM 29785 C CA . GLU A 1 84 ? -1.160 -11.904 -17.625 1.00 24.41 62 GLU A CA 15
ATOM 29786 C C . GLU A 1 84 ? -1.681 -12.958 -16.652 1.00 54.10 62 GLU A C 15
ATOM 29787 O O . GLU A 1 84 ? -2.882 -13.034 -16.386 1.00 43.22 62 GLU A O 15
ATOM 29799 N N . LEU A 1 85 ? -0.772 -13.769 -16.124 1.00 64.43 63 LEU A N 15
ATOM 29800 C CA . LEU A 1 85 ? -1.138 -14.820 -15.181 1.00 15.21 63 LEU A CA 15
ATOM 29801 C C . LEU A 1 85 ? -1.179 -14.281 -13.755 1.00 1.25 63 LEU A C 15
ATOM 29802 O O . LEU A 1 85 ? -1.110 -13.071 -13.535 1.00 30.15 63 LEU A O 15
ATOM 29818 N N . HIS A 1 86 ? -1.289 -15.187 -12.788 1.00 0.31 64 HIS A N 15
ATOM 29819 C CA . HIS A 1 86 ? -1.335 -14.802 -11.382 1.00 35.34 64 HIS A CA 15
ATOM 29820 C C . HIS A 1 86 ? -2.574 -13.960 -11.089 1.00 64.03 64 HIS A C 15
ATOM 29821 O O . HIS A 1 86 ? -2.497 -12.747 -10.895 1.00 50.43 64 HIS A O 15
ATOM 29835 N N . PRO A 1 87 ? -3.743 -14.617 -11.057 1.00 43.44 65 PRO A N 15
ATOM 29836 C CA . PRO A 1 87 ? -5.019 -13.948 -10.790 1.00 13.42 65 PRO A CA 15
ATOM 29837 C C . PRO A 1 87 ? -5.134 -13.474 -9.345 1.00 21.01 65 PRO A C 15
ATOM 29838 O O . PRO A 1 87 ? -5.794 -12.475 -9.061 1.00 5.04 65 PRO A O 15
ATOM 29849 N N . GLU A 1 88 ? -4.487 -14.198 -8.437 1.00 0.25 66 GLU A N 15
ATOM 29850 C CA . GLU A 1 88 ? -4.518 -13.850 -7.021 1.00 23.33 66 GLU A CA 15
ATOM 29851 C C . GLU A 1 88 ? -4.022 -12.424 -6.800 1.00 30.03 66 GLU A C 15
ATOM 29852 O O . GLU A 1 88 ? -4.420 -11.760 -5.843 1.00 44.44 66 GLU A O 15
ATOM 29864 N N . GLU A 1 89 ? -3.151 -11.962 -7.691 1.00 50.43 67 GLU A N 15
ATOM 29865 C CA . GLU A 1 89 ? -2.600 -10.615 -7.593 1.00 20.24 67 GLU A CA 15
ATOM 29866 C C . GLU A 1 89 ? -3.644 -9.570 -7.976 1.00 33.54 67 GLU A C 15
ATOM 29867 O O . GLU A 1 89 ? -3.756 -8.525 -7.335 1.00 35.55 67 GLU A O 15
ATOM 29879 N N . ARG A 1 90 ? -4.406 -9.861 -9.025 1.00 42.14 68 ARG A N 15
ATOM 29880 C CA . ARG A 1 90 ? -5.440 -8.947 -9.496 1.00 4.24 68 ARG A CA 15
ATOM 29881 C C . ARG A 1 90 ? -6.419 -8.611 -8.375 1.00 35.51 68 ARG A C 15
ATOM 29882 O O . ARG A 1 90 ? -6.671 -7.442 -8.084 1.00 42.22 68 ARG A O 15
ATOM 29903 N N . LYS A 1 91 ? -6.971 -9.646 -7.749 1.00 42.20 69 LYS A N 15
ATOM 29904 C CA . LYS A 1 91 ? -7.923 -9.463 -6.660 1.00 3.22 69 LYS A CA 15
ATOM 29905 C C . LYS A 1 91 ? -7.258 -8.790 -5.463 1.00 44.03 69 LYS A C 15
ATOM 29906 O O . LYS A 1 91 ? -7.865 -7.959 -4.788 1.00 51.42 69 LYS A O 15
ATOM 29925 N N . LYS A 1 92 ? -6.006 -9.153 -5.206 1.00 64.54 70 LYS A N 15
ATOM 29926 C CA . LYS A 1 92 ? -5.256 -8.584 -4.093 1.00 50.51 70 LYS A CA 15
ATOM 29927 C C . LYS A 1 92 ? -5.205 -7.062 -4.194 1.00 21.42 70 LYS A C 15
ATOM 29928 O O . LYS A 1 92 ? -5.558 -6.356 -3.250 1.00 14.52 70 LYS A O 15
ATOM 29947 N N . VAL A 1 93 ? -4.764 -6.564 -5.345 1.00 21.33 71 VAL A N 15
ATOM 29948 C CA . VAL A 1 93 ? -4.669 -5.127 -5.569 1.00 53.14 71 VAL A CA 15
ATOM 29949 C C . VAL A 1 93 ? -6.052 -4.490 -5.645 1.00 75.20 71 VAL A C 15
ATOM 29950 O O . VAL A 1 93 ? -6.240 -3.339 -5.250 1.00 63.30 71 VAL A O 15
ATOM 29963 N N . ARG A 1 94 ? -7.019 -5.247 -6.155 1.00 1.23 72 ARG A N 15
ATOM 29964 C CA . ARG A 1 94 ? -8.386 -4.756 -6.283 1.00 21.31 72 ARG A CA 15
ATOM 29965 C C . ARG A 1 94 ? -8.940 -4.329 -4.927 1.00 5.32 72 ARG A C 15
ATOM 29966 O O . ARG A 1 94 ? -9.416 -3.206 -4.767 1.00 1.50 72 ARG A O 15
ATOM 29987 N N . GLU A 1 95 ? -8.873 -5.233 -3.954 1.00 52.25 73 GLU A N 15
ATOM 29988 C CA . GLU A 1 95 ? -9.369 -4.949 -2.613 1.00 53.30 73 GLU A CA 15
ATOM 29989 C C . GLU A 1 95 ? -8.466 -3.947 -1.900 1.00 23.25 73 GLU A C 15
ATOM 29990 O O . GLU A 1 95 ? -8.934 -3.112 -1.126 1.00 12.12 73 GLU A O 15
ATOM 30002 N N . LYS A 1 96 ? -7.167 -4.038 -2.165 1.00 1.51 74 LYS A N 15
ATOM 30003 C CA . LYS A 1 96 ? -6.196 -3.140 -1.550 1.00 64.43 74 LYS A CA 15
ATOM 30004 C C . LYS A 1 96 ? -6.463 -1.693 -1.950 1.00 41.11 74 LYS A C 15
ATOM 30005 O O . LYS A 1 96 ? -6.582 -0.814 -1.096 1.00 35.42 74 LYS A O 15
ATOM 30024 N N . PHE A 1 97 ? -6.557 -1.452 -3.254 1.00 1.55 75 PHE A N 15
ATOM 30025 C CA . PHE A 1 97 ? -6.811 -0.110 -3.766 1.00 62.23 75 PHE A CA 15
ATOM 30026 C C . PHE A 1 97 ? -8.225 0.346 -3.420 1.00 73.32 75 PHE A C 15
ATOM 30027 O O . PHE A 1 97 ? -8.459 1.522 -3.143 1.00 14.14 75 PHE A O 15
ATOM 30044 N N . ASP A 1 98 ? -9.164 -0.594 -3.440 1.00 13.34 76 ASP A N 15
ATOM 30045 C CA . ASP A 1 98 ? -10.556 -0.290 -3.128 1.00 11.04 76 ASP A CA 15
ATOM 30046 C C . ASP A 1 98 ? -10.685 0.284 -1.720 1.00 43.11 76 ASP A C 15
ATOM 30047 O O . ASP A 1 98 ? -11.310 1.325 -1.519 1.00 65.03 76 ASP A O 15
ATOM 30056 N N . GLU A 1 99 ? -10.090 -0.403 -0.750 1.00 10.34 77 GLU A N 15
ATOM 30057 C CA . GLU A 1 99 ? -10.140 0.039 0.639 1.00 34.22 77 GLU A CA 15
ATOM 30058 C C . GLU A 1 99 ? -9.334 1.320 0.832 1.00 32.04 77 GLU A C 15
ATOM 30059 O O . GLU A 1 99 ? -9.821 2.291 1.410 1.00 22.34 77 GLU A O 15
ATOM 30071 N N . ASN A 1 100 ? -8.098 1.313 0.344 1.00 1.44 78 ASN A N 15
ATOM 30072 C CA . ASN A 1 100 ? -7.223 2.474 0.464 1.00 62.10 78 ASN A CA 15
ATOM 30073 C C . ASN A 1 100 ? -7.924 3.737 -0.027 1.00 31.12 78 ASN A C 15
ATOM 30074 O O . ASN A 1 100 ? -7.755 4.815 0.543 1.00 25.31 78 ASN A O 15
ATOM 30085 N N . SER A 1 101 ? -8.713 3.595 -1.087 1.00 42.23 79 SER A N 15
ATOM 30086 C CA . SER A 1 101 ? -9.438 4.725 -1.657 1.00 63.22 79 SER A CA 15
ATOM 30087 C C . SER A 1 101 ? -10.639 5.092 -0.791 1.00 41.12 79 SER A C 15
ATOM 30088 O O . SER A 1 101 ? -10.918 6.270 -0.566 1.00 34.34 79 SER A O 15
ATOM 30096 N N . ARG A 1 102 ? -11.346 4.075 -0.309 1.00 3.21 80 ARG A N 15
ATOM 30097 C CA . ARG A 1 102 ? -12.518 4.290 0.531 1.00 24.23 80 ARG A CA 15
ATOM 30098 C C . ARG A 1 102 ? -12.112 4.802 1.910 1.00 23.12 80 ARG A C 15
ATOM 30099 O O . ARG A 1 102 ? -12.957 5.218 2.702 1.00 22.32 80 ARG A O 15
ATOM 30120 N N . MET A 1 103 ? -10.813 4.768 2.190 1.00 62.34 81 MET A N 15
ATOM 30121 C CA . MET A 1 103 ? -10.295 5.229 3.473 1.00 71.05 81 MET A CA 15
ATOM 30122 C C . MET A 1 103 ? -10.968 6.531 3.894 1.00 54.20 81 MET A C 15
ATOM 30123 O O . MET A 1 103 ? -11.445 7.293 3.054 1.00 52.34 81 MET A O 15
ATOM 30137 N N . GLN A 1 104 ? -11.004 6.779 5.199 1.00 25.44 82 GLN A N 15
ATOM 30138 C CA . GLN A 1 104 ? -11.620 7.988 5.731 1.00 42.52 82 GLN A CA 15
ATOM 30139 C C . GLN A 1 104 ? -10.897 9.234 5.227 1.00 34.31 82 GLN A C 15
ATOM 30140 O O . GLN A 1 104 ? -9.739 9.167 4.815 1.00 51.42 82 GLN A O 15
ATOM 30154 N N . TYR A 1 105 ? -11.589 10.367 5.263 1.00 44.42 83 TYR A N 15
ATOM 30155 C CA . TYR A 1 105 ? -11.014 11.628 4.807 1.00 22.42 83 TYR A CA 15
ATOM 30156 C C . TYR A 1 105 ? -9.833 12.036 5.683 1.00 61.25 83 TYR A C 15
ATOM 30157 O O . TYR A 1 105 ? -8.860 12.616 5.201 1.00 52.41 83 TYR A O 15
ATOM 30175 N N . SER A 1 106 ? -9.926 11.727 6.972 1.00 61.10 84 SER A N 15
ATOM 30176 C CA . SER A 1 106 ? -8.868 12.064 7.917 1.00 65.40 84 SER A CA 15
ATOM 30177 C C . SER A 1 106 ? -7.529 11.492 7.460 1.00 70.40 84 SER A C 15
ATOM 30178 O O . SER A 1 106 ? -6.531 12.207 7.382 1.00 50.13 84 SER A O 15
ATOM 30186 N N . GLU A 1 107 ? -7.518 10.197 7.160 1.00 65.43 85 GLU A N 15
ATOM 30187 C CA . GLU A 1 107 ? -6.302 9.528 6.711 1.00 22.24 85 GLU A CA 15
ATOM 30188 C C . GLU A 1 107 ? -5.943 9.948 5.289 1.00 62.31 85 GLU A C 15
ATOM 30189 O O . GLU A 1 107 ? -4.767 10.068 4.943 1.00 43.10 85 GLU A O 15
ATOM 30201 N N . LEU A 1 108 ? -6.964 10.169 4.468 1.00 22.33 86 LEU A N 15
ATOM 30202 C CA . LEU A 1 108 ? -6.758 10.575 3.082 1.00 25.14 86 LEU A CA 15
ATOM 30203 C C . LEU A 1 108 ? -6.078 11.939 3.010 1.00 72.40 86 LEU A C 15
ATOM 30204 O O . LEU A 1 108 ? -5.204 12.164 2.174 1.00 24.40 86 LEU A O 15
ATOM 30220 N N . MET A 1 109 ? -6.486 12.845 3.893 1.00 64.50 87 MET A N 15
ATOM 30221 C CA . MET A 1 109 ? -5.913 14.185 3.931 1.00 54.40 87 MET A CA 15
ATOM 30222 C C . MET A 1 109 ? -4.588 14.190 4.686 1.00 32.34 87 MET A C 15
ATOM 30223 O O . MET A 1 109 ? -3.682 14.961 4.368 1.00 32.21 87 MET A O 15
ATOM 30237 N N . THR A 1 110 ? -4.481 13.324 5.690 1.00 60.24 88 THR A N 15
ATOM 30238 C CA . THR A 1 110 ? -3.267 13.229 6.491 1.00 14.21 88 THR A CA 15
ATOM 30239 C C . THR A 1 110 ? -2.109 12.673 5.671 1.00 1.11 88 THR A C 15
ATOM 30240 O O . THR A 1 110 ? -1.019 13.245 5.649 1.00 1.14 88 THR A O 15
ATOM 30251 N N . LYS A 1 111 ? -2.351 11.554 4.996 1.00 12.53 89 LYS A N 15
ATOM 30252 C CA . LYS A 1 111 ? -1.329 10.921 4.172 1.00 22.11 89 LYS A CA 15
ATOM 30253 C C . LYS A 1 111 ? -0.986 11.790 2.966 1.00 10.15 89 LYS A C 15
ATOM 30254 O O . LYS A 1 111 ? -0.008 11.536 2.264 1.00 62.55 89 LYS A O 15
ATOM 30273 N N . TYR A 1 112 ? -1.796 12.817 2.734 1.00 21.01 90 TYR A N 15
ATOM 30274 C CA . TYR A 1 112 ? -1.579 13.723 1.613 1.00 44.33 90 TYR A CA 15
ATOM 30275 C C . TYR A 1 112 ? -0.840 14.980 2.063 1.00 22.12 90 TYR A C 15
ATOM 30276 O O . TYR A 1 112 ? 0.111 15.421 1.417 1.00 70.24 90 TYR A O 15
ATOM 30294 N N . HIS A 1 113 ? -1.284 15.552 3.178 1.00 51.13 91 HIS A N 15
ATOM 30295 C CA . HIS A 1 113 ? -0.665 16.758 3.717 1.00 33.32 91 HIS A CA 15
ATOM 30296 C C . HIS A 1 113 ? 0.422 16.405 4.728 1.00 61.24 91 HIS A C 15
ATOM 30297 O O . HIS A 1 113 ? 1.591 16.743 4.540 1.00 12.41 91 HIS A O 15
ATOM 30311 N N . ASP A 1 114 ? 0.029 15.724 5.798 1.00 22.24 92 ASP A N 15
ATOM 30312 C CA . ASP A 1 114 ? 0.970 15.325 6.838 1.00 23.25 92 ASP A CA 15
ATOM 30313 C C . ASP A 1 114 ? 2.170 14.599 6.237 1.00 53.23 92 ASP A C 15
ATOM 30314 O O . ASP A 1 114 ? 3.254 14.579 6.821 1.00 32.22 92 ASP A O 15
ATOM 30323 N N . LEU A 1 115 ? 1.968 14.004 5.066 1.00 22.35 93 LEU A N 15
ATOM 30324 C CA . LEU A 1 115 ? 3.033 13.275 4.385 1.00 11.42 93 LEU A CA 15
ATOM 30325 C C . LEU A 1 115 ? 3.667 14.132 3.294 1.00 74.02 93 LEU A C 15
ATOM 30326 O O . LEU A 1 115 ? 4.793 13.879 2.866 1.00 70.41 93 LEU A O 15
ATOM 30342 N N . LYS A 1 116 ? 2.937 15.149 2.848 1.00 35.23 94 LYS A N 15
ATOM 30343 C CA . LYS A 1 116 ? 3.427 16.046 1.809 1.00 2.33 94 LYS A CA 15
ATOM 30344 C C . LYS A 1 116 ? 4.812 16.581 2.162 1.00 53.15 94 LYS A C 15
ATOM 30345 O O . LYS A 1 116 ? 5.592 16.943 1.280 1.00 33.13 94 LYS A O 15
ATOM 30364 N N . LYS A 1 117 ? 5.112 16.627 3.455 1.00 14.21 95 LYS A N 15
ATOM 30365 C CA . LYS A 1 117 ? 6.403 17.115 3.925 1.00 71.13 95 LYS A CA 15
ATOM 30366 C C . LYS A 1 117 ? 7.534 16.214 3.439 1.00 20.02 95 LYS A C 15
ATOM 30367 O O . LYS A 1 117 ? 8.607 16.693 3.073 1.00 53.20 95 LYS A O 15
ATOM 30386 N N . GLN A 1 118 ? 7.286 14.908 3.438 1.00 55.30 96 GLN A N 15
ATOM 30387 C CA . GLN A 1 118 ? 8.284 13.942 2.996 1.00 32.43 96 GLN A CA 15
ATOM 30388 C C . GLN A 1 118 ? 7.858 13.277 1.691 1.00 1.41 96 GLN A C 15
ATOM 30389 O O . GLN A 1 118 ? 8.244 12.145 1.405 1.00 74.32 96 GLN A O 15
ATOM 30403 N N . GLY A 1 119 ? 7.060 13.991 0.902 1.00 33.45 97 GLY A N 15
ATOM 30404 C CA . GLY A 1 119 ? 6.594 13.454 -0.363 1.00 24.51 97 GLY A CA 15
ATOM 30405 C C . GLY A 1 119 ? 6.542 14.504 -1.454 1.00 62.15 97 GLY A C 15
ATOM 30406 O O . GLY A 1 119 ? 7.049 15.613 -1.284 1.00 52.13 97 GLY A O 15
ATOM 30410 N N . LYS A 1 120 ? 5.929 14.155 -2.581 1.00 24.25 98 LYS A N 15
ATOM 30411 C CA . LYS A 1 120 ? 5.813 15.075 -3.706 1.00 33.24 98 LYS A CA 15
ATOM 30412 C C . LYS A 1 120 ? 4.574 14.761 -4.539 1.00 22.10 98 LYS A C 15
ATOM 30413 O O . LYS A 1 120 ? 4.451 13.671 -5.099 1.00 24.04 98 LYS A O 15
ATOM 30432 N N . ILE A 1 121 ? 3.661 15.722 -4.618 1.00 54.40 99 ILE A N 15
ATOM 30433 C CA . ILE A 1 121 ? 2.434 15.548 -5.385 1.00 54.44 99 ILE A CA 15
ATOM 30434 C C . ILE A 1 121 ? 2.282 16.643 -6.436 1.00 2.53 99 ILE A C 15
ATOM 30435 O O . ILE A 1 121 ? 2.630 17.800 -6.198 1.00 12.44 99 ILE A O 15
ATOM 30451 N N . LYS A 1 122 ? 1.759 16.271 -7.599 1.00 42.41 100 LYS A N 15
ATOM 30452 C CA . LYS A 1 122 ? 1.558 17.221 -8.687 1.00 13.43 100 LYS A CA 15
ATOM 30453 C C . LYS A 1 122 ? 0.110 17.201 -9.166 1.00 73.41 100 LYS A C 15
ATOM 30454 O O . LYS A 1 122 ? -0.642 16.276 -8.859 1.00 74.50 100 LYS A O 15
ATOM 30473 N N . ASP A 1 123 ? -0.274 18.224 -9.921 1.00 5.43 101 ASP A N 15
ATOM 30474 C CA . ASP A 1 123 ? -1.631 18.322 -10.445 1.00 1.12 101 ASP A CA 15
ATOM 30475 C C . ASP A 1 123 ? -1.616 18.559 -11.952 1.00 2.33 101 ASP A C 15
ATOM 30476 O O . ASP A 1 123 ? -1.744 19.694 -12.413 1.00 34.43 101 ASP A O 15
ATOM 30485 N N . ARG A 1 124 ? -1.457 17.482 -12.714 1.00 1.14 102 ARG A N 15
ATOM 30486 C CA . ARG A 1 124 ? -1.423 17.573 -14.168 1.00 44.42 102 ARG A CA 15
ATOM 30487 C C . ARG A 1 124 ? -2.813 17.862 -14.728 1.00 23.42 102 ARG A C 15
ATOM 30488 O O . ARG A 1 124 ? -3.832 17.620 -14.080 1.00 43.15 102 ARG A O 15
ATOM 30509 N N . PRO A 1 125 ? -2.857 18.391 -15.959 1.00 40.14 103 PRO A N 15
ATOM 30510 C CA . PRO A 1 125 ? -4.116 18.724 -16.633 1.00 64.33 103 PRO A CA 15
ATOM 30511 C C . PRO A 1 125 ? -4.905 17.482 -17.032 1.00 72.25 103 PRO A C 15
ATOM 30512 O O . PRO A 1 125 ? -4.329 16.465 -17.419 1.00 62.00 103 PRO A O 15
ATOM 30523 N N . VAL A 1 126 ? -6.228 17.571 -16.937 1.00 11.11 104 VAL A N 15
ATOM 30524 C CA . VAL A 1 126 ? -7.097 16.455 -17.290 1.00 31.22 104 VAL A CA 15
ATOM 30525 C C . VAL A 1 126 ? -7.294 16.367 -18.799 1.00 40.40 104 VAL A C 15
ATOM 30526 O O . VAL A 1 126 ? -7.522 17.377 -19.466 1.00 64.34 104 VAL A O 15
ATOM 30539 N N . LYS A 1 127 ? -7.205 15.154 -19.332 1.00 74.43 105 LYS A N 15
ATOM 30540 C CA . LYS A 1 127 ? -7.375 14.932 -20.763 1.00 74.14 105 LYS A CA 15
ATOM 30541 C C . LYS A 1 127 ? -8.843 14.695 -21.107 1.00 4.42 105 LYS A C 15
ATOM 30542 O O . LYS A 1 127 ? -9.555 14.003 -20.381 1.00 10.24 105 LYS A O 15
ATOM 30561 N N . GLU A 1 128 ? -9.286 15.274 -22.218 1.00 73.25 106 GLU A N 15
ATOM 30562 C CA . GLU A 1 128 ? -10.669 15.124 -22.657 1.00 41.31 106 GLU A CA 15
ATOM 30563 C C . GLU A 1 128 ? -10.899 13.746 -23.270 1.00 34.25 106 GLU A C 15
ATOM 30564 O O . GLU A 1 128 ? -10.066 13.242 -24.023 1.00 34.41 106 GLU A O 15
ATOM 30576 N N . VAL A 1 129 ? -12.036 13.141 -22.940 1.00 31.32 107 VAL A N 15
ATOM 30577 C CA . VAL A 1 129 ? -12.378 11.821 -23.457 1.00 23.01 107 VAL A CA 15
ATOM 30578 C C . VAL A 1 129 ? -13.503 11.907 -24.482 1.00 33.45 107 VAL A C 15
ATOM 30579 O O . VAL A 1 129 ? -14.454 12.671 -24.313 1.00 70.11 107 VAL A O 15
ATOM 30592 N N . HIS A 1 130 ? -13.390 11.117 -25.545 1.00 23.33 108 HIS A N 15
ATOM 30593 C CA . HIS A 1 130 ? -14.399 11.102 -26.598 1.00 11.15 108 HIS A CA 15
ATOM 30594 C C . HIS A 1 130 ? -15.015 9.714 -26.740 1.00 75.30 108 HIS A C 15
ATOM 30595 O O . HIS A 1 130 ? -14.603 8.770 -26.066 1.00 55.14 108 HIS A O 15
ATOM 30609 N N . GLU A 1 131 ? -16.005 9.598 -27.621 1.00 3.15 109 GLU A N 15
ATOM 30610 C CA . GLU A 1 131 ? -16.678 8.325 -27.849 1.00 52.11 109 GLU A CA 15
ATOM 30611 C C . GLU A 1 131 ? -15.856 7.434 -28.776 1.00 34.54 109 GLU A C 15
ATOM 30612 O O . GLU A 1 131 ? -14.992 7.913 -29.509 1.00 14.01 109 GLU A O 15
ATOM 30624 N N . GLU A 1 132 ? -16.133 6.134 -28.735 1.00 64.20 110 GLU A N 15
ATOM 30625 C CA . GLU A 1 132 ? -15.418 5.175 -29.570 1.00 0.23 110 GLU A CA 15
ATOM 30626 C C . GLU A 1 132 ? -13.939 5.126 -29.198 1.00 2.44 110 GLU A C 15
ATOM 30627 O O . GLU A 1 132 ? -13.074 4.989 -30.063 1.00 50.12 110 GLU A O 15
ATOM 30639 N N . TYR A 1 133 ? -13.656 5.240 -27.905 1.00 12.42 111 TYR A N 15
ATOM 30640 C CA . TYR A 1 133 ? -12.282 5.212 -27.417 1.00 53.44 111 TYR A CA 15
ATOM 30641 C C . TYR A 1 133 ? -12.233 4.801 -25.949 1.00 54.20 111 TYR A C 15
ATOM 30642 O O . TYR A 1 133 ? -11.336 5.205 -25.209 1.00 52.31 111 TYR A O 15
ATOM 30660 N N . ASP A 1 134 ? -13.204 3.995 -25.535 1.00 32.51 112 ASP A N 15
ATOM 30661 C CA . ASP A 1 134 ? -13.273 3.526 -24.156 1.00 24.33 112 ASP A CA 15
ATOM 30662 C C . ASP A 1 134 ? -11.937 2.933 -23.716 1.00 54.23 112 ASP A C 15
ATOM 30663 O O . ASP A 1 134 ? -11.293 2.201 -24.469 1.00 34.44 112 ASP A O 15
ATOM 30672 N N . LEU A 1 135 ? -11.526 3.256 -22.495 1.00 33.41 113 LEU A N 15
ATOM 30673 C CA . LEU A 1 135 ? -10.267 2.756 -21.955 1.00 5.11 113 LEU A CA 15
ATOM 30674 C C . LEU A 1 135 ? -10.386 1.287 -21.564 1.00 71.52 113 LEU A C 15
ATOM 30675 O O . LEU A 1 135 ? -10.070 0.397 -22.354 1.00 31.41 113 LEU A O 15
ATOM 30691 N N . TRP A 1 136 ? -10.846 1.040 -20.343 1.00 1.21 114 TRP A N 15
ATOM 30692 C CA . TRP A 1 136 ? -11.009 -0.322 -19.848 1.00 75.13 114 TRP A CA 15
ATOM 30693 C C . TRP A 1 136 ? -12.414 -0.840 -20.135 1.00 74.30 114 TRP A C 15
ATOM 30694 O O . TRP A 1 136 ? -12.645 -2.049 -20.167 1.00 3.40 114 TRP A O 15
ATOM 30715 N N . GLU A 1 137 ? -13.350 0.081 -20.343 1.00 43.40 115 GLU A N 15
ATOM 30716 C CA . GLU A 1 137 ? -14.732 -0.285 -20.626 1.00 54.25 115 GLU A CA 15
ATOM 30717 C C . GLU A 1 137 ? -15.162 -1.483 -19.784 1.00 44.41 115 GLU A C 15
ATOM 30718 O O . GLU A 1 137 ? -15.414 -2.567 -20.310 1.00 53.54 115 GLU A O 15
ATOM 30730 N N . ASP A 1 138 ? -15.241 -1.279 -18.474 1.00 0.21 116 ASP A N 15
ATOM 30731 C CA . ASP A 1 138 ? -15.640 -2.341 -17.558 1.00 2.24 116 ASP A CA 15
ATOM 30732 C C . ASP A 1 138 ? -15.610 -1.852 -16.113 1.00 11.31 116 ASP A C 15
ATOM 30733 O O . ASP A 1 138 ? -16.628 -1.824 -15.420 1.00 44.21 116 ASP A O 15
ATOM 30742 N N . PRO A 1 139 ? -14.416 -1.457 -15.646 1.00 33.53 117 PRO A N 15
ATOM 30743 C CA . PRO A 1 139 ? -14.225 -0.963 -14.279 1.00 50.10 117 PRO A CA 15
ATOM 30744 C C . PRO A 1 139 ? -14.871 0.401 -14.061 1.00 4.24 117 PRO A C 15
ATOM 30745 O O . PRO A 1 139 ? -15.786 0.542 -13.249 1.00 52.03 117 PRO A O 15
ATOM 30756 N N . ILE A 1 140 ? -14.388 1.402 -14.789 1.00 53.30 118 ILE A N 15
ATOM 30757 C CA . ILE A 1 140 ? -14.920 2.755 -14.675 1.00 73.42 118 ILE A CA 15
ATOM 30758 C C . ILE A 1 140 ? -16.165 2.930 -15.539 1.00 1.24 118 ILE A C 15
ATOM 30759 O O . ILE A 1 140 ? -16.869 3.934 -15.433 1.00 15.05 118 ILE A O 15
ATOM 30775 N N . TRP A 1 141 ? -16.430 1.947 -16.391 1.00 42.12 119 TRP A N 15
ATOM 30776 C CA . TRP A 1 141 ? -17.591 1.992 -17.272 1.00 54.23 119 TRP A CA 15
ATOM 30777 C C . TRP A 1 141 ? -18.863 1.623 -16.516 1.00 62.21 119 TRP A C 15
ATOM 30778 O O . TRP A 1 141 ? -19.946 2.114 -16.831 1.00 34.13 119 TRP A O 15
ATOM 30799 N N . GLN A 1 142 ? -18.722 0.756 -15.519 1.00 33.42 120 GLN A N 15
ATOM 30800 C CA . GLN A 1 142 ? -19.861 0.321 -14.719 1.00 13.12 120 GLN A CA 15
ATOM 30801 C C . GLN A 1 142 ? -20.059 1.233 -13.513 1.00 11.43 120 GLN A C 15
ATOM 30802 O O . GLN A 1 142 ? -21.001 2.025 -13.469 1.00 3.44 120 GLN A O 15
ATOM 30816 N N . TYR A 1 143 ? -19.166 1.116 -12.536 1.00 52.32 121 TYR A N 15
ATOM 30817 C CA . TYR A 1 143 ? -19.244 1.929 -11.328 1.00 32.41 121 TYR A CA 15
ATOM 30818 C C . TYR A 1 143 ? -17.905 2.597 -11.033 1.00 62.12 121 TYR A C 15
ATOM 30819 O O . TYR A 1 143 ? -17.725 3.789 -11.284 1.00 20.03 121 TYR A O 15
ATOM 30837 N N . ILE A 1 144 ? -16.968 1.820 -10.500 1.00 60.33 122 ILE A N 15
ATOM 30838 C CA . ILE A 1 144 ? -15.644 2.335 -10.173 1.00 33.31 122 ILE A CA 15
ATOM 30839 C C . ILE A 1 144 ? -14.562 1.615 -10.970 1.00 23.21 122 ILE A C 15
ATOM 30840 O O . ILE A 1 144 ? -13.514 2.186 -11.271 1.00 3.21 122 ILE A O 15
ATOM 30856 N N . MET A 1 23 ? -0.116 -3.149 -1.460 1.00 11.54 1 MET A N 16
ATOM 30857 C CA . MET A 1 23 ? 0.693 -3.651 -2.564 1.00 23.03 1 MET A CA 16
ATOM 30858 C C . MET A 1 23 ? 0.100 -3.236 -3.906 1.00 53.31 1 MET A C 16
ATOM 30859 O O . MET A 1 23 ? 0.180 -3.976 -4.885 1.00 61.45 1 MET A O 16
ATOM 30873 N N . GLN A 1 24 ? -0.496 -2.048 -3.943 1.00 3.13 2 GLN A N 16
ATOM 30874 C CA . GLN A 1 24 ? -1.103 -1.536 -5.165 1.00 74.03 2 GLN A CA 16
ATOM 30875 C C . GLN A 1 24 ? -0.039 -1.020 -6.127 1.00 42.54 2 GLN A C 16
ATOM 30876 O O . GLN A 1 24 ? 0.089 0.187 -6.339 1.00 64.55 2 GLN A O 16
ATOM 30890 N N . LYS A 1 25 ? 0.724 -1.940 -6.708 1.00 11.04 3 LYS A N 16
ATOM 30891 C CA . LYS A 1 25 ? 1.778 -1.579 -7.648 1.00 53.05 3 LYS A CA 16
ATOM 30892 C C . LYS A 1 25 ? 2.053 -2.721 -8.622 1.00 15.21 3 LYS A C 16
ATOM 30893 O O . LYS A 1 25 ? 2.097 -3.886 -8.230 1.00 71.12 3 LYS A O 16
ATOM 30912 N N . GLY A 1 26 ? 2.238 -2.377 -9.893 1.00 31.30 4 GLY A N 16
ATOM 30913 C CA . GLY A 1 26 ? 2.508 -3.385 -10.902 1.00 34.01 4 GLY A CA 16
ATOM 30914 C C . GLY A 1 26 ? 1.239 -3.956 -11.504 1.00 64.15 4 GLY A C 16
ATOM 30915 O O . GLY A 1 26 ? 1.271 -4.993 -12.168 1.00 73.14 4 GLY A O 16
ATOM 30919 N N . LEU A 1 27 ? 0.120 -3.280 -11.272 1.00 74.04 5 LEU A N 16
ATOM 30920 C CA . LEU A 1 27 ? -1.166 -3.727 -11.796 1.00 75.10 5 LEU A CA 16
ATOM 30921 C C . LEU A 1 27 ? -1.936 -2.565 -12.415 1.00 50.23 5 LEU A C 16
ATOM 30922 O O . LEU A 1 27 ? -1.669 -1.402 -12.116 1.00 4.34 5 LEU A O 16
ATOM 30938 N N . GLU A 1 28 ? -2.894 -2.889 -13.279 1.00 4.34 6 GLU A N 16
ATOM 30939 C CA . GLU A 1 28 ? -3.703 -1.871 -13.938 1.00 43.35 6 GLU A CA 16
ATOM 30940 C C . GLU A 1 28 ? -5.067 -1.741 -13.267 1.00 41.52 6 GLU A C 16
ATOM 30941 O O . GLU A 1 28 ? -5.785 -2.727 -13.100 1.00 42.03 6 GLU A O 16
ATOM 30953 N N . ILE A 1 29 ? -5.417 -0.517 -12.884 1.00 62.33 7 ILE A N 16
ATOM 30954 C CA . ILE A 1 29 ? -6.694 -0.258 -12.232 1.00 12.30 7 ILE A CA 16
ATOM 30955 C C . ILE A 1 29 ? -7.282 1.074 -12.685 1.00 52.40 7 ILE A C 16
ATOM 30956 O O . ILE A 1 29 ? -6.551 2.026 -12.959 1.00 74.22 7 ILE A O 16
ATOM 30972 N N . ALA A 1 30 ? -8.608 1.135 -12.760 1.00 3.15 8 ALA A N 16
ATOM 30973 C CA . ALA A 1 30 ? -9.294 2.352 -13.175 1.00 75.33 8 ALA A CA 16
ATOM 30974 C C . ALA A 1 30 ? -10.237 2.850 -12.085 1.00 1.11 8 ALA A C 16
ATOM 30975 O O . ALA A 1 30 ? -10.843 2.057 -11.364 1.00 41.01 8 ALA A O 16
ATOM 30982 N N . PHE A 1 31 ? -10.355 4.169 -11.969 1.00 32.41 9 PHE A N 16
ATOM 30983 C CA . PHE A 1 31 ? -11.223 4.773 -10.965 1.00 20.24 9 PHE A CA 16
ATOM 30984 C C . PHE A 1 31 ? -11.988 5.957 -11.548 1.00 72.25 9 PHE A C 16
ATOM 30985 O O . PHE A 1 31 ? -11.427 6.771 -12.281 1.00 62.32 9 PHE A O 16
ATOM 31002 N N . GLN A 1 32 ? -13.273 6.044 -11.218 1.00 43.42 10 GLN A N 16
ATOM 31003 C CA . GLN A 1 32 ? -14.115 7.128 -11.711 1.00 34.43 10 GLN A CA 16
ATOM 31004 C C . GLN A 1 32 ? -14.239 8.237 -10.671 1.00 45.05 10 GLN A C 16
ATOM 31005 O O . GLN A 1 32 ? -13.988 8.022 -9.485 1.00 2.30 10 GLN A O 16
ATOM 31019 N N . THR A 1 33 ? -14.626 9.425 -11.125 1.00 12.35 11 THR A N 16
ATOM 31020 C CA . THR A 1 33 ? -14.781 10.569 -10.235 1.00 11.13 11 THR A CA 16
ATOM 31021 C C . THR A 1 33 ? -15.688 11.627 -10.853 1.00 3.54 11 THR A C 16
ATOM 31022 O O . THR A 1 33 ? -15.730 11.786 -12.073 1.00 74.40 11 THR A O 16
ATOM 31033 N N . ILE A 1 34 ? -16.410 12.350 -10.003 1.00 50.01 12 ILE A N 16
ATOM 31034 C CA . ILE A 1 34 ? -17.314 13.395 -10.467 1.00 34.12 12 ILE A CA 16
ATOM 31035 C C . ILE A 1 34 ? -17.126 14.680 -9.668 1.00 23.24 12 ILE A C 16
ATOM 31036 O O . ILE A 1 34 ? -16.902 15.748 -10.235 1.00 0.23 12 ILE A O 16
ATOM 31052 N N . ASN A 1 35 ? -17.216 14.567 -8.346 1.00 70.03 13 ASN A N 16
ATOM 31053 C CA . ASN A 1 35 ? -17.054 15.720 -7.468 1.00 21.21 13 ASN A CA 16
ATOM 31054 C C . ASN A 1 35 ? -16.986 15.285 -6.007 1.00 52.40 13 ASN A C 16
ATOM 31055 O O . ASN A 1 35 ? -17.306 14.146 -5.672 1.00 33.21 13 ASN A O 16
ATOM 31066 N N . GLY A 1 36 ? -16.567 16.203 -5.141 1.00 13.21 14 GLY A N 16
ATOM 31067 C CA . GLY A 1 36 ? -16.466 15.896 -3.726 1.00 45.52 14 GLY A CA 16
ATOM 31068 C C . GLY A 1 36 ? -15.229 15.084 -3.397 1.00 30.14 14 GLY A C 16
ATOM 31069 O O . GLY A 1 36 ? -14.140 15.366 -3.898 1.00 3.13 14 GLY A O 16
ATOM 31073 N N . LEU A 1 37 ? -15.395 14.073 -2.551 1.00 14.34 15 LEU A N 16
ATOM 31074 C CA . LEU A 1 37 ? -14.283 13.218 -2.153 1.00 30.52 15 LEU A CA 16
ATOM 31075 C C . LEU A 1 37 ? -13.637 12.564 -3.370 1.00 23.41 15 LEU A C 16
ATOM 31076 O O . LEU A 1 37 ? -12.473 12.165 -3.328 1.00 23.21 15 LEU A O 16
ATOM 31092 N N . ASP A 1 38 ? -14.399 12.459 -4.453 1.00 64.10 16 ASP A N 16
ATOM 31093 C CA . ASP A 1 38 ? -13.899 11.857 -5.684 1.00 33.43 16 ASP A CA 16
ATOM 31094 C C . ASP A 1 38 ? -12.609 12.533 -6.135 1.00 40.44 16 ASP A C 16
ATOM 31095 O O . ASP A 1 38 ? -11.539 11.926 -6.116 1.00 31.11 16 ASP A O 16
ATOM 31104 N N . GLU A 1 39 ? -12.719 13.794 -6.543 1.00 11.14 17 GLU A N 16
ATOM 31105 C CA . GLU A 1 39 ? -11.561 14.552 -7.001 1.00 63.01 17 GLU A CA 16
ATOM 31106 C C . GLU A 1 39 ? -10.432 14.494 -5.975 1.00 52.54 17 GLU A C 16
ATOM 31107 O O . GLU A 1 39 ? -9.282 14.220 -6.317 1.00 41.31 17 GLU A O 16
ATOM 31119 N N . SER A 1 40 ? -10.771 14.756 -4.717 1.00 25.32 18 SER A N 16
ATOM 31120 C CA . SER A 1 40 ? -9.786 14.738 -3.641 1.00 50.33 18 SER A CA 16
ATOM 31121 C C . SER A 1 40 ? -9.030 13.413 -3.619 1.00 3.54 18 SER A C 16
ATOM 31122 O O . SER A 1 40 ? -7.805 13.386 -3.487 1.00 13.22 18 SER A O 16
ATOM 31130 N N . LEU A 1 41 ? -9.767 12.316 -3.748 1.00 13.31 19 LEU A N 16
ATOM 31131 C CA . LEU A 1 41 ? -9.168 10.986 -3.742 1.00 41.35 19 LEU A CA 16
ATOM 31132 C C . LEU A 1 41 ? -8.270 10.789 -4.959 1.00 61.25 19 LEU A C 16
ATOM 31133 O O . LEU A 1 41 ? -7.251 10.101 -4.888 1.00 12.25 19 LEU A O 16
ATOM 31149 N N . VAL A 1 42 ? -8.654 11.398 -6.077 1.00 5.32 20 VAL A N 16
ATOM 31150 C CA . VAL A 1 42 ? -7.882 11.292 -7.309 1.00 45.41 20 VAL A CA 16
ATOM 31151 C C . VAL A 1 42 ? -6.514 11.948 -7.159 1.00 4.42 20 VAL A C 16
ATOM 31152 O O . VAL A 1 42 ? -5.483 11.315 -7.386 1.00 51.43 20 VAL A O 16
ATOM 31165 N N . GLN A 1 43 ? -6.513 13.221 -6.774 1.00 24.53 21 GLN A N 16
ATOM 31166 C CA . GLN A 1 43 ? -5.270 13.963 -6.593 1.00 75.51 21 GLN A CA 16
ATOM 31167 C C . GLN A 1 43 ? -4.480 13.421 -5.406 1.00 74.44 21 GLN A C 16
ATOM 31168 O O . GLN A 1 43 ? -3.253 13.510 -5.373 1.00 35.25 21 GLN A O 16
ATOM 31182 N N . ALA A 1 44 ? -5.192 12.859 -4.435 1.00 12.23 22 ALA A N 16
ATOM 31183 C CA . ALA A 1 44 ? -4.557 12.302 -3.247 1.00 72.40 22 ALA A CA 16
ATOM 31184 C C . ALA A 1 44 ? -3.854 10.987 -3.567 1.00 33.45 22 ALA A C 16
ATOM 31185 O O . ALA A 1 44 ? -2.676 10.809 -3.256 1.00 2.15 22 ALA A O 16
ATOM 31192 N N . LEU A 1 45 ? -4.584 10.067 -4.188 1.00 51.03 23 LEU A N 16
ATOM 31193 C CA . LEU A 1 45 ? -4.030 8.767 -4.550 1.00 34.44 23 LEU A CA 16
ATOM 31194 C C . LEU A 1 45 ? -2.885 8.920 -5.545 1.00 3.13 23 LEU A C 16
ATOM 31195 O O . LEU A 1 45 ? -1.916 8.162 -5.513 1.00 21.13 23 LEU A O 16
ATOM 31211 N N . ALA A 1 46 ? -3.002 9.908 -6.426 1.00 62.34 24 ALA A N 16
ATOM 31212 C CA . ALA A 1 46 ? -1.974 10.163 -7.428 1.00 11.51 24 ALA A CA 16
ATOM 31213 C C . ALA A 1 46 ? -0.666 10.594 -6.774 1.00 45.30 24 ALA A C 16
ATOM 31214 O O . ALA A 1 46 ? 0.407 10.106 -7.128 1.00 33.45 24 ALA A O 16
ATOM 31221 N N . GLY A 1 47 ? -0.761 11.514 -5.818 1.00 73.42 25 GLY A N 16
ATOM 31222 C CA . GLY A 1 47 ? 0.423 11.995 -5.131 1.00 13.31 25 GLY A CA 16
ATOM 31223 C C . GLY A 1 47 ? 1.028 10.949 -4.216 1.00 12.10 25 GLY A C 16
ATOM 31224 O O . GLY A 1 47 ? 2.249 10.851 -4.095 1.00 0.32 25 GLY A O 16
ATOM 31228 N N . VAL A 1 48 ? 0.172 10.165 -3.568 1.00 52.22 26 VAL A N 16
ATOM 31229 C CA . VAL A 1 48 ? 0.629 9.121 -2.659 1.00 12.33 26 VAL A CA 16
ATOM 31230 C C . VAL A 1 48 ? 1.419 8.051 -3.403 1.00 74.22 26 VAL A C 16
ATOM 31231 O O . VAL A 1 48 ? 2.529 7.694 -3.008 1.00 31.15 26 VAL A O 16
ATOM 31244 N N . THR A 1 49 ? 0.839 7.541 -4.486 1.00 30.24 27 THR A N 16
ATOM 31245 C CA . THR A 1 49 ? 1.488 6.510 -5.286 1.00 53.23 27 THR A CA 16
ATOM 31246 C C . THR A 1 49 ? 2.721 7.059 -5.994 1.00 42.01 27 THR A C 16
ATOM 31247 O O . THR A 1 49 ? 3.739 6.377 -6.106 1.00 62.30 27 THR A O 16
ATOM 31258 N N . ALA A 1 50 ? 2.623 8.296 -6.470 1.00 4.12 28 ALA A N 16
ATOM 31259 C CA . ALA A 1 50 ? 3.733 8.937 -7.164 1.00 51.44 28 ALA A CA 16
ATOM 31260 C C . ALA A 1 50 ? 4.856 9.291 -6.196 1.00 1.33 28 ALA A C 16
ATOM 31261 O O . ALA A 1 50 ? 6.028 9.313 -6.571 1.00 3.12 28 ALA A O 16
ATOM 31268 N N . SER A 1 51 ? 4.490 9.569 -4.948 1.00 61.33 29 SER A N 16
ATOM 31269 C CA . SER A 1 51 ? 5.467 9.926 -3.927 1.00 2.34 29 SER A CA 16
ATOM 31270 C C . SER A 1 51 ? 6.228 8.694 -3.448 1.00 22.24 29 SER A C 16
ATOM 31271 O O . SER A 1 51 ? 7.454 8.711 -3.338 1.00 43.43 29 SER A O 16
ATOM 31279 N N . ASP A 1 52 ? 5.492 7.625 -3.163 1.00 52.34 30 ASP A N 16
ATOM 31280 C CA . ASP A 1 52 ? 6.096 6.383 -2.697 1.00 32.42 30 ASP A CA 16
ATOM 31281 C C . ASP A 1 52 ? 6.600 5.549 -3.871 1.00 5.51 30 ASP A C 16
ATOM 31282 O O . ASP A 1 52 ? 7.376 4.610 -3.691 1.00 74.11 30 ASP A O 16
ATOM 31291 N N . PHE A 1 53 ? 6.155 5.899 -5.073 1.00 10.41 31 PHE A N 16
ATOM 31292 C CA . PHE A 1 53 ? 6.560 5.183 -6.277 1.00 33.33 31 PHE A CA 16
ATOM 31293 C C . PHE A 1 53 ? 7.054 3.780 -5.934 1.00 54.15 31 PHE A C 16
ATOM 31294 O O . PHE A 1 53 ? 8.224 3.445 -6.117 1.00 60.23 31 PHE A O 16
ATOM 31311 N N . PRO A 1 54 ? 6.141 2.940 -5.425 1.00 33.03 32 PRO A N 16
ATOM 31312 C CA . PRO A 1 54 ? 6.459 1.560 -5.046 1.00 1.23 32 PRO A CA 16
ATOM 31313 C C . PRO A 1 54 ? 6.740 0.677 -6.256 1.00 73.54 32 PRO A C 16
ATOM 31314 O O . PRO A 1 54 ? 7.420 -0.344 -6.148 1.00 33.04 32 PRO A O 16
ATOM 31325 N N . ASP A 1 55 ? 6.213 1.075 -7.409 1.00 14.13 33 ASP A N 16
ATOM 31326 C CA . ASP A 1 55 ? 6.408 0.320 -8.641 1.00 31.23 33 ASP A CA 16
ATOM 31327 C C . ASP A 1 55 ? 7.568 0.891 -9.450 1.00 24.41 33 ASP A C 16
ATOM 31328 O O . ASP A 1 55 ? 8.121 0.219 -10.322 1.00 22.43 33 ASP A O 16
ATOM 31337 N N . LEU A 1 56 ? 7.932 2.134 -9.157 1.00 1.14 34 LEU A N 16
ATOM 31338 C CA . LEU A 1 56 ? 9.027 2.797 -9.857 1.00 74.45 34 LEU A CA 16
ATOM 31339 C C . LEU A 1 56 ? 8.705 2.959 -11.340 1.00 20.23 34 LEU A C 16
ATOM 31340 O O . LEU A 1 56 ? 9.590 3.229 -12.151 1.00 44.52 34 LEU A O 16
ATOM 31356 N N . ASP A 1 57 ? 7.433 2.794 -11.685 1.00 60.31 35 ASP A N 16
ATOM 31357 C CA . ASP A 1 57 ? 6.993 2.925 -13.069 1.00 44.14 35 ASP A CA 16
ATOM 31358 C C . ASP A 1 57 ? 5.485 3.142 -13.142 1.00 62.23 35 ASP A C 16
ATOM 31359 O O . ASP A 1 57 ? 4.782 2.439 -13.868 1.00 72.43 35 ASP A O 16
ATOM 31368 N N . ILE A 1 58 ? 4.996 4.118 -12.385 1.00 74.14 36 ILE A N 16
ATOM 31369 C CA . ILE A 1 58 ? 3.571 4.427 -12.365 1.00 22.54 36 ILE A CA 16
ATOM 31370 C C . ILE A 1 58 ? 3.135 5.099 -13.662 1.00 64.21 36 ILE A C 16
ATOM 31371 O O . ILE A 1 58 ? 3.644 6.160 -14.026 1.00 74.41 36 ILE A O 16
ATOM 31387 N N . LYS A 1 59 ? 2.189 4.476 -14.356 1.00 63.52 37 LYS A N 16
ATOM 31388 C CA . LYS A 1 59 ? 1.681 5.014 -15.612 1.00 61.34 37 LYS A CA 16
ATOM 31389 C C . LYS A 1 59 ? 0.179 5.263 -15.529 1.00 54.12 37 LYS A C 16
ATOM 31390 O O . LYS A 1 59 ? -0.622 4.444 -15.981 1.00 53.32 37 LYS A O 16
ATOM 31409 N N . TYR A 1 60 ? -0.197 6.398 -14.950 1.00 42.25 38 TYR A N 16
ATOM 31410 C CA . TYR A 1 60 ? -1.603 6.755 -14.808 1.00 35.44 38 TYR A CA 16
ATOM 31411 C C . TYR A 1 60 ? -1.899 8.089 -15.486 1.00 71.31 38 TYR A C 16
ATOM 31412 O O . TYR A 1 60 ? -0.997 8.751 -15.997 1.00 72.02 38 TYR A O 16
ATOM 31430 N N . ASN A 1 61 ? -3.170 8.476 -15.486 1.00 14.33 39 ASN A N 16
ATOM 31431 C CA . ASN A 1 61 ? -3.587 9.731 -16.101 1.00 0.32 39 ASN A CA 16
ATOM 31432 C C . ASN A 1 61 ? -5.038 10.051 -15.755 1.00 52.14 39 ASN A C 16
ATOM 31433 O O . ASN A 1 61 ? -5.815 9.161 -15.408 1.00 23.30 39 ASN A O 16
ATOM 31444 N N . ILE A 1 62 ? -5.397 11.327 -15.854 1.00 61.30 40 ILE A N 16
ATOM 31445 C CA . ILE A 1 62 ? -6.755 11.763 -15.554 1.00 3.32 40 ILE A CA 16
ATOM 31446 C C . ILE A 1 62 ? -7.366 12.510 -16.735 1.00 4.34 40 ILE A C 16
ATOM 31447 O O . ILE A 1 62 ? -6.817 13.508 -17.203 1.00 62.21 40 ILE A O 16
ATOM 31463 N N . PHE A 1 63 ? -8.506 12.022 -17.210 1.00 72.15 41 PHE A N 16
ATOM 31464 C CA . PHE A 1 63 ? -9.193 12.644 -18.337 1.00 33.45 41 PHE A CA 16
ATOM 31465 C C . PHE A 1 63 ? -10.666 12.877 -18.013 1.00 73.33 41 PHE A C 16
ATOM 31466 O O . PHE A 1 63 ? -11.279 12.111 -17.268 1.00 1.34 41 PHE A O 16
ATOM 31483 N N . LEU A 1 64 ? -11.229 13.939 -18.579 1.00 63.10 42 LEU A N 16
ATOM 31484 C CA . LEU A 1 64 ? -12.630 14.275 -18.352 1.00 31.23 42 LEU A CA 16
ATOM 31485 C C . LEU A 1 64 ? -13.484 13.891 -19.556 1.00 12.51 42 LEU A C 16
ATOM 31486 O O . LEU A 1 64 ? -13.280 14.395 -20.661 1.00 13.24 42 LEU A O 16
ATOM 31502 N N . VAL A 1 65 ? -14.443 12.998 -19.334 1.00 71.15 43 VAL A N 16
ATOM 31503 C CA . VAL A 1 65 ? -15.331 12.549 -20.400 1.00 50.34 43 VAL A CA 16
ATOM 31504 C C . VAL A 1 65 ? -16.690 13.234 -20.308 1.00 71.21 43 VAL A C 16
ATOM 31505 O O . VAL A 1 65 ? -17.253 13.375 -19.222 1.00 73.44 43 VAL A O 16
ATOM 31518 N N . ASP A 1 66 ? -17.212 13.657 -21.454 1.00 0.30 44 ASP A N 16
ATOM 31519 C CA . ASP A 1 66 ? -18.507 14.326 -21.503 1.00 42.34 44 ASP A CA 16
ATOM 31520 C C . ASP A 1 66 ? -19.360 13.775 -22.642 1.00 11.15 44 ASP A C 16
ATOM 31521 O O . ASP A 1 66 ? -19.127 14.082 -23.811 1.00 51.24 44 ASP A O 16
ATOM 31530 N N . LEU A 1 67 ? -20.348 12.959 -22.292 1.00 12.14 45 LEU A N 16
ATOM 31531 C CA . LEU A 1 67 ? -21.236 12.363 -23.284 1.00 14.52 45 LEU A CA 16
ATOM 31532 C C . LEU A 1 67 ? -22.641 12.181 -22.718 1.00 10.43 45 LEU A C 16
ATOM 31533 O O . LEU A 1 67 ? -22.828 12.121 -21.502 1.00 75.03 45 LEU A O 16
ATOM 31549 N N . TYR A 1 68 ? -23.624 12.092 -23.606 1.00 53.53 46 TYR A N 16
ATOM 31550 C CA . TYR A 1 68 ? -25.012 11.917 -23.195 1.00 53.25 46 TYR A CA 16
ATOM 31551 C C . TYR A 1 68 ? -25.490 13.107 -22.369 1.00 12.21 46 TYR A C 16
ATOM 31552 O O . TYR A 1 68 ? -26.319 12.962 -21.472 1.00 34.41 46 TYR A O 16
ATOM 31570 N N . GLY A 1 69 ? -24.960 14.286 -22.679 1.00 41.44 47 GLY A N 16
ATOM 31571 C CA . GLY A 1 69 ? -25.344 15.485 -21.957 1.00 44.45 47 GLY A CA 16
ATOM 31572 C C . GLY A 1 69 ? -24.933 15.440 -20.499 1.00 41.51 47 GLY A C 16
ATOM 31573 O O . GLY A 1 69 ? -25.384 16.256 -19.696 1.00 12.31 47 GLY A O 16
ATOM 31577 N N . GLN A 1 70 ? -24.076 14.484 -20.156 1.00 70.04 48 GLN A N 16
ATOM 31578 C CA . GLN A 1 70 ? -23.607 14.335 -18.784 1.00 11.02 48 GLN A CA 16
ATOM 31579 C C . GLN A 1 70 ? -22.085 14.415 -18.717 1.00 35.42 48 GLN A C 16
ATOM 31580 O O . GLN A 1 70 ? -21.386 13.862 -19.566 1.00 50.53 48 GLN A O 16
ATOM 31594 N N . LYS A 1 71 ? -21.578 15.106 -17.702 1.00 33.35 49 LYS A N 16
ATOM 31595 C CA . LYS A 1 71 ? -20.139 15.258 -17.522 1.00 34.42 49 LYS A CA 16
ATOM 31596 C C . LYS A 1 71 ? -19.633 14.358 -16.399 1.00 13.34 49 LYS A C 16
ATOM 31597 O O . LYS A 1 71 ? -20.212 14.320 -15.312 1.00 43.53 49 LYS A O 16
ATOM 31616 N N . TYR A 1 72 ? -18.551 13.637 -16.667 1.00 4.12 50 TYR A N 16
ATOM 31617 C CA . TYR A 1 72 ? -17.967 12.737 -15.679 1.00 14.43 50 TYR A CA 16
ATOM 31618 C C . TYR A 1 72 ? -16.461 12.609 -15.881 1.00 4.23 50 TYR A C 16
ATOM 31619 O O . TYR A 1 72 ? -15.972 12.607 -17.011 1.00 1.33 50 TYR A O 16
ATOM 31637 N N . PHE A 1 73 ? -15.729 12.501 -14.776 1.00 53.54 51 PHE A N 16
ATOM 31638 C CA . PHE A 1 73 ? -14.278 12.373 -14.830 1.00 63.13 51 PHE A CA 16
ATOM 31639 C C . PHE A 1 73 ? -13.849 10.934 -14.560 1.00 23.24 51 PHE A C 16
ATOM 31640 O O . PHE A 1 73 ? -14.409 10.260 -13.695 1.00 11.11 51 PHE A O 16
ATOM 31657 N N . ARG A 1 74 ? -12.852 10.470 -15.306 1.00 23.33 52 ARG A N 16
ATOM 31658 C CA . ARG A 1 74 ? -12.348 9.111 -15.148 1.00 72.52 52 ARG A CA 16
ATOM 31659 C C . ARG A 1 74 ? -10.823 9.095 -15.128 1.00 25.14 52 ARG A C 16
ATOM 31660 O O . ARG A 1 74 ? -10.175 9.863 -15.839 1.00 44.11 52 ARG A O 16
ATOM 31681 N N . ILE A 1 75 ? -10.256 8.216 -14.308 1.00 11.14 53 ILE A N 16
ATOM 31682 C CA . ILE A 1 75 ? -8.807 8.101 -14.195 1.00 74.41 53 ILE A CA 16
ATOM 31683 C C . ILE A 1 75 ? -8.337 6.701 -14.574 1.00 65.32 53 ILE A C 16
ATOM 31684 O O . ILE A 1 75 ? -8.933 5.702 -14.168 1.00 64.04 53 ILE A O 16
ATOM 31700 N N . LEU A 1 76 ? -7.262 6.635 -15.353 1.00 34.40 54 LEU A N 16
ATOM 31701 C CA . LEU A 1 76 ? -6.709 5.356 -15.786 1.00 2.20 54 LEU A CA 16
ATOM 31702 C C . LEU A 1 76 ? -5.293 5.167 -15.251 1.00 30.31 54 LEU A C 16
ATOM 31703 O O . LEU A 1 76 ? -4.389 5.940 -15.569 1.00 32.11 54 LEU A O 16
ATOM 31719 N N . PHE A 1 77 ? -5.107 4.132 -14.438 1.00 63.24 55 PHE A N 16
ATOM 31720 C CA . PHE A 1 77 ? -3.800 3.839 -13.860 1.00 14.40 55 PHE A CA 16
ATOM 31721 C C . PHE A 1 77 ? -3.305 2.465 -14.301 1.00 54.25 55 PHE A C 16
ATOM 31722 O O . PHE A 1 77 ? -3.982 1.457 -14.100 1.00 25.11 55 PHE A O 16
ATOM 31739 N N . GLN A 1 78 ? -2.122 2.435 -14.905 1.00 5.10 56 GLN A N 16
ATOM 31740 C CA . GLN A 1 78 ? -1.536 1.185 -15.376 1.00 55.53 56 GLN A CA 16
ATOM 31741 C C . GLN A 1 78 ? -0.062 1.098 -14.997 1.00 21.41 56 GLN A C 16
ATOM 31742 O O . GLN A 1 78 ? 0.617 2.116 -14.864 1.00 72.12 56 GLN A O 16
ATOM 31756 N N . SER A 1 79 ? 0.427 -0.126 -14.823 1.00 64.02 57 SER A N 16
ATOM 31757 C CA . SER A 1 79 ? 1.821 -0.347 -14.455 1.00 10.33 57 SER A CA 16
ATOM 31758 C C . SER A 1 79 ? 2.569 -1.072 -15.569 1.00 43.32 57 SER A C 16
ATOM 31759 O O . SER A 1 79 ? 1.970 -1.515 -16.549 1.00 64.22 57 SER A O 16
ATOM 31767 N N . LYS A 1 80 ? 3.883 -1.189 -15.412 1.00 5.50 58 LYS A N 16
ATOM 31768 C CA . LYS A 1 80 ? 4.716 -1.860 -16.403 1.00 23.25 58 LYS A CA 16
ATOM 31769 C C . LYS A 1 80 ? 4.959 -3.315 -16.013 1.00 3.22 58 LYS A C 16
ATOM 31770 O O . LYS A 1 80 ? 5.441 -4.112 -16.818 1.00 32.10 58 LYS A O 16
ATOM 31789 N N . LYS A 1 81 ? 4.622 -3.655 -14.773 1.00 51.34 59 LYS A N 16
ATOM 31790 C CA . LYS A 1 81 ? 4.800 -5.014 -14.277 1.00 4.01 59 LYS A CA 16
ATOM 31791 C C . LYS A 1 81 ? 3.523 -5.829 -14.452 1.00 20.15 59 LYS A C 16
ATOM 31792 O O . LYS A 1 81 ? 3.494 -7.026 -14.161 1.00 54.14 59 LYS A O 16
ATOM 31811 N N . LEU A 1 82 ? 2.470 -5.175 -14.928 1.00 52.13 60 LEU A N 16
ATOM 31812 C CA . LEU A 1 82 ? 1.189 -5.840 -15.143 1.00 42.34 60 LEU A CA 16
ATOM 31813 C C . LEU A 1 82 ? 1.377 -7.151 -15.900 1.00 14.04 60 LEU A C 16
ATOM 31814 O O . LEU A 1 82 ? 1.912 -7.169 -17.008 1.00 11.11 60 LEU A O 16
ATOM 31830 N N . SER A 1 83 ? 0.930 -8.247 -15.294 1.00 3.43 61 SER A N 16
ATOM 31831 C CA . SER A 1 83 ? 1.050 -9.563 -15.909 1.00 63.21 61 SER A CA 16
ATOM 31832 C C . SER A 1 83 ? -0.314 -10.082 -16.353 1.00 52.42 61 SER A C 16
ATOM 31833 O O . SER A 1 83 ? -1.335 -9.779 -15.737 1.00 11.24 61 SER A O 16
ATOM 31841 N N . GLU A 1 84 ? -0.322 -10.865 -17.427 1.00 42.45 62 GLU A N 16
ATOM 31842 C CA . GLU A 1 84 ? -1.561 -11.425 -17.955 1.00 5.41 62 GLU A CA 16
ATOM 31843 C C . GLU A 1 84 ? -2.088 -12.531 -17.046 1.00 12.34 62 GLU A C 16
ATOM 31844 O O . GLU A 1 84 ? -3.293 -12.635 -16.810 1.00 3.42 62 GLU A O 16
ATOM 31856 N N . LEU A 1 85 ? -1.179 -13.355 -16.538 1.00 64.21 63 LEU A N 16
ATOM 31857 C CA . LEU A 1 85 ? -1.551 -14.455 -15.655 1.00 1.24 63 LEU A CA 16
ATOM 31858 C C . LEU A 1 85 ? -1.375 -14.061 -14.191 1.00 63.35 63 LEU A C 16
ATOM 31859 O O . LEU A 1 85 ? -1.146 -12.893 -13.875 1.00 32.31 63 LEU A O 16
ATOM 31875 N N . HIS A 1 86 ? -1.480 -15.044 -13.303 1.00 33.22 64 HIS A N 16
ATOM 31876 C CA . HIS A 1 86 ? -1.330 -14.801 -11.872 1.00 64.15 64 HIS A CA 16
ATOM 31877 C C . HIS A 1 86 ? -2.370 -13.800 -11.379 1.00 31.20 64 HIS A C 16
ATOM 31878 O O . HIS A 1 86 ? -2.061 -12.650 -11.066 1.00 32.30 64 HIS A O 16
ATOM 31892 N N . PRO A 1 87 ? -3.633 -14.245 -11.308 1.00 33.51 65 PRO A N 16
ATOM 31893 C CA . PRO A 1 87 ? -4.745 -13.404 -10.854 1.00 23.54 65 PRO A CA 16
ATOM 31894 C C . PRO A 1 87 ? -4.666 -13.096 -9.362 1.00 50.44 65 PRO A C 16
ATOM 31895 O O . PRO A 1 87 ? -5.430 -12.280 -8.848 1.00 1.33 65 PRO A O 16
ATOM 31906 N N . GLU A 1 88 ? -3.737 -13.753 -8.675 1.00 14.23 66 GLU A N 16
ATOM 31907 C CA . GLU A 1 88 ? -3.560 -13.547 -7.242 1.00 34.41 66 GLU A CA 16
ATOM 31908 C C . GLU A 1 88 ? -3.321 -12.073 -6.929 1.00 63.22 66 GLU A C 16
ATOM 31909 O O . GLU A 1 88 ? -3.965 -11.503 -6.050 1.00 2.44 66 GLU A O 16
ATOM 31921 N N . GLU A 1 89 ? -2.389 -11.464 -7.656 1.00 52.10 67 GLU A N 16
ATOM 31922 C CA . GLU A 1 89 ? -2.063 -10.057 -7.455 1.00 54.20 67 GLU A CA 16
ATOM 31923 C C . GLU A 1 89 ? -3.234 -9.164 -7.858 1.00 62.51 67 GLU A C 16
ATOM 31924 O O . GLU A 1 89 ? -3.488 -8.135 -7.232 1.00 64.23 67 GLU A O 16
ATOM 31936 N N . ARG A 1 90 ? -3.943 -9.567 -8.908 1.00 2.31 68 ARG A N 16
ATOM 31937 C CA . ARG A 1 90 ? -5.085 -8.803 -9.396 1.00 61.53 68 ARG A CA 16
ATOM 31938 C C . ARG A 1 90 ? -6.075 -8.525 -8.269 1.00 2.11 68 ARG A C 16
ATOM 31939 O O . ARG A 1 90 ? -6.447 -7.377 -8.024 1.00 72.22 68 ARG A O 16
ATOM 31960 N N . LYS A 1 91 ? -6.498 -9.583 -7.585 1.00 51.24 69 LYS A N 16
ATOM 31961 C CA . LYS A 1 91 ? -7.444 -9.454 -6.483 1.00 51.14 69 LYS A CA 16
ATOM 31962 C C . LYS A 1 91 ? -6.810 -8.721 -5.305 1.00 73.42 69 LYS A C 16
ATOM 31963 O O . LYS A 1 91 ? -7.473 -7.950 -4.611 1.00 20.32 69 LYS A O 16
ATOM 31982 N N . LYS A 1 92 ? -5.523 -8.966 -5.086 1.00 1.14 70 LYS A N 16
ATOM 31983 C CA . LYS A 1 92 ? -4.798 -8.328 -3.993 1.00 42.13 70 LYS A CA 16
ATOM 31984 C C . LYS A 1 92 ? -4.802 -6.811 -4.151 1.00 4.32 70 LYS A C 16
ATOM 31985 O O . LYS A 1 92 ? -5.164 -6.082 -3.227 1.00 42.43 70 LYS A O 16
ATOM 32004 N N . VAL A 1 93 ? -4.398 -6.341 -5.327 1.00 24.20 71 VAL A N 16
ATOM 32005 C CA . VAL A 1 93 ? -4.357 -4.911 -5.606 1.00 51.21 71 VAL A CA 16
ATOM 32006 C C . VAL A 1 93 ? -5.763 -4.325 -5.681 1.00 62.52 71 VAL A C 16
ATOM 32007 O O . VAL A 1 93 ? -5.988 -3.174 -5.307 1.00 64.31 71 VAL A O 16
ATOM 32020 N N . ARG A 1 94 ? -6.706 -5.126 -6.167 1.00 21.02 72 ARG A N 16
ATOM 32021 C CA . ARG A 1 94 ? -8.091 -4.687 -6.292 1.00 24.22 72 ARG A CA 16
ATOM 32022 C C . ARG A 1 94 ? -8.663 -4.299 -4.932 1.00 4.53 72 ARG A C 16
ATOM 32023 O O . ARG A 1 94 ? -9.173 -3.193 -4.756 1.00 4.42 72 ARG A O 16
ATOM 32044 N N . GLU A 1 95 ? -8.574 -5.216 -3.974 1.00 21.21 73 GLU A N 16
ATOM 32045 C CA . GLU A 1 95 ? -9.084 -4.969 -2.630 1.00 51.04 73 GLU A CA 16
ATOM 32046 C C . GLU A 1 95 ? -8.210 -3.958 -1.894 1.00 22.21 73 GLU A C 16
ATOM 32047 O O . GLU A 1 95 ? -8.705 -3.141 -1.118 1.00 1.52 73 GLU A O 16
ATOM 32059 N N . LYS A 1 96 ? -6.906 -4.021 -2.142 1.00 51.22 74 LYS A N 16
ATOM 32060 C CA . LYS A 1 96 ? -5.961 -3.112 -1.505 1.00 2.04 74 LYS A CA 16
ATOM 32061 C C . LYS A 1 96 ? -6.262 -1.664 -1.878 1.00 62.00 74 LYS A C 16
ATOM 32062 O O . LYS A 1 96 ? -6.395 -0.803 -1.008 1.00 42.11 74 LYS A O 16
ATOM 32081 N N . PHE A 1 97 ? -6.369 -1.403 -3.177 1.00 13.35 75 PHE A N 16
ATOM 32082 C CA . PHE A 1 97 ? -6.655 -0.059 -3.665 1.00 13.32 75 PHE A CA 16
ATOM 32083 C C . PHE A 1 97 ? -8.077 0.361 -3.301 1.00 63.13 75 PHE A C 16
ATOM 32084 O O . PHE A 1 97 ? -8.340 1.534 -3.034 1.00 71.53 75 PHE A O 16
ATOM 32101 N N . ASP A 1 98 ? -8.989 -0.605 -3.294 1.00 65.12 76 ASP A N 16
ATOM 32102 C CA . ASP A 1 98 ? -10.383 -0.337 -2.963 1.00 74.44 76 ASP A CA 16
ATOM 32103 C C . ASP A 1 98 ? -10.507 0.238 -1.556 1.00 53.10 76 ASP A C 16
ATOM 32104 O O . ASP A 1 98 ? -11.157 1.263 -1.350 1.00 23.33 76 ASP A O 16
ATOM 32113 N N . GLU A 1 99 ? -9.881 -0.429 -0.592 1.00 21.21 77 GLU A N 16
ATOM 32114 C CA . GLU A 1 99 ? -9.923 0.016 0.796 1.00 34.21 77 GLU A CA 16
ATOM 32115 C C . GLU A 1 99 ? -9.124 1.303 0.980 1.00 72.34 77 GLU A C 16
ATOM 32116 O O . GLU A 1 99 ? -9.611 2.271 1.562 1.00 35.50 77 GLU A O 16
ATOM 32128 N N . ASN A 1 100 ? -7.893 1.305 0.478 1.00 33.52 78 ASN A N 16
ATOM 32129 C CA . ASN A 1 100 ? -7.025 2.471 0.587 1.00 12.34 78 ASN A CA 16
ATOM 32130 C C . ASN A 1 100 ? -7.732 3.724 0.079 1.00 43.41 78 ASN A C 16
ATOM 32131 O O . ASN A 1 100 ? -7.568 4.811 0.634 1.00 23.55 78 ASN A O 16
ATOM 32142 N N . SER A 1 101 ? -8.518 3.565 -0.980 1.00 74.15 79 SER A N 16
ATOM 32143 C CA . SER A 1 101 ? -9.248 4.683 -1.566 1.00 42.43 79 SER A CA 16
ATOM 32144 C C . SER A 1 101 ? -10.445 5.064 -0.701 1.00 10.33 79 SER A C 16
ATOM 32145 O O . SER A 1 101 ? -10.701 6.244 -0.461 1.00 53.43 79 SER A O 16
ATOM 32153 N N . ARG A 1 102 ? -11.175 4.056 -0.234 1.00 44.15 80 ARG A N 16
ATOM 32154 C CA . ARG A 1 102 ? -12.346 4.284 0.603 1.00 23.05 80 ARG A CA 16
ATOM 32155 C C . ARG A 1 102 ? -11.935 4.746 1.998 1.00 25.14 80 ARG A C 16
ATOM 32156 O O . ARG A 1 102 ? -12.776 5.141 2.805 1.00 22.21 80 ARG A O 16
ATOM 32177 N N . MET A 1 103 ? -10.636 4.693 2.275 1.00 63.42 81 MET A N 16
ATOM 32178 C CA . MET A 1 103 ? -10.113 5.106 3.572 1.00 12.20 81 MET A CA 16
ATOM 32179 C C . MET A 1 103 ? -10.816 6.367 4.064 1.00 13.33 81 MET A C 16
ATOM 32180 O O . MET A 1 103 ? -11.265 7.189 3.266 1.00 51.30 81 MET A O 16
ATOM 32194 N N . GLN A 1 104 ? -10.908 6.512 5.382 1.00 10.22 82 GLN A N 16
ATOM 32195 C CA . GLN A 1 104 ? -11.558 7.673 5.979 1.00 3.03 82 GLN A CA 16
ATOM 32196 C C . GLN A 1 104 ? -10.994 8.968 5.404 1.00 52.13 82 GLN A C 16
ATOM 32197 O O . GLN A 1 104 ? -9.966 8.962 4.726 1.00 53.42 82 GLN A O 16
ATOM 32211 N N . TYR A 1 105 ? -11.674 10.076 5.678 1.00 45.22 83 TYR A N 16
ATOM 32212 C CA . TYR A 1 105 ? -11.242 11.379 5.185 1.00 71.23 83 TYR A CA 16
ATOM 32213 C C . TYR A 1 105 ? -9.917 11.790 5.819 1.00 62.20 83 TYR A C 16
ATOM 32214 O O . TYR A 1 105 ? -9.079 12.423 5.177 1.00 3.24 83 TYR A O 16
ATOM 32232 N N . SER A 1 106 ? -9.735 11.424 7.084 1.00 61.43 84 SER A N 16
ATOM 32233 C CA . SER A 1 106 ? -8.513 11.756 7.808 1.00 55.14 84 SER A CA 16
ATOM 32234 C C . SER A 1 106 ? -7.289 11.190 7.096 1.00 62.25 84 SER A C 16
ATOM 32235 O O . SER A 1 106 ? -6.336 11.913 6.809 1.00 45.05 84 SER A O 16
ATOM 32243 N N . GLU A 1 107 ? -7.324 9.891 6.814 1.00 5.00 85 GLU A N 16
ATOM 32244 C CA . GLU A 1 107 ? -6.216 9.227 6.136 1.00 12.14 85 GLU A CA 16
ATOM 32245 C C . GLU A 1 107 ? -6.072 9.734 4.704 1.00 12.03 85 GLU A C 16
ATOM 32246 O O . GLU A 1 107 ? -4.961 9.870 4.190 1.00 20.33 85 GLU A O 16
ATOM 32258 N N . LEU A 1 108 ? -7.203 10.012 4.065 1.00 60.10 86 LEU A N 16
ATOM 32259 C CA . LEU A 1 108 ? -7.204 10.504 2.691 1.00 35.45 86 LEU A CA 16
ATOM 32260 C C . LEU A 1 108 ? -6.532 11.870 2.602 1.00 75.15 86 LEU A C 16
ATOM 32261 O O . LEU A 1 108 ? -5.758 12.132 1.681 1.00 15.35 86 LEU A O 16
ATOM 32277 N N . MET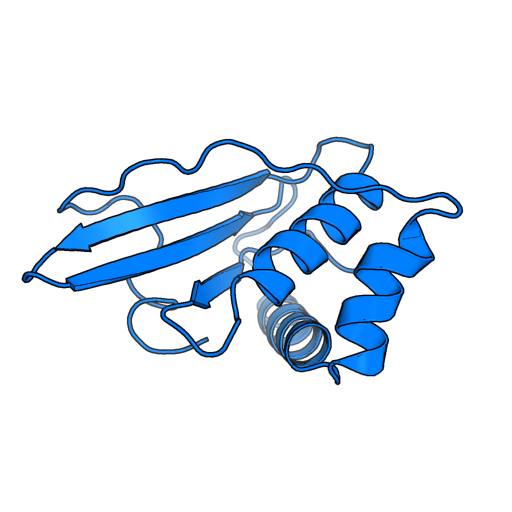 A 1 109 ? -6.832 12.736 3.564 1.00 35.32 87 MET A N 16
ATOM 32278 C CA . MET A 1 109 ? -6.254 14.074 3.595 1.00 13.11 87 MET A CA 16
ATOM 32279 C C . MET A 1 109 ? -4.880 14.058 4.257 1.00 33.34 87 MET A C 16
ATOM 32280 O O . MET A 1 109 ? -4.052 14.937 4.016 1.00 72.43 87 MET A O 16
ATOM 32294 N N . THR A 1 110 ? -4.644 13.052 5.095 1.00 44.44 88 THR A N 16
ATOM 32295 C CA . THR A 1 110 ? -3.371 12.923 5.793 1.00 61.43 88 THR A CA 16
ATOM 32296 C C . THR A 1 110 ? -2.290 12.376 4.868 1.00 63.14 88 THR A C 16
ATOM 32297 O O . THR A 1 110 ? -1.194 12.931 4.779 1.00 14.21 88 THR A O 16
ATOM 32308 N N . LYS A 1 111 ? -2.604 11.284 4.179 1.00 43.03 89 LYS A N 16
ATOM 32309 C CA . LYS A 1 111 ? -1.660 10.662 3.258 1.00 41.04 89 LYS A CA 16
ATOM 32310 C C . LYS A 1 111 ? -1.297 11.616 2.124 1.00 21.01 89 LYS A C 16
ATOM 32311 O O . LYS A 1 111 ? -0.350 11.374 1.375 1.00 32.31 89 LYS A O 16
ATOM 32330 N N . TYR A 1 112 ? -2.054 12.701 2.005 1.00 71.22 90 TYR A N 16
ATOM 32331 C CA . TYR A 1 112 ? -1.812 13.691 0.962 1.00 74.31 90 TYR A CA 16
ATOM 32332 C C . TYR A 1 112 ? -1.184 14.953 1.544 1.00 14.32 90 TYR A C 16
ATOM 32333 O O . TYR A 1 112 ? -0.233 15.502 0.986 1.00 33.15 90 TYR A O 16
ATOM 32351 N N . HIS A 1 113 ? -1.723 15.409 2.671 1.00 72.03 91 HIS A N 16
ATOM 32352 C CA . HIS A 1 113 ? -1.216 16.606 3.331 1.00 2.41 91 HIS A CA 16
ATOM 32353 C C . HIS A 1 113 ? 0.003 16.279 4.189 1.00 74.11 91 HIS A C 16
ATOM 32354 O O . HIS A 1 113 ? 0.710 17.176 4.647 1.00 25.13 91 HIS A O 16
ATOM 32368 N N . ASP A 1 114 ? 0.240 14.989 4.402 1.00 3.43 92 ASP A N 16
ATOM 32369 C CA . ASP A 1 114 ? 1.373 14.543 5.205 1.00 43.41 92 ASP A CA 16
ATOM 32370 C C . ASP A 1 114 ? 2.525 14.088 4.314 1.00 53.02 92 ASP A C 16
ATOM 32371 O O . ASP A 1 114 ? 3.684 14.424 4.559 1.00 41.31 92 ASP A O 16
ATOM 32380 N N . LEU A 1 115 ? 2.198 13.321 3.280 1.00 71.41 93 LEU A N 16
ATOM 32381 C CA . LEU A 1 115 ? 3.205 12.818 2.352 1.00 70.40 93 LEU A CA 16
ATOM 32382 C C . LEU A 1 115 ? 3.846 13.961 1.572 1.00 23.11 93 LEU A C 16
ATOM 32383 O O . LEU A 1 115 ? 4.912 13.800 0.976 1.00 33.13 93 LEU A O 16
ATOM 32399 N N . LYS A 1 116 ? 3.192 15.117 1.582 1.00 53.13 94 LYS A N 16
ATOM 32400 C CA . LYS A 1 116 ? 3.698 16.290 0.879 1.00 65.32 94 LYS A CA 16
ATOM 32401 C C . LYS A 1 116 ? 4.943 16.841 1.567 1.00 22.10 94 LYS A C 16
ATOM 32402 O O . LYS A 1 116 ? 5.639 17.697 1.021 1.00 2.44 94 LYS A O 16
ATOM 32421 N N . LYS A 1 117 ? 5.219 16.343 2.768 1.00 40.33 95 LYS A N 16
ATOM 32422 C CA . LYS A 1 117 ? 6.381 16.783 3.530 1.00 4.22 95 LYS A CA 16
ATOM 32423 C C . LYS A 1 117 ? 7.667 16.557 2.741 1.00 1.21 95 LYS A C 16
ATOM 32424 O O . LYS A 1 117 ? 8.495 17.459 2.615 1.00 14.32 95 LYS A O 16
ATOM 32443 N N . GLN A 1 118 ? 7.826 15.349 2.211 1.00 21.21 96 GLN A N 16
ATOM 32444 C CA . GLN A 1 118 ? 9.011 15.006 1.434 1.00 41.14 96 GLN A CA 16
ATOM 32445 C C . GLN A 1 118 ? 8.632 14.610 0.010 1.00 25.55 96 GLN A C 16
ATOM 32446 O O . GLN A 1 118 ? 9.409 14.798 -0.925 1.00 24.34 96 GLN A O 16
ATOM 32460 N N . GLY A 1 119 ? 7.432 14.059 -0.146 1.00 24.41 97 GLY A N 16
ATOM 32461 C CA . GLY A 1 119 ? 6.972 13.644 -1.458 1.00 71.41 97 GLY A CA 16
ATOM 32462 C C . GLY A 1 119 ? 6.218 14.741 -2.182 1.00 41.50 97 GLY A C 16
ATOM 32463 O O . GLY A 1 119 ? 5.053 15.006 -1.884 1.00 3.43 97 GLY A O 16
ATOM 32467 N N . LYS A 1 120 ? 6.883 15.384 -3.136 1.00 4.12 98 LYS A N 16
ATOM 32468 C CA . LYS A 1 120 ? 6.270 16.460 -3.905 1.00 42.31 98 LYS A CA 16
ATOM 32469 C C . LYS A 1 120 ? 5.219 15.912 -4.865 1.00 14.44 98 LYS A C 16
ATOM 32470 O O . LYS A 1 120 ? 5.410 14.860 -5.475 1.00 2.21 98 LYS A O 16
ATOM 32489 N N . ILE A 1 121 ? 4.110 16.633 -4.994 1.00 34.43 99 ILE A N 16
ATOM 32490 C CA . ILE A 1 121 ? 3.030 16.219 -5.881 1.00 53.11 99 ILE A CA 16
ATOM 32491 C C . ILE A 1 121 ? 2.697 17.314 -6.890 1.00 23.44 99 ILE A C 16
ATOM 32492 O O . ILE A 1 121 ? 2.748 18.502 -6.572 1.00 44.23 99 ILE A O 16
ATOM 32508 N N . LYS A 1 122 ? 2.355 16.905 -8.107 1.00 33.15 100 LYS A N 16
ATOM 32509 C CA . LYS A 1 122 ? 2.010 17.849 -9.163 1.00 1.44 100 LYS A CA 16
ATOM 32510 C C . LYS A 1 122 ? 0.628 17.548 -9.732 1.00 74.12 100 LYS A C 16
ATOM 32511 O O . LYS A 1 122 ? 0.264 16.387 -9.922 1.00 53.10 100 LYS A O 16
ATOM 32530 N N . ASP A 1 123 ? -0.137 18.599 -10.004 1.00 53.41 101 ASP A N 16
ATOM 32531 C CA . ASP A 1 123 ? -1.479 18.447 -10.555 1.00 30.11 101 ASP A CA 16
ATOM 32532 C C . ASP A 1 123 ? -1.478 18.685 -12.062 1.00 31.23 101 ASP A C 16
ATOM 32533 O O . ASP A 1 123 ? -1.582 19.822 -12.520 1.00 54.55 101 ASP A O 16
ATOM 32542 N N . ARG A 1 124 ? -1.359 17.604 -12.826 1.00 43.21 102 ARG A N 16
ATOM 32543 C CA . ARG A 1 124 ? -1.342 17.696 -14.281 1.00 62.31 102 ARG A CA 16
ATOM 32544 C C . ARG A 1 124 ? -2.732 18.017 -14.822 1.00 1.42 102 ARG A C 16
ATOM 32545 O O . ARG A 1 124 ? -3.748 17.800 -14.161 1.00 4.13 102 ARG A O 16
ATOM 32566 N N . PRO A 1 125 ? -2.780 18.548 -16.053 1.00 11.34 103 PRO A N 16
ATOM 32567 C CA . PRO A 1 125 ? -4.039 18.911 -16.709 1.00 54.34 103 PRO A CA 16
ATOM 32568 C C . PRO A 1 125 ? -4.864 17.689 -17.098 1.00 61.10 103 PRO A C 16
ATOM 32569 O O . PRO A 1 125 ? -4.320 16.609 -17.331 1.00 12.25 103 PRO A O 16
ATOM 32580 N N . VAL A 1 126 ? -6.180 17.866 -17.167 1.00 64.32 104 VAL A N 16
ATOM 32581 C CA . VAL A 1 126 ? -7.079 16.777 -17.529 1.00 53.14 104 VAL A CA 16
ATOM 32582 C C . VAL A 1 126 ? -7.248 16.684 -19.042 1.00 21.33 104 VAL A C 16
ATOM 32583 O O . VAL A 1 126 ? -7.412 17.696 -19.723 1.00 62.23 104 VAL A O 16
ATOM 32596 N N . LYS A 1 127 ? -7.207 15.462 -19.562 1.00 31.44 105 LYS A N 16
ATOM 32597 C CA . LYS A 1 127 ? -7.357 15.233 -20.994 1.00 11.51 105 LYS A CA 16
ATOM 32598 C C . LYS A 1 127 ? -8.821 15.005 -21.358 1.00 43.52 105 LYS A C 16
ATOM 32599 O O . LYS A 1 127 ? -9.566 14.379 -20.606 1.00 11.54 105 LYS A O 16
ATOM 32618 N N . GLU A 1 128 ? -9.224 15.516 -22.517 1.00 41.43 106 GLU A N 16
ATOM 32619 C CA . GLU A 1 128 ? -10.599 15.367 -22.980 1.00 64.13 106 GLU A CA 16
ATOM 32620 C C . GLU A 1 128 ? -10.845 13.956 -23.508 1.00 45.31 106 GLU A C 16
ATOM 32621 O O . GLU A 1 128 ? -10.009 13.391 -24.213 1.00 62.33 106 GLU A O 16
ATOM 32633 N N . VAL A 1 129 ? -11.998 13.394 -23.161 1.00 24.52 107 VAL A N 16
ATOM 32634 C CA . VAL A 1 129 ? -12.355 12.050 -23.599 1.00 71.32 107 VAL A CA 16
ATOM 32635 C C . VAL A 1 129 ? -13.490 12.087 -24.617 1.00 5.31 107 VAL A C 16
ATOM 32636 O O . VAL A 1 129 ? -14.425 12.878 -24.491 1.00 41.33 107 VAL A O 16
ATOM 32649 N N . HIS A 1 130 ? -13.401 11.226 -25.626 1.00 0.23 108 HIS A N 16
ATOM 32650 C CA . HIS A 1 130 ? -14.421 11.160 -26.666 1.00 32.30 108 HIS A CA 16
ATOM 32651 C C . HIS A 1 130 ? -14.971 9.743 -26.798 1.00 34.24 108 HIS A C 16
ATOM 32652 O O . HIS A 1 130 ? -14.505 8.822 -26.128 1.00 31.21 108 HIS A O 16
ATOM 32666 N N . GLU A 1 131 ? -15.966 9.577 -27.664 1.00 43.24 109 GLU A N 16
ATOM 32667 C CA . GLU A 1 131 ? -16.580 8.272 -27.882 1.00 4.45 109 GLU A CA 16
ATOM 32668 C C . GLU A 1 131 ? -15.720 7.414 -28.805 1.00 31.32 109 GLU A C 16
ATOM 32669 O O . GLU A 1 131 ? -15.431 7.800 -29.937 1.00 30.12 109 GLU A O 16
ATOM 32681 N N . GLU A 1 132 ? -15.315 6.247 -28.312 1.00 12.43 110 GLU A N 16
ATOM 32682 C CA . GLU A 1 132 ? -14.488 5.335 -29.092 1.00 22.21 110 GLU A CA 16
ATOM 32683 C C . GLU A 1 132 ? -14.085 4.120 -28.261 1.00 33.12 110 GLU A C 16
ATOM 32684 O O . GLU A 1 132 ? -14.635 3.880 -27.185 1.00 43.33 110 GLU A O 16
ATOM 32696 N N . TYR A 1 133 ? -13.124 3.357 -28.767 1.00 65.55 111 TYR A N 16
ATOM 32697 C CA . TYR A 1 133 ? -12.649 2.165 -28.075 1.00 21.35 111 TYR A CA 16
ATOM 32698 C C . TYR A 1 133 ? -11.156 2.266 -27.777 1.00 60.30 111 TYR A C 16
ATOM 32699 O O . TYR A 1 133 ? -10.320 1.955 -28.626 1.00 0.12 111 TYR A O 16
ATOM 32717 N N . ASP A 1 134 ? -10.829 2.702 -26.566 1.00 32.25 112 ASP A N 16
ATOM 32718 C CA . ASP A 1 134 ? -9.438 2.843 -26.153 1.00 65.22 112 ASP A CA 16
ATOM 32719 C C . ASP A 1 134 ? -9.275 2.524 -24.670 1.00 52.42 112 ASP A C 16
ATOM 32720 O O . ASP A 1 134 ? -8.546 1.604 -24.298 1.00 2.20 112 ASP A O 16
ATOM 32729 N N . LEU A 1 135 ? -9.958 3.291 -23.828 1.00 14.24 113 LEU A N 16
ATOM 32730 C CA . LEU A 1 135 ? -9.890 3.092 -22.384 1.00 65.11 113 LEU A CA 16
ATOM 32731 C C . LEU A 1 135 ? -10.291 1.668 -22.011 1.00 44.22 113 LEU A C 16
ATOM 32732 O O . LEU A 1 135 ? -10.571 0.844 -22.881 1.00 61.15 113 LEU A O 16
ATOM 32748 N N . TRP A 1 136 ? -10.318 1.388 -20.713 1.00 65.35 114 TRP A N 16
ATOM 32749 C CA . TRP A 1 136 ? -10.687 0.064 -20.225 1.00 62.24 114 TRP A CA 16
ATOM 32750 C C . TRP A 1 136 ? -12.120 -0.280 -20.615 1.00 53.22 114 TRP A C 16
ATOM 32751 O O . TRP A 1 136 ? -12.410 -1.406 -21.018 1.00 2.13 114 TRP A O 16
ATOM 32772 N N . GLU A 1 137 ? -13.013 0.698 -20.493 1.00 62.21 115 GLU A N 16
ATOM 32773 C CA . GLU A 1 137 ? -14.417 0.496 -20.833 1.00 5.42 115 GLU A CA 16
ATOM 32774 C C . GLU A 1 137 ? -14.961 -0.766 -20.171 1.00 63.30 115 GLU A C 16
ATOM 32775 O O . GLU A 1 137 ? -15.223 -1.766 -20.839 1.00 75.33 115 GLU A O 16
ATOM 32787 N N . ASP A 1 138 ? -15.127 -0.712 -18.854 1.00 64.31 116 ASP A N 16
ATOM 32788 C CA . ASP A 1 138 ? -15.640 -1.851 -18.101 1.00 3.42 116 ASP A CA 16
ATOM 32789 C C . ASP A 1 138 ? -15.740 -1.518 -16.615 1.00 75.23 116 ASP A C 16
ATOM 32790 O O . ASP A 1 138 ? -16.819 -1.536 -16.022 1.00 30.22 116 ASP A O 16
ATOM 32799 N N . PRO A 1 139 ? -14.590 -1.208 -15.999 1.00 34.34 117 PRO A N 16
ATOM 32800 C CA . PRO A 1 139 ? -14.523 -0.867 -14.575 1.00 2.43 117 PRO A CA 16
ATOM 32801 C C . PRO A 1 139 ? -15.163 0.484 -14.272 1.00 30.35 117 PRO A C 16
ATOM 32802 O O . PRO A 1 139 ? -16.032 0.589 -13.405 1.00 25.41 117 PRO A O 16
ATOM 32813 N N . ILE A 1 140 ? -14.729 1.514 -14.990 1.00 73.43 118 ILE A N 16
ATOM 32814 C CA . ILE A 1 140 ? -15.262 2.857 -14.798 1.00 70.34 118 ILE A CA 16
ATOM 32815 C C . ILE A 1 140 ? -16.603 3.023 -15.506 1.00 22.54 118 ILE A C 16
ATOM 32816 O O . ILE A 1 140 ? -17.338 3.975 -15.248 1.00 13.34 118 ILE A O 16
ATOM 32832 N N . TRP A 1 141 ? -16.915 2.088 -16.397 1.00 4.53 119 TRP A N 16
ATOM 32833 C CA . TRP A 1 141 ? -18.169 2.130 -17.140 1.00 43.13 119 TRP A CA 16
ATOM 32834 C C . TRP A 1 141 ? -19.364 2.118 -16.193 1.00 64.35 119 TRP A C 16
ATOM 32835 O O . TRP A 1 141 ? -20.334 2.847 -16.396 1.00 41.11 119 TRP A O 16
ATOM 32856 N N . GLN A 1 142 ? -19.286 1.286 -15.160 1.00 61.51 120 GLN A N 16
ATOM 32857 C CA . GLN A 1 142 ? -20.363 1.179 -14.183 1.00 3.33 120 GLN A CA 16
ATOM 32858 C C . GLN A 1 142 ? -19.834 1.381 -12.766 1.00 72.53 120 GLN A C 16
ATOM 32859 O O . GLN A 1 142 ? -20.170 2.360 -12.101 1.00 14.41 120 GLN A O 16
ATOM 32873 N N . TYR A 1 143 ? -19.006 0.447 -12.311 1.00 41.14 121 TYR A N 16
ATOM 32874 C CA . TYR A 1 143 ? -18.433 0.521 -10.973 1.00 21.54 121 TYR A CA 16
ATOM 32875 C C . TYR A 1 143 ? -17.405 1.644 -10.881 1.00 12.33 121 TYR A C 16
ATOM 32876 O O . TYR A 1 143 ? -17.152 2.350 -11.857 1.00 53.43 121 TYR A O 16
ATOM 32894 N N . ILE A 1 144 ? -16.816 1.803 -9.700 1.00 41.14 122 ILE A N 16
ATOM 32895 C CA . ILE A 1 144 ? -15.815 2.839 -9.480 1.00 45.13 122 ILE A CA 16
ATOM 32896 C C . ILE A 1 144 ? -14.674 2.724 -10.486 1.00 30.30 122 ILE A C 16
ATOM 32897 O O . ILE A 1 144 ? -13.531 2.454 -10.117 1.00 11.05 122 ILE A O 16
ATOM 32913 N N . MET A 1 23 ? 4.977 -7.807 -3.822 1.00 31.42 1 MET A N 17
ATOM 32914 C CA . MET A 1 23 ? 4.106 -8.493 -4.769 1.00 54.12 1 MET A CA 17
ATOM 32915 C C . MET A 1 23 ? 2.728 -7.840 -4.811 1.00 53.13 1 MET A C 17
ATOM 32916 O O . MET A 1 23 ? 1.706 -8.525 -4.787 1.00 31.43 1 MET A O 17
ATOM 32930 N N . GLN A 1 24 ? 2.708 -6.512 -4.874 1.00 64.54 2 GLN A N 17
ATOM 32931 C CA . GLN A 1 24 ? 1.455 -5.768 -4.919 1.00 22.43 2 GLN A CA 17
ATOM 32932 C C . GLN A 1 24 ? 1.455 -4.771 -6.073 1.00 33.33 2 GLN A C 17
ATOM 32933 O O . GLN A 1 24 ? 1.397 -3.560 -5.861 1.00 11.12 2 GLN A O 17
ATOM 32947 N N . LYS A 1 25 ? 1.520 -5.289 -7.295 1.00 13.51 3 LYS A N 17
ATOM 32948 C CA . LYS A 1 25 ? 1.526 -4.445 -8.484 1.00 11.30 3 LYS A CA 17
ATOM 32949 C C . LYS A 1 25 ? 1.595 -5.291 -9.751 1.00 55.13 3 LYS A C 17
ATOM 32950 O O . LYS A 1 25 ? 1.696 -6.515 -9.687 1.00 61.20 3 LYS A O 17
ATOM 32969 N N . GLY A 1 26 ? 1.540 -4.629 -10.903 1.00 72.13 4 GLY A N 17
ATOM 32970 C CA . GLY A 1 26 ? 1.599 -5.337 -12.169 1.00 15.21 4 GLY A CA 17
ATOM 32971 C C . GLY A 1 26 ? 0.224 -5.595 -12.753 1.00 51.22 4 GLY A C 17
ATOM 32972 O O . GLY A 1 26 ? 0.069 -6.417 -13.657 1.00 25.51 4 GLY A O 17
ATOM 32976 N N . LEU A 1 27 ? -0.778 -4.892 -12.236 1.00 71.24 5 LEU A N 17
ATOM 32977 C CA . LEU A 1 27 ? -2.148 -5.050 -12.712 1.00 33.24 5 LEU A CA 17
ATOM 32978 C C . LEU A 1 27 ? -2.739 -3.706 -13.126 1.00 34.52 5 LEU A C 17
ATOM 32979 O O . LEU A 1 27 ? -2.261 -2.653 -12.709 1.00 4.54 5 LEU A O 17
ATOM 32995 N N . GLU A 1 28 ? -3.784 -3.753 -13.947 1.00 42.01 6 GLU A N 17
ATOM 32996 C CA . GLU A 1 28 ? -4.441 -2.538 -14.416 1.00 23.51 6 GLU A CA 17
ATOM 32997 C C . GLU A 1 28 ? -5.759 -2.315 -13.681 1.00 53.12 6 GLU A C 17
ATOM 32998 O O . GLU A 1 28 ? -6.539 -3.248 -13.485 1.00 64.02 6 GLU A O 17
ATOM 33010 N N . ILE A 1 29 ? -6.001 -1.073 -13.277 1.00 53.50 7 ILE A N 17
ATOM 33011 C CA . ILE A 1 29 ? -7.225 -0.726 -12.565 1.00 21.13 7 ILE A CA 17
ATOM 33012 C C . ILE A 1 29 ? -7.741 0.644 -12.992 1.00 24.10 7 ILE A C 17
ATOM 33013 O O . ILE A 1 29 ? -6.960 1.546 -13.292 1.00 42.42 7 ILE A O 17
ATOM 33029 N N . ALA A 1 30 ? -9.061 0.792 -13.015 1.00 51.03 8 ALA A N 17
ATOM 33030 C CA . ALA A 1 30 ? -9.682 2.053 -13.402 1.00 4.12 8 ALA A CA 17
ATOM 33031 C C . ALA A 1 30 ? -10.597 2.575 -12.299 1.00 44.33 8 ALA A C 17
ATOM 33032 O O . ALA A 1 30 ? -11.227 1.798 -11.582 1.00 4.24 8 ALA A O 17
ATOM 33039 N N . PHE A 1 31 ? -10.665 3.896 -12.169 1.00 43.14 9 PHE A N 17
ATOM 33040 C CA . PHE A 1 31 ? -11.502 4.522 -11.153 1.00 2.14 9 PHE A CA 17
ATOM 33041 C C . PHE A 1 31 ? -12.191 5.766 -11.706 1.00 32.20 9 PHE A C 17
ATOM 33042 O O . PHE A 1 31 ? -11.581 6.558 -12.424 1.00 34.22 9 PHE A O 17
ATOM 33059 N N . GLN A 1 32 ? -13.466 5.929 -11.367 1.00 21.14 10 GLN A N 17
ATOM 33060 C CA . GLN A 1 32 ? -14.239 7.075 -11.830 1.00 62.04 10 GLN A CA 17
ATOM 33061 C C . GLN A 1 32 ? -14.582 8.005 -10.671 1.00 43.25 10 GLN A C 17
ATOM 33062 O O . GLN A 1 32 ? -14.545 7.605 -9.507 1.00 70.24 10 GLN A O 17
ATOM 33076 N N . THR A 1 33 ? -14.915 9.250 -10.997 1.00 51.41 11 THR A N 17
ATOM 33077 C CA . THR A 1 33 ? -15.263 10.238 -9.984 1.00 10.33 11 THR A CA 17
ATOM 33078 C C . THR A 1 33 ? -16.150 11.333 -10.565 1.00 14.10 11 THR A C 17
ATOM 33079 O O . THR A 1 33 ? -16.112 11.604 -11.766 1.00 22.04 11 THR A O 17
ATOM 33090 N N . ILE A 1 34 ? -16.948 11.960 -9.707 1.00 30.44 12 ILE A N 17
ATOM 33091 C CA . ILE A 1 34 ? -17.844 13.027 -10.136 1.00 24.51 12 ILE A CA 17
ATOM 33092 C C . ILE A 1 34 ? -18.340 13.840 -8.945 1.00 44.14 12 ILE A C 17
ATOM 33093 O O . ILE A 1 34 ? -18.052 13.514 -7.795 1.00 33.53 12 ILE A O 17
ATOM 33109 N N . ASN A 1 35 ? -19.088 14.901 -9.231 1.00 61.20 13 ASN A N 17
ATOM 33110 C CA . ASN A 1 35 ? -19.626 15.761 -8.183 1.00 42.25 13 ASN A CA 17
ATOM 33111 C C . ASN A 1 35 ? -18.502 16.395 -7.370 1.00 3.32 13 ASN A C 17
ATOM 33112 O O . ASN A 1 35 ? -18.719 16.871 -6.256 1.00 54.25 13 ASN A O 17
ATOM 33123 N N . GLY A 1 36 ? -17.298 16.398 -7.935 1.00 52.31 14 GLY A N 17
ATOM 33124 C CA . GLY A 1 36 ? -16.158 16.977 -7.249 1.00 22.32 14 GLY A CA 17
ATOM 33125 C C . GLY A 1 36 ? -15.995 16.440 -5.840 1.00 54.34 14 GLY A C 17
ATOM 33126 O O . GLY A 1 36 ? -15.457 17.122 -4.967 1.00 33.44 14 GLY A O 17
ATOM 33130 N N . LEU A 1 37 ? -16.463 15.217 -5.618 1.00 24.23 15 LEU A N 17
ATOM 33131 C CA . LEU A 1 37 ? -16.368 14.589 -4.304 1.00 52.22 15 LEU A CA 17
ATOM 33132 C C . LEU A 1 37 ? -15.161 13.660 -4.230 1.00 44.31 15 LEU A C 17
ATOM 33133 O O . LEU A 1 37 ? -14.395 13.697 -3.267 1.00 44.30 15 LEU A O 17
ATOM 33149 N N . ASP A 1 38 ? -14.996 12.830 -5.254 1.00 21.11 16 ASP A N 17
ATOM 33150 C CA . ASP A 1 38 ? -13.879 11.893 -5.307 1.00 14.42 16 ASP A CA 17
ATOM 33151 C C . ASP A 1 38 ? -12.647 12.551 -5.920 1.00 1.24 16 ASP A C 17
ATOM 33152 O O . ASP A 1 38 ? -11.563 11.968 -5.933 1.00 13.40 16 ASP A O 17
ATOM 33161 N N . GLU A 1 39 ? -12.822 13.768 -6.426 1.00 62.44 17 GLU A N 17
ATOM 33162 C CA . GLU A 1 39 ? -11.724 14.503 -7.042 1.00 64.03 17 GLU A CA 17
ATOM 33163 C C . GLU A 1 39 ? -10.508 14.537 -6.121 1.00 44.40 17 GLU A C 17
ATOM 33164 O O . GLU A 1 39 ? -9.378 14.321 -6.559 1.00 5.33 17 GLU A O 17
ATOM 33176 N N . SER A 1 40 ? -10.748 14.811 -4.843 1.00 14.12 18 SER A N 17
ATOM 33177 C CA . SER A 1 40 ? -9.674 14.879 -3.860 1.00 25.52 18 SER A CA 17
ATOM 33178 C C . SER A 1 40 ? -8.925 13.551 -3.781 1.00 51.34 18 SER A C 17
ATOM 33179 O O . SER A 1 40 ? -7.695 13.521 -3.733 1.00 64.23 18 SER A O 17
ATOM 33187 N N . LEU A 1 41 ? -9.676 12.456 -3.769 1.00 33.23 19 LEU A N 17
ATOM 33188 C CA . LEU A 1 41 ? -9.086 11.124 -3.696 1.00 63.12 19 LEU A CA 17
ATOM 33189 C C . LEU A 1 41 ? -8.221 10.844 -4.921 1.00 40.22 19 LEU A C 17
ATOM 33190 O O . LEU A 1 41 ? -7.162 10.225 -4.818 1.00 42.23 19 LEU A O 17
ATOM 33206 N N . VAL A 1 42 ? -8.679 11.306 -6.080 1.00 42.44 20 VAL A N 17
ATOM 33207 C CA . VAL A 1 42 ? -7.946 11.109 -7.325 1.00 42.12 20 VAL A CA 17
ATOM 33208 C C . VAL A 1 42 ? -6.609 11.841 -7.298 1.00 1.43 20 VAL A C 17
ATOM 33209 O O . VAL A 1 42 ? -5.557 11.240 -7.511 1.00 62.12 20 VAL A O 17
ATOM 33222 N N . GLN A 1 43 ? -6.659 13.143 -7.033 1.00 23.10 21 GLN A N 17
ATOM 33223 C CA . GLN A 1 43 ? -5.451 13.957 -6.978 1.00 4.52 21 GLN A CA 17
ATOM 33224 C C . GLN A 1 43 ? -4.554 13.523 -5.823 1.00 45.24 21 GLN A C 17
ATOM 33225 O O . GLN A 1 43 ? -3.328 13.573 -5.924 1.00 51.12 21 GLN A O 17
ATOM 33239 N N . ALA A 1 44 ? -5.173 13.098 -4.727 1.00 63.41 22 ALA A N 17
ATOM 33240 C CA . ALA A 1 44 ? -4.430 12.653 -3.554 1.00 71.03 22 ALA A CA 17
ATOM 33241 C C . ALA A 1 44 ? -3.711 11.336 -3.827 1.00 4.34 22 ALA A C 17
ATOM 33242 O O . ALA A 1 44 ? -2.506 11.217 -3.601 1.00 3.15 22 ALA A O 17
ATOM 33249 N N . LEU A 1 45 ? -4.456 10.350 -4.312 1.00 60.14 23 LEU A N 17
ATOM 33250 C CA . LEU A 1 45 ? -3.889 9.040 -4.615 1.00 40.32 23 LEU A CA 17
ATOM 33251 C C . LEU A 1 45 ? -2.815 9.148 -5.693 1.00 24.04 23 LEU A C 17
ATOM 33252 O O . LEU A 1 45 ? -1.837 8.401 -5.685 1.00 5.25 23 LEU A O 17
ATOM 33268 N N . ALA A 1 46 ? -3.003 10.084 -6.617 1.00 61.33 24 ALA A N 17
ATOM 33269 C CA . ALA A 1 46 ? -2.048 10.292 -7.699 1.00 10.13 24 ALA A CA 17
ATOM 33270 C C . ALA A 1 46 ? -0.705 10.772 -7.160 1.00 3.11 24 ALA A C 17
ATOM 33271 O O . ALA A 1 46 ? 0.347 10.266 -7.548 1.00 44.31 24 ALA A O 17
ATOM 33278 N N . GLY A 1 47 ? -0.748 11.753 -6.263 1.00 20.20 25 GLY A N 17
ATOM 33279 C CA . GLY A 1 47 ? 0.473 12.285 -5.686 1.00 53.13 25 GLY A CA 17
ATOM 33280 C C . GLY A 1 47 ? 1.125 11.320 -4.717 1.00 21.41 25 GLY A C 17
ATOM 33281 O O . GLY A 1 47 ? 2.351 11.256 -4.622 1.00 51.45 25 GLY A O 17
ATOM 33285 N N . VAL A 1 48 ? 0.304 10.566 -3.992 1.00 62.34 26 VAL A N 17
ATOM 33286 C CA . VAL A 1 48 ? 0.808 9.599 -3.024 1.00 64.14 26 VAL A CA 17
ATOM 33287 C C . VAL A 1 48 ? 1.579 8.480 -3.716 1.00 33.41 26 VAL A C 17
ATOM 33288 O O . VAL A 1 48 ? 2.713 8.172 -3.348 1.00 60.53 26 VAL A O 17
ATOM 33301 N N . THR A 1 49 ? 0.955 7.873 -4.721 1.00 62.32 27 THR A N 17
ATOM 33302 C CA . THR A 1 49 ? 1.581 6.787 -5.465 1.00 22.34 27 THR A CA 17
ATOM 33303 C C . THR A 1 49 ? 2.785 7.285 -6.256 1.00 70.42 27 THR A C 17
ATOM 33304 O O . THR A 1 49 ? 3.804 6.601 -6.350 1.00 73.35 27 THR A O 17
ATOM 33315 N N . ALA A 1 50 ? 2.661 8.480 -6.823 1.00 41.22 28 ALA A N 17
ATOM 33316 C CA . ALA A 1 50 ? 3.741 9.071 -7.605 1.00 34.45 28 ALA A CA 17
ATOM 33317 C C . ALA A 1 50 ? 4.892 9.510 -6.706 1.00 60.52 28 ALA A C 17
ATOM 33318 O O . ALA A 1 50 ? 6.052 9.498 -7.117 1.00 62.54 28 ALA A O 17
ATOM 33325 N N . SER A 1 51 ? 4.564 9.897 -5.478 1.00 14.30 29 SER A N 17
ATOM 33326 C CA . SER A 1 51 ? 5.570 10.345 -4.523 1.00 24.43 29 SER A CA 17
ATOM 33327 C C . SER A 1 51 ? 6.322 9.157 -3.929 1.00 60.14 29 SER A C 17
ATOM 33328 O O . SER A 1 51 ? 7.551 9.159 -3.858 1.00 21.11 29 SER A O 17
ATOM 33336 N N . ASP A 1 52 ? 5.574 8.144 -3.505 1.00 44.03 30 ASP A N 17
ATOM 33337 C CA . ASP A 1 52 ? 6.168 6.948 -2.919 1.00 5.32 30 ASP A CA 17
ATOM 33338 C C . ASP A 1 52 ? 6.655 5.994 -4.005 1.00 52.33 30 ASP A C 17
ATOM 33339 O O . ASP A 1 52 ? 7.424 5.071 -3.737 1.00 11.14 30 ASP A O 17
ATOM 33348 N N . PHE A 1 53 ? 6.200 6.223 -5.233 1.00 24.20 31 PHE A N 17
ATOM 33349 C CA . PHE A 1 53 ? 6.587 5.382 -6.360 1.00 44.42 31 PHE A CA 17
ATOM 33350 C C . PHE A 1 53 ? 7.112 4.033 -5.878 1.00 10.23 31 PHE A C 17
ATOM 33351 O O . PHE A 1 53 ? 8.292 3.711 -6.018 1.00 0.31 31 PHE A O 17
ATOM 33368 N N . PRO A 1 54 ? 6.215 3.224 -5.295 1.00 12.33 32 PRO A N 17
ATOM 33369 C CA . PRO A 1 54 ? 6.563 1.897 -4.779 1.00 61.13 32 PRO A CA 17
ATOM 33370 C C . PRO A 1 54 ? 6.877 0.906 -5.895 1.00 3.01 32 PRO A C 17
ATOM 33371 O O . PRO A 1 54 ? 7.655 -0.029 -5.706 1.00 61.52 32 PRO A O 17
ATOM 33382 N N . ASP A 1 55 ? 6.269 1.118 -7.056 1.00 74.45 33 ASP A N 17
ATOM 33383 C CA . ASP A 1 55 ? 6.485 0.243 -8.203 1.00 51.45 33 ASP A CA 17
ATOM 33384 C C . ASP A 1 55 ? 7.550 0.819 -9.132 1.00 30.31 33 ASP A C 17
ATOM 33385 O O . ASP A 1 55 ? 8.088 0.115 -9.988 1.00 53.55 33 ASP A O 17
ATOM 33394 N N . LEU A 1 56 ? 7.849 2.101 -8.957 1.00 44.03 34 LEU A N 17
ATOM 33395 C CA . LEU A 1 56 ? 8.850 2.772 -9.780 1.00 51.01 34 LEU A CA 17
ATOM 33396 C C . LEU A 1 56 ? 8.541 2.597 -11.264 1.00 0.24 34 LEU A C 17
ATOM 33397 O O . LEU A 1 56 ? 9.435 2.672 -12.107 1.00 13.20 34 LEU A O 17
ATOM 33413 N N . ASP A 1 57 ? 7.270 2.366 -11.575 1.00 4.13 35 ASP A N 17
ATOM 33414 C CA . ASP A 1 57 ? 6.843 2.184 -12.957 1.00 15.01 35 ASP A CA 17
ATOM 33415 C C . ASP A 1 57 ? 5.333 2.361 -13.086 1.00 72.11 35 ASP A C 17
ATOM 33416 O O . ASP A 1 57 ? 4.693 1.726 -13.925 1.00 64.32 35 ASP A O 17
ATOM 33425 N N . ILE A 1 58 ? 4.770 3.226 -12.250 1.00 10.43 36 ILE A N 17
ATOM 33426 C CA . ILE A 1 58 ? 3.336 3.486 -12.271 1.00 51.20 36 ILE A CA 17
ATOM 33427 C C . ILE A 1 58 ? 2.944 4.305 -13.496 1.00 13.41 36 ILE A C 17
ATOM 33428 O O . ILE A 1 58 ? 3.509 5.369 -13.753 1.00 33.23 36 ILE A O 17
ATOM 33444 N N . LYS A 1 59 ? 1.971 3.804 -14.249 1.00 54.32 37 LYS A N 17
ATOM 33445 C CA . LYS A 1 59 ? 1.499 4.490 -15.446 1.00 71.14 37 LYS A CA 17
ATOM 33446 C C . LYS A 1 59 ? 0.001 4.765 -15.361 1.00 71.44 37 LYS A C 17
ATOM 33447 O O . LYS A 1 59 ? -0.817 3.921 -15.730 1.00 24.22 37 LYS A O 17
ATOM 33466 N N . TYR A 1 60 ? -0.352 5.949 -14.875 1.00 40.45 38 TYR A N 17
ATOM 33467 C CA . TYR A 1 60 ? -1.752 6.334 -14.742 1.00 1.54 38 TYR A CA 17
ATOM 33468 C C . TYR A 1 60 ? -2.046 7.604 -15.536 1.00 31.53 38 TYR A C 17
ATOM 33469 O O . TYR A 1 60 ? -1.141 8.228 -16.087 1.00 61.44 38 TYR A O 17
ATOM 33487 N N . ASN A 1 61 ? -3.320 7.979 -15.588 1.00 10.13 39 ASN A N 17
ATOM 33488 C CA . ASN A 1 61 ? -3.736 9.174 -16.314 1.00 24.33 39 ASN A CA 17
ATOM 33489 C C . ASN A 1 61 ? -5.165 9.563 -15.947 1.00 45.34 39 ASN A C 17
ATOM 33490 O O . ASN A 1 61 ? -6.025 8.702 -15.761 1.00 41.34 39 ASN A O 17
ATOM 33501 N N . ILE A 1 62 ? -5.409 10.865 -15.846 1.00 54.34 40 ILE A N 17
ATOM 33502 C CA . ILE A 1 62 ? -6.734 11.369 -15.504 1.00 61.33 40 ILE A CA 17
ATOM 33503 C C . ILE A 1 62 ? -7.321 12.192 -16.646 1.00 22.11 40 ILE A C 17
ATOM 33504 O O . ILE A 1 62 ? -6.755 13.210 -17.046 1.00 74.43 40 ILE A O 17
ATOM 33520 N N . PHE A 1 63 ? -8.460 11.746 -17.165 1.00 63.52 41 PHE A N 17
ATOM 33521 C CA . PHE A 1 63 ? -9.125 12.441 -18.261 1.00 2.23 41 PHE A CA 17
ATOM 33522 C C . PHE A 1 63 ? -10.598 12.677 -17.940 1.00 40.25 41 PHE A C 17
ATOM 33523 O O . PHE A 1 63 ? -11.228 11.883 -17.241 1.00 31.02 41 PHE A O 17
ATOM 33540 N N . LEU A 1 64 ? -11.141 13.774 -18.457 1.00 1.35 42 LEU A N 17
ATOM 33541 C CA . LEU A 1 64 ? -12.540 14.117 -18.226 1.00 31.30 42 LEU A CA 17
ATOM 33542 C C . LEU A 1 64 ? -13.374 13.876 -19.481 1.00 25.24 42 LEU A C 17
ATOM 33543 O O . LEU A 1 64 ? -12.992 14.279 -20.579 1.00 41.52 42 LEU A O 17
ATOM 33559 N N . VAL A 1 65 ? -14.515 13.217 -19.309 1.00 31.31 43 VAL A N 17
ATOM 33560 C CA . VAL A 1 65 ? -15.405 12.925 -20.427 1.00 22.25 43 VAL A CA 17
ATOM 33561 C C . VAL A 1 65 ? -16.692 13.737 -20.331 1.00 65.22 43 VAL A C 17
ATOM 33562 O O . VAL A 1 65 ? -17.271 13.877 -19.254 1.00 4.42 43 VAL A O 17
ATOM 33575 N N . ASP A 1 66 ? -17.134 14.269 -21.465 1.00 40.00 44 ASP A N 17
ATOM 33576 C CA . ASP A 1 66 ? -18.354 15.066 -21.510 1.00 51.55 44 ASP A CA 17
ATOM 33577 C C . ASP A 1 66 ? -19.226 14.659 -22.694 1.00 61.20 44 ASP A C 17
ATOM 33578 O O . ASP A 1 66 ? -18.930 14.995 -23.842 1.00 31.24 44 ASP A O 17
ATOM 33587 N N . LEU A 1 67 ? -20.301 13.932 -22.408 1.00 3.40 45 LEU A N 17
ATOM 33588 C CA . LEU A 1 67 ? -21.216 13.477 -23.449 1.00 1.41 45 LEU A CA 17
ATOM 33589 C C . LEU A 1 67 ? -22.630 13.317 -22.899 1.00 44.41 45 LEU A C 17
ATOM 33590 O O . LEU A 1 67 ? -22.822 13.137 -21.697 1.00 32.45 45 LEU A O 17
ATOM 33606 N N . TYR A 1 68 ? -23.615 13.383 -23.787 1.00 70.04 46 TYR A N 17
ATOM 33607 C CA . TYR A 1 68 ? -25.012 13.246 -23.391 1.00 65.42 46 TYR A CA 17
ATOM 33608 C C . TYR A 1 68 ? -25.432 14.389 -22.473 1.00 54.11 46 TYR A C 17
ATOM 33609 O O . TYR A 1 68 ? -26.404 14.276 -21.727 1.00 52.13 46 TYR A O 17
ATOM 33627 N N . GLY A 1 69 ? -24.692 15.492 -22.535 1.00 31.15 47 GLY A N 17
ATOM 33628 C CA . GLY A 1 69 ? -25.003 16.641 -21.705 1.00 12.31 47 GLY A CA 17
ATOM 33629 C C . GLY A 1 69 ? -24.424 16.523 -20.309 1.00 62.32 47 GLY A C 17
ATOM 33630 O O . GLY A 1 69 ? -24.431 17.487 -19.544 1.00 62.42 47 GLY A O 17
ATOM 33634 N N . GLN A 1 70 ? -23.923 15.337 -19.977 1.00 4.40 48 GLN A N 17
ATOM 33635 C CA . GLN A 1 70 ? -23.339 15.097 -18.663 1.00 32.55 48 GLN A CA 17
ATOM 33636 C C . GLN A 1 70 ? -21.839 14.843 -18.771 1.00 11.41 48 GLN A C 17
ATOM 33637 O O . GLN A 1 70 ? -21.381 14.133 -19.666 1.00 54.24 48 GLN A O 17
ATOM 33651 N N . LYS A 1 71 ? -21.078 15.429 -17.853 1.00 45.32 49 LYS A N 17
ATOM 33652 C CA . LYS A 1 71 ? -19.628 15.267 -17.844 1.00 15.31 49 LYS A CA 17
ATOM 33653 C C . LYS A 1 71 ? -19.171 14.533 -16.588 1.00 11.15 49 LYS A C 17
ATOM 33654 O O . LYS A 1 71 ? -19.569 14.879 -15.475 1.00 55.10 49 LYS A O 17
ATOM 33673 N N . TYR A 1 72 ? -18.332 13.520 -16.772 1.00 74.14 50 TYR A N 17
ATOM 33674 C CA . TYR A 1 72 ? -17.822 12.737 -15.654 1.00 24.43 50 TYR A CA 17
ATOM 33675 C C . TYR A 1 72 ? -16.302 12.621 -15.718 1.00 43.33 50 TYR A C 17
ATOM 33676 O O . TYR A 1 72 ? -15.701 12.764 -16.784 1.00 32.14 50 TYR A O 17
ATOM 33694 N N . PHE A 1 73 ? -15.685 12.361 -14.570 1.00 14.40 51 PHE A N 17
ATOM 33695 C CA . PHE A 1 73 ? -14.235 12.227 -14.494 1.00 74.20 51 PHE A CA 17
ATOM 33696 C C . PHE A 1 73 ? -13.830 10.759 -14.387 1.00 52.54 51 PHE A C 17
ATOM 33697 O O . PHE A 1 73 ? -14.368 10.014 -13.568 1.00 44.11 51 PHE A O 17
ATOM 33714 N N . ARG A 1 74 ? -12.879 10.352 -15.222 1.00 14.31 52 ARG A N 17
ATOM 33715 C CA . ARG A 1 74 ? -12.403 8.974 -15.223 1.00 50.45 52 ARG A CA 17
ATOM 33716 C C . ARG A 1 74 ? -10.879 8.926 -15.162 1.00 71.00 52 ARG A C 17
ATOM 33717 O O . ARG A 1 74 ? -10.198 9.774 -15.739 1.00 3.23 52 ARG A O 17
ATOM 33738 N N . ILE A 1 75 ? -10.352 7.929 -14.459 1.00 41.13 53 ILE A N 17
ATOM 33739 C CA . ILE A 1 75 ? -8.909 7.770 -14.323 1.00 54.34 53 ILE A CA 17
ATOM 33740 C C . ILE A 1 75 ? -8.473 6.361 -14.709 1.00 3.03 53 ILE A C 17
ATOM 33741 O O . ILE A 1 75 ? -9.103 5.376 -14.322 1.00 13.21 53 ILE A O 17
ATOM 33757 N N . LEU A 1 76 ? -7.389 6.271 -15.472 1.00 2.45 54 LEU A N 17
ATOM 33758 C CA . LEU A 1 76 ? -6.865 4.982 -15.908 1.00 72.24 54 LEU A CA 17
ATOM 33759 C C . LEU A 1 76 ? -5.473 4.737 -15.335 1.00 32.31 54 LEU A C 17
ATOM 33760 O O . LEU A 1 76 ? -4.534 5.480 -15.619 1.00 2.35 54 LEU A O 17
ATOM 33776 N N . PHE A 1 77 ? -5.347 3.688 -14.528 1.00 54.14 55 PHE A N 17
ATOM 33777 C CA . PHE A 1 77 ? -4.070 3.344 -13.916 1.00 24.22 55 PHE A CA 17
ATOM 33778 C C . PHE A 1 77 ? -3.627 1.944 -14.331 1.00 71.31 55 PHE A C 17
ATOM 33779 O O . PHE A 1 77 ? -4.339 0.965 -14.107 1.00 52.33 55 PHE A O 17
ATOM 33796 N N . GLN A 1 78 ? -2.447 1.858 -14.937 1.00 74.02 56 GLN A N 17
ATOM 33797 C CA . GLN A 1 78 ? -1.910 0.578 -15.385 1.00 54.51 56 GLN A CA 17
ATOM 33798 C C . GLN A 1 78 ? -0.443 0.438 -14.996 1.00 25.11 56 GLN A C 17
ATOM 33799 O O . GLN A 1 78 ? 0.273 1.431 -14.867 1.00 24.13 56 GLN A O 17
ATOM 33813 N N . SER A 1 79 ? -0.001 -0.802 -14.810 1.00 2.11 57 SER A N 17
ATOM 33814 C CA . SER A 1 79 ? 1.381 -1.072 -14.431 1.00 62.21 57 SER A CA 17
ATOM 33815 C C . SER A 1 79 ? 2.269 -1.195 -15.666 1.00 33.51 57 SER A C 17
ATOM 33816 O O . SER A 1 79 ? 1.802 -1.060 -16.797 1.00 73.51 57 SER A O 17
ATOM 33824 N N . LYS A 1 80 ? 3.553 -1.453 -15.440 1.00 54.15 58 LYS A N 17
ATOM 33825 C CA . LYS A 1 80 ? 4.508 -1.596 -16.533 1.00 30.24 58 LYS A CA 17
ATOM 33826 C C . LYS A 1 80 ? 4.258 -2.885 -17.309 1.00 34.11 58 LYS A C 17
ATOM 33827 O O . LYS A 1 80 ? 4.120 -2.869 -18.532 1.00 52.43 58 LYS A O 17
ATOM 33846 N N . LYS A 1 81 ? 4.199 -4.001 -16.590 1.00 75.24 59 LYS A N 17
ATOM 33847 C CA . LYS A 1 81 ? 3.962 -5.299 -17.211 1.00 32.45 59 LYS A CA 17
ATOM 33848 C C . LYS A 1 81 ? 2.477 -5.504 -17.496 1.00 4.52 59 LYS A C 17
ATOM 33849 O O . LYS A 1 81 ? 2.107 -6.183 -18.454 1.00 55.32 59 LYS A O 17
ATOM 33868 N N . LEU A 1 82 ? 1.632 -4.911 -16.660 1.00 1.13 60 LEU A N 17
ATOM 33869 C CA . LEU A 1 82 ? 0.187 -5.026 -16.823 1.00 60.52 60 LEU A CA 17
ATOM 33870 C C . LEU A 1 82 ? -0.186 -6.375 -17.430 1.00 72.21 60 LEU A C 17
ATOM 33871 O O . LEU A 1 82 ? -0.927 -6.442 -18.411 1.00 65.12 60 LEU A O 17
ATOM 33887 N N . SER A 1 83 ? 0.330 -7.448 -16.838 1.00 53.23 61 SER A N 17
ATOM 33888 C CA . SER A 1 83 ? 0.052 -8.795 -17.321 1.00 70.35 61 SER A CA 17
ATOM 33889 C C . SER A 1 83 ? -1.077 -9.438 -16.521 1.00 3.43 61 SER A C 17
ATOM 33890 O O . SER A 1 83 ? -1.265 -9.136 -15.343 1.00 21.44 61 SER A O 17
ATOM 33898 N N . GLU A 1 84 ? -1.824 -10.324 -17.170 1.00 74.43 62 GLU A N 17
ATOM 33899 C CA . GLU A 1 84 ? -2.935 -11.009 -16.519 1.00 51.12 62 GLU A CA 17
ATOM 33900 C C . GLU A 1 84 ? -2.427 -12.013 -15.489 1.00 4.24 62 GLU A C 17
ATOM 33901 O O . GLU A 1 84 ? -3.149 -12.394 -14.567 1.00 14.54 62 GLU A O 17
ATOM 33913 N N . LEU A 1 85 ? -1.179 -12.438 -15.652 1.00 22.33 63 LEU A N 17
ATOM 33914 C CA . LEU A 1 85 ? -0.572 -13.399 -14.737 1.00 11.25 63 LEU A CA 17
ATOM 33915 C C . LEU A 1 85 ? -0.641 -12.898 -13.297 1.00 70.04 63 LEU A C 17
ATOM 33916 O O . LEU A 1 85 ? -1.137 -11.802 -13.033 1.00 61.13 63 LEU A O 17
ATOM 33932 N N . HIS A 1 86 ? -0.138 -13.707 -12.370 1.00 14.10 64 HIS A N 17
ATOM 33933 C CA . HIS A 1 86 ? -0.140 -13.345 -10.957 1.00 53.41 64 HIS A CA 17
ATOM 33934 C C . HIS A 1 86 ? -1.567 -13.232 -10.427 1.00 25.20 64 HIS A C 17
ATOM 33935 O O . HIS A 1 86 ? -2.098 -12.139 -10.231 1.00 44.24 64 HIS A O 17
ATOM 33949 N N . PRO A 1 87 ? -2.203 -14.389 -10.189 1.00 41.31 65 PRO A N 17
ATOM 33950 C CA . PRO A 1 87 ? -3.576 -14.446 -9.679 1.00 20.31 65 PRO A CA 17
ATOM 33951 C C . PRO A 1 87 ? -3.676 -13.980 -8.230 1.00 72.15 65 PRO A C 17
ATOM 33952 O O . PRO A 1 87 ? -4.665 -13.365 -7.835 1.00 14.44 65 PRO A O 17
ATOM 33963 N N . GLU A 1 88 ? -2.646 -14.277 -7.445 1.00 65.32 66 GLU A N 17
ATOM 33964 C CA . GLU A 1 88 ? -2.619 -13.888 -6.040 1.00 73.02 66 GLU A CA 17
ATOM 33965 C C . GLU A 1 88 ? -2.439 -12.380 -5.897 1.00 4.42 66 GLU A C 17
ATOM 33966 O O . GLU A 1 88 ? -2.884 -11.782 -4.918 1.00 51.51 66 GLU A O 17
ATOM 33978 N N . GLU A 1 89 ? -1.781 -11.772 -6.880 1.00 32.22 67 GLU A N 17
ATOM 33979 C CA . GLU A 1 89 ? -1.540 -10.334 -6.862 1.00 72.12 67 GLU A CA 17
ATOM 33980 C C . GLU A 1 89 ? -2.815 -9.565 -7.197 1.00 42.21 67 GLU A C 17
ATOM 33981 O O . GLU A 1 89 ? -3.019 -8.446 -6.725 1.00 74.31 67 GLU A O 17
ATOM 33993 N N . ARG A 1 90 ? -3.668 -10.172 -8.015 1.00 60.41 68 ARG A N 17
ATOM 33994 C CA . ARG A 1 90 ? -4.922 -9.545 -8.415 1.00 44.31 68 ARG A CA 17
ATOM 33995 C C . ARG A 1 90 ? -5.707 -9.072 -7.195 1.00 25.01 68 ARG A C 17
ATOM 33996 O O . ARG A 1 90 ? -6.149 -7.925 -7.134 1.00 11.32 68 ARG A O 17
ATOM 34017 N N . LYS A 1 91 ? -5.876 -9.964 -6.225 1.00 72.31 69 LYS A N 17
ATOM 34018 C CA . LYS A 1 91 ? -6.607 -9.640 -5.006 1.00 3.04 69 LYS A CA 17
ATOM 34019 C C . LYS A 1 91 ? -5.852 -8.604 -4.178 1.00 72.15 69 LYS A C 17
ATOM 34020 O O . LYS A 1 91 ? -6.458 -7.780 -3.493 1.00 73.22 69 LYS A O 17
ATOM 34039 N N . LYS A 1 92 ? -4.526 -8.650 -4.248 1.00 71.10 70 LYS A N 17
ATOM 34040 C CA . LYS A 1 92 ? -3.688 -7.714 -3.508 1.00 63.23 70 LYS A CA 17
ATOM 34041 C C . LYS A 1 92 ? -3.861 -6.294 -4.036 1.00 54.32 70 LYS A C 17
ATOM 34042 O O . LYS A 1 92 ? -4.120 -5.364 -3.272 1.00 5.22 70 LYS A O 17
ATOM 34061 N N . VAL A 1 93 ? -3.719 -6.133 -5.348 1.00 74.21 71 VAL A N 17
ATOM 34062 C CA . VAL A 1 93 ? -3.863 -4.826 -5.978 1.00 72.34 71 VAL A CA 17
ATOM 34063 C C . VAL A 1 93 ? -5.300 -4.326 -5.884 1.00 11.21 71 VAL A C 17
ATOM 34064 O O . VAL A 1 93 ? -5.542 -3.130 -5.722 1.00 51.43 71 VAL A O 17
ATOM 34077 N N . ARG A 1 94 ? -6.250 -5.249 -5.985 1.00 75.33 72 ARG A N 17
ATOM 34078 C CA . ARG A 1 94 ? -7.664 -4.902 -5.912 1.00 15.30 72 ARG A CA 17
ATOM 34079 C C . ARG A 1 94 ? -8.007 -4.304 -4.551 1.00 15.04 72 ARG A C 17
ATOM 34080 O O . ARG A 1 94 ? -8.578 -3.217 -4.466 1.00 4.12 72 ARG A O 17
ATOM 34101 N N . GLU A 1 95 ? -7.656 -5.023 -3.489 1.00 13.22 73 GLU A N 17
ATOM 34102 C CA . GLU A 1 95 ? -7.929 -4.563 -2.132 1.00 63.30 73 GLU A CA 17
ATOM 34103 C C . GLU A 1 95 ? -7.042 -3.374 -1.772 1.00 74.31 73 GLU A C 17
ATOM 34104 O O . GLU A 1 95 ? -7.454 -2.479 -1.034 1.00 53.23 73 GLU A O 17
ATOM 34116 N N . LYS A 1 96 ? -5.822 -3.373 -2.298 1.00 53.21 74 LYS A N 17
ATOM 34117 C CA . LYS A 1 96 ? -4.876 -2.295 -2.034 1.00 72.24 74 LYS A CA 17
ATOM 34118 C C . LYS A 1 96 ? -5.420 -0.960 -2.533 1.00 3.12 74 LYS A C 17
ATOM 34119 O O . LYS A 1 96 ? -5.487 0.013 -1.782 1.00 11.41 74 LYS A O 17
ATOM 34138 N N . PHE A 1 97 ? -5.808 -0.921 -3.803 1.00 64.32 75 PHE A N 17
ATOM 34139 C CA . PHE A 1 97 ? -6.346 0.295 -4.402 1.00 21.25 75 PHE A CA 17
ATOM 34140 C C . PHE A 1 97 ? -7.745 0.590 -3.869 1.00 21.24 75 PHE A C 17
ATOM 34141 O O . PHE A 1 97 ? -8.127 1.749 -3.704 1.00 65.31 75 PHE A O 17
ATOM 34158 N N . ASP A 1 98 ? -8.505 -0.467 -3.601 1.00 45.35 76 ASP A N 17
ATOM 34159 C CA . ASP A 1 98 ? -9.861 -0.322 -3.087 1.00 33.43 76 ASP A CA 17
ATOM 34160 C C . ASP A 1 98 ? -9.851 0.307 -1.697 1.00 72.01 76 ASP A C 17
ATOM 34161 O O . ASP A 1 98 ? -10.584 1.260 -1.432 1.00 65.41 76 ASP A O 17
ATOM 34170 N N . GLU A 1 99 ? -9.017 -0.233 -0.814 1.00 72.52 77 GLU A N 17
ATOM 34171 C CA . GLU A 1 99 ? -8.914 0.275 0.549 1.00 71.33 77 GLU A CA 17
ATOM 34172 C C . GLU A 1 99 ? -8.301 1.672 0.563 1.00 2.04 77 GLU A C 17
ATOM 34173 O O . GLU A 1 99 ? -8.824 2.584 1.202 1.00 52.24 77 GLU A O 17
ATOM 34185 N N . ASN A 1 100 ? -7.187 1.831 -0.145 1.00 32.53 78 ASN A N 17
ATOM 34186 C CA . ASN A 1 100 ? -6.501 3.116 -0.213 1.00 31.34 78 ASN A CA 17
ATOM 34187 C C . ASN A 1 100 ? -7.427 4.198 -0.760 1.00 45.10 78 ASN A C 17
ATOM 34188 O O . ASN A 1 100 ? -7.352 5.357 -0.352 1.00 52.23 78 ASN A O 17
ATOM 34199 N N . SER A 1 101 ? -8.298 3.811 -1.686 1.00 33.03 79 SER A N 17
ATOM 34200 C CA . SER A 1 101 ? -9.237 4.749 -2.292 1.00 25.53 79 SER A CA 17
ATOM 34201 C C . SER A 1 101 ? -10.379 5.070 -1.333 1.00 3.42 79 SER A C 17
ATOM 34202 O O . SER A 1 101 ? -10.843 6.209 -1.263 1.00 23.54 79 SER A O 17
ATOM 34210 N N . ARG A 1 102 ? -10.827 4.059 -0.596 1.00 0.30 80 ARG A N 17
ATOM 34211 C CA . ARG A 1 102 ? -11.915 4.233 0.358 1.00 15.02 80 ARG A CA 17
ATOM 34212 C C . ARG A 1 102 ? -11.398 4.805 1.675 1.00 52.12 80 ARG A C 17
ATOM 34213 O O . ARG A 1 102 ? -12.179 5.163 2.557 1.00 64.34 80 ARG A O 17
ATOM 34234 N N . MET A 1 103 ? -10.078 4.888 1.800 1.00 64.41 81 MET A N 17
ATOM 34235 C CA . MET A 1 103 ? -9.457 5.417 3.009 1.00 65.24 81 MET A CA 17
ATOM 34236 C C . MET A 1 103 ? -10.226 6.626 3.531 1.00 73.32 81 MET A C 17
ATOM 34237 O O . MET A 1 103 ? -10.683 7.464 2.754 1.00 31.11 81 MET A O 17
ATOM 34251 N N . GLN A 1 104 ? -10.366 6.708 4.850 1.00 1.10 82 GLN A N 17
ATOM 34252 C CA . GLN A 1 104 ? -11.082 7.815 5.474 1.00 25.54 82 GLN A CA 17
ATOM 34253 C C . GLN A 1 104 ? -10.517 9.155 5.017 1.00 40.33 82 GLN A C 17
ATOM 34254 O O . GLN A 1 104 ? -9.315 9.288 4.787 1.00 43.04 82 GLN A O 17
ATOM 34268 N N . TYR A 1 105 ? -11.392 10.146 4.886 1.00 1.32 83 TYR A N 17
ATOM 34269 C CA . TYR A 1 105 ? -10.981 11.477 4.453 1.00 30.51 83 TYR A CA 17
ATOM 34270 C C . TYR A 1 105 ? -9.912 12.046 5.381 1.00 61.40 83 TYR A C 17
ATOM 34271 O O . TYR A 1 105 ? -9.000 12.745 4.940 1.00 23.42 83 TYR A O 17
ATOM 34289 N N . SER A 1 106 ? -10.032 11.740 6.669 1.00 61.20 84 SER A N 17
ATOM 34290 C CA . SER A 1 106 ? -9.079 12.222 7.661 1.00 5.52 84 SER A CA 17
ATOM 34291 C C . SER A 1 106 ? -7.668 11.740 7.339 1.00 64.42 84 SER A C 17
ATOM 34292 O O . SER A 1 106 ? -6.726 12.530 7.289 1.00 13.53 84 SER A O 17
ATOM 34300 N N . GLU A 1 107 ? -7.531 10.435 7.121 1.00 44.54 85 GLU A N 17
ATOM 34301 C CA . GLU A 1 107 ? -6.235 9.847 6.804 1.00 62.32 85 GLU A CA 17
ATOM 34302 C C . GLU A 1 107 ? -5.786 10.241 5.400 1.00 54.44 85 GLU A C 17
ATOM 34303 O O . GLU A 1 107 ? -4.594 10.404 5.139 1.00 64.20 85 GLU A O 17
ATOM 34315 N N . LEU A 1 108 ? -6.750 10.393 4.498 1.00 14.53 86 LEU A N 17
ATOM 34316 C CA . LEU A 1 108 ? -6.456 10.769 3.119 1.00 34.35 86 LEU A CA 17
ATOM 34317 C C . LEU A 1 108 ? -5.888 12.182 3.049 1.00 10.42 86 LEU A C 17
ATOM 34318 O O . LEU A 1 108 ? -4.831 12.408 2.460 1.00 13.44 86 LEU A O 17
ATOM 34334 N N . MET A 1 109 ? -6.596 13.130 3.656 1.00 63.14 87 MET A N 17
ATOM 34335 C CA . MET A 1 109 ? -6.159 14.521 3.665 1.00 53.45 87 MET A CA 17
ATOM 34336 C C . MET A 1 109 ? -4.880 14.685 4.479 1.00 63.35 87 MET A C 17
ATOM 34337 O O . MET A 1 109 ? -4.093 15.602 4.241 1.00 21.12 87 MET A O 17
ATOM 34351 N N . THR A 1 110 ? -4.677 13.789 5.440 1.00 3.31 88 THR A N 17
ATOM 34352 C CA . THR A 1 110 ? -3.494 13.835 6.290 1.00 44.21 88 THR A CA 17
ATOM 34353 C C . THR A 1 110 ? -2.268 13.306 5.555 1.00 63.24 88 THR A C 17
ATOM 34354 O O . THR A 1 110 ? -1.157 13.806 5.737 1.00 74.13 88 THR A O 17
ATOM 34365 N N . LYS A 1 111 ? -2.475 12.291 4.722 1.00 11.13 89 LYS A N 17
ATOM 34366 C CA . LYS A 1 111 ? -1.387 11.694 3.957 1.00 52.12 89 LYS A CA 17
ATOM 34367 C C . LYS A 1 111 ? -1.013 12.573 2.767 1.00 22.44 89 LYS A C 17
ATOM 34368 O O . LYS A 1 111 ? 0.003 12.344 2.110 1.00 53.02 89 LYS A O 17
ATOM 34387 N N . TYR A 1 112 ? -1.838 13.578 2.498 1.00 41.04 90 TYR A N 17
ATOM 34388 C CA . TYR A 1 112 ? -1.594 14.490 1.387 1.00 45.33 90 TYR A CA 17
ATOM 34389 C C . TYR A 1 112 ? -1.198 15.874 1.894 1.00 35.45 90 TYR A C 17
ATOM 34390 O O . TYR A 1 112 ? -0.416 16.581 1.259 1.00 55.32 90 TYR A O 17
ATOM 34408 N N . HIS A 1 113 ? -1.745 16.253 3.046 1.00 63.54 91 HIS A N 17
ATOM 34409 C CA . HIS A 1 113 ? -1.449 17.551 3.641 1.00 33.33 91 HIS A CA 17
ATOM 34410 C C . HIS A 1 113 ? -0.334 17.433 4.676 1.00 61.35 91 HIS A C 17
ATOM 34411 O O . HIS A 1 113 ? 0.386 18.396 4.939 1.00 42.02 91 HIS A O 17
ATOM 34425 N N . ASP A 1 114 ? -0.198 16.247 5.259 1.00 65.04 92 ASP A N 17
ATOM 34426 C CA . ASP A 1 114 ? 0.830 16.003 6.264 1.00 63.00 92 ASP A CA 17
ATOM 34427 C C . ASP A 1 114 ? 2.036 15.299 5.649 1.00 51.12 92 ASP A C 17
ATOM 34428 O O . ASP A 1 114 ? 3.172 15.755 5.788 1.00 72.25 92 ASP A O 17
ATOM 34437 N N . LEU A 1 115 ? 1.782 14.186 4.970 1.00 74.10 93 LEU A N 17
ATOM 34438 C CA . LEU A 1 115 ? 2.846 13.418 4.334 1.00 61.41 93 LEU A CA 17
ATOM 34439 C C . LEU A 1 115 ? 3.590 14.265 3.307 1.00 5.11 93 LEU A C 17
ATOM 34440 O O . LEU A 1 115 ? 4.712 13.942 2.915 1.00 72.13 93 LEU A O 17
ATOM 34456 N N . LYS A 1 116 ? 2.960 15.353 2.877 1.00 62.32 94 LYS A N 17
ATOM 34457 C CA . LYS A 1 116 ? 3.563 16.250 1.898 1.00 11.12 94 LYS A CA 17
ATOM 34458 C C . LYS A 1 116 ? 4.819 16.906 2.463 1.00 52.32 94 LYS A C 17
ATOM 34459 O O . LYS A 1 116 ? 5.625 17.469 1.721 1.00 20.34 94 LYS A O 17
ATOM 34478 N N . LYS A 1 117 ? 4.980 16.830 3.779 1.00 31.25 95 LYS A N 17
ATOM 34479 C CA . LYS A 1 117 ? 6.139 17.414 4.444 1.00 20.52 95 LYS A CA 17
ATOM 34480 C C . LYS A 1 117 ? 7.434 16.810 3.910 1.00 31.30 95 LYS A C 17
ATOM 34481 O O . LYS A 1 117 ? 8.452 17.494 3.808 1.00 32.34 95 LYS A O 17
ATOM 34500 N N . GLN A 1 118 ? 7.386 15.526 3.569 1.00 25.13 96 GLN A N 17
ATOM 34501 C CA . GLN A 1 118 ? 8.556 14.832 3.045 1.00 64.52 96 GLN A CA 17
ATOM 34502 C C . GLN A 1 118 ? 8.254 14.204 1.688 1.00 42.10 96 GLN A C 17
ATOM 34503 O O . GLN A 1 118 ? 8.893 13.233 1.286 1.00 63.12 96 GLN A O 17
ATOM 34517 N N . GLY A 1 119 ? 7.274 14.766 0.986 1.00 4.14 97 GLY A N 17
ATOM 34518 C CA . GLY A 1 119 ? 6.904 14.248 -0.318 1.00 22.14 97 GLY A CA 17
ATOM 34519 C C . GLY A 1 119 ? 6.537 15.347 -1.295 1.00 63.33 97 GLY A C 17
ATOM 34520 O O . GLY A 1 119 ? 6.361 16.501 -0.906 1.00 55.31 97 GLY A O 17
ATOM 34524 N N . LYS A 1 120 ? 6.424 14.989 -2.570 1.00 33.32 98 LYS A N 17
ATOM 34525 C CA . LYS A 1 120 ? 6.076 15.952 -3.608 1.00 10.14 98 LYS A CA 17
ATOM 34526 C C . LYS A 1 120 ? 4.926 15.435 -4.466 1.00 42.44 98 LYS A C 17
ATOM 34527 O O . LYS A 1 120 ? 4.760 14.227 -4.635 1.00 15.02 98 LYS A O 17
ATOM 34546 N N . ILE A 1 121 ? 4.137 16.357 -5.008 1.00 4.41 99 ILE A N 17
ATOM 34547 C CA . ILE A 1 121 ? 3.006 15.994 -5.851 1.00 55.03 99 ILE A CA 17
ATOM 34548 C C . ILE A 1 121 ? 2.799 17.015 -6.965 1.00 3.33 99 ILE A C 17
ATOM 34549 O O . ILE A 1 121 ? 2.989 18.215 -6.765 1.00 44.30 99 ILE A O 17
ATOM 34565 N N . LYS A 1 122 ? 2.407 16.532 -8.139 1.00 24.45 100 LYS A N 17
ATOM 34566 C CA . LYS A 1 122 ? 2.171 17.401 -9.285 1.00 4.43 100 LYS A CA 17
ATOM 34567 C C . LYS A 1 122 ? 0.733 17.274 -9.777 1.00 43.32 100 LYS A C 17
ATOM 34568 O O . LYS A 1 122 ? 0.175 16.178 -9.816 1.00 63.44 100 LYS A O 17
ATOM 34587 N N . ASP A 1 123 ? 0.140 18.402 -10.153 1.00 71.32 101 ASP A N 17
ATOM 34588 C CA . ASP A 1 123 ? -1.233 18.416 -10.646 1.00 24.21 101 ASP A CA 17
ATOM 34589 C C . ASP A 1 123 ? -1.265 18.610 -12.159 1.00 20.23 101 ASP A C 17
ATOM 34590 O O . ASP A 1 123 ? -1.373 19.734 -12.648 1.00 13.30 101 ASP A O 17
ATOM 34599 N N . ARG A 1 124 ? -1.169 17.507 -12.894 1.00 31.22 102 ARG A N 17
ATOM 34600 C CA . ARG A 1 124 ? -1.185 17.556 -14.351 1.00 30.22 102 ARG A CA 17
ATOM 34601 C C . ARG A 1 124 ? -2.583 17.880 -14.869 1.00 34.34 102 ARG A C 17
ATOM 34602 O O . ARG A 1 124 ? -3.592 17.608 -14.217 1.00 21.22 102 ARG A O 17
ATOM 34623 N N . PRO A 1 125 ? -2.647 18.475 -16.069 1.00 10.22 103 PRO A N 17
ATOM 34624 C CA . PRO A 1 125 ? -3.916 18.849 -16.701 1.00 22.03 103 PRO A CA 17
ATOM 34625 C C . PRO A 1 125 ? -4.719 17.634 -17.152 1.00 21.21 103 PRO A C 17
ATOM 34626 O O . PRO A 1 125 ? -4.170 16.692 -17.724 1.00 31.11 103 PRO A O 17
ATOM 34637 N N . VAL A 1 126 ? -6.022 17.661 -16.891 1.00 51.44 104 VAL A N 17
ATOM 34638 C CA . VAL A 1 126 ? -6.901 16.562 -17.272 1.00 53.54 104 VAL A CA 17
ATOM 34639 C C . VAL A 1 126 ? -7.080 16.501 -18.785 1.00 72.12 104 VAL A C 17
ATOM 34640 O O . VAL A 1 126 ? -7.260 17.526 -19.443 1.00 3.22 104 VAL A O 17
ATOM 34653 N N . LYS A 1 127 ? -7.031 15.291 -19.332 1.00 45.24 105 LYS A N 17
ATOM 34654 C CA . LYS A 1 127 ? -7.189 15.093 -20.768 1.00 43.43 105 LYS A CA 17
ATOM 34655 C C . LYS A 1 127 ? -8.662 14.963 -21.140 1.00 72.44 105 LYS A C 17
ATOM 34656 O O . LYS A 1 127 ? -9.436 14.324 -20.429 1.00 34.42 105 LYS A O 17
ATOM 34675 N N . GLU A 1 128 ? -9.042 15.571 -22.260 1.00 24.20 106 GLU A N 17
ATOM 34676 C CA . GLU A 1 128 ? -10.423 15.521 -22.726 1.00 25.45 106 GLU A CA 17
ATOM 34677 C C . GLU A 1 128 ? -10.744 14.157 -23.330 1.00 64.13 106 GLU A C 17
ATOM 34678 O O . GLU A 1 128 ? -9.932 13.579 -24.053 1.00 43.01 106 GLU A O 17
ATOM 34690 N N . VAL A 1 129 ? -11.934 13.648 -23.029 1.00 21.34 107 VAL A N 17
ATOM 34691 C CA . VAL A 1 129 ? -12.364 12.353 -23.542 1.00 63.51 107 VAL A CA 17
ATOM 34692 C C . VAL A 1 129 ? -13.453 12.513 -24.597 1.00 3.42 107 VAL A C 17
ATOM 34693 O O . VAL A 1 129 ? -14.340 13.358 -24.465 1.00 63.53 107 VAL A O 17
ATOM 34706 N N . HIS A 1 130 ? -13.380 11.698 -25.644 1.00 30.32 108 HIS A N 17
ATOM 34707 C CA . HIS A 1 130 ? -14.361 11.749 -26.722 1.00 60.51 108 HIS A CA 17
ATOM 34708 C C . HIS A 1 130 ? -15.075 10.408 -26.871 1.00 11.45 108 HIS A C 17
ATOM 34709 O O . HIS A 1 130 ? -14.763 9.448 -26.168 1.00 33.15 108 HIS A O 17
ATOM 34723 N N . GLU A 1 131 ? -16.034 10.353 -27.789 1.00 75.01 109 GLU A N 17
ATOM 34724 C CA . GLU A 1 131 ? -16.793 9.131 -28.027 1.00 72.24 109 GLU A CA 17
ATOM 34725 C C . GLU A 1 131 ? -15.988 8.146 -28.870 1.00 41.03 109 GLU A C 17
ATOM 34726 O O . GLU A 1 131 ? -15.587 8.457 -29.991 1.00 63.22 109 GLU A O 17
ATOM 34738 N N . GLU A 1 132 ? -15.755 6.958 -28.321 1.00 75.10 110 GLU A N 17
ATOM 34739 C CA . GLU A 1 132 ? -14.997 5.928 -29.022 1.00 1.43 110 GLU A CA 17
ATOM 34740 C C . GLU A 1 132 ? -14.720 4.739 -28.107 1.00 2.13 110 GLU A C 17
ATOM 34741 O O . GLU A 1 132 ? -15.280 4.638 -27.015 1.00 10.31 110 GLU A O 17
ATOM 34753 N N . TYR A 1 133 ? -13.853 3.841 -28.560 1.00 63.12 111 TYR A N 17
ATOM 34754 C CA . TYR A 1 133 ? -13.503 2.657 -27.785 1.00 20.32 111 TYR A CA 17
ATOM 34755 C C . TYR A 1 133 ? -11.992 2.548 -27.608 1.00 5.23 111 TYR A C 17
ATOM 34756 O O . TYR A 1 133 ? -11.313 1.865 -28.375 1.00 3.41 111 TYR A O 17
ATOM 34774 N N . ASP A 1 134 ? -11.472 3.226 -26.591 1.00 3.35 112 ASP A N 17
ATOM 34775 C CA . ASP A 1 134 ? -10.041 3.206 -26.310 1.00 2.03 112 ASP A CA 17
ATOM 34776 C C . ASP A 1 134 ? -9.775 2.768 -24.873 1.00 32.21 112 ASP A C 17
ATOM 34777 O O . ASP A 1 134 ? -8.998 1.844 -24.628 1.00 34.22 112 ASP A O 17
ATOM 34786 N N . LEU A 1 135 ? -10.424 3.437 -23.926 1.00 42.13 113 LEU A N 17
ATOM 34787 C CA . LEU A 1 135 ? -10.257 3.118 -22.513 1.00 32.34 113 LEU A CA 17
ATOM 34788 C C . LEU A 1 135 ? -10.630 1.665 -22.235 1.00 30.00 113 LEU A C 17
ATOM 34789 O O . LEU A 1 135 ? -10.909 0.899 -23.157 1.00 34.41 113 LEU A O 17
ATOM 34805 N N . TRP A 1 136 ? -10.634 1.294 -20.960 1.00 10.33 114 TRP A N 17
ATOM 34806 C CA . TRP A 1 136 ? -10.975 -0.066 -20.561 1.00 30.54 114 TRP A CA 17
ATOM 34807 C C . TRP A 1 136 ? -12.410 -0.405 -20.950 1.00 42.32 114 TRP A C 17
ATOM 34808 O O . TRP A 1 136 ? -12.754 -1.572 -21.130 1.00 61.23 114 TRP A O 17
ATOM 34829 N N . GLU A 1 137 ? -13.242 0.624 -21.079 1.00 1.13 115 GLU A N 17
ATOM 34830 C CA . GLU A 1 137 ? -14.640 0.434 -21.447 1.00 20.54 115 GLU A CA 17
ATOM 34831 C C . GLU A 1 137 ? -15.210 -0.819 -20.788 1.00 30.41 115 GLU A C 17
ATOM 34832 O O . GLU A 1 137 ? -15.501 -1.809 -21.460 1.00 22.32 115 GLU A O 17
ATOM 34844 N N . ASP A 1 138 ? -15.366 -0.769 -19.470 1.00 12.53 116 ASP A N 17
ATOM 34845 C CA . ASP A 1 138 ? -15.902 -1.898 -18.719 1.00 64.30 116 ASP A CA 17
ATOM 34846 C C . ASP A 1 138 ? -15.953 -1.584 -17.227 1.00 63.21 116 ASP A C 17
ATOM 34847 O O . ASP A 1 138 ? -17.013 -1.595 -16.601 1.00 50.25 116 ASP A O 17
ATOM 34856 N N . PRO A 1 139 ? -14.780 -1.299 -16.642 1.00 11.33 117 PRO A N 17
ATOM 34857 C CA . PRO A 1 139 ? -14.665 -0.977 -15.216 1.00 43.22 117 PRO A CA 17
ATOM 34858 C C . PRO A 1 139 ? -15.276 0.378 -14.877 1.00 2.35 117 PRO A C 17
ATOM 34859 O O . PRO A 1 139 ? -16.094 0.489 -13.963 1.00 1.11 117 PRO A O 17
ATOM 34870 N N . ILE A 1 140 ? -14.874 1.406 -15.617 1.00 72.43 118 ILE A N 17
ATOM 34871 C CA . ILE A 1 140 ? -15.384 2.753 -15.395 1.00 32.22 118 ILE A CA 17
ATOM 34872 C C . ILE A 1 140 ? -16.771 2.923 -16.005 1.00 15.14 118 ILE A C 17
ATOM 34873 O O . ILE A 1 140 ? -17.486 3.875 -15.690 1.00 32.31 118 ILE A O 17
ATOM 34889 N N . TRP A 1 141 ? -17.146 1.994 -16.877 1.00 10.33 119 TRP A N 17
ATOM 34890 C CA . TRP A 1 141 ? -18.449 2.041 -17.530 1.00 34.43 119 TRP A CA 17
ATOM 34891 C C . TRP A 1 141 ? -19.571 1.800 -16.525 1.00 24.50 119 TRP A C 17
ATOM 34892 O O . TRP A 1 141 ? -20.608 2.460 -16.570 1.00 70.21 119 TRP A O 17
ATOM 34913 N N . GLN A 1 142 ? -19.354 0.851 -15.620 1.00 33.42 120 GLN A N 17
ATOM 34914 C CA . GLN A 1 142 ? -20.348 0.523 -14.604 1.00 53.35 120 GLN A CA 17
ATOM 34915 C C . GLN A 1 142 ? -20.009 1.191 -13.276 1.00 34.02 120 GLN A C 17
ATOM 34916 O O . GLN A 1 142 ? -20.714 2.095 -12.826 1.00 73.13 120 GLN A O 17
ATOM 34930 N N . TYR A 1 143 ? -18.927 0.740 -12.652 1.00 61.11 121 TYR A N 17
ATOM 34931 C CA . TYR A 1 143 ? -18.496 1.292 -11.373 1.00 71.21 121 TYR A CA 17
ATOM 34932 C C . TYR A 1 143 ? -16.989 1.136 -11.192 1.00 53.03 121 TYR A C 17
ATOM 34933 O O . TYR A 1 143 ? -16.437 0.055 -11.398 1.00 21.23 121 TYR A O 17
ATOM 34951 N N . ILE A 1 144 ? -16.331 2.224 -10.806 1.00 61.42 122 ILE A N 17
ATOM 34952 C CA . ILE A 1 144 ? -14.889 2.208 -10.596 1.00 4.53 122 ILE A CA 17
ATOM 34953 C C . ILE A 1 144 ? -14.162 1.637 -11.808 1.00 71.05 122 ILE A C 17
ATOM 34954 O O . ILE A 1 144 ? -13.825 0.453 -11.843 1.00 11.40 122 ILE A O 17
ATOM 34970 N N . MET A 1 23 ? 7.554 -3.892 -3.803 1.00 23.21 1 MET A N 18
ATOM 34971 C CA . MET A 1 23 ? 6.099 -3.821 -3.748 1.00 12.31 1 MET A CA 18
ATOM 34972 C C . MET A 1 23 ? 5.523 -3.410 -5.100 1.00 23.14 1 MET A C 18
ATOM 34973 O O . MET A 1 23 ? 5.147 -2.255 -5.298 1.00 62.34 1 MET A O 18
ATOM 34987 N N . GLN A 1 24 ? 5.458 -4.363 -6.024 1.00 43.32 2 GLN A N 18
ATOM 34988 C CA . GLN A 1 24 ? 4.929 -4.098 -7.357 1.00 24.20 2 GLN A CA 18
ATOM 34989 C C . GLN A 1 24 ? 3.544 -4.714 -7.525 1.00 2.10 2 GLN A C 18
ATOM 34990 O O . GLN A 1 24 ? 3.236 -5.748 -6.932 1.00 65.10 2 GLN A O 18
ATOM 35004 N N . LYS A 1 25 ? 2.711 -4.072 -8.337 1.00 2.53 3 LYS A N 18
ATOM 35005 C CA . LYS A 1 25 ? 1.358 -4.555 -8.584 1.00 62.54 3 LYS A CA 18
ATOM 35006 C C . LYS A 1 25 ? 1.323 -5.472 -9.803 1.00 71.11 3 LYS A C 18
ATOM 35007 O O . LYS A 1 25 ? 1.137 -6.682 -9.677 1.00 3.31 3 LYS A O 18
ATOM 35026 N N . GLY A 1 26 ? 1.504 -4.887 -10.984 1.00 33.35 4 GLY A N 18
ATOM 35027 C CA . GLY A 1 26 ? 1.490 -5.667 -12.207 1.00 61.04 4 GLY A CA 18
ATOM 35028 C C . GLY A 1 26 ? 0.094 -5.833 -12.773 1.00 72.34 4 GLY A C 18
ATOM 35029 O O . GLY A 1 26 ? -0.147 -6.710 -13.605 1.00 1.22 4 GLY A O 18
ATOM 35033 N N . LEU A 1 27 ? -0.830 -4.992 -12.322 1.00 42.11 5 LEU A N 18
ATOM 35034 C CA . LEU A 1 27 ? -2.211 -5.050 -12.788 1.00 30.42 5 LEU A CA 18
ATOM 35035 C C . LEU A 1 27 ? -2.695 -3.674 -13.232 1.00 3.31 5 LEU A C 18
ATOM 35036 O O . LEU A 1 27 ? -2.131 -2.652 -12.841 1.00 34.01 5 LEU A O 18
ATOM 35052 N N . GLU A 1 28 ? -3.743 -3.656 -14.049 1.00 50.52 6 GLU A N 18
ATOM 35053 C CA . GLU A 1 28 ? -4.303 -2.404 -14.545 1.00 1.42 6 GLU A CA 18
ATOM 35054 C C . GLU A 1 28 ? -5.603 -2.065 -13.821 1.00 3.42 6 GLU A C 18
ATOM 35055 O O . GLU A 1 28 ? -6.549 -2.853 -13.820 1.00 43.21 6 GLU A O 18
ATOM 35067 N N . ILE A 1 29 ? -5.641 -0.888 -13.205 1.00 44.45 7 ILE A N 18
ATOM 35068 C CA . ILE A 1 29 ? -6.823 -0.444 -12.478 1.00 54.14 7 ILE A CA 18
ATOM 35069 C C . ILE A 1 29 ? -7.128 1.022 -12.766 1.00 4.40 7 ILE A C 18
ATOM 35070 O O . ILE A 1 29 ? -6.220 1.846 -12.870 1.00 45.34 7 ILE A O 18
ATOM 35086 N N . ALA A 1 30 ? -8.412 1.341 -12.891 1.00 43.22 8 ALA A N 18
ATOM 35087 C CA . ALA A 1 30 ? -8.836 2.709 -13.163 1.00 34.15 8 ALA A CA 18
ATOM 35088 C C . ALA A 1 30 ? -9.913 3.155 -12.179 1.00 21.11 8 ALA A C 18
ATOM 35089 O O . ALA A 1 30 ? -10.735 2.352 -11.736 1.00 42.04 8 ALA A O 18
ATOM 35096 N N . PHE A 1 31 ? -9.902 4.440 -11.840 1.00 32.33 9 PHE A N 18
ATOM 35097 C CA . PHE A 1 31 ? -10.877 4.992 -10.906 1.00 51.25 9 PHE A CA 18
ATOM 35098 C C . PHE A 1 31 ? -11.677 6.116 -11.558 1.00 14.21 9 PHE A C 18
ATOM 35099 O O . PHE A 1 31 ? -11.113 7.001 -12.200 1.00 51.50 9 PHE A O 18
ATOM 35116 N N . GLN A 1 32 ? -12.995 6.072 -11.388 1.00 2.25 10 GLN A N 18
ATOM 35117 C CA . GLN A 1 32 ? -13.873 7.086 -11.960 1.00 21.21 10 GLN A CA 18
ATOM 35118 C C . GLN A 1 32 ? -14.424 8.005 -10.874 1.00 62.43 10 GLN A C 18
ATOM 35119 O O . GLN A 1 32 ? -14.550 7.608 -9.715 1.00 54.32 10 GLN A O 18
ATOM 35133 N N . THR A 1 33 ? -14.750 9.235 -11.257 1.00 12.31 11 THR A N 18
ATOM 35134 C CA . THR A 1 33 ? -15.286 10.211 -10.316 1.00 40.24 11 THR A CA 18
ATOM 35135 C C . THR A 1 33 ? -16.480 10.950 -10.911 1.00 23.22 11 THR A C 18
ATOM 35136 O O . THR A 1 33 ? -16.338 11.705 -11.873 1.00 4.21 11 THR A O 18
ATOM 35147 N N . ILE A 1 34 ? -17.655 10.727 -10.332 1.00 41.52 12 ILE A N 18
ATOM 35148 C CA . ILE A 1 34 ? -18.873 11.374 -10.805 1.00 1.14 12 ILE A CA 18
ATOM 35149 C C . ILE A 1 34 ? -19.665 11.969 -9.645 1.00 21.50 12 ILE A C 18
ATOM 35150 O O . ILE A 1 34 ? -19.244 11.897 -8.491 1.00 70.53 12 ILE A O 18
ATOM 35166 N N . ASN A 1 35 ? -20.815 12.554 -9.960 1.00 54.52 13 ASN A N 18
ATOM 35167 C CA . ASN A 1 35 ? -21.668 13.161 -8.944 1.00 71.41 13 ASN A CA 18
ATOM 35168 C C . ASN A 1 35 ? -20.913 14.240 -8.174 1.00 33.12 13 ASN A C 18
ATOM 35169 O O . ASN A 1 35 ? -21.069 14.376 -6.961 1.00 71.31 13 ASN A O 18
ATOM 35180 N N . GLY A 1 36 ? -20.095 15.006 -8.888 1.00 44.43 14 GLY A N 18
ATOM 35181 C CA . GLY A 1 36 ? -19.328 16.064 -8.256 1.00 12.11 14 GLY A CA 18
ATOM 35182 C C . GLY A 1 36 ? -17.995 16.301 -8.937 1.00 21.40 14 GLY A C 18
ATOM 35183 O O . GLY A 1 36 ? -17.943 16.597 -10.131 1.00 72.25 14 GLY A O 18
ATOM 35187 N N . LEU A 1 37 ? -16.913 16.172 -8.177 1.00 31.31 15 LEU A N 18
ATOM 35188 C CA . LEU A 1 37 ? -15.572 16.375 -8.714 1.00 0.11 15 LEU A CA 18
ATOM 35189 C C . LEU A 1 37 ? -14.588 15.377 -8.113 1.00 24.03 15 LEU A C 18
ATOM 35190 O O . LEU A 1 37 ? -13.724 14.844 -8.810 1.00 54.34 15 LEU A O 18
ATOM 35206 N N . ASP A 1 38 ? -14.725 15.127 -6.815 1.00 43.13 16 ASP A N 18
ATOM 35207 C CA . ASP A 1 38 ? -13.850 14.190 -6.120 1.00 44.14 16 ASP A CA 18
ATOM 35208 C C . ASP A 1 38 ? -12.385 14.480 -6.434 1.00 30.04 16 ASP A C 18
ATOM 35209 O O . ASP A 1 38 ? -11.548 13.578 -6.421 1.00 0.23 16 ASP A O 18
ATOM 35218 N N . GLU A 1 39 ? -12.084 15.744 -6.716 1.00 32.15 17 GLU A N 18
ATOM 35219 C CA . GLU A 1 39 ? -10.721 16.151 -7.034 1.00 42.10 17 GLU A CA 18
ATOM 35220 C C . GLU A 1 39 ? -9.783 15.875 -5.863 1.00 23.44 17 GLU A C 18
ATOM 35221 O O . GLU A 1 39 ? -8.587 15.650 -6.051 1.00 11.14 17 GLU A O 18
ATOM 35233 N N . SER A 1 40 ? -10.334 15.893 -4.653 1.00 51.23 18 SER A N 18
ATOM 35234 C CA . SER A 1 40 ? -9.547 15.649 -3.450 1.00 40.14 18 SER A CA 18
ATOM 35235 C C . SER A 1 40 ? -8.977 14.234 -3.452 1.00 45.13 18 SER A C 18
ATOM 35236 O O . SER A 1 40 ? -7.785 14.032 -3.213 1.00 33.10 18 SER A O 18
ATOM 35244 N N . LEU A 1 41 ? -9.835 13.257 -3.724 1.00 11.51 19 LEU A N 18
ATOM 35245 C CA . LEU A 1 41 ? -9.418 11.860 -3.758 1.00 34.25 19 LEU A CA 18
ATOM 35246 C C . LEU A 1 41 ? -8.537 11.583 -4.971 1.00 52.45 19 LEU A C 18
ATOM 35247 O O . LEU A 1 41 ? -7.548 10.856 -4.881 1.00 50.11 19 LEU A O 18
ATOM 35263 N N . VAL A 1 42 ? -8.902 12.170 -6.107 1.00 42.40 20 VAL A N 18
ATOM 35264 C CA . VAL A 1 42 ? -8.143 11.990 -7.339 1.00 3.32 20 VAL A CA 18
ATOM 35265 C C . VAL A 1 42 ? -6.745 12.587 -7.215 1.00 54.34 20 VAL A C 18
ATOM 35266 O O . VAL A 1 42 ? -5.754 11.948 -7.567 1.00 52.43 20 VAL A O 18
ATOM 35279 N N . GLN A 1 43 ? -6.675 13.816 -6.713 1.00 61.21 21 GLN A N 18
ATOM 35280 C CA . GLN A 1 43 ? -5.398 14.499 -6.544 1.00 11.25 21 GLN A CA 18
ATOM 35281 C C . GLN A 1 43 ? -4.588 13.867 -5.417 1.00 2.13 21 GLN A C 18
ATOM 35282 O O . GLN A 1 43 ? -3.359 13.826 -5.470 1.00 71.02 21 GLN A O 18
ATOM 35296 N N . ALA A 1 44 ? -5.284 13.376 -4.397 1.00 75.21 22 ALA A N 18
ATOM 35297 C CA . ALA A 1 44 ? -4.630 12.744 -3.258 1.00 43.32 22 ALA A CA 18
ATOM 35298 C C . ALA A 1 44 ? -4.096 11.365 -3.628 1.00 23.44 22 ALA A C 18
ATOM 35299 O O . ALA A 1 44 ? -2.920 11.065 -3.414 1.00 33.44 22 ALA A O 18
ATOM 35306 N N . LEU A 1 45 ? -4.966 10.528 -4.183 1.00 24.15 23 LEU A N 18
ATOM 35307 C CA . LEU A 1 45 ? -4.581 9.178 -4.581 1.00 55.35 23 LEU A CA 18
ATOM 35308 C C . LEU A 1 45 ? -3.518 9.215 -5.675 1.00 12.45 23 LEU A C 18
ATOM 35309 O O . LEU A 1 45 ? -2.589 8.409 -5.678 1.00 31.40 23 LEU A O 18
ATOM 35325 N N . ALA A 1 46 ? -3.661 10.159 -6.600 1.00 22.13 24 ALA A N 18
ATOM 35326 C CA . ALA A 1 46 ? -2.710 10.304 -7.695 1.00 55.13 24 ALA A CA 18
ATOM 35327 C C . ALA A 1 46 ? -1.367 10.822 -7.192 1.00 55.32 24 ALA A C 18
ATOM 35328 O O . ALA A 1 46 ? -0.322 10.237 -7.470 1.00 43.01 24 ALA A O 18
ATOM 35335 N N . GLY A 1 47 ? -1.404 11.925 -6.450 1.00 50.23 25 GLY A N 18
ATOM 35336 C CA . GLY A 1 47 ? -0.183 12.504 -5.921 1.00 60.01 25 GLY A CA 18
ATOM 35337 C C . GLY A 1 47 ? 0.530 11.574 -4.960 1.00 2.14 25 GLY A C 18
ATOM 35338 O O . GLY A 1 47 ? 1.753 11.437 -5.009 1.00 13.15 25 GLY A O 18
ATOM 35342 N N . VAL A 1 48 ? -0.235 10.934 -4.081 1.00 24.21 26 VAL A N 18
ATOM 35343 C CA . VAL A 1 48 ? 0.332 10.012 -3.103 1.00 55.40 26 VAL A CA 18
ATOM 35344 C C . VAL A 1 48 ? 0.977 8.813 -3.788 1.00 30.24 26 VAL A C 18
ATOM 35345 O O . VAL A 1 48 ? 2.076 8.393 -3.425 1.00 4.25 26 VAL A O 18
ATOM 35358 N N . THR A 1 49 ? 0.286 8.263 -4.782 1.00 44.51 27 THR A N 18
ATOM 35359 C CA . THR A 1 49 ? 0.791 7.111 -5.518 1.00 42.30 27 THR A CA 18
ATOM 35360 C C . THR A 1 49 ? 2.092 7.446 -6.239 1.00 53.43 27 THR A C 18
ATOM 35361 O O . THR A 1 49 ? 3.101 6.762 -6.070 1.00 15.43 27 THR A O 18
ATOM 35372 N N . ALA A 1 50 ? 2.061 8.504 -7.044 1.00 62.40 28 ALA A N 18
ATOM 35373 C CA . ALA A 1 50 ? 3.239 8.931 -7.789 1.00 31.10 28 ALA A CA 18
ATOM 35374 C C . ALA A 1 50 ? 4.398 9.248 -6.850 1.00 35.14 28 ALA A C 18
ATOM 35375 O O . ALA A 1 50 ? 5.553 8.952 -7.152 1.00 64.04 28 ALA A O 18
ATOM 35382 N N . SER A 1 51 ? 4.080 9.852 -5.709 1.00 2.00 29 SER A N 18
ATOM 35383 C CA . SER A 1 51 ? 5.096 10.213 -4.727 1.00 50.41 29 SER A CA 18
ATOM 35384 C C . SER A 1 51 ? 5.611 8.976 -3.997 1.00 55.33 29 SER A C 18
ATOM 35385 O O . SER A 1 51 ? 6.776 8.913 -3.606 1.00 62.23 29 SER A O 18
ATOM 35393 N N . ASP A 1 52 ? 4.733 7.996 -3.818 1.00 32.43 30 ASP A N 18
ATOM 35394 C CA . ASP A 1 52 ? 5.097 6.759 -3.136 1.00 70.10 30 ASP A CA 18
ATOM 35395 C C . ASP A 1 52 ? 5.836 5.815 -4.080 1.00 12.30 30 ASP A C 18
ATOM 35396 O O . ASP A 1 52 ? 6.502 4.877 -3.641 1.00 51.52 30 ASP A O 18
ATOM 35405 N N . PHE A 1 53 ? 5.712 6.069 -5.378 1.00 45.45 31 PHE A N 18
ATOM 35406 C CA . PHE A 1 53 ? 6.367 5.242 -6.385 1.00 32.40 31 PHE A CA 18
ATOM 35407 C C . PHE A 1 53 ? 7.457 6.026 -7.109 1.00 62.32 31 PHE A C 18
ATOM 35408 O O . PHE A 1 53 ? 7.305 6.430 -8.262 1.00 14.41 31 PHE A O 18
ATOM 35425 N N . PRO A 1 54 ? 8.585 6.247 -6.417 1.00 71.44 32 PRO A N 18
ATOM 35426 C CA . PRO A 1 54 ? 9.723 6.984 -6.974 1.00 24.31 32 PRO A CA 18
ATOM 35427 C C . PRO A 1 54 ? 10.435 6.206 -8.075 1.00 62.43 32 PRO A C 18
ATOM 35428 O O . PRO A 1 54 ? 11.199 6.774 -8.855 1.00 44.04 32 PRO A O 18
ATOM 35439 N N . ASP A 1 55 ? 10.179 4.903 -8.133 1.00 42.43 33 ASP A N 18
ATOM 35440 C CA . ASP A 1 55 ? 10.795 4.047 -9.141 1.00 13.32 33 ASP A CA 18
ATOM 35441 C C . ASP A 1 55 ? 10.317 4.424 -10.540 1.00 12.34 33 ASP A C 18
ATOM 35442 O O . ASP A 1 55 ? 10.892 3.995 -11.541 1.00 3.24 33 ASP A O 18
ATOM 35451 N N . LEU A 1 56 ? 9.261 5.228 -10.602 1.00 32.22 34 LEU A N 18
ATOM 35452 C CA . LEU A 1 56 ? 8.704 5.662 -11.878 1.00 41.33 34 LEU A CA 18
ATOM 35453 C C . LEU A 1 56 ? 8.125 4.481 -12.650 1.00 64.23 34 LEU A C 18
ATOM 35454 O O . LEU A 1 56 ? 7.904 4.564 -13.859 1.00 3.45 34 LEU A O 18
ATOM 35470 N N . ASP A 1 57 ? 7.881 3.382 -11.944 1.00 53.44 35 ASP A N 18
ATOM 35471 C CA . ASP A 1 57 ? 7.324 2.185 -12.562 1.00 62.55 35 ASP A CA 18
ATOM 35472 C C . ASP A 1 57 ? 5.800 2.235 -12.571 1.00 14.35 35 ASP A C 18
ATOM 35473 O O . ASP A 1 57 ? 5.140 1.288 -12.999 1.00 54.33 35 ASP A O 18
ATOM 35482 N N . ILE A 1 58 ? 5.247 3.345 -12.093 1.00 42.52 36 ILE A N 18
ATOM 35483 C CA . ILE A 1 58 ? 3.801 3.519 -12.046 1.00 12.13 36 ILE A CA 18
ATOM 35484 C C . ILE A 1 58 ? 3.320 4.436 -13.166 1.00 20.45 36 ILE A C 18
ATOM 35485 O O . ILE A 1 58 ? 3.952 5.448 -13.469 1.00 14.01 36 ILE A O 18
ATOM 35501 N N . LYS A 1 59 ? 2.197 4.075 -13.776 1.00 55.04 37 LYS A N 18
ATOM 35502 C CA . LYS A 1 59 ? 1.627 4.866 -14.861 1.00 62.43 37 LYS A CA 18
ATOM 35503 C C . LYS A 1 59 ? 0.259 5.417 -14.473 1.00 3.33 37 LYS A C 18
ATOM 35504 O O . LYS A 1 59 ? -0.705 4.666 -14.327 1.00 32.01 37 LYS A O 18
ATOM 35523 N N . TYR A 1 60 ? 0.182 6.733 -14.308 1.00 4.10 38 TYR A N 18
ATOM 35524 C CA . TYR A 1 60 ? -1.068 7.385 -13.936 1.00 24.15 38 TYR A CA 18
ATOM 35525 C C . TYR A 1 60 ? -1.481 8.412 -14.986 1.00 25.34 38 TYR A C 18
ATOM 35526 O O . TYR A 1 60 ? -0.635 9.022 -15.639 1.00 75.21 38 TYR A O 18
ATOM 35544 N N . ASN A 1 61 ? -2.787 8.597 -15.141 1.00 35.12 39 ASN A N 18
ATOM 35545 C CA . ASN A 1 61 ? -3.315 9.550 -16.111 1.00 64.40 39 ASN A CA 18
ATOM 35546 C C . ASN A 1 61 ? -4.739 9.962 -15.750 1.00 65.24 39 ASN A C 18
ATOM 35547 O O . ASN A 1 61 ? -5.594 9.115 -15.493 1.00 74.44 39 ASN A O 18
ATOM 35558 N N . ILE A 1 62 ? -4.984 11.267 -15.734 1.00 14.50 40 ILE A N 18
ATOM 35559 C CA . ILE A 1 62 ? -6.305 11.792 -15.407 1.00 24.43 40 ILE A CA 18
ATOM 35560 C C . ILE A 1 62 ? -6.907 12.542 -16.590 1.00 20.31 40 ILE A C 18
ATOM 35561 O O . ILE A 1 62 ? -6.344 13.528 -17.065 1.00 62.14 40 ILE A O 18
ATOM 35577 N N . PHE A 1 63 ? -8.057 12.069 -17.060 1.00 25.11 41 PHE A N 18
ATOM 35578 C CA . PHE A 1 63 ? -8.737 12.695 -18.187 1.00 40.24 41 PHE A CA 18
ATOM 35579 C C . PHE A 1 63 ? -10.206 12.948 -17.863 1.00 54.44 41 PHE A C 18
ATOM 35580 O O . PHE A 1 63 ? -10.820 12.210 -17.091 1.00 40.33 41 PHE A O 18
ATOM 35597 N N . LEU A 1 64 ? -10.765 13.997 -18.458 1.00 61.21 42 LEU A N 18
ATOM 35598 C CA . LEU A 1 64 ? -12.163 14.349 -18.233 1.00 45.14 42 LEU A CA 18
ATOM 35599 C C . LEU A 1 64 ? -13.032 13.900 -19.403 1.00 52.14 42 LEU A C 18
ATOM 35600 O O . LEU A 1 64 ? -12.779 14.261 -20.553 1.00 30.50 42 LEU A O 18
ATOM 35616 N N . VAL A 1 65 ? -14.060 13.113 -19.102 1.00 62.42 43 VAL A N 18
ATOM 35617 C CA . VAL A 1 65 ? -14.970 12.617 -20.128 1.00 65.11 43 VAL A CA 18
ATOM 35618 C C . VAL A 1 65 ? -16.290 13.378 -20.105 1.00 75.24 43 VAL A C 18
ATOM 35619 O O . VAL A 1 65 ? -16.890 13.569 -19.048 1.00 35.15 43 VAL A O 18
ATOM 35632 N N . ASP A 1 66 ? -16.738 13.809 -21.279 1.00 53.32 44 ASP A N 18
ATOM 35633 C CA . ASP A 1 66 ? -17.990 14.549 -21.395 1.00 70.42 44 ASP A CA 18
ATOM 35634 C C . ASP A 1 66 ? -18.830 14.017 -22.553 1.00 4.42 44 ASP A C 18
ATOM 35635 O O . ASP A 1 66 ? -18.566 14.323 -23.717 1.00 24.45 44 ASP A O 18
ATOM 35644 N N . LEU A 1 67 ? -19.841 13.220 -22.226 1.00 50.42 45 LEU A N 18
ATOM 35645 C CA . LEU A 1 67 ? -20.720 12.645 -23.239 1.00 4.11 45 LEU A CA 18
ATOM 35646 C C . LEU A 1 67 ? -22.184 12.812 -22.847 1.00 53.14 45 LEU A C 18
ATOM 35647 O O . LEU A 1 67 ? -22.515 12.902 -21.665 1.00 30.43 45 LEU A O 18
ATOM 35663 N N . TYR A 1 68 ? -23.058 12.851 -23.847 1.00 43.14 46 TYR A N 18
ATOM 35664 C CA . TYR A 1 68 ? -24.487 13.007 -23.608 1.00 14.31 46 TYR A CA 18
ATOM 35665 C C . TYR A 1 68 ? -24.775 14.298 -22.848 1.00 4.45 46 TYR A C 18
ATOM 35666 O O . TYR A 1 68 ? -25.700 14.364 -22.040 1.00 33.01 46 TYR A O 18
ATOM 35684 N N . GLY A 1 69 ? -23.973 15.325 -23.113 1.00 45.14 47 GLY A N 18
ATOM 35685 C CA . GLY A 1 69 ? -24.156 16.601 -22.447 1.00 42.45 47 GLY A CA 18
ATOM 35686 C C . GLY A 1 69 ? -23.841 16.533 -20.966 1.00 43.24 47 GLY A C 18
ATOM 35687 O O . GLY A 1 69 ? -24.118 17.474 -20.223 1.00 44.11 47 GLY A O 18
ATOM 35691 N N . GLN A 1 70 ? -23.262 15.416 -20.537 1.00 0.41 48 GLN A N 18
ATOM 35692 C CA . GLN A 1 70 ? -22.912 15.229 -19.134 1.00 63.20 48 GLN A CA 18
ATOM 35693 C C . GLN A 1 70 ? -21.399 15.256 -18.942 1.00 61.44 48 GLN A C 18
ATOM 35694 O O . GLN A 1 70 ? -20.649 14.729 -19.764 1.00 44.35 48 GLN A O 18
ATOM 35708 N N . LYS A 1 71 ? -20.957 15.873 -17.852 1.00 25.41 49 LYS A N 18
ATOM 35709 C CA . LYS A 1 71 ? -19.533 15.968 -17.550 1.00 51.15 49 LYS A CA 18
ATOM 35710 C C . LYS A 1 71 ? -19.147 15.001 -16.436 1.00 61.42 49 LYS A C 18
ATOM 35711 O O . LYS A 1 71 ? -19.778 14.972 -15.380 1.00 33.53 49 LYS A O 18
ATOM 35730 N N . TYR A 1 72 ? -18.106 14.212 -16.679 1.00 31.34 50 TYR A N 18
ATOM 35731 C CA . TYR A 1 72 ? -17.636 13.242 -15.696 1.00 14.53 50 TYR A CA 18
ATOM 35732 C C . TYR A 1 72 ? -16.117 13.117 -15.738 1.00 25.14 50 TYR A C 18
ATOM 35733 O O . TYR A 1 72 ? -15.500 13.245 -16.796 1.00 32.43 50 TYR A O 18
ATOM 35751 N N . PHE A 1 73 ? -15.518 12.865 -14.578 1.00 51.20 51 PHE A N 18
ATOM 35752 C CA . PHE A 1 73 ? -14.070 12.722 -14.480 1.00 52.21 51 PHE A CA 18
ATOM 35753 C C . PHE A 1 73 ? -13.678 11.256 -14.322 1.00 1.13 51 PHE A C 18
ATOM 35754 O O . PHE A 1 73 ? -14.381 10.481 -13.674 1.00 34.21 51 PHE A O 18
ATOM 35771 N N . ARG A 1 74 ? -12.550 10.884 -14.919 1.00 35.34 52 ARG A N 18
ATOM 35772 C CA . ARG A 1 74 ? -12.065 9.511 -14.846 1.00 21.01 52 ARG A CA 18
ATOM 35773 C C . ARG A 1 74 ? -10.539 9.474 -14.829 1.00 55.02 52 ARG A C 18
ATOM 35774 O O . ARG A 1 74 ? -9.882 10.318 -15.438 1.00 42.24 52 ARG A O 18
ATOM 35795 N N . ILE A 1 75 ? -9.984 8.492 -14.128 1.00 33.52 53 ILE A N 18
ATOM 35796 C CA . ILE A 1 75 ? -8.537 8.345 -14.033 1.00 33.24 53 ILE A CA 18
ATOM 35797 C C . ILE A 1 75 ? -8.108 6.916 -14.349 1.00 5.34 53 ILE A C 18
ATOM 35798 O O . ILE A 1 75 ? -8.748 5.955 -13.922 1.00 73.41 53 ILE A O 18
ATOM 35814 N N . LEU A 1 76 ? -7.018 6.784 -15.097 1.00 52.13 54 LEU A N 18
ATOM 35815 C CA . LEU A 1 76 ? -6.500 5.472 -15.470 1.00 12.14 54 LEU A CA 18
ATOM 35816 C C . LEU A 1 76 ? -5.119 5.241 -14.866 1.00 64.21 54 LEU A C 18
ATOM 35817 O O . LEU A 1 76 ? -4.224 6.076 -15.000 1.00 24.35 54 LEU A O 18
ATOM 35833 N N . PHE A 1 77 ? -4.951 4.101 -14.204 1.00 13.05 55 PHE A N 18
ATOM 35834 C CA . PHE A 1 77 ? -3.678 3.759 -13.580 1.00 71.24 55 PHE A CA 18
ATOM 35835 C C . PHE A 1 77 ? -3.214 2.372 -14.017 1.00 13.20 55 PHE A C 18
ATOM 35836 O O . PHE A 1 77 ? -3.900 1.377 -13.786 1.00 24.52 55 PHE A O 18
ATOM 35853 N N . GLN A 1 78 ? -2.047 2.317 -14.650 1.00 3.33 56 GLN A N 18
ATOM 35854 C CA . GLN A 1 78 ? -1.492 1.054 -15.120 1.00 22.41 56 GLN A CA 18
ATOM 35855 C C . GLN A 1 78 ? -0.159 0.758 -14.440 1.00 61.23 56 GLN A C 18
ATOM 35856 O O . GLN A 1 78 ? 0.574 1.673 -14.065 1.00 20.33 56 GLN A O 18
ATOM 35870 N N . SER A 1 79 ? 0.149 -0.526 -14.285 1.00 53.11 57 SER A N 18
ATOM 35871 C CA . SER A 1 79 ? 1.392 -0.942 -13.647 1.00 32.44 57 SER A CA 18
ATOM 35872 C C . SER A 1 79 ? 2.507 -1.094 -14.676 1.00 43.45 57 SER A C 18
ATOM 35873 O O . SER A 1 79 ? 2.303 -0.864 -15.869 1.00 22.52 57 SER A O 18
ATOM 35881 N N . LYS A 1 80 ? 3.688 -1.481 -14.207 1.00 64.12 58 LYS A N 18
ATOM 35882 C CA . LYS A 1 80 ? 4.838 -1.665 -15.085 1.00 60.01 58 LYS A CA 18
ATOM 35883 C C . LYS A 1 80 ? 4.655 -2.893 -15.971 1.00 22.10 58 LYS A C 18
ATOM 35884 O O . LYS A 1 80 ? 4.784 -2.815 -17.193 1.00 24.01 58 LYS A O 18
ATOM 35903 N N . LYS A 1 81 ? 4.352 -4.027 -15.348 1.00 3.23 59 LYS A N 18
ATOM 35904 C CA . LYS A 1 81 ? 4.148 -5.272 -16.079 1.00 5.31 59 LYS A CA 18
ATOM 35905 C C . LYS A 1 81 ? 2.696 -5.410 -16.523 1.00 71.14 59 LYS A C 18
ATOM 35906 O O . LYS A 1 81 ? 2.408 -6.010 -17.560 1.00 35.12 59 LYS A O 18
ATOM 35925 N N . LEU A 1 82 ? 1.785 -4.851 -15.735 1.00 11.33 60 LEU A N 18
ATOM 35926 C CA . LEU A 1 82 ? 0.361 -4.910 -16.048 1.00 64.30 60 LEU A CA 18
ATOM 35927 C C . LEU A 1 82 ? 0.020 -6.202 -16.785 1.00 15.45 60 LEU A C 18
ATOM 35928 O O . LEU A 1 82 ? -0.617 -6.177 -17.838 1.00 65.21 60 LEU A O 18
ATOM 35944 N N . SER A 1 83 ? 0.444 -7.328 -16.222 1.00 24.25 61 SER A N 18
ATOM 35945 C CA . SER A 1 83 ? 0.185 -8.630 -16.826 1.00 13.25 61 SER A CA 18
ATOM 35946 C C . SER A 1 83 ? -0.958 -9.343 -16.109 1.00 1.01 61 SER A C 18
ATOM 35947 O O . SER A 1 83 ? -1.173 -9.146 -14.913 1.00 71.35 61 SER A O 18
ATOM 35955 N N . GLU A 1 8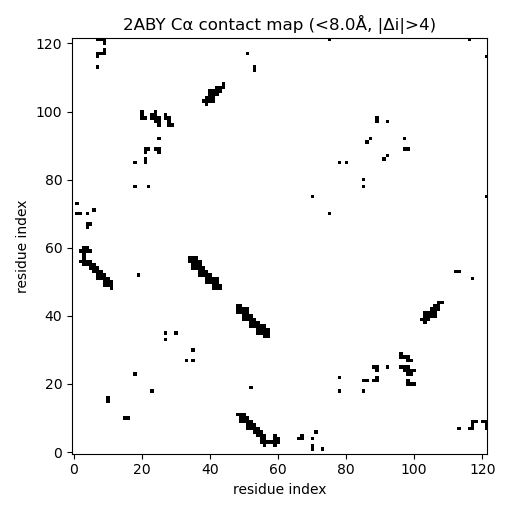4 ? -1.687 -10.172 -16.850 1.00 1.14 62 GLU A N 18
ATOM 35956 C CA . GLU A 1 84 ? -2.808 -10.914 -16.285 1.00 52.13 62 GLU A CA 18
ATOM 35957 C C . GLU A 1 84 ? -2.317 -12.002 -15.335 1.00 33.12 62 GLU A C 18
ATOM 35958 O O . GLU A 1 84 ? -3.054 -12.455 -14.458 1.00 31.13 62 GLU A O 18
ATOM 35970 N N . LEU A 1 85 ? -1.069 -12.418 -15.516 1.00 4.24 63 LEU A N 18
ATOM 35971 C CA . LEU A 1 85 ? -0.478 -13.454 -14.675 1.00 43.51 63 LEU A CA 18
ATOM 35972 C C . LEU A 1 85 ? -0.609 -13.097 -13.198 1.00 15.11 63 LEU A C 18
ATOM 35973 O O . LEU A 1 85 ? -1.064 -12.007 -12.850 1.00 1.43 63 LEU A O 18
ATOM 35989 N N . HIS A 1 86 ? -0.207 -14.022 -12.333 1.00 31.52 64 HIS A N 18
ATOM 35990 C CA . HIS A 1 86 ? -0.278 -13.805 -10.892 1.00 45.43 64 HIS A CA 18
ATOM 35991 C C . HIS A 1 86 ? -1.716 -13.552 -10.451 1.00 1.23 64 HIS A C 18
ATOM 35992 O O . HIS A 1 86 ? -2.144 -12.412 -10.268 1.00 5.12 64 HIS A O 18
ATOM 36006 N N . PRO A 1 87 ? -2.482 -14.639 -10.276 1.00 24.12 65 PRO A N 18
ATOM 36007 C CA . PRO A 1 87 ? -3.883 -14.561 -9.854 1.00 53.31 65 PRO A CA 18
ATOM 36008 C C . PRO A 1 87 ? -4.028 -14.105 -8.406 1.00 74.21 65 PRO A C 18
ATOM 36009 O O . PRO A 1 87 ? -5.063 -13.565 -8.017 1.00 50.52 65 PRO A O 18
ATOM 36020 N N . GLU A 1 88 ? -2.985 -14.327 -7.613 1.00 63.32 66 GLU A N 18
ATOM 36021 C CA . GLU A 1 88 ? -2.998 -13.939 -6.208 1.00 22.23 66 GLU A CA 18
ATOM 36022 C C . GLU A 1 88 ? -2.802 -12.433 -6.057 1.00 64.32 66 GLU A C 18
ATOM 36023 O O . GLU A 1 88 ? -3.289 -11.826 -5.104 1.00 63.31 66 GLU A O 18
ATOM 36035 N N . GLU A 1 89 ? -2.084 -11.838 -7.005 1.00 72.30 67 GLU A N 18
ATOM 36036 C CA . GLU A 1 89 ? -1.822 -10.404 -6.977 1.00 33.01 67 GLU A CA 18
ATOM 36037 C C . GLU A 1 89 ? -3.063 -9.616 -7.389 1.00 64.42 67 GLU A C 18
ATOM 36038 O O . GLU A 1 89 ? -3.279 -8.494 -6.931 1.00 60.41 67 GLU A O 18
ATOM 36050 N N . ARG A 1 90 ? -3.873 -10.212 -8.257 1.00 73.44 68 ARG A N 18
ATOM 36051 C CA . ARG A 1 90 ? -5.091 -9.567 -8.733 1.00 43.24 68 ARG A CA 18
ATOM 36052 C C . ARG A 1 90 ? -5.943 -9.083 -7.563 1.00 45.05 68 ARG A C 18
ATOM 36053 O O . ARG A 1 90 ? -6.283 -7.903 -7.475 1.00 74.23 68 ARG A O 18
ATOM 36074 N N . LYS A 1 91 ? -6.284 -10.002 -6.667 1.00 21.31 69 LYS A N 18
ATOM 36075 C CA . LYS A 1 91 ? -7.095 -9.671 -5.501 1.00 71.15 69 LYS A CA 18
ATOM 36076 C C . LYS A 1 91 ? -6.352 -8.714 -4.575 1.00 64.12 69 LYS A C 18
ATOM 36077 O O . LYS A 1 91 ? -6.964 -7.892 -3.893 1.00 31.41 69 LYS A O 18
ATOM 36096 N N . LYS A 1 92 ? -5.028 -8.825 -4.557 1.00 4.13 70 LYS A N 18
ATOM 36097 C CA . LYS A 1 92 ? -4.199 -7.968 -3.717 1.00 33.03 70 LYS A CA 18
ATOM 36098 C C . LYS A 1 92 ? -4.334 -6.506 -4.131 1.00 24.21 70 LYS A C 18
ATOM 36099 O O . LYS A 1 92 ? -4.608 -5.638 -3.302 1.00 62.20 70 LYS A O 18
ATOM 36118 N N . VAL A 1 93 ? -4.140 -6.241 -5.419 1.00 11.50 71 VAL A N 18
ATOM 36119 C CA . VAL A 1 93 ? -4.242 -4.884 -5.944 1.00 32.04 71 VAL A CA 18
ATOM 36120 C C . VAL A 1 93 ? -5.685 -4.393 -5.920 1.00 12.24 71 VAL A C 18
ATOM 36121 O O . VAL A 1 93 ? -5.946 -3.210 -5.696 1.00 65.41 71 VAL A O 18
ATOM 36134 N N . ARG A 1 94 ? -6.620 -5.309 -6.151 1.00 12.51 72 ARG A N 18
ATOM 36135 C CA . ARG A 1 94 ? -8.038 -4.968 -6.157 1.00 21.55 72 ARG A CA 18
ATOM 36136 C C . ARG A 1 94 ? -8.470 -4.416 -4.801 1.00 61.23 72 ARG A C 18
ATOM 36137 O O . ARG A 1 94 ? -9.043 -3.330 -4.717 1.00 64.34 72 ARG A O 18
ATOM 36158 N N . GLU A 1 95 ? -8.191 -5.172 -3.744 1.00 35.22 73 GLU A N 18
ATOM 36159 C CA . GLU A 1 95 ? -8.553 -4.758 -2.393 1.00 61.12 73 GLU A CA 18
ATOM 36160 C C . GLU A 1 95 ? -7.671 -3.605 -1.923 1.00 41.02 73 GLU A C 18
ATOM 36161 O O . GLU A 1 95 ? -8.121 -2.720 -1.196 1.00 14.32 73 GLU A O 18
ATOM 36173 N N . LYS A 1 96 ? -6.411 -3.623 -2.344 1.00 4.42 74 LYS A N 18
ATOM 36174 C CA . LYS A 1 96 ? -5.463 -2.580 -1.968 1.00 55.40 74 LYS A CA 18
ATOM 36175 C C . LYS A 1 96 ? -5.928 -1.216 -2.469 1.00 75.13 74 LYS A C 18
ATOM 36176 O O . LYS A 1 96 ? -6.022 -0.260 -1.700 1.00 13.42 74 LYS A O 18
ATOM 36195 N N . PHE A 1 97 ? -6.220 -1.134 -3.763 1.00 61.33 75 PHE A N 18
ATOM 36196 C CA . PHE A 1 97 ? -6.676 0.112 -4.367 1.00 41.30 75 PHE A CA 18
ATOM 36197 C C . PHE A 1 97 ? -8.099 0.441 -3.926 1.00 52.31 75 PHE A C 18
ATOM 36198 O O . PHE A 1 97 ? -8.450 1.607 -3.742 1.00 4.11 75 PHE A O 18
ATOM 36215 N N . ASP A 1 98 ? -8.915 -0.594 -3.759 1.00 64.05 76 ASP A N 18
ATOM 36216 C CA . ASP A 1 98 ? -10.300 -0.416 -3.340 1.00 21.51 76 ASP A CA 18
ATOM 36217 C C . ASP A 1 98 ? -10.371 0.197 -1.945 1.00 42.10 76 ASP A C 18
ATOM 36218 O O . ASP A 1 98 ? -11.090 1.170 -1.721 1.00 42.20 76 ASP A O 18
ATOM 36227 N N . GLU A 1 99 ? -9.621 -0.380 -1.011 1.00 44.23 77 GLU A N 18
ATOM 36228 C CA . GLU A 1 99 ? -9.601 0.110 0.362 1.00 43.00 77 GLU A CA 18
ATOM 36229 C C . GLU A 1 99 ? -8.920 1.473 0.444 1.00 42.24 77 GLU A C 18
ATOM 36230 O O . GLU A 1 99 ? -9.443 2.404 1.054 1.00 1.40 77 GLU A O 18
ATOM 36242 N N . ASN A 1 100 ? -7.749 1.581 -0.176 1.00 1.30 78 ASN A N 18
ATOM 36243 C CA . ASN A 1 100 ? -6.995 2.830 -0.173 1.00 21.41 78 ASN A CA 18
ATOM 36244 C C . ASN A 1 100 ? -7.845 3.980 -0.704 1.00 20.12 78 ASN A C 18
ATOM 36245 O O . ASN A 1 100 ? -7.750 5.109 -0.222 1.00 74.15 78 ASN A O 18
ATOM 36256 N N . SER A 1 101 ? -8.676 3.685 -1.699 1.00 23.45 79 SER A N 18
ATOM 36257 C CA . SER A 1 101 ? -9.541 4.694 -2.297 1.00 43.34 79 SER A CA 18
ATOM 36258 C C . SER A 1 101 ? -10.736 4.989 -1.396 1.00 41.43 79 SER A C 18
ATOM 36259 O O . SER A 1 101 ? -11.150 6.140 -1.253 1.00 71.21 79 SER A O 18
ATOM 36267 N N . ARG A 1 102 ? -11.286 3.942 -0.791 1.00 64.42 80 ARG A N 18
ATOM 36268 C CA . ARG A 1 102 ? -12.434 4.087 0.095 1.00 20.12 80 ARG A CA 18
ATOM 36269 C C . ARG A 1 102 ? -12.006 4.631 1.455 1.00 22.20 80 ARG A C 18
ATOM 36270 O O . ARG A 1 102 ? -12.843 4.976 2.288 1.00 33.52 80 ARG A O 18
ATOM 36291 N N . MET A 1 103 ? -10.697 4.704 1.672 1.00 64.12 81 MET A N 18
ATOM 36292 C CA . MET A 1 103 ? -10.158 5.206 2.930 1.00 3.42 81 MET A CA 18
ATOM 36293 C C . MET A 1 103 ? -10.912 6.451 3.386 1.00 11.32 81 MET A C 18
ATOM 36294 O O . MET A 1 103 ? -11.307 7.282 2.569 1.00 70.14 81 MET A O 18
ATOM 36308 N N . GLN A 1 104 ? -11.108 6.573 4.695 1.00 32.31 82 GLN A N 18
ATOM 36309 C CA . GLN A 1 104 ? -11.816 7.716 5.258 1.00 14.21 82 GLN A CA 18
ATOM 36310 C C . GLN A 1 104 ? -11.052 9.010 5.001 1.00 4.41 82 GLN A C 18
ATOM 36311 O O . GLN A 1 104 ? -9.880 8.986 4.623 1.00 11.41 82 GLN A O 18
ATOM 36325 N N . TYR A 1 105 ? -11.722 10.139 5.208 1.00 24.52 83 TYR A N 18
ATOM 36326 C CA . TYR A 1 105 ? -11.106 11.443 4.996 1.00 2.11 83 TYR A CA 18
ATOM 36327 C C . TYR A 1 105 ? -9.849 11.597 5.847 1.00 12.34 83 TYR A C 18
ATOM 36328 O O . TYR A 1 105 ? -8.879 12.231 5.433 1.00 64.44 83 TYR A O 18
ATOM 36346 N N . SER A 1 106 ? -9.875 11.012 7.041 1.00 54.52 84 SER A N 18
ATOM 36347 C CA . SER A 1 106 ? -8.741 11.086 7.953 1.00 5.54 84 SER A CA 18
ATOM 36348 C C . SER A 1 106 ? -7.483 10.515 7.304 1.00 15.25 84 SER A C 18
ATOM 36349 O O . SER A 1 106 ? -6.436 11.160 7.283 1.00 41.32 84 SER A O 18
ATOM 36357 N N . GLU A 1 107 ? -7.597 9.300 6.777 1.00 53.31 85 GLU A N 18
ATOM 36358 C CA . GLU A 1 107 ? -6.470 8.641 6.128 1.00 1.31 85 GLU A CA 18
ATOM 36359 C C . GLU A 1 107 ? -6.167 9.285 4.778 1.00 72.42 85 GLU A C 18
ATOM 36360 O O . GLU A 1 107 ? -5.013 9.349 4.353 1.00 41.13 85 GLU A O 18
ATOM 36372 N N . LEU A 1 108 ? -7.212 9.759 4.108 1.00 63.42 86 LEU A N 18
ATOM 36373 C CA . LEU A 1 108 ? -7.059 10.397 2.805 1.00 74.11 86 LEU A CA 18
ATOM 36374 C C . LEU A 1 108 ? -6.308 11.718 2.930 1.00 12.54 86 LEU A C 18
ATOM 36375 O O . LEU A 1 108 ? -5.503 12.070 2.069 1.00 24.11 86 LEU A O 18
ATOM 36391 N N . MET A 1 109 ? -6.577 12.445 4.010 1.00 4.41 87 MET A N 18
ATOM 36392 C CA . MET A 1 109 ? -5.923 13.727 4.250 1.00 71.10 87 MET A CA 18
ATOM 36393 C C . MET A 1 109 ? -4.560 13.528 4.905 1.00 31.12 87 MET A C 18
ATOM 36394 O O . MET A 1 109 ? -3.644 14.328 4.712 1.00 22.24 87 MET A O 18
ATOM 36408 N N . THR A 1 110 ? -4.432 12.456 5.681 1.00 11.03 88 THR A N 18
ATOM 36409 C CA . THR A 1 110 ? -3.182 12.153 6.366 1.00 2.00 88 THR A CA 18
ATOM 36410 C C . THR A 1 110 ? -2.105 11.721 5.378 1.00 65.11 88 THR A C 18
ATOM 36411 O O . THR A 1 110 ? -0.985 12.233 5.401 1.00 61.43 88 THR A O 18
ATOM 36422 N N . LYS A 1 111 ? -2.449 10.776 4.510 1.00 53.14 89 LYS A N 18
ATOM 36423 C CA . LYS A 1 111 ? -1.513 10.276 3.511 1.00 65.44 89 LYS A CA 18
ATOM 36424 C C . LYS A 1 111 ? -1.102 11.384 2.546 1.00 23.15 89 LYS A C 18
ATOM 36425 O O . LYS A 1 111 ? -0.174 11.218 1.754 1.00 75.04 89 LYS A O 18
ATOM 36444 N N . TYR A 1 112 ? -1.796 12.514 2.621 1.00 71.21 90 TYR A N 18
ATOM 36445 C CA . TYR A 1 112 ? -1.504 13.649 1.754 1.00 43.11 90 TYR A CA 18
ATOM 36446 C C . TYR A 1 112 ? -0.751 14.736 2.515 1.00 15.41 90 TYR A C 18
ATOM 36447 O O . TYR A 1 112 ? 0.221 15.302 2.014 1.00 23.43 90 TYR A O 18
ATOM 36465 N N . HIS A 1 113 ? -1.209 15.024 3.730 1.00 60.24 91 HIS A N 18
ATOM 36466 C CA . HIS A 1 113 ? -0.579 16.042 4.562 1.00 14.54 91 HIS A CA 18
ATOM 36467 C C . HIS A 1 113 ? 0.572 15.449 5.369 1.00 15.44 91 HIS A C 18
ATOM 36468 O O . HIS A 1 113 ? 1.349 16.177 5.987 1.00 43.12 91 HIS A O 18
ATOM 36482 N N . ASP A 1 114 ? 0.673 14.125 5.360 1.00 30.14 92 ASP A N 18
ATOM 36483 C CA . ASP A 1 114 ? 1.729 13.434 6.091 1.00 20.12 92 ASP A CA 18
ATOM 36484 C C . ASP A 1 114 ? 2.854 13.012 5.151 1.00 33.41 92 ASP A C 18
ATOM 36485 O O . ASP A 1 114 ? 4.033 13.108 5.494 1.00 71.22 92 ASP A O 18
ATOM 36494 N N . LEU A 1 115 ? 2.482 12.543 3.965 1.00 33.32 93 LEU A N 18
ATOM 36495 C CA . LEU A 1 115 ? 3.459 12.104 2.975 1.00 41.11 93 LEU A CA 18
ATOM 36496 C C . LEU A 1 115 ? 4.047 13.295 2.226 1.00 44.42 93 LEU A C 18
ATOM 36497 O O . LEU A 1 115 ? 4.984 13.148 1.440 1.00 10.03 93 LEU A O 18
ATOM 36513 N N . LYS A 1 116 ? 3.493 14.477 2.475 1.00 22.04 94 LYS A N 18
ATOM 36514 C CA . LYS A 1 116 ? 3.964 15.696 1.828 1.00 22.41 94 LYS A CA 18
ATOM 36515 C C . LYS A 1 116 ? 5.423 15.970 2.181 1.00 54.24 94 LYS A C 18
ATOM 36516 O O . LYS A 1 116 ? 6.094 16.762 1.519 1.00 52.15 94 LYS A O 18
ATOM 36535 N N . LYS A 1 117 ? 5.908 15.310 3.226 1.00 1.05 95 LYS A N 18
ATOM 36536 C CA . LYS A 1 117 ? 7.288 15.480 3.666 1.00 50.21 95 LYS A CA 18
ATOM 36537 C C . LYS A 1 117 ? 8.253 15.350 2.492 1.00 71.12 95 LYS A C 18
ATOM 36538 O O . LYS A 1 117 ? 9.150 16.175 2.321 1.00 62.53 95 LYS A O 18
ATOM 36557 N N . GLN A 1 118 ? 8.061 14.310 1.686 1.00 14.52 96 GLN A N 18
ATOM 36558 C CA . GLN A 1 118 ? 8.914 14.074 0.528 1.00 43.11 96 GLN A CA 18
ATOM 36559 C C . GLN A 1 118 ? 8.111 14.155 -0.766 1.00 31.11 96 GLN A C 18
ATOM 36560 O O . GLN A 1 118 ? 8.436 13.495 -1.752 1.00 53.33 96 GLN A O 18
ATOM 36574 N N . GLY A 1 119 ? 7.059 14.968 -0.754 1.00 42.52 97 GLY A N 18
ATOM 36575 C CA . GLY A 1 119 ? 6.225 15.120 -1.932 1.00 44.02 97 GLY A CA 18
ATOM 36576 C C . GLY A 1 119 ? 4.749 14.980 -1.619 1.00 71.24 97 GLY A C 18
ATOM 36577 O O . GLY A 1 119 ? 4.292 13.913 -1.208 1.00 10.12 97 GLY A O 18
ATOM 36581 N N . LYS A 1 120 ? 4.000 16.060 -1.813 1.00 35.21 98 LYS A N 18
ATOM 36582 C CA . LYS A 1 120 ? 2.566 16.054 -1.549 1.00 14.24 98 LYS A CA 18
ATOM 36583 C C . LYS A 1 120 ? 1.801 15.420 -2.707 1.00 4.34 98 LYS A C 18
ATOM 36584 O O . LYS A 1 120 ? 1.324 14.290 -2.602 1.00 54.12 98 LYS A O 18
ATOM 36603 N N . ILE A 1 121 ? 1.691 16.154 -3.809 1.00 23.11 99 ILE A N 18
ATOM 36604 C CA . ILE A 1 121 ? 0.987 15.661 -4.986 1.00 45.55 99 ILE A CA 18
ATOM 36605 C C . ILE A 1 121 ? 1.572 16.254 -6.264 1.00 41.11 99 ILE A C 18
ATOM 36606 O O . ILE A 1 121 ? 2.409 17.156 -6.217 1.00 63.34 99 ILE A O 18
ATOM 36622 N N . LYS A 1 122 ? 1.124 15.743 -7.406 1.00 22.22 100 LYS A N 18
ATOM 36623 C CA . LYS A 1 122 ? 1.599 16.222 -8.698 1.00 44.51 100 LYS A CA 18
ATOM 36624 C C . LYS A 1 122 ? 0.458 16.833 -9.505 1.00 1.30 100 LYS A C 18
ATOM 36625 O O . LYS A 1 122 ? -0.660 16.318 -9.505 1.00 62.32 100 LYS A O 18
ATOM 36644 N N . ASP A 1 123 ? 0.748 17.933 -10.192 1.00 32.21 101 ASP A N 18
ATOM 36645 C CA . ASP A 1 123 ? -0.254 18.612 -11.005 1.00 41.24 101 ASP A CA 18
ATOM 36646 C C . ASP A 1 123 ? -0.034 18.328 -12.488 1.00 21.11 101 ASP A C 18
ATOM 36647 O O . ASP A 1 123 ? 0.697 19.050 -13.167 1.00 33.33 101 ASP A O 18
ATOM 36656 N N . ARG A 1 124 ? -0.670 17.271 -12.983 1.00 41.33 102 ARG A N 18
ATOM 36657 C CA . ARG A 1 124 ? -0.542 16.890 -14.385 1.00 2.23 102 ARG A CA 18
ATOM 36658 C C . ARG A 1 124 ? -1.714 17.424 -15.203 1.00 10.23 102 ARG A C 18
ATOM 36659 O O . ARG A 1 124 ? -2.800 17.680 -14.683 1.00 12.24 102 ARG A O 18
ATOM 36680 N N . PRO A 1 125 ? -1.491 17.597 -16.514 1.00 2.31 103 PRO A N 18
ATOM 36681 C CA . PRO A 1 125 ? -2.516 18.102 -17.432 1.00 14.35 103 PRO A CA 18
ATOM 36682 C C . PRO A 1 125 ? -3.640 17.096 -17.656 1.00 1.02 103 PRO A C 18
ATOM 36683 O O . PRO A 1 125 ? -3.395 15.898 -17.798 1.00 23.04 103 PRO A O 18
ATOM 36694 N N . VAL A 1 126 ? -4.873 17.590 -17.687 1.00 55.42 104 VAL A N 18
ATOM 36695 C CA . VAL A 1 126 ? -6.035 16.734 -17.896 1.00 10.30 104 VAL A CA 18
ATOM 36696 C C . VAL A 1 126 ? -6.272 16.481 -19.381 1.00 4.43 104 VAL A C 18
ATOM 36697 O O . VAL A 1 126 ? -6.190 17.398 -20.199 1.00 21.31 104 VAL A O 18
ATOM 36710 N N . LYS A 1 127 ? -6.566 15.232 -19.723 1.00 31.33 105 LYS A N 18
ATOM 36711 C CA . LYS A 1 127 ? -6.817 14.856 -21.109 1.00 40.21 105 LYS A CA 18
ATOM 36712 C C . LYS A 1 127 ? -8.313 14.731 -21.377 1.00 14.14 105 LYS A C 18
ATOM 36713 O O . LYS A 1 127 ? -9.077 14.324 -20.502 1.00 10.02 105 LYS A O 18
ATOM 36732 N N . GLU A 1 128 ? -8.724 15.082 -22.591 1.00 55.31 106 GLU A N 18
ATOM 36733 C CA . GLU A 1 128 ? -10.130 15.008 -22.972 1.00 61.03 106 GLU A CA 18
ATOM 36734 C C . GLU A 1 128 ? -10.498 13.596 -23.420 1.00 14.32 106 GLU A C 18
ATOM 36735 O O . GLU A 1 128 ? -9.746 12.947 -24.147 1.00 12.31 106 GLU A O 18
ATOM 36747 N N . VAL A 1 129 ? -11.661 13.127 -22.979 1.00 73.23 107 VAL A N 18
ATOM 36748 C CA . VAL A 1 129 ? -12.131 11.793 -23.334 1.00 60.10 107 VAL A CA 18
ATOM 36749 C C . VAL A 1 129 ? -13.311 11.864 -24.297 1.00 21.42 107 VAL A C 18
ATOM 36750 O O . VAL A 1 129 ? -14.172 12.736 -24.178 1.00 20.14 107 VAL A O 18
ATOM 36763 N N . HIS A 1 130 ? -13.345 10.939 -25.251 1.00 41.24 108 HIS A N 18
ATOM 36764 C CA . HIS A 1 130 ? -14.421 10.896 -26.235 1.00 62.44 108 HIS A CA 18
ATOM 36765 C C . HIS A 1 130 ? -15.194 9.584 -26.137 1.00 14.32 108 HIS A C 18
ATOM 36766 O O . HIS A 1 130 ? -14.930 8.762 -25.261 1.00 22.22 108 HIS A O 18
ATOM 36780 N N . GLU A 1 131 ? -16.151 9.398 -27.041 1.00 31.32 109 GLU A N 18
ATOM 36781 C CA . GLU A 1 131 ? -16.964 8.187 -27.053 1.00 64.14 109 GLU A CA 18
ATOM 36782 C C . GLU A 1 131 ? -16.159 6.997 -27.569 1.00 1.11 109 GLU A C 18
ATOM 36783 O O . GLU A 1 131 ? -14.949 7.095 -27.773 1.00 34.13 109 GLU A O 18
ATOM 36795 N N . GLU A 1 132 ? -16.840 5.875 -27.777 1.00 34.33 110 GLU A N 18
ATOM 36796 C CA . GLU A 1 132 ? -16.189 4.666 -28.267 1.00 23.12 110 GLU A CA 18
ATOM 36797 C C . GLU A 1 132 ? -15.261 4.080 -27.206 1.00 70.34 110 GLU A C 18
ATOM 36798 O O . GLU A 1 132 ? -15.265 4.513 -26.054 1.00 54.30 110 GLU A O 18
ATOM 36810 N N . TYR A 1 133 ? -14.467 3.092 -27.604 1.00 75.42 111 TYR A N 18
ATOM 36811 C CA . TYR A 1 133 ? -13.536 2.443 -26.688 1.00 54.24 111 TYR A CA 18
ATOM 36812 C C . TYR A 1 133 ? -12.456 3.418 -26.230 1.00 22.42 111 TYR A C 18
ATOM 36813 O O . TYR A 1 133 ? -11.397 3.524 -26.848 1.00 63.25 111 TYR A O 18
ATOM 36831 N N . ASP A 1 134 ? -12.732 4.127 -25.141 1.00 25.43 112 ASP A N 18
ATOM 36832 C CA . ASP A 1 134 ? -11.783 5.092 -24.596 1.00 75.33 112 ASP A CA 18
ATOM 36833 C C . ASP A 1 134 ? -11.068 4.522 -23.375 1.00 73.44 112 ASP A C 18
ATOM 36834 O O . ASP A 1 134 ? -9.865 4.262 -23.412 1.00 44.54 112 ASP A O 18
ATOM 36843 N N . LEU A 1 135 ? -11.816 4.329 -22.294 1.00 51.54 113 LEU A N 18
ATOM 36844 C CA . LEU A 1 135 ? -11.254 3.791 -21.061 1.00 24.21 113 LEU A CA 18
ATOM 36845 C C . LEU A 1 135 ? -11.235 2.266 -21.091 1.00 74.11 113 LEU A C 18
ATOM 36846 O O . LEU A 1 135 ? -11.445 1.654 -22.138 1.00 72.32 113 LEU A O 18
ATOM 36862 N N . TRP A 1 136 ? -10.985 1.660 -19.936 1.00 74.33 114 TRP A N 18
ATOM 36863 C CA . TRP A 1 136 ? -10.942 0.206 -19.830 1.00 72.43 114 TRP A CA 18
ATOM 36864 C C . TRP A 1 136 ? -12.279 -0.409 -20.228 1.00 74.24 114 TRP A C 18
ATOM 36865 O O . TRP A 1 136 ? -12.328 -1.515 -20.766 1.00 41.22 114 TRP A O 18
ATOM 36886 N N . GLU A 1 137 ? -13.362 0.315 -19.961 1.00 21.41 115 GLU A N 18
ATOM 36887 C CA . GLU A 1 137 ? -14.700 -0.162 -20.292 1.00 24.13 115 GLU A CA 18
ATOM 36888 C C . GLU A 1 137 ? -15.001 -1.476 -19.576 1.00 55.33 115 GLU A C 18
ATOM 36889 O O . GLU A 1 137 ? -15.275 -2.493 -20.213 1.00 64.32 115 GLU A O 18
ATOM 36901 N N . ASP A 1 138 ? -14.950 -1.445 -18.249 1.00 64.13 116 ASP A N 18
ATOM 36902 C CA . ASP A 1 138 ? -15.218 -2.632 -17.446 1.00 64.40 116 ASP A CA 18
ATOM 36903 C C . ASP A 1 138 ? -15.105 -2.318 -15.957 1.00 72.25 116 ASP A C 18
ATOM 36904 O O . ASP A 1 138 ? -16.063 -2.454 -15.195 1.00 45.33 116 ASP A O 18
ATOM 36913 N N . PRO A 1 139 ? -13.908 -1.889 -15.532 1.00 22.13 117 PRO A N 18
ATOM 36914 C CA . PRO A 1 139 ? -13.641 -1.547 -14.131 1.00 74.43 117 PRO A CA 18
ATOM 36915 C C . PRO A 1 139 ? -14.361 -0.274 -13.698 1.00 62.53 117 PRO A C 18
ATOM 36916 O O . PRO A 1 139 ? -15.137 -0.284 -12.743 1.00 11.15 117 PRO A O 18
ATOM 36927 N N . ILE A 1 140 ? -14.098 0.818 -14.407 1.00 52.31 118 ILE A N 18
ATOM 36928 C CA . ILE A 1 140 ? -14.722 2.098 -14.096 1.00 54.22 118 ILE A CA 18
ATOM 36929 C C . ILE A 1 140 ? -16.136 2.173 -14.664 1.00 22.12 118 ILE A C 18
ATOM 36930 O O . ILE A 1 140 ? -16.915 3.055 -14.302 1.00 63.14 118 ILE A O 18
ATOM 36946 N N . TRP A 1 141 ? -16.460 1.241 -15.553 1.00 11.04 119 TRP A N 18
ATOM 36947 C CA . TRP A 1 141 ? -17.781 1.200 -16.169 1.00 53.02 119 TRP A CA 18
ATOM 36948 C C . TRP A 1 141 ? -18.811 0.612 -15.211 1.00 13.52 119 TRP A C 18
ATOM 36949 O O . TRP A 1 141 ? -19.939 1.098 -15.124 1.00 45.52 119 TRP A O 18
ATOM 36970 N N . GLN A 1 142 ? -18.416 -0.435 -14.494 1.00 14.54 120 GLN A N 18
ATOM 36971 C CA . GLN A 1 142 ? -19.307 -1.088 -13.542 1.00 13.42 120 GLN A CA 18
ATOM 36972 C C . GLN A 1 142 ? -19.255 -0.395 -12.184 1.00 22.52 120 GLN A C 18
ATOM 36973 O O . GLN A 1 142 ? -19.849 -0.865 -11.213 1.00 53.02 120 GLN A O 18
ATOM 36987 N N . TYR A 1 143 ? -18.540 0.722 -12.122 1.00 42.35 121 TYR A N 18
ATOM 36988 C CA . TYR A 1 143 ? -18.407 1.478 -10.882 1.00 74.25 121 TYR A CA 18
ATOM 36989 C C . TYR A 1 143 ? -17.689 0.655 -9.817 1.00 43.14 121 TYR A C 18
ATOM 36990 O O . TYR A 1 143 ? -17.815 -0.569 -9.773 1.00 64.03 121 TYR A O 18
ATOM 37008 N N . ILE A 1 144 ? -16.936 1.337 -8.961 1.00 21.12 122 ILE A N 18
ATOM 37009 C CA . ILE A 1 144 ? -16.198 0.671 -7.895 1.00 33.34 122 ILE A CA 18
ATOM 37010 C C . ILE A 1 144 ? -17.112 -0.236 -7.077 1.00 54.22 122 ILE A C 18
ATOM 37011 O O . ILE A 1 144 ? -16.723 -1.335 -6.683 1.00 32.11 122 ILE A O 18
ATOM 37027 N N . MET A 1 23 ? 2.118 -8.061 -2.952 1.00 63.22 1 MET A N 19
ATOM 37028 C CA . MET A 1 23 ? 1.415 -7.785 -4.200 1.00 21.33 1 MET A CA 19
ATOM 37029 C C . MET A 1 23 ? 0.406 -6.656 -4.017 1.00 21.03 1 MET A C 19
ATOM 37030 O O . MET A 1 23 ? -0.743 -6.764 -4.445 1.00 3.33 1 MET A O 19
ATOM 37044 N N . GLN A 1 24 ? 0.843 -5.575 -3.379 1.00 24.34 2 GLN A N 19
ATOM 37045 C CA . GLN A 1 24 ? -0.023 -4.427 -3.139 1.00 32.41 2 GLN A CA 19
ATOM 37046 C C . GLN A 1 24 ? -0.185 -3.594 -4.406 1.00 14.12 2 GLN A C 19
ATOM 37047 O O . GLN A 1 24 ? -1.275 -3.103 -4.704 1.00 63.51 2 GLN A O 19
ATOM 37061 N N . LYS A 1 25 ? 0.905 -3.437 -5.148 1.00 41.33 3 LYS A N 19
ATOM 37062 C CA . LYS A 1 25 ? 0.885 -2.663 -6.384 1.00 71.22 3 LYS A CA 19
ATOM 37063 C C . LYS A 1 25 ? 1.468 -3.470 -7.540 1.00 54.23 3 LYS A C 19
ATOM 37064 O O . LYS A 1 25 ? 1.744 -4.661 -7.402 1.00 50.40 3 LYS A O 19
ATOM 37083 N N . GLY A 1 26 ? 1.653 -2.812 -8.681 1.00 2.11 4 GLY A N 19
ATOM 37084 C CA . GLY A 1 26 ? 2.203 -3.484 -9.844 1.00 4.33 4 GLY A CA 19
ATOM 37085 C C . GLY A 1 26 ? 1.127 -4.027 -10.763 1.00 2.51 4 GLY A C 19
ATOM 37086 O O . GLY A 1 26 ? 1.381 -4.926 -11.565 1.00 42.13 4 GLY A O 19
ATOM 37090 N N . LEU A 1 27 ? -0.079 -3.481 -10.646 1.00 25.41 5 LEU A N 19
ATOM 37091 C CA . LEU A 1 27 ? -1.199 -3.918 -11.472 1.00 42.43 5 LEU A CA 19
ATOM 37092 C C . LEU A 1 27 ? -1.949 -2.721 -12.049 1.00 2.15 5 LEU A C 19
ATOM 37093 O O . LEU A 1 27 ? -1.803 -1.597 -11.570 1.00 52.30 5 LEU A O 19
ATOM 37109 N N . GLU A 1 28 ? -2.753 -2.972 -13.077 1.00 64.12 6 GLU A N 19
ATOM 37110 C CA . GLU A 1 28 ? -3.526 -1.915 -13.717 1.00 55.20 6 GLU A CA 19
ATOM 37111 C C . GLU A 1 28 ? -4.924 -1.821 -13.112 1.00 32.12 6 GLU A C 19
ATOM 37112 O O . GLU A 1 28 ? -5.652 -2.812 -13.049 1.00 32.23 6 GLU A O 19
ATOM 37124 N N . ILE A 1 29 ? -5.291 -0.624 -12.668 1.00 11.23 7 ILE A N 19
ATOM 37125 C CA . ILE A 1 29 ? -6.601 -0.400 -12.068 1.00 63.32 7 ILE A CA 19
ATOM 37126 C C . ILE A 1 29 ? -7.171 0.952 -12.482 1.00 74.22 7 ILE A C 19
ATOM 37127 O O . ILE A 1 29 ? -6.432 1.916 -12.677 1.00 23.15 7 ILE A O 19
ATOM 37143 N N . ALA A 1 30 ? -8.492 1.015 -12.614 1.00 14.24 8 ALA A N 19
ATOM 37144 C CA . ALA A 1 30 ? -9.163 2.250 -13.000 1.00 52.15 8 ALA A CA 19
ATOM 37145 C C . ALA A 1 30 ? -10.083 2.747 -11.890 1.00 24.41 8 ALA A C 19
ATOM 37146 O O . ALA A 1 30 ? -10.704 1.953 -11.184 1.00 33.45 8 ALA A O 19
ATOM 37153 N N . PHE A 1 31 ? -10.164 4.065 -11.740 1.00 60.43 9 PHE A N 19
ATOM 37154 C CA . PHE A 1 31 ? -11.007 4.667 -10.714 1.00 24.11 9 PHE A CA 19
ATOM 37155 C C . PHE A 1 31 ? -11.891 5.759 -11.308 1.00 73.13 9 PHE A C 19
ATOM 37156 O O . PHE A 1 31 ? -11.442 6.556 -12.131 1.00 62.23 9 PHE A O 19
ATOM 37173 N N . GLN A 1 32 ? -13.151 5.787 -10.885 1.00 41.31 10 GLN A N 19
ATOM 37174 C CA . GLN A 1 32 ? -14.099 6.780 -11.376 1.00 51.04 10 GLN A CA 19
ATOM 37175 C C . GLN A 1 32 ? -14.201 7.959 -10.414 1.00 20.42 10 GLN A C 19
ATOM 37176 O O . GLN A 1 32 ? -13.859 7.844 -9.236 1.00 53.21 10 GLN A O 19
ATOM 37190 N N . THR A 1 33 ? -14.673 9.093 -10.922 1.00 71.32 11 THR A N 19
ATOM 37191 C CA . THR A 1 33 ? -14.819 10.293 -10.108 1.00 65.05 11 THR A CA 19
ATOM 37192 C C . THR A 1 33 ? -15.688 11.331 -10.810 1.00 24.44 11 THR A C 19
ATOM 37193 O O . THR A 1 33 ? -15.641 11.469 -12.032 1.00 44.23 11 THR A O 19
ATOM 37204 N N . ILE A 1 34 ? -16.479 12.058 -10.029 1.00 33.45 12 ILE A N 19
ATOM 37205 C CA . ILE A 1 34 ? -17.358 13.084 -10.576 1.00 4.24 12 ILE A CA 19
ATOM 37206 C C . ILE A 1 34 ? -17.266 14.374 -9.767 1.00 61.03 12 ILE A C 19
ATOM 37207 O O . ILE A 1 34 ? -16.972 15.438 -10.309 1.00 44.43 12 ILE A O 19
ATOM 37223 N N . ASN A 1 35 ? -17.518 14.270 -8.467 1.00 34.04 13 ASN A N 19
ATOM 37224 C CA . ASN A 1 35 ? -17.463 15.428 -7.582 1.00 50.32 13 ASN A CA 19
ATOM 37225 C C . ASN A 1 35 ? -17.587 15.004 -6.122 1.00 3.21 13 ASN A C 19
ATOM 37226 O O . ASN A 1 35 ? -17.566 13.815 -5.806 1.00 14.51 13 ASN A O 19
ATOM 37237 N N . GLY A 1 36 ? -17.716 15.986 -5.235 1.00 5.42 14 GLY A N 19
ATOM 37238 C CA . GLY A 1 36 ? -17.841 15.695 -3.819 1.00 12.13 14 GLY A CA 19
ATOM 37239 C C . GLY A 1 36 ? -16.501 15.435 -3.159 1.00 74.32 14 GLY A C 19
ATOM 37240 O O . GLY A 1 36 ? -15.780 16.370 -2.810 1.00 52.44 14 GLY A O 19
ATOM 37244 N N . LEU A 1 37 ? -16.167 14.161 -2.986 1.00 21.22 15 LEU A N 19
ATOM 37245 C CA . LEU A 1 37 ? -14.905 13.779 -2.362 1.00 3.33 15 LEU A CA 19
ATOM 37246 C C . LEU A 1 37 ? -14.016 13.027 -3.347 1.00 21.54 15 LEU A C 19
ATOM 37247 O O . LEU A 1 37 ? -12.811 12.890 -3.132 1.00 34.32 15 LEU A O 19
ATOM 37263 N N . ASP A 1 38 ? -14.618 12.542 -4.427 1.00 45.45 16 ASP A N 19
ATOM 37264 C CA . ASP A 1 38 ? -13.880 11.806 -5.448 1.00 12.22 16 ASP A CA 19
ATOM 37265 C C . ASP A 1 38 ? -12.686 12.615 -5.945 1.00 23.35 16 ASP A C 19
ATOM 37266 O O . ASP A 1 38 ? -11.563 12.114 -5.992 1.00 44.21 16 ASP A O 19
ATOM 37275 N N . GLU A 1 39 ? -12.937 13.867 -6.314 1.00 73.43 17 GLU A N 19
ATOM 37276 C CA . GLU A 1 39 ? -11.882 14.743 -6.809 1.00 72.13 17 GLU A CA 19
ATOM 37277 C C . GLU A 1 39 ? -10.706 14.780 -5.838 1.00 42.40 17 GLU A C 19
ATOM 37278 O O . GLU A 1 39 ? -9.551 14.638 -6.239 1.00 42.45 17 GLU A O 19
ATOM 37290 N N . SER A 1 40 ? -11.009 14.973 -4.558 1.00 45.22 18 SER A N 19
ATOM 37291 C CA . SER A 1 40 ? -9.977 15.034 -3.529 1.00 41.14 18 SER A CA 19
ATOM 37292 C C . SER A 1 40 ? -9.170 13.740 -3.492 1.00 63.13 18 SER A C 19
ATOM 37293 O O . SER A 1 40 ? -7.944 13.762 -3.375 1.00 2.14 18 SER A O 19
ATOM 37301 N N . LEU A 1 41 ? -9.866 12.613 -3.593 1.00 41.13 19 LEU A N 19
ATOM 37302 C CA . LEU A 1 41 ? -9.215 11.307 -3.572 1.00 15.44 19 LEU A CA 19
ATOM 37303 C C . LEU A 1 41 ? -8.374 11.097 -4.826 1.00 53.05 19 LEU A C 19
ATOM 37304 O O . LEU A 1 41 ? -7.307 10.485 -4.776 1.00 52.30 19 LEU A O 19
ATOM 37320 N N . VAL A 1 42 ? -8.861 11.610 -5.952 1.00 12.10 20 VAL A N 19
ATOM 37321 C CA . VAL A 1 42 ? -8.153 11.482 -7.220 1.00 21.41 20 VAL A CA 19
ATOM 37322 C C . VAL A 1 42 ? -6.819 12.218 -7.181 1.00 41.43 20 VAL A C 19
ATOM 37323 O O . VAL A 1 42 ? -5.770 11.637 -7.459 1.00 11.35 20 VAL A O 19
ATOM 37336 N N . GLN A 1 43 ? -6.867 13.501 -6.835 1.00 72.31 21 GLN A N 19
ATOM 37337 C CA . GLN A 1 43 ? -5.661 14.317 -6.760 1.00 54.24 21 GLN A CA 19
ATOM 37338 C C . GLN A 1 43 ? -4.723 13.804 -5.673 1.00 61.03 21 GLN A C 19
ATOM 37339 O O . GLN A 1 43 ? -3.512 13.718 -5.875 1.00 50.10 21 GLN A O 19
ATOM 37353 N N . ALA A 1 44 ? -5.290 13.464 -4.521 1.00 13.55 22 ALA A N 19
ATOM 37354 C CA . ALA A 1 44 ? -4.504 12.958 -3.402 1.00 54.22 22 ALA A CA 19
ATOM 37355 C C . ALA A 1 44 ? -3.764 11.681 -3.785 1.00 35.12 22 ALA A C 19
ATOM 37356 O O . ALA A 1 44 ? -2.551 11.576 -3.602 1.00 21.43 22 ALA A O 19
ATOM 37363 N N . LEU A 1 45 ? -4.502 10.712 -4.316 1.00 40.22 23 LEU A N 19
ATOM 37364 C CA . LEU A 1 45 ? -3.915 9.440 -4.724 1.00 55.45 23 LEU A CA 19
ATOM 37365 C C . LEU A 1 45 ? -2.933 9.638 -5.874 1.00 43.11 23 LEU A C 19
ATOM 37366 O O . LEU A 1 45 ? -1.948 8.909 -5.995 1.00 15.34 23 LEU A O 19
ATOM 37382 N N . ALA A 1 46 ? -3.206 10.630 -6.715 1.00 42.13 24 ALA A N 19
ATOM 37383 C CA . ALA A 1 46 ? -2.344 10.927 -7.853 1.00 24.55 24 ALA A CA 19
ATOM 37384 C C . ALA A 1 46 ? -0.967 11.394 -7.391 1.00 15.20 24 ALA A C 19
ATOM 37385 O O . ALA A 1 46 ? 0.057 10.893 -7.853 1.00 35.31 24 ALA A O 19
ATOM 37392 N N . GLY A 1 47 ? -0.951 12.359 -6.477 1.00 12.45 25 GLY A N 19
ATOM 37393 C CA . GLY A 1 47 ? 0.305 12.879 -5.969 1.00 30.04 25 GLY A CA 19
ATOM 37394 C C . GLY A 1 47 ? 1.053 11.866 -5.125 1.00 33.21 25 GLY A C 19
ATOM 37395 O O . GLY A 1 47 ? 2.251 11.654 -5.312 1.00 72.05 25 GLY A O 19
ATOM 37399 N N . VAL A 1 48 ? 0.345 11.238 -4.191 1.00 0.32 26 VAL A N 19
ATOM 37400 C CA . VAL A 1 48 ? 0.949 10.242 -3.314 1.00 43.12 26 VAL A CA 19
ATOM 37401 C C . VAL A 1 48 ? 1.543 9.091 -4.118 1.00 31.30 26 VAL A C 19
ATOM 37402 O O . VAL A 1 48 ? 2.704 8.724 -3.935 1.00 3.12 26 VAL A O 19
ATOM 37415 N N . THR A 1 49 ? 0.738 8.523 -5.011 1.00 22.52 27 THR A N 19
ATOM 37416 C CA . THR A 1 49 ? 1.183 7.412 -5.843 1.00 60.10 27 THR A CA 19
ATOM 37417 C C . THR A 1 49 ? 2.354 7.823 -6.728 1.00 23.51 27 THR A C 19
ATOM 37418 O O . THR A 1 49 ? 3.410 7.191 -6.709 1.00 23.14 27 THR A O 19
ATOM 37429 N N . ALA A 1 50 ? 2.161 8.885 -7.503 1.00 33.14 28 ALA A N 19
ATOM 37430 C CA . ALA A 1 50 ? 3.203 9.381 -8.393 1.00 13.43 28 ALA A CA 19
ATOM 37431 C C . ALA A 1 50 ? 4.474 9.714 -7.618 1.00 54.24 28 ALA A C 19
ATOM 37432 O O . ALA A 1 50 ? 5.583 9.495 -8.104 1.00 41.13 28 ALA A O 19
ATOM 37439 N N . SER A 1 51 ? 4.304 10.245 -6.412 1.00 11.22 29 SER A N 19
ATOM 37440 C CA . SER A 1 51 ? 5.438 10.613 -5.572 1.00 31.30 29 SER A CA 19
ATOM 37441 C C . SER A 1 51 ? 6.092 9.373 -4.970 1.00 64.11 29 SER A C 19
ATOM 37442 O O . SER A 1 51 ? 7.297 9.354 -4.718 1.00 64.34 29 SER A O 19
ATOM 37450 N N . ASP A 1 52 ? 5.289 8.340 -4.742 1.00 23.41 30 ASP A N 19
ATOM 37451 C CA . ASP A 1 52 ? 5.789 7.094 -4.171 1.00 10.45 30 ASP A CA 19
ATOM 37452 C C . ASP A 1 52 ? 6.434 6.224 -5.244 1.00 42.15 30 ASP A C 19
ATOM 37453 O O . ASP A 1 52 ? 7.178 5.292 -4.939 1.00 31.23 30 ASP A O 19
ATOM 37462 N N . PHE A 1 53 ? 6.144 6.534 -6.504 1.00 14.24 31 PHE A N 19
ATOM 37463 C CA . PHE A 1 53 ? 6.694 5.779 -7.623 1.00 54.13 31 PHE A CA 19
ATOM 37464 C C . PHE A 1 53 ? 7.459 6.695 -8.573 1.00 43.43 31 PHE A C 19
ATOM 37465 O O . PHE A 1 53 ? 7.137 6.815 -9.756 1.00 22.34 31 PHE A O 19
ATOM 37482 N N . PRO A 1 54 ? 8.498 7.359 -8.045 1.00 41.50 32 PRO A N 19
ATOM 37483 C CA . PRO A 1 54 ? 9.332 8.277 -8.827 1.00 73.15 32 PRO A CA 19
ATOM 37484 C C . PRO A 1 54 ? 10.194 7.546 -9.852 1.00 15.53 32 PRO A C 19
ATOM 37485 O O . PRO A 1 54 ? 10.366 8.013 -10.978 1.00 13.11 32 PRO A O 19
ATOM 37496 N N . ASP A 1 55 ? 10.732 6.399 -9.454 1.00 3.21 33 ASP A N 19
ATOM 37497 C CA . ASP A 1 55 ? 11.575 5.603 -10.338 1.00 44.24 33 ASP A CA 19
ATOM 37498 C C . ASP A 1 55 ? 10.812 4.396 -10.875 1.00 44.45 33 ASP A C 19
ATOM 37499 O O . ASP A 1 55 ? 11.263 3.728 -11.807 1.00 53.01 33 ASP A O 19
ATOM 37508 N N . LEU A 1 56 ? 9.656 4.122 -10.282 1.00 21.01 34 LEU A N 19
ATOM 37509 C CA . LEU A 1 56 ? 8.830 2.994 -10.700 1.00 2.42 34 LEU A CA 19
ATOM 37510 C C . LEU A 1 56 ? 8.175 3.270 -12.049 1.00 52.13 34 LEU A C 19
ATOM 37511 O O . LEU A 1 56 ? 7.562 2.384 -12.645 1.00 51.34 34 LEU A O 19
ATOM 37527 N N . ASP A 1 57 ? 8.310 4.503 -12.526 1.00 21.31 35 ASP A N 19
ATOM 37528 C CA . ASP A 1 57 ? 7.734 4.895 -13.807 1.00 21.40 35 ASP A CA 19
ATOM 37529 C C . ASP A 1 57 ? 6.278 4.452 -13.906 1.00 73.42 35 ASP A C 19
ATOM 37530 O O . ASP A 1 57 ? 5.940 3.566 -14.692 1.00 65.14 35 ASP A O 19
ATOM 37539 N N . ILE A 1 58 ? 5.420 5.072 -13.104 1.00 12.44 36 ILE A N 19
ATOM 37540 C CA . ILE A 1 58 ? 4.000 4.742 -13.101 1.00 62.15 36 ILE A CA 19
ATOM 37541 C C . ILE A 1 58 ? 3.322 5.220 -14.381 1.00 4.31 36 ILE A C 19
ATOM 37542 O O . ILE A 1 58 ? 3.608 6.310 -14.878 1.00 63.35 36 ILE A O 19
ATOM 37558 N N . LYS A 1 59 ? 2.421 4.399 -14.909 1.00 12.52 37 LYS A N 19
ATOM 37559 C CA . LYS A 1 59 ? 1.698 4.739 -16.129 1.00 63.40 37 LYS A CA 19
ATOM 37560 C C . LYS A 1 59 ? 0.242 5.072 -15.824 1.00 15.42 37 LYS A C 19
ATOM 37561 O O . LYS A 1 59 ? -0.671 4.375 -16.268 1.00 12.43 37 LYS A O 19
ATOM 37580 N N . TYR A 1 60 ? 0.031 6.142 -15.065 1.00 41.34 38 TYR A N 19
ATOM 37581 C CA . TYR A 1 60 ? -1.315 6.568 -14.700 1.00 60.34 38 TYR A CA 19
ATOM 37582 C C . TYR A 1 60 ? -1.597 7.978 -15.208 1.00 40.44 38 TYR A C 19
ATOM 37583 O O . TYR A 1 60 ? -0.694 8.678 -15.664 1.00 64.04 38 TYR A O 19
ATOM 37601 N N . ASN A 1 61 ? -2.858 8.389 -15.125 1.00 13.21 39 ASN A N 19
ATOM 37602 C CA . ASN A 1 61 ? -3.261 9.716 -15.576 1.00 13.44 39 ASN A CA 19
ATOM 37603 C C . ASN A 1 61 ? -4.748 9.949 -15.322 1.00 64.10 39 ASN A C 19
ATOM 37604 O O . ASN A 1 61 ? -5.480 9.023 -14.971 1.00 2.33 39 ASN A O 19
ATOM 37615 N N . ILE A 1 62 ? -5.186 11.190 -15.503 1.00 40.12 40 ILE A N 19
ATOM 37616 C CA . ILE A 1 62 ? -6.585 11.544 -15.296 1.00 22.52 40 ILE A CA 19
ATOM 37617 C C . ILE A 1 62 ? -7.163 12.242 -16.522 1.00 60.41 40 ILE A C 19
ATOM 37618 O O . ILE A 1 62 ? -6.612 13.232 -17.003 1.00 71.15 40 ILE A O 19
ATOM 37634 N N . PHE A 1 63 ? -8.278 11.720 -17.022 1.00 71.23 41 PHE A N 19
ATOM 37635 C CA . PHE A 1 63 ? -8.933 12.293 -18.193 1.00 4.35 41 PHE A CA 19
ATOM 37636 C C . PHE A 1 63 ? -10.418 12.522 -17.928 1.00 21.53 41 PHE A C 19
ATOM 37637 O O . PHE A 1 63 ? -11.064 11.737 -17.231 1.00 41.24 41 PHE A O 19
ATOM 37654 N N . LEU A 1 64 ? -10.953 13.601 -18.487 1.00 72.13 42 LEU A N 19
ATOM 37655 C CA . LEU A 1 64 ? -12.363 13.934 -18.312 1.00 44.21 42 LEU A CA 19
ATOM 37656 C C . LEU A 1 64 ? -13.166 13.578 -19.559 1.00 65.11 42 LEU A C 19
ATOM 37657 O O . LEU A 1 64 ? -12.905 14.093 -20.646 1.00 42.04 42 LEU A O 19
ATOM 37673 N N . VAL A 1 65 ? -14.145 12.695 -19.394 1.00 30.43 43 VAL A N 19
ATOM 37674 C CA . VAL A 1 65 ? -14.989 12.272 -20.505 1.00 22.20 43 VAL A CA 19
ATOM 37675 C C . VAL A 1 65 ? -16.341 12.974 -20.466 1.00 53.24 43 VAL A C 19
ATOM 37676 O O . VAL A 1 65 ? -16.977 13.062 -19.416 1.00 32.32 43 VAL A O 19
ATOM 37689 N N . ASP A 1 66 ? -16.776 13.473 -21.618 1.00 44.24 44 ASP A N 19
ATOM 37690 C CA . ASP A 1 66 ? -18.054 14.167 -21.717 1.00 53.25 44 ASP A CA 19
ATOM 37691 C C . ASP A 1 66 ? -18.831 13.703 -22.946 1.00 44.40 44 ASP A C 19
ATOM 37692 O O . ASP A 1 66 ? -18.505 14.072 -24.075 1.00 41.23 44 ASP A O 19
ATOM 37701 N N . LEU A 1 67 ? -19.858 12.892 -22.719 1.00 3.12 45 LEU A N 19
ATOM 37702 C CA . LEU A 1 67 ? -20.681 12.376 -23.807 1.00 44.34 45 LEU A CA 19
ATOM 37703 C C . LEU A 1 67 ? -22.115 12.147 -23.344 1.00 34.44 45 LEU A C 19
ATOM 37704 O O . LEU A 1 67 ? -22.378 12.011 -22.148 1.00 70.33 45 LEU A O 19
ATOM 37720 N N . TYR A 1 68 ? -23.040 12.102 -24.297 1.00 4.24 46 TYR A N 19
ATOM 37721 C CA . TYR A 1 68 ? -24.448 11.889 -23.986 1.00 32.21 46 TYR A CA 19
ATOM 37722 C C . TYR A 1 68 ? -24.974 12.984 -23.063 1.00 34.52 46 TYR A C 19
ATOM 37723 O O . TYR A 1 68 ? -25.860 12.747 -22.242 1.00 61.02 46 TYR A O 19
ATOM 37741 N N . GLY A 1 69 ? -24.422 14.185 -23.205 1.00 23.44 47 GLY A N 19
ATOM 37742 C CA . GLY A 1 69 ? -24.847 15.299 -22.378 1.00 51.12 47 GLY A CA 19
ATOM 37743 C C . GLY A 1 69 ? -24.525 15.090 -20.912 1.00 33.32 47 GLY A C 19
ATOM 37744 O O . GLY A 1 69 ? -25.072 15.773 -20.047 1.00 2.42 47 GLY A O 19
ATOM 37748 N N . GLN A 1 70 ? -23.637 14.141 -20.632 1.00 55.01 48 GLN A N 19
ATOM 37749 C CA . GLN A 1 70 ? -23.246 13.842 -19.260 1.00 13.35 48 GLN A CA 19
ATOM 37750 C C . GLN A 1 70 ? -21.741 14.003 -19.075 1.00 40.42 48 GLN A C 19
ATOM 37751 O O . GLN A 1 70 ? -20.953 13.588 -19.925 1.00 5.13 48 GLN A O 19
ATOM 37765 N N . LYS A 1 71 ? -21.348 14.609 -17.960 1.00 10.50 49 LYS A N 19
ATOM 37766 C CA . LYS A 1 71 ? -19.937 14.825 -17.662 1.00 51.43 49 LYS A CA 19
ATOM 37767 C C . LYS A 1 71 ? -19.465 13.887 -16.556 1.00 43.51 49 LYS A C 19
ATOM 37768 O O . LYS A 1 71 ? -20.112 13.762 -15.517 1.00 15.14 49 LYS A O 19
ATOM 37787 N N . TYR A 1 72 ? -18.332 13.232 -16.786 1.00 13.20 50 TYR A N 19
ATOM 37788 C CA . TYR A 1 72 ? -17.774 12.305 -15.809 1.00 1.10 50 TYR A CA 19
ATOM 37789 C C . TYR A 1 72 ? -16.256 12.228 -15.937 1.00 24.11 50 TYR A C 19
ATOM 37790 O O . TYR A 1 72 ? -15.713 12.235 -17.042 1.00 3.41 50 TYR A O 19
ATOM 37808 N N . PHE A 1 73 ? -15.576 12.153 -14.798 1.00 5.24 51 PHE A N 19
ATOM 37809 C CA . PHE A 1 73 ? -14.119 12.075 -14.780 1.00 75.12 51 PHE A CA 19
ATOM 37810 C C . PHE A 1 73 ? -13.655 10.656 -14.467 1.00 21.44 51 PHE A C 19
ATOM 37811 O O . PHE A 1 73 ? -14.135 10.028 -13.522 1.00 50.43 51 PHE A O 19
ATOM 37828 N N . ARG A 1 74 ? -12.718 10.156 -15.266 1.00 31.10 52 ARG A N 19
ATOM 37829 C CA . ARG A 1 74 ? -12.189 8.811 -15.076 1.00 35.43 52 ARG A CA 19
ATOM 37830 C C . ARG A 1 74 ? -10.664 8.825 -15.048 1.00 61.24 52 ARG A C 19
ATOM 37831 O O . ARG A 1 74 ? -10.027 9.551 -15.811 1.00 44.35 52 ARG A O 19
ATOM 37852 N N . ILE A 1 75 ? -10.086 8.018 -14.165 1.00 4.31 53 ILE A N 19
ATOM 37853 C CA . ILE A 1 75 ? -8.636 7.938 -14.039 1.00 43.11 53 ILE A CA 19
ATOM 37854 C C . ILE A 1 75 ? -8.134 6.532 -14.350 1.00 41.00 53 ILE A C 19
ATOM 37855 O O . ILE A 1 75 ? -8.732 5.540 -13.930 1.00 51.44 53 ILE A O 19
ATOM 37871 N N . LEU A 1 76 ? -7.031 6.453 -15.086 1.00 71.14 54 LEU A N 19
ATOM 37872 C CA . LEU A 1 76 ? -6.446 5.168 -15.453 1.00 32.44 54 LEU A CA 19
ATOM 37873 C C . LEU A 1 76 ? -5.041 5.025 -14.876 1.00 71.25 54 LEU A C 19
ATOM 37874 O O . LEU A 1 76 ? -4.187 5.889 -15.075 1.00 23.12 54 LEU A O 19
ATOM 37890 N N . PHE A 1 77 ? -4.808 3.928 -14.164 1.00 70.40 55 PHE A N 19
ATOM 37891 C CA . PHE A 1 77 ? -3.506 3.670 -13.560 1.00 1.50 55 PHE A CA 19
ATOM 37892 C C . PHE A 1 77 ? -2.987 2.290 -13.953 1.00 10.42 55 PHE A C 19
ATOM 37893 O O . PHE A 1 77 ? -3.618 1.274 -13.664 1.00 2.04 55 PHE A O 19
ATOM 37910 N N . GLN A 1 78 ? -1.834 2.264 -14.614 1.00 13.32 56 GLN A N 19
ATOM 37911 C CA . GLN A 1 78 ? -1.231 1.010 -15.048 1.00 32.44 56 GLN A CA 19
ATOM 37912 C C . GLN A 1 78 ? 0.213 0.905 -14.569 1.00 11.45 56 GLN A C 19
ATOM 37913 O O . GLN A 1 78 ? 0.923 1.907 -14.485 1.00 45.15 56 GLN A O 19
ATOM 37927 N N . SER A 1 79 ? 0.640 -0.313 -14.254 1.00 24.20 57 SER A N 19
ATOM 37928 C CA . SER A 1 79 ? 1.999 -0.548 -13.779 1.00 11.22 57 SER A CA 19
ATOM 37929 C C . SER A 1 79 ? 2.857 -1.173 -14.875 1.00 4.45 57 SER A C 19
ATOM 37930 O O . SER A 1 79 ? 2.381 -1.435 -15.979 1.00 44.43 57 SER A O 19
ATOM 37938 N N . LYS A 1 80 ? 4.127 -1.409 -14.560 1.00 54.13 58 LYS A N 19
ATOM 37939 C CA . LYS A 1 80 ? 5.054 -2.004 -15.515 1.00 53.04 58 LYS A CA 19
ATOM 37940 C C . LYS A 1 80 ? 5.185 -3.506 -15.283 1.00 1.31 58 LYS A C 19
ATOM 37941 O O . LYS A 1 80 ? 5.370 -4.277 -16.225 1.00 1.31 58 LYS A O 19
ATOM 37960 N N . LYS A 1 81 ? 5.087 -3.915 -14.023 1.00 30.52 59 LYS A N 19
ATOM 37961 C CA . LYS A 1 81 ? 5.192 -5.325 -13.666 1.00 31.33 59 LYS A CA 19
ATOM 37962 C C . LYS A 1 81 ? 3.860 -6.039 -13.873 1.00 21.54 59 LYS A C 19
ATOM 37963 O O . LYS A 1 81 ? 3.766 -7.258 -13.716 1.00 44.33 59 LYS A O 19
ATOM 37982 N N . LEU A 1 82 ? 2.833 -5.275 -14.226 1.00 32.00 60 LEU A N 19
ATOM 37983 C CA . LEU A 1 82 ? 1.506 -5.835 -14.456 1.00 74.41 60 LEU A CA 19
ATOM 37984 C C . LEU A 1 82 ? 1.592 -7.127 -15.263 1.00 43.22 60 LEU A C 19
ATOM 37985 O O . LEU A 1 82 ? 2.285 -7.191 -16.279 1.00 1.44 60 LEU A O 19
ATOM 38001 N N . SER A 1 83 ? 0.883 -8.153 -14.806 1.00 34.34 61 SER A N 19
ATOM 38002 C CA . SER A 1 83 ? 0.880 -9.444 -15.484 1.00 64.01 61 SER A CA 19
ATOM 38003 C C . SER A 1 83 ? -0.480 -9.724 -16.115 1.00 33.03 61 SER A C 19
ATOM 38004 O O . SER A 1 83 ? -1.514 -9.305 -15.595 1.00 73.43 61 SER A O 19
ATOM 38012 N N . GLU A 1 84 ? -0.470 -10.435 -17.238 1.00 11.11 62 GLU A N 19
ATOM 38013 C CA . GLU A 1 84 ? -1.703 -10.770 -17.940 1.00 72.32 62 GLU A CA 19
ATOM 38014 C C . GLU A 1 84 ? -2.480 -11.849 -17.191 1.00 13.55 62 GLU A C 19
ATOM 38015 O O . GLU A 1 84 ? -3.707 -11.791 -17.093 1.00 21.41 62 GLU A O 19
ATOM 38027 N N . LEU A 1 85 ? -1.758 -12.831 -16.663 1.00 52.12 63 LEU A N 19
ATOM 38028 C CA . LEU A 1 85 ? -2.379 -13.924 -15.922 1.00 44.32 63 LEU A CA 19
ATOM 38029 C C . LEU A 1 85 ? -2.187 -13.741 -14.420 1.00 53.30 63 LEU A C 19
ATOM 38030 O O . LEU A 1 85 ? -1.774 -12.675 -13.961 1.00 73.14 63 LEU A O 19
ATOM 38046 N N . HIS A 1 86 ? -2.488 -14.788 -13.658 1.00 52.24 64 HIS A N 19
ATOM 38047 C CA . HIS A 1 86 ? -2.346 -14.744 -12.207 1.00 55.43 64 HIS A CA 19
ATOM 38048 C C . HIS A 1 86 ? -3.320 -13.740 -11.597 1.00 1.12 64 HIS A C 19
ATOM 38049 O O . HIS A 1 86 ? -2.947 -12.630 -11.216 1.00 14.01 64 HIS A O 19
ATOM 38063 N N . PRO A 1 87 ? -4.598 -14.137 -11.501 1.00 44.34 65 PRO A N 19
ATOM 38064 C CA . PRO A 1 87 ? -5.651 -13.286 -10.938 1.00 64.42 65 PRO A CA 19
ATOM 38065 C C . PRO A 1 87 ? -5.496 -13.092 -9.434 1.00 31.23 65 PRO A C 19
ATOM 38066 O O . PRO A 1 87 ? -6.200 -12.285 -8.828 1.00 44.40 65 PRO A O 19
ATOM 38077 N N . GLU A 1 88 ? -4.571 -13.838 -8.837 1.00 40.42 66 GLU A N 19
ATOM 38078 C CA . GLU A 1 88 ? -4.326 -13.746 -7.403 1.00 24.43 66 GLU A CA 19
ATOM 38079 C C . GLU A 1 88 ? -3.878 -12.340 -7.016 1.00 3.13 66 GLU A C 19
ATOM 38080 O O . GLU A 1 88 ? -4.362 -11.771 -6.038 1.00 4.11 66 GLU A O 19
ATOM 38092 N N . GLU A 1 89 ? -2.950 -11.786 -7.790 1.00 61.44 67 GLU A N 19
ATOM 38093 C CA . GLU A 1 89 ? -2.436 -10.447 -7.528 1.00 23.52 67 GLU A CA 19
ATOM 38094 C C . GLU A 1 89 ? -3.454 -9.385 -7.932 1.00 4.22 67 GLU A C 19
ATOM 38095 O O . GLU A 1 89 ? -3.557 -8.335 -7.296 1.00 63.43 67 GLU A O 19
ATOM 38107 N N . ARG A 1 90 ? -4.203 -9.665 -8.993 1.00 42.22 68 ARG A N 19
ATOM 38108 C CA . ARG A 1 90 ? -5.211 -8.733 -9.484 1.00 33.23 68 ARG A CA 19
ATOM 38109 C C . ARG A 1 90 ? -6.252 -8.442 -8.407 1.00 11.14 68 ARG A C 19
ATOM 38110 O O . ARG A 1 90 ? -6.569 -7.285 -8.130 1.00 43.43 68 ARG A O 19
ATOM 38131 N N . LYS A 1 91 ? -6.782 -9.500 -7.802 1.00 2.34 69 LYS A N 19
ATOM 38132 C CA . LYS A 1 91 ? -7.786 -9.359 -6.754 1.00 74.32 69 LYS A CA 19
ATOM 38133 C C . LYS A 1 91 ? -7.191 -8.701 -5.514 1.00 22.13 69 LYS A C 19
ATOM 38134 O O . LYS A 1 91 ? -7.833 -7.871 -4.870 1.00 22.14 69 LYS A O 19
ATOM 38153 N N . LYS A 1 92 ? -5.959 -9.076 -5.184 1.00 53.45 70 LYS A N 19
ATOM 38154 C CA . LYS A 1 92 ? -5.275 -8.520 -4.023 1.00 20.21 70 LYS A CA 19
ATOM 38155 C C . LYS A 1 92 ? -5.211 -6.998 -4.105 1.00 70.42 70 LYS A C 19
ATOM 38156 O O . LYS A 1 92 ? -5.614 -6.299 -3.176 1.00 4.14 70 LYS A O 19
ATOM 38175 N N . VAL A 1 93 ? -4.704 -6.492 -5.225 1.00 3.45 71 VAL A N 19
ATOM 38176 C CA . VAL A 1 93 ? -4.590 -5.052 -5.429 1.00 62.52 71 VAL A CA 19
ATOM 38177 C C . VAL A 1 93 ? -5.964 -4.402 -5.536 1.00 74.01 71 VAL A C 19
ATOM 38178 O O . VAL A 1 93 ? -6.160 -3.266 -5.105 1.00 1.34 71 VAL A O 19
ATOM 38191 N N . ARG A 1 94 ? -6.914 -5.130 -6.113 1.00 73.45 72 ARG A N 19
ATOM 38192 C CA . ARG A 1 94 ? -8.272 -4.624 -6.278 1.00 25.11 72 ARG A CA 19
ATOM 38193 C C . ARG A 1 94 ? -8.863 -4.208 -4.934 1.00 40.23 72 ARG A C 19
ATOM 38194 O O . ARG A 1 94 ? -9.344 -3.086 -4.779 1.00 33.14 72 ARG A O 19
ATOM 38215 N N . GLU A 1 95 ? -8.823 -5.120 -3.968 1.00 13.21 73 GLU A N 19
ATOM 38216 C CA . GLU A 1 95 ? -9.357 -4.847 -2.639 1.00 3.15 73 GLU A CA 19
ATOM 38217 C C . GLU A 1 95 ? -8.484 -3.837 -1.899 1.00 23.33 73 GLU A C 19
ATOM 38218 O O . GLU A 1 95 ? -8.988 -2.924 -1.246 1.00 12.44 73 GLU A O 19
ATOM 38230 N N . LYS A 1 96 ? -7.171 -4.009 -2.005 1.00 64.44 74 LYS A N 19
ATOM 38231 C CA . LYS A 1 96 ? -6.225 -3.115 -1.348 1.00 53.43 74 LYS A CA 19
ATOM 38232 C C . LYS A 1 96 ? -6.466 -1.667 -1.765 1.00 34.21 74 LYS A C 19
ATOM 38233 O O . LYS A 1 96 ? -6.627 -0.786 -0.920 1.00 75.21 74 LYS A O 19
ATOM 38252 N N . PHE A 1 97 ? -6.492 -1.429 -3.072 1.00 45.10 75 PHE A N 19
ATOM 38253 C CA . PHE A 1 97 ? -6.714 -0.088 -3.601 1.00 22.15 75 PHE A CA 19
ATOM 38254 C C . PHE A 1 97 ? -8.124 0.397 -3.277 1.00 41.13 75 PHE A C 19
ATOM 38255 O O . PHE A 1 97 ? -8.346 1.586 -3.049 1.00 3.33 75 PHE A O 19
ATOM 38272 N N . ASP A 1 98 ? -9.073 -0.532 -3.261 1.00 13.01 76 ASP A N 19
ATOM 38273 C CA . ASP A 1 98 ? -10.462 -0.201 -2.965 1.00 54.54 76 ASP A CA 19
ATOM 38274 C C . ASP A 1 98 ? -10.581 0.480 -1.605 1.00 72.12 76 ASP A C 19
ATOM 38275 O O . ASP A 1 98 ? -11.173 1.552 -1.487 1.00 74.02 76 ASP A O 19
ATOM 38284 N N . GLU A 1 99 ? -10.015 -0.152 -0.582 1.00 10.34 77 GLU A N 19
ATOM 38285 C CA . GLU A 1 99 ? -10.060 0.393 0.770 1.00 21.33 77 GLU A CA 19
ATOM 38286 C C . GLU A 1 99 ? -9.203 1.651 0.879 1.00 71.21 77 GLU A C 19
ATOM 38287 O O . GLU A 1 99 ? -9.628 2.656 1.447 1.00 45.23 77 GLU A O 19
ATOM 38299 N N . ASN A 1 100 ? -7.994 1.586 0.330 1.00 33.54 78 ASN A N 19
ATOM 38300 C CA . ASN A 1 100 ? -7.077 2.718 0.366 1.00 5.43 78 ASN A CA 19
ATOM 38301 C C . ASN A 1 100 ? -7.754 3.984 -0.150 1.00 71.03 78 ASN A C 19
ATOM 38302 O O . ASN A 1 100 ? -7.550 5.073 0.386 1.00 34.25 78 ASN A O 19
ATOM 38313 N N . SER A 1 101 ? -8.561 3.832 -1.196 1.00 11.05 79 SER A N 19
ATOM 38314 C CA . SER A 1 101 ? -9.267 4.963 -1.787 1.00 63.32 79 SER A CA 19
ATOM 38315 C C . SER A 1 101 ? -10.447 5.383 -0.916 1.00 62.31 79 SER A C 19
ATOM 38316 O O . SER A 1 101 ? -10.672 6.571 -0.688 1.00 53.44 79 SER A O 19
ATOM 38324 N N . ARG A 1 102 ? -11.197 4.398 -0.432 1.00 4.12 80 ARG A N 19
ATOM 38325 C CA . ARG A 1 102 ? -12.354 4.664 0.413 1.00 14.33 80 ARG A CA 19
ATOM 38326 C C . ARG A 1 102 ? -11.920 5.153 1.792 1.00 54.51 80 ARG A C 19
ATOM 38327 O O . ARG A 1 102 ? -12.746 5.581 2.598 1.00 73.30 80 ARG A O 19
ATOM 38348 N N . MET A 1 103 ? -10.619 5.087 2.055 1.00 14.01 81 MET A N 19
ATOM 38349 C CA . MET A 1 103 ? -10.076 5.524 3.336 1.00 60.11 81 MET A CA 19
ATOM 38350 C C . MET A 1 103 ? -10.766 6.798 3.813 1.00 44.11 81 MET A C 19
ATOM 38351 O O . MET A 1 103 ? -11.187 7.626 3.005 1.00 25.40 81 MET A O 19
ATOM 38365 N N . GLN A 1 104 ? -10.878 6.948 5.129 1.00 44.12 82 GLN A N 19
ATOM 38366 C CA . GLN A 1 104 ? -11.517 8.122 5.712 1.00 74.53 82 GLN A CA 19
ATOM 38367 C C . GLN A 1 104 ? -10.828 9.402 5.253 1.00 5.00 82 GLN A C 19
ATOM 38368 O O . GLN A 1 104 ? -9.729 9.363 4.698 1.00 20.34 82 GLN A O 19
ATOM 38382 N N . TYR A 1 105 ? -11.479 10.536 5.488 1.00 61.44 83 TYR A N 19
ATOM 38383 C CA . TYR A 1 105 ? -10.929 11.828 5.096 1.00 53.10 83 TYR A CA 19
ATOM 38384 C C . TYR A 1 105 ? -9.641 12.125 5.857 1.00 0.51 83 TYR A C 19
ATOM 38385 O O . TYR A 1 105 ? -8.716 12.734 5.320 1.00 64.23 83 TYR A O 19
ATOM 38403 N N . SER A 1 106 ? -9.589 11.691 7.112 1.00 32.02 84 SER A N 19
ATOM 38404 C CA . SER A 1 106 ? -8.416 11.912 7.950 1.00 14.50 84 SER A CA 19
ATOM 38405 C C . SER A 1 106 ? -7.174 11.290 7.321 1.00 62.12 84 SER A C 19
ATOM 38406 O O . SER A 1 106 ? -6.151 11.953 7.155 1.00 1.42 84 SER A O 19
ATOM 38414 N N . GLU A 1 107 ? -7.272 10.011 6.972 1.00 31.24 85 GLU A N 19
ATOM 38415 C CA . GLU A 1 107 ? -6.156 9.298 6.362 1.00 20.02 85 GLU A CA 19
ATOM 38416 C C . GLU A 1 107 ? -5.867 9.836 4.964 1.00 65.53 85 GLU A C 19
ATOM 38417 O O . GLU A 1 107 ? -4.722 9.827 4.507 1.00 35.12 85 GLU A O 19
ATOM 38429 N N . LEU A 1 108 ? -6.911 10.302 4.288 1.00 2.20 86 LEU A N 19
ATOM 38430 C CA . LEU A 1 108 ? -6.770 10.844 2.941 1.00 73.33 86 LEU A CA 19
ATOM 38431 C C . LEU A 1 108 ? -6.053 12.190 2.967 1.00 74.22 86 LEU A C 19
ATOM 38432 O O . LEU A 1 108 ? -5.216 12.474 2.112 1.00 44.44 86 LEU A O 19
ATOM 38448 N N . MET A 1 109 ? -6.387 13.013 3.955 1.00 13.12 87 MET A N 19
ATOM 38449 C CA . MET A 1 109 ? -5.773 14.328 4.095 1.00 45.15 87 MET A CA 19
ATOM 38450 C C . MET A 1 109 ? -4.393 14.218 4.736 1.00 10.11 87 MET A C 19
ATOM 38451 O O . MET A 1 109 ? -3.536 15.082 4.544 1.00 72.53 87 MET A O 19
ATOM 38465 N N . THR A 1 110 ? -4.184 13.150 5.500 1.00 0.43 88 THR A N 19
ATOM 38466 C CA . THR A 1 110 ? -2.909 12.929 6.171 1.00 34.53 88 THR A CA 19
ATOM 38467 C C . THR A 1 110 ? -1.853 12.427 5.193 1.00 11.13 88 THR A C 19
ATOM 38468 O O . THR A 1 110 ? -0.734 12.939 5.156 1.00 62.42 88 THR A O 19
ATOM 38479 N N . LYS A 1 111 ? -2.215 11.423 4.402 1.00 55.33 89 LYS A N 19
ATOM 38480 C CA . LYS A 1 111 ? -1.300 10.853 3.421 1.00 62.02 89 LYS A CA 19
ATOM 38481 C C . LYS A 1 111 ? -0.929 11.884 2.359 1.00 24.43 89 LYS A C 19
ATOM 38482 O O . LYS A 1 111 ? -0.013 11.668 1.565 1.00 52.25 89 LYS A O 19
ATOM 38501 N N . TYR A 1 112 ? -1.643 13.003 2.353 1.00 12.20 90 TYR A N 19
ATOM 38502 C CA . TYR A 1 112 ? -1.389 14.067 1.389 1.00 71.35 90 TYR A CA 19
ATOM 38503 C C . TYR A 1 112 ? -0.731 15.267 2.062 1.00 42.00 90 TYR A C 19
ATOM 38504 O O . TYR A 1 112 ? 0.228 15.838 1.540 1.00 15.25 90 TYR A O 19
ATOM 38522 N N . HIS A 1 113 ? -1.252 15.644 3.225 1.00 11.21 91 HIS A N 19
ATOM 38523 C CA . HIS A 1 113 ? -0.715 16.776 3.972 1.00 33.04 91 HIS A CA 19
ATOM 38524 C C . HIS A 1 113 ? 0.506 16.360 4.786 1.00 64.51 91 HIS A C 19
ATOM 38525 O O . HIS A 1 113 ? 1.268 17.204 5.257 1.00 41.42 91 HIS A O 19
ATOM 38539 N N . ASP A 1 114 ? 0.686 15.053 4.948 1.00 41.34 92 ASP A N 19
ATOM 38540 C CA . ASP A 1 114 ? 1.815 14.525 5.704 1.00 22.31 92 ASP A CA 19
ATOM 38541 C C . ASP A 1 114 ? 2.940 14.091 4.769 1.00 30.43 92 ASP A C 19
ATOM 38542 O O . ASP A 1 114 ? 4.085 14.521 4.916 1.00 13.30 92 ASP A O 19
ATOM 38551 N N . LEU A 1 115 ? 2.607 13.235 3.809 1.00 22.13 93 LEU A N 19
ATOM 38552 C CA . LEU A 1 115 ? 3.589 12.741 2.850 1.00 4.04 93 LEU A CA 19
ATOM 38553 C C . LEU A 1 115 ? 4.280 13.897 2.134 1.00 3.11 93 LEU A C 19
ATOM 38554 O O . LEU A 1 115 ? 5.403 13.758 1.647 1.00 15.41 93 LEU A O 19
ATOM 38570 N N . LYS A 1 116 ? 3.603 15.039 2.075 1.00 24.14 94 LYS A N 19
ATOM 38571 C CA . LYS A 1 116 ? 4.152 16.221 1.422 1.00 2.43 94 LYS A CA 19
ATOM 38572 C C . LYS A 1 116 ? 5.367 16.747 2.180 1.00 0.22 94 LYS A C 19
ATOM 38573 O O . LYS A 1 116 ? 6.108 17.592 1.677 1.00 61.21 94 LYS A O 19
ATOM 38592 N N . LYS A 1 117 ? 5.567 16.241 3.393 1.00 53.45 95 LYS A N 19
ATOM 38593 C CA . LYS A 1 117 ? 6.693 16.657 4.220 1.00 42.34 95 LYS A CA 19
ATOM 38594 C C . LYS A 1 117 ? 8.017 16.252 3.579 1.00 0.23 95 LYS A C 19
ATOM 38595 O O . LYS A 1 117 ? 9.002 16.986 3.653 1.00 51.42 95 LYS A O 19
ATOM 38614 N N . GLN A 1 118 ? 8.031 15.081 2.951 1.00 5.01 96 GLN A N 19
ATOM 38615 C CA . GLN A 1 118 ? 9.235 14.580 2.298 1.00 52.15 96 GLN A CA 19
ATOM 38616 C C . GLN A 1 118 ? 9.032 14.475 0.790 1.00 52.34 96 GLN A C 19
ATOM 38617 O O . GLN A 1 118 ? 9.986 14.555 0.018 1.00 64.54 96 GLN A O 19
ATOM 38631 N N . GLY A 1 119 ? 7.781 14.296 0.377 1.00 54.02 97 GLY A N 19
ATOM 38632 C CA . GLY A 1 119 ? 7.475 14.183 -1.037 1.00 61.34 97 GLY A CA 19
ATOM 38633 C C . GLY A 1 119 ? 6.798 15.423 -1.586 1.00 11.05 97 GLY A C 19
ATOM 38634 O O . GLY A 1 119 ? 6.788 16.471 -0.940 1.00 45.51 97 GLY A O 19
ATOM 38638 N N . LYS A 1 120 ? 6.230 15.306 -2.781 1.00 63.12 98 LYS A N 19
ATOM 38639 C CA . LYS A 1 120 ? 5.548 16.426 -3.418 1.00 34.03 98 LYS A CA 19
ATOM 38640 C C . LYS A 1 120 ? 4.419 15.934 -4.319 1.00 1.54 98 LYS A C 19
ATOM 38641 O O . LYS A 1 120 ? 4.271 14.733 -4.544 1.00 21.11 98 LYS A O 19
ATOM 38660 N N . ILE A 1 121 ? 3.628 16.870 -4.832 1.00 13.22 99 ILE A N 19
ATOM 38661 C CA . ILE A 1 121 ? 2.515 16.531 -5.710 1.00 51.32 99 ILE A CA 19
ATOM 38662 C C . ILE A 1 121 ? 2.315 17.598 -6.781 1.00 44.14 99 ILE A C 19
ATOM 38663 O O . ILE A 1 121 ? 2.464 18.792 -6.520 1.00 10.10 99 ILE A O 19
ATOM 38679 N N . LYS A 1 122 ? 1.976 17.160 -7.989 1.00 21.10 100 LYS A N 19
ATOM 38680 C CA . LYS A 1 122 ? 1.752 18.076 -9.101 1.00 4.10 100 LYS A CA 19
ATOM 38681 C C . LYS A 1 122 ? 0.379 17.850 -9.724 1.00 73.03 100 LYS A C 19
ATOM 38682 O O . LYS A 1 122 ? -0.070 16.712 -9.866 1.00 4.15 100 LYS A O 19
ATOM 38701 N N . ASP A 1 123 ? -0.284 18.940 -10.096 1.00 64.23 101 ASP A N 19
ATOM 38702 C CA . ASP A 1 123 ? -1.605 18.860 -10.707 1.00 73.12 101 ASP A CA 19
ATOM 38703 C C . ASP A 1 123 ? -1.514 19.019 -12.222 1.00 35.42 101 ASP A C 19
ATOM 38704 O O . ASP A 1 123 ? -1.518 20.135 -12.740 1.00 42.31 101 ASP A O 19
ATOM 38713 N N . ARG A 1 124 ? -1.432 17.894 -12.926 1.00 13.25 102 ARG A N 19
ATOM 38714 C CA . ARG A 1 124 ? -1.338 17.909 -14.380 1.00 71.43 102 ARG A CA 19
ATOM 38715 C C . ARG A 1 124 ? -2.702 18.173 -15.011 1.00 11.31 102 ARG A C 19
ATOM 38716 O O . ARG A 1 124 ? -3.748 17.970 -14.395 1.00 33.34 102 ARG A O 19
ATOM 38737 N N . PRO A 1 125 ? -2.692 18.639 -16.269 1.00 35.22 103 PRO A N 19
ATOM 38738 C CA . PRO A 1 125 ? -3.920 18.941 -17.010 1.00 53.43 103 PRO A CA 19
ATOM 38739 C C . PRO A 1 125 ? -4.701 17.684 -17.377 1.00 64.15 103 PRO A C 19
ATOM 38740 O O . PRO A 1 125 ? -4.128 16.701 -17.848 1.00 61.00 103 PRO A O 19
ATOM 38751 N N . VAL A 1 126 ? -6.011 17.722 -17.160 1.00 35.31 104 VAL A N 19
ATOM 38752 C CA . VAL A 1 126 ? -6.871 16.585 -17.470 1.00 1.34 104 VAL A CA 19
ATOM 38753 C C . VAL A 1 126 ? -7.005 16.392 -18.976 1.00 12.41 104 VAL A C 19
ATOM 38754 O O . VAL A 1 126 ? -7.178 17.355 -19.724 1.00 1.13 104 VAL A O 19
ATOM 38767 N N . LYS A 1 127 ? -6.925 15.141 -19.416 1.00 14.21 105 LYS A N 19
ATOM 38768 C CA . LYS A 1 127 ? -7.040 14.819 -20.833 1.00 42.44 105 LYS A CA 19
ATOM 38769 C C . LYS A 1 127 ? -8.499 14.622 -21.231 1.00 32.15 105 LYS A C 19
ATOM 38770 O O . LYS A 1 127 ? -9.257 13.951 -20.530 1.00 4.40 105 LYS A O 19
ATOM 38789 N N . GLU A 1 128 ? -8.886 15.209 -22.359 1.00 4.11 106 GLU A N 19
ATOM 38790 C CA . GLU A 1 128 ? -10.255 15.096 -22.848 1.00 44.02 106 GLU A CA 19
ATOM 38791 C C . GLU A 1 128 ? -10.502 13.720 -23.459 1.00 31.41 106 GLU A C 19
ATOM 38792 O O . GLU A 1 128 ? -9.667 13.196 -24.196 1.00 60.13 106 GLU A O 19
ATOM 38804 N N . VAL A 1 129 ? -11.656 13.139 -23.146 1.00 20.43 107 VAL A N 19
ATOM 38805 C CA . VAL A 1 129 ? -12.015 11.824 -23.663 1.00 60.41 107 VAL A CA 19
ATOM 38806 C C . VAL A 1 129 ? -13.145 11.924 -24.681 1.00 72.53 107 VAL A C 19
ATOM 38807 O O . VAL A 1 129 ? -14.087 12.697 -24.506 1.00 12.04 107 VAL A O 19
ATOM 38820 N N . HIS A 1 130 ? -13.046 11.135 -25.747 1.00 44.42 108 HIS A N 19
ATOM 38821 C CA . HIS A 1 130 ? -14.061 11.134 -26.794 1.00 41.05 108 HIS A CA 19
ATOM 38822 C C . HIS A 1 130 ? -14.792 9.796 -26.840 1.00 74.12 108 HIS A C 19
ATOM 38823 O O . HIS A 1 130 ? -14.444 8.863 -26.117 1.00 41.14 108 HIS A O 19
ATOM 38837 N N . GLU A 1 131 ? -15.808 9.711 -27.694 1.00 21.11 109 GLU A N 19
ATOM 38838 C CA . GLU A 1 131 ? -16.589 8.487 -27.832 1.00 2.15 109 GLU A CA 19
ATOM 38839 C C . GLU A 1 131 ? -15.858 7.471 -28.704 1.00 71.33 109 GLU A C 19
ATOM 38840 O O . GLU A 1 131 ? -15.582 7.728 -29.875 1.00 41.53 109 GLU A O 19
ATOM 38852 N N . GLU A 1 132 ? -15.548 6.316 -28.124 1.00 70.40 110 GLU A N 19
ATOM 38853 C CA . GLU A 1 132 ? -14.848 5.261 -28.848 1.00 52.25 110 GLU A CA 19
ATOM 38854 C C . GLU A 1 132 ? -14.389 4.160 -27.897 1.00 74.32 110 GLU A C 19
ATOM 38855 O O . GLU A 1 132 ? -14.791 4.122 -26.734 1.00 2.21 110 GLU A O 19
ATOM 38867 N N . TYR A 1 133 ? -13.547 3.265 -28.401 1.00 22.23 111 TYR A N 19
ATOM 38868 C CA . TYR A 1 133 ? -13.035 2.160 -27.598 1.00 12.42 111 TYR A CA 19
ATOM 38869 C C . TYR A 1 133 ? -11.519 2.250 -27.451 1.00 14.35 111 TYR A C 19
ATOM 38870 O O . TYR A 1 133 ? -10.772 1.657 -28.229 1.00 55.21 111 TYR A O 19
ATOM 38888 N N . ASP A 1 134 ? -11.073 2.996 -26.446 1.00 24.10 112 ASP A N 19
ATOM 38889 C CA . ASP A 1 134 ? -9.646 3.163 -26.194 1.00 11.43 112 ASP A CA 19
ATOM 38890 C C . ASP A 1 134 ? -9.295 2.753 -24.767 1.00 2.20 112 ASP A C 19
ATOM 38891 O O . ASP A 1 134 ? -8.610 1.753 -24.548 1.00 3.21 112 ASP A O 19
ATOM 38900 N N . LEU A 1 135 ? -9.767 3.532 -23.800 1.00 30.12 113 LEU A N 19
ATOM 38901 C CA . LEU A 1 135 ? -9.502 3.251 -22.393 1.00 72.51 113 LEU A CA 19
ATOM 38902 C C . LEU A 1 135 ? -10.043 1.879 -22.001 1.00 12.43 113 LEU A C 19
ATOM 38903 O O . LEU A 1 135 ? -10.434 1.087 -22.858 1.00 14.20 113 LEU A O 19
ATOM 38919 N N . TRP A 1 136 ? -10.064 1.607 -20.701 1.00 50.50 114 TRP A N 19
ATOM 38920 C CA . TRP A 1 136 ? -10.560 0.332 -20.195 1.00 44.40 114 TRP A CA 19
ATOM 38921 C C . TRP A 1 136 ? -12.012 0.112 -20.604 1.00 22.12 114 TRP A C 19
ATOM 38922 O O . TRP A 1 136 ? -12.390 -0.985 -21.014 1.00 42.34 114 TRP A O 19
ATOM 38943 N N . GLU A 1 137 ? -12.820 1.161 -20.489 1.00 34.32 115 GLU A N 19
ATOM 38944 C CA . GLU A 1 137 ? -14.232 1.079 -20.847 1.00 3.24 115 GLU A CA 19
ATOM 38945 C C . GLU A 1 137 ? -14.845 -0.225 -20.346 1.00 35.13 115 GLU A C 19
ATOM 38946 O O . GLU A 1 137 ? -15.133 -1.129 -21.130 1.00 35.41 115 GLU A O 19
ATOM 38958 N N . ASP A 1 138 ? -15.042 -0.314 -19.035 1.00 30.31 116 ASP A N 19
ATOM 38959 C CA . ASP A 1 138 ? -15.622 -1.507 -18.428 1.00 42.12 116 ASP A CA 19
ATOM 38960 C C . ASP A 1 138 ? -15.740 -1.345 -16.916 1.00 4.21 116 ASP A C 19
ATOM 38961 O O . ASP A 1 138 ? -16.829 -1.393 -16.345 1.00 13.42 116 ASP A O 19
ATOM 38970 N N . PRO A 1 139 ? -14.592 -1.149 -16.250 1.00 63.22 117 PRO A N 19
ATOM 38971 C CA . PRO A 1 139 ? -14.540 -0.977 -14.795 1.00 42.34 117 PRO A CA 19
ATOM 38972 C C . PRO A 1 139 ? -15.140 0.352 -14.347 1.00 61.44 117 PRO A C 19
ATOM 38973 O O . PRO A 1 139 ? -15.997 0.389 -13.464 1.00 53.54 117 PRO A O 19
ATOM 38984 N N . ILE A 1 140 ? -14.685 1.438 -14.962 1.00 4.34 118 ILE A N 19
ATOM 38985 C CA . ILE A 1 140 ? -15.178 2.768 -14.626 1.00 55.13 118 ILE A CA 19
ATOM 38986 C C . ILE A 1 140 ? -16.527 3.036 -15.286 1.00 10.12 118 ILE A C 19
ATOM 38987 O O . ILE A 1 140 ? -17.228 3.982 -14.926 1.00 32.21 118 ILE A O 19
ATOM 39003 N N . TRP A 1 141 ? -16.884 2.197 -16.251 1.00 72.10 119 TRP A N 19
ATOM 39004 C CA . TRP A 1 141 ? -18.151 2.342 -16.960 1.00 4.20 119 TRP A CA 19
ATOM 39005 C C . TRP A 1 141 ? -19.285 1.673 -16.191 1.00 64.14 119 TRP A C 19
ATOM 39006 O O . TRP A 1 141 ? -20.451 2.030 -16.354 1.00 1.54 119 TRP A O 19
ATOM 39027 N N . GLN A 1 142 ? -18.934 0.701 -15.355 1.00 52.11 120 GLN A N 19
ATOM 39028 C CA . GLN A 1 142 ? -19.924 -0.018 -14.562 1.00 55.41 120 GLN A CA 19
ATOM 39029 C C . GLN A 1 142 ? -19.417 -0.257 -13.144 1.00 1.20 120 GLN A C 19
ATOM 39030 O O . GLN A 1 142 ? -20.005 0.223 -12.174 1.00 43.24 120 GLN A O 19
ATOM 39044 N N . TYR A 1 143 ? -18.323 -1.001 -13.030 1.00 62.44 121 TYR A N 19
ATOM 39045 C CA . TYR A 1 143 ? -17.738 -1.307 -11.730 1.00 43.32 121 TYR A CA 19
ATOM 39046 C C . TYR A 1 143 ? -17.547 -0.037 -10.907 1.00 2.50 121 TYR A C 19
ATOM 39047 O O . TYR A 1 143 ? -17.482 1.066 -11.452 1.00 64.31 121 TYR A O 19
ATOM 39065 N N . ILE A 1 144 ? -17.457 -0.200 -9.591 1.00 73.04 122 ILE A N 19
ATOM 39066 C CA . ILE A 1 144 ? -17.272 0.932 -8.692 1.00 50.12 122 ILE A CA 19
ATOM 39067 C C . ILE A 1 144 ? -18.321 2.011 -8.943 1.00 24.40 122 ILE A C 19
ATOM 39068 O O . ILE A 1 144 ? -18.120 2.909 -9.761 1.00 22.43 122 ILE A O 19
ATOM 39084 N N . MET A 1 23 ? 8.044 0.550 -5.783 1.00 21.34 1 MET A N 20
ATOM 39085 C CA . MET A 1 23 ? 7.631 -0.844 -5.895 1.00 24.54 1 MET A CA 20
ATOM 39086 C C . MET A 1 23 ? 6.493 -0.996 -6.899 1.00 44.41 1 MET A C 20
ATOM 39087 O O . MET A 1 23 ? 5.359 -0.603 -6.628 1.00 30.41 1 MET A O 20
ATOM 39101 N N . GLN A 1 24 ? 6.805 -1.566 -8.059 1.00 3.44 2 GLN A N 20
ATOM 39102 C CA . GLN A 1 24 ? 5.808 -1.767 -9.103 1.00 51.20 2 GLN A CA 20
ATOM 39103 C C . GLN A 1 24 ? 4.578 -2.481 -8.551 1.00 43.43 2 GLN A C 20
ATOM 39104 O O . GLN A 1 24 ? 4.647 -3.152 -7.522 1.00 34.05 2 GLN A O 20
ATOM 39118 N N . LYS A 1 25 ? 3.454 -2.331 -9.243 1.00 34.02 3 LYS A N 20
ATOM 39119 C CA . LYS A 1 25 ? 2.208 -2.962 -8.824 1.00 14.34 3 LYS A CA 20
ATOM 39120 C C . LYS A 1 25 ? 2.019 -4.308 -9.516 1.00 3.31 3 LYS A C 20
ATOM 39121 O O . LYS A 1 25 ? 2.001 -5.353 -8.867 1.00 71.04 3 LYS A O 20
ATOM 39140 N N . GLY A 1 26 ? 1.881 -4.274 -10.838 1.00 30.20 4 GLY A N 20
ATOM 39141 C CA . GLY A 1 26 ? 1.697 -5.498 -11.596 1.00 25.11 4 GLY A CA 20
ATOM 39142 C C . GLY A 1 26 ? 0.250 -5.731 -11.980 1.00 14.14 4 GLY A C 20
ATOM 39143 O O . GLY A 1 26 ? -0.146 -6.856 -12.286 1.00 71.33 4 GLY A O 20
ATOM 39147 N N . LEU A 1 27 ? -0.544 -4.666 -11.961 1.00 40.25 5 LEU A N 20
ATOM 39148 C CA . LEU A 1 27 ? -1.958 -4.759 -12.309 1.00 22.12 5 LEU A CA 20
ATOM 39149 C C . LEU A 1 27 ? -2.498 -3.406 -12.761 1.00 21.11 5 LEU A C 20
ATOM 39150 O O . LEU A 1 27 ? -2.048 -2.360 -12.294 1.00 31.54 5 LEU A O 20
ATOM 39166 N N . GLU A 1 28 ? -3.466 -3.435 -13.671 1.00 72.42 6 GLU A N 20
ATOM 39167 C CA . GLU A 1 28 ? -4.068 -2.211 -14.185 1.00 12.52 6 GLU A CA 20
ATOM 39168 C C . GLU A 1 28 ? -5.369 -1.895 -13.452 1.00 1.22 6 GLU A C 20
ATOM 39169 O O . GLU A 1 28 ? -6.232 -2.759 -13.298 1.00 33.21 6 GLU A O 20
ATOM 39181 N N . ILE A 1 29 ? -5.501 -0.652 -13.002 1.00 3.42 7 ILE A N 20
ATOM 39182 C CA . ILE A 1 29 ? -6.695 -0.221 -12.286 1.00 32.52 7 ILE A CA 20
ATOM 39183 C C . ILE A 1 29 ? -7.074 1.208 -12.658 1.00 34.10 7 ILE A C 20
ATOM 39184 O O . ILE A 1 29 ? -6.208 2.050 -12.891 1.00 60.01 7 ILE A O 20
ATOM 39200 N N . ALA A 1 30 ? -8.375 1.475 -12.710 1.00 33.41 8 ALA A N 20
ATOM 39201 C CA . ALA A 1 30 ? -8.870 2.803 -13.050 1.00 2.13 8 ALA A CA 20
ATOM 39202 C C . ALA A 1 30 ? -9.907 3.278 -12.038 1.00 52.00 8 ALA A C 20
ATOM 39203 O O . ALA A 1 30 ? -10.671 2.479 -11.496 1.00 13.33 8 ALA A O 20
ATOM 39210 N N . PHE A 1 31 ? -9.928 4.583 -11.788 1.00 35.04 9 PHE A N 20
ATOM 39211 C CA . PHE A 1 31 ? -10.871 5.164 -10.839 1.00 55.12 9 PHE A CA 20
ATOM 39212 C C . PHE A 1 31 ? -11.766 6.194 -11.523 1.00 43.12 9 PHE A C 20
ATOM 39213 O O . PHE A 1 31 ? -11.286 7.206 -12.033 1.00 63.13 9 PHE A O 20
ATOM 39230 N N . GLN A 1 32 ? -13.068 5.927 -11.529 1.00 43.34 10 GLN A N 20
ATOM 39231 C CA . GLN A 1 32 ? -14.029 6.830 -12.152 1.00 30.13 10 GLN A CA 20
ATOM 39232 C C . GLN A 1 32 ? -14.610 7.798 -11.126 1.00 71.50 10 GLN A C 20
ATOM 39233 O O . GLN A 1 32 ? -14.974 7.401 -10.018 1.00 72.04 10 GLN A O 20
ATOM 39247 N N . THR A 1 33 ? -14.694 9.070 -11.501 1.00 52.24 11 THR A N 20
ATOM 39248 C CA . THR A 1 33 ? -15.229 10.095 -10.614 1.00 74.01 11 THR A CA 20
ATOM 39249 C C . THR A 1 33 ? -16.430 10.793 -11.242 1.00 14.12 11 THR A C 20
ATOM 39250 O O . THR A 1 33 ? -16.299 11.491 -12.248 1.00 24.12 11 THR A O 20
ATOM 39261 N N . ILE A 1 34 ? -17.600 10.601 -10.642 1.00 14.31 12 ILE A N 20
ATOM 39262 C CA . ILE A 1 34 ? -18.824 11.215 -11.142 1.00 74.21 12 ILE A CA 20
ATOM 39263 C C . ILE A 1 34 ? -19.493 12.064 -10.066 1.00 40.04 12 ILE A C 20
ATOM 39264 O O . ILE A 1 34 ? -20.451 12.786 -10.338 1.00 73.00 12 ILE A O 20
ATOM 39280 N N . ASN A 1 35 ? -18.979 11.973 -8.844 1.00 50.21 13 ASN A N 20
ATOM 39281 C CA . ASN A 1 35 ? -19.526 12.734 -7.727 1.00 5.53 13 ASN A CA 20
ATOM 39282 C C . ASN A 1 35 ? -18.812 14.075 -7.581 1.00 55.45 13 ASN A C 20
ATOM 39283 O O . ASN A 1 35 ? -17.995 14.450 -8.421 1.00 54.14 13 ASN A O 20
ATOM 39294 N N . GLY A 1 36 ? -19.128 14.794 -6.508 1.00 41.33 14 GLY A N 20
ATOM 39295 C CA . GLY A 1 36 ? -18.508 16.085 -6.272 1.00 15.31 14 GLY A CA 20
ATOM 39296 C C . GLY A 1 36 ? -17.399 16.016 -5.241 1.00 71.02 14 GLY A C 20
ATOM 39297 O O . GLY A 1 36 ? -17.297 15.043 -4.493 1.00 4.13 14 GLY A O 20
ATOM 39301 N N . LEU A 1 37 ? -16.565 17.049 -5.202 1.00 41.01 15 LEU A N 20
ATOM 39302 C CA . LEU A 1 37 ? -15.455 17.101 -4.256 1.00 55.23 15 LEU A CA 20
ATOM 39303 C C . LEU A 1 37 ? -14.617 15.829 -4.329 1.00 74.13 15 LEU A C 20
ATOM 39304 O O . LEU A 1 37 ? -14.022 15.408 -3.337 1.00 40.12 15 LEU A O 20
ATOM 39320 N N . ASP A 1 38 ? -14.574 15.222 -5.510 1.00 51.23 16 ASP A N 20
ATOM 39321 C CA . ASP A 1 38 ? -13.806 13.999 -5.714 1.00 40.50 16 ASP A CA 20
ATOM 39322 C C . ASP A 1 38 ? -12.345 14.319 -6.013 1.00 4.22 16 ASP A C 20
ATOM 39323 O O . ASP A 1 38 ? -11.466 13.476 -5.834 1.00 74.05 16 ASP A O 20
ATOM 39332 N N . GLU A 1 39 ? -12.093 15.542 -6.469 1.00 41.21 17 GLU A N 20
ATOM 39333 C CA . GLU A 1 39 ? -10.738 15.972 -6.794 1.00 62.43 17 GLU A CA 20
ATOM 39334 C C . GLU A 1 39 ? -9.780 15.666 -5.646 1.00 50.13 17 GLU A C 20
ATOM 39335 O O . GLU A 1 39 ? -8.602 15.385 -5.865 1.00 22.20 17 GLU A O 20
ATOM 39347 N N . SER A 1 40 ? -10.295 15.724 -4.422 1.00 51.33 18 SER A N 20
ATOM 39348 C CA . SER A 1 40 ? -9.486 15.458 -3.239 1.00 5.41 18 SER A CA 20
ATOM 39349 C C . SER A 1 40 ? -8.867 14.065 -3.306 1.00 1.43 18 SER A C 20
ATOM 39350 O O . SER A 1 40 ? -7.677 13.888 -3.041 1.00 11.21 18 SER A O 20
ATOM 39358 N N . LEU A 1 41 ? -9.683 13.079 -3.661 1.00 41.22 19 LEU A N 20
ATOM 39359 C CA . LEU A 1 41 ? -9.217 11.700 -3.763 1.00 55.45 19 LEU A CA 20
ATOM 39360 C C . LEU A 1 41 ? -8.343 11.511 -4.999 1.00 4.15 19 LEU A C 20
ATOM 39361 O O . LEU A 1 41 ? -7.296 10.866 -4.938 1.00 22.01 19 LEU A O 20
ATOM 39377 N N . VAL A 1 42 ? -8.778 12.080 -6.118 1.00 63.15 20 VAL A N 20
ATOM 39378 C CA . VAL A 1 42 ? -8.033 11.977 -7.368 1.00 23.24 20 VAL A CA 20
ATOM 39379 C C . VAL A 1 42 ? -6.614 12.510 -7.207 1.00 4.13 20 VAL A C 20
ATOM 39380 O O . VAL A 1 42 ? -5.645 11.845 -7.574 1.00 55.45 20 VAL A O 20
ATOM 39393 N N . GLN A 1 43 ? -6.499 13.714 -6.654 1.00 64.54 21 GLN A N 20
ATOM 39394 C CA . GLN A 1 43 ? -5.197 14.336 -6.445 1.00 1.21 21 GLN A CA 20
ATOM 39395 C C . GLN A 1 43 ? -4.416 13.611 -5.354 1.00 1.32 21 GLN A C 20
ATOM 39396 O O . GLN A 1 43 ? -3.239 13.294 -5.526 1.00 35.23 21 GLN A O 20
ATOM 39410 N N . ALA A 1 44 ? -5.079 13.353 -4.231 1.00 65.21 22 ALA A N 20
ATOM 39411 C CA . ALA A 1 44 ? -4.447 12.664 -3.113 1.00 22.14 22 ALA A CA 20
ATOM 39412 C C . ALA A 1 44 ? -3.887 11.313 -3.545 1.00 44.34 22 ALA A C 20
ATOM 39413 O O . ALA A 1 44 ? -2.712 11.017 -3.323 1.00 20.44 22 ALA A O 20
ATOM 39420 N N . LEU A 1 45 ? -4.733 10.498 -4.164 1.00 72.22 23 LEU A N 20
ATOM 39421 C CA . LEU A 1 45 ? -4.322 9.177 -4.628 1.00 54.11 23 LEU A CA 20
ATOM 39422 C C . LEU A 1 45 ? -3.244 9.288 -5.701 1.00 61.10 23 LEU A C 20
ATOM 39423 O O . LEU A 1 45 ? -2.347 8.450 -5.782 1.00 63.41 23 LEU A O 20
ATOM 39439 N N . ALA A 1 46 ? -3.337 10.329 -6.521 1.00 54.34 24 ALA A N 20
ATOM 39440 C CA . ALA A 1 46 ? -2.368 10.552 -7.586 1.00 44.34 24 ALA A CA 20
ATOM 39441 C C . ALA A 1 46 ? -0.986 10.853 -7.016 1.00 64.13 24 ALA A C 20
ATOM 39442 O O . ALA A 1 46 ? -0.002 10.205 -7.372 1.00 32.31 24 ALA A O 20
ATOM 39449 N N . GLY A 1 47 ? -0.918 11.841 -6.130 1.00 12.45 25 GLY A N 20
ATOM 39450 C CA . GLY A 1 47 ? 0.348 12.211 -5.525 1.00 65.13 25 GLY A CA 20
ATOM 39451 C C . GLY A 1 47 ? 0.937 11.095 -4.685 1.00 44.11 25 GLY A C 20
ATOM 39452 O O . GLY A 1 47 ? 2.136 10.823 -4.754 1.00 21.14 25 GLY A O 20
ATOM 39456 N N . VAL A 1 48 ? 0.093 10.448 -3.888 1.00 63.10 26 VAL A N 20
ATOM 39457 C CA . VAL A 1 48 ? 0.537 9.356 -3.030 1.00 70.31 26 VAL A CA 20
ATOM 39458 C C . VAL A 1 48 ? 1.113 8.209 -3.854 1.00 13.15 26 VAL A C 20
ATOM 39459 O O . VAL A 1 48 ? 2.179 7.679 -3.541 1.00 5.11 26 VAL A O 20
ATOM 39472 N N . THR A 1 49 ? 0.399 7.830 -4.909 1.00 64.54 27 THR A N 20
ATOM 39473 C CA . THR A 1 49 ? 0.838 6.745 -5.778 1.00 43.14 27 THR A CA 20
ATOM 39474 C C . THR A 1 49 ? 2.182 7.066 -6.422 1.00 44.00 27 THR A C 20
ATOM 39475 O O . THR A 1 49 ? 3.129 6.286 -6.326 1.00 62.32 27 THR A O 20
ATOM 39486 N N . ALA A 1 50 ? 2.259 8.220 -7.077 1.00 70.45 28 ALA A N 20
ATOM 39487 C CA . ALA A 1 50 ? 3.489 8.645 -7.735 1.00 33.34 28 ALA A CA 20
ATOM 39488 C C . ALA A 1 50 ? 4.649 8.696 -6.747 1.00 25.20 28 ALA A C 20
ATOM 39489 O O . ALA A 1 50 ? 5.782 8.352 -7.087 1.00 14.22 28 ALA A O 20
ATOM 39496 N N . SER A 1 51 ? 4.361 9.127 -5.523 1.00 52.44 29 SER A N 20
ATOM 39497 C CA . SER A 1 51 ? 5.382 9.228 -4.487 1.00 62.25 29 SER A CA 20
ATOM 39498 C C . SER A 1 51 ? 5.749 7.848 -3.951 1.00 65.41 29 SER A C 20
ATOM 39499 O O . SER A 1 51 ? 6.899 7.596 -3.589 1.00 70.33 29 SER A O 20
ATOM 39507 N N . ASP A 1 52 ? 4.765 6.957 -3.903 1.00 54.40 30 ASP A N 20
ATOM 39508 C CA . ASP A 1 52 ? 4.983 5.602 -3.412 1.00 74.31 30 ASP A CA 20
ATOM 39509 C C . ASP A 1 52 ? 5.660 4.742 -4.474 1.00 65.41 30 ASP A C 20
ATOM 39510 O O . ASP A 1 52 ? 6.213 3.684 -4.171 1.00 72.35 30 ASP A O 20
ATOM 39519 N N . PHE A 1 53 ? 5.614 5.202 -5.720 1.00 15.33 31 PHE A N 20
ATOM 39520 C CA . PHE A 1 53 ? 6.221 4.474 -6.828 1.00 2.25 31 PHE A CA 20
ATOM 39521 C C . PHE A 1 53 ? 7.395 5.255 -7.413 1.00 33.44 31 PHE A C 20
ATOM 39522 O O . PHE A 1 53 ? 7.325 5.795 -8.517 1.00 30.32 31 PHE A O 20
ATOM 39539 N N . PRO A 1 54 ? 8.500 5.317 -6.655 1.00 72.31 32 PRO A N 20
ATOM 39540 C CA . PRO A 1 54 ? 9.710 6.028 -7.077 1.00 51.32 32 PRO A CA 20
ATOM 39541 C C . PRO A 1 54 ? 10.421 5.329 -8.230 1.00 62.15 32 PRO A C 20
ATOM 39542 O O . PRO A 1 54 ? 11.268 5.921 -8.901 1.00 33.34 32 PRO A O 20
ATOM 39553 N N . ASP A 1 55 ? 10.072 4.067 -8.457 1.00 2.34 33 ASP A N 20
ATOM 39554 C CA . ASP A 1 55 ? 10.676 3.287 -9.531 1.00 5.54 33 ASP A CA 20
ATOM 39555 C C . ASP A 1 55 ? 10.284 3.846 -10.895 1.00 1.22 33 ASP A C 20
ATOM 39556 O O . ASP A 1 55 ? 10.852 3.467 -11.920 1.00 22.42 33 ASP A O 20
ATOM 39565 N N . LEU A 1 56 ? 9.309 4.749 -10.901 1.00 23.43 34 LEU A N 20
ATOM 39566 C CA . LEU A 1 56 ? 8.840 5.359 -12.139 1.00 54.44 34 LEU A CA 20
ATOM 39567 C C . LEU A 1 56 ? 8.156 4.327 -13.030 1.00 40.34 34 LEU A C 20
ATOM 39568 O O . LEU A 1 56 ? 8.002 4.536 -14.234 1.00 13.42 34 LEU A O 20
ATOM 39584 N N . ASP A 1 57 ? 7.747 3.215 -12.431 1.00 72.42 35 ASP A N 20
ATOM 39585 C CA . ASP A 1 57 ? 7.076 2.151 -13.170 1.00 22.33 35 ASP A CA 20
ATOM 39586 C C . ASP A 1 57 ? 5.561 2.288 -13.064 1.00 74.20 35 ASP A C 20
ATOM 39587 O O . ASP A 1 57 ? 4.824 1.328 -13.290 1.00 74.51 35 ASP A O 20
ATOM 39596 N N . ILE A 1 58 ? 5.103 3.486 -12.718 1.00 53.34 36 ILE A N 20
ATOM 39597 C CA . ILE A 1 58 ? 3.675 3.748 -12.583 1.00 3.21 36 ILE A CA 20
ATOM 39598 C C . ILE A 1 58 ? 3.173 4.652 -13.704 1.00 63.31 36 ILE A C 20
ATOM 39599 O O . ILE A 1 58 ? 3.618 5.791 -13.845 1.00 11.22 36 ILE A O 20
ATOM 39615 N N . LYS A 1 59 ? 2.242 4.136 -14.500 1.00 4.22 37 LYS A N 20
ATOM 39616 C CA . LYS A 1 59 ? 1.676 4.896 -15.608 1.00 12.23 37 LYS A CA 20
ATOM 39617 C C . LYS A 1 59 ? 0.240 5.311 -15.305 1.00 35.22 37 LYS A C 20
ATOM 39618 O O . LYS A 1 59 ? -0.686 4.507 -15.419 1.00 71.11 37 LYS A O 20
ATOM 39637 N N . TYR A 1 60 ? 0.061 6.569 -14.920 1.00 13.52 38 TYR A N 20
ATOM 39638 C CA . TYR A 1 60 ? -1.263 7.090 -14.600 1.00 11.22 38 TYR A CA 20
ATOM 39639 C C . TYR A 1 60 ? -1.601 8.293 -15.475 1.00 13.42 38 TYR A C 20
ATOM 39640 O O . TYR A 1 60 ? -0.714 8.942 -16.028 1.00 31.41 38 TYR A O 20
ATOM 39658 N N . ASN A 1 61 ? -2.892 8.586 -15.594 1.00 74.42 39 ASN A N 20
ATOM 39659 C CA . ASN A 1 61 ? -3.350 9.711 -16.401 1.00 61.34 39 ASN A CA 20
ATOM 39660 C C . ASN A 1 61 ? -4.768 10.118 -16.013 1.00 2.24 39 ASN A C 20
ATOM 39661 O O . ASN A 1 61 ? -5.638 9.268 -15.822 1.00 13.41 39 ASN A O 20
ATOM 39672 N N . ILE A 1 62 ? -4.992 11.423 -15.897 1.00 71.25 40 ILE A N 20
ATOM 39673 C CA . ILE A 1 62 ? -6.304 11.943 -15.533 1.00 72.34 40 ILE A CA 20
ATOM 39674 C C . ILE A 1 62 ? -6.923 12.728 -16.684 1.00 50.45 40 ILE A C 20
ATOM 39675 O O . ILE A 1 62 ? -6.356 13.716 -17.152 1.00 3.00 40 ILE A O 20
ATOM 39691 N N . PHE A 1 63 ? -8.091 12.284 -17.136 1.00 51.13 41 PHE A N 20
ATOM 39692 C CA . PHE A 1 63 ? -8.789 12.946 -18.233 1.00 5.13 41 PHE A CA 20
ATOM 39693 C C . PHE A 1 63 ? -10.239 13.238 -17.858 1.00 24.24 41 PHE A C 20
ATOM 39694 O O . PHE A 1 63 ? -10.851 12.503 -17.082 1.00 31.23 41 PHE A O 20
ATOM 39711 N N . LEU A 1 64 ? -10.782 14.315 -18.413 1.00 44.40 42 LEU A N 20
ATOM 39712 C CA . LEU A 1 64 ? -12.160 14.706 -18.137 1.00 42.14 42 LEU A CA 20
ATOM 39713 C C . LEU A 1 64 ? -13.070 14.354 -19.309 1.00 53.35 42 LEU A C 20
ATOM 39714 O O . LEU A 1 64 ? -12.855 14.806 -20.434 1.00 41.22 42 LEU A O 20
ATOM 39730 N N . VAL A 1 65 ? -14.090 13.546 -19.038 1.00 52.11 43 VAL A N 20
ATOM 39731 C CA . VAL A 1 65 ? -15.036 13.136 -20.069 1.00 51.11 43 VAL A CA 20
ATOM 39732 C C . VAL A 1 65 ? -16.334 13.930 -19.971 1.00 71.21 43 VAL A C 20
ATOM 39733 O O . VAL A 1 65 ? -16.875 14.123 -18.882 1.00 71.41 43 VAL A O 20
ATOM 39746 N N . ASP A 1 66 ? -16.829 14.387 -21.116 1.00 1.42 44 ASP A N 20
ATOM 39747 C CA . ASP A 1 66 ? -18.065 15.159 -21.160 1.00 13.51 44 ASP A CA 20
ATOM 39748 C C . ASP A 1 66 ? -18.961 14.686 -22.300 1.00 35.41 44 ASP A C 20
ATOM 39749 O O . ASP A 1 66 ? -18.698 14.967 -23.470 1.00 5.24 44 ASP A O 20
ATOM 39758 N N . LEU A 1 67 ? -20.021 13.964 -21.952 1.00 30.14 45 LEU A N 20
ATOM 39759 C CA . LEU A 1 67 ? -20.957 13.449 -22.946 1.00 4.44 45 LEU A CA 20
ATOM 39760 C C . LEU A 1 67 ? -22.355 13.307 -22.354 1.00 74.24 45 LEU A C 20
ATOM 39761 O O . LEU A 1 67 ? -22.519 13.206 -21.138 1.00 71.53 45 LEU A O 20
ATOM 39777 N N . TYR A 1 68 ? -23.361 13.297 -23.223 1.00 3.54 46 TYR A N 20
ATOM 39778 C CA . TYR A 1 68 ? -24.746 13.167 -22.787 1.00 1.24 46 TYR A CA 20
ATOM 39779 C C . TYR A 1 68 ? -25.159 14.355 -21.924 1.00 14.44 46 TYR A C 20
ATOM 39780 O O . TYR A 1 68 ? -26.082 14.259 -21.115 1.00 24.10 46 TYR A O 20
ATOM 39798 N N . GLY A 1 69 ? -24.469 15.478 -22.103 1.00 32.30 47 GLY A N 20
ATOM 39799 C CA . GLY A 1 69 ? -24.778 16.670 -21.335 1.00 74.41 47 GLY A CA 20
ATOM 39800 C C . GLY A 1 69 ? -24.271 16.589 -19.909 1.00 64.41 47 GLY A C 20
ATOM 39801 O O . GLY A 1 69 ? -24.496 17.498 -19.111 1.00 51.04 47 GLY A O 20
ATOM 39805 N N . GLN A 1 70 ? -23.585 15.496 -19.588 1.00 1.20 48 GLN A N 20
ATOM 39806 C CA . GLN A 1 70 ? -23.046 15.300 -18.247 1.00 73.43 48 GLN A CA 20
ATOM 39807 C C . GLN A 1 70 ? -21.521 15.283 -18.270 1.00 55.13 48 GLN A C 20
ATOM 39808 O O . GLN A 1 70 ? -20.909 14.616 -19.105 1.00 34.03 48 GLN A O 20
ATOM 39822 N N . LYS A 1 71 ? -20.913 16.022 -17.349 1.00 2.11 49 LYS A N 20
ATOM 39823 C CA . LYS A 1 71 ? -19.459 16.093 -17.262 1.00 31.44 49 LYS A CA 20
ATOM 39824 C C . LYS A 1 71 ? -18.945 15.276 -16.080 1.00 43.42 49 LYS A C 20
ATOM 39825 O O . LYS A 1 71 ? -19.436 15.412 -14.959 1.00 64.32 49 LYS A O 20
ATOM 39844 N N . TYR A 1 72 ? -17.953 14.431 -16.338 1.00 72.12 50 TYR A N 20
ATOM 39845 C CA . TYR A 1 72 ? -17.373 13.592 -15.296 1.00 11.40 50 TYR A CA 20
ATOM 39846 C C . TYR A 1 72 ? -15.871 13.426 -15.504 1.00 2.33 50 TYR A C 20
ATOM 39847 O O . TYR A 1 72 ? -15.374 13.517 -16.626 1.00 64.34 50 TYR A O 20
ATOM 39865 N N . PHE A 1 73 ? -15.153 13.182 -14.412 1.00 43.05 51 PHE A N 20
ATOM 39866 C CA . PHE A 1 73 ? -13.707 13.003 -14.473 1.00 3.20 51 PHE A CA 20
ATOM 39867 C C . PHE A 1 73 ? -13.327 11.548 -14.212 1.00 13.53 51 PHE A C 20
ATOM 39868 O O . PHE A 1 73 ? -13.841 10.918 -13.287 1.00 50.33 51 PHE A O 20
ATOM 39885 N N . ARG A 1 74 ? -12.425 11.022 -15.033 1.00 61.11 52 ARG A N 20
ATOM 39886 C CA . ARG A 1 74 ? -11.977 9.642 -14.893 1.00 35.52 52 ARG A CA 20
ATOM 39887 C C . ARG A 1 74 ? -10.454 9.558 -14.920 1.00 11.41 52 ARG A C 20
ATOM 39888 O O . ARG A 1 74 ? -9.791 10.350 -15.591 1.00 74.12 52 ARG A O 20
ATOM 39909 N N . ILE A 1 75 ? -9.906 8.596 -14.186 1.00 31.12 53 ILE A N 20
ATOM 39910 C CA . ILE A 1 75 ? -8.462 8.410 -14.126 1.00 63.45 53 ILE A CA 20
ATOM 39911 C C . ILE A 1 75 ? -8.079 6.971 -14.458 1.00 41.20 53 ILE A C 20
ATOM 39912 O O . ILE A 1 75 ? -8.721 6.025 -14.000 1.00 62.10 53 ILE A O 20
ATOM 39928 N N . LEU A 1 76 ? -7.028 6.813 -15.255 1.00 51.42 54 LEU A N 20
ATOM 39929 C CA . LEU A 1 76 ? -6.557 5.489 -15.647 1.00 52.53 54 LEU A CA 20
ATOM 39930 C C . LEU A 1 76 ? -5.145 5.238 -15.129 1.00 2.40 54 LEU A C 20
ATOM 39931 O O . LEU A 1 76 ? -4.242 6.049 -15.338 1.00 51.04 54 LEU A O 20
ATOM 39947 N N . PHE A 1 77 ? -4.960 4.109 -14.453 1.00 51.12 55 PHE A N 20
ATOM 39948 C CA . PHE A 1 77 ? -3.657 3.750 -13.906 1.00 0.11 55 PHE A CA 20
ATOM 39949 C C . PHE A 1 77 ? -3.266 2.334 -14.317 1.00 62.32 55 PHE A C 20
ATOM 39950 O O . PHE A 1 77 ? -3.979 1.374 -14.028 1.00 73.30 55 PHE A O 20
ATOM 39967 N N . GLN A 1 78 ? -2.128 2.213 -14.994 1.00 12.32 56 GLN A N 20
ATOM 39968 C CA . GLN A 1 78 ? -1.643 0.915 -15.446 1.00 63.02 56 GLN A CA 20
ATOM 39969 C C . GLN A 1 78 ? -0.153 0.760 -15.158 1.00 12.13 56 GLN A C 20
ATOM 39970 O O . GLN A 1 78 ? 0.584 1.744 -15.103 1.00 1.31 56 GLN A O 20
ATOM 39984 N N . SER A 1 79 ? 0.283 -0.482 -14.974 1.00 11.03 57 SER A N 20
ATOM 39985 C CA . SER A 1 79 ? 1.684 -0.765 -14.687 1.00 22.55 57 SER A CA 20
ATOM 39986 C C . SER A 1 79 ? 2.325 -1.549 -15.828 1.00 71.11 57 SER A C 20
ATOM 39987 O O . SER A 1 79 ? 1.640 -2.016 -16.738 1.00 54.12 57 SER A O 20
ATOM 39995 N N . LYS A 1 80 ? 3.645 -1.689 -15.773 1.00 20.41 58 LYS A N 20
ATOM 39996 C CA . LYS A 1 80 ? 4.381 -2.417 -16.800 1.00 2.10 58 LYS A CA 20
ATOM 39997 C C . LYS A 1 80 ? 4.618 -3.863 -16.378 1.00 30.50 58 LYS A C 20
ATOM 39998 O O . LYS A 1 80 ? 4.764 -4.751 -17.219 1.00 54.31 58 LYS A O 20
ATOM 40017 N N . LYS A 1 81 ? 4.654 -4.095 -15.070 1.00 61.11 59 LYS A N 20
ATOM 40018 C CA . LYS A 1 81 ? 4.870 -5.434 -14.535 1.00 62.35 59 LYS A CA 20
ATOM 40019 C C . LYS A 1 81 ? 3.603 -6.276 -14.649 1.00 65.41 59 LYS A C 20
ATOM 40020 O O . LYS A 1 81 ? 3.605 -7.465 -14.326 1.00 12.05 59 LYS A O 20
ATOM 40039 N N . LEU A 1 82 ? 2.525 -5.654 -15.112 1.00 34.55 60 LEU A N 20
ATOM 40040 C CA . LEU A 1 82 ? 1.251 -6.348 -15.270 1.00 13.44 60 LEU A CA 20
ATOM 40041 C C . LEU A 1 82 ? 1.449 -7.708 -15.929 1.00 64.43 60 LEU A C 20
ATOM 40042 O O . LEU A 1 82 ? 1.671 -7.798 -17.137 1.00 2.52 60 LEU A O 20
ATOM 40058 N N . SER A 1 83 ? 1.366 -8.766 -15.129 1.00 22.22 61 SER A N 20
ATOM 40059 C CA . SER A 1 83 ? 1.538 -10.123 -15.635 1.00 23.04 61 SER A CA 20
ATOM 40060 C C . SER A 1 83 ? 0.221 -10.891 -15.588 1.00 60.25 61 SER A C 20
ATOM 40061 O O . SER A 1 83 ? -0.616 -10.657 -14.717 1.00 44.01 61 SER A O 20
ATOM 40069 N N . GLU A 1 84 ? 0.045 -11.809 -16.534 1.00 22.44 62 GLU A N 20
ATOM 40070 C CA . GLU A 1 84 ? -1.171 -12.612 -16.602 1.00 5.24 62 GLU A CA 20
ATOM 40071 C C . GLU A 1 84 ? -1.214 -13.631 -15.467 1.00 0.25 62 GLU A C 20
ATOM 40072 O O . GLU A 1 84 ? -2.265 -13.868 -14.870 1.00 31.03 62 GLU A O 20
ATOM 40084 N N . LEU A 1 85 ? -0.066 -14.231 -15.174 1.00 45.11 63 LEU A N 20
ATOM 40085 C CA . LEU A 1 85 ? 0.029 -15.225 -14.111 1.00 61.50 63 LEU A CA 20
ATOM 40086 C C . LEU A 1 85 ? -0.072 -14.567 -12.739 1.00 21.02 63 LEU A C 20
ATOM 40087 O O . LEU A 1 85 ? -0.215 -13.349 -12.632 1.00 44.52 63 LEU A O 20
ATOM 40103 N N . HIS A 1 86 ? 0.005 -15.381 -11.691 1.00 1.25 64 HIS A N 20
ATOM 40104 C CA . HIS A 1 86 ? -0.075 -14.877 -10.324 1.00 42.11 64 HIS A CA 20
ATOM 40105 C C . HIS A 1 86 ? -1.434 -14.237 -10.060 1.00 13.23 64 HIS A C 20
ATOM 40106 O O . HIS A 1 86 ? -1.575 -13.014 -10.022 1.00 32.33 64 HIS A O 20
ATOM 40120 N N . PRO A 1 87 ? -2.460 -15.081 -9.873 1.00 51.31 65 PRO A N 20
ATOM 40121 C CA . PRO A 1 87 ? -3.826 -14.620 -9.609 1.00 54.35 65 PRO A CA 20
ATOM 40122 C C . PRO A 1 87 ? -3.969 -13.987 -8.229 1.00 45.25 65 PRO A C 20
ATOM 40123 O O . PRO A 1 87 ? -4.973 -13.340 -7.934 1.00 61.13 65 PRO A O 20
ATOM 40134 N N . GLU A 1 88 ? -2.956 -14.177 -7.389 1.00 34.42 66 GLU A N 20
ATOM 40135 C CA . GLU A 1 88 ? -2.970 -13.625 -6.040 1.00 15.44 66 GLU A CA 20
ATOM 40136 C C . GLU A 1 88 ? -2.675 -12.128 -6.062 1.00 0.41 66 GLU A C 20
ATOM 40137 O O . GLU A 1 88 ? -3.126 -11.383 -5.193 1.00 13.05 66 GLU A O 20
ATOM 40149 N N . GLU A 1 89 ? -1.914 -11.695 -7.062 1.00 64.53 67 GLU A N 20
ATOM 40150 C CA . GLU A 1 89 ? -1.557 -10.288 -7.197 1.00 23.11 67 GLU A CA 20
ATOM 40151 C C . GLU A 1 89 ? -2.756 -9.464 -7.655 1.00 55.11 67 GLU A C 20
ATOM 40152 O O . GLU A 1 89 ? -2.975 -8.349 -7.180 1.00 33.50 67 GLU A O 20
ATOM 40164 N N . ARG A 1 90 ? -3.530 -10.020 -8.582 1.00 21.33 68 ARG A N 20
ATOM 40165 C CA . ARG A 1 90 ? -4.706 -9.337 -9.106 1.00 33.01 68 ARG A CA 20
ATOM 40166 C C . ARG A 1 90 ? -5.725 -9.082 -7.999 1.00 11.20 68 ARG A C 20
ATOM 40167 O O . ARG A 1 90 ? -6.315 -8.004 -7.919 1.00 61.03 68 ARG A O 20
ATOM 40188 N N . LYS A 1 91 ? -5.928 -10.081 -7.147 1.00 4.24 69 LYS A N 20
ATOM 40189 C CA . LYS A 1 91 ? -6.874 -9.966 -6.043 1.00 51.04 69 LYS A CA 20
ATOM 40190 C C . LYS A 1 91 ? -6.337 -9.037 -4.960 1.00 4.50 69 LYS A C 20
ATOM 40191 O O . LYS A 1 91 ? -7.088 -8.273 -4.353 1.00 72.03 69 LYS A O 20
ATOM 40210 N N . LYS A 1 92 ? -5.031 -9.105 -4.722 1.00 51.04 70 LYS A N 20
ATOM 40211 C CA . LYS A 1 92 ? -4.392 -8.268 -3.714 1.00 65.02 70 LYS A CA 20
ATOM 40212 C C . LYS A 1 92 ? -4.508 -6.792 -4.079 1.00 43.42 70 LYS A C 20
ATOM 40213 O O . LYS A 1 92 ? -4.965 -5.977 -3.277 1.00 23.53 70 LYS A O 20
ATOM 40232 N N . VAL A 1 93 ? -4.093 -6.453 -5.296 1.00 5.13 71 VAL A N 20
ATOM 40233 C CA . VAL A 1 93 ? -4.153 -5.075 -5.768 1.00 4.31 71 VAL A CA 20
ATOM 40234 C C . VAL A 1 93 ? -5.594 -4.587 -5.859 1.00 33.42 71 VAL A C 20
ATOM 40235 O O . VAL A 1 93 ? -5.895 -3.441 -5.524 1.00 71.42 71 VAL A O 20
ATOM 40248 N N . ARG A 1 94 ? -6.482 -5.465 -6.313 1.00 74.41 72 ARG A N 20
ATOM 40249 C CA . ARG A 1 94 ? -7.893 -5.124 -6.449 1.00 34.42 72 ARG A CA 20
ATOM 40250 C C . ARG A 1 94 ? -8.479 -4.691 -5.108 1.00 74.41 72 ARG A C 20
ATOM 40251 O O . ARG A 1 94 ? -9.067 -3.616 -4.996 1.00 32.24 72 ARG A O 20
ATOM 40272 N N . GLU A 1 95 ? -8.315 -5.537 -4.095 1.00 43.43 73 GLU A N 20
ATOM 40273 C CA . GLU A 1 95 ? -8.829 -5.241 -2.763 1.00 41.02 73 GLU A CA 20
ATOM 40274 C C . GLU A 1 95 ? -8.027 -4.121 -2.107 1.00 0.23 73 GLU A C 20
ATOM 40275 O O . GLU A 1 95 ? -8.572 -3.304 -1.364 1.00 31.10 73 GLU A O 20
ATOM 40287 N N . LYS A 1 96 ? -6.728 -4.089 -2.386 1.00 33.24 74 LYS A N 20
ATOM 40288 C CA . LYS A 1 96 ? -5.849 -3.070 -1.824 1.00 73.33 74 LYS A CA 20
ATOM 40289 C C . LYS A 1 96 ? -6.268 -1.677 -2.283 1.00 73.32 74 LYS A C 20
ATOM 40290 O O . LYS A 1 96 ? -6.464 -0.777 -1.467 1.00 3.40 74 LYS A O 20
ATOM 40309 N N . PHE A 1 97 ? -6.406 -1.508 -3.594 1.00 40.30 75 PHE A N 20
ATOM 40310 C CA . PHE A 1 97 ? -6.803 -0.224 -4.161 1.00 64.23 75 PHE A CA 20
ATOM 40311 C C . PHE A 1 97 ? -8.250 0.104 -3.805 1.00 44.11 75 PHE A C 20
ATOM 40312 O O . PHE A 1 97 ? -8.597 1.264 -3.582 1.00 34.32 75 PHE A O 20
ATOM 40329 N N . ASP A 1 98 ? -9.088 -0.925 -3.755 1.00 20.14 76 ASP A N 20
ATOM 40330 C CA . ASP A 1 98 ? -10.497 -0.748 -3.425 1.00 55.42 76 ASP A CA 20
ATOM 40331 C C . ASP A 1 98 ? -10.658 -0.129 -2.040 1.00 51.11 76 ASP A C 20
ATOM 40332 O O . ASP A 1 98 ? -11.385 0.848 -1.868 1.00 15.53 76 ASP A O 20
ATOM 40341 N N . GLU A 1 99 ? -9.975 -0.706 -1.057 1.00 21.23 77 GLU A N 20
ATOM 40342 C CA . GLU A 1 99 ? -10.044 -0.212 0.313 1.00 12.24 77 GLU A CA 20
ATOM 40343 C C . GLU A 1 99 ? -9.369 1.151 0.435 1.00 42.23 77 GLU A C 20
ATOM 40344 O O . GLU A 1 99 ? -9.936 2.089 0.994 1.00 61.13 77 GLU A O 20
ATOM 40356 N N . ASN A 1 100 ? -8.153 1.252 -0.093 1.00 31.30 78 ASN A N 20
ATOM 40357 C CA . ASN A 1 100 ? -7.399 2.499 -0.043 1.00 50.02 78 ASN A CA 20
ATOM 40358 C C . ASN A 1 100 ? -8.230 3.659 -0.582 1.00 15.21 78 ASN A C 20
ATOM 40359 O O . ASN A 1 100 ? -8.144 4.782 -0.084 1.00 71.13 78 ASN A O 20
ATOM 40370 N N . SER A 1 101 ? -9.036 3.380 -1.601 1.00 71.45 79 SER A N 20
ATOM 40371 C CA . SER A 1 101 ? -9.881 4.400 -2.210 1.00 52.22 79 SER A CA 20
ATOM 40372 C C . SER A 1 101 ? -11.093 4.697 -1.332 1.00 22.11 79 SER A C 20
ATOM 40373 O O . SER A 1 101 ? -11.467 5.854 -1.142 1.00 51.30 79 SER A O 20
ATOM 40381 N N . ARG A 1 102 ? -11.702 3.643 -0.799 1.00 24.33 80 ARG A N 20
ATOM 40382 C CA . ARG A 1 102 ? -12.872 3.789 0.059 1.00 62.14 80 ARG A CA 20
ATOM 40383 C C . ARG A 1 102 ? -12.476 4.322 1.432 1.00 0.05 80 ARG A C 20
ATOM 40384 O O . ARG A 1 102 ? -13.333 4.661 2.248 1.00 40.11 80 ARG A O 20
ATOM 40405 N N . MET A 1 103 ? -11.172 4.392 1.681 1.00 13.31 81 MET A N 20
ATOM 40406 C CA . MET A 1 103 ? -10.663 4.885 2.956 1.00 73.21 81 MET A CA 20
ATOM 40407 C C . MET A 1 103 ? -11.430 6.125 3.405 1.00 32.51 81 MET A C 20
ATOM 40408 O O . MET A 1 103 ? -11.996 6.846 2.584 1.00 30.30 81 MET A O 20
ATOM 40422 N N . GLN A 1 104 ? -11.444 6.365 4.712 1.00 32.02 82 GLN A N 20
ATOM 40423 C CA . GLN A 1 104 ? -12.143 7.517 5.269 1.00 41.30 82 GLN A CA 20
ATOM 40424 C C . GLN A 1 104 ? -11.462 8.818 4.857 1.00 42.22 82 GLN A C 20
ATOM 40425 O O . GLN A 1 104 ? -10.330 8.811 4.372 1.00 1.53 82 GLN A O 20
ATOM 40439 N N . TYR A 1 105 ? -12.158 9.932 5.052 1.00 53.31 83 TYR A N 20
ATOM 40440 C CA . TYR A 1 105 ? -11.622 11.241 4.698 1.00 62.03 83 TYR A CA 20
ATOM 40441 C C . TYR A 1 105 ? -10.380 11.563 5.524 1.00 34.42 83 TYR A C 20
ATOM 40442 O O . TYR A 1 105 ? -9.449 12.206 5.041 1.00 1.21 83 TYR A O 20
ATOM 40460 N N . SER A 1 106 ? -10.375 11.109 6.774 1.00 74.15 84 SER A N 20
ATOM 40461 C CA . SER A 1 106 ? -9.251 11.350 7.670 1.00 42.21 84 SER A CA 20
ATOM 40462 C C . SER A 1 106 ? -7.942 10.887 7.037 1.00 73.32 84 SER A C 20
ATOM 40463 O O . SER A 1 106 ? -6.983 11.651 6.940 1.00 40.10 84 SER A O 20
ATOM 40471 N N . GLU A 1 107 ? -7.913 9.629 6.607 1.00 22.15 85 GLU A N 20
ATOM 40472 C CA . GLU A 1 107 ? -6.722 9.063 5.984 1.00 32.24 85 GLU A CA 20
ATOM 40473 C C . GLU A 1 107 ? -6.500 9.657 4.596 1.00 21.34 85 GLU A C 20
ATOM 40474 O O . GLU A 1 107 ? -5.373 9.982 4.221 1.00 63.31 85 GLU A O 20
ATOM 40486 N N . LEU A 1 108 ? -7.582 9.795 3.838 1.00 11.05 86 LEU A N 20
ATOM 40487 C CA . LEU A 1 108 ? -7.507 10.349 2.491 1.00 2.31 86 LEU A CA 20
ATOM 40488 C C . LEU A 1 108 ? -6.878 11.739 2.508 1.00 24.33 86 LEU A C 20
ATOM 40489 O O . LEU A 1 108 ? -6.111 12.094 1.614 1.00 41.51 86 LEU A O 20
ATOM 40505 N N . MET A 1 109 ? -7.206 12.519 3.533 1.00 22.41 87 MET A N 20
ATOM 40506 C CA . MET A 1 109 ? -6.670 13.868 3.668 1.00 3.12 87 MET A CA 20
ATOM 40507 C C . MET A 1 109 ? -5.309 13.846 4.357 1.00 63.03 87 MET A C 20
ATOM 40508 O O . MET A 1 109 ? -4.387 14.558 3.957 1.00 11.30 87 MET A O 20
ATOM 40522 N N . THR A 1 110 ? -5.189 13.024 5.395 1.00 64.24 88 THR A N 20
ATOM 40523 C CA . THR A 1 110 ? -3.941 12.910 6.139 1.00 10.23 88 THR A CA 20
ATOM 40524 C C . THR A 1 110 ? -2.804 12.440 5.239 1.00 33.33 88 THR A C 20
ATOM 40525 O O . THR A 1 110 ? -1.730 13.040 5.213 1.00 41.32 88 THR A O 20
ATOM 40536 N N . LYS A 1 111 ? -3.048 11.362 4.502 1.00 65.34 89 LYS A N 20
ATOM 40537 C CA . LYS A 1 111 ? -2.045 10.810 3.598 1.00 50.54 89 LYS A CA 20
ATOM 40538 C C . LYS A 1 111 ? -1.797 11.750 2.422 1.00 0.31 89 LYS A C 20
ATOM 40539 O O . LYS A 1 111 ? -0.904 11.518 1.607 1.00 71.02 89 LYS A O 20
ATOM 40558 N N . TYR A 1 112 ? -2.591 12.812 2.342 1.00 51.11 90 TYR A N 20
ATOM 40559 C CA . TYR A 1 112 ? -2.458 13.787 1.265 1.00 21.45 90 TYR A CA 20
ATOM 40560 C C . TYR A 1 112 ? -1.704 15.025 1.742 1.00 73.34 90 TYR A C 20
ATOM 40561 O O . TYR A 1 112 ? -0.771 15.489 1.085 1.00 34.12 90 TYR A O 20
ATOM 40579 N N . HIS A 1 113 ? -2.116 15.555 2.889 1.00 24.11 91 HIS A N 20
ATOM 40580 C CA . HIS A 1 113 ? -1.479 16.739 3.456 1.00 75.14 91 HIS A CA 20
ATOM 40581 C C . HIS A 1 113 ? -0.428 16.348 4.490 1.00 43.34 91 HIS A C 20
ATOM 40582 O O . HIS A 1 113 ? 0.726 16.770 4.406 1.00 71.15 91 HIS A O 20
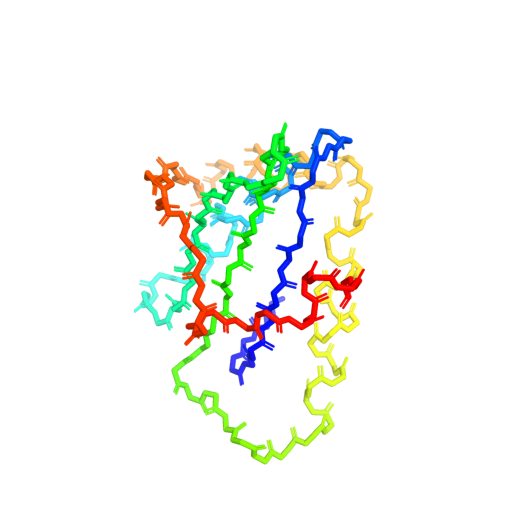ATOM 40596 N N . ASP A 1 114 ? -0.834 15.542 5.464 1.00 61.32 92 ASP A N 20
ATOM 40597 C CA . ASP A 1 114 ? 0.073 15.094 6.514 1.00 4.10 92 ASP A CA 20
ATOM 40598 C C . ASP A 1 114 ? 1.280 14.374 5.919 1.00 11.35 92 ASP A C 20
ATOM 40599 O O . ASP A 1 114 ? 2.321 14.246 6.566 1.00 53.52 92 ASP A O 20
ATOM 40608 N N . LEU A 1 115 ? 1.133 13.905 4.685 1.00 22.15 93 LEU A N 20
ATOM 40609 C CA . LEU A 1 115 ? 2.211 13.196 4.003 1.00 14.42 93 LEU A CA 20
ATOM 40610 C C . LEU A 1 115 ? 3.080 14.164 3.206 1.00 15.12 93 LEU A C 20
ATOM 40611 O O . LEU A 1 115 ? 4.037 13.758 2.547 1.00 30.34 93 LEU A O 20
ATOM 40627 N N . LYS A 1 116 ? 2.741 15.447 3.272 1.00 13.23 94 LYS A N 20
ATOM 40628 C CA . LYS A 1 116 ? 3.491 16.475 2.560 1.00 21.23 94 LYS A CA 20
ATOM 40629 C C . LYS A 1 116 ? 4.983 16.160 2.564 1.00 25.31 94 LYS A C 20
ATOM 40630 O O . LYS A 1 116 ? 5.627 16.138 1.515 1.00 51.54 94 LYS A O 20
ATOM 40649 N N . LYS A 1 117 ? 5.529 15.914 3.751 1.00 74.24 95 LYS A N 20
ATOM 40650 C CA . LYS A 1 117 ? 6.945 15.597 3.892 1.00 72.34 95 LYS A CA 20
ATOM 40651 C C . LYS A 1 117 ? 7.221 14.151 3.491 1.00 21.02 95 LYS A C 20
ATOM 40652 O O . LYS A 1 117 ? 8.196 13.866 2.796 1.00 52.20 95 LYS A O 20
ATOM 40671 N N . GLN A 1 118 ? 6.356 13.244 3.933 1.00 24.44 96 GLN A N 20
ATOM 40672 C CA . GLN A 1 118 ? 6.508 11.828 3.620 1.00 62.24 96 GLN A CA 20
ATOM 40673 C C . GLN A 1 118 ? 5.850 11.492 2.285 1.00 5.41 96 GLN A C 20
ATOM 40674 O O . GLN A 1 118 ? 5.304 10.404 2.107 1.00 44.51 96 GLN A O 20
ATOM 40688 N N . GLY A 1 119 ? 5.906 12.436 1.350 1.00 65.55 97 GLY A N 20
ATOM 40689 C CA . GLY A 1 119 ? 5.312 12.221 0.043 1.00 32.23 97 GLY A CA 20
ATOM 40690 C C . GLY A 1 119 ? 4.904 13.517 -0.629 1.00 5.25 97 GLY A C 20
ATOM 40691 O O . GLY A 1 119 ? 4.369 14.418 0.017 1.00 54.41 97 GLY A O 20
ATOM 40695 N N . LYS A 1 120 ? 5.160 13.614 -1.929 1.00 21.42 98 LYS A N 20
ATOM 40696 C CA . LYS A 1 120 ? 4.817 14.809 -2.690 1.00 3.11 98 LYS A CA 20
ATOM 40697 C C . LYS A 1 120 ? 3.677 14.526 -3.663 1.00 44.22 98 LYS A C 20
ATOM 40698 O O . LYS A 1 120 ? 3.273 13.377 -3.842 1.00 51.04 98 LYS A O 20
ATOM 40717 N N . ILE A 1 121 ? 3.165 15.580 -4.290 1.00 2.03 99 ILE A N 20
ATOM 40718 C CA . ILE A 1 121 ? 2.074 15.443 -5.246 1.00 41.45 99 ILE A CA 20
ATOM 40719 C C . ILE A 1 121 ? 2.208 16.454 -6.381 1.00 21.50 99 ILE A C 20
ATOM 40720 O O . ILE A 1 121 ? 2.661 17.580 -6.175 1.00 33.35 99 ILE A O 20
ATOM 40736 N N . LYS A 1 122 ? 1.810 16.044 -7.581 1.00 32.14 100 LYS A N 20
ATOM 40737 C CA . LYS A 1 122 ? 1.882 16.913 -8.749 1.00 73.12 100 LYS A CA 20
ATOM 40738 C C . LYS A 1 122 ? 0.515 17.046 -9.413 1.00 71.01 100 LYS A C 20
ATOM 40739 O O . LYS A 1 122 ? -0.236 16.075 -9.509 1.00 52.32 100 LYS A O 20
ATOM 40758 N N . ASP A 1 123 ? 0.200 18.253 -9.871 1.00 34.44 101 ASP A N 20
ATOM 40759 C CA . ASP A 1 123 ? -1.076 18.512 -10.528 1.00 70.21 101 ASP A CA 20
ATOM 40760 C C . ASP A 1 123 ? -0.897 18.613 -12.040 1.00 15.43 101 ASP A C 20
ATOM 40761 O O . ASP A 1 123 ? -0.638 19.692 -12.573 1.00 4.33 101 ASP A O 20
ATOM 40770 N N . ARG A 1 124 ? -1.038 17.483 -12.724 1.00 64.03 102 ARG A N 20
ATOM 40771 C CA . ARG A 1 124 ? -0.889 17.444 -14.174 1.00 54.51 102 ARG A CA 20
ATOM 40772 C C . ARG A 1 124 ? -2.172 17.899 -14.864 1.00 75.40 102 ARG A C 20
ATOM 40773 O O . ARG A 1 124 ? -3.258 17.880 -14.284 1.00 12.41 102 ARG A O 20
ATOM 40794 N N . PRO A 1 125 ? -2.047 18.317 -16.132 1.00 64.33 103 PRO A N 20
ATOM 40795 C CA . PRO A 1 125 ? -3.185 18.784 -16.929 1.00 34.54 103 PRO A CA 20
ATOM 40796 C C . PRO A 1 125 ? -4.141 17.652 -17.293 1.00 45.11 103 PRO A C 20
ATOM 40797 O O . PRO A 1 125 ? -3.712 16.548 -17.628 1.00 23.20 103 PRO A O 20
ATOM 40808 N N . VAL A 1 126 ? -5.438 17.934 -17.226 1.00 42.23 104 VAL A N 20
ATOM 40809 C CA . VAL A 1 126 ? -6.454 16.940 -17.551 1.00 10.40 104 VAL A CA 20
ATOM 40810 C C . VAL A 1 126 ? -6.671 16.848 -19.057 1.00 52.41 104 VAL A C 20
ATOM 40811 O O . VAL A 1 126 ? -6.754 17.865 -19.747 1.00 64.33 104 VAL A O 20
ATOM 40824 N N . LYS A 1 127 ? -6.764 15.623 -19.562 1.00 61.12 105 LYS A N 20
ATOM 40825 C CA . LYS A 1 127 ? -6.974 15.396 -20.987 1.00 63.11 105 LYS A CA 20
ATOM 40826 C C . LYS A 1 127 ? -8.459 15.257 -21.303 1.00 35.30 105 LYS A C 20
ATOM 40827 O O . LYS A 1 127 ? -9.218 14.683 -20.522 1.00 25.21 105 LYS A O 20
ATOM 40846 N N . GLU A 1 128 ? -8.867 15.784 -22.453 1.00 15.21 106 GLU A N 20
ATOM 40847 C CA . GLU A 1 128 ? -10.263 15.717 -22.871 1.00 1.21 106 GLU A CA 20
ATOM 40848 C C . GLU A 1 128 ? -10.617 14.317 -23.362 1.00 61.43 106 GLU A C 20
ATOM 40849 O O . GLU A 1 128 ? -9.867 13.706 -24.124 1.00 74.14 106 GLU A O 20
ATOM 40861 N N . VAL A 1 129 ? -11.765 13.813 -22.920 1.00 2.13 107 VAL A N 20
ATOM 40862 C CA . VAL A 1 129 ? -12.220 12.485 -23.314 1.00 3.11 107 VAL A CA 20
ATOM 40863 C C . VAL A 1 129 ? -13.434 12.570 -24.231 1.00 53.24 107 VAL A C 20
ATOM 40864 O O . VAL A 1 129 ? -14.313 13.411 -24.040 1.00 12.25 107 VAL A O 20
ATOM 40877 N N . HIS A 1 130 ? -13.478 11.693 -25.229 1.00 42.34 108 HIS A N 20
ATOM 40878 C CA . HIS A 1 130 ? -14.586 11.668 -26.177 1.00 51.23 108 HIS A CA 20
ATOM 40879 C C . HIS A 1 130 ? -15.315 10.329 -26.126 1.00 23.31 108 HIS A C 20
ATOM 40880 O O . HIS A 1 130 ? -14.890 9.407 -25.430 1.00 4.31 108 HIS A O 20
ATOM 40894 N N . GLU A 1 131 ? -16.414 10.230 -26.867 1.00 32.44 109 GLU A N 20
ATOM 40895 C CA . GLU A 1 131 ? -17.202 9.003 -26.903 1.00 62.01 109 GLU A CA 20
ATOM 40896 C C . GLU A 1 131 ? -16.575 7.982 -27.849 1.00 14.04 109 GLU A C 20
ATOM 40897 O O . GLU A 1 131 ? -16.423 8.239 -29.042 1.00 61.13 109 GLU A O 20
ATOM 40909 N N . GLU A 1 132 ? -16.214 6.824 -27.305 1.00 33.03 110 GLU A N 20
ATOM 40910 C CA . GLU A 1 132 ? -15.603 5.765 -28.099 1.00 52.15 110 GLU A CA 20
ATOM 40911 C C . GLU A 1 132 ? -15.098 4.637 -27.205 1.00 65.44 110 GLU A C 20
ATOM 40912 O O . GLU A 1 132 ? -15.404 4.589 -26.014 1.00 13.11 110 GLU A O 20
ATOM 40924 N N . TYR A 1 133 ? -14.322 3.730 -27.789 1.00 42.01 111 TYR A N 20
ATOM 40925 C CA . TYR A 1 133 ? -13.776 2.600 -27.047 1.00 63.22 111 TYR A CA 20
ATOM 40926 C C . TYR A 1 133 ? -12.261 2.718 -26.911 1.00 43.32 111 TYR A C 20
ATOM 40927 O O . TYR A 1 133 ? -11.508 2.050 -27.620 1.00 74.24 111 TYR A O 20
ATOM 40945 N N . ASP A 1 134 ? -11.821 3.573 -25.995 1.00 2.24 112 ASP A N 20
ATOM 40946 C CA . ASP A 1 134 ? -10.396 3.779 -25.763 1.00 1.53 112 ASP A CA 20
ATOM 40947 C C . ASP A 1 134 ? -9.998 3.304 -24.369 1.00 63.31 112 ASP A C 20
ATOM 40948 O O . ASP A 1 134 ? -9.183 2.391 -24.222 1.00 13.40 112 ASP A O 20
ATOM 40957 N N . LEU A 1 135 ? -10.576 3.928 -23.349 1.00 21.11 113 LEU A N 20
ATOM 40958 C CA . LEU A 1 135 ? -10.281 3.569 -21.966 1.00 1.20 113 LEU A CA 20
ATOM 40959 C C . LEU A 1 135 ? -10.620 2.106 -21.699 1.00 3.23 113 LEU A C 20
ATOM 40960 O O . LEU A 1 135 ? -10.927 1.352 -22.621 1.00 70.45 113 LEU A O 20
ATOM 40976 N N . TRP A 1 136 ? -10.563 1.714 -20.431 1.00 74.43 114 TRP A N 20
ATOM 40977 C CA . TRP A 1 136 ? -10.867 0.341 -20.042 1.00 64.04 114 TRP A CA 20
ATOM 40978 C C . TRP A 1 136 ? -12.308 -0.017 -20.389 1.00 24.24 114 TRP A C 20
ATOM 40979 O O . TRP A 1 136 ? -12.580 -1.103 -20.898 1.00 75.35 114 TRP A O 20
ATOM 41000 N N . GLU A 1 137 ? -13.225 0.903 -20.108 1.00 74.23 115 GLU A N 20
ATOM 41001 C CA . GLU A 1 137 ? -14.639 0.681 -20.390 1.00 42.55 115 GLU A CA 20
ATOM 41002 C C . GLU A 1 137 ? -15.061 -0.728 -19.984 1.00 3.41 115 GLU A C 20
ATOM 41003 O O . GLU A 1 137 ? -15.348 -1.571 -20.834 1.00 4.30 115 GLU A O 20
ATOM 41015 N N . ASP A 1 138 ? -15.095 -0.975 -18.679 1.00 52.12 116 ASP A N 20
ATOM 41016 C CA . ASP A 1 138 ? -15.482 -2.281 -18.159 1.00 32.04 116 ASP A CA 20
ATOM 41017 C C . ASP A 1 138 ? -15.467 -2.284 -16.633 1.00 74.12 116 ASP A C 20
ATOM 41018 O O . ASP A 1 138 ? -16.488 -2.496 -15.979 1.00 33.05 116 ASP A O 20
ATOM 41027 N N . PRO A 1 139 ? -14.282 -2.045 -16.052 1.00 55.31 117 PRO A N 20
ATOM 41028 C CA . PRO A 1 139 ? -14.106 -2.015 -14.597 1.00 61.12 117 PRO A CA 20
ATOM 41029 C C . PRO A 1 139 ? -14.775 -0.804 -13.957 1.00 32.05 117 PRO A C 20
ATOM 41030 O O . PRO A 1 139 ? -15.635 -0.946 -13.086 1.00 61.45 117 PRO A O 20
ATOM 41041 N N . ILE A 1 140 ? -14.376 0.386 -14.392 1.00 52.13 118 ILE A N 20
ATOM 41042 C CA . ILE A 1 140 ? -14.939 1.621 -13.862 1.00 13.43 118 ILE A CA 20
ATOM 41043 C C . ILE A 1 140 ? -16.278 1.942 -14.518 1.00 62.13 118 ILE A C 20
ATOM 41044 O O . ILE A 1 140 ? -17.018 2.808 -14.052 1.00 3.21 118 ILE A O 20
ATOM 41060 N N . TRP A 1 141 ? -16.583 1.237 -15.601 1.00 62.44 119 TRP A N 20
ATOM 41061 C CA . TRP A 1 141 ? -17.834 1.445 -16.322 1.00 20.25 119 TRP A CA 20
ATOM 41062 C C . TRP A 1 141 ? -19.033 1.208 -15.410 1.00 2.24 119 TRP A C 20
ATOM 41063 O O . TRP A 1 141 ? -20.127 1.710 -15.666 1.00 44.22 119 TRP A O 20
ATOM 41084 N N . GLN A 1 142 ? -18.819 0.442 -14.345 1.00 70.52 120 GLN A N 20
ATOM 41085 C CA . GLN A 1 142 ? -19.884 0.139 -13.396 1.00 43.00 120 GLN A CA 20
ATOM 41086 C C . GLN A 1 142 ? -19.605 0.783 -12.042 1.00 52.20 120 GLN A C 20
ATOM 41087 O O . GLN A 1 142 ? -20.223 1.785 -11.681 1.00 41.43 120 GLN A O 20
ATOM 41101 N N . TYR A 1 143 ? -18.672 0.202 -11.297 1.00 33.54 121 TYR A N 20
ATOM 41102 C CA . TYR A 1 143 ? -18.314 0.717 -9.981 1.00 0.33 121 TYR A CA 20
ATOM 41103 C C . TYR A 1 143 ? -17.121 1.664 -10.073 1.00 13.10 121 TYR A C 20
ATOM 41104 O O . TYR A 1 143 ? -16.631 1.959 -11.164 1.00 35.43 121 TYR A O 20
ATOM 41122 N N . ILE A 1 144 ? -16.659 2.137 -8.920 1.00 71.24 122 ILE A N 20
ATOM 41123 C CA . ILE A 1 144 ? -15.523 3.049 -8.870 1.00 30.31 122 ILE A CA 20
ATOM 41124 C C . ILE A 1 144 ? -14.340 2.498 -9.659 1.00 73.41 122 ILE A C 20
ATOM 41125 O O . ILE A 1 144 ? -13.906 3.094 -10.645 1.00 22.04 122 ILE A O 20
#

Secondary structure (DSSP, 8-state):
---SS-EEEEESSSSHHHHHHHHHHHHHHH-TT---EEEEEEEEETTEEEEEEEEE-SS--S--HHHHHHHHHHHHHHHHS-HHHHHHHHHGGGGT-----PPPEEE-SSS-S--SHHHH--

Sequence (122 aa):
MQKGLEIAFQTINGLDESLVQALAGVTASDFPDLDIKYNIFLVDLYGQKYFRILFQSKKLSELHPEERKKVREKFDENSRMQYSELMTKYHDLKKQGKIKDRPVKEVHEEYDLWEDPIWQYIMQKGLEIAFQTINGLDESLVQALAGVTASDFPDLDIKYNIFLVDLYGQKYFRILFQSKKLSELHPEERKKVREKFDENSRMQYSELMTKYHDLKKQGKIKDRPVKEVHEEYDLWEDPIWQYIMQKGLEIAFQTINGLDESLVQALAGVTASDFPDLDIKYNIFLVDLYGQKYFRILFQSKKLSELHPEERKKVREKFDENSRMQYSELMTKYHDLKKQGKIKDRPVKEVHEEYDLWEDPIWQYIMQKGLEIAFQTINGLDESLVQALAGVTASDFPDLDIKYNIFLVDLYGQKYFRILFQSKKLSELHPEERKKVREKFDENSRMQYSELMTKYHDLKKQGKIKDRPVKEVHEEYDLWEDPIWQYIMQKGLEIAFQTINGLDESLVQALAGVTASDFPDLDIKYNIFLVDLYGQKYFRILFQSKKLSELHPEERKKVREKFDENSRMQYSELMTKYHDLKKQGKIKDRPVKEVHEEYDLWEDPIWQYIMQKGLEIAFQTINGLDESLVQALAGVTASDFPDLDIKYNIFLVDLYGQKYFRILFQSKKLSELHPEERKKVREKFDENSRMQYSELMTKYHDLKKQGKIKDRPVKEVHEEYDLWEDPIWQYIMQKGLEIAFQTINGLDESLVQALAGVTASDFPDLDIKYNIFLVDLYGQKYFRILFQSKKLSELHPEERKKVREKFDENSRMQYSELMTKYHDLKKQGKIKDRPVKEVHEEYDLWEDPIWQYIMQKGLEIAFQTINGLDESLVQALAGVTASDFPDLDIKYNIFLVDLYGQKYFRILFQSKKLSELHPEERKKVREKFDENSRMQYSELMTKYHDLKKQGKIKDRPVKEVHEEYDLWEDPIWQYIMQKGLEIAFQTINGLDESLVQALAGVTASDFPDLDIKYNIFLVDLYGQKYFRILFQSKKLSELHPEERKKVREKFDENSRMQYSELMTKYHDLKKQGKIKDRPVKEVHEEYDLWEDPIWQYIMQKGLEIAFQTINGLDESLVQALAGVTASDFPDLDIKYNIFLVDLYGQKYFRILFQSKKLSELHPEERKKVREKFDENSRMQYSELMTKYHDLKKQGKIKDRPVKEVHEEYDLWEDPIWQYIMQKGLEIAFQTINGLDESLVQALAGVTASDFPDLDIKYNIFLVDLYGQKYFRILFQSKKLSELHPEERKKVREKFDENSRMQYSELMTKYHDLKKQGKIKDRPVKEVHEEYDLWEDPIWQYIMQKGLEIAFQTINGLDESLVQALAGVTASDFPDLDIKYNIFLVDLYGQKYFRILFQSKKLSELHPEERKKVREKFDENSRMQYSELMTKYHDLKKQGKIKDRPVKEVHEEYDLWEDPIWQYIMQKGLEIAFQTINGLDESLVQALAGVTASDFPDLDIKYNIFLVDLYGQKYFRILFQSKKLSELHPEERKKVREKFDENSRMQYSELMTKYHDLKKQGKIKDRPVKEVHEEYDLWEDPIWQYIMQKGLEIAFQTINGLDESLVQALAGVTASDFPDLDIKYNIFLVDLYGQKYFRILFQSKKLSELHPEERKKVREKFDENSRMQYSELMTKYHDLKKQGKIKDRPVKEVHEEYDLWEDPIWQYIMQKGLEIAFQTINGLDESLVQALAGVTASDFPDLDIKYNIFLVDLYGQKYFRILFQSKKLSELHPEERKKVREKFDENSRMQYSELMTKYHDLKKQGKIKDRPVKEVHEEYDLWEDPIWQYIMQKGLEIAFQTINGLDESLVQALAGVTASDFPDLDIKYNIFLVDLYGQKYFRILFQSKKLSELHPEERKKVREKFDENSRMQYSELMTKYHDLKKQGKIKDRPVKEVHEEYDLWEDPIWQYIMQKGLEIAFQTINGLDESLVQALAGVTASDFPDLDIKYNIFLVDLYGQKYFRILFQSKKLSELHPEERKKVREKFDENSRMQYSELMTKYHDLKKQGKIKDRPVKEVHEEYDLWEDPIWQYIMQKGLEIAFQTINGLDESLVQALAGVTASDFPDLDIKYNIFLVDLYGQKYFRILFQSKKLSELHPEERKKVREKFDENSRMQYSELMTKYHDLKKQGKIKDRPVKEVHEEYDLWEDPIWQYIMQKGLEIAFQTINGLDESLVQALAGVTASDFPDLDIKYNIFLVDLYGQKYFRILFQSKKLSELHPEERKKVREKFDENSRMQYSELMTKYHDLKKQGKIKDRPVKEVHEEYDLWEDPIWQYIMQKGLEIAFQTINGLDESLVQALAGVTASDFPDLDIKYNIFLVDLYGQKYFRILFQSKKLSELHPEERKKVREKFDENSRMQYSELMTKYHDLKKQGKIKDRPVKEVHEEYDLWEDPIWQYI

Foldseek 3Di:
DFQQFKDKAWFQDPPCVLLVQLVQFLVCFVPVVPQKDKAKAWEAPPNGTTIMMIIDGDNNDPDDVVSHVCVVVVVVCVSVDDVCCSNCSRVVCVVVTNTDDDDHHYDYDDPDGPCPRVVPPD

B-factor: mean 38.2, std 22.77, range [0.01, 75.44]

Solvent-accessible surface area: 9292 Å² total; per-residue (Å²): 206,78,83,12,13,46,18,12,17,33,8,85,114,52,117,36,121,31,22,12,60,4,41,2,0,46,23,15,29,80,27,97,118,146,39,23,99,27,58,22,25,28,21,73,69,174,77,98,142,73,93,22,9,29,32,52,6,122,160,46,46,160,126,110,91,120,70,92,117,101,6,98,96,103,41,39,88,91,14,163,89,134,124,78,76,22,58,55,101,63,122,84,42,138,160,166,12,96,58,112,106,136,93,70,101,137,25,138,108,137,191,132,37,97,68,88,36,6,193,127,177,104

Organism: Thermoplasma acidophilum (strain ATCC 25905 / DSM 1728 / JCM 9062 / NBRC 15155 / AMRC-C165) (NCBI:txid273075)